Protein 8V3C (pdb70)

Sequence (1574 aa):
RLVLHEVRYVLMAMLYISRGMAKQIQNSTIDLYVYWFLTFIPIASLCVPQFTYLVVDTKSLIDFISVLVPITEILLTNGKMIICNVKRGKIINLINQVQVAWDECAKSEHLEIQTLITATAKKTKIFVIIYTTSFLLICVEYSSMPLFKLIYHSAVYGKQSNYTIALPYLSRFAYSTESTTSFAWTYFFILLGVYLLALTLSGFDSLFATLVMHVKMMFKVLKFEIEQLGLDLSAGKSHVELQAKLKQIILKHKTNLSLIEQLEDGFSFFLMAQFLTSSILVCVVLYELTMVFGWNEDTFKTVTYLPGAILQLFLFCWYAQQITEEARLVSDHIYNIPWYLADPKLQKDILTFMVKAQKPTGVTASKFYMVTLQTFQRISSTSYSYFTLLQTINQKHQGLVADLLPNIRVMQGVGHFMFNYYSEGKKFPHRIYCIVTLLLLLLQYGMMAVNLMMESDDVDDLTANTITMLFFLHPIVKMIYFPVRSKIFYKTLAIWNNPNSHPLFAESNARFHALAITKMRRLLFCVAGATIFSVISWTGITFIEDSVKRITIIPIPRLMIRTFYPFNAMSGAGHVFALIYQFYYLVISMAVSNSLDVLFCSWLLFACEQLQHLKAIMKPLMELSATGLTKKQEMLVRSAIKYWVERHKHVVRLVTAVGDAYGVALLLHMLTTTITLTLLAYQATKVNGVNVYAATVIGYLLYTLGQVFLFCIFGNRLIEESSSVMEAAYSCHWYDGSEEAKTFVQIVCQQCQKAMSISGAKFFTVSLDLFASVLGAVVTYFMVLVQLKHQGLVADLLPNIRVMQGVGHFMFNYYSEGKKFPHRIYCIVTLLLLLLQYGMMAVNLMMESDDVDDLTANTITMLFFLHPIVKMIYFPVRSKIFYKTLAIWNNPNSHPLFAESNARFHALAITKMRRLLFCVAGATIFSVISWTGITFIEDSVKRITIIPIPRLMIRTFYPFNAMSGAGHVFALIYQFYYLVISMAVSNSLDVLFCSWLLFACEQLQHLKAIMKPLMELSATGLTKKQEMLVRSAIKYWVERHKHVVRLVTAVGDAYGVALLLHMLTTTITLTLLAYQATKVNGVNVYAATVIGYLLYTLGQVFLFCIFGNRLIEESSSVMEAAYSCHWYDGSEEAKTFVQIVCQQCQKAMSISGAKFFTVSLDLFASVLGAVVTYFMVLVQLKHQGLVADLLPNIRVMQGVGHFMFNYYSEGKKFPHRIYCIVTLLLLLLQYGMMAVNLMMESDDVDDLTANTITMLFFLHPIVKMIYFPVRSKIFYKTLAIWNNPNSHPLFAESNARFHALAITKMRRLLFCVAGATIFSVISWTGITFIEDSVKRITIIPIPRLMIRTFYPFNAMSGAGHVFALIYQFYYLVISMAVSNSLDVLFCSWLLFACEQLQHLKAIMKPLMELSATGLTKKQEMLVRSAIKYWVERHKHVVRLVTAVGDAYGVALLLHMLTTTITLTLLAYQATKVNGVNVYAATVIGYLLYTLGQVFLFCIFGNRLIEESSSVMEAAYSCHWYDGSEEAKTFVQIVCQQCQKAMSISGAKFFTVSLDLFASVLGAVVTYFMVLVQL

Foldseek 3Di:
DLQLVLLLVLCCVLLCAVPSSDLQGDDDVVSLVVLVVLLVLLCQLPQPFLVVCLVPVDDDVLSNLLSVLVSLVLVLLSVLSVLCSVLVVLLSVLSNLLSVVLVVQVPDPDVVLVVLNVVLRVVLVVLLVVLLVVLVVVLCCLQCVQVVVVVVQCVPVNPPRPDDGDGSDRGHHPDDCPDPVNVVVSSVSNVSSSVSSSSSVSSVLSSLLSLLSSLLSLLVVLLVLLVVLLVVLVVDDDDVVSVVSVVVSVVSLVSSLVSQVSSQVSCQQVLQSLVVSLLVSLLSLLLSCLVVPDDDDSNVSSVVSNVVSLVSLVSVQASQQSNQVSLQCVLVSLVPRPCVSDDVVVVVVSVVVNVVSNPRGTHHNNPPGRRHVVVSVVSVVVSVVSNVVCNVVVD/DPFPLCVLCVVLVVLLLVLQLQCLDPDDCVCSPPSNVVNVVNLVLLVVQLVQLVVLLVVQPPDDLSNLVSLLVSLVLVLLNCLSVLCVVLVVLVVVLSCLRRDADDDVVLPVLVVVLVVVLSVVLVVLVVVLLVVLVVLLVVLLVLLPVDAAWDPPVIDGDARESGDGDDPDDCHPDPNVVVRNVSVSSNSSSSSSNNSSVLSSLLSLLSSLLSLLVSLLVVLQCLQVLQFPVDDPVSVVVNVVVLVSSVRSVVSSVVSLVSSLVSCLQSVVVLVVSLLSSLLSLLVQVLPDDDDDSSVVVSVSSVCVSLVSLVSQQVSQASQQVSLLCSLVSNVPHVLVRGDPVSVVSNVVSNVVSPGGRFHHNNVPGTRHVVVSVVSVVVSVVSSVVVNVD/DPFPLCVLCVVLVVLLLVLQLLPQDPDPCVCNVVSVVVNVVLLVLLVVQLVQLVVLLVVVPPDDLVNLVSLLVNLVLVLLNCLSVLCVVLVVLVVVLSCLPRDADDDPVLPVLVVVLVVVLSVVLVVLVVVLLVVLVVLLVVLLVLLPVDAQWDDPPIDGDASESGDGDDPDPCHPPVNVVVRNVSVSSNSSSSSSNNSSVLSSLLSLLSSLLSLLVSLLVVLQCLQVLQFDVDDPVSVVVSVVSLVSSVRSVVSSVVSLVSSLVSCLQVVVVLVVSLLVSLLSLLVQVLPDDDDDSSNVVSVSSVCVSLVSLVSQADSQASQQVSLLCSLVSLVPHVNVRGDDVSVVSSVVSNVVSVGGRFHHNVVPGTRHVVVSVVSVVVSVVSSVVSNVD/DPFPLCVLCVVLVVLLLVLQLQPLDPDDCVCSVVSPVVNVVNLVLLVVQLVQLVVLLVVVVVDDLVVLVSLLVSLLLVLLNCLSVLCVVLVVLVVVLSRLRRDADDDVVLNVLVVVLQVVLSVVLVVLVVVLVVVLVVLLVVLVVLLPPDAQWDPPVIDGDQRESGDGDDPDPCHDDPNVVVRNVSVSSNSSSSSSNSVSVLSSLLSLLSSLLSLLVSLLVPLAVLQVLQFDVDDPVSVVVSVVVLVSSVRSVVSSVVSLVSSLVSCLQSVVVLVVSLLSSLLSLLVQVLPDDPDDSSVVVSVSSVCVSLVSLCSQADSQASQQVSLLVSLVSLPPYPNVRGDPVSVVSSVVSNVVSVDGRFHHNNPPGTRHVVVSVVSVVVSVVSSVVSNVD

Radius of gyration: 36.77 Å; Cα contacts (8 Å, |Δi|>4): 1701; chains: 4; bounding box: 105×97×104 Å

InterPro domains:
  IPR004117 Olfactory receptor, insect [PF02949] (68-462)
  IPR004117 Olfactory receptor, insect [PTHR21137] (25-473)

Solvent-accessible surface area: 68376 Å² total; per-residue (Å²): 165,27,6,6,60,37,2,3,120,13,4,59,54,1,91,2,4,66,143,0,56,11,114,113,5,101,88,36,81,120,7,51,144,54,0,78,136,17,0,116,27,0,50,66,12,2,11,84,3,9,91,48,44,8,107,88,46,29,197,53,103,63,66,79,19,30,20,48,8,39,5,25,53,20,70,12,5,6,23,1,0,57,22,2,2,101,52,6,33,106,1,8,79,1,5,15,72,4,2,90,11,13,40,110,9,24,149,24,155,77,144,89,11,58,77,42,11,77,46,4,41,113,97,9,83,85,38,5,82,100,29,22,79,44,40,41,124,100,30,74,77,128,3,13,89,22,56,103,105,68,104,115,45,58,83,94,110,33,196,135,36,156,58,130,44,64,36,18,49,116,29,106,39,115,125,73,42,172,62,114,93,31,44,50,150,10,12,110,82,5,57,50,0,13,86,4,14,3,8,0,14,0,0,0,0,0,0,1,0,0,1,0,5,7,1,46,6,10,6,60,5,1,64,22,31,0,92,51,0,5,111,26,6,73,77,62,88,64,54,105,88,13,78,53,52,3,65,92,0,0,61,46,2,33,61,0,24,48,4,2,109,38,0,33,60,5,1,19,111,3,1,24,22,0,4,98,26,4,34,94,9,10,41,31,4,18,56,6,19,16,97,19,134,40,231,39,122,55,19,111,91,0,84,85,59,34,61,42,15,54,114,8,2,61,24,1,0,110,32,0,14,27,1,16,26,17,5,103,48,3,5,50,32,0,4,77,7,21,0,16,68,8,56,24,114,1,4,62,13,0,0,5,0,0,4,13,4,13,50,90,28,8,0,22,0,26,125,64,86,64,0,18,4,93,19,26,39,132,31,48,36,76,16,75,52,43,40,20,61,7,76,25,26,49,192,100,149,105,26,1,7,39,9,3,42,45,4,0,86,64,0,6,44,17,0,0,31,1,47,61,26,28,72,128,56,108,67,148,66,13,104,73,90,0,77,71,0,29,99,60,1,75,97,0,37,32,41,5,32,56,15,28,142,107,16,60,135,78,100,70,30,62,7,37,10,36,2,22,21,25,22,1,54,11,6,9,46,7,0,85,17,0,45,108,73,24,178,29,0,47,109,0,0,47,35,14,48,139,58,55,90,24,105,93,9,51,110,12,40,62,139,28,61,53,68,1,42,65,59,5,64,141,18,18,133,82,24,40,37,58,15,107,145,26,5,99,46,45,29,30,38,11,105,134,47,96,31,53,53,152,138,107,113,92,86,36,49,69,26,14,4,93,20,83,23,110,81,106,8,75,95,36,82,16,38,83,111,0,20,114,21,0,78,68,1,0,54,12,2,5,20,0,4,16,6,0,2,1,0,0,0,2,1,2,10,4,1,1,2,4,0,52,0,0,33,43,4,1,99,55,0,0,111,34,0,25,138,130,47,70,147,166,36,52,133,63,0,90,41,0,4,101,5,0,0,33,2,8,19,12,0,41,117,0,8,74,5,1,17,88,0,0,5,63,5,2,40,63,4,21,99,15,0,73,83,4,9,30,36,1,3,67,16,25,47,78,53,120,52,151,80,52,69,10,54,56,5,83,35,45,34,119,42,7,28,35,15,1,79,34,4,1,62,22,0,14,56,0,34,56,19,4,23,37,1,3,46,27,0,3,58,1,88,2,22,69,8,17,115,43,0,49,29,1,0,4,0,0,2,0,22,7,70,96,32,30,46,2,44,0,28,112,56,48,66,2,10,19,101,25,25,40,64,20,67,35,65,18,76,85,28,65,55,35,19,71,46,87,118,153,95,26,1,6,44,7,2,47,44,4,0,94,65,0,13,44,17,0,0,31,2,39,68,27,39,71,127,58,124,72,148,68,25,100,72,86,0,84,70,0,36,108,51,1,79,91,0,34,32,28,6,31,67,12,25,137,104,32,54,136,67,102,71,30,59,8,35,8,39,3,23,24,24,18,1,55,10,6,10,48,6,0,85,16,1,46,112,74,25,144,27,0,39,111,0,0,48,29,14,48,134,57,42,104,25,108,101,8,48,116,13,38,64,139,28,60,54,67,0,45,65,57,2,62,143,19,16,131,84,23,44,37,58,13,101,146,24,6,107,47,47,30,30,45,12,106,124,50,87,23,51,60,157,140,108,96,78,97,40,50,72,26,8,5,95,24,89,22,113,85,97,7,89,94,41,81,17,37,86,103,0,26,120,20,0,88,66,1,0,53,14,2,6,18,0,4,17,7,0,3,1,0,0,0,0,0,3,11,2,2,0,4,4,0,53,0,0,33,47,3,0,93,62,3,0,70,31,1,16,138,126,40,72,129,118,55,83,123,59,2,91,40,0,4,90,10,0,0,34,1,9,21,8,0,44,123,0,11,74,6,2,17,84,0,0,5,62,5,0,45,63,3,16,103,17,0,82,76,2,9,38,36,1,2,66,14,26,48,70,54,120,54,153,78,43,65,5,50,54,6,93,34,40,33,120,44,3,29,36,18,0,84,36,1,0,51,26,0,10,53,0,36,74,17,6,22,38,0,2,58,23,0,4,38,0,61,2,10,60,12,23,128,57,2,21,24,1,0,5,0,0,1,0,17,6,42,118,34,31,44,3,40,0,40,122,69,47,66,0,5,6,94,30,19,34,65,25,64,34,65,17,68,73,29,75,41,34,18,68,67,84,70,171,91,24,0,9,43,10,0,43,46,4,0,92,66,0,12,46,19,0,1,29,2,47,59,22,34,69,130,61,116,51,142,74,24,89,78,85,0,93,70,1,32,99,53,2,72,91,0,32,34,34,5,41,51,12,42,136,102,13,52,135,62,98,61,30,62,9,27,5,34,4,29,25,20,23,1,57,14,7,14,44,8,1,84,16,1,46,111,76,26,167,27,0,51,111,0,1,52,32,13,54,135,60,52,96,21,104,92,6,49,114,14,38,61,138,27,65,58,66,0,50,72,50,1,56,136,17,20,128,81,26,40,36,58,15,101,142,20,6,107,37,48,29,34,42,16,104,111,53,101,23,57,70,160,134,111,98,84,86,35,47,65,27,10,8,97,23,85,34,116,130,102,7,88,64,51,78,3,34,81,119,4,36,108,25,0,93,65,2,0,51,10,2,7,20,0,4,13,10,0,2,2,0,0,0,0,0,1,10,3,1,1,1,4,0,54,0,0,28,51,5,1,95,69,0,0,76,30,1,20,140,132,37,74,153,158,54,75,125,62,6,105,40,0,7,103,6,0,0,44,2,1,19,13,0,36,124,0,8,78,6,2,16,77,0,1,4,58,7,0,36,67,4,15,102,15,3,58,68,4,7,29,33,1,2,67,17,23,48,78,61,125,64,77,103,44,68,16,38,51,8,93,36,38,35,120,44,4,29,35,18,0,82,36,0,0,65,29,0,16,57,0,40,52,11,4,17,35,0,6,67,25,0,7,32,0,62,2,5,50,16,25,108,72,0,24,2,1,0,2,0,0,0,0,25,5,40,103,39,25,53,3,40,0,33,75,31,28,57,0,10,14,101,28,20,33,72,30,56,36,65,18,66,76,29,73,56,32,26,81,68,71

Nearest PDB structures (foldseek):
  8v00-assembly1_C  TM=1.000E+00  e=2.499E-50  Apocrypta bakeri
  6c70-assembly1_A  TM=9.921E-01  e=3.456E-45  Apocrypta bakeri
  8z9z-assembly1_B  TM=9.816E-01  e=4.067E-35  Acyrthosiphon pisum
  8z9z-assembly1_C  TM=9.712E-01  e=7.503E-34  Acyrthosiphon pisum
  8v3c-assembly1_D  TM=7.853E-01  e=4.875E-13  Anopheles gambiae

Organism: Apocrypta bakeri (NCBI:txid490712)

B-factor: mean 80.99, std 20.44, range [39.93, 171.59]

Secondary structure (DSSP, 8-state):
--STTTSTTHHHHHHHHHHT---TTSS-GGGHHHHHHHHHHHHHHHHHHHHHHHHHHHHT-SSSHHHHHHHHHHHHHHHHHHHHHHHHHTHHHHHHHHTTTSS----GGGHHHHHHHHHHHHHHHHHHHHHHHHHHHHHHHHHHHHHHHS---EE--EE-----SS----SS--SSSHHHHHHHHHHHHHHHHHHHHHHHHHHHHHHHHHHHHHHHHHHHHHHHHHHHHH-----HHHHHHHHHHHHHHHHHHHHHHHHHHHHHHHHHHHHHHHHHHHHHHHHHHHHHHTT--SSSHHHHHHHHHHHHHHHHHHHHHHHHHHHHHHHHHHHHHHHTS-GGGS-HHHHHHHHHHHHHTTSPP--BSTTS-B-SHHHHHHHHHHHHHHHHHHHH-/--STTTSSSHHHHHHHHHHT---TTSS-GGGHHHHHHHHHHHHHHHHHHHHHHHHHHHHTTTSSHHHHHHHHHHHHHHHHHHHHHHHHHTHHHHHHHHTTTSS----GGGHHHHHHHHHHHHHHHHHHHHHHHHHHHHHHHHHHHHHHHS--EEE--EEE----SS----SS--SSSHHHHHHHHHHHHHHHHHHHHHHHHHHHHHHHHHHHHHHHHHHHHHHHHHHHHH-----HHHHHHHHHHHHHHHHHHHHHHHHHHHHHHHHHHHHHHHHHHHHHHHHHHHHHHTT--SSSHHHHHHHHHHHHHHHHHHHHHHHHHHHHHHHHHHHHHHHTS-GGGS-HHHHHHHHHHHHHHTS----BSTTS-B-SHHHHHHHHHHHHHHHHHHHH-/--STTTSTTHHHHHHHHHHT---TTSS-GGGHHHHHHHHHHHHHHHHHHHHHHHHHHHHT-SSSHHHHHHHHHHHHHHHHHHHHHHHHHTHHHHHHHHTGGGS----TTTHHHHHHHHHHHHHHHHHHHHHHHHHHHHHHHHHHHHHHHS--EEE--EEE----SS----SS-SSSHHHHHHHHHHHHHHHHHHHHHHHHHHHHHHHHHHHHHHHHHHHHHHHHHHHHHH-----HHHHHHHHHHHHHHHHHHHHHHHHHHHHHHHHHHHHHHHHHHHHHHHHHHHHHHTT--S-HHHHHHHHHHHHHHHHHHHHHHHHHHHHHHHHHHHHHHHHSS-GGGS-HHHHHHHHHHHHHHTSPP--BSTTS-B-SHHHHHHHHHHHHHHHHHHHH-/--SSHHHHHHHHHTTS-S-TTSSS----HHHHHHHHHHHHHHIIIIIHHHHHHHHHT--SHHHHHHHHHHHHHHHHHHHHHHHHHHHHHHHHHHHHHHHHHHHHHHT---HHHHHHHHHHHHHHHHHHHHHHHHHHHHHHHHHHHHHHHHHHHHHHHGGG-------SS----SS---SHHHHHHHHHHHHHHHHHHHHHHHHHHHHHHHHHHHHHHHHHHHHHHHHHHHHHHHHT--HHHHHHHHHHHHHHHHHHHHHHHHHHHHHHHHHHHHHHHHHHHHHHHHHHHHHT-SSSHHHHHHHHHHHHHHHHHHHHHHHHHHHHHHHHHHHHHHHTS-GGGS-HHHHHHHHHHHHHHHS----BSTTS-B-SHHHHHHHHHHHHHHHHHHHHHH-

GO terms:
  GO:0042802 identical protein binding (F, IPI)

Structure (mmCIF, N/CA/C/O backbone):
data_8V3C
#
_entry.id   8V3C
#
_cell.length_a   1.00
_cell.length_b   1.00
_cell.length_c   1.00
_cell.angle_alpha   90.00
_cell.angle_beta   90.00
_cell.angle_gamma   90.00
#
_symmetry.space_group_name_H-M   'P 1'
#
loop_
_entity.id
_entity.type
_entity.pdbx_description
1 polymer OR28
2 polymer 'Odorant receptor Orco'
#
loop_
_atom_site.group_PDB
_atom_site.id
_atom_site.type_symbol
_atom_site.label_atom_id
_atom_site.label_alt_id
_atom_site.label_comp_id
_atom_site.label_asym_id
_atom_site.label_entity_id
_atom_site.label_seq_id
_atom_site.pdbx_PDB_ins_code
_atom_site.Cartn_x
_atom_site.Cartn_y
_atom_site.Cartn_z
_atom_site.occupancy
_atom_site.B_iso_or_equiv
_atom_site.auth_seq_id
_atom_site.auth_comp_id
_atom_site.auth_asym_id
_atom_site.auth_atom_id
_atom_site.pdbx_PDB_model_num
ATOM 1 N N . ARG A 1 3 ? 127.40629 91.74970 103.04689 1.000 100.62683 3 ARG D N 1
ATOM 2 C CA . ARG A 1 3 ? 127.02972 91.13641 104.31380 1.000 99.15323 3 ARG D CA 1
ATOM 3 C C . ARG A 1 3 ? 128.16614 91.26728 105.31739 1.000 96.04163 3 ARG D C 1
ATOM 4 O O . ARG A 1 3 ? 129.27036 91.67725 104.96402 1.000 95.63834 3 ARG D O 1
ATOM 25 N N . LEU A 1 4 ? 127.89516 90.90592 106.57141 1.000 91.30046 4 LEU D N 1
ATOM 26 C CA . LEU A 1 4 ? 128.90647 90.89331 107.62661 1.000 87.79636 4 LEU D CA 1
ATOM 27 C C . LEU A 1 4 ? 129.51711 92.28610 107.81411 1.000 84.89553 4 LEU D C 1
ATOM 28 O O . LEU A 1 4 ? 130.67431 92.55262 107.48736 1.000 85.51958 4 LEU D O 1
ATOM 44 N N . VAL A 1 5 ? 128.67326 93.18135 108.33003 1.000 77.80475 5 VAL D N 1
ATOM 45 C CA . VAL A 1 5 ? 129.12796 94.51555 108.69306 1.000 73.78497 5 VAL D CA 1
ATOM 46 C C . VAL A 1 5 ? 130.41056 94.41865 109.50071 1.000 71.63263 5 VAL D C 1
ATOM 47 O O . VAL A 1 5 ? 130.59268 93.49802 110.30279 1.000 77.21610 5 VAL D O 1
ATOM 60 N N . LEU A 1 6 ? 131.31025 95.37610 109.28828 1.000 68.37335 6 LEU D N 1
ATOM 61 C CA . LEU A 1 6 ? 132.57761 95.42919 110.01346 1.000 71.91228 6 LEU D CA 1
ATOM 62 C C . LEU A 1 6 ? 133.43514 94.20213 109.70391 1.000 78.25693 6 LEU D C 1
ATOM 63 O O . LEU A 1 6 ? 134.02219 93.58321 110.59272 1.000 83.28350 6 LEU D O 1
ATOM 79 N N . HIS A 1 7 ? 133.51309 93.85918 108.41719 1.000 79.64060 7 HIS D N 1
ATOM 80 C CA . HIS A 1 7 ? 134.22056 92.65017 108.00395 1.000 81.07059 7 HIS D CA 1
ATOM 81 C C . HIS A 1 7 ? 135.69393 92.70778 108.39550 1.000 79.72181 7 HIS D C 1
ATOM 82 O O . HIS A 1 7 ? 136.21608 91.79814 109.05491 1.000 78.71860 7 HIS D O 1
ATOM 96 N N . GLU A 1 8 ? 136.38080 93.78156 108.00871 1.000 80.60040 8 GLU D N 1
ATOM 97 C CA . GLU A 1 8 ? 137.79395 93.90184 108.34198 1.000 80.95235 8 GLU D CA 1
ATOM 98 C C . GLU A 1 8 ? 137.99255 94.04469 109.84218 1.000 81.80518 8 GLU D C 1
ATOM 99 O O . GLU A 1 8 ? 139.01320 93.59799 110.38206 1.000 82.49405 8 GLU D O 1
ATOM 111 N N . VAL A 1 9 ? 137.02813 94.65163 110.53296 1.000 78.41278 9 VAL D N 1
ATOM 112 C CA . VAL A 1 9 ? 137.10879 94.71922 111.98638 1.000 73.31951 9 VAL D CA 1
ATOM 113 C C . VAL A 1 9 ? 137.04037 93.31782 112.57108 1.000 77.49217 9 VAL D C 1
ATOM 114 O O . VAL A 1 9 ? 137.76505 92.98595 113.51556 1.000 83.64311 9 VAL D O 1
ATOM 127 N N . ARG A 1 10 ? 136.16653 92.47282 112.02204 1.000 70.83714 10 ARG D N 1
ATOM 128 C CA . ARG A 1 10 ? 136.10288 91.09099 112.47893 1.000 70.35786 10 ARG D CA 1
ATOM 129 C C . ARG A 1 10 ? 137.42712 90.37986 112.24466 1.000 73.98504 10 ARG D C 1
ATOM 130 O O . ARG A 1 10 ? 137.90568 89.64400 113.11462 1.000 77.01851 10 ARG D O 1
ATOM 151 N N . TYR A 1 11 ? 138.04150 90.59078 111.07886 1.000 78.52939 11 TYR D N 1
ATOM 152 C CA . TYR A 1 11 ? 139.34033 89.97222 110.82240 1.000 75.94184 11 TYR D CA 1
ATOM 153 C C . TYR A 1 11 ? 140.37459 90.41005 111.85147 1.000 73.86733 11 TYR D C 1
ATOM 154 O O . TYR A 1 11 ? 141.10345 89.58014 112.40734 1.000 76.40968 11 TYR D O 1
ATOM 172 N N . VAL A 1 12 ? 140.46240 91.71415 112.11539 1.000 71.75768 12 VAL D N 1
ATOM 173 C CA . VAL A 1 12 ? 141.50349 92.19633 113.02004 1.000 72.51306 12 VAL D CA 1
ATOM 174 C C . VAL A 1 12 ? 141.23828 91.72459 114.44457 1.000 73.13373 12 VAL D C 1
ATOM 175 O O . VAL A 1 12 ? 142.17426 91.42483 115.19431 1.000 75.52044 12 VAL D O 1
ATOM 188 N N . LEU A 1 13 ? 139.96847 91.66378 114.85150 1.000 72.05153 13 LEU D N 1
ATOM 189 C CA . LEU A 1 13 ? 139.65418 91.12685 116.17078 1.000 71.05598 13 LEU D CA 1
ATOM 190 C C . LEU A 1 13 ? 140.04831 89.66004 116.26987 1.000 76.14462 13 LEU D C 1
ATOM 191 O O . LEU A 1 13 ? 140.61677 89.22970 117.27897 1.000 81.47310 13 LEU D O 1
ATOM 207 N N . MET A 1 14 ? 139.76196 88.87606 115.22814 1.000 77.96646 14 MET D N 1
ATOM 208 C CA . MET A 1 14 ? 140.13671 87.46628 115.24252 1.000 72.16288 14 MET D CA 1
ATOM 209 C C . MET A 1 14 ? 141.64649 87.30160 115.32101 1.000 70.24839 14 MET D C 1
ATOM 210 O O . MET A 1 14 ? 142.14626 86.42052 116.02736 1.000 65.45476 14 MET D O 1
ATOM 224 N N . ALA A 1 15 ? 142.39174 88.14059 114.60214 1.000 74.14373 15 ALA D N 1
ATOM 225 C CA . ALA A 1 15 ? 143.84593 88.06312 114.65598 1.000 74.80781 15 ALA D CA 1
ATOM 226 C C . ALA A 1 15 ? 144.37577 88.26983 116.06605 1.000 78.40961 15 ALA D C 1
ATOM 227 O O . ALA A 1 15 ? 145.51049 87.87701 116.35567 1.000 80.09300 15 ALA D O 1
ATOM 234 N N . MET A 1 16 ? 143.58981 88.89079 116.93862 1.000 80.11286 16 MET D N 1
ATOM 235 C CA . MET A 1 16 ? 143.96710 89.13140 118.32310 1.000 74.51425 16 MET D CA 1
ATOM 236 C C . MET A 1 16 ? 143.46786 88.05654 119.27471 1.000 73.29370 16 MET D C 1
ATOM 237 O O . MET A 1 16 ? 143.74951 88.13731 120.47284 1.000 79.89860 16 MET D O 1
ATOM 251 N N . LEU A 1 17 ? 142.72933 87.06766 118.78188 1.000 73.77131 17 LEU D N 1
ATOM 252 C CA . LEU A 1 17 ? 142.07042 86.05522 119.59980 1.000 73.00671 17 LEU D CA 1
ATOM 253 C C . LEU A 1 17 ? 141.00371 86.65079 120.50797 1.000 72.87549 17 LEU D C 1
ATOM 254 O O . LEU A 1 17 ? 140.55047 85.98544 121.44476 1.000 74.84358 17 LEU D O 1
ATOM 270 N N . TYR A 1 18 ? 140.58542 87.89077 120.25108 1.000 72.93908 18 TYR D N 1
ATOM 271 C CA . TYR A 1 18 ? 139.50275 88.48096 121.02836 1.000 74.13904 18 TYR D CA 1
ATOM 272 C C . TYR A 1 18 ? 138.22256 87.67500 120.87065 1.000 79.29281 18 TYR D C 1
ATOM 273 O O . TYR A 1 18 ? 137.51797 87.41392 121.85080 1.000 85.73702 18 TYR D O 1
ATOM 291 N N . ILE A 1 19 ? 137.90854 87.26989 119.64461 1.000 81.90155 19 ILE D N 1
ATOM 292 C CA . ILE A 1 19 ? 136.73550 86.45675 119.35012 1.000 85.31178 19 ILE D CA 1
ATOM 293 C C . ILE A 1 19 ? 137.15687 85.40676 118.33140 1.000 90.33246 19 ILE D C 1
ATOM 294 O O . ILE A 1 19 ? 137.81543 85.73205 117.33870 1.000 91.51035 19 ILE D O 1
ATOM 310 N N . SER A 1 20 ? 136.79670 84.14786 118.58072 1.000 93.43443 20 SER D N 1
ATOM 311 C CA . SER A 1 20 ? 137.22269 83.04653 117.72684 1.000 93.32269 20 SER D CA 1
ATOM 312 C C . SER A 1 20 ? 136.29320 82.79410 116.54846 1.000 89.45686 20 SER D C 1
ATOM 313 O O . SER A 1 20 ? 136.71918 82.17342 115.56931 1.000 83.85304 20 SER D O 1
ATOM 321 N N . ARG A 1 21 ? 135.04353 83.24842 116.61549 1.000 93.43438 21 ARG D N 1
ATOM 322 C CA . ARG A 1 21 ? 134.08329 83.00269 115.54575 1.000 93.70928 21 ARG D CA 1
ATOM 323 C C . ARG A 1 21 ? 133.52161 84.31729 115.02091 1.000 93.82493 21 ARG D C 1
ATOM 324 O O . ARG A 1 21 ? 132.30709 84.45740 114.84832 1.000 95.26488 21 ARG D O 1
ATOM 345 N N . GLY A 1 22 ? 134.40070 85.28569 114.76197 1.000 91.01080 22 GLY D N 1
ATOM 346 C CA . GLY A 1 22 ? 133.94113 86.61102 114.38694 1.000 88.51803 22 GLY D CA 1
ATOM 347 C C . GLY A 1 22 ? 133.11735 86.63525 113.11509 1.000 89.81340 22 GLY D C 1
ATOM 348 O O . GLY A 1 22 ? 132.22422 87.47275 112.96796 1.000 89.21186 22 GLY D O 1
ATOM 352 N N . MET A 1 23 ? 133.39425 85.72636 112.18362 1.000 90.46243 23 MET D N 1
ATOM 353 C CA . MET A 1 23 ? 132.76030 85.75765 110.87259 1.000 84.18552 23 MET D CA 1
ATOM 354 C C . MET A 1 23 ? 131.36981 85.14975 110.86973 1.000 80.49398 23 MET D C 1
ATOM 355 O O . MET A 1 23 ? 130.84990 84.84066 109.79345 1.000 84.32036 23 MET D O 1
ATOM 369 N N . ALA A 1 24 ? 130.75610 84.96585 112.03058 1.000 83.76603 24 ALA D N 1
ATOM 370 C CA . ALA A 1 24 ? 129.39094 84.47564 112.10306 1.000 86.80977 24 ALA D CA 1
ATOM 371 C C . ALA A 1 24 ? 128.41352 85.63694 112.00298 1.000 87.57939 24 ALA D C 1
ATOM 372 O O . ALA A 1 24 ? 128.70054 86.75447 112.43719 1.000 90.03841 24 ALA D O 1
ATOM 379 N N . LYS A 1 25 ? 127.24466 85.36029 111.42429 1.000 84.00992 25 LYS D N 1
ATOM 380 C CA . LYS A 1 25 ? 126.22883 86.39864 111.29999 1.000 83.95083 25 LYS D CA 1
ATOM 381 C C . LYS A 1 25 ? 125.83692 86.94148 112.66680 1.000 84.04030 25 LYS D C 1
ATOM 382 O O . LYS A 1 25 ? 125.67970 88.15520 112.83964 1.000 85.11700 25 LYS D O 1
ATOM 401 N N . GLN A 1 26 ? 125.67664 86.05879 113.64945 1.000 85.09171 26 GLN D N 1
ATOM 402 C CA . GLN A 1 26 ? 125.37289 86.43658 115.02781 1.000 83.91758 26 GLN D CA 1
ATOM 403 C C . GLN A 1 26 ? 126.51845 85.94568 115.90617 1.000 85.49186 26 GLN D C 1
ATOM 404 O O . GLN A 1 26 ? 126.53544 84.78423 116.32284 1.000 84.36932 26 GLN D O 1
ATOM 418 N N . ILE A 1 27 ? 127.47422 86.83324 116.18872 1.000 83.56776 27 ILE D N 1
ATOM 419 C CA . ILE A 1 27 ? 128.61373 86.45212 117.00863 1.000 81.82890 27 ILE D CA 1
ATOM 420 C C . ILE A 1 27 ? 128.11938 85.94103 118.35661 1.000 83.64433 27 ILE D C 1
ATOM 421 O O . ILE A 1 27 ? 127.08776 86.38222 118.87730 1.000 84.52067 27 ILE D O 1
ATOM 437 N N . GLN A 1 28 ? 128.86353 84.99811 118.92587 1.000 83.27816 28 GLN D N 1
ATOM 438 C CA . GLN A 1 28 ? 128.54000 84.40275 120.21306 1.000 83.77299 28 GLN D CA 1
ATOM 439 C C . GLN A 1 28 ? 129.61562 84.76144 121.22549 1.000 82.97535 28 GLN D C 1
ATOM 440 O O . GLN A 1 28 ? 130.80193 84.82323 120.88978 1.000 85.93256 28 GLN D O 1
ATOM 454 N N . ASN A 1 29 ? 129.19491 85.00211 122.46313 1.000 79.95706 29 ASN D N 1
ATOM 455 C CA . ASN A 1 29 ? 130.10739 85.27071 123.56795 1.000 80.31169 29 ASN D CA 1
ATOM 456 C C . ASN A 1 29 ? 130.35906 83.95809 124.29848 1.000 82.79526 29 ASN D C 1
ATOM 457 O O . ASN A 1 29 ? 129.46971 83.44138 124.98205 1.000 87.17891 29 ASN D O 1
ATOM 468 N N . SER A 1 30 ? 131.56592 83.42013 124.15334 1.000 85.48061 30 SER D N 1
ATOM 469 C CA . SER A 1 30 ? 131.93483 82.14773 124.75341 1.000 89.60981 30 SER D CA 1
ATOM 470 C C . SER A 1 30 ? 133.05161 82.36382 125.76346 1.000 90.57263 30 SER D C 1
ATOM 471 O O . SER A 1 30 ? 134.01565 83.08663 125.49464 1.000 89.86513 30 SER D O 1
ATOM 479 N N . THR A 1 31 ? 132.91691 81.72224 126.92519 1.000 92.17088 31 THR D N 1
ATOM 480 C CA . THR A 1 31 ? 133.87490 81.91280 128.00671 1.000 91.89837 31 THR D CA 1
ATOM 481 C C . THR A 1 31 ? 135.28672 81.50059 127.61325 1.000 90.07175 31 THR D C 1
ATOM 482 O O . THR A 1 31 ? 136.25612 81.99099 128.20863 1.000 92.78540 31 THR D O 1
ATOM 493 N N . ILE A 1 32 ? 135.42868 80.61626 126.62601 1.000 83.20825 32 ILE D N 1
ATOM 494 C CA . ILE A 1 32 ? 136.76027 80.20799 126.19206 1.000 85.59090 32 ILE D CA 1
ATOM 495 C C . ILE A 1 32 ? 137.53118 81.41434 125.67674 1.000 87.30695 32 ILE D C 1
ATOM 496 O O . ILE A 1 32 ? 138.70073 81.62262 126.02386 1.000 85.21126 32 ILE D O 1
ATOM 512 N N . ASP A 1 33 ? 136.88122 82.23551 124.84755 1.000 90.36395 33 ASP D N 1
ATOM 513 C CA . ASP A 1 33 ? 137.53143 83.44838 124.36465 1.000 86.23061 33 ASP D CA 1
ATOM 514 C C . ASP A 1 33 ? 137.86481 84.37755 125.51973 1.000 83.94555 33 ASP D C 1
ATOM 515 O O . ASP A 1 33 ? 138.93141 84.99641 125.53662 1.000 86.01539 33 ASP D O 1
ATOM 524 N N . LEU A 1 34 ? 136.96309 84.48876 126.49503 1.000 80.53019 34 LEU D N 1
ATOM 525 C CA . LEU A 1 34 ? 137.20966 85.36021 127.63792 1.000 80.68234 34 LEU D CA 1
ATOM 526 C C . LEU A 1 34 ? 138.49471 84.97117 128.35756 1.000 79.37619 34 LEU D C 1
ATOM 527 O O . LEU A 1 34 ? 139.37807 85.80966 128.58163 1.000 81.78335 34 LEU D O 1
ATOM 543 N N . TYR A 1 35 ? 138.62557 83.69478 128.71741 1.000 81.57318 35 TYR D N 1
ATOM 544 C CA . TYR A 1 35 ? 139.79709 83.28024 129.48235 1.000 82.49833 35 TYR D CA 1
ATOM 545 C C . TYR A 1 35 ? 141.06058 83.31040 128.63045 1.000 83.22582 35 TYR D C 1
ATOM 546 O O . TYR A 1 35 ? 142.13337 83.69643 129.11634 1.000 84.41666 35 TYR D O 1
ATOM 564 N N . VAL A 1 36 ? 140.96048 82.92450 127.35612 1.000 79.01902 36 VAL D N 1
ATOM 565 C CA . VAL A 1 36 ? 142.12521 83.00037 126.48077 1.000 78.30053 36 VAL D CA 1
ATOM 566 C C . VAL A 1 36 ? 142.60244 84.44038 126.36871 1.000 80.07640 36 VAL D C 1
ATOM 567 O O . VAL A 1 36 ? 143.80880 84.71722 126.38849 1.000 79.10401 36 VAL D O 1
ATOM 580 N N . TYR A 1 37 ? 141.66532 85.38344 126.25834 1.000 81.41678 37 TYR D N 1
ATOM 581 C CA . TYR A 1 37 ? 142.04865 86.77832 126.12126 1.000 78.43579 37 TYR D CA 1
ATOM 582 C C . TYR A 1 37 ? 142.63311 87.32556 127.41171 1.000 77.94152 37 TYR D C 1
ATOM 583 O O . TYR A 1 37 ? 143.53274 88.16370 127.36581 1.000 83.22168 37 TYR D O 1
ATOM 601 N N . TRP A 1 38 ? 142.13056 86.88995 128.56745 1.000 79.81939 38 TRP D N 1
ATOM 602 C CA . TRP A 1 38 ? 142.75697 87.29270 129.82417 1.000 82.49701 38 TRP D CA 1
ATOM 603 C C . TRP A 1 38 ? 144.19775 86.79930 129.88731 1.000 82.98068 38 TRP D C 1
ATOM 604 O O . TRP A 1 38 ? 145.11743 87.54416 130.26382 1.000 89.21164 38 TRP D O 1
ATOM 625 N N . PHE A 1 39 ? 144.41627 85.54041 129.50419 1.000 81.48347 39 PHE D N 1
ATOM 626 C CA . PHE A 1 39 ? 145.77414 85.01117 129.50412 1.000 85.53773 39 PHE D CA 1
ATOM 627 C C . PHE A 1 39 ? 146.66630 85.81004 128.56505 1.000 86.75209 39 PHE D C 1
ATOM 628 O O . PHE A 1 39 ? 147.81527 86.11904 128.89996 1.000 84.38535 39 PHE D O 1
ATOM 645 N N . LEU A 1 40 ? 146.15505 86.15178 127.38094 1.000 84.96750 40 LEU D N 1
ATOM 646 C CA . LEU A 1 40 ? 146.92973 86.97474 126.45786 1.000 84.41718 40 LEU D CA 1
ATOM 647 C C . LEU A 1 40 ? 147.21732 88.34549 127.05514 1.000 84.82700 40 LEU D C 1
ATOM 648 O O . LEU A 1 40 ? 148.33762 88.85416 126.94986 1.000 84.55192 40 LEU D O 1
ATOM 664 N N . THR A 1 41 ? 146.21531 88.95489 127.69039 1.000 87.06125 41 THR D N 1
ATOM 665 C CA . THR A 1 41 ? 146.39721 90.26170 128.30860 1.000 82.54491 41 THR D CA 1
ATOM 666 C C . THR A 1 41 ? 147.54123 90.23561 129.30359 1.000 78.84574 41 THR D C 1
ATOM 667 O O . THR A 1 41 ? 148.28880 91.21084 129.43159 1.000 79.56390 41 THR D O 1
ATOM 678 N N . PHE A 1 42 ? 147.68774 89.13066 130.02724 1.000 81.70610 42 PHE D N 1
ATOM 679 C CA . PHE A 1 42 ? 148.76318 89.06843 131.00871 1.000 84.11759 42 PHE D CA 1
ATOM 680 C C . PHE A 1 42 ? 150.14773 88.99041 130.37487 1.000 83.59481 42 PHE D C 1
ATOM 681 O O . PHE A 1 42 ? 151.14172 89.11663 131.09653 1.000 85.13754 42 PHE D O 1
ATOM 698 N N . ILE A 1 43 ? 150.24459 88.79653 129.06310 1.000 79.93051 43 ILE D N 1
ATOM 699 C CA . ILE A 1 43 ? 151.53889 88.64488 128.39842 1.000 82.47578 43 ILE D CA 1
ATOM 700 C C . ILE A 1 43 ? 152.24633 89.99163 128.27347 1.000 86.03752 43 ILE D C 1
ATOM 701 O O . ILE A 1 43 ? 153.38817 90.12345 128.73841 1.000 83.49272 43 ILE D O 1
ATOM 717 N N . PRO A 1 44 ? 151.64314 91.00470 127.64196 1.000 85.69556 44 PRO D N 1
ATOM 718 C CA . PRO A 1 44 ? 152.33369 92.30080 127.54371 1.000 81.85953 44 PRO D CA 1
ATOM 719 C C . PRO A 1 44 ? 152.64977 92.91585 128.89296 1.000 82.05106 44 PRO D C 1
ATOM 720 O O . PRO A 1 44 ? 153.65200 93.62970 129.01708 1.000 82.05312 44 PRO D O 1
ATOM 731 N N . ILE A 1 45 ? 151.82480 92.66377 129.91070 1.000 82.16358 45 ILE D N 1
ATOM 732 C CA . ILE A 1 45 ? 152.10533 93.19257 131.24245 1.000 85.67639 45 ILE D CA 1
ATOM 733 C C . ILE A 1 45 ? 153.45141 92.68326 131.73568 1.000 84.55790 45 ILE D C 1
ATOM 734 O O . ILE A 1 45 ? 154.27298 93.44453 132.25768 1.000 88.26588 45 ILE D O 1
ATOM 750 N N . ALA A 1 46 ? 153.69232 91.38248 131.58604 1.000 83.78699 46 ALA D N 1
ATOM 751 C CA . ALA A 1 46 ? 154.93696 90.79645 132.06302 1.000 86.43029 46 ALA D CA 1
ATOM 752 C C . ALA A 1 46 ? 156.10673 91.09678 131.13833 1.000 85.98102 46 ALA D C 1
ATOM 753 O O . ALA A 1 46 ? 157.23894 91.24451 131.60931 1.000 86.90479 46 ALA D O 1
ATOM 760 N N . SER A 1 47 ? 155.86028 91.19029 129.83376 1.000 83.48635 47 SER D N 1
ATOM 761 C CA . SER A 1 47 ? 156.94004 91.33961 128.86741 1.000 86.80620 47 SER D CA 1
ATOM 762 C C . SER A 1 47 ? 157.32866 92.78929 128.62479 1.000 90.92359 47 SER D C 1
ATOM 763 O O . SER A 1 47 ? 158.50733 93.07045 128.38084 1.000 88.41862 47 SER D O 1
ATOM 771 N N . LEU A 1 48 ? 156.37217 93.71532 128.68405 1.000 92.03208 48 LEU D N 1
ATOM 772 C CA . LEU A 1 48 ? 156.63082 95.12380 128.41645 1.000 86.70579 48 LEU D CA 1
ATOM 773 C C . LEU A 1 48 ? 156.43877 95.99084 129.65333 1.000 86.78345 48 LEU D C 1
ATOM 774 O O . LEU A 1 48 ? 157.36049 96.70081 130.05977 1.000 90.15204 48 LEU D O 1
ATOM 790 N N . CYS A 1 49 ? 155.26145 95.94095 130.27654 1.000 88.70061 49 CYS D N 1
ATOM 791 C CA . CYS A 1 49 ? 154.94233 96.90414 131.32452 1.000 87.18850 49 CYS D CA 1
ATOM 792 C C . CYS A 1 49 ? 155.90709 96.79441 132.49870 1.000 85.87407 49 CYS D C 1
ATOM 793 O O . CYS A 1 49 ? 156.51414 97.78849 132.91074 1.000 88.27834 49 CYS D O 1
ATOM 801 N N . VAL A 1 50 ? 156.06322 95.59589 133.05013 1.000 86.91332 50 VAL D N 1
ATOM 802 C CA . VAL A 1 50 ? 156.79265 95.41963 134.30405 1.000 86.17431 50 VAL D CA 1
ATOM 803 C C . VAL A 1 50 ? 158.27103 95.75245 134.12700 1.000 87.72101 50 VAL D C 1
ATOM 804 O O . VAL A 1 50 ? 158.82810 96.49265 134.94907 1.000 93.74387 50 VAL D O 1
ATOM 817 N N . PRO A 1 51 ? 158.95740 95.22289 133.11018 1.000 85.80528 51 PRO D N 1
ATOM 818 C CA . PRO A 1 51 ? 160.38177 95.56664 132.95637 1.000 92.14157 51 PRO D CA 1
ATOM 819 C C . PRO A 1 51 ? 160.62117 97.05025 132.74043 1.000 97.78194 51 PRO D C 1
ATOM 820 O O . PRO A 1 51 ? 161.54818 97.62708 133.32768 1.000 102.51212 51 PRO D O 1
ATOM 831 N N . GLN A 1 52 ? 159.80079 97.68883 131.90556 1.000 96.89908 52 GLN D N 1
ATOM 832 C CA . GLN A 1 52 ? 159.96755 99.11486 131.65638 1.000 94.06252 52 GLN D CA 1
ATOM 833 C C . GLN A 1 52 ? 159.71198 99.92217 132.91958 1.000 95.61653 52 GLN D C 1
ATOM 834 O O . GLN A 1 52 ? 160.45032 100.86545 133.22379 1.000 98.31735 52 GLN D O 1
ATOM 848 N N . PHE A 1 53 ? 158.66737 99.56651 133.66807 1.000 93.53150 53 PHE D N 1
ATOM 849 C CA . PHE A 1 53 ? 158.38080 100.26203 134.91617 1.000 94.04050 53 PHE D CA 1
ATOM 850 C C . PHE A 1 53 ? 159.51974 100.09014 135.90906 1.000 94.29945 53 PHE D C 1
ATOM 851 O O . PHE A 1 53 ? 159.88383 101.03404 136.62003 1.000 97.62060 53 PHE D O 1
ATOM 868 N N . THR A 1 54 ? 160.09034 98.88672 135.97840 1.000 94.04428 54 THR D N 1
ATOM 869 C CA . THR A 1 54 ? 161.21820 98.65808 136.87204 1.000 95.24843 54 THR D CA 1
ATOM 870 C C . THR A 1 54 ? 162.40633 99.52430 136.48264 1.000 98.98454 54 THR D C 1
ATOM 871 O O . THR A 1 54 ? 163.04492 100.13939 137.34442 1.000 104.19928 54 THR D O 1
ATOM 882 N N . TYR A 1 55 ? 162.71733 99.59282 135.18726 1.000 97.61968 55 TYR D N 1
ATOM 883 C CA . TYR A 1 55 ? 163.81616 100.45074 134.75690 1.000 101.39213 55 TYR D CA 1
ATOM 884 C C . TYR A 1 55 ? 163.53251 101.90541 135.09895 1.000 107.92004 55 TYR D C 1
ATOM 885 O O . TYR A 1 55 ? 164.42627 102.63442 135.54472 1.000 112.95739 55 TYR D O 1
ATOM 903 N N . LEU A 1 56 ? 162.29105 102.34575 134.89353 1.000 105.84475 56 LEU D N 1
ATOM 904 C CA . LEU A 1 56 ? 161.93486 103.72476 135.20284 1.000 102.02256 56 LEU D CA 1
ATOM 905 C C . LEU A 1 56 ? 162.14966 104.01824 136.67957 1.000 99.03523 56 LEU D C 1
ATOM 906 O O . LEU A 1 56 ? 162.71720 105.05479 137.04119 1.000 102.64710 56 LEU D O 1
ATOM 922 N N . VAL A 1 57 ? 161.71784 103.10440 137.54716 1.000 101.65250 57 VAL D N 1
ATOM 923 C CA . VAL A 1 57 ? 161.82793 103.33421 138.98290 1.000 101.65366 57 VAL D CA 1
ATOM 924 C C . VAL A 1 57 ? 163.28556 103.31185 139.42512 1.000 102.69842 57 VAL D C 1
ATOM 925 O O . VAL A 1 57 ? 163.69932 104.10901 140.27456 1.000 100.50666 57 VAL D O 1
ATOM 938 N N . VAL A 1 58 ? 164.08716 102.40774 138.86498 1.000 105.58513 58 VAL D N 1
ATOM 939 C CA . VAL A 1 58 ? 165.41802 102.14704 139.40403 1.000 109.06097 58 VAL D CA 1
ATOM 940 C C . VAL A 1 58 ? 166.50122 102.88805 138.62945 1.000 110.98987 58 VAL D C 1
ATOM 941 O O . VAL A 1 58 ? 167.22106 103.71854 139.19410 1.000 118.39141 58 VAL D O 1
ATOM 954 N N . ASP A 1 59 ? 166.63112 102.59394 137.33628 1.000 109.32366 59 ASP D N 1
ATOM 955 C CA . ASP A 1 59 ? 167.81757 103.00379 136.59317 1.000 115.40398 59 ASP D CA 1
ATOM 956 C C . ASP A 1 59 ? 167.83709 104.48436 136.23780 1.000 121.65341 59 ASP D C 1
ATOM 957 O O . ASP A 1 59 ? 168.90325 105.00486 135.89246 1.000 117.51409 59 ASP D O 1
ATOM 966 N N . THR A 1 60 ? 166.70146 105.17212 136.30572 1.000 125.12907 60 THR D N 1
ATOM 967 C CA . THR A 1 60 ? 166.67041 106.58054 135.93641 1.000 124.09616 60 THR D CA 1
ATOM 968 C C . THR A 1 60 ? 167.56938 107.39351 136.85913 1.000 125.66139 60 THR D C 1
ATOM 969 O O . THR A 1 60 ? 167.61290 107.16558 138.07079 1.000 121.29415 60 THR D O 1
ATOM 980 N N . LYS A 1 61 ? 168.28935 108.35488 136.27522 1.000 125.88922 61 LYS D N 1
ATOM 981 C CA . LYS A 1 61 ? 169.22656 109.18408 137.01868 1.000 126.19557 61 LYS D CA 1
ATOM 982 C C . LYS A 1 61 ? 168.87677 110.66483 137.03395 1.000 123.55073 61 LYS D C 1
ATOM 983 O O . LYS A 1 61 ? 169.37700 111.38382 137.90560 1.000 118.84883 61 LYS D O 1
ATOM 1002 N N . SER A 1 62 ? 168.04581 111.14085 136.10874 1.000 124.59309 62 SER D N 1
ATOM 1003 C CA . SER A 1 62 ? 167.68531 112.54895 136.03844 1.000 119.25729 62 SER D CA 1
ATOM 1004 C C . SER A 1 62 ? 166.21575 112.67336 135.66577 1.000 116.40190 62 SER D C 1
ATOM 1005 O O . SER A 1 62 ? 165.58415 111.71537 135.21485 1.000 120.33290 62 SER D O 1
ATOM 1013 N N . LEU A 1 63 ? 165.67469 113.87721 135.86212 1.000 109.20632 63 LEU D N 1
ATOM 1014 C CA . LEU A 1 63 ? 164.26502 114.11102 135.56470 1.000 109.46104 63 LEU D CA 1
ATOM 1015 C C . LEU A 1 63 ? 163.98791 113.98870 134.07043 1.000 110.95399 63 LEU D C 1
ATOM 1016 O O . LEU A 1 63 ? 162.92945 113.49078 133.66748 1.000 111.58907 63 LEU D O 1
ATOM 1032 N N . ILE A 1 64 ? 164.92190 114.44051 133.23245 1.000 108.11295 64 ILE D N 1
ATOM 1033 C CA . ILE A 1 64 ? 164.73367 114.33340 131.78795 1.000 113.21338 64 ILE D CA 1
ATOM 1034 C C . ILE A 1 64 ? 164.55735 112.87408 131.38979 1.000 118.06798 64 ILE D C 1
ATOM 1035 O O . ILE A 1 64 ? 163.61500 112.51156 130.67054 1.000 116.46850 64 ILE D O 1
ATOM 1051 N N . ASP A 1 65 ? 165.46910 112.01539 131.85299 1.000 118.59707 65 ASP D N 1
ATOM 1052 C CA . ASP A 1 65 ? 165.35989 110.59165 131.56377 1.000 117.82414 65 ASP D CA 1
ATOM 1053 C C . ASP A 1 65 ? 164.06891 110.02614 132.13288 1.000 110.04522 65 ASP D C 1
ATOM 1054 O O . ASP A 1 65 ? 163.40594 109.20165 131.49339 1.000 109.81277 65 ASP D O 1
ATOM 1063 N N . PHE A 1 66 ? 163.69889 110.45715 133.33881 1.000 106.14965 66 PHE D N 1
ATOM 1064 C CA . PHE A 1 66 ? 162.45462 110.00026 133.94182 1.000 105.74924 66 PHE D CA 1
ATOM 1065 C C . PHE A 1 66 ? 161.27559 110.25459 133.01474 1.000 109.27476 66 PHE D C 1
ATOM 1066 O O . PHE A 1 66 ? 160.49424 109.34615 132.72281 1.000 113.28730 66 PHE D O 1
ATOM 1083 N N . ILE A 1 67 ? 161.14216 111.48604 132.52369 1.000 105.72254 67 ILE D N 1
ATOM 1084 C CA . ILE A 1 67 ? 159.97863 111.83143 131.71204 1.000 103.96989 67 ILE D CA 1
ATOM 1085 C C . ILE A 1 67 ? 160.02751 111.10817 130.36942 1.000 107.09716 67 ILE D C 1
ATOM 1086 O O . ILE A 1 67 ? 159.00193 110.61476 129.86762 1.000 106.17750 67 ILE D O 1
ATOM 1102 N N . SER A 1 68 ? 161.21628 111.03915 129.76147 1.000 109.81605 68 SER D N 1
ATOM 1103 C CA . SER A 1 68 ? 161.34100 110.38284 128.46473 1.000 109.12884 68 SER D CA 1
ATOM 1104 C C . SER A 1 68 ? 160.97496 108.90898 128.55983 1.000 105.21222 68 SER D C 1
ATOM 1105 O O . SER A 1 68 ? 160.33485 108.36166 127.65530 1.000 104.64813 68 SER D O 1
ATOM 1113 N N . VAL A 1 69 ? 161.38025 108.24410 129.64421 1.000 102.22010 69 VAL D N 1
ATOM 1114 C CA . VAL A 1 69 ? 160.99356 106.85544 129.84512 1.000 98.61826 69 VAL D CA 1
ATOM 1115 C C . VAL A 1 69 ? 159.53531 106.74394 130.25569 1.000 97.16044 69 VAL D C 1
ATOM 1116 O O . VAL A 1 69 ? 158.90668 105.70640 130.02539 1.000 98.78224 69 VAL D O 1
ATOM 1129 N N . LEU A 1 70 ? 158.97927 107.79065 130.86199 1.000 95.11234 70 LEU D N 1
ATOM 1130 C CA . LEU A 1 70 ? 157.62315 107.72397 131.38278 1.000 97.37968 70 LEU D CA 1
ATOM 1131 C C . LEU A 1 70 ? 156.58694 107.81128 130.27180 1.000 97.52101 70 LEU D C 1
ATOM 1132 O O . LEU A 1 70 ? 155.53388 107.17223 130.36341 1.000 102.28728 70 LEU D O 1
ATOM 1148 N N . VAL A 1 71 ? 156.86240 108.56892 129.21567 1.000 92.84765 71 VAL D N 1
ATOM 1149 C CA . VAL A 1 71 ? 155.84905 108.75557 128.17117 1.000 95.93643 71 VAL D CA 1
ATOM 1150 C C . VAL A 1 71 ? 155.49230 107.41015 127.53676 1.000 96.00393 71 VAL D C 1
ATOM 1151 O O . VAL A 1 71 ? 154.31808 106.99219 127.57832 1.000 94.51152 71 VAL D O 1
ATOM 1164 N N . PRO A 1 72 ? 156.45476 106.69550 126.94079 1.000 94.49742 72 PRO D N 1
ATOM 1165 C CA . PRO A 1 72 ? 156.09994 105.43201 126.27203 1.000 94.88932 72 PRO D CA 1
ATOM 1166 C C . PRO A 1 72 ? 155.48875 104.41636 127.21679 1.000 93.07385 72 PRO D C 1
ATOM 1167 O O . PRO A 1 72 ? 154.57691 103.67210 126.83130 1.000 91.78008 72 PRO D O 1
ATOM 1178 N N . ILE A 1 73 ? 155.98036 104.36386 128.45462 1.000 89.42270 73 ILE D N 1
ATOM 1179 C CA . ILE A 1 73 ? 155.40995 103.45825 129.44287 1.000 86.37265 73 ILE D CA 1
ATOM 1180 C C . ILE A 1 73 ? 153.95051 103.80373 129.68319 1.000 86.66890 73 ILE D C 1
ATOM 1181 O O . ILE A 1 73 ? 153.10314 102.91724 129.83192 1.000 89.63351 73 ILE D O 1
ATOM 1197 N N . THR A 1 74 ? 153.63389 105.09698 129.73300 1.000 83.87911 74 THR D N 1
ATOM 1198 C CA . THR A 1 74 ? 152.24609 105.50328 129.90678 1.000 84.09389 74 THR D CA 1
ATOM 1199 C C . THR A 1 74 ? 151.39243 105.03872 128.73698 1.000 85.30818 74 THR D C 1
ATOM 1200 O O . THR A 1 74 ? 150.26738 104.56168 128.93031 1.000 87.93965 74 THR D O 1
ATOM 1211 N N . GLU A 1 75 ? 151.90804 105.16426 127.51238 1.000 86.89450 75 GLU D N 1
ATOM 1212 C CA . GLU A 1 75 ? 151.13661 104.69886 126.36046 1.000 90.64586 75 GLU D CA 1
ATOM 1213 C C . GLU A 1 75 ? 150.89166 103.19325 126.42924 1.000 87.17554 75 GLU D C 1
ATOM 1214 O O . GLU A 1 75 ? 149.78148 102.71772 126.15033 1.000 81.85391 75 GLU D O 1
ATOM 1226 N N . ILE A 1 76 ? 151.91911 102.42731 126.80173 1.000 86.28650 76 ILE D N 1
ATOM 1227 C CA . ILE A 1 76 ? 151.77147 100.97617 126.90604 1.000 82.86103 76 ILE D CA 1
ATOM 1228 C C . ILE A 1 76 ? 150.75325 100.61727 127.98188 1.000 83.09627 76 ILE D C 1
ATOM 1229 O O . ILE A 1 76 ? 149.91728 99.72118 127.79802 1.000 83.58187 76 ILE D O 1
ATOM 1245 N N . LEU A 1 77 ? 150.82089 101.29240 129.12927 1.000 80.58318 77 LEU D N 1
ATOM 1246 C CA . LEU A 1 77 ? 149.86286 101.03168 130.19535 1.000 77.82117 77 LEU D CA 1
ATOM 1247 C C . LEU A 1 77 ? 148.44597 101.33953 129.73788 1.000 73.68304 77 LEU D C 1
ATOM 1248 O O . LEU A 1 77 ? 147.50833 100.60178 130.05724 1.000 81.90823 77 LEU D O 1
ATOM 1264 N N . LEU A 1 78 ? 148.26756 102.42934 128.99130 1.000 69.38417 78 LEU D N 1
ATOM 1265 C CA . LEU A 1 78 ? 146.94230 102.75100 128.47612 1.000 71.56362 78 LEU D CA 1
ATOM 1266 C C . LEU A 1 78 ? 146.44476 101.66701 127.53027 1.000 76.55614 78 LEU D C 1
ATOM 1267 O O . LEU A 1 78 ? 145.26313 101.30496 127.55387 1.000 76.71241 78 LEU D O 1
ATOM 1283 N N . THR A 1 79 ? 147.32695 101.14402 126.67755 1.000 80.30891 79 THR D N 1
ATOM 1284 C CA . THR A 1 79 ? 146.90707 100.08453 125.76292 1.000 76.04983 79 THR D CA 1
ATOM 1285 C C . THR A 1 79 ? 146.50018 98.82644 126.52518 1.000 78.59030 79 THR D C 1
ATOM 1286 O O . THR A 1 79 ? 145.50121 98.17635 126.18791 1.000 77.89929 79 THR D O 1
ATOM 1297 N N . ASN A 1 80 ? 147.26304 98.46519 127.55822 1.000 82.63539 80 ASN D N 1
ATOM 1298 C CA . ASN A 1 80 ? 146.88141 97.32134 128.38345 1.000 78.72289 80 ASN D CA 1
ATOM 1299 C C . ASN A 1 80 ? 145.53757 97.55926 129.06115 1.000 73.55235 80 ASN D C 1
ATOM 1300 O O . ASN A 1 80 ? 144.70388 96.64793 129.15777 1.000 76.80390 80 ASN D O 1
ATOM 1311 N N . GLY A 1 81 ? 145.31936 98.77322 129.55972 1.000 70.18053 81 GLY D N 1
ATOM 1312 C CA . GLY A 1 81 ? 144.02648 99.09863 130.12804 1.000 70.10940 81 GLY D CA 1
ATOM 1313 C C . GLY A 1 81 ? 142.90930 98.95101 129.11739 1.000 69.79010 81 GLY D C 1
ATOM 1314 O O . GLY A 1 81 ? 141.80820 98.51996 129.45636 1.000 73.78181 81 GLY D O 1
ATOM 1318 N N . LYS A 1 82 ? 143.17337 99.32099 127.86390 1.000 69.63756 82 LYS D N 1
ATOM 1319 C CA . LYS A 1 82 ? 142.18421 99.10769 126.81148 1.000 72.50028 82 LYS D CA 1
ATOM 1320 C C . LYS A 1 82 ? 141.88114 97.62484 126.64923 1.000 72.92623 82 LYS D C 1
ATOM 1321 O O . LYS A 1 82 ? 140.71508 97.22546 126.52345 1.000 70.73399 82 LYS D O 1
ATOM 1340 N N . MET A 1 83 ? 142.92872 96.79665 126.64368 1.000 75.07457 83 MET D N 1
ATOM 1341 C CA . MET A 1 83 ? 142.74291 95.34938 126.57661 1.000 73.17496 83 MET D CA 1
ATOM 1342 C C . MET A 1 83 ? 141.78892 94.88623 127.66821 1.000 73.97307 83 MET D C 1
ATOM 1343 O O . MET A 1 83 ? 140.79223 94.20328 127.40116 1.000 70.49347 83 MET D O 1
ATOM 1357 N N . ILE A 1 84 ? 142.07509 95.28028 128.91101 1.000 75.45759 84 ILE D N 1
ATOM 1358 C CA . ILE A 1 84 ? 141.27918 94.81645 130.04657 1.000 66.27769 84 ILE D CA 1
ATOM 1359 C C . ILE A 1 84 ? 139.84834 95.33258 129.95060 1.000 62.84138 84 ILE D C 1
ATOM 1360 O O . ILE A 1 84 ? 138.88720 94.59056 130.18849 1.000 69.41451 84 ILE D O 1
ATOM 1376 N N . ILE A 1 85 ? 139.68203 96.61210 129.61461 1.000 60.13806 85 ILE D N 1
ATOM 1377 C CA . ILE A 1 85 ? 138.35136 97.21153 129.59044 1.000 59.27191 85 ILE D CA 1
ATOM 1378 C C . ILE A 1 85 ? 137.48281 96.52288 128.54991 1.000 68.85029 85 ILE D C 1
ATOM 1379 O O . ILE A 1 85 ? 136.31424 96.19836 128.79952 1.000 71.12807 85 ILE D O 1
ATOM 1395 N N . CYS A 1 86 ? 138.03825 96.29155 127.36105 1.000 73.91718 86 CYS D N 1
ATOM 1396 C CA . CYS A 1 86 ? 137.24838 95.66272 126.31255 1.000 70.80980 86 CYS D CA 1
ATOM 1397 C C . CYS A 1 86 ? 136.99104 94.19416 126.61601 1.000 73.66623 86 CYS D C 1
ATOM 1398 O O . CYS A 1 86 ? 135.91724 93.67485 126.28873 1.000 76.65160 86 CYS D O 1
ATOM 1406 N N . ASN A 1 87 ? 137.93521 93.51635 127.27274 1.000 78.74857 87 ASN D N 1
ATOM 1407 C CA . ASN A 1 87 ? 137.66150 92.15896 127.72681 1.000 73.49813 87 ASN D CA 1
ATOM 1408 C C . ASN A 1 87 ? 136.49112 92.14036 128.69965 1.000 66.84097 87 ASN D C 1
ATOM 1409 O O . ASN A 1 87 ? 135.64312 91.24321 128.64862 1.000 63.01553 87 ASN D O 1
ATOM 1420 N N . VAL A 1 88 ? 136.42936 93.12492 129.59544 1.000 69.30957 88 VAL D N 1
ATOM 1421 C CA . VAL A 1 88 ? 135.33534 93.18104 130.55928 1.000 68.83900 88 VAL D CA 1
ATOM 1422 C C . VAL A 1 88 ? 134.01199 93.46941 129.85935 1.000 70.93227 88 VAL D C 1
ATOM 1423 O O . VAL A 1 88 ? 132.97084 92.91141 130.22277 1.000 73.98396 88 VAL D O 1
ATOM 1436 N N . LYS A 1 89 ? 134.02377 94.34648 128.85680 1.000 65.08414 89 LYS D N 1
ATOM 1437 C CA . LYS A 1 89 ? 132.80181 94.76697 128.17688 1.000 64.38068 89 LYS D CA 1
ATOM 1438 C C . LYS A 1 89 ? 132.43805 93.87905 126.98716 1.000 67.56865 89 LYS D C 1
ATOM 1439 O O . LYS A 1 89 ? 131.48260 94.19146 126.26272 1.000 71.84603 89 LYS D O 1
ATOM 1458 N N . ARG A 1 90 ? 133.16969 92.78354 126.78795 1.000 66.70432 90 ARG D N 1
ATOM 1459 C CA . ARG A 1 90 ? 132.89874 91.81044 125.73535 1.000 67.09796 90 ARG D CA 1
ATOM 1460 C C . ARG A 1 90 ? 131.42418 91.61522 125.41363 1.000 64.39201 90 ARG D C 1
ATOM 1461 O O . ARG A 1 90 ? 131.03118 91.69393 124.24700 1.000 71.72329 90 ARG D O 1
ATOM 1482 N N . GLY A 1 91 ? 130.60583 91.31923 126.42134 1.000 62.27032 91 GLY D N 1
ATOM 1483 C CA . GLY A 1 91 ? 129.21290 91.00494 126.14640 1.000 65.61311 91 GLY D CA 1
ATOM 1484 C C . GLY A 1 91 ? 128.47745 92.15944 125.49680 1.000 70.64767 91 GLY D C 1
ATOM 1485 O O . GLY A 1 91 ? 127.77248 91.98609 124.49783 1.000 74.15042 91 GLY D O 1
ATOM 1489 N N . LYS A 1 92 ? 128.64064 93.35949 126.05351 1.000 71.31690 92 LYS D N 1
ATOM 1490 C CA . LYS A 1 92 ? 127.96808 94.52893 125.50283 1.000 68.73283 92 LYS D CA 1
ATOM 1491 C C . LYS A 1 92 ? 128.47058 94.84407 124.10255 1.000 65.43219 92 LYS D C 1
ATOM 1492 O O . LYS A 1 92 ? 127.67786 95.16519 123.21013 1.000 64.73271 92 LYS D O 1
ATOM 1511 N N . ILE A 1 93 ? 129.78354 94.75478 123.88885 1.000 62.31523 93 ILE D N 1
ATOM 1512 C CA . ILE A 1 93 ? 130.33038 95.06004 122.56917 1.000 58.66679 93 ILE D CA 1
ATOM 1513 C C . ILE A 1 93 ? 129.79276 94.08155 121.53165 1.000 61.80939 93 ILE D C 1
ATOM 1514 O O . ILE A 1 93 ? 129.40164 94.47379 120.42232 1.000 62.59337 93 ILE D O 1
ATOM 1530 N N . ILE A 1 94 ? 129.75620 92.79438 121.87415 1.000 65.19869 94 ILE D N 1
ATOM 1531 C CA . ILE A 1 94 ? 129.28643 91.79266 120.92566 1.000 61.28460 94 ILE D CA 1
ATOM 1532 C C . ILE A 1 94 ? 127.80345 91.98026 120.63930 1.000 63.42327 94 ILE D C 1
ATOM 1533 O O . ILE A 1 94 ? 127.35863 91.84914 119.49201 1.000 67.60925 94 ILE D O 1
ATOM 1549 N N . ASN A 1 95 ? 127.00946 92.28117 121.66804 1.000 64.76594 95 ASN D N 1
ATOM 1550 C CA . ASN A 1 95 ? 125.59077 92.52314 121.43373 1.000 70.89719 95 ASN D CA 1
ATOM 1551 C C . ASN A 1 95 ? 125.38637 93.74234 120.54422 1.000 67.57317 95 ASN D C 1
ATOM 1552 O O . ASN A 1 95 ? 124.49231 93.75744 119.68922 1.000 68.57825 95 ASN D O 1
ATOM 1563 N N . LEU A 1 96 ? 126.20706 94.77655 120.73077 1.000 64.34179 96 LEU D N 1
ATOM 1564 C CA . LEU A 1 96 ? 126.12458 95.95140 119.87146 1.000 60.34505 96 LEU D CA 1
ATOM 1565 C C . LEU A 1 96 ? 126.40607 95.58560 118.42133 1.000 61.62132 96 LEU D C 1
ATOM 1566 O O . LEU A 1 96 ? 125.68844 96.01233 117.50835 1.000 64.11427 96 LEU D O 1
ATOM 1582 N N . ILE A 1 97 ? 127.45851 94.79955 118.18822 1.000 61.15542 97 ILE D N 1
ATOM 1583 C CA . ILE A 1 97 ? 127.77610 94.39694 116.82012 1.000 58.04429 97 ILE D CA 1
ATOM 1584 C C . ILE A 1 97 ? 126.62314 93.60174 116.22243 1.000 61.44446 97 ILE D C 1
ATOM 1585 O O . ILE A 1 97 ? 126.25937 93.78746 115.05521 1.000 67.63361 97 ILE D O 1
ATOM 1601 N N . ASN A 1 98 ? 126.03714 92.69531 117.00556 1.000 63.54367 98 ASN D N 1
ATOM 1602 C CA . ASN A 1 98 ? 124.93050 91.89331 116.49363 1.000 62.02495 98 ASN D CA 1
ATOM 1603 C C . ASN A 1 98 ? 123.73814 92.76659 116.12557 1.000 68.37181 98 ASN D C 1
ATOM 1604 O O . ASN A 1 98 ? 123.08848 92.54428 115.09695 1.000 75.92376 98 ASN D O 1
ATOM 1615 N N . GLN A 1 99 ? 123.42456 93.75928 116.95930 1.000 66.38973 99 GLN D N 1
ATOM 1616 C CA . GLN A 1 99 ? 122.30183 94.64161 116.65518 1.000 63.55222 99 GLN D CA 1
ATOM 1617 C C . GLN A 1 99 ? 122.57889 95.47851 115.41288 1.000 62.77471 99 GLN D C 1
ATO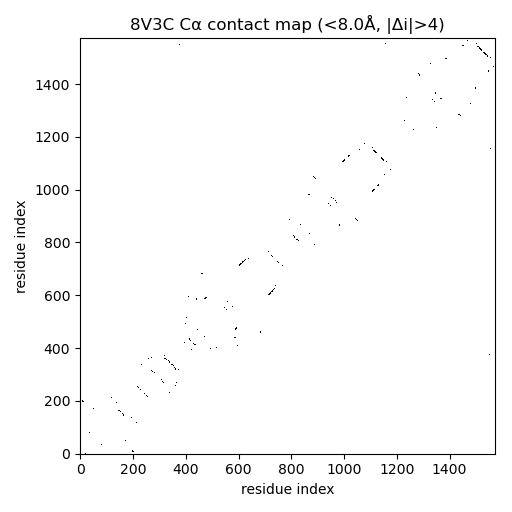M 1618 O O . GLN A 1 99 ? 121.67867 95.70571 114.59486 1.000 66.38344 99 GLN D O 1
ATOM 1632 N N . VAL A 1 100 ? 123.81737 95.94855 115.25518 1.000 61.68017 100 VAL D N 1
ATOM 1633 C CA . VAL A 1 100 ? 124.17650 96.68712 114.04857 1.000 59.60980 100 VAL D CA 1
ATOM 1634 C C . VAL A 1 100 ? 123.99296 95.80709 112.82146 1.000 59.83161 100 VAL D C 1
ATOM 1635 O O . VAL A 1 100 ? 123.48083 96.25360 111.78850 1.000 64.58543 100 VAL D O 1
ATOM 1648 N N . GLN A 1 101 ? 124.41674 94.54534 112.91158 1.000 68.23648 101 GLN D N 1
ATOM 1649 C CA . GLN A 1 101 ? 124.24219 93.62291 111.79421 1.000 66.50343 101 GLN D CA 1
ATOM 1650 C C . GLN A 1 101 ? 122.76630 93.41045 111.48315 1.000 68.47891 101 GLN D C 1
ATOM 1651 O O . GLN A 1 101 ? 122.37338 93.34705 110.31352 1.000 72.97863 101 GLN D O 1
ATOM 1665 N N . VAL A 1 102 ? 121.93355 93.29015 112.51620 1.000 65.85758 102 VAL D N 1
ATOM 1666 C CA . VAL A 1 102 ? 120.50180 93.11203 112.28805 1.000 67.08534 102 VAL D CA 1
ATOM 1667 C C . VAL A 1 102 ? 119.92313 94.32424 111.57088 1.000 75.38024 102 VAL D C 1
ATOM 1668 O O . VAL A 1 102 ? 119.13601 94.19124 110.62388 1.000 80.08302 102 VAL D O 1
ATOM 1681 N N . ALA A 1 103 ? 120.29491 95.52591 112.01582 1.000 73.30180 103 ALA D N 1
ATOM 1682 C CA . ALA A 1 103 ? 119.78870 96.73662 111.37688 1.000 68.71682 103 ALA D CA 1
ATOM 1683 C C . ALA A 1 103 ? 120.24317 96.82386 109.92574 1.000 68.96106 103 ALA D C 1
ATOM 1684 O O . ALA A 1 103 ? 119.46150 97.19170 109.04080 1.000 70.56292 103 ALA D O 1
ATOM 1691 N N . TRP A 1 104 ? 121.50818 96.49455 109.66440 1.000 67.85122 104 TRP D N 1
ATOM 1692 C CA . TRP A 1 104 ? 122.01798 96.51793 108.29804 1.000 71.57284 104 TRP D CA 1
ATOM 1693 C C . TRP A 1 104 ? 121.27868 95.52126 107.41754 1.000 77.82784 104 TRP D C 1
ATOM 1694 O O . TRP A 1 104 ? 120.95402 95.82233 106.26373 1.000 79.65520 104 TRP D O 1
ATOM 1715 N N . ASP A 1 105 ? 121.02356 94.31922 107.93423 1.000 74.56169 105 ASP D N 1
ATOM 1716 C CA . ASP A 1 105 ? 120.27838 93.33482 107.15969 1.000 76.90992 105 ASP D CA 1
ATOM 1717 C C . ASP A 1 105 ? 118.87027 93.82649 106.86991 1.000 79.32349 105 ASP D C 1
ATOM 1718 O O . ASP A 1 105 ? 118.34150 93.60879 105.77475 1.000 84.75008 105 ASP D O 1
ATOM 1727 N N . GLU A 1 106 ? 118.24013 94.48279 107.84322 1.000 84.09531 106 GLU D N 1
ATOM 1728 C CA . GLU A 1 106 ? 116.91074 95.03140 107.60369 1.000 92.68830 106 GLU D CA 1
ATOM 1729 C C . GLU A 1 106 ? 116.94500 96.10193 106.52089 1.000 89.02725 106 GLU D C 1
ATOM 1730 O O . GLU A 1 106 ? 116.06025 96.15399 105.65913 1.000 86.15041 106 GLU D O 1
ATOM 1742 N N . CYS A 1 107 ? 117.95843 96.96838 106.55142 1.000 87.66097 107 CYS D N 1
ATOM 1743 C CA . CYS A 1 107 ? 118.04938 98.03509 105.55817 1.000 81.45989 107 CYS D CA 1
ATOM 1744 C C . CYS A 1 107 ? 118.32148 97.48057 104.16552 1.000 83.72292 107 CYS D C 1
ATOM 1745 O O . CYS A 1 107 ? 117.77194 97.97764 103.17670 1.000 86.46528 107 CYS D O 1
ATOM 1753 N N . ALA A 1 108 ? 119.15682 96.44539 104.06580 1.000 85.11268 108 ALA D N 1
ATOM 1754 C CA . ALA A 1 108 ? 119.60531 95.96902 102.76251 1.000 83.95016 108 ALA D CA 1
ATOM 1755 C C . ALA A 1 108 ? 118.47608 95.40683 101.91190 1.000 86.41652 108 ALA D C 1
ATOM 1756 O O . ALA A 1 108 ? 118.67614 95.20384 100.71024 1.000 90.03638 108 ALA D O 1
ATOM 1763 N N . LYS A 1 109 ? 117.30945 95.14534 102.49077 1.000 88.44609 109 LYS D N 1
ATOM 1764 C CA . LYS A 1 109 ? 116.16071 94.67998 101.72558 1.000 89.94801 109 LYS D CA 1
ATOM 1765 C C . LYS A 1 109 ? 115.38522 95.81897 101.07724 1.000 94.00900 109 LYS D C 1
ATOM 1766 O O . LYS A 1 109 ? 114.29350 95.58308 100.55056 1.000 95.42793 109 LYS D O 1
ATOM 1785 N N . SER A 1 110 ? 115.91550 97.03760 101.10650 1.000 90.53491 110 SER D N 1
ATOM 1786 C CA . SER A 1 110 ? 115.18991 98.18623 100.58794 1.000 91.73229 110 SER D CA 1
ATOM 1787 C C . SER A 1 110 ? 115.13595 98.16090 99.06513 1.000 96.91656 110 SER D C 1
ATOM 1788 O O . SER A 1 110 ? 116.02207 97.62583 98.39441 1.000 90.92413 110 SER D O 1
ATOM 1796 N N . GLU A 1 111 ? 114.07600 98.75707 98.52330 1.000 101.51653 111 GLU D N 1
ATOM 1797 C CA . GLU A 1 111 ? 113.87293 98.86969 97.08655 1.000 93.72785 111 GLU D CA 1
ATOM 1798 C C . GLU A 1 111 ? 114.23905 100.24735 96.55096 1.000 88.28924 111 GLU D C 1
ATOM 1799 O O . GLU A 1 111 ? 113.94934 100.54433 95.38869 1.000 88.68297 111 GLU D O 1
ATOM 1811 N N . HIS A 1 112 ? 114.86252 101.09180 97.36627 1.000 87.49499 112 HIS D N 1
ATOM 1812 C CA . HIS A 1 112 ? 115.16923 102.46706 97.00143 1.000 86.72041 112 HIS D CA 1
ATOM 1813 C C . HIS A 1 112 ? 116.66179 102.60599 96.74316 1.000 81.56575 112 HIS D C 1
ATOM 1814 O O . HIS A 1 112 ? 117.47983 102.19463 97.57047 1.000 85.47779 112 HIS D O 1
ATOM 1828 N N . LEU A 1 113 ? 117.01011 103.19670 95.59934 1.000 78.33813 113 LEU D N 1
ATOM 1829 C CA . LEU A 1 113 ? 118.41178 103.27992 95.20435 1.000 84.77235 113 LEU D CA 1
ATOM 1830 C C . LEU A 1 113 ? 119.23259 104.11000 96.18312 1.000 84.25956 113 LEU D C 1
ATOM 1831 O O . LEU A 1 113 ? 120.43734 103.87694 96.33393 1.000 85.34135 113 LEU D O 1
ATOM 1847 N N . GLU A 1 114 ? 118.61133 105.08702 96.84484 1.000 84.71997 114 GLU D N 1
ATOM 1848 C CA . GLU A 1 114 ? 119.35493 105.93371 97.77264 1.000 85.78198 114 GLU D CA 1
ATOM 1849 C C . GLU A 1 114 ? 119.90739 105.11961 98.93487 1.000 84.98448 114 GLU D C 1
ATOM 1850 O O . GLU A 1 114 ? 121.06910 105.28664 99.33028 1.000 85.50043 114 GLU D O 1
ATOM 1862 N N . ILE A 1 115 ? 119.09165 104.22328 99.48801 1.000 83.71850 115 ILE D N 1
ATOM 1863 C CA . ILE A 1 115 ? 119.54861 103.39042 100.59249 1.000 80.75069 115 ILE D CA 1
ATOM 1864 C C . ILE A 1 115 ? 120.66433 102.46195 100.13315 1.000 78.03700 115 ILE D C 1
ATOM 1865 O O . ILE A 1 115 ? 121.63416 102.23111 100.86196 1.000 78.04554 115 ILE D O 1
ATOM 1881 N N . GLN A 1 116 ? 120.54864 101.91286 98.92250 1.000 75.02480 116 GLN D N 1
ATOM 1882 C CA . GLN A 1 116 ? 121.59886 101.03964 98.40863 1.000 75.43994 116 GLN D CA 1
ATOM 1883 C C . GLN A 1 116 ? 122.90972 101.79727 98.24251 1.000 74.15194 116 GLN D C 1
ATOM 1884 O O . GLN A 1 116 ? 123.98630 101.27432 98.56042 1.000 82.83131 116 GLN D O 1
ATOM 1898 N N . THR A 1 117 ? 122.84180 103.02769 97.73310 1.000 68.71841 117 THR D N 1
ATOM 1899 C CA . THR A 1 117 ? 124.04811 103.83684 97.61009 1.000 72.11826 117 THR D CA 1
ATOM 1900 C C . THR A 1 117 ? 124.65772 104.11071 98.97642 1.000 74.28672 117 THR D C 1
ATOM 1901 O O . THR A 1 117 ? 125.88173 104.04432 99.14514 1.000 77.26846 117 THR D O 1
ATOM 1912 N N . LEU A 1 118 ? 123.81705 104.42281 99.96510 1.000 75.95414 118 LEU D N 1
ATOM 1913 C CA . LEU A 1 118 ? 124.31470 104.62094 101.32256 1.000 74.44960 118 LEU D CA 1
ATOM 1914 C C . LEU A 1 118 ? 125.02796 103.37423 101.82538 1.000 76.64649 118 LEU D C 1
ATOM 1915 O O . LEU A 1 118 ? 126.10766 103.45777 102.42307 1.000 76.01886 118 LEU D O 1
ATOM 1931 N N . ILE A 1 119 ? 124.42857 102.20843 101.58953 1.000 74.45577 119 ILE D N 1
ATOM 1932 C CA . ILE A 1 119 ? 125.00651 100.94597 102.03766 1.000 71.96911 119 ILE D CA 1
ATOM 1933 C C . ILE A 1 119 ? 126.38508 100.74321 101.42198 1.000 68.03051 119 ILE D C 1
ATOM 1934 O O . ILE A 1 119 ? 127.36232 100.43256 102.11847 1.000 74.05670 119 ILE D O 1
ATOM 1950 N N . THR A 1 120 ? 126.48013 100.90153 100.10165 1.000 65.67054 120 THR D N 1
ATOM 1951 C CA . THR A 1 120 ? 127.75647 100.68139 99.42964 1.000 69.25621 120 THR D CA 1
ATOM 1952 C C . THR A 1 120 ? 128.81181 101.66518 99.91817 1.000 71.80769 120 THR D C 1
ATOM 1953 O O . THR A 1 120 ? 129.96431 101.28241 100.17076 1.000 78.62733 120 THR D O 1
ATOM 1964 N N . ALA A 1 121 ? 128.43750 102.93806 100.06389 1.000 67.81533 121 ALA D N 1
ATOM 1965 C CA . ALA A 1 121 ? 129.39242 103.93077 100.53914 1.000 68.18459 121 ALA D CA 1
ATOM 1966 C C . ALA A 1 121 ? 129.88660 103.58867 101.93605 1.000 74.53732 121 ALA D C 1
ATOM 1967 O O . ALA A 1 121 ? 131.08428 103.69937 102.22305 1.000 77.72002 121 ALA D O 1
ATOM 1974 N N . THR A 1 122 ? 128.97823 103.16893 102.81993 1.000 76.46541 122 THR D N 1
ATOM 1975 C CA . THR A 1 122 ? 129.37175 102.83501 104.18430 1.000 73.00956 122 THR D CA 1
ATOM 1976 C C . THR A 1 122 ? 130.33413 101.65659 104.20220 1.000 70.78725 122 THR D C 1
ATOM 1977 O O . THR A 1 122 ? 131.34860 101.67686 104.91035 1.000 70.11144 122 THR D O 1
ATOM 1988 N N . ALA A 1 123 ? 130.02663 100.61016 103.43412 1.000 71.86687 123 ALA D N 1
ATOM 1989 C CA . ALA A 1 123 ? 130.91026 99.44989 103.40181 1.000 69.41317 123 ALA D CA 1
ATOM 1990 C C . ALA A 1 123 ? 132.29852 99.84052 102.91468 1.000 71.60287 123 ALA D C 1
ATOM 1991 O O . ALA A 1 123 ? 133.31555 99.46399 103.51660 1.000 76.60768 123 ALA D O 1
ATOM 1998 N N . LYS A 1 124 ? 132.36003 100.61025 101.82585 1.000 76.60450 124 LYS D N 1
ATOM 1999 C CA . LYS A 1 124 ? 133.65469 101.01573 101.29180 1.000 80.60528 124 LYS D CA 1
ATOM 2000 C C . LYS A 1 124 ? 134.42725 101.84189 102.31207 1.000 78.66400 124 LYS D C 1
ATOM 2001 O O . LYS A 1 124 ? 135.63084 101.63040 102.52019 1.000 82.91332 124 LYS D O 1
ATOM 2020 N N . LYS A 1 125 ? 133.74263 102.78194 102.96649 1.000 76.42928 125 LYS D N 1
ATOM 2021 C CA . LYS A 1 125 ? 134.38730 103.63444 103.95790 1.000 78.52425 125 LYS D CA 1
ATOM 2022 C C . LYS A 1 125 ? 134.98570 102.80617 105.08388 1.000 81.39164 125 LYS D C 1
ATOM 2023 O O . LYS A 1 125 ? 136.15131 102.99035 105.45840 1.000 82.47701 125 LYS D O 1
ATOM 2042 N N . THR A 1 126 ? 134.19228 101.89188 105.64642 1.000 83.53689 126 THR D N 1
ATOM 2043 C CA . THR A 1 126 ? 134.66998 101.09557 106.77095 1.000 79.25353 126 THR D CA 1
ATOM 2044 C C . THR A 1 126 ? 135.87490 100.25901 106.36924 1.000 80.00663 126 THR D C 1
ATOM 2045 O O . THR A 1 126 ? 136.88607 100.21686 107.08459 1.000 77.47791 126 THR D O 1
ATOM 2056 N N . LYS A 1 127 ? 135.78878 99.58528 105.21975 1.000 85.77388 127 LYS D N 1
ATOM 2057 C CA . LYS A 1 127 ? 136.90408 98.75362 104.78421 1.000 84.03824 127 LYS D CA 1
ATOM 2058 C C . LYS A 1 127 ? 138.17315 99.58396 104.64310 1.000 81.10477 127 LYS D C 1
ATOM 2059 O O . LYS A 1 127 ? 139.23506 99.22080 105.17235 1.000 86.38046 127 LYS D O 1
ATOM 2078 N N . ILE A 1 128 ? 138.07806 100.71924 103.94807 1.000 76.29035 128 ILE D N 1
ATOM 2079 C CA . ILE A 1 128 ? 139.27158 101.51782 103.69298 1.000 78.65666 128 ILE D CA 1
ATOM 2080 C C . ILE A 1 128 ? 139.86762 102.01105 105.00418 1.000 82.93603 128 ILE D C 1
ATOM 2081 O O . ILE A 1 128 ? 141.08840 101.95187 105.21011 1.000 83.72711 128 ILE D O 1
ATOM 2097 N N . PHE A 1 129 ? 139.02124 102.51344 105.90888 1.000 85.98285 129 PHE D N 1
ATOM 2098 C CA . PHE A 1 129 ? 139.52892 103.07275 107.15754 1.000 82.95172 129 PHE D CA 1
ATOM 2099 C C . PHE A 1 129 ? 140.23282 102.00837 107.98517 1.000 80.57076 129 PHE D C 1
ATOM 2100 O O . PHE A 1 129 ? 141.34037 102.22897 108.49697 1.000 78.16128 129 PHE D O 1
ATOM 2117 N N . VAL A 1 130 ? 139.60009 100.84274 108.13419 1.000 84.72340 130 VAL D N 1
ATOM 2118 C CA . VAL A 1 130 ? 140.21938 99.77324 108.90720 1.000 83.10436 130 VAL D CA 1
ATOM 2119 C C . VAL A 1 130 ? 141.57741 99.43123 108.31899 1.000 83.51222 130 VAL D C 1
ATOM 2120 O O . VAL A 1 130 ? 142.58046 99.32747 109.03845 1.000 81.61083 130 VAL D O 1
ATOM 2133 N N . ILE A 1 131 ? 141.63371 99.25970 106.99546 1.000 88.84676 131 ILE D N 1
ATOM 2134 C CA . ILE A 1 131 ? 142.88526 98.84457 106.37166 1.000 85.04903 131 ILE D CA 1
ATOM 2135 C C . ILE A 1 131 ? 143.97661 99.87157 106.63904 1.000 86.66081 131 ILE D C 1
ATOM 2136 O O . ILE A 1 131 ? 145.06926 99.52915 107.10893 1.000 94.56677 131 ILE D O 1
ATOM 2152 N N . ILE A 1 132 ? 143.69688 101.14990 106.36691 1.000 82.52420 132 ILE D N 1
ATOM 2153 C CA . ILE A 1 132 ? 144.74089 102.16185 106.53054 1.000 87.18664 132 ILE D CA 1
ATOM 2154 C C . ILE A 1 132 ? 145.22219 102.19379 107.97239 1.000 92.71589 132 ILE D C 1
ATOM 2155 O O . ILE A 1 132 ? 146.42962 102.16588 108.24344 1.000 95.41950 132 ILE D O 1
ATOM 2171 N N . TYR A 1 133 ? 144.28591 102.26628 108.92135 1.000 93.56343 133 TYR D N 1
ATOM 2172 C CA . TYR A 1 133 ? 144.67448 102.46083 110.31332 1.000 89.28756 133 TYR D CA 1
ATOM 2173 C C . TYR A 1 133 ? 145.49235 101.28025 110.82095 1.000 87.05275 133 TYR D C 1
ATOM 2174 O O . TYR A 1 133 ? 146.57997 101.45526 111.39546 1.000 85.99913 133 TYR D O 1
ATOM 2192 N N . THR A 1 134 ? 144.98833 100.06181 110.60571 1.000 86.39689 134 THR D N 1
ATOM 2193 C CA . THR A 1 134 ? 145.69811 98.88659 111.08860 1.000 87.51682 134 THR D CA 1
ATOM 2194 C C . THR A 1 134 ? 147.06882 98.77139 110.43958 1.000 89.23288 134 THR D C 1
ATOM 2195 O O . THR A 1 134 ? 148.06367 98.50697 111.12399 1.000 92.80543 134 THR D O 1
ATOM 2206 N N . THR A 1 135 ? 147.14997 98.97222 109.12192 1.000 90.98941 135 THR D N 1
ATOM 2207 C CA . THR A 1 135 ? 148.43386 98.84254 108.44543 1.000 92.28409 135 THR D CA 1
ATOM 2208 C C . THR A 1 135 ? 149.43614 99.85491 108.97910 1.000 93.87599 135 THR D C 1
ATOM 2209 O O . THR A 1 135 ? 150.59370 99.51585 109.24885 1.000 98.25761 135 THR D O 1
ATOM 2220 N N . SER A 1 136 ? 149.00831 101.10727 109.14728 1.000 96.64592 136 SER D N 1
ATOM 2221 C CA . SER A 1 136 ? 149.93057 102.13649 109.61267 1.000 102.37677 136 SER D CA 1
ATOM 2222 C C . SER A 1 136 ? 150.45114 101.81427 111.00720 1.000 104.46610 136 SER D C 1
ATOM 2223 O O . SER A 1 136 ? 151.65790 101.91252 111.27149 1.000 105.70351 136 SER D O 1
ATOM 2231 N N . PHE A 1 137 ? 149.55737 101.41708 111.91904 1.000 102.48766 137 PHE D N 1
ATOM 2232 C CA . PHE A 1 137 ? 150.01267 101.16270 113.28362 1.000 98.63844 137 PHE D CA 1
ATOM 2233 C C . PHE A 1 137 ? 150.89701 99.92441 113.35550 1.000 98.71314 137 PHE D C 1
ATOM 2234 O O . PHE A 1 137 ? 151.90189 99.91323 114.08115 1.000 98.55163 137 PHE D O 1
ATOM 2251 N N . LEU A 1 138 ? 150.54884 98.87293 112.61097 1.000 99.31178 138 LEU D N 1
ATOM 2252 C CA . LEU A 1 138 ? 151.41046 97.69935 112.57100 1.000 97.15451 138 LEU D CA 1
ATOM 2253 C C . LEU A 1 138 ? 152.78539 98.05668 112.03162 1.000 103.80325 138 LEU D C 1
ATOM 2254 O O . LEU A 1 138 ? 153.80275 97.60443 112.56472 1.000 106.42874 138 LEU D O 1
ATOM 2270 N N . LEU A 1 139 ? 152.83994 98.87492 110.97951 1.000 109.86198 139 LEU D N 1
ATOM 2271 C CA . LEU A 1 139 ? 154.12877 99.28499 110.43599 1.000 111.49047 139 LEU D CA 1
ATOM 2272 C C . LEU A 1 139 ? 154.94510 100.02848 111.48269 1.000 108.63299 139 LEU D C 1
ATOM 2273 O O . LEU A 1 139 ? 156.13158 99.74081 111.68216 1.000 113.45830 139 LEU D O 1
ATOM 2289 N N . ILE A 1 140 ? 154.32113 100.98619 112.17093 1.000 100.83198 140 ILE D N 1
ATOM 2290 C CA . ILE A 1 140 ? 155.05391 101.77629 113.15838 1.000 109.06552 140 ILE D CA 1
ATOM 2291 C C . ILE A 1 140 ? 155.62075 100.86942 114.24378 1.000 114.27059 140 ILE D C 1
ATOM 2292 O O . ILE A 1 140 ? 156.81725 100.92062 114.56741 1.000 116.80527 140 ILE D O 1
ATOM 2308 N N . CYS A 1 141 ? 154.76624 100.01993 114.82037 1.000 114.51909 141 CYS D N 1
ATOM 2309 C CA . CYS A 1 141 ? 155.20288 99.18302 115.93242 1.000 108.35625 141 CYS D CA 1
ATOM 2310 C C . CYS A 1 141 ? 156.26313 98.18213 115.49099 1.000 106.39143 141 CYS D C 1
ATOM 2311 O O . CYS A 1 141 ? 157.24661 97.95749 116.20629 1.000 108.11913 141 CYS D O 1
ATOM 2319 N N . VAL A 1 142 ? 156.08541 97.57167 114.31719 1.000 113.82914 142 VAL D N 1
ATOM 2320 C CA . VAL A 1 142 ? 157.05426 96.59531 113.83396 1.000 117.48614 142 VAL D CA 1
ATOM 2321 C C . VAL A 1 142 ? 158.40200 97.25887 113.60424 1.000 117.31062 142 VAL D C 1
ATOM 2322 O O . VAL A 1 142 ? 159.44647 96.71728 113.98241 1.000 120.17947 142 VAL D O 1
ATOM 2335 N N . GLU A 1 143 ? 158.40813 98.43378 112.97214 1.000 115.53722 143 GLU D N 1
ATOM 2336 C CA . GLU A 1 143 ? 159.66340 99.14975 112.78320 1.000 119.89080 143 GLU D CA 1
ATOM 2337 C C . GLU A 1 143 ? 160.33773 99.40761 114.12194 1.000 122.47288 143 GLU D C 1
ATOM 2338 O O . GLU A 1 143 ? 161.51089 99.06320 114.32012 1.000 128.10244 143 GLU D O 1
ATOM 2350 N N . TYR A 1 144 ? 159.59929 99.99195 115.06800 1.000 117.76894 144 TYR D N 1
ATOM 2351 C CA . TYR A 1 144 ? 160.21429 100.35820 116.33828 1.000 121.19149 144 TYR D CA 1
ATOM 2352 C C . TYR A 1 144 ? 160.77765 99.13512 117.04870 1.000 123.33311 144 TYR D C 1
ATOM 2353 O O . TYR A 1 144 ? 161.88180 99.18421 117.60308 1.000 123.98983 144 TYR D O 1
ATOM 2371 N N . SER A 1 145 ? 160.03717 98.02574 117.04061 1.000 122.36558 145 SER D N 1
ATOM 2372 C CA . SER A 1 145 ? 160.48035 96.83815 117.76219 1.000 118.44266 145 SER D CA 1
ATOM 2373 C C . SER A 1 145 ? 161.67635 96.18529 117.08173 1.000 122.84353 145 SER D C 1
ATOM 2374 O O . SER A 1 145 ? 162.66487 95.84322 117.74023 1.000 126.89683 145 SER D O 1
ATOM 2382 N N . SER A 1 146 ? 161.61181 96.00769 115.76439 1.000 125.42599 146 SER D N 1
ATOM 2383 C CA . SER A 1 146 ? 162.57101 95.17892 115.05066 1.000 125.42140 146 SER D CA 1
ATOM 2384 C C . SER A 1 146 ? 163.74926 95.95649 114.47879 1.000 130.84972 146 SER D C 1
ATOM 2385 O O . SER A 1 146 ? 164.60365 95.34789 113.82736 1.000 131.60768 146 SER D O 1
ATOM 2393 N N . MET A 1 147 ? 163.83011 97.26948 114.69763 1.000 135.05741 147 MET D N 1
ATOM 2394 C CA . MET A 1 147 ? 164.98069 98.02135 114.19825 1.000 136.67835 147 MET D CA 1
ATOM 2395 C C . MET A 1 147 ? 166.31704 97.38070 114.55030 1.000 139.36659 147 MET D C 1
ATOM 2396 O O . MET A 1 147 ? 167.15174 97.21413 113.64606 1.000 140.20697 147 MET D O 1
ATOM 2410 N N . PRO A 1 148 ? 166.59190 97.00465 115.80242 1.000 140.23096 148 PRO D N 1
ATOM 2411 C CA . PRO A 1 148 ? 167.88998 96.37744 116.09424 1.000 141.01590 148 PRO D CA 1
ATOM 2412 C C . PRO A 1 148 ? 168.07955 95.02138 115.43442 1.000 138.02860 148 PRO D C 1
ATOM 2413 O O . PRO A 1 148 ? 169.21801 94.66619 115.11020 1.000 140.71193 148 PRO D O 1
ATOM 2424 N N . LEU A 1 149 ? 167.01281 94.24774 115.22168 1.000 133.27842 149 LEU D N 1
ATOM 2425 C CA . LEU A 1 149 ? 167.16020 92.98381 114.50393 1.000 135.43725 149 LEU D CA 1
ATOM 2426 C C . LEU A 1 149 ? 167.63487 93.22623 113.07631 1.000 139.63444 149 LEU D C 1
ATOM 2427 O O . LEU A 1 149 ? 168.54978 92.55213 112.58259 1.000 140.16905 149 LEU D O 1
ATOM 2443 N N . PHE A 1 150 ? 167.01833 94.19351 112.39624 1.000 142.59436 150 PHE D N 1
ATOM 2444 C CA . PHE A 1 150 ? 167.45553 94.54427 111.05161 1.000 140.92151 150 PHE D CA 1
ATOM 2445 C C . PHE A 1 150 ? 168.87830 95.08047 111.06980 1.000 143.41936 150 PHE D C 1
ATOM 2446 O O . PHE A 1 150 ? 169.66757 94.79840 110.16137 1.000 145.88515 150 PHE D O 1
ATOM 2463 N N . LYS A 1 151 ? 169.22220 95.86538 112.09252 1.000 145.44258 151 LYS D N 1
ATOM 2464 C CA . LYS A 1 151 ? 170.59194 96.35052 112.21637 1.000 147.25173 151 LYS D CA 1
ATOM 2465 C C . LYS A 1 151 ? 171.56923 95.18658 112.30397 1.000 150.14696 151 LYS D C 1
ATOM 2466 O O . LYS A 1 151 ? 172.61129 95.18224 111.63988 1.000 154.70179 151 LYS D O 1
ATOM 2485 N N . LEU A 1 152 ? 171.24443 94.18604 113.12385 1.000 146.49369 152 LEU D N 1
ATOM 2486 C CA . LEU A 1 152 ? 172.11499 93.02379 113.26057 1.000 147.00186 152 LEU D CA 1
ATOM 2487 C C . LEU A 1 152 ? 172.25240 92.28977 111.93472 1.000 148.96392 152 LEU D C 1
ATOM 2488 O O . LEU A 1 152 ? 173.35761 91.90638 111.53587 1.000 149.69303 152 LEU D O 1
ATOM 2504 N N . ILE A 1 153 ? 171.13359 92.07325 111.24091 1.000 149.94774 153 ILE D N 1
ATOM 2505 C CA . ILE A 1 153 ? 171.18411 91.33785 109.97848 1.000 152.03389 153 ILE D CA 1
ATOM 2506 C C . ILE A 1 153 ? 172.04698 92.08405 108.96824 1.000 152.54215 153 ILE D C 1
ATOM 2507 O O . ILE A 1 153 ? 172.90708 91.49616 108.30014 1.000 152.65391 153 ILE D O 1
ATOM 2523 N N . TYR A 1 154 ? 171.83056 93.39470 108.84592 1.000 154.40391 154 TYR D N 1
ATOM 2524 C CA . TYR A 1 154 ? 172.59154 94.19001 107.88919 1.000 154.56510 154 TYR D CA 1
ATOM 2525 C C . TYR A 1 154 ? 174.07487 94.20051 108.23677 1.000 156.59786 154 TYR D C 1
ATOM 2526 O O . TYR A 1 154 ? 174.92895 94.05403 107.35293 1.000 158.28487 154 TYR D O 1
ATOM 2544 N N . HIS A 1 155 ? 174.40316 94.36791 109.51995 1.000 156.17830 155 HIS D N 1
ATOM 2545 C CA . HIS A 1 155 ? 175.80366 94.38457 109.92481 1.000 156.90038 155 HIS D CA 1
ATOM 2546 C C . HIS A 1 155 ? 176.46885 93.04310 109.65314 1.000 159.67129 155 HIS D C 1
ATOM 2547 O O . HIS A 1 155 ? 177.60692 92.99285 109.17489 1.000 162.02259 155 HIS D O 1
ATOM 2561 N N . SER A 1 156 ? 175.77742 91.94218 109.95368 1.000 159.94364 156 SER D N 1
ATOM 2562 C CA . SER A 1 156 ? 176.34379 90.62584 109.68473 1.000 161.10248 156 SER D CA 1
ATOM 2563 C C . SER A 1 156 ? 176.56145 90.42101 108.19258 1.000 161.78237 156 SER D C 1
ATOM 2564 O O . SER A 1 156 ? 177.59592 89.88784 107.77492 1.000 159.49150 156 SER D O 1
ATOM 2572 N N . ALA A 1 157 ? 175.59816 90.84330 107.37076 1.000 162.51123 157 ALA D N 1
ATOM 2573 C CA . ALA A 1 157 ? 175.72685 90.65131 105.93137 1.000 159.11293 157 ALA D CA 1
ATOM 2574 C C . ALA A 1 157 ? 176.85378 91.49158 105.34514 1.000 159.69750 157 ALA D C 1
ATOM 2575 O O . ALA A 1 157 ? 177.55487 91.03204 104.43676 1.000 154.65417 1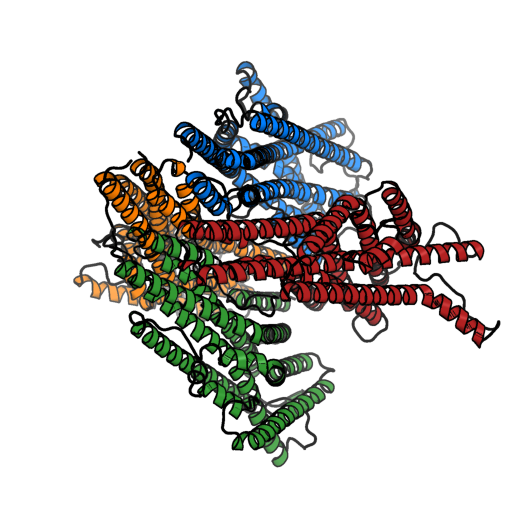57 ALA D O 1
ATOM 2582 N N . VAL A 1 158 ? 177.04727 92.71068 105.84107 1.000 162.86501 158 VAL D N 1
ATOM 2583 C CA . VAL A 1 158 ? 178.03596 93.61549 105.25745 1.000 161.78492 158 VAL D CA 1
ATOM 2584 C C . VAL A 1 158 ? 179.43191 93.34907 105.80560 1.000 160.32867 158 VAL D C 1
ATOM 2585 O O . VAL A 1 158 ? 180.37273 93.11034 105.04434 1.000 157.60868 158 VAL D O 1
ATOM 2598 N N . TYR A 1 159 ? 179.59596 93.38766 107.12484 1.000 163.47042 159 TYR D N 1
ATOM 2599 C CA . TYR A 1 159 ? 180.89760 93.20662 107.75232 1.000 164.60521 159 TYR D CA 1
ATOM 2600 C C . TYR A 1 159 ? 181.18415 91.75711 108.12120 1.000 166.64353 159 TYR D C 1
ATOM 2601 O O . TYR A 1 159 ? 182.23113 91.48238 108.71687 1.000 166.98805 159 TYR D O 1
ATOM 2619 N N . GLY A 1 160 ? 180.29044 90.83060 107.78734 1.000 164.72741 160 GLY D N 1
ATOM 2620 C CA . GLY A 1 160 ? 180.53175 89.43556 108.11743 1.000 161.23604 160 GLY D CA 1
ATOM 2621 C C . GLY A 1 160 ? 180.67953 89.24672 109.61327 1.000 164.02943 160 GLY D C 1
ATOM 2622 O O . GLY A 1 160 ? 179.85968 89.71902 110.40860 1.000 163.11825 160 GLY D O 1
ATOM 2626 N N . LYS A 1 161 ? 181.73925 88.54586 110.00805 1.000 165.34241 161 LYS D N 1
ATOM 2627 C CA . LYS A 1 161 ? 182.01227 88.26456 111.41050 1.000 166.35429 161 LYS D CA 1
ATOM 2628 C C . LYS A 1 161 ? 182.85211 89.34413 112.08054 1.000 167.96223 161 LYS D C 1
ATOM 2629 O O . LYS A 1 161 ? 183.15992 89.21759 113.27012 1.000 164.60602 161 LYS D O 1
ATOM 2648 N N . GLN A 1 162 ? 183.23092 90.39305 111.35432 1.000 171.58922 162 GLN D N 1
ATOM 2649 C CA . GLN A 1 162 ? 184.06164 91.45992 111.89578 1.000 168.58652 162 GLN D CA 1
ATOM 2650 C C . GLN A 1 162 ? 183.24964 92.62649 112.44209 1.000 167.59626 162 GLN D C 1
ATOM 2651 O O . GLN A 1 162 ? 183.83948 93.60942 112.90260 1.000 165.88677 162 GLN D O 1
ATOM 2665 N N . SER A 1 163 ? 181.92192 92.54709 112.40233 1.000 168.85592 163 SER D N 1
ATOM 2666 C CA . SER A 1 163 ? 181.09596 93.64876 112.87603 1.000 168.20604 163 SER D CA 1
ATOM 2667 C C . SER A 1 163 ? 181.31735 93.88127 114.36448 1.000 166.66560 163 SER D C 1
ATOM 2668 O O . SER A 1 163 ? 181.27475 92.94385 115.16649 1.000 164.99336 163 SER D O 1
ATOM 2676 N N . ASN A 1 164 ? 181.55597 95.13651 114.72983 1.000 165.62163 164 ASN D N 1
ATOM 2677 C CA . ASN A 1 164 ? 181.67253 95.53248 116.13304 1.000 167.31673 164 ASN D CA 1
ATOM 2678 C C . ASN A 1 164 ? 180.33420 96.06556 116.64182 1.000 163.63730 164 ASN D C 1
ATOM 2679 O O . ASN A 1 164 ? 180.21805 97.19177 117.12611 1.000 157.92997 164 ASN D O 1
ATOM 2690 N N . TYR A 1 165 ? 179.30949 95.22421 116.52061 1.000 162.36050 165 TYR D N 1
ATOM 2691 C CA . TYR A 1 165 ? 177.94865 95.57983 116.89780 1.000 159.71343 165 TYR D CA 1
ATOM 2692 C C . TYR A 1 165 ? 177.39129 94.52170 117.83590 1.000 155.92895 165 TYR D C 1
ATOM 2693 O O . TYR A 1 165 ? 177.42887 93.32751 117.52278 1.000 150.77635 165 TYR D O 1
ATOM 2711 N N . THR A 1 166 ? 176.87210 94.96328 118.97838 1.000 156.65024 166 THR D N 1
ATOM 2712 C CA . THR A 1 166 ? 176.25270 94.08767 119.96332 1.000 153.76605 166 THR D CA 1
ATOM 2713 C C . THR A 1 166 ? 174.77300 94.42786 120.06172 1.000 149.25804 166 THR D C 1
ATOM 2714 O O . THR A 1 166 ? 174.41204 95.58997 120.27461 1.000 145.70537 166 THR D O 1
ATOM 2725 N N . ILE A 1 167 ? 173.92528 93.41740 119.91160 1.000 143.81921 167 ILE D N 1
ATOM 2726 C CA . ILE A 1 167 ? 172.48346 93.62736 119.86874 1.000 140.26331 167 ILE D CA 1
ATOM 2727 C C . ILE A 1 167 ? 171.93061 93.73389 121.28372 1.000 135.95409 167 ILE D C 1
ATOM 2728 O O . ILE A 1 167 ? 172.43872 93.11656 122.22611 1.000 135.58984 167 ILE D O 1
ATOM 2744 N N . ALA A 1 168 ? 170.87242 94.52775 121.43197 1.000 130.53268 168 ALA D N 1
ATOM 2745 C CA . ALA A 1 168 ? 170.19708 94.72815 122.70480 1.000 126.20604 168 ALA D CA 1
ATOM 2746 C C . ALA A 1 168 ? 168.69100 94.70735 122.48173 1.000 124.13552 168 ALA D C 1
ATOM 2747 O O . ALA A 1 168 ? 168.20616 94.77935 121.35013 1.000 123.98508 168 ALA D O 1
ATOM 2754 N N . LEU A 1 169 ? 167.94641 94.61650 123.58033 1.000 119.64112 169 LEU D N 1
ATOM 2755 C CA . LEU A 1 169 ? 166.50205 94.50232 123.49197 1.000 117.50459 169 LEU D CA 1
ATOM 2756 C C . LEU A 1 169 ? 165.88945 95.79894 122.96588 1.000 114.94068 169 LEU D C 1
ATOM 2757 O O . LEU A 1 169 ? 166.48747 96.87118 123.07451 1.000 109.07527 169 LEU D O 1
ATOM 2773 N N . PRO A 1 170 ? 164.68779 95.72158 122.38458 1.000 117.78381 170 PRO D N 1
ATOM 2774 C CA . PRO A 1 170 ? 164.13205 96.89590 121.69126 1.000 113.52738 170 PRO D CA 1
ATOM 2775 C C . PRO A 1 170 ? 163.82207 98.07085 122.60081 1.000 110.29198 170 PRO D C 1
ATOM 2776 O O . PRO A 1 170 ? 163.71305 99.19660 122.10036 1.000 107.95696 170 PRO D O 1
ATOM 2787 N N . TYR A 1 171 ? 163.67128 97.85857 123.90536 1.000 111.08527 171 TYR D N 1
ATOM 2788 C CA . TYR A 1 171 ? 163.27100 98.91517 124.82195 1.000 109.35220 171 TYR D CA 1
ATOM 2789 C C . TYR A 1 171 ? 164.23918 98.98285 125.99357 1.000 109.19325 171 TYR D C 1
ATOM 2790 O O . TYR A 1 171 ? 164.92724 98.01218 126.31744 1.000 110.74690 171 TYR D O 1
ATOM 2808 N N . LEU A 1 172 ? 164.28569 100.15184 126.62794 1.000 107.00284 172 LEU D N 1
ATOM 2809 C CA . LEU A 1 172 ? 165.07991 100.33847 127.83677 1.000 107.11473 172 LEU D CA 1
ATOM 2810 C C . LEU A 1 172 ? 164.30964 99.74096 129.00505 1.000 109.56789 172 LEU D C 1
ATOM 2811 O O . LEU A 1 172 ? 163.33257 100.32995 129.47775 1.000 106.32271 172 LEU D O 1
ATOM 2827 N N . SER A 1 173 ? 164.74317 98.57360 129.47406 1.000 111.22389 173 SER D N 1
ATOM 2828 C CA . SER A 1 173 ? 164.00810 97.85988 130.50529 1.000 108.23109 173 SER D CA 1
ATOM 2829 C C . SER A 1 173 ? 164.96938 97.01262 131.32271 1.000 108.05516 173 SER D C 1
ATOM 2830 O O . SER A 1 173 ? 166.09422 96.73000 130.90328 1.000 109.27926 173 SER D O 1
ATOM 2838 N N . ARG A 1 174 ? 164.50511 96.61219 132.50460 1.000 110.13416 174 ARG D N 1
ATOM 2839 C CA . ARG A 1 174 ? 165.27658 95.78483 133.42375 1.000 114.33867 174 ARG D CA 1
ATOM 2840 C C . ARG A 1 174 ? 164.39087 94.64061 133.88983 1.000 113.49498 174 ARG D C 1
ATOM 2841 O O . ARG A 1 174 ? 163.27569 94.87187 134.36753 1.000 108.58136 174 ARG D O 1
ATOM 2862 N N . PHE A 1 175 ? 164.88420 93.41581 133.75186 1.000 115.64756 175 PHE D N 1
ATOM 2863 C CA . PHE A 1 175 ? 164.14622 92.22447 134.13916 1.000 114.59183 175 PHE D CA 1
ATOM 2864 C C . PHE A 1 175 ? 164.65458 91.69491 135.47507 1.000 115.15751 175 PHE D C 1
ATOM 2865 O O . PHE A 1 175 ? 165.67741 92.13438 136.00401 1.000 114.76948 175 PHE D O 1
ATOM 2882 N N . ALA A 1 176 ? 163.91502 90.72947 136.02112 1.000 118.06889 176 ALA D N 1
ATOM 2883 C CA . ALA A 1 176 ? 164.31577 90.10515 137.27523 1.000 119.89690 176 ALA D CA 1
ATOM 2884 C C . ALA A 1 176 ? 165.47756 89.13966 137.08649 1.000 121.36575 176 ALA D C 1
ATOM 2885 O O . ALA A 1 176 ? 166.27334 88.94721 138.01240 1.000 118.53141 176 ALA D O 1
ATOM 2892 N N . TYR A 1 177 ? 165.59493 88.53656 135.90906 1.000 120.59817 177 TYR D N 1
ATOM 2893 C CA . TYR A 1 177 ? 166.61427 87.54019 135.61824 1.000 117.54088 177 TYR D CA 1
ATOM 2894 C C . TYR A 1 177 ? 167.62999 88.09562 134.62863 1.000 122.14296 177 TYR D C 1
ATOM 2895 O O . TYR A 1 177 ? 167.46900 89.18506 134.07320 1.000 119.77924 177 TYR D O 1
ATOM 2913 N N . SER A 1 178 ? 168.69183 87.32479 134.41724 1.000 124.35988 178 SER D N 1
ATOM 2914 C CA . SER A 1 178 ? 169.74182 87.71864 133.49428 1.000 127.57041 178 SER D CA 1
ATOM 2915 C C . SER A 1 178 ? 169.32336 87.44441 132.05299 1.000 127.73233 178 SER D C 1
ATOM 2916 O O . SER A 1 178 ? 168.40772 86.66459 131.77781 1.000 122.36720 178 SER D O 1
ATOM 2924 N N . THR A 1 179 ? 170.01485 88.10856 131.12431 1.000 130.17538 179 THR D N 1
ATOM 2925 C CA . THR A 1 179 ? 169.78371 87.92075 129.69822 1.000 128.84343 179 THR D CA 1
ATOM 2926 C C . THR A 1 179 ? 171.07947 87.68733 128.93090 1.000 127.73456 179 THR D C 1
ATOM 2927 O O . THR A 1 179 ? 171.05243 87.64139 127.69584 1.000 127.08810 179 THR D O 1
ATOM 2938 N N . GLU A 1 180 ? 172.21113 87.53830 129.62436 1.000 128.14980 180 GLU D N 1
ATOM 2939 C CA . GLU A 1 180 ? 173.46940 87.28302 128.93177 1.000 130.58460 180 GLU D CA 1
ATOM 2940 C C . GLU A 1 180 ? 173.42773 85.96590 128.17013 1.000 132.49361 180 GLU D C 1
ATOM 2941 O O . GLU A 1 180 ? 174.09602 85.82276 127.14005 1.000 129.83422 180 GLU D O 1
ATOM 2953 N N . SER A 1 181 ? 172.65896 84.99679 128.65731 1.000 131.56364 181 SER D N 1
ATOM 2954 C CA . SER A 1 181 ? 172.51307 83.73418 127.95144 1.000 128.50804 181 SER D CA 1
ATOM 2955 C C . SER A 1 181 ? 171.73779 83.93576 126.65546 1.000 127.21299 181 SER D C 1
ATOM 2956 O O . SER A 1 181 ? 170.78415 84.71532 126.58793 1.000 127.05728 181 SER D O 1
ATOM 2964 N N . THR A 1 182 ? 172.16120 83.21720 125.61490 1.000 125.85306 182 THR D N 1
ATOM 2965 C CA . THR A 1 182 ? 171.51560 83.35446 124.31421 1.000 125.94229 182 THR D CA 1
ATOM 2966 C C . THR A 1 182 ? 170.07406 82.86315 124.35396 1.000 123.83348 182 THR D C 1
ATOM 2967 O O . THR A 1 182 ? 169.18755 83.48317 123.75816 1.000 124.98207 182 THR D O 1
ATOM 2978 N N . THR A 1 183 ? 169.81879 81.75006 125.04294 1.000 120.98761 183 THR D N 1
ATOM 2979 C CA . THR A 1 183 ? 168.46781 81.19822 125.07777 1.000 123.74979 183 THR D CA 1
ATOM 2980 C C . THR A 1 183 ? 167.50186 82.15710 125.76262 1.000 124.31235 183 THR D C 1
ATOM 2981 O O . THR A 1 183 ? 166.40778 82.43312 125.25086 1.000 123.78212 183 THR D O 1
ATOM 2992 N N . SER A 1 184 ? 167.88762 82.66640 126.93383 1.000 123.61360 184 SER D N 1
ATOM 2993 C CA . SER A 1 184 ? 167.03045 83.60565 127.64598 1.000 126.83765 184 SER D CA 1
ATOM 2994 C C . SER A 1 184 ? 166.81056 84.86622 126.82558 1.000 124.57779 184 SER D C 1
ATOM 2995 O O . SER A 1 184 ? 165.68850 85.37779 126.74337 1.000 120.26923 184 SER D O 1
ATOM 3003 N N . PHE A 1 185 ? 167.87418 85.38231 126.21202 1.000 124.61809 185 PHE D N 1
ATOM 3004 C CA . PHE A 1 185 ? 167.74409 86.57125 125.38066 1.000 121.87093 185 PHE D CA 1
ATOM 3005 C C . PHE A 1 185 ? 166.74693 86.33040 124.25500 1.000 118.54250 185 PHE D C 1
ATOM 3006 O O . PHE A 1 185 ? 165.85212 87.14880 124.01610 1.000 117.95988 185 PHE D O 1
ATOM 3023 N N . ALA A 1 186 ? 166.87616 85.19808 123.56263 1.000 118.86772 186 ALA D N 1
ATOM 3024 C CA . ALA A 1 186 ? 165.99435 84.91070 122.43775 1.000 115.11981 186 ALA D CA 1
ATOM 3025 C C . ALA A 1 186 ? 164.54600 84.78879 122.88988 1.000 114.65775 186 ALA D C 1
ATOM 3026 O O . ALA A 1 186 ? 163.63637 85.32762 122.24884 1.000 117.50227 186 ALA D O 1
ATOM 3033 N N . TRP A 1 187 ? 164.30575 84.07380 123.98996 1.000 111.82426 187 TRP D N 1
ATOM 3034 C CA . TRP A 1 187 ? 162.92663 83.87268 124.42372 1.000 112.80655 187 TRP D CA 1
ATOM 3035 C C . TRP A 1 187 ? 162.30489 85.17429 124.91699 1.000 110.75502 187 TRP D C 1
ATOM 3036 O O . TRP A 1 187 ? 161.13334 85.45717 124.63196 1.000 106.86424 187 TRP D O 1
ATOM 3057 N N . THR A 1 188 ? 163.07140 85.98808 125.64619 1.000 110.95272 188 THR D N 1
ATOM 3058 C CA . THR A 1 188 ? 162.56105 87.28801 126.06384 1.000 111.59847 188 THR D CA 1
ATOM 3059 C C . THR A 1 188 ? 162.25789 88.16303 124.85853 1.000 106.74122 188 THR D C 1
ATOM 3060 O O . THR A 1 188 ? 161.25507 88.88325 124.84131 1.000 101.56365 188 THR D O 1
ATOM 3071 N N . TYR A 1 189 ? 163.11883 88.12012 123.84189 1.000 110.11132 189 TYR D N 1
ATOM 3072 C CA . TYR A 1 189 ? 162.88067 88.90599 122.63845 1.000 104.95278 189 TYR D CA 1
ATOM 3073 C C . TYR A 1 189 ? 161.60391 88.45777 121.94085 1.000 99.44782 189 TYR D C 1
ATOM 3074 O O . TYR A 1 189 ? 160.79837 89.28725 121.49716 1.000 99.25624 189 TYR D O 1
ATOM 3092 N N . PHE A 1 190 ? 161.39955 87.14411 121.84030 1.000 99.37931 190 PHE D N 1
ATOM 3093 C CA . PHE A 1 190 ? 160.18400 86.63759 121.21615 1.000 96.50511 190 PHE D CA 1
ATOM 3094 C C . PHE A 1 190 ? 158.94974 87.07485 121.99066 1.000 101.77703 190 PHE D C 1
ATOM 3095 O O . PHE A 1 190 ? 157.93844 87.46470 121.39498 1.000 102.43039 190 PHE D O 1
ATOM 3112 N N . PHE A 1 191 ? 159.00846 87.01704 123.32174 1.000 100.90413 191 PHE D N 1
ATOM 3113 C CA . PHE A 1 191 ? 157.85560 87.44037 124.10917 1.000 98.75599 191 PHE D CA 1
ATOM 3114 C C . PHE A 1 191 ? 157.62451 88.94235 123.99906 1.000 95.57959 191 PHE D C 1
ATOM 3115 O O . PHE A 1 191 ? 156.47440 89.39383 124.01920 1.000 91.61485 191 PHE D O 1
ATOM 3132 N N . ILE A 1 192 ? 158.69403 89.72810 123.86699 1.000 95.66252 192 ILE D N 1
ATOM 3133 C CA . ILE A 1 192 ? 158.53789 91.16410 123.65831 1.000 95.56835 192 ILE D CA 1
ATOM 3134 C C . ILE A 1 192 ? 157.82413 91.43350 122.34060 1.000 92.76514 192 ILE D C 1
ATOM 3135 O O . ILE A 1 192 ? 156.91709 92.27164 122.27005 1.000 90.82981 192 ILE D O 1
ATOM 3151 N N . LEU A 1 193 ? 158.22694 90.74059 121.27205 1.000 92.50392 193 LEU D N 1
ATOM 3152 C CA . LEU A 1 193 ? 157.52661 90.90600 119.99948 1.000 90.64760 193 LEU D CA 1
ATOM 3153 C C . LEU A 1 193 ? 156.07453 90.46499 120.10004 1.000 85.18950 193 LEU D C 1
ATOM 3154 O O . LEU A 1 193 ? 155.18675 91.11038 119.53422 1.000 88.86622 193 LEU D O 1
ATOM 3170 N N . LEU A 1 194 ? 155.80795 89.36349 120.79994 1.000 79.84214 194 LEU D N 1
ATOM 3171 C CA . LEU A 1 194 ? 154.42483 88.92469 120.94907 1.000 80.52411 194 LEU D CA 1
ATOM 3172 C C . LEU A 1 194 ? 153.59829 89.98316 121.66968 1.000 85.10617 194 LEU D C 1
ATOM 3173 O O . LEU A 1 194 ? 152.47312 90.29695 121.25769 1.000 87.11858 194 LEU D O 1
ATOM 3189 N N . GLY A 1 195 ? 154.15082 90.56224 122.73587 1.000 85.55725 195 GLY D N 1
ATOM 3190 C CA . GLY A 1 195 ? 153.43635 91.60637 123.45001 1.000 83.35240 195 GLY D CA 1
ATOM 3191 C C . GLY A 1 195 ? 153.19947 92.83894 122.59995 1.000 83.05781 195 GLY D C 1
ATOM 3192 O O . GLY A 1 195 ? 152.11239 93.42113 122.62239 1.000 85.36789 195 GLY D O 1
ATOM 3196 N N . VAL A 1 196 ? 154.21486 93.25779 121.84311 1.000 84.93178 196 VAL D N 1
ATOM 3197 C CA . VAL A 1 196 ? 154.06430 94.42863 120.98466 1.000 82.31832 196 VAL D CA 1
ATOM 3198 C C . VAL A 1 196 ? 152.99473 94.17831 119.93248 1.000 79.93335 196 VAL D C 1
ATOM 3199 O O . VAL A 1 196 ? 152.17622 95.05618 119.63393 1.000 77.90937 196 VAL D O 1
ATOM 3212 N N . TYR A 1 197 ? 152.99905 92.98560 119.33784 1.000 77.30670 197 TYR D N 1
ATOM 3213 C CA . TYR A 1 197 ? 151.98636 92.64501 118.34816 1.000 76.08758 197 TYR D CA 1
ATOM 3214 C C . TYR A 1 197 ? 150.59413 92.69658 118.95952 1.000 77.19650 197 TYR D C 1
ATOM 3215 O O . TYR A 1 197 ? 149.66302 93.25747 118.36478 1.000 82.55969 197 TYR D O 1
ATOM 3233 N N . LEU A 1 198 ? 150.43737 92.13893 120.16151 1.000 75.90540 198 LEU D N 1
ATOM 3234 C CA . LEU A 1 198 ? 149.13367 92.16923 120.81458 1.000 78.28382 198 LEU D CA 1
ATOM 3235 C C . LEU A 1 198 ? 148.68623 93.59924 121.08632 1.000 78.63427 198 LEU D C 1
ATOM 3236 O O . LEU A 1 198 ? 147.52213 93.94552 120.86094 1.000 78.42216 198 LEU D O 1
ATOM 3252 N N . LEU A 1 199 ? 149.59507 94.44582 121.57344 1.000 78.99478 199 LEU D N 1
ATOM 3253 C CA . LEU A 1 199 ? 149.22111 95.82284 121.88234 1.000 75.84913 199 LEU D CA 1
ATOM 3254 C C . LEU A 1 199 ? 148.83506 96.58989 120.62405 1.000 78.22453 199 LEU D C 1
ATOM 3255 O O . LEU A 1 199 ? 147.85103 97.34203 120.62428 1.000 79.76072 199 LEU D O 1
ATOM 3271 N N . ALA A 1 200 ? 149.60639 96.42805 119.54679 1.000 77.04781 200 ALA D N 1
ATOM 3272 C CA . ALA A 1 200 ? 149.29104 97.12508 118.30587 1.000 72.22565 200 ALA D CA 1
ATOM 3273 C C . ALA A 1 200 ? 147.93858 96.68934 117.76521 1.000 72.35799 200 ALA D C 1
ATOM 3274 O O . ALA A 1 200 ? 147.12728 97.52674 117.34266 1.000 76.29081 200 ALA D O 1
ATOM 3281 N N . LEU A 1 201 ? 147.67312 95.38128 117.77115 1.000 73.07667 201 LEU D N 1
ATOM 3282 C CA . LEU A 1 201 ? 146.37265 94.90964 117.31595 1.000 71.36857 201 LEU D CA 1
ATOM 3283 C C . LEU A 1 201 ? 145.25941 95.44087 118.20520 1.000 74.99940 201 LEU D C 1
ATOM 3284 O O . LEU A 1 201 ? 144.19416 95.81201 117.71181 1.000 77.17009 201 LEU D O 1
ATOM 3300 N N . THR A 1 202 ? 145.48387 95.49198 119.51797 1.000 77.11035 202 THR D N 1
ATOM 3301 C CA . THR A 1 202 ? 144.48450 96.05687 120.41945 1.000 76.16555 202 THR D CA 1
ATOM 3302 C C . THR A 1 202 ? 144.14076 97.48398 120.02780 1.000 76.97281 202 THR D C 1
ATOM 3303 O O . THR A 1 202 ? 142.97155 97.82565 119.79728 1.000 76.53328 202 THR D O 1
ATOM 3314 N N . LEU A 1 203 ? 145.16350 98.33177 119.94396 1.000 77.90082 203 LEU D N 1
ATOM 3315 C CA . LEU A 1 203 ? 144.93782 99.73737 119.64142 1.000 77.09426 203 LEU D CA 1
ATOM 3316 C C . LEU A 1 203 ? 144.17406 99.88605 118.33388 1.000 79.18039 203 LEU D C 1
ATOM 3317 O O . LEU A 1 203 ? 143.08941 100.49000 118.28996 1.000 81.89289 203 LEU D O 1
ATOM 3333 N N . SER A 1 204 ? 144.70418 99.28956 117.26362 1.000 78.91202 204 SER D N 1
ATOM 3334 C CA . SER A 1 204 ? 144.09391 99.45295 115.95162 1.000 76.82954 204 SER D CA 1
ATOM 3335 C C . SER A 1 204 ? 142.67712 98.89852 115.93267 1.000 71.28155 204 SER D C 1
ATOM 3336 O O . SER A 1 204 ? 141.74187 99.57264 115.48908 1.000 74.02170 204 SER D O 1
ATOM 3344 N N . GLY A 1 205 ? 142.49522 97.67192 116.42007 1.000 67.78960 205 GLY D N 1
ATOM 3345 C CA . GLY A 1 205 ? 141.20069 97.03185 116.31852 1.000 68.62543 205 GLY D CA 1
ATOM 3346 C C . GLY A 1 205 ? 140.12117 97.76506 117.08230 1.000 68.97717 205 GLY D C 1
ATOM 3347 O O . GLY A 1 205 ? 139.01192 97.94131 116.58115 1.000 73.93134 205 GLY D O 1
ATOM 3351 N N . PHE A 1 206 ? 140.42432 98.21541 118.29991 1.000 67.50723 206 PHE D N 1
ATOM 3352 C CA . PHE A 1 206 ? 139.36825 98.84079 119.08772 1.000 68.47778 206 PHE D CA 1
ATOM 3353 C C . PHE A 1 206 ? 139.07376 100.26213 118.62215 1.000 69.68555 206 PHE D C 1
ATOM 3354 O O . PHE A 1 206 ? 137.90305 100.67036 118.58248 1.000 66.62136 206 PHE D O 1
ATOM 3371 N N . ASP A 1 207 ? 140.09885 101.02724 118.23096 1.000 75.35007 207 ASP D N 1
ATOM 3372 C CA . ASP A 1 207 ? 139.81641 102.33396 117.64778 1.000 71.43765 207 ASP D CA 1
ATOM 3373 C C . ASP A 1 207 ? 138.99340 102.19169 116.37159 1.000 65.43735 207 ASP D C 1
ATOM 3374 O O . ASP A 1 207 ? 138.02570 102.93679 116.15392 1.000 65.57810 207 ASP D O 1
ATOM 3383 N N . SER A 1 208 ? 139.35126 101.22427 115.52381 1.000 64.72826 208 SER D N 1
ATOM 3384 C CA . SER A 1 208 ? 138.59930 100.99248 114.29950 1.000 63.65070 208 SER D CA 1
ATOM 3385 C C . SER A 1 208 ? 137.17451 100.55450 114.60110 1.000 62.69725 208 SER D C 1
ATOM 3386 O O . SER A 1 208 ? 136.24066 100.94245 113.89559 1.000 68.24807 208 SER D O 1
ATOM 3394 N N . LEU A 1 209 ? 136.98577 99.73071 115.63234 1.000 57.13763 209 LEU D N 1
ATOM 3395 C CA . LEU A 1 209 ? 135.63916 99.30369 115.98859 1.000 55.75973 209 LEU D CA 1
ATOM 3396 C C . LEU A 1 209 ? 134.78501 100.49150 116.40141 1.000 58.40614 209 LEU D C 1
ATOM 3397 O O . LEU A 1 209 ? 133.63253 100.61836 115.96892 1.000 60.13210 209 LEU D O 1
ATOM 3413 N N . PHE A 1 210 ? 135.33549 101.38298 117.22721 1.000 60.65108 210 PHE D N 1
ATOM 3414 C CA . PHE A 1 210 ? 134.57415 102.56264 117.62772 1.000 60.91889 210 PHE D CA 1
ATOM 3415 C C . PHE A 1 210 ? 134.20170 103.40575 116.41371 1.000 61.42143 210 PHE D C 1
ATOM 3416 O O . PHE A 1 210 ? 133.02813 103.75638 116.21481 1.000 62.66504 210 PHE D O 1
ATOM 3433 N N . ALA A 1 211 ? 135.19080 103.72301 115.57400 1.000 62.44509 211 ALA D N 1
ATOM 3434 C CA . ALA A 1 211 ? 134.92142 104.56765 114.41545 1.000 54.79543 211 ALA D CA 1
ATOM 3435 C C . ALA A 1 211 ? 133.89601 103.92735 113.48878 1.000 54.87278 211 ALA D C 1
ATOM 3436 O O . ALA A 1 211 ? 132.98625 104.60182 112.99556 1.000 57.41635 211 ALA D O 1
ATOM 3443 N N . THR A 1 212 ? 134.01937 102.62335 113.24611 1.000 57.07349 212 THR D N 1
ATOM 3444 C CA . THR A 1 212 ? 133.13687 101.95044 112.30294 1.000 53.63949 212 THR D CA 1
ATOM 3445 C C . THR A 1 212 ? 131.71657 101.84699 112.84044 1.000 55.15658 212 THR D C 1
ATOM 3446 O O . THR A 1 212 ? 130.74696 101.96708 112.08025 1.000 65.57645 212 THR D O 1
ATOM 3457 N N . LEU A 1 213 ? 131.56436 101.60840 114.14237 1.000 49.76631 213 LEU D N 1
ATOM 3458 C CA . LEU A 1 213 ? 130.22862 101.62560 114.72083 1.000 50.74624 213 LEU D CA 1
ATOM 3459 C C . LEU A 1 213 ? 129.60896 103.00813 114.58806 1.000 56.73745 213 LEU D C 1
ATOM 3460 O O . LEU A 1 213 ? 128.40857 103.14074 114.31189 1.000 55.30395 213 LEU D O 1
ATOM 3476 N N . VAL A 1 214 ? 130.41913 104.05401 114.76478 1.000 60.80030 214 VAL D N 1
ATOM 3477 C CA . VAL A 1 214 ? 129.92050 105.40921 114.55053 1.000 56.38858 214 VAL D CA 1
ATOM 3478 C C . VAL A 1 214 ? 129.45486 105.58392 113.10851 1.000 56.87946 214 VAL D C 1
ATOM 3479 O O . VAL A 1 214 ? 128.39912 106.17387 112.84704 1.000 58.82280 214 VAL D O 1
ATOM 3492 N N . MET A 1 215 ? 130.23693 105.07978 112.15150 1.000 53.61965 215 MET D N 1
ATOM 3493 C CA . MET A 1 215 ? 129.85752 105.20001 110.74597 1.000 47.91080 215 MET D CA 1
ATOM 3494 C C . MET A 1 215 ? 128.52851 104.51006 110.47411 1.000 51.59584 215 MET D C 1
ATOM 3495 O O . MET A 1 215 ? 127.67914 105.03710 109.74520 1.000 60.16399 215 MET D O 1
ATOM 3509 N N . HIS A 1 216 ? 128.33325 103.32224 111.04121 1.000 53.59028 216 HIS D N 1
ATOM 3510 C CA . HIS A 1 216 ? 127.08787 102.60127 110.79955 1.000 53.81908 216 HIS D CA 1
ATOM 3511 C C . HIS A 1 216 ? 125.90051 103.30737 111.44431 1.000 57.37659 216 HIS D C 1
ATOM 3512 O O . HIS A 1 216 ? 124.80320 103.33808 110.87184 1.000 66.33229 216 HIS D O 1
ATOM 3527 N N . VAL A 1 217 ? 126.09363 103.89283 112.62800 1.000 56.11187 217 VAL D N 1
ATOM 3528 C CA . VAL A 1 217 ? 125.00621 104.65263 113.24144 1.000 59.80951 217 VAL D CA 1
ATOM 3529 C C . VAL A 1 217 ? 124.66948 105.87545 112.39245 1.000 64.08319 217 VAL D C 1
ATOM 3530 O O . VAL A 1 217 ? 123.49677 106.24198 112.23826 1.000 64.39602 217 VAL D O 1
ATOM 3543 N N . LYS A 1 218 ? 125.68957 106.52427 111.82713 1.000 62.71519 218 LYS D N 1
ATOM 3544 C CA . LYS A 1 218 ? 125.44918 107.64394 110.92157 1.000 58.37407 218 LYS D CA 1
ATOM 3545 C C . LYS A 1 218 ? 124.63723 107.20533 109.70953 1.000 55.85287 218 LYS D C 1
ATOM 3546 O O . LYS A 1 218 ? 123.70503 107.90039 109.28529 1.000 60.79845 218 LYS D O 1
ATOM 3565 N N . MET A 1 219 ? 124.98764 106.05831 109.13040 1.000 59.70825 219 MET D N 1
ATOM 3566 C CA . MET A 1 219 ? 124.22132 105.53669 108.00408 1.000 61.43495 219 MET D CA 1
ATOM 3567 C C . MET A 1 219 ? 122.76937 105.29368 108.39734 1.000 61.79418 219 MET D C 1
ATOM 3568 O O . MET A 1 219 ? 121.84614 105.56602 107.61732 1.000 67.56957 219 MET D O 1
ATOM 3582 N N . MET A 1 220 ? 122.54692 104.77592 109.60501 1.000 57.42024 220 MET D N 1
ATOM 3583 C CA . MET A 1 220 ? 121.17967 104.54875 110.06097 1.000 58.41821 220 MET D CA 1
ATOM 3584 C C . MET A 1 220 ? 120.42152 105.86457 110.19584 1.000 62.65483 220 MET D C 1
ATOM 3585 O O . MET A 1 220 ? 119.23173 105.94938 109.86086 1.000 63.31742 220 MET D O 1
ATOM 3599 N N . PHE A 1 221 ? 121.09466 106.90653 110.68251 1.000 63.56640 221 PHE D N 1
ATOM 3600 C CA . PHE A 1 221 ? 120.44200 108.20906 110.78313 1.000 60.32445 221 PHE D CA 1
ATOM 3601 C C . PHE A 1 221 ? 120.09268 108.75836 109.40595 1.000 59.47445 221 PHE D C 1
ATOM 3602 O O . PHE A 1 221 ? 119.04916 109.39644 109.23218 1.000 58.40396 221 PHE D O 1
ATOM 3619 N N . LYS A 1 222 ? 120.95437 108.53048 108.41549 1.000 62.36849 222 LYS D N 1
ATOM 3620 C CA . LYS A 1 222 ? 120.63497 108.97469 107.06055 1.000 53.97394 222 LYS D CA 1
ATOM 3621 C C . LYS A 1 222 ? 119.43964 108.21560 106.49447 1.000 51.49315 222 LYS D C 1
ATOM 3622 O O . LYS A 1 222 ? 118.60875 108.79079 105.78009 1.000 57.55957 222 LYS D O 1
ATOM 3641 N N . VAL A 1 223 ? 119.33296 106.92293 106.79663 1.000 55.75914 223 VAL D N 1
ATOM 3642 C CA . VAL A 1 223 ? 118.14129 106.17998 106.39096 1.000 56.19627 223 VAL D CA 1
ATOM 3643 C C . VAL A 1 223 ? 116.90004 106.77726 107.04467 1.000 57.62597 223 VAL D C 1
ATOM 3644 O O . VAL A 1 223 ? 115.83475 106.88877 106.41952 1.000 62.12537 223 VAL D O 1
ATOM 3657 N N . LEU A 1 224 ? 117.01354 107.16234 108.31734 1.000 55.66629 224 LEU D N 1
ATOM 3658 C CA . LEU A 1 224 ? 115.89028 107.81038 108.99071 1.000 55.70886 224 LEU D CA 1
ATOM 3659 C C . LEU A 1 224 ? 115.52647 109.12513 108.31034 1.000 59.56878 224 LEU D C 1
ATOM 3660 O O . LEU A 1 224 ? 114.34310 109.45628 108.17123 1.000 62.27237 224 LEU D O 1
ATOM 3676 N N . LYS A 1 225 ? 116.53435 109.89769 107.90103 1.000 58.22894 225 LYS D N 1
ATOM 3677 C CA . LYS A 1 225 ? 116.27486 111.13178 107.16495 1.000 52.66130 225 LYS D CA 1
ATOM 3678 C C . LYS A 1 225 ? 115.50182 110.84940 105.88619 1.000 52.60007 225 LYS D C 1
ATOM 3679 O O . LYS A 1 225 ? 114.55217 111.56777 105.54882 1.000 56.96305 225 LYS D O 1
ATOM 3698 N N . PHE A 1 226 ? 115.90602 109.81384 105.15255 1.000 59.82268 226 PHE D N 1
ATOM 3699 C CA . PHE A 1 226 ? 115.18520 109.45494 103.93720 1.000 59.36463 226 PHE D CA 1
ATOM 3700 C C . PHE A 1 226 ? 113.73160 109.12103 104.24292 1.000 60.39975 226 PHE D C 1
ATOM 3701 O O . PHE A 1 226 ? 112.82145 109.53181 103.51175 1.000 67.74179 226 PHE D O 1
ATOM 3718 N N . GLU A 1 227 ? 113.49136 108.36762 105.31589 1.000 57.90226 227 GLU D N 1
ATOM 3719 C CA . GLU A 1 227 ? 112.11530 108.01313 105.65412 1.000 58.99962 227 GLU D CA 1
ATOM 3720 C C . GLU A 1 227 ? 111.29997 109.24731 106.02572 1.000 62.92342 227 GLU D C 1
ATOM 3721 O O . GLU A 1 227 ? 110.11799 109.35265 105.67275 1.000 64.08725 227 GLU D O 1
ATOM 3733 N N . ILE A 1 228 ? 111.91071 110.19141 106.74359 1.000 63.61920 228 ILE D N 1
ATOM 3734 C CA . ILE A 1 228 ? 111.20515 111.42274 107.09308 1.000 58.16204 228 ILE D CA 1
ATOM 3735 C C . ILE A 1 228 ? 110.83874 112.19722 105.83312 1.000 59.05657 228 ILE D C 1
ATOM 3736 O O . ILE A 1 228 ? 109.72561 112.72445 105.70814 1.000 61.48437 228 ILE D O 1
ATOM 3752 N N . GLU A 1 229 ? 111.77044 112.28505 104.88195 1.000 58.87768 229 GLU D N 1
ATOM 3753 C CA . GLU A 1 229 ? 111.47573 112.97100 103.62781 1.000 56.94394 229 GLU D CA 1
ATOM 3754 C C . GLU A 1 229 ? 110.33690 112.28808 102.88183 1.000 55.84698 229 GLU D C 1
ATOM 3755 O O . GLU A 1 229 ? 109.49171 112.95498 102.27232 1.000 60.51499 229 GLU D O 1
ATOM 3767 N N . GLN A 1 230 ? 110.30552 110.95592 102.90095 1.000 60.93271 230 GLN D N 1
ATOM 3768 C CA . GLN A 1 230 ? 109.20425 110.24733 102.25579 1.000 63.68749 230 GLN D CA 1
ATOM 3769 C C . GLN A 1 230 ? 107.87988 110.55565 102.94119 1.000 63.52724 230 GLN D C 1
ATOM 3770 O O . GLN A 1 230 ? 106.84198 110.68522 102.27956 1.000 66.40436 230 GLN D O 1
ATOM 3784 N N . LEU A 1 231 ? 107.89242 110.67331 104.27037 1.000 59.00847 231 LEU D N 1
ATOM 3785 C CA . LEU A 1 231 ? 106.68212 111.09234 104.97283 1.000 59.95197 231 LEU D CA 1
ATOM 3786 C C . LEU A 1 231 ? 106.25297 112.48209 104.52843 1.000 65.44161 231 LEU D C 1
ATOM 3787 O O . LEU A 1 231 ? 105.05940 112.74958 104.36305 1.000 66.98139 231 LEU D O 1
ATOM 3803 N N . GLY A 1 232 ? 107.21325 113.38637 104.35093 1.000 65.54991 232 GLY D N 1
ATOM 3804 C CA . GLY A 1 232 ? 106.87512 114.71624 103.86877 1.000 56.22168 232 GLY D CA 1
ATOM 3805 C C . GLY A 1 232 ? 106.23344 114.68911 102.49409 1.000 57.18821 232 GLY D C 1
ATOM 3806 O O . GLY A 1 232 ? 105.25497 115.39722 102.23550 1.000 59.87589 232 GLY D O 1
ATOM 3810 N N . LEU A 1 233 ? 106.78176 113.87815 101.58955 1.000 65.05112 233 LEU D N 1
ATOM 3811 C CA . LEU A 1 233 ? 106.17953 113.74486 100.26602 1.000 63.12446 233 LEU D CA 1
ATOM 3812 C C . LEU A 1 233 ? 104.76339 113.19519 100.36525 1.000 65.63422 233 LEU D C 1
ATOM 3813 O O . LEU A 1 233 ? 103.85961 113.64908 99.65373 1.000 66.82247 233 LEU D O 1
ATOM 3829 N N . ASP A 1 234 ? 104.55156 112.20985 101.23886 1.000 71.28136 234 ASP D N 1
ATOM 3830 C CA . ASP A 1 234 ? 103.20715 111.67609 101.42906 1.000 71.55946 234 ASP D CA 1
ATOM 3831 C C . ASP A 1 234 ? 102.26767 112.72650 102.00435 1.000 69.87168 234 ASP D C 1
ATOM 3832 O O . ASP A 1 234 ? 101.06926 112.71975 101.70347 1.000 71.90139 234 ASP D O 1
ATOM 3841 N N . LEU A 1 235 ? 102.78569 113.61899 102.84960 1.000 66.91087 235 LEU D N 1
ATOM 3842 C CA . LEU A 1 235 ? 101.97491 114.72062 103.35999 1.000 62.14736 235 LEU D CA 1
ATOM 3843 C C . LEU A 1 235 ? 101.55131 115.64342 102.22905 1.000 65.15699 235 LEU D C 1
ATOM 3844 O O . LEU A 1 235 ? 100.38073 116.02580 102.12347 1.000 60.75663 235 LEU D O 1
ATOM 3860 N N . SER A 1 236 ? 102.50057 116.00579 101.36561 1.000 68.41196 236 SER D N 1
ATOM 3861 C CA . SER A 1 236 ? 102.17833 116.87581 100.23904 1.000 63.05296 236 SER D CA 1
ATOM 3862 C C . SER A 1 236 ? 101.14670 116.22975 99.32455 1.000 63.27063 236 SER D C 1
ATOM 3863 O O . SER A 1 236 ? 100.20202 116.88906 98.87796 1.000 59.67985 236 SER D O 1
ATOM 3871 N N . ALA A 1 237 ? 101.30604 114.93636 99.03908 1.000 73.19805 237 ALA D N 1
ATOM 3872 C CA . ALA A 1 237 ? 100.37516 114.25010 98.15180 1.000 70.68400 237 ALA D CA 1
ATOM 3873 C C . ALA A 1 237 ? 98.97245 114.15971 98.73469 1.000 69.40193 237 ALA D C 1
ATOM 3874 O O . ALA A 1 237 ? 98.02949 113.85772 97.99728 1.000 64.69366 237 ALA D O 1
ATOM 3881 N N . GLY A 1 238 ? 98.81165 114.40333 100.03158 1.000 68.82195 238 GLY D N 1
ATOM 3882 C CA . GLY A 1 238 ? 97.49653 114.40266 100.64072 1.000 72.83335 238 GLY D CA 1
ATOM 3883 C C . GLY A 1 238 ? 96.86387 113.03183 100.76439 1.000 80.44282 238 GLY D C 1
ATOM 3884 O O . GLY A 1 238 ? 95.86343 112.74257 100.10222 1.000 80.30674 238 GLY D O 1
ATOM 3888 N N . LYS A 1 239 ? 97.43695 112.18008 101.60772 1.000 84.46058 239 LYS D N 1
ATOM 3889 C CA . LYS A 1 239 ? 96.88792 110.86519 101.90110 1.000 82.38632 239 LYS D CA 1
ATOM 3890 C C . LYS A 1 239 ? 96.10247 110.90653 103.20642 1.000 82.41050 239 LYS D C 1
ATOM 3891 O O . LYS A 1 239 ? 96.31789 111.76877 104.06045 1.000 84.00378 239 LYS D O 1
ATOM 3910 N N . SER A 1 240 ? 95.18639 109.95284 103.35497 1.000 82.36384 240 SER D N 1
ATOM 3911 C CA . SER A 1 240 ? 94.27591 109.96414 104.48880 1.000 85.31095 240 SER D CA 1
ATOM 3912 C C . SER A 1 240 ? 95.05044 109.91777 105.80664 1.000 84.85394 240 SER D C 1
ATOM 3913 O O . SER A 1 240 ? 96.26193 109.69754 105.84831 1.000 84.33337 240 SER D O 1
ATOM 3921 N N . HIS A 1 241 ? 94.31894 110.14304 106.89965 1.000 82.49497 241 HIS D N 1
ATOM 3922 C CA . HIS A 1 241 ? 94.95577 110.31218 108.20196 1.000 82.53612 241 HIS D CA 1
ATOM 3923 C C . HIS A 1 241 ? 95.61344 109.02400 108.68486 1.000 85.83658 241 HIS D C 1
ATOM 3924 O O . HIS A 1 241 ? 96.70832 109.05930 109.25842 1.000 82.79966 241 HIS D O 1
ATOM 3938 N N . VAL A 1 242 ? 94.96046 107.87935 108.47351 1.000 87.52855 242 VAL D N 1
ATOM 3939 C CA . VAL A 1 242 ? 95.45936 106.62488 109.03291 1.000 82.18447 242 VAL D CA 1
ATOM 3940 C C . VAL A 1 242 ? 96.79992 106.25172 108.41186 1.000 79.65836 242 VAL D C 1
ATOM 3941 O O . VAL A 1 242 ? 97.70587 105.76361 109.09987 1.000 81.83071 242 VAL D O 1
ATOM 3954 N N . GLU A 1 243 ? 96.94846 106.46381 107.10390 1.000 72.92839 243 GLU D N 1
ATOM 3955 C CA . GLU A 1 243 ? 98.21101 106.13121 106.45218 1.000 73.82130 243 GLU D CA 1
ATOM 3956 C C . GLU A 1 243 ? 99.34079 106.99834 106.98579 1.000 73.61901 243 GLU D C 1
ATOM 3957 O O . GLU A 1 243 ? 100.45959 106.51584 107.20297 1.000 81.54023 243 GLU D O 1
ATOM 3969 N N . LEU A 1 244 ? 99.07018 108.28484 107.19601 1.000 65.54726 244 LEU D N 1
ATOM 3970 C CA . LEU A 1 244 ? 100.08611 109.16443 107.75751 1.000 68.57767 244 LEU D CA 1
ATOM 3971 C C . LEU A 1 244 ? 100.43607 108.75277 109.18057 1.000 72.45404 244 LEU D C 1
ATOM 3972 O O . LEU A 1 244 ? 101.60717 108.79693 109.57558 1.000 69.97537 244 LEU D O 1
ATOM 3988 N N . GLN A 1 245 ? 99.43476 108.34341 109.96324 1.000 72.94685 245 GLN D N 1
ATOM 3989 C CA . GLN A 1 245 ? 99.70536 107.82930 111.30225 1.000 71.14480 245 GLN D CA 1
ATOM 3990 C C . GLN A 1 245 ? 100.63688 106.62848 111.24570 1.000 71.36790 245 GLN D C 1
ATOM 3991 O O . GLN A 1 245 ? 101.60781 106.54305 112.00504 1.000 72.09440 245 GLN D O 1
ATOM 4005 N N . ALA A 1 246 ? 100.34779 105.68191 110.35231 1.000 68.25682 246 ALA D N 1
ATOM 4006 C CA . ALA A 1 246 ? 101.18011 104.48903 110.25013 1.000 65.08174 246 ALA D CA 1
ATOM 4007 C C . ALA A 1 246 ? 102.60432 104.84416 109.84563 1.000 66.41520 246 ALA D C 1
ATOM 4008 O O . ALA A 1 246 ? 103.57225 104.32332 110.41707 1.000 72.52292 246 ALA D O 1
ATOM 4015 N N . LYS A 1 247 ? 102.75517 105.72913 108.86035 1.000 61.44609 247 LYS D N 1
ATOM 4016 C CA . LYS A 1 247 ? 104.09259 106.10177 108.41619 1.000 61.07040 247 LYS D CA 1
ATOM 4017 C C . LYS A 1 247 ? 104.86786 106.79380 109.53012 1.000 61.50902 247 LYS D C 1
ATOM 4018 O O . LYS A 1 247 ? 106.06039 106.52486 109.73221 1.000 70.33970 247 LYS D O 1
ATOM 4037 N N . LEU A 1 248 ? 104.20840 107.68489 110.27205 1.000 57.76795 248 LEU D N 1
ATOM 4038 C CA . LEU A 1 248 ? 104.88252 108.34870 111.38095 1.000 62.10406 248 LEU D CA 1
ATOM 4039 C C . LEU A 1 248 ? 105.25965 107.35002 112.46621 1.000 64.09128 248 LEU D C 1
ATOM 4040 O O . LEU A 1 248 ? 106.31936 107.47251 113.09038 1.000 60.99372 248 LEU D O 1
ATOM 4056 N N . LYS A 1 249 ? 104.40345 106.35667 112.70901 1.000 66.06208 249 LYS D N 1
ATOM 4057 C CA . LYS A 1 249 ? 104.73185 105.32322 113.68275 1.000 58.71347 249 LYS D CA 1
ATOM 4058 C C . LYS A 1 249 ? 105.98855 104.56954 113.27475 1.000 60.58365 249 LYS D C 1
ATOM 4059 O O . LYS A 1 249 ? 106.86820 104.31420 114.10607 1.000 62.17537 249 LYS D O 1
ATOM 4078 N N . GLN A 1 250 ? 106.09095 104.20448 111.99548 1.000 61.25902 250 GLN D N 1
ATOM 4079 C CA . GLN A 1 250 ? 107.29056 103.51471 111.52845 1.000 58.26057 250 GLN D CA 1
ATOM 4080 C C . GLN A 1 250 ? 108.52410 104.39576 111.68089 1.000 59.66820 250 GLN D C 1
ATOM 4081 O O . GLN A 1 250 ? 109.59706 103.91919 112.07806 1.000 68.67818 250 GLN D O 1
ATOM 4095 N N . ILE A 1 251 ? 108.39334 105.68648 111.37365 1.000 55.55173 251 ILE D N 1
ATOM 4096 C CA . ILE A 1 251 ? 109.53233 106.59006 111.51949 1.000 54.34335 251 ILE D CA 1
ATOM 4097 C C . ILE A 1 251 ? 109.96839 106.66376 112.97784 1.000 58.46331 251 ILE D C 1
ATOM 4098 O O . ILE A 1 251 ? 111.16721 106.65929 113.28757 1.000 59.29931 251 ILE D O 1
ATOM 4114 N N . ILE A 1 252 ? 109.00428 106.74206 113.89623 1.000 65.55623 252 ILE D N 1
ATOM 4115 C CA . ILE A 1 252 ? 109.33431 106.82921 115.31568 1.000 55.14318 252 ILE D CA 1
ATOM 4116 C C . ILE A 1 252 ? 110.00722 105.54776 115.78881 1.000 56.77926 252 ILE D C 1
ATOM 4117 O O . ILE A 1 252 ? 110.93592 105.58435 116.60309 1.000 57.38981 252 ILE D O 1
ATOM 4133 N N . LEU A 1 253 ? 109.53932 104.39426 115.30774 1.000 60.88163 253 LEU D N 1
ATOM 4134 C CA . LEU A 1 253 ? 110.18371 103.13453 115.66752 1.000 53.00868 253 LEU D CA 1
ATOM 4135 C C . LEU A 1 253 ? 111.62966 103.10157 115.18879 1.000 53.46070 253 LEU D C 1
ATOM 4136 O O . LEU A 1 253 ? 112.52647 102.65588 115.91689 1.000 61.47296 253 LEU D O 1
ATOM 4152 N N . LYS A 1 254 ? 111.87994 103.57243 113.96687 1.000 53.99618 254 LYS D N 1
ATOM 4153 C CA . LYS A 1 254 ? 113.25538 103.63006 113.48079 1.000 53.84592 254 LYS D CA 1
ATOM 4154 C C . LYS A 1 254 ? 114.10240 104.56655 114.33579 1.000 58.35205 254 LYS D C 1
ATOM 4155 O O . LYS A 1 254 ? 115.27347 104.27759 114.62522 1.000 65.87811 254 LYS D O 1
ATOM 4174 N N . HIS A 1 255 ? 113.53032 105.70085 114.74295 1.000 53.45876 255 HIS D N 1
ATOM 4175 C CA . HIS A 1 255 ? 114.25906 106.61558 115.61601 1.000 52.22928 255 HIS D CA 1
ATOM 4176 C C . HIS A 1 255 ? 114.60616 105.94536 116.93752 1.000 58.54178 255 HIS D C 1
ATOM 4177 O O . HIS A 1 255 ? 115.72098 106.10006 117.45045 1.000 61.01045 255 HIS D O 1
ATOM 4191 N N . LYS A 1 256 ? 113.65799 105.19849 117.50486 1.000 59.22370 256 LYS D N 1
ATOM 4192 C CA . LYS A 1 256 ? 113.92038 104.48236 118.74772 1.000 53.38852 256 LYS D CA 1
ATOM 4193 C C . LYS A 1 256 ? 115.04635 103.47562 118.56909 1.000 57.45548 256 LYS D C 1
ATOM 4194 O O . LYS A 1 256 ? 115.89876 103.32215 119.44988 1.000 58.05338 256 LYS D O 1
ATOM 4213 N N . THR A 1 257 ? 115.06084 102.77216 117.43715 1.000 59.45747 257 THR D N 1
ATOM 4214 C CA . THR A 1 257 ? 116.13210 101.81402 117.17915 1.000 55.19416 257 THR D CA 1
ATOM 4215 C C . THR A 1 257 ? 117.49139 102.50536 117.13887 1.000 58.19292 257 THR D C 1
ATOM 4216 O O . THR A 1 257 ? 118.46870 102.02466 117.72951 1.000 66.07798 257 THR D O 1
ATOM 4227 N N . ASN A 1 258 ? 117.57487 103.64067 116.44354 1.000 56.13119 258 ASN D N 1
ATOM 4228 C CA . ASN A 1 258 ? 118.85088 104.35039 116.36985 1.000 55.87128 258 ASN D CA 1
ATOM 4229 C C . ASN A 1 258 ? 119.28046 104.85334 117.74420 1.000 58.25002 258 ASN D C 1
ATOM 4230 O O . ASN A 1 258 ? 120.46996 104.81346 118.09242 1.000 57.21716 258 ASN D O 1
ATOM 4241 N N . LEU A 1 259 ? 118.32483 105.33647 118.53959 1.000 62.13056 259 LEU D N 1
ATOM 4242 C CA . LEU A 1 259 ? 118.64851 105.78011 119.89136 1.000 57.77043 259 LEU D CA 1
ATOM 4243 C C . LEU A 1 259 ? 119.15621 104.62224 120.73834 1.000 61.08525 259 LEU D C 1
ATOM 4244 O O . LEU A 1 259 ? 120.08535 104.78591 121.53571 1.000 64.20100 259 LEU D O 1
ATOM 4260 N N . SER A 1 260 ? 118.55162 103.44368 120.58157 1.000 60.42199 260 SER D N 1
ATOM 4261 C CA . SER A 1 260 ? 119.02691 102.26151 121.29059 1.000 58.95130 260 SER D CA 1
ATOM 4262 C C . SER A 1 260 ? 120.46110 101.93199 120.90499 1.000 55.94953 260 SER D C 1
ATOM 4263 O O . SER A 1 260 ? 121.28146 101.58676 121.76325 1.000 60.37397 260 SER D O 1
ATOM 4271 N N . LEU A 1 261 ? 120.78002 102.02166 119.61399 1.000 56.88357 261 LEU D N 1
ATOM 4272 C CA . LEU A 1 261 ? 122.15045 101.75804 119.18499 1.000 53.62396 261 LEU D CA 1
ATOM 4273 C C . LEU A 1 261 ? 123.12393 102.75095 119.80932 1.000 55.12370 261 LEU D C 1
ATOM 4274 O O . LEU A 1 261 ? 124.21758 102.37015 120.24833 1.000 61.49843 261 LEU D O 1
ATOM 4290 N N . ILE A 1 262 ? 122.75081 104.03165 119.85299 1.000 56.30198 262 ILE D N 1
ATOM 4291 C CA . ILE A 1 262 ? 123.62698 105.02196 120.47914 1.000 58.98043 262 ILE D CA 1
ATOM 4292 C C . ILE A 1 262 ? 123.80539 104.70897 121.95879 1.000 63.60532 262 ILE D C 1
ATOM 4293 O O . ILE A 1 262 ? 124.90591 104.83939 122.51172 1.000 63.28011 262 ILE D O 1
ATOM 4309 N N . GLU A 1 263 ? 122.72031 104.31275 122.62670 1.000 66.55571 263 GLU D N 1
ATOM 4310 C CA . GLU A 1 263 ? 122.79763 103.95606 124.03906 1.000 62.53631 263 GLU D CA 1
ATOM 4311 C C . GLU A 1 263 ? 123.78072 102.81777 124.25685 1.000 60.58669 263 GLU D C 1
ATOM 4312 O O . GLU A 1 263 ? 124.61536 102.86595 125.16638 1.000 59.07815 263 GLU D O 1
ATOM 4324 N N . GLN A 1 264 ? 123.68490 101.77418 123.43241 1.000 60.89719 264 GLN D N 1
ATOM 4325 C CA . GLN A 1 264 ? 124.58166 100.63371 123.57913 1.000 52.08175 264 GLN D CA 1
ATOM 4326 C C . GLN A 1 264 ? 126.02913 101.03610 123.33763 1.000 53.75656 264 GLN D C 1
ATOM 4327 O O . GLN A 1 264 ? 126.93049 100.59926 124.06120 1.000 57.67686 264 GLN D O 1
ATOM 4341 N N . LEU A 1 265 ? 126.27572 101.86438 122.32234 1.000 57.14075 265 LEU D N 1
ATOM 4342 C CA . LEU A 1 265 ? 127.64238 102.29930 122.04891 1.000 58.11428 265 LEU D CA 1
ATOM 4343 C C . LEU A 1 265 ? 128.21449 103.07374 123.23006 1.000 61.32368 265 LEU D C 1
ATOM 4344 O O . LEU A 1 265 ? 129.35865 102.84638 123.64933 1.000 63.16730 265 LEU D O 1
ATOM 4360 N N . GLU A 1 266 ? 127.42915 104.00135 123.77852 1.000 64.64718 266 GLU D N 1
ATOM 4361 C CA . GLU A 1 266 ? 127.88711 104.77100 124.93017 1.000 67.05642 266 GLU D CA 1
ATOM 4362 C C . GLU A 1 266 ? 128.16193 103.85435 126.11351 1.000 69.55795 266 GLU D C 1
ATOM 4363 O O . GLU A 1 266 ? 129.20032 103.96225 126.77789 1.000 68.46198 266 GLU D O 1
ATOM 4375 N N . ASP A 1 267 ? 127.24344 102.92435 126.37401 1.000 70.35161 267 ASP D N 1
ATOM 4376 C CA . ASP A 1 267 ? 127.41030 101.99179 127.47997 1.000 66.98947 267 ASP D CA 1
ATOM 4377 C C . ASP A 1 267 ? 128.69563 101.19325 127.32000 1.000 64.90795 267 ASP D C 1
ATOM 4378 O O . ASP A 1 267 ? 129.41868 100.96033 128.29435 1.000 62.21700 267 ASP D O 1
ATOM 4387 N N . GLY A 1 268 ? 129.00591 100.77928 126.09183 1.000 67.16644 268 GLY D N 1
ATOM 4388 C CA . GLY A 1 268 ? 130.18373 99.96424 125.87058 1.000 61.09001 268 GLY D CA 1
ATOM 4389 C C . GLY A 1 268 ? 131.49419 100.71956 125.91204 1.000 64.07426 268 GLY D C 1
ATOM 4390 O O . GLY A 1 268 ? 132.52452 100.13670 126.25934 1.000 71.43187 268 GLY D O 1
ATOM 4394 N N . PHE A 1 269 ? 131.49392 102.00935 125.56054 1.000 66.34545 269 PHE D N 1
ATOM 4395 C CA . PHE A 1 269 ? 132.75430 102.72805 125.37835 1.000 67.51496 269 PHE D CA 1
ATOM 4396 C C . PHE A 1 269 ? 132.95800 103.91470 126.32040 1.000 68.70866 269 PHE D C 1
ATOM 4397 O O . PHE A 1 269 ? 133.94483 104.64767 126.16131 1.000 69.21191 269 PHE D O 1
ATOM 4414 N N . SER A 1 270 ? 132.08093 104.11972 127.30677 1.000 64.08583 270 SER D N 1
ATOM 4415 C CA . SER A 1 270 ? 132.22915 105.27325 128.19250 1.000 61.26679 270 SER D CA 1
ATOM 4416 C C . SER A 1 270 ? 133.56915 105.26423 128.92493 1.000 61.64424 270 SER D C 1
ATOM 4417 O O . SER A 1 270 ? 134.32762 106.24154 128.86999 1.000 62.76783 270 SER D O 1
ATOM 4425 N N . PHE A 1 271 ? 133.87788 104.17141 129.62497 1.000 60.56066 271 PHE D N 1
ATOM 4426 C CA . PHE A 1 271 ? 135.10828 104.13180 130.40896 1.000 57.39556 271 PHE D CA 1
ATOM 4427 C C . PHE A 1 271 ? 136.33236 104.11564 129.50537 1.000 64.98242 271 PHE D C 1
ATOM 4428 O O . PHE A 1 271 ? 137.37230 104.69702 129.84232 1.000 67.83924 271 PHE D O 1
ATOM 4445 N N . PHE A 1 272 ? 136.22911 103.44521 128.35834 1.000 66.29187 272 PHE D N 1
ATOM 4446 C CA . PHE A 1 272 ? 137.30163 103.48102 127.37344 1.000 65.53857 272 PHE D CA 1
ATOM 4447 C C . PHE A 1 272 ? 137.66108 104.91881 127.02793 1.000 67.56640 272 PHE D C 1
ATOM 4448 O O . PHE A 1 272 ? 138.82874 105.32108 127.10729 1.000 66.49202 272 PHE D O 1
ATOM 4465 N N . LEU A 1 273 ? 136.65474 105.71580 126.66071 1.000 62.13920 273 LEU D N 1
ATOM 4466 C CA . LEU A 1 273 ? 136.91208 107.09791 126.27381 1.000 59.22817 273 LEU D CA 1
ATOM 4467 C C . LEU A 1 273 ? 137.44777 107.91102 127.44321 1.000 60.92090 273 LEU D C 1
ATOM 4468 O O . LEU A 1 273 ? 138.35316 108.73521 127.27076 1.000 64.61001 273 LEU D O 1
ATOM 4484 N N . MET A 1 274 ? 136.89384 107.70859 128.63976 1.000 60.76072 274 MET D N 1
ATOM 4485 C CA . MET A 1 274 ? 137.36503 108.46662 129.79566 1.000 63.73085 274 MET D CA 1
ATOM 4486 C C . MET A 1 274 ? 138.84995 108.22322 130.03756 1.000 62.41924 274 MET D C 1
ATOM 4487 O O . MET A 1 274 ? 139.63536 109.17154 130.17588 1.000 67.29573 274 MET D O 1
ATOM 4501 N N . ALA A 1 275 ? 139.25411 106.95240 130.09171 1.000 61.95686 275 ALA D N 1
ATOM 4502 C CA . ALA A 1 275 ? 140.65874 106.63903 130.32855 1.000 60.38925 275 ALA D CA 1
ATOM 4503 C C . ALA A 1 275 ? 141.53543 107.16340 129.20079 1.000 62.90026 275 ALA D C 1
ATOM 4504 O O . ALA A 1 275 ? 142.61773 107.71429 129.44747 1.000 65.59386 275 ALA D O 1
ATOM 4511 N N . GLN A 1 276 ? 141.08258 107.00801 127.95384 1.000 68.60834 276 GLN D N 1
ATOM 4512 C CA . GLN A 1 276 ? 141.85742 107.49299 126.81836 1.000 67.28662 276 GLN D CA 1
ATOM 4513 C C . GLN A 1 276 ? 142.12598 108.98596 126.94213 1.000 66.12717 276 GLN D C 1
ATOM 4514 O O . GLN A 1 276 ? 143.27334 109.43274 126.83671 1.000 64.63362 276 GLN D O 1
ATOM 4528 N N . PHE A 1 277 ? 141.07343 109.77564 127.16718 1.000 66.11993 277 PHE D N 1
ATOM 4529 C CA . PHE A 1 277 ? 141.23806 111.22365 127.22035 1.000 63.92335 277 PHE D CA 1
ATOM 4530 C C . PHE A 1 277 ? 142.09969 111.64068 128.40160 1.000 64.42845 277 PHE D C 1
ATOM 4531 O O . PHE A 1 277 ? 142.98113 112.49685 128.25845 1.000 70.24466 277 PHE D O 1
ATOM 4548 N N . LEU A 1 278 ? 141.87040 111.05175 129.57626 1.000 65.67183 278 LEU D N 1
ATOM 4549 C CA . LEU A 1 278 ? 142.68001 111.41597 130.73240 1.000 65.14590 278 LEU D CA 1
ATOM 4550 C C . LEU A 1 278 ? 144.15653 111.16275 130.46065 1.000 66.17441 278 LEU D C 1
ATOM 4551 O O . LEU A 1 278 ? 145.00007 112.05557 130.63550 1.000 73.64463 278 LEU D O 1
ATOM 4567 N N . THR A 1 279 ? 144.48794 109.94931 130.01372 1.000 66.69555 279 THR D N 1
ATOM 4568 C CA . THR A 1 279 ? 145.88774 109.61304 129.79152 1.000 72.44909 279 THR D CA 1
ATOM 4569 C C . THR A 1 279 ? 146.49836 110.47903 128.69953 1.000 76.42784 279 THR D C 1
ATOM 4570 O O . THR A 1 279 ? 147.63466 110.94526 128.83437 1.000 76.28750 279 THR D O 1
ATOM 4581 N N . SER A 1 280 ? 145.76565 110.70348 127.60601 1.000 76.21493 280 SER D N 1
ATOM 4582 C CA . SER A 1 280 ? 146.30937 111.49013 126.50535 1.000 70.20581 280 SER D CA 1
ATOM 4583 C C . SER A 1 280 ? 146.59620 112.91934 126.94253 1.000 75.35198 280 SER D C 1
ATOM 4584 O O . SER A 1 280 ? 147.65710 113.47205 126.63425 1.000 79.58554 280 SER D O 1
ATOM 4592 N N . SER A 1 281 ? 145.65933 113.53954 127.66327 1.000 75.33464 281 SER D N 1
ATOM 4593 C CA . SER A 1 281 ? 145.87463 114.91081 128.10937 1.000 68.84893 281 SER D CA 1
ATOM 4594 C C . SER A 1 281 ? 147.05841 115.00109 129.06379 1.000 74.54109 281 SER D C 1
ATOM 4595 O O . SER A 1 281 ? 147.90021 115.90425 128.94283 1.000 79.86919 281 SER D O 1
ATOM 4603 N N . ILE A 1 282 ? 147.14692 114.07460 130.02068 1.000 74.70973 282 ILE D N 1
ATOM 4604 C CA . ILE A 1 282 ? 148.26485 114.11595 130.95823 1.000 74.95757 282 ILE D CA 1
ATOM 4605 C C . ILE A 1 282 ? 149.58223 113.92841 130.21784 1.000 77.96845 282 ILE D C 1
ATOM 4606 O O . ILE A 1 282 ? 150.58247 114.59431 130.51667 1.000 84.79901 282 ILE D O 1
ATOM 4622 N N . LEU A 1 283 ? 149.60741 113.01991 129.24173 1.000 75.10230 283 LEU D N 1
ATOM 4623 C CA . LEU A 1 283 ? 150.82397 112.80357 128.46915 1.000 80.96968 283 LEU D CA 1
ATOM 4624 C C . LEU A 1 283 ? 151.20298 114.04761 127.68145 1.000 83.76271 283 LEU D C 1
ATOM 4625 O O . LEU A 1 283 ? 152.38729 114.37874 127.56361 1.000 82.69717 283 LEU D O 1
ATOM 4641 N N . VAL A 1 284 ? 150.21205 114.73822 127.11566 1.000 84.32543 284 VAL D N 1
ATOM 4642 C CA . VAL A 1 284 ? 150.49354 115.96269 126.37253 1.000 81.85334 284 VAL D CA 1
ATOM 4643 C C . VAL A 1 284 ? 151.13704 116.99054 127.29011 1.000 79.99468 284 VAL D C 1
ATOM 4644 O O . VAL A 1 284 ? 152.13085 117.63461 126.93515 1.000 86.62737 284 VAL D O 1
ATOM 4657 N N . CYS A 1 285 ? 150.58308 117.15476 128.49056 1.000 77.46444 285 CYS D N 1
ATOM 4658 C CA . CYS A 1 285 ? 151.16676 118.10901 129.42782 1.000 81.38597 285 CYS D CA 1
ATOM 4659 C C . CYS A 1 285 ? 152.59725 117.72251 129.78505 1.000 79.06232 285 CYS D C 1
ATOM 4660 O O . CYS A 1 285 ? 153.49837 118.57316 129.80280 1.000 85.49507 285 CYS D O 1
ATOM 4668 N N . VAL A 1 286 ? 152.82864 116.43845 130.05878 1.000 78.97188 286 VAL D N 1
ATOM 4669 C CA . VAL A 1 286 ? 154.16133 115.99590 130.45865 1.000 81.38224 286 VAL D CA 1
ATOM 4670 C C . VAL A 1 286 ? 155.16282 116.22586 129.33378 1.000 81.26103 286 VAL D C 1
ATOM 4671 O O . VAL A 1 286 ? 156.28430 116.69773 129.56430 1.000 83.22852 286 VAL D O 1
ATOM 4684 N N . VAL A 1 287 ? 154.78486 115.88214 128.10229 1.000 80.47141 287 VAL D N 1
ATOM 4685 C CA . VAL A 1 287 ? 155.71025 116.02492 126.98487 1.000 82.83821 287 VAL D CA 1
ATOM 4686 C C . VAL A 1 287 ? 155.97084 117.49650 126.69405 1.000 88.37255 287 VAL D C 1
ATOM 4687 O O . VAL A 1 287 ? 157.08178 117.87429 126.30889 1.000 93.33728 287 VAL D O 1
ATOM 4700 N N . LEU A 1 288 ? 154.95898 118.35283 126.86505 1.000 89.16304 288 LEU D N 1
ATOM 4701 C CA . LEU A 1 288 ? 155.18999 119.78575 126.71674 1.000 82.96482 288 LEU D CA 1
ATOM 4702 C C . LEU A 1 288 ? 156.20118 120.27953 127.74066 1.000 85.26780 288 LEU D C 1
ATOM 4703 O O . LEU A 1 288 ? 157.10877 121.05120 127.40772 1.000 90.28872 288 LEU D O 1
ATOM 4719 N N . TYR A 1 289 ? 156.06488 119.84101 128.99337 1.000 87.71363 289 TYR D N 1
ATOM 4720 C CA . TYR A 1 289 ? 157.04346 120.21412 130.01082 1.000 86.39470 289 TYR D CA 1
ATOM 4721 C C . TYR A 1 289 ? 158.44185 119.75928 129.61002 1.000 91.36668 289 TYR D C 1
ATOM 4722 O O . TYR A 1 289 ? 159.41190 120.52523 129.69406 1.000 97.05426 289 TYR D O 1
ATOM 4740 N N . GLU A 1 290 ? 158.56308 118.50708 129.16863 1.000 94.40229 290 GLU D N 1
ATOM 4741 C CA . GLU A 1 290 ? 159.87233 117.98827 128.78650 1.000 98.95623 290 GLU D CA 1
ATOM 4742 C C . GLU A 1 290 ? 160.46951 118.79564 127.64484 1.000 102.54436 290 GLU D C 1
ATOM 4743 O O . GLU A 1 290 ? 161.65442 119.14550 127.67442 1.000 104.95898 290 GLU D O 1
ATOM 4755 N N . LEU A 1 291 ? 159.66159 119.10496 126.63048 1.000 104.26804 291 LEU D N 1
ATOM 4756 C CA . LEU A 1 291 ? 160.15181 119.89803 125.51060 1.000 102.40802 291 LEU D CA 1
ATOM 4757 C C . LEU A 1 291 ? 160.62010 121.26519 125.98390 1.000 104.26738 291 LEU D C 1
ATOM 4758 O O . LEU A 1 291 ? 161.66795 121.75651 125.54910 1.000 107.44170 291 LEU D O 1
ATOM 4774 N N . THR A 1 292 ? 159.86192 121.89142 126.88533 1.000 103.69277 292 THR D N 1
ATOM 4775 C CA . THR A 1 292 ? 160.27920 123.18243 127.41785 1.000 96.67007 292 THR D CA 1
ATOM 4776 C C . THR A 1 292 ? 161.63283 123.07710 128.10231 1.000 100.87127 292 THR D C 1
ATOM 4777 O O . THR A 1 292 ? 162.48925 123.95313 127.93946 1.000 101.39208 292 THR D O 1
ATOM 4788 N N . MET A 1 293 ? 161.84514 122.01455 128.87920 1.000 108.41243 293 MET D N 1
ATOM 4789 C CA . MET A 1 293 ? 163.10780 121.89332 129.60015 1.000 109.62265 293 MET D CA 1
ATOM 4790 C C . MET A 1 293 ? 164.28315 121.64324 128.66135 1.000 110.35210 293 MET D C 1
ATOM 4791 O O . MET A 1 293 ? 165.41672 122.01056 128.98961 1.000 105.46209 293 MET D O 1
ATOM 4805 N N . VAL A 1 294 ? 164.04492 121.02906 127.50123 1.000 114.40730 294 VAL D N 1
ATOM 4806 C CA . VAL A 1 294 ? 165.12367 120.69220 126.57414 1.000 116.46119 294 VAL D CA 1
ATOM 4807 C C . VAL A 1 294 ? 164.91729 121.38305 125.23171 1.000 118.99485 294 VAL D C 1
ATOM 4808 O O . VAL A 1 294 ? 165.30002 120.84808 124.18525 1.000 122.65141 294 VAL D O 1
ATOM 4821 N N . PHE A 1 295 ? 164.31610 122.57022 125.24668 1.000 122.10693 295 PHE D N 1
ATOM 4822 C CA . PHE A 1 295 ? 164.10343 123.30789 124.01165 1.000 125.52712 295 PHE D CA 1
ATOM 4823 C C . PHE A 1 295 ? 165.43572 123.56106 123.30472 1.000 132.11347 295 PHE D C 1
ATOM 4824 O O . PHE A 1 295 ? 166.51877 123.37729 123.86494 1.000 132.88009 295 PHE D O 1
ATOM 4841 N N . GLY A 1 296 ? 165.34018 123.98846 122.04966 1.000 134.41834 296 GLY D N 1
ATOM 4842 C CA . GLY A 1 296 ? 166.50699 124.26464 121.23320 1.000 136.54598 296 GLY D CA 1
ATOM 4843 C C . GLY A 1 296 ? 166.83391 123.11589 120.29874 1.000 142.93967 296 GLY D C 1
ATOM 4844 O O . GLY A 1 296 ? 166.20183 122.05516 120.30406 1.000 140.26641 296 GLY D O 1
ATOM 4848 N N . TRP A 1 297 ? 167.85673 123.34651 119.47850 1.000 148.66037 297 TRP D N 1
ATOM 4849 C CA . TRP A 1 297 ? 168.30036 122.35231 118.50881 1.000 150.85606 297 TRP D CA 1
ATOM 4850 C C . TRP A 1 297 ? 169.13865 121.29476 119.21665 1.000 150.17004 297 TRP D C 1
ATOM 4851 O O . TRP A 1 297 ? 170.21006 121.59852 119.75290 1.000 147.57058 297 TRP D O 1
ATOM 4872 N N . ASN A 1 298 ? 168.65214 120.05699 119.21768 1.000 147.74234 298 ASN D N 1
ATOM 4873 C CA . ASN A 1 298 ? 169.32550 118.95193 119.88821 1.000 145.29529 298 ASN D CA 1
ATOM 4874 C C . ASN A 1 298 ? 168.54848 117.67752 119.58178 1.000 145.75459 298 ASN D C 1
ATOM 4875 O O . ASN A 1 298 ? 167.47966 117.71064 118.96467 1.000 144.50590 298 ASN D O 1
ATOM 4886 N N . GLU A 1 299 ? 169.10413 116.54751 120.02425 1.000 146.10816 299 GLU D N 1
ATOM 4887 C CA . GLU A 1 299 ? 168.47716 115.25825 119.75391 1.000 142.80371 299 GLU D CA 1
ATOM 4888 C C . GLU A 1 299 ? 167.23669 115.04027 120.61065 1.000 139.15369 299 GLU D C 1
ATOM 4889 O O . GLU A 1 299 ? 166.29473 114.36894 120.17468 1.000 134.40575 299 GLU D O 1
ATOM 4901 N N . ASP A 1 300 ? 167.21400 115.59793 121.82264 1.000 139.77748 300 ASP D N 1
ATOM 4902 C CA . ASP A 1 300 ? 166.11147 115.32853 122.73997 1.000 139.09951 300 ASP D CA 1
ATOM 4903 C C . ASP A 1 300 ? 164.78501 115.82379 122.17757 1.000 135.47800 300 ASP D C 1
ATOM 4904 O O . ASP A 1 300 ? 163.75674 115.14977 122.30984 1.000 130.14285 300 ASP D O 1
ATOM 4913 N N . THR A 1 301 ? 164.78608 117.00175 121.54945 1.000 134.87680 301 THR D N 1
ATOM 4914 C CA . THR A 1 301 ? 163.54416 117.56331 121.02728 1.000 133.56923 301 THR D CA 1
ATOM 4915 C C . THR A 1 301 ? 162.87186 116.61744 120.03943 1.000 133.83810 301 THR D C 1
ATOM 4916 O O . THR A 1 301 ? 161.63640 116.59234 119.94229 1.000 130.49256 301 THR D O 1
ATOM 4927 N N . PHE A 1 302 ? 163.66654 115.84067 119.29924 1.000 135.02052 302 PHE D N 1
ATOM 4928 C CA . PHE A 1 302 ? 163.11275 114.94003 118.29356 1.000 134.59755 302 PHE D CA 1
ATOM 4929 C C . PHE A 1 302 ? 162.13223 113.95719 118.91934 1.000 130.61778 302 PHE D C 1
ATOM 4930 O O . PHE A 1 302 ? 161.03205 113.74042 118.39889 1.000 126.51200 302 PHE D O 1
ATOM 4947 N N . LYS A 1 303 ? 162.52209 113.34222 120.03655 1.000 131.79432 303 LYS D N 1
ATOM 4948 C CA . LYS A 1 303 ? 161.68928 112.30511 120.63346 1.000 131.26072 303 LYS D CA 1
ATOM 4949 C C . LYS A 1 303 ? 160.34360 112.86407 121.07566 1.000 130.13213 303 LYS D C 1
ATOM 4950 O O . LYS A 1 303 ? 159.29978 112.24964 120.83220 1.000 128.91747 303 LYS D O 1
ATOM 4969 N N . THR A 1 304 ? 160.34443 114.03268 121.71916 1.000 127.29572 304 THR D N 1
ATOM 4970 C CA . THR A 1 304 ? 159.08411 114.64718 122.12692 1.000 125.50264 304 THR D CA 1
ATOM 4971 C C . THR A 1 304 ? 158.23817 115.01118 120.91377 1.000 122.95005 304 THR D C 1
ATOM 4972 O O . THR A 1 304 ? 157.01007 114.82204 120.91361 1.000 117.06562 304 THR D O 1
ATOM 4983 N N . VAL A 1 305 ? 158.87838 115.54808 119.87155 1.000 123.94131 305 VAL D N 1
ATOM 4984 C CA . VAL A 1 305 ? 158.14595 115.90169 118.66323 1.000 124.24801 305 VAL D CA 1
ATOM 4985 C C . VAL A 1 305 ? 157.50402 114.66643 118.05647 1.000 124.69930 305 VAL D C 1
ATOM 4986 O O . VAL A 1 305 ? 156.45155 114.75584 117.41606 1.000 124.73017 305 VAL D O 1
ATOM 4999 N N . THR A 1 306 ? 158.13329 113.50250 118.22134 1.000 121.26049 306 THR D N 1
ATOM 5000 C CA . THR A 1 306 ? 157.52121 112.26435 117.74887 1.000 119.29512 306 THR D CA 1
ATOM 5001 C C . THR A 1 306 ? 156.38721 111.81236 118.66214 1.000 116.46539 306 THR D C 1
ATOM 5002 O O . THR A 1 306 ? 155.35521 111.33356 118.18057 1.000 112.66520 306 THR D O 1
ATOM 5013 N N . TYR A 1 307 ? 156.55990 111.94674 119.97880 1.000 116.28670 307 TYR D N 1
ATOM 5014 C CA . TYR A 1 307 ? 155.53527 111.46253 120.89961 1.000 114.90249 307 TYR D CA 1
ATOM 5015 C C . TYR A 1 307 ? 154.24035 112.25147 120.76938 1.000 108.43860 307 TYR D C 1
ATOM 5016 O O . TYR A 1 307 ? 153.15586 111.69167 120.96392 1.000 104.30884 307 TYR D O 1
ATOM 5034 N N . LEU A 1 308 ? 154.32613 113.54307 120.44826 1.000 105.28624 308 LEU D N 1
ATOM 5035 C CA . LEU A 1 308 ? 153.11435 114.36211 120.38624 1.000 102.97979 308 LEU D CA 1
ATOM 5036 C C . LEU A 1 308 ? 152.12518 113.88306 119.32696 1.000 102.34016 308 LEU D C 1
ATOM 5037 O O . LEU A 1 308 ? 150.98453 113.51827 119.67810 1.000 100.23749 308 LEU D O 1
ATOM 5053 N N . PRO A 1 309 ? 152.48015 113.84684 118.03756 1.000 103.48522 309 PRO D N 1
ATOM 5054 C CA . PRO A 1 309 ? 151.45099 113.65995 117.00012 1.000 101.17172 309 PRO D CA 1
ATOM 5055 C C . PRO A 1 309 ? 150.59789 112.42571 117.20083 1.000 97.95241 309 PRO D C 1
ATOM 5056 O O . PRO A 1 309 ? 149.39339 112.46494 116.92408 1.000 95.58547 309 PRO D O 1
ATOM 5067 N N . GLY A 1 310 ? 151.17564 111.32563 117.67744 1.000 95.42223 310 GLY D N 1
ATOM 5068 C CA . GLY A 1 310 ? 150.35260 110.16657 117.96734 1.000 92.57714 310 GLY D CA 1
ATOM 5069 C C . GLY A 1 310 ? 149.23424 110.50851 118.92986 1.000 93.47418 310 GLY D C 1
ATOM 5070 O O . GLY A 1 310 ? 148.06889 110.17365 118.69839 1.000 93.84072 310 GLY D O 1
ATOM 5074 N N . ALA A 1 311 ? 149.56985 111.22526 120.00306 1.000 95.16191 311 ALA D N 1
ATOM 5075 C CA . ALA A 1 311 ? 148.56535 111.58562 120.99501 1.000 94.87429 311 ALA D CA 1
ATOM 5076 C C . ALA A 1 311 ? 147.50159 112.49523 120.39332 1.000 91.32067 311 ALA D C 1
ATOM 5077 O O . ALA A 1 311 ? 146.29719 112.27010 120.58323 1.000 84.70720 311 ALA D O 1
ATOM 5084 N N . ILE A 1 312 ? 147.92036 113.52879 119.65383 1.000 91.82572 312 ILE D N 1
ATOM 5085 C CA . ILE A 1 312 ? 146.92596 114.46227 119.11771 1.000 89.54625 312 ILE D CA 1
ATOM 5086 C C . ILE A 1 312 ? 145.98779 113.75768 118.14134 1.000 87.13957 312 ILE D C 1
ATOM 5087 O O . ILE A 1 312 ? 144.76590 113.93644 118.20116 1.000 90.15541 312 ILE D O 1
ATOM 5103 N N . LEU A 1 313 ? 146.53268 112.96121 117.21834 1.000 81.96047 313 LEU D N 1
ATOM 5104 C CA . LEU A 1 313 ? 145.66526 112.27975 116.25865 1.000 82.70935 313 LEU D CA 1
ATOM 5105 C C . LEU A 1 313 ? 144.75128 111.26934 116.94287 1.000 79.98887 313 LEU D C 1
ATOM 5106 O O . LEU A 1 313 ? 143.57850 111.12975 116.56449 1.000 81.38791 313 LEU D O 1
ATOM 5122 N N . GLN A 1 314 ? 145.25901 110.54753 117.94423 1.000 80.64185 314 GLN D N 1
ATOM 5123 C CA . GLN A 1 314 ? 144.40807 109.59125 118.64029 1.000 78.72165 314 GLN D CA 1
ATOM 5124 C C . GLN A 1 314 ? 143.24843 110.29622 119.32785 1.000 78.59310 314 GLN D C 1
ATOM 5125 O O . GLN A 1 314 ? 142.11527 109.80441 119.30764 1.000 74.48048 314 GLN D O 1
ATOM 5139 N N . LEU A 1 315 ? 143.51007 111.44995 119.94639 1.000 77.41209 315 LEU D N 1
ATOM 5140 C CA . LEU A 1 315 ? 142.41979 112.22395 120.53387 1.000 68.76620 315 LEU D CA 1
ATOM 5141 C C . LEU A 1 315 ? 141.43956 112.69277 119.46431 1.000 71.41374 315 LEU D C 1
ATOM 5142 O O . LEU A 1 315 ? 140.21341 112.59268 119.63700 1.000 69.04840 315 LEU D O 1
ATOM 5158 N N . PHE A 1 316 ? 141.96752 113.19978 118.34723 1.000 76.35470 316 PHE D N 1
ATOM 5159 C CA . PHE A 1 316 ? 141.11926 113.79452 117.32342 1.000 69.34155 316 PHE D CA 1
ATOM 5160 C C . PHE A 1 316 ? 140.17209 112.76710 116.72488 1.000 65.24739 316 PHE D C 1
ATOM 5161 O O . PHE A 1 316 ? 139.03004 113.09174 116.39131 1.000 69.98299 316 PHE D O 1
ATOM 5178 N N . LEU A 1 317 ? 140.63188 111.52851 116.55750 1.000 64.70104 317 LEU D N 1
ATOM 5179 C CA . LEU A 1 317 ? 139.76749 110.50005 115.98352 1.000 67.08439 317 LEU D CA 1
ATOM 5180 C C . LEU A 1 317 ? 138.48639 110.34181 116.79930 1.000 68.86878 317 LEU D C 1
ATOM 5181 O O . LEU A 1 317 ? 137.36462 110.44180 116.26891 1.000 69.75150 317 LEU D O 1
ATOM 5197 N N . PHE A 1 318 ? 138.64010 110.10880 118.10415 1.000 67.95134 318 PHE D N 1
ATOM 5198 C CA . PHE A 1 318 ? 137.48334 109.90722 118.96481 1.000 59.87004 318 PHE D CA 1
ATOM 5199 C C . PHE A 1 318 ? 136.61776 111.15188 119.00526 1.000 65.18503 318 PHE D C 1
ATOM 5200 O O . PHE A 1 318 ? 135.38297 111.06330 118.95118 1.000 64.90078 318 PHE D O 1
ATOM 5217 N N . CYS A 1 319 ? 137.24568 112.32579 119.11064 1.000 65.84909 319 CYS D N 1
ATOM 5218 C CA . CYS A 1 319 ? 136.46557 113.55499 119.17815 1.000 57.68999 319 CYS D CA 1
ATOM 5219 C C . CYS A 1 319 ? 135.62690 113.73114 117.91976 1.000 57.88009 319 CYS D C 1
ATOM 5220 O O . CYS A 1 319 ? 134.43223 114.03854 117.99203 1.000 59.61783 319 CYS D O 1
ATOM 5228 N N . TRP A 1 320 ? 136.23098 113.50363 116.75391 1.000 60.28845 320 TRP D N 1
ATOM 5229 C CA . TRP A 1 320 ? 135.52073 113.68067 115.49532 1.000 56.74081 320 TRP D CA 1
ATOM 5230 C C . TRP A 1 320 ? 134.32159 112.75163 115.40669 1.000 58.73685 320 TRP D C 1
ATOM 5231 O O . TRP A 1 320 ? 133.22240 113.17065 115.02290 1.000 69.00677 320 TRP D O 1
ATOM 5252 N N . TYR A 1 321 ? 134.50337 111.48013 115.75925 1.000 58.24301 321 TYR D N 1
ATOM 5253 C CA . TYR A 1 321 ? 133.38962 110.55804 115.55382 1.000 54.24604 321 TYR D CA 1
ATOM 5254 C C . TYR A 1 321 ? 132.28562 110.73423 116.59513 1.000 58.45750 321 TYR D C 1
ATOM 5255 O O . TYR A 1 321 ? 131.09420 110.62116 116.25950 1.000 60.19047 321 TYR D O 1
ATOM 5273 N N . ALA A 1 322 ? 132.63700 111.05535 117.84198 1.000 58.24610 322 ALA D N 1
ATOM 5274 C CA . ALA A 1 322 ? 131.60410 111.41873 118.80534 1.000 54.85520 322 ALA D CA 1
ATOM 5275 C C . ALA A 1 322 ? 130.84352 112.65435 118.33908 1.000 61.68575 322 ALA D C 1
ATOM 5276 O O . ALA A 1 322 ? 129.61526 112.74398 118.49729 1.000 64.67927 322 ALA D O 1
ATOM 5283 N N . GLN A 1 323 ? 131.55957 113.61699 117.75280 1.000 60.96684 323 GLN D N 1
ATOM 5284 C CA . GLN A 1 323 ? 130.90815 114.80071 117.21157 1.000 59.78094 323 GLN D CA 1
ATOM 5285 C C . GLN A 1 323 ? 129.91871 114.42668 116.12108 1.000 56.32598 323 GLN D C 1
ATOM 5286 O O . GLN A 1 323 ? 128.82284 114.98862 116.05177 1.000 60.74256 323 GLN D O 1
ATOM 5300 N N . GLN A 1 324 ? 130.29178 113.49114 115.24904 1.000 60.69047 324 GLN D N 1
ATOM 5301 C CA . GLN A 1 324 ? 129.36182 113.06535 114.20669 1.000 60.56121 324 GLN D CA 1
ATOM 5302 C C . GLN A 1 324 ? 128.09991 112.46588 114.81152 1.000 57.51918 324 GLN D C 1
ATOM 5303 O O . GLN A 1 324 ? 126.98175 112.75257 114.35746 1.000 63.79050 324 GLN D O 1
ATOM 5317 N N . ILE A 1 325 ? 128.25784 111.62302 115.83414 1.000 57.54287 325 ILE D N 1
ATOM 5318 C CA . ILE A 1 325 ? 127.08559 111.02384 116.47327 1.000 57.12587 325 ILE D CA 1
ATOM 5319 C C . ILE A 1 325 ? 126.15541 112.11299 116.99313 1.000 62.69475 325 ILE D C 1
ATOM 5320 O O . ILE A 1 325 ? 124.94580 112.12125 116.71028 1.000 65.02615 325 ILE D O 1
ATOM 5336 N N . THR A 1 326 ? 126.71467 113.05773 117.75456 1.000 65.66835 326 THR D N 1
ATOM 5337 C CA . THR A 1 326 ? 125.89414 114.11719 118.33482 1.000 60.67636 326 THR D CA 1
ATOM 5338 C C . THR A 1 326 ? 125.22018 114.94771 117.25116 1.000 60.50081 326 THR D C 1
ATOM 5339 O O . THR A 1 326 ? 124.03469 115.28663 117.35786 1.000 59.05304 326 THR D O 1
ATOM 5350 N N . GLU A 1 327 ? 125.96672 115.28289 116.19925 1.000 68.60768 327 GLU D N 1
ATOM 5351 C CA . GLU A 1 327 ? 125.45550 116.15422 115.15114 1.000 63.36003 327 GLU D CA 1
ATOM 5352 C C . GLU A 1 327 ? 124.26990 115.51059 114.44389 1.000 63.36703 327 GLU D C 1
ATOM 5353 O O . GLU A 1 327 ? 123.24945 116.16638 114.21147 1.000 67.67114 327 GLU D O 1
ATOM 5365 N N . GLU A 1 328 ? 124.37448 114.22372 114.10327 1.000 64.06981 328 GLU D N 1
ATOM 5366 C CA . GLU A 1 328 ? 123.25141 113.55636 113.44615 1.000 59.56099 328 GLU D CA 1
ATOM 5367 C C . GLU A 1 328 ? 122.04477 113.46431 114.37358 1.000 61.76135 328 GLU D C 1
ATOM 5368 O O . GLU A 1 328 ? 120.89798 113.73176 113.96419 1.000 66.57263 328 GLU D O 1
ATOM 5380 N N . ALA A 1 329 ? 122.28057 113.07144 115.62982 1.000 57.92558 329 ALA D N 1
ATOM 5381 C CA . ALA A 1 329 ? 121.17293 112.96909 116.57038 1.000 58.08132 329 ALA D CA 1
ATOM 5382 C C . ALA A 1 329 ? 120.43858 114.29577 116.67877 1.000 64.00745 329 ALA D C 1
ATOM 5383 O O . ALA A 1 329 ? 119.20531 114.32924 116.75036 1.000 62.14317 329 ALA D O 1
ATOM 5390 N N . ARG A 1 330 ? 121.18240 115.40271 116.67526 1.000 66.10306 330 ARG D N 1
ATOM 5391 C CA . ARG A 1 330 ? 120.55681 116.71998 116.70935 1.000 58.53822 330 ARG D CA 1
ATOM 5392 C C . ARG A 1 330 ? 119.78878 117.00501 115.42380 1.000 64.84173 330 ARG D C 1
ATOM 5393 O O . ARG A 1 330 ? 118.63875 117.45558 115.46386 1.000 62.21899 330 ARG D O 1
ATOM 5414 N N . LEU A 1 331 ? 120.40739 116.74351 114.26921 1.000 68.83113 331 LEU D N 1
ATOM 5415 C CA . LEU A 1 331 ? 119.79110 117.10097 112.99662 1.000 55.70555 331 LEU D CA 1
ATOM 5416 C C . LEU A 1 331 ? 118.48991 116.36437 112.75294 1.000 55.47056 331 LEU D C 1
ATOM 5417 O O . LEU A 1 331 ? 117.74109 116.74004 111.84221 1.000 59.65479 331 LEU D O 1
ATOM 5433 N N . VAL A 1 332 ? 118.23039 115.28800 113.49341 1.000 59.00695 332 VAL D N 1
ATOM 5434 C CA . VAL A 1 332 ? 116.92123 114.64634 113.35860 1.000 55.48560 332 VAL D CA 1
ATOM 5435 C C . VAL A 1 332 ? 115.80366 115.67367 113.52701 1.000 59.02024 332 VAL D C 1
ATOM 5436 O O . VAL A 1 332 ? 114.77242 115.61680 112.84096 1.000 61.04685 332 VAL D O 1
ATOM 5449 N N . SER A 1 333 ? 115.98992 116.63015 114.44197 1.000 65.87444 333 SER D N 1
ATOM 5450 C CA . SER A 1 333 ? 114.95539 117.63083 114.69845 1.000 64.24903 333 SER D CA 1
ATOM 5451 C C . SER A 1 333 ? 114.71926 118.51484 113.48005 1.000 63.40317 333 SER D C 1
ATOM 5452 O O . SER A 1 333 ? 113.56991 118.80900 113.12861 1.000 61.23842 333 SER D O 1
ATOM 5460 N N . ASP A 1 334 ? 115.79592 118.95757 112.82666 1.000 64.13640 334 ASP D N 1
ATOM 5461 C CA . ASP A 1 334 ? 115.64217 119.73393 111.60242 1.000 57.94746 334 ASP D CA 1
ATOM 5462 C C . ASP A 1 334 ? 114.94085 118.91872 110.52861 1.000 52.64743 334 ASP D C 1
ATOM 5463 O O . ASP A 1 334 ? 114.04475 119.42090 109.84341 1.000 55.91105 334 ASP D O 1
ATOM 5472 N N . HIS A 1 335 ? 115.32846 117.65309 110.37147 1.000 57.06474 335 HIS D N 1
ATOM 5473 C CA . HIS A 1 335 ? 114.70002 116.82656 109.34625 1.000 55.46280 335 HIS D CA 1
ATOM 5474 C C . HIS A 1 335 ? 113.20338 116.71003 109.58389 1.000 52.32532 335 HIS D C 1
ATOM 5475 O O . HIS A 1 335 ? 112.41562 116.71483 108.63302 1.000 53.86912 335 HIS D O 1
ATOM 5489 N N . ILE A 1 336 ? 112.78933 116.59027 110.84571 1.000 48.29326 336 ILE D N 1
ATOM 5490 C CA . ILE A 1 336 ? 111.36097 116.46118 111.12148 1.000 52.60782 336 ILE D CA 1
ATOM 5491 C C . ILE A 1 336 ? 110.63890 117.80065 111.04454 1.000 56.99591 336 ILE D C 1
ATOM 5492 O O . ILE A 1 336 ? 109.42414 117.82515 110.81244 1.000 55.45905 336 ILE D O 1
ATOM 5508 N N . TYR A 1 337 ? 111.34734 118.91800 111.22575 1.000 62.56543 337 TYR D N 1
ATOM 5509 C CA . TYR A 1 337 ? 110.69721 120.22185 111.13012 1.000 53.68685 337 TYR D CA 1
ATOM 5510 C C . TYR A 1 337 ? 110.40718 120.61408 109.68625 1.000 53.26963 337 TYR D C 1
ATOM 5511 O O . TYR A 1 337 ? 109.46632 121.37313 109.43217 1.000 57.60157 337 TYR D O 1
ATOM 5529 N N . ASN A 1 338 ? 111.18568 120.10629 108.73370 1.000 51.75392 338 ASN D N 1
ATOM 5530 C CA . ASN A 1 338 ? 111.15966 120.58794 107.35932 1.000 51.76241 338 ASN D CA 1
ATOM 5531 C C . ASN A 1 338 ? 110.07624 119.94952 106.50128 1.000 57.41738 338 ASN D C 1
ATOM 5532 O O . ASN A 1 338 ? 109.94361 120.32349 105.33367 1.000 63.41545 338 ASN D O 1
ATOM 5543 N N . ILE A 1 339 ? 109.30895 119.00067 107.02350 1.000 50.89116 339 ILE D N 1
ATOM 5544 C CA . ILE A 1 339 ? 108.22135 118.41420 106.24508 1.000 47.19584 339 ILE D CA 1
ATOM 5545 C C . ILE A 1 339 ? 107.03059 119.36307 106.30844 1.000 58.62693 339 ILE D C 1
ATOM 5546 O O . ILE A 1 339 ? 106.97353 120.21820 107.20188 1.000 66.28580 339 ILE D O 1
ATOM 5562 N N . PRO A 1 340 ? 106.07594 119.27414 105.38912 1.000 54.12538 340 PRO D N 1
ATOM 5563 C CA . PRO A 1 340 ? 104.89882 120.15907 105.43943 1.000 53.56201 340 PRO D CA 1
ATOM 5564 C C . PRO A 1 340 ? 103.89998 119.75113 106.51757 1.000 56.46214 340 PRO D C 1
ATOM 5565 O O . PRO A 1 340 ? 102.75836 119.37956 106.23955 1.000 55.41859 340 PRO D O 1
ATOM 5576 N N . TRP A 1 341 ? 104.32813 119.83488 107.77896 1.000 58.01800 341 TRP D N 1
ATOM 5577 C CA . TRP A 1 341 ? 103.46853 119.37904 108.86641 1.000 50.41958 341 TRP D CA 1
ATOM 5578 C C . TRP A 1 341 ? 102.20994 120.22611 108.98405 1.000 52.50464 341 TRP D C 1
ATOM 5579 O O . TRP A 1 341 ? 101.18110 119.73876 109.46184 1.000 57.23911 341 TRP D O 1
ATOM 5600 N N . TYR A 1 342 ? 102.26145 121.48447 108.54512 1.000 54.79989 342 TYR D N 1
ATOM 5601 C CA . TYR A 1 342 ? 101.08971 122.34925 108.64180 1.000 54.34493 342 TYR D CA 1
ATOM 5602 C C . TYR A 1 342 ? 99.92519 121.83795 107.80770 1.000 53.80715 342 TYR D C 1
ATOM 5603 O O . TYR A 1 342 ? 98.79027 122.27343 108.02156 1.000 57.62137 342 TYR D O 1
ATOM 5621 N N . LEU A 1 343 ? 100.17394 120.93403 106.86134 1.000 52.26284 343 LEU D N 1
ATOM 5622 C CA . LEU A 1 343 ? 99.09896 120.35081 106.07046 1.000 56.47288 343 LEU D CA 1
ATOM 5623 C C . LEU A 1 343 ? 98.37757 119.22461 106.79456 1.000 60.50181 343 LEU D C 1
ATOM 5624 O O . LEU A 1 343 ? 97.29107 118.82961 106.36045 1.000 60.27049 343 LEU D O 1
ATOM 5640 N N . ALA A 1 344 ? 98.94915 118.70234 107.87315 1.000 60.89625 344 ALA D N 1
ATOM 5641 C CA . ALA A 1 344 ? 98.34736 117.61929 108.63206 1.000 59.98004 344 ALA D CA 1
ATOM 5642 C C . ALA A 1 344 ? 97.39788 118.16917 109.68752 1.000 64.54886 344 ALA D C 1
ATOM 5643 O O . ALA A 1 344 ? 97.56167 119.28424 110.18646 1.000 66.80107 344 ALA D O 1
ATOM 5650 N N . ASP A 1 345 ? 96.39739 117.36472 110.03238 1.000 62.64652 345 ASP D N 1
ATOM 5651 C CA . ASP A 1 345 ? 95.45138 117.77103 111.05160 1.000 69.22891 345 ASP D CA 1
ATOM 5652 C C . ASP A 1 345 ? 96.13516 117.76737 112.41669 1.000 70.58609 345 ASP D C 1
ATOM 5653 O O . ASP A 1 345 ? 97.18379 117.14552 112.59413 1.000 72.97752 345 ASP D O 1
ATOM 5662 N N . PRO A 1 346 ? 95.55480 118.45620 113.40110 1.000 65.61695 346 PRO D N 1
ATOM 5663 C CA . PRO A 1 346 ? 96.31668 118.76726 114.62302 1.000 67.91426 346 PRO D CA 1
ATOM 5664 C C . PRO A 1 346 ? 96.88351 117.55482 115.34342 1.000 70.59283 346 PRO D C 1
ATOM 5665 O O . PRO A 1 346 ? 97.93372 117.67451 115.98355 1.000 67.85162 346 PRO D O 1
ATOM 5676 N N . LYS A 1 347 ? 96.22279 116.39769 115.27901 1.000 70.21458 347 LYS D N 1
ATOM 5677 C CA . LYS A 1 347 ? 96.68499 115.23770 116.03782 1.000 70.26455 347 LYS D CA 1
ATOM 5678 C C . LYS A 1 347 ? 98.06071 114.77703 115.56672 1.000 69.12349 347 LYS D C 1
ATOM 5679 O O . LYS A 1 347 ? 98.96753 114.53633 116.37862 1.000 75.85792 347 LYS D O 1
ATOM 5698 N N . LEU A 1 348 ? 98.23615 114.64449 114.25203 1.000 63.24790 348 LEU D N 1
ATOM 5699 C CA . LEU A 1 348 ? 99.54590 114.28133 113.73277 1.000 64.59902 348 LEU D CA 1
ATOM 5700 C C . LEU A 1 348 ? 100.57558 115.34849 114.06146 1.000 69.92814 348 LEU D C 1
ATOM 5701 O O . LEU A 1 348 ? 101.74566 115.03125 114.29838 1.000 72.62761 348 LEU D O 1
ATOM 5717 N N . GLN A 1 349 ? 100.16144 116.61539 114.09304 1.000 64.78435 349 GLN D N 1
ATOM 5718 C CA . GLN A 1 349 ? 101.08975 117.67890 114.45654 1.000 59.12253 349 GLN D CA 1
ATOM 5719 C C . GLN A 1 349 ? 101.54074 117.54079 115.90454 1.000 64.38528 349 GLN D C 1
ATOM 5720 O O . GLN A 1 349 ? 102.70243 117.79930 116.22220 1.000 68.90213 349 GLN D O 1
ATOM 5734 N N . LYS A 1 350 ? 100.64060 117.12721 116.79740 1.000 69.05447 350 LYS D N 1
ATOM 5735 C CA . LYS A 1 350 ? 101.02421 116.91089 118.19084 1.000 70.42485 350 LYS D CA 1
ATOM 5736 C C . LYS A 1 350 ? 101.97318 115.72518 118.32701 1.000 68.57734 350 LYS D C 1
ATOM 5737 O O . LYS A 1 350 ? 102.92508 115.76408 119.12080 1.000 66.16065 350 LYS D O 1
ATOM 5756 N N . ASP A 1 351 ? 101.72464 114.65490 117.57046 1.000 66.76150 351 ASP D N 1
ATOM 5757 C CA . ASP A 1 351 ? 102.66842 113.53976 117.56879 1.000 64.55953 351 ASP D CA 1
ATOM 5758 C C . ASP A 1 351 ? 104.03960 113.99147 117.07992 1.000 63.42439 351 ASP D C 1
ATOM 5759 O O . ASP A 1 351 ? 105.07244 113.62908 117.66096 1.000 71.44213 351 ASP D O 1
ATOM 5768 N N . ILE A 1 352 ? 104.06650 114.79587 116.01605 1.000 57.76145 352 ILE D N 1
ATOM 5769 C CA . ILE A 1 352 ? 105.32249 115.34548 115.51852 1.000 57.61758 352 ILE D CA 1
ATOM 5770 C C . ILE A 1 352 ? 105.96347 116.23931 116.56704 1.000 59.03708 352 ILE D C 1
ATOM 5771 O O . ILE A 1 352 ? 107.19143 116.32365 116.65843 1.000 62.13067 352 ILE D O 1
ATOM 5787 N N . LEU A 1 353 ? 105.14956 116.93150 117.36144 1.000 57.58986 353 LEU D N 1
ATOM 5788 C CA . LEU A 1 353 ? 105.68508 117.78151 118.41717 1.000 59.28243 353 LEU D CA 1
ATOM 5789 C C . LEU A 1 353 ? 106.39280 116.95772 119.48226 1.000 59.19579 353 LEU D C 1
ATOM 5790 O O . LEU A 1 353 ? 107.47237 117.33360 119.94578 1.000 59.02856 353 LEU D O 1
ATOM 5806 N N . THR A 1 354 ? 105.79655 115.83723 119.89140 1.000 58.82818 354 THR D N 1
ATOM 5807 C CA . THR A 1 354 ? 106.47496 114.95991 120.84573 1.000 56.45797 354 THR D CA 1
ATOM 5808 C C . THR A 1 354 ? 107.76656 114.40657 120.25250 1.000 52.50059 354 THR D C 1
ATOM 5809 O O . THR A 1 354 ? 108.80780 114.35646 120.92622 1.000 53.87163 354 THR D O 1
ATOM 5820 N N . PHE A 1 355 ? 107.71167 113.98369 118.98815 1.000 55.45188 355 PHE D N 1
ATOM 5821 C CA . PHE A 1 355 ? 108.91093 113.54191 118.28382 1.000 54.76563 355 PHE D CA 1
ATOM 5822 C C . PHE A 1 355 ? 110.00654 114.60241 118.35693 1.000 55.60972 355 PHE D C 1
ATOM 5823 O O . PHE A 1 355 ? 111.15300 114.30997 118.71204 1.000 61.64146 355 PHE D O 1
ATOM 5840 N N . MET A 1 356 ? 109.66084 115.84843 118.03064 1.000 55.34299 356 MET D N 1
ATOM 5841 C CA . MET A 1 356 ? 110.64081 116.92977 118.03172 1.000 53.82109 356 MET D CA 1
ATOM 5842 C C . MET A 1 356 ? 111.16417 117.20795 119.43253 1.000 59.22807 356 MET D C 1
ATOM 5843 O O . MET A 1 356 ? 112.35063 117.50347 119.61198 1.000 63.40564 356 MET D O 1
ATOM 5857 N N . VAL A 1 357 ? 110.29064 117.14073 120.43714 1.000 61.69139 357 VAL D N 1
ATOM 5858 C CA . VAL A 1 357 ? 110.72530 117.36570 121.81184 1.000 55.52077 357 VAL D CA 1
ATOM 5859 C C . VAL A 1 357 ? 111.79951 116.35929 122.18489 1.000 58.53943 357 VAL D C 1
ATOM 5860 O O . VAL A 1 357 ? 112.82436 116.70719 122.78134 1.000 56.82202 357 VAL D O 1
ATOM 5873 N N . LYS A 1 358 ? 111.57608 115.08957 121.84466 1.000 62.44553 358 LYS D N 1
ATOM 5874 C CA . LYS A 1 358 ? 112.58130 114.07625 122.14950 1.000 60.08442 358 LYS D CA 1
ATOM 5875 C C . LYS A 1 358 ? 113.85463 114.29043 121.33915 1.000 59.44553 358 LYS D C 1
ATOM 5876 O O . LYS A 1 358 ? 114.96199 114.19470 121.87763 1.000 61.64871 358 LYS D O 1
ATOM 5895 N N . ALA A 1 359 ? 113.71935 114.58784 120.04632 1.000 62.14874 359 ALA D N 1
ATOM 5896 C CA . ALA A 1 359 ? 114.87625 114.62942 119.15964 1.000 57.68122 359 ALA D CA 1
ATOM 5897 C C . ALA A 1 359 ? 115.83623 115.76516 119.48364 1.000 55.46371 359 ALA D C 1
ATOM 5898 O O . ALA A 1 359 ? 117.00442 115.69687 119.09158 1.000 56.39207 359 ALA D O 1
ATOM 5905 N N . GLN A 1 360 ? 115.37763 116.80623 120.17720 1.000 56.72481 360 GLN D N 1
ATOM 5906 C CA . GLN A 1 360 ? 116.22563 117.95748 120.45905 1.000 64.67058 360 GLN D CA 1
ATOM 5907 C C . GLN A 1 360 ? 117.20106 117.72016 121.60110 1.000 62.94361 360 GLN D C 1
ATOM 5908 O O . GLN A 1 360 ? 118.20678 118.43057 121.69112 1.000 65.26585 360 GLN D O 1
ATOM 5922 N N . LYS A 1 361 ? 116.93209 116.75762 122.47143 1.000 64.38868 361 LYS D N 1
ATOM 5923 C CA . LYS A 1 361 ? 117.78195 116.55827 123.63420 1.000 64.49750 361 LYS D CA 1
ATOM 5924 C C . LYS A 1 361 ? 119.18660 116.16556 123.18762 1.000 65.12926 361 LYS D C 1
ATOM 5925 O O . LYS A 1 361 ? 119.33423 115.26596 122.35112 1.000 63.86195 361 LYS D O 1
ATOM 5944 N N . PRO A 1 362 ? 120.23461 116.79846 123.71189 1.000 67.63974 362 PRO D N 1
ATOM 5945 C CA . PRO A 1 362 ? 121.59062 116.41082 123.30371 1.000 70.43528 362 PRO D CA 1
ATOM 5946 C C . PRO A 1 362 ? 121.88489 114.95190 123.60682 1.000 68.40157 362 PRO D C 1
ATOM 5947 O O . PRO A 1 362 ? 121.94737 114.55055 124.77193 1.000 65.49197 362 PRO D O 1
ATOM 5958 N N . THR A 1 363 ? 122.07191 114.15410 122.55955 1.000 66.86796 363 THR D N 1
ATOM 5959 C CA . THR A 1 363 ? 122.34904 112.73028 122.67932 1.000 67.14152 363 THR D CA 1
ATOM 5960 C C . THR A 1 363 ? 123.68131 112.43094 122.01488 1.000 62.34504 363 THR D C 1
ATOM 5961 O O . THR A 1 363 ? 123.87156 112.74202 120.83641 1.000 68.06120 363 THR D O 1
ATOM 5972 N N . GLY A 1 364 ? 124.58506 111.82516 122.75646 1.000 57.98296 364 GLY D N 1
ATOM 5973 C CA . GLY A 1 364 ? 125.89950 111.50337 122.23909 1.000 58.87499 364 GLY D CA 1
ATOM 5974 C C . GLY A 1 364 ? 126.58605 110.47969 123.09998 1.000 61.61669 364 GLY D C 1
ATOM 5975 O O . GLY A 1 364 ? 125.94105 109.63399 123.72315 1.000 71.48659 364 GLY D O 1
ATOM 5979 N N . VAL A 1 365 ? 127.91144 110.55837 123.13855 1.000 62.39672 365 VAL D N 1
ATOM 5980 C CA . VAL A 1 365 ? 128.74550 109.62466 123.88274 1.000 60.45838 365 VAL D CA 1
ATOM 5981 C C . VAL A 1 365 ? 129.51832 110.41802 124.92360 1.000 62.10962 365 VAL D C 1
ATOM 5982 O O . VAL A 1 365 ? 130.25380 111.34976 124.57798 1.000 69.93313 365 VAL D O 1
ATOM 5995 N N . THR A 1 366 ? 129.36598 110.04424 126.18773 1.000 60.56591 366 THR D N 1
ATOM 5996 C CA . THR A 1 366 ? 130.01245 110.73141 127.29477 1.000 60.86952 366 THR D CA 1
ATOM 5997 C C . THR A 1 366 ? 131.28893 110.00900 127.70605 1.000 60.49662 366 THR D C 1
ATOM 5998 O O . THR A 1 366 ? 131.53229 108.86223 127.32899 1.000 64.84080 366 THR D O 1
ATOM 6009 N N . ALA A 1 367 ? 132.11137 110.70550 128.48446 1.000 57.65045 367 ALA D N 1
ATOM 6010 C CA . ALA A 1 367 ? 133.34672 110.15581 129.03540 1.000 58.25609 367 ALA D CA 1
ATOM 6011 C C . ALA A 1 367 ? 133.11987 109.89737 130.52190 1.000 64.62176 367 ALA D C 1
ATOM 6012 O O . ALA A 1 367 ? 133.45243 110.71837 131.37505 1.000 69.06913 367 ALA D O 1
ATOM 6019 N N . SER A 1 368 ? 132.55684 108.72903 130.82876 1.000 67.31155 368 SER D N 1
ATOM 6020 C CA . SER A 1 368 ? 132.20637 108.35801 132.19895 1.000 65.82652 368 SER D CA 1
ATOM 6021 C C . SER A 1 368 ? 131.21191 109.34090 132.80604 1.000 69.57525 368 SER D C 1
ATOM 6022 O O . SER A 1 368 ? 131.22832 109.59206 134.01197 1.000 74.38067 368 SER D O 1
ATOM 6030 N N . LYS A 1 369 ? 130.34423 109.91096 131.97363 1.000 68.76568 369 LYS D N 1
ATOM 6031 C CA . LYS A 1 369 ? 129.31714 110.87523 132.35134 1.000 72.59295 369 LYS D CA 1
ATOM 6032 C C . LYS A 1 369 ? 129.89502 112.20722 132.80658 1.000 71.66091 369 LYS D C 1
ATOM 6033 O O . LYS A 1 369 ? 129.12511 113.11314 133.13900 1.000 72.93879 369 LYS D O 1
ATOM 6052 N N . PHE A 1 370 ? 131.21902 112.36447 132.83384 1.000 70.17783 370 PHE D N 1
ATOM 6053 C CA . PHE A 1 370 ? 131.79392 113.65094 133.20653 1.000 65.39628 370 PHE D CA 1
ATOM 6054 C C . PHE A 1 370 ? 131.43537 114.72579 132.19017 1.000 64.75720 370 PHE D C 1
ATOM 6055 O O . PHE A 1 370 ? 131.08339 115.85022 132.56309 1.000 69.52061 370 PHE D O 1
ATOM 6072 N N . TYR A 1 371 ? 131.51778 114.40128 130.90282 1.000 62.91932 371 TYR D N 1
ATOM 6073 C CA . TYR A 1 371 ? 131.15985 115.34352 129.85367 1.000 58.70551 371 TYR D CA 1
ATOM 6074 C C . TYR A 1 371 ? 130.81893 114.56847 128.59295 1.000 62.97372 371 TYR D C 1
ATOM 6075 O O . TYR A 1 371 ? 131.19055 113.40334 128.43948 1.000 68.05977 371 TYR D O 1
ATOM 6093 N N . MET A 1 372 ? 130.10485 115.23376 127.69114 1.000 62.19893 372 MET D N 1
ATOM 6094 C CA . MET A 1 372 ? 129.79603 114.67397 126.38431 1.000 58.82734 372 MET D CA 1
ATOM 6095 C C . MET A 1 372 ? 130.95272 114.96152 125.43881 1.000 60.85173 372 MET D C 1
ATOM 6096 O O . MET A 1 372 ? 131.42425 116.09852 125.35604 1.000 65.83837 372 MET D O 1
ATOM 6110 N N . VAL A 1 373 ? 131.41156 113.93316 124.73713 1.000 54.75682 373 VAL D N 1
ATOM 6111 C CA . VAL A 1 373 ? 132.58193 114.06208 123.87847 1.000 54.42237 373 VAL D CA 1
ATOM 6112 C C . VAL A 1 373 ? 132.15849 114.63853 122.53547 1.000 59.92155 373 VAL D C 1
ATOM 6113 O O . VAL A 1 373 ? 131.23909 114.12830 121.88602 1.000 59.37170 373 VAL D O 1
ATOM 6126 N N . THR A 1 374 ? 132.82539 115.71271 122.12535 1.000 59.97865 374 THR D N 1
ATOM 6127 C CA . THR A 1 374 ? 132.58779 116.36435 120.84561 1.000 57.72136 374 THR D CA 1
ATOM 6128 C C . THR A 1 374 ? 133.89897 117.00857 120.41001 1.000 62.52126 374 THR D C 1
ATOM 6129 O O . THR A 1 374 ? 134.95549 116.75031 120.99245 1.000 67.55730 374 THR D O 1
ATOM 6140 N N . LEU A 1 375 ? 133.83864 117.85145 119.37650 1.000 63.95117 375 LEU D N 1
ATOM 6141 C CA . LEU A 1 375 ? 135.04609 118.54048 118.92983 1.000 63.96219 375 LEU D CA 1
ATOM 6142 C C . LEU A 1 375 ? 135.44100 119.65279 119.89156 1.000 63.99987 375 LEU D C 1
ATOM 6143 O O . LEU A 1 375 ? 136.62583 119.99920 119.99187 1.000 65.94805 375 LEU D O 1
ATOM 6159 N N . GLN A 1 376 ? 134.46999 120.22082 120.60710 1.000 60.25809 376 GLN D N 1
ATOM 6160 C CA . GLN A 1 376 ? 134.79851 121.22419 121.60946 1.000 62.10678 376 GLN D CA 1
ATOM 6161 C C . GLN A 1 376 ? 135.69138 120.64649 122.69491 1.000 64.30395 376 GLN D C 1
ATOM 6162 O O . GLN A 1 376 ? 136.46491 121.38008 123.31259 1.000 69.42248 376 GLN D O 1
ATOM 6176 N N . THR A 1 377 ? 135.60513 119.33932 122.94252 1.000 62.45441 377 THR D N 1
ATOM 6177 C CA . THR A 1 377 ? 136.52244 118.71375 123.88752 1.000 61.83477 377 THR D CA 1
ATOM 6178 C C . THR A 1 377 ? 137.95925 118.80888 123.39485 1.000 60.63161 377 THR D C 1
ATOM 6179 O O . THR A 1 377 ? 138.87284 119.11828 124.16943 1.000 65.48102 377 THR D O 1
ATOM 6190 N N . PHE A 1 378 ? 138.18058 118.54613 122.10657 1.000 59.63193 378 PHE D N 1
ATOM 6191 C CA . PHE A 1 378 ? 139.51918 118.69594 121.55023 1.000 61.89867 378 PHE D CA 1
ATOM 6192 C C . PHE A 1 378 ? 139.96284 120.14862 121.59852 1.000 69.16109 378 PHE D C 1
ATOM 6193 O O . PHE A 1 378 ? 141.12744 120.44359 121.89211 1.000 72.27492 378 PHE D O 1
ATOM 6210 N N . GLN A 1 379 ? 139.04353 121.07334 121.31992 1.000 72.02352 379 GLN D N 1
ATOM 6211 C CA . GLN A 1 379 ? 139.38429 122.48804 121.40990 1.000 64.20428 379 GLN D CA 1
ATOM 6212 C C . GLN A 1 379 ? 139.81035 122.86104 122.82507 1.000 66.58951 379 GLN D C 1
ATOM 6213 O O . GLN A 1 379 ? 140.78545 123.59521 123.01328 1.000 65.36682 379 GLN D O 1
ATOM 6227 N N . ARG A 1 380 ? 139.08886 122.36572 123.83340 1.000 66.47200 380 ARG D N 1
ATOM 6228 C CA . ARG A 1 380 ? 139.42482 122.67957 125.21835 1.000 63.78626 380 ARG D CA 1
ATOM 6229 C C . ARG A 1 380 ? 140.76414 122.07534 125.61260 1.000 60.29614 380 ARG D C 1
ATOM 6230 O O . ARG A 1 380 ? 141.56507 122.72217 126.29781 1.000 65.79988 380 ARG D O 1
ATOM 6251 N N . ILE A 1 381 ? 141.02633 120.83575 125.19805 1.000 59.78465 381 ILE D N 1
ATOM 6252 C CA . ILE A 1 381 ? 142.31766 120.22645 125.50025 1.000 61.27309 381 ILE D CA 1
ATOM 6253 C C . ILE A 1 381 ? 143.43943 121.03136 124.85960 1.000 66.50092 381 ILE D C 1
ATOM 6254 O O . ILE A 1 381 ? 144.48299 121.27422 125.47812 1.000 68.64062 381 ILE D O 1
ATOM 6270 N N . SER A 1 382 ? 143.24201 121.46307 123.61135 1.000 63.64769 382 SER D N 1
ATOM 6271 C CA . SER A 1 382 ? 144.26353 122.25031 122.92886 1.000 60.13751 382 SER D CA 1
ATOM 6272 C C . SER A 1 382 ? 144.48576 123.58770 123.62218 1.000 63.16088 382 SER D C 1
ATOM 6273 O O . SER A 1 382 ? 145.62908 124.03268 123.78279 1.000 61.33638 382 SER D O 1
ATOM 6281 N N . SER A 1 383 ? 143.40162 124.25171 124.02509 1.000 65.73937 383 SER D N 1
ATOM 6282 C CA . SER A 1 383 ? 143.52733 125.53433 124.70530 1.000 58.97627 383 SER D CA 1
ATOM 6283 C C . SER A 1 383 ? 144.28895 125.38024 126.01122 1.000 59.01348 383 SER D C 1
ATOM 6284 O O . SER A 1 383 ? 145.18033 126.17805 126.32367 1.000 68.26696 383 SER D O 1
ATOM 6292 N N . THR A 1 384 ? 143.94711 124.35585 126.79279 1.000 58.91511 384 THR D N 1
ATOM 6293 C CA . THR A 1 384 ? 144.64610 124.13504 128.05142 1.000 61.11040 384 THR D CA 1
ATOM 6294 C C . THR A 1 384 ? 146.11475 123.82116 127.81013 1.000 61.29321 384 THR D C 1
ATOM 6295 O O . THR A 1 384 ? 146.98448 124.28428 128.55381 1.000 66.13546 384 THR D O 1
ATOM 6306 N N . SER A 1 385 ? 146.41348 123.03756 126.77356 1.000 58.35557 385 SER D N 1
ATOM 6307 C CA . SER A 1 385 ? 147.80337 122.71810 126.46883 1.000 59.78892 385 SER D CA 1
ATOM 6308 C C . SER A 1 385 ? 148.58771 123.97443 126.11315 1.000 65.76437 385 SER D C 1
ATOM 6309 O O . SER A 1 385 ? 149.70867 124.18032 126.59316 1.000 65.61057 385 SER D O 1
ATOM 6317 N N . TYR A 1 386 ? 148.00876 124.83180 125.26948 1.000 68.58168 386 TYR D N 1
ATOM 6318 C CA . TYR A 1 386 ? 148.69321 126.06166 124.88263 1.000 63.37589 386 TYR D CA 1
ATOM 6319 C C . TYR A 1 386 ? 148.90560 126.97579 126.08241 1.000 64.97056 386 TYR D C 1
ATOM 6320 O O . TYR A 1 386 ? 149.98775 127.55479 126.25263 1.000 63.68680 386 TYR D O 1
ATOM 6338 N N . SER A 1 387 ? 147.87753 127.12885 126.91868 1.000 64.44537 387 SER D N 1
ATOM 6339 C CA . SER A 1 387 ? 148.00373 127.97510 128.09774 1.000 60.23541 387 SER D CA 1
ATOM 6340 C C . SER A 1 387 ? 149.08274 127.44608 129.02987 1.000 60.33994 387 SER D C 1
ATOM 6341 O O . SER A 1 387 ? 149.91176 128.20980 129.53746 1.000 66.96398 387 SER D O 1
ATOM 6349 N N . TYR A 1 388 ? 149.08732 126.13359 129.26692 1.000 62.18633 388 TYR D N 1
ATOM 6350 C CA . TYR A 1 388 ? 150.11648 125.53820 130.10660 1.000 64.10616 388 TYR D CA 1
ATOM 6351 C C . TYR A 1 388 ? 151.49855 125.80108 129.53160 1.000 66.80698 388 TYR D C 1
ATOM 6352 O O . TYR A 1 388 ? 152.42415 126.16360 130.26319 1.000 71.45628 388 TYR D O 1
ATOM 6370 N N . PHE A 1 389 ? 151.64962 125.64569 128.21658 1.000 68.24186 389 PHE D N 1
ATOM 6371 C CA . PHE A 1 389 ? 152.94359 125.86225 127.57923 1.000 68.18832 389 PHE D CA 1
ATOM 6372 C C . PHE A 1 389 ? 153.43066 127.29167 127.79309 1.000 75.12835 389 PHE D C 1
ATOM 6373 O O . PHE A 1 389 ? 154.56628 127.52018 128.23460 1.000 78.72718 389 PHE D O 1
ATOM 6390 N N . THR A 1 390 ? 152.57541 128.27164 127.49128 1.000 73.97762 390 THR D N 1
ATOM 6391 C CA . THR A 1 390 ? 152.98386 129.66995 127.60622 1.000 67.58315 390 THR D CA 1
ATOM 6392 C C . THR A 1 390 ? 153.29474 130.03530 129.05260 1.000 71.00020 390 THR D C 1
ATOM 6393 O O . THR A 1 390 ? 154.30727 130.68989 129.34016 1.000 76.73286 390 THR D O 1
ATOM 6404 N N . LEU A 1 391 ? 152.42948 129.62343 129.98171 1.000 67.83973 391 LEU D N 1
ATOM 6405 C CA . LEU A 1 391 ? 152.66002 129.94206 131.38368 1.000 67.40735 391 LEU D CA 1
ATOM 6406 C C . LEU A 1 391 ? 153.94766 129.30562 131.87696 1.000 71.92603 391 LEU D C 1
ATOM 6407 O O . LEU A 1 391 ? 154.68466 129.90889 132.66148 1.000 83.01859 391 LEU D O 1
ATOM 6423 N N . LEU A 1 392 ? 154.23015 128.07976 131.43944 1.000 74.22953 392 LEU D N 1
ATOM 6424 C CA . LEU A 1 392 ? 155.46907 127.42131 131.82704 1.000 80.72770 392 LEU D CA 1
ATOM 6425 C C . LEU A 1 392 ? 156.67616 128.20302 131.32903 1.000 80.39845 392 LEU D C 1
ATOM 6426 O O . LEU A 1 392 ? 157.63497 128.43196 132.07689 1.000 89.00071 392 LEU D O 1
ATOM 6442 N N . GLN A 1 393 ? 156.63834 128.64490 130.07010 1.000 76.88933 393 GLN D N 1
ATOM 6443 C CA . GLN A 1 393 ? 157.75398 129.43243 129.54915 1.000 84.63303 393 GLN D CA 1
ATOM 6444 C C . GLN A 1 393 ? 157.96536 130.70047 130.36367 1.000 89.11148 393 GLN D C 1
ATOM 6445 O O . GLN A 1 393 ? 159.09962 131.03800 130.72126 1.000 89.47115 393 GLN D O 1
ATOM 6459 N N . THR A 1 394 ? 156.88809 131.42964 130.65672 1.000 88.15606 394 THR D N 1
ATOM 6460 C CA . THR A 1 394 ? 157.05805 132.68356 131.38717 1.000 82.75755 394 THR D CA 1
ATOM 6461 C C . THR A 1 394 ? 157.55230 132.43326 132.80656 1.000 86.00342 394 THR D C 1
ATOM 6462 O O . THR A 1 394 ? 158.54373 133.02936 133.24191 1.000 88.61299 394 THR D O 1
ATOM 6473 N N . ILE A 1 395 ? 156.88595 131.53879 133.54022 1.000 94.24159 395 ILE D N 1
ATOM 6474 C CA . ILE A 1 395 ? 157.23266 131.30692 134.93616 1.000 92.84670 395 ILE D CA 1
ATOM 6475 C C . ILE A 1 395 ? 158.61447 130.68609 135.07937 1.000 96.24501 395 ILE D C 1
ATOM 6476 O O . ILE A 1 395 ? 159.21833 130.78067 136.15400 1.000 90.00462 395 ILE D O 1
ATOM 6492 N N . ASN A 1 396 ? 159.13963 130.05464 134.02587 1.000 103.86653 396 ASN D N 1
ATOM 6493 C CA . ASN A 1 396 ? 160.47139 129.46421 134.11362 1.000 105.78056 396 ASN D CA 1
ATOM 6494 C C . ASN A 1 396 ? 161.48591 130.47759 134.63013 1.000 111.02324 396 ASN D C 1
ATOM 6495 O O . ASN A 1 396 ? 162.30388 130.16760 135.50324 1.000 111.10246 396 ASN D O 1
ATOM 6506 N N . GLN A 1 397 ? 161.44297 131.69693 134.10499 1.000 114.89567 397 GLN D N 1
ATOM 6507 C CA . GLN A 1 397 ? 162.33124 132.75939 134.56248 1.000 115.58186 397 GLN D CA 1
ATOM 6508 C C . GLN A 1 397 ? 161.72618 134.12770 134.27102 1.000 111.01152 397 GLN D C 1
ATOM 6509 O O . GLN A 1 397 ? 161.11196 134.74306 135.14170 1.000 106.16238 397 GLN D O 1
ATOM 6523 N N . LYS B 2 4 ? 109.78681 106.16193 165.13039 1.000 104.23384 4 LYS A N 1
ATOM 6524 C CA . LYS B 2 4 ? 110.52100 105.03419 164.49091 1.000 104.41356 4 LYS A CA 1
ATOM 6525 C C . LYS B 2 4 ? 109.56210 104.08179 163.78875 1.000 104.99693 4 LYS A C 1
ATOM 6526 O O . LYS B 2 4 ? 109.86834 102.90496 163.60869 1.000 105.57574 4 LYS A O 1
ATOM 6545 N N . HIS B 2 5 ? 108.40087 104.59705 163.39331 1.000 104.06844 5 HIS A N 1
ATOM 6546 C CA . HIS B 2 5 ? 107.35414 103.78517 162.78703 1.000 108.24252 5 HIS A CA 1
ATOM 6547 C C . HIS B 2 5 ? 107.03648 104.20343 161.36187 1.000 105.49800 5 HIS A C 1
ATOM 6548 O O . HIS B 2 5 ? 107.05736 103.36436 160.45461 1.000 105.37907 5 HIS A O 1
ATOM 6562 N N . GLN B 2 6 ? 106.74560 105.47983 161.13708 1.000 99.54744 6 GLN A N 1
ATOM 6563 C CA . GLN B 2 6 ? 106.25290 105.91931 159.84340 1.000 95.92785 6 GLN A CA 1
ATOM 6564 C C . GLN B 2 6 ? 107.35591 105.85847 158.79078 1.000 95.89028 6 GLN A C 1
ATOM 6565 O O . GLN B 2 6 ? 108.55009 105.82243 159.09756 1.000 95.56131 6 GLN A O 1
ATOM 6579 N N . GLY B 2 7 ? 106.93274 105.85514 157.52929 1.000 95.26008 7 GLY A N 1
ATOM 6580 C CA . GLY B 2 7 ? 107.87485 105.67095 156.44306 1.000 84.56891 7 GLY A CA 1
ATOM 6581 C C . GLY B 2 7 ? 108.93916 106.74982 156.41894 1.000 82.08667 7 GLY A C 1
ATOM 6582 O O . GLY B 2 7 ? 108.72657 107.88173 156.85289 1.000 84.35517 7 GLY A O 1
ATOM 6586 N N . LEU B 2 8 ? 110.10675 106.37798 155.90509 1.000 78.79985 8 LEU A N 1
ATOM 6587 C CA . LEU B 2 8 ? 111.29513 107.20089 155.73181 1.000 83.64305 8 LEU A CA 1
ATOM 6588 C C . LEU B 2 8 ? 112.02240 107.43398 157.04820 1.000 85.78760 8 LEU A C 1
ATOM 6589 O O . LEU B 2 8 ? 113.11947 107.98865 157.03322 1.000 85.46592 8 LEU A O 1
ATOM 6605 N N . VAL B 2 9 ? 111.45829 107.03609 158.18392 1.000 90.18159 9 VAL A N 1
ATOM 6606 C CA . VAL B 2 9 ? 112.18360 106.97448 159.44049 1.000 88.02049 9 VAL A CA 1
ATOM 6607 C C . VAL B 2 9 ? 112.45971 105.53311 159.84175 1.000 89.42032 9 VAL A C 1
ATOM 6608 O O . VAL B 2 9 ? 113.51826 105.22966 160.39518 1.000 91.33623 9 VAL A O 1
ATOM 6621 N N . ALA B 2 10 ? 111.51567 104.63204 159.56496 1.000 90.55854 10 ALA A N 1
ATOM 6622 C CA . ALA B 2 10 ? 111.78920 103.20952 159.71368 1.000 93.96666 10 ALA A CA 1
ATOM 6623 C C . ALA B 2 10 ? 112.88967 102.76809 158.75866 1.000 92.16043 10 ALA A C 1
ATOM 6624 O O . ALA B 2 10 ? 113.77031 101.98420 159.13065 1.000 89.76723 10 ALA A O 1
ATOM 6631 N N . ASP B 2 11 ? 112.85756 103.26745 157.52170 1.000 88.74687 11 ASP A N 1
ATOM 6632 C CA . ASP B 2 11 ? 113.87123 102.89345 156.54197 1.000 85.47489 11 ASP A CA 1
ATOM 6633 C C . ASP B 2 11 ? 115.25597 103.35254 156.97307 1.000 83.33502 11 ASP A C 1
ATOM 6634 O O . ASP B 2 11 ? 116.23482 102.61112 156.83460 1.000 82.99928 11 ASP A O 1
ATOM 6643 N N . LEU B 2 12 ? 115.36029 104.57135 157.49061 1.000 82.54955 12 LEU A N 1
ATOM 6644 C CA . LEU B 2 12 ? 116.63706 105.14982 157.87955 1.000 84.28322 12 LEU A CA 1
ATOM 6645 C C . LEU B 2 12 ? 116.96341 104.92404 159.34810 1.000 84.00155 12 LEU A C 1
ATOM 6646 O O . LEU B 2 12 ? 117.96068 105.46309 159.83759 1.000 83.74908 12 LEU A O 1
ATOM 6662 N N . LEU B 2 13 ? 116.15790 104.13547 160.05327 1.000 83.64149 13 LEU A N 1
ATOM 6663 C CA . LEU B 2 13 ? 116.33476 103.98399 161.49364 1.000 83.85518 13 LEU A CA 1
ATOM 6664 C C . LEU B 2 13 ? 117.75048 103.58639 161.88934 1.000 83.64489 13 LEU A C 1
ATOM 6665 O O . LEU B 2 13 ? 118.25808 104.13643 162.88039 1.000 85.97866 13 LEU A O 1
ATOM 6681 N N . PRO B 2 14 ? 118.42525 102.65424 161.21141 1.000 80.01929 14 PRO A N 1
ATOM 6682 C CA . PRO B 2 14 ? 119.80422 102.33589 161.61877 1.000 78.19798 14 PRO A CA 1
ATOM 6683 C C . PRO B 2 14 ? 120.72984 103.54142 161.60170 1.000 85.15041 14 PRO A C 1
ATOM 6684 O O . PRO B 2 14 ? 121.53602 103.71897 162.52564 1.000 88.37889 14 PRO A O 1
ATOM 6695 N N . ASN B 2 15 ? 120.62455 104.39138 160.57804 1.000 83.74353 15 ASN A N 1
ATOM 6696 C CA . ASN B 2 15 ? 121.47543 105.57443 160.51082 1.000 81.05438 15 ASN A CA 1
ATOM 6697 C C . ASN B 2 15 ? 121.12813 106.54981 161.62714 1.000 81.57200 15 ASN A C 1
ATOM 6698 O O . ASN B 2 15 ? 122.01892 107.16573 162.22544 1.000 80.71554 15 ASN A O 1
ATOM 6709 N N . ILE B 2 16 ? 119.83497 106.71049 161.91120 1.000 82.25999 16 ILE A N 1
ATOM 6710 C CA . ILE B 2 16 ? 119.41584 107.56550 163.01506 1.000 81.22588 16 ILE A CA 1
ATOM 6711 C C . ILE B 2 16 ? 120.01132 107.06728 164.32168 1.000 81.83692 16 ILE A C 1
ATOM 6712 O O . ILE B 2 16 ? 120.45670 107.85850 165.15991 1.000 88.38814 16 ILE A O 1
ATOM 6728 N N . ARG B 2 17 ? 120.02074 105.74945 164.52190 1.000 82.59450 17 ARG A N 1
ATOM 6729 C CA . ARG B 2 17 ? 120.58995 105.20034 165.74640 1.000 83.03694 17 ARG A CA 1
ATOM 6730 C C . ARG B 2 17 ? 122.09067 105.43561 165.81173 1.000 80.43963 17 ARG A C 1
ATOM 6731 O O . ARG B 2 17 ? 122.62107 105.75441 166.87903 1.000 84.50734 17 ARG A O 1
ATOM 6752 N N . VAL B 2 18 ? 122.79741 105.28917 164.69050 1.000 78.56726 18 VAL A N 1
ATOM 6753 C CA . VAL B 2 18 ? 124.22849 105.59578 164.70282 1.000 78.94477 18 VAL A CA 1
ATOM 6754 C C . VAL B 2 18 ? 124.44720 107.04736 165.10380 1.000 85.34785 18 VAL A C 1
ATOM 6755 O O . VAL B 2 18 ? 125.27926 107.35436 165.96707 1.000 89.87133 18 VAL A O 1
ATOM 6768 N N . MET B 2 19 ? 123.68936 107.96122 164.49269 1.000 87.53835 19 MET A N 1
ATOM 6769 C CA . MET B 2 19 ? 123.87449 109.38094 164.77710 1.000 85.74788 19 MET A CA 1
ATOM 6770 C C . MET B 2 19 ? 123.57001 109.69508 166.23546 1.000 89.07877 19 MET A C 1
ATOM 6771 O O . MET B 2 19 ? 124.30540 110.44916 166.88144 1.000 91.02112 19 MET A O 1
ATOM 6785 N N . GLN B 2 20 ? 122.49549 109.12153 166.77712 1.000 88.83271 20 GLN A N 1
ATOM 6786 C CA . GLN B 2 20 ? 122.19037 109.32976 168.18753 1.000 85.53039 20 GLN A CA 1
ATOM 6787 C C . GLN B 2 20 ? 123.29733 108.77533 169.07298 1.000 87.86667 20 GLN A C 1
ATOM 6788 O O . GLN B 2 20 ? 123.67614 109.39851 170.07060 1.000 90.05669 20 GLN A O 1
ATOM 6802 N N . GLY B 2 21 ? 123.83167 107.60572 168.72360 1.000 83.87562 21 GLY A N 1
ATOM 6803 C CA . GLY B 2 21 ? 124.88088 107.01542 169.53371 1.000 81.75249 21 GLY A CA 1
ATOM 6804 C C . GLY B 2 21 ? 126.13912 107.85828 169.56690 1.000 88.37789 21 GLY A C 1
ATOM 6805 O O . GLY B 2 21 ? 126.77040 108.00419 170.61566 1.000 95.12067 21 GLY A O 1
ATOM 6809 N N . VAL B 2 22 ? 126.52991 108.41813 168.41997 1.000 87.46398 22 VAL A N 1
ATOM 6810 C CA . VAL B 2 22 ? 127.76206 109.20179 168.40228 1.000 90.62704 22 VAL A CA 1
ATOM 6811 C C . VAL B 2 22 ? 127.56707 110.51655 169.14381 1.000 94.77536 22 VAL A C 1
ATOM 6812 O O . VAL B 2 22 ? 128.51804 111.05798 169.72069 1.000 96.96766 22 VAL A O 1
ATOM 6825 N N . GLY B 2 23 ? 126.34904 111.05404 169.13981 1.000 92.30591 23 GLY A N 1
ATOM 6826 C CA . GLY B 2 23 ? 126.06396 112.28971 169.84125 1.000 91.98508 23 GLY A CA 1
ATOM 6827 C C . GLY B 2 23 ? 125.46238 113.37568 168.97386 1.000 92.58120 23 GLY A C 1
ATOM 6828 O O . GLY B 2 23 ? 125.60181 114.56141 169.28205 1.000 91.84050 23 GLY A O 1
ATOM 6832 N N . HIS B 2 24 ? 124.78800 112.99599 167.89320 1.000 96.51485 24 HIS A N 1
ATOM 6833 C CA . HIS B 2 24 ? 124.13062 113.97036 167.02169 1.000 94.27926 24 HIS A CA 1
ATOM 6834 C C . HIS B 2 24 ? 122.74611 114.33793 167.54479 1.000 96.82634 24 HIS A C 1
ATOM 6835 O O . HIS B 2 24 ? 121.75826 114.32337 166.81303 1.000 96.58874 24 HIS A O 1
ATOM 6849 N N . PHE B 2 25 ? 122.67887 114.69386 168.82636 1.000 97.56272 25 PHE A N 1
ATOM 6850 C CA . PHE B 2 25 ? 121.43853 115.13860 169.44979 1.000 98.78855 25 PHE A CA 1
ATOM 6851 C C . PHE B 2 25 ? 120.25642 114.30250 168.96777 1.000 102.70268 25 PHE A C 1
ATOM 6852 O O . PHE B 2 25 ? 120.21263 113.09641 169.22171 1.000 108.90796 25 PHE A O 1
ATOM 6869 N N . MET B 2 26 ? 119.30241 114.90872 168.26482 1.000 94.45450 26 MET A N 1
ATOM 6870 C CA . MET B 2 26 ? 118.13259 114.19107 167.76078 1.000 96.30153 26 MET A CA 1
ATOM 6871 C C . MET B 2 26 ? 117.34935 113.53434 168.89683 1.000 101.98054 26 MET A C 1
ATOM 6872 O O . MET B 2 26 ? 117.24762 112.31067 168.99400 1.000 104.24924 26 MET A O 1
ATOM 6886 N N . PHE B 2 27 ? 116.79049 114.37209 169.76173 1.000 97.71226 27 PHE A N 1
ATOM 6887 C CA . PHE B 2 27 ? 115.93958 113.88705 170.84541 1.000 99.64144 27 PHE A CA 1
ATOM 6888 C C . PHE B 2 27 ? 114.49728 113.74523 170.35811 1.000 102.70696 27 PHE A C 1
ATOM 6889 O O . PHE B 2 27 ? 113.57429 114.37876 170.86620 1.000 110.77813 27 PHE A O 1
ATOM 6906 N N . ASN B 2 28 ? 114.31122 112.89503 169.34579 1.000 98.88814 28 ASN A N 1
ATOM 6907 C CA . ASN B 2 28 ? 113.00476 112.79653 168.69844 1.000 103.45503 28 ASN A CA 1
ATOM 6908 C C . ASN B 2 28 ? 112.51037 111.38279 168.43275 1.000 101.39849 28 ASN A C 1
ATOM 6909 O O . ASN B 2 28 ? 111.29292 111.20326 168.32152 1.000 106.12917 28 ASN A O 1
ATOM 6920 N N . TYR B 2 29 ? 113.37015 110.37020 168.33914 1.000 93.31177 29 TYR A N 1
ATOM 6921 C CA . TYR B 2 29 ? 112.92711 109.08100 167.81872 1.000 97.41400 29 TYR A CA 1
ATOM 6922 C C . TYR B 2 29 ? 113.19112 107.94544 168.79787 1.000 104.36914 29 TYR A C 1
ATOM 6923 O O . TYR B 2 29 ? 113.74161 106.90455 168.42540 1.000 101.61331 29 TYR A O 1
ATOM 6941 N N . TYR B 2 30 ? 112.80236 108.14348 170.05366 1.000 110.68535 30 TYR A N 1
ATOM 6942 C CA . TYR B 2 30 ? 112.79160 107.07910 171.04443 1.000 108.88334 30 TYR A CA 1
ATOM 6943 C C . TYR B 2 30 ? 111.73596 107.41588 172.08886 1.000 114.54670 30 TYR A C 1
ATOM 6944 O O . TYR B 2 30 ? 111.08156 108.46010 172.02454 1.000 112.05728 30 TYR A O 1
ATOM 6962 N N . SER B 2 31 ? 111.56661 106.51874 173.05408 1.000 121.98130 31 SER A N 1
ATOM 6963 C CA . SER B 2 31 ? 110.64427 106.77883 174.14738 1.000 121.38414 31 SER A CA 1
ATOM 6964 C C . SER B 2 31 ? 111.17329 107.90717 175.02448 1.000 120.28945 31 SER A C 1
ATOM 6965 O O . SER B 2 31 ? 112.38237 108.06851 175.20872 1.000 118.92986 31 SER A O 1
ATOM 6973 N N . GLU B 2 32 ? 110.24551 108.69470 175.57110 1.000 123.87219 32 GLU A N 1
ATOM 6974 C CA . GLU B 2 32 ? 110.62903 109.85099 176.37269 1.000 124.05597 32 GLU A CA 1
ATOM 6975 C C . GLU B 2 32 ? 111.47531 109.46561 177.57851 1.000 123.82657 32 GLU A C 1
ATOM 6976 O O . GLU B 2 32 ? 112.20850 110.31177 178.10106 1.000 117.17329 32 GLU A O 1
ATOM 6988 N N . GLY B 2 33 ? 111.39742 108.21314 178.02944 1.000 121.96937 33 GLY A N 1
ATOM 6989 C CA . GLY B 2 33 ? 112.20987 107.79865 179.16056 1.000 116.44627 33 GLY A CA 1
ATOM 6990 C C . GLY B 2 33 ? 113.69210 108.00485 178.91724 1.000 117.59847 33 GLY A C 1
ATOM 6991 O O . GLY B 2 33 ? 114.42199 108.44549 179.80814 1.000 115.67339 33 GLY A O 1
ATOM 6995 N N . LYS B 2 34 ? 114.15735 107.69117 177.70833 1.000 118.17586 34 LYS A N 1
ATOM 6996 C CA . LYS B 2 34 ? 115.55461 107.89739 177.35228 1.000 117.10807 34 LYS A CA 1
ATOM 6997 C C . LYS B 2 34 ? 115.85227 109.33647 176.95306 1.000 115.50915 34 LYS A C 1
ATOM 6998 O O . LYS B 2 34 ? 117.02155 109.67427 176.74135 1.000 110.97153 34 LYS A O 1
ATOM 7017 N N . LYS B 2 35 ? 114.83279 110.19315 176.86181 1.000 115.73650 35 LYS A N 1
ATOM 7018 C CA . LYS B 2 35 ? 115.05942 111.55876 176.40158 1.000 114.11478 35 LYS A CA 1
ATOM 7019 C C . LYS B 2 35 ? 116.01328 112.30290 177.32440 1.000 113.39659 35 LYS A C 1
ATOM 7020 O O . LYS B 2 35 ? 116.90732 113.01747 176.85792 1.000 112.78100 35 LYS A O 1
ATOM 7039 N N . PHE B 2 36 ? 115.84065 112.15160 178.64312 1.000 114.68973 36 PHE A N 1
ATOM 7040 C CA . PHE B 2 36 ? 116.72105 112.86432 179.56922 1.000 115.00029 36 PHE A CA 1
ATOM 7041 C C . PHE B 2 36 ? 118.15015 112.35443 179.47560 1.000 113.72934 36 PHE A C 1
ATOM 7042 O O . PHE B 2 36 ? 119.02802 113.10660 179.01941 1.000 115.00227 36 PHE A O 1
ATOM 7059 N N . PRO B 2 37 ? 118.45558 111.10542 179.84393 1.000 111.73462 37 PRO A N 1
ATOM 7060 C CA . PRO B 2 37 ? 119.87076 110.69830 179.93090 1.000 111.62357 37 PRO A CA 1
ATOM 7061 C C . PRO B 2 37 ? 120.67400 111.00836 178.68027 1.000 112.34289 37 PRO A C 1
ATOM 7062 O O . PRO B 2 37 ? 121.72855 111.65592 178.76018 1.000 111.91569 37 PRO A O 1
ATOM 7073 N N . HIS B 2 38 ? 120.17195 110.59758 177.51397 1.000 110.66317 38 HIS A N 1
ATOM 7074 C CA . HIS B 2 38 ? 120.91708 110.77674 176.27396 1.000 109.98702 38 HIS A CA 1
ATOM 7075 C C . HIS B 2 38 ? 121.41896 112.20593 176.14017 1.000 106.72515 38 HIS A C 1
ATOM 7076 O O . HIS B 2 38 ? 122.58178 112.43522 175.78636 1.000 104.12507 38 HIS A O 1
ATOM 7090 N N . ARG B 2 39 ? 120.56984 113.18077 176.46668 1.000 107.72824 39 ARG A N 1
ATOM 7091 C CA . ARG B 2 39 ? 120.95265 114.57744 176.30485 1.000 106.42197 39 ARG A CA 1
ATOM 7092 C C . ARG B 2 39 ? 122.27555 114.86758 177.00152 1.000 106.37246 39 ARG A C 1
ATOM 7093 O O . ARG B 2 39 ? 123.21125 115.38618 176.38117 1.000 106.43441 39 ARG A O 1
ATOM 7114 N N . ILE B 2 40 ? 122.39745 114.49462 178.27875 1.000 108.76031 40 ILE A N 1
ATOM 7115 C CA . ILE B 2 40 ? 123.64405 114.78120 178.98349 1.000 109.53747 40 ILE A CA 1
ATOM 7116 C C . ILE B 2 40 ? 124.80867 114.15427 178.23731 1.000 110.51870 40 ILE A C 1
ATOM 7117 O O . ILE B 2 40 ? 125.82936 114.80633 177.98308 1.000 110.91203 40 ILE A O 1
ATOM 7133 N N . TYR B 2 41 ? 124.65263 112.89524 177.82612 1.000 108.07564 41 TYR A N 1
ATOM 7134 C CA . TYR B 2 41 ? 125.71637 112.24491 177.07587 1.000 106.20929 41 TYR A CA 1
ATOM 7135 C C . TYR B 2 41 ? 126.14610 113.12633 175.91448 1.000 105.10017 41 TYR A C 1
ATOM 7136 O O . TYR B 2 41 ? 127.32682 113.47461 175.78545 1.000 99.88859 41 TYR A O 1
ATOM 7154 N N . CYS B 2 42 ? 125.17789 113.58372 175.11682 1.000 105.88377 42 CYS A N 1
ATOM 7155 C CA . CYS B 2 42 ? 125.51175 114.43723 173.98526 1.000 105.56060 42 CYS A CA 1
ATOM 7156 C C . CYS B 2 42 ? 126.35870 115.61034 174.44764 1.000 104.90071 42 CYS A C 1
ATOM 7157 O O . CYS B 2 42 ? 127.47973 115.81449 173.96356 1.000 104.45894 42 CYS A O 1
ATOM 7165 N N . ILE B 2 43 ? 125.87715 116.33608 175.45889 1.000 105.45154 43 ILE A N 1
ATOM 7166 C CA . ILE B 2 43 ? 126.60541 117.51090 175.92267 1.000 103.90362 43 ILE A CA 1
ATOM 7167 C C . ILE B 2 43 ? 128.02959 117.11740 176.26786 1.000 102.87466 43 ILE A C 1
ATOM 7168 O O . ILE B 2 43 ? 128.99642 117.72111 175.78536 1.000 106.38226 43 ILE A O 1
ATOM 7184 N N . VAL B 2 44 ? 128.18149 116.04174 177.04169 1.000 97.76630 44 VAL A N 1
ATOM 7185 C CA . VAL B 2 44 ? 129.51801 115.64221 177.46056 1.000 99.13307 44 VAL A CA 1
ATOM 7186 C C . VAL B 2 44 ? 130.39871 115.45257 176.23761 1.000 100.15639 44 VAL A C 1
ATOM 7187 O O . VAL B 2 44 ? 131.47130 116.06067 176.12228 1.000 99.74590 44 VAL A O 1
ATOM 7200 N N . THR B 2 45 ? 129.91355 114.68085 175.26141 1.000 100.19587 45 THR A N 1
ATOM 7201 C CA . THR B 2 45 ? 130.70804 114.45599 174.06261 1.000 101.49884 45 THR A CA 1
ATOM 7202 C C . THR B 2 45 ? 131.13831 115.78784 173.47590 1.000 100.02286 45 THR A C 1
ATOM 7203 O O . THR B 2 45 ? 132.33525 116.04669 173.29708 1.000 97.31437 45 THR A O 1
ATOM 7214 N N . LEU B 2 46 ? 130.17411 116.68448 173.25809 1.000 100.55612 46 LEU A N 1
ATOM 7215 C CA . LEU B 2 46 ? 130.50606 117.97715 172.68000 1.000 95.75134 46 LEU A CA 1
ATOM 7216 C C . LEU B 2 46 ? 131.61263 118.63539 173.48396 1.000 95.94596 46 LEU A C 1
ATOM 7217 O O . LEU B 2 46 ? 132.67324 118.97442 172.94429 1.000 97.22419 46 LEU A O 1
ATOM 7233 N N . LEU B 2 47 ? 131.41919 118.73669 174.80030 1.000 96.94915 47 LEU A N 1
ATOM 7234 C CA . LEU B 2 47 ? 132.42948 119.37432 175.63080 1.000 98.72830 47 LEU A CA 1
ATOM 7235 C C . LEU B 2 47 ? 133.78318 118.73653 175.37925 1.000 97.07234 47 LEU A C 1
ATOM 7236 O O . LEU B 2 47 ? 134.75260 119.42093 175.02743 1.000 98.87235 47 LEU A O 1
ATOM 7252 N N . LEU B 2 48 ? 133.84412 117.40658 175.46959 1.000 93.84564 48 LEU A N 1
ATOM 7253 C CA . LEU B 2 48 ? 135.11334 116.72457 175.26717 1.000 96.10752 48 LEU A CA 1
ATOM 7254 C C . LEU B 2 48 ? 135.72874 117.15308 173.94696 1.000 97.82493 48 LEU A C 1
ATOM 7255 O O . LEU B 2 48 ? 136.86900 117.63211 173.90418 1.000 99.25858 48 LEU A O 1
ATOM 7271 N N . LEU B 2 49 ? 134.95344 117.05559 172.86498 1.000 95.99558 49 LEU A N 1
ATOM 7272 C CA . LEU B 2 49 ? 135.44093 117.50806 171.57089 1.000 93.58879 49 LEU A CA 1
ATOM 7273 C C . LEU B 2 49 ? 136.07087 118.88382 171.70842 1.000 94.80122 49 LEU A C 1
ATOM 7274 O O . LEU B 2 49 ? 137.28247 119.05438 171.52104 1.000 94.71199 49 LEU A O 1
ATOM 7290 N N . LEU B 2 50 ? 135.26769 119.86392 172.12644 1.000 97.26704 50 LEU A N 1
ATOM 7291 C CA . LEU B 2 50 ? 135.76838 121.22687 172.22311 1.000 93.74775 50 LEU A CA 1
ATOM 7292 C C . LEU B 2 50 ? 137.04351 121.26042 173.04413 1.000 90.74988 50 LEU A C 1
ATOM 7293 O O . LEU B 2 50 ? 138.05130 121.84115 172.62483 1.000 94.73881 50 LEU A O 1
ATOM 7309 N N . LEU B 2 51 ? 137.03493 120.59030 174.19735 1.000 88.36558 51 LEU A N 1
ATOM 7310 C CA . LEU B 2 51 ? 138.22423 120.57089 175.03506 1.000 92.34480 51 LEU A CA 1
ATOM 7311 C C . LEU B 2 51 ? 139.44171 120.21775 174.19502 1.000 96.13951 51 LEU A C 1
ATOM 7312 O O . LEU B 2 51 ? 140.36022 121.02972 174.03176 1.000 99.35875 51 LEU A O 1
ATOM 7328 N N . GLN B 2 52 ? 139.42809 119.02889 173.58912 1.000 97.20498 52 GLN A N 1
ATOM 7329 C CA . GLN B 2 52 ? 140.56618 118.61820 172.77812 1.000 97.19020 52 GLN A CA 1
ATOM 7330 C C . GLN B 2 52 ? 140.84659 119.65679 171.70522 1.000 100.01789 52 GLN A C 1
ATOM 7331 O O . GLN B 2 52 ? 141.98646 120.10908 171.54215 1.000 100.33638 52 GLN A O 1
ATOM 7345 N N . TYR B 2 53 ? 139.79977 120.09359 171.00273 1.000 98.41801 53 TYR A N 1
ATOM 7346 C CA . TYR B 2 53 ? 139.98222 121.10027 169.96761 1.000 93.56931 53 TYR A CA 1
ATOM 7347 C C . TYR B 2 53 ? 140.69121 122.31807 170.53616 1.000 93.72710 53 TYR A C 1
ATOM 7348 O O . TYR B 2 53 ? 141.69264 122.78578 169.98297 1.000 94.82095 53 TYR A O 1
ATOM 7366 N N . GLY B 2 54 ? 140.21037 122.81988 171.67390 1.000 93.89940 54 GLY A N 1
ATOM 7367 C CA . GLY B 2 54 ? 140.87972 123.94816 172.29302 1.000 90.28338 54 GLY A CA 1
ATOM 7368 C C . GLY B 2 54 ? 142.32632 123.63181 172.60349 1.000 91.97377 54 GLY A C 1
ATOM 7369 O O . GLY B 2 54 ? 143.23232 124.39817 172.26723 1.000 95.93682 54 GLY A O 1
ATOM 7373 N N . MET B 2 55 ? 142.56640 122.46704 173.20628 1.000 95.36619 55 MET A N 1
ATOM 7374 C CA . MET B 2 55 ? 143.93256 122.09135 173.53681 1.000 99.91852 55 MET A CA 1
ATOM 7375 C C . MET B 2 55 ? 144.76930 121.93357 172.27801 1.000 101.59322 55 MET A C 1
ATOM 7376 O O . MET B 2 55 ? 145.99633 122.07452 172.32510 1.000 102.31159 55 MET A O 1
ATOM 7390 N N . MET B 2 56 ? 144.12845 121.63244 171.14653 1.000 100.57851 56 MET A N 1
ATOM 7391 C CA . MET B 2 56 ? 144.84282 121.64494 169.87609 1.000 98.97859 56 MET A CA 1
ATOM 7392 C C . MET B 2 56 ? 145.17907 123.07182 169.46613 1.000 98.22144 56 MET A C 1
ATOM 7393 O O . MET B 2 56 ? 146.33198 123.38270 169.14294 1.000 94.06780 56 MET A O 1
ATOM 7407 N N . ALA B 2 57 ? 144.18948 123.96731 169.52254 1.000 97.88121 57 ALA A N 1
ATOM 7408 C CA . ALA B 2 57 ? 144.41233 125.33655 169.07405 1.000 94.30007 57 ALA A CA 1
ATOM 7409 C C . ALA B 2 57 ? 145.53329 125.98791 169.86553 1.000 93.10290 57 ALA A C 1
ATOM 7410 O O . ALA B 2 57 ? 146.40544 126.65263 169.29430 1.000 93.69175 57 ALA A O 1
ATOM 7417 N N . VAL B 2 58 ? 145.54467 125.77898 171.18157 1.000 95.01716 58 VAL A N 1
ATOM 7418 C CA . VAL B 2 58 ? 146.60286 126.34184 172.01083 1.000 96.59164 58 VAL A CA 1
ATOM 7419 C C . VAL B 2 58 ? 147.96108 125.91508 171.47962 1.000 99.68257 58 VAL A C 1
ATOM 7420 O O . VAL B 2 58 ? 148.88274 126.73059 171.35882 1.000 101.84849 58 VAL A O 1
ATOM 7433 N N . ASN B 2 59 ? 148.10378 124.63577 171.13091 1.000 100.11235 59 ASN A N 1
ATOM 7434 C CA . ASN B 2 59 ? 149.37146 124.17352 170.57860 1.000 100.43400 59 ASN A CA 1
ATOM 7435 C C . ASN B 2 59 ? 149.73632 124.97884 169.34063 1.000 98.78467 59 ASN A C 1
ATOM 7436 O O . ASN B 2 59 ? 150.85876 125.48586 169.21927 1.000 100.83638 59 ASN A O 1
ATOM 7447 N N . LEU B 2 60 ? 148.77308 125.15685 168.43423 1.000 98.10175 60 LEU A N 1
ATOM 7448 C CA . LEU B 2 60 ? 149.04159 125.89887 167.20982 1.000 96.42436 60 LEU A CA 1
ATOM 7449 C C . LEU B 2 60 ? 149.53932 127.30484 167.51045 1.000 97.80437 60 LEU A C 1
ATOM 7450 O O . LEU B 2 60 ? 150.25475 127.89564 166.69493 1.000 97.02017 60 LEU A O 1
ATOM 7466 N N . MET B 2 61 ? 149.17950 127.85785 168.67105 1.000 101.06729 61 MET A N 1
ATOM 7467 C CA . MET B 2 61 ? 149.63453 129.20234 169.00378 1.000 98.24362 61 MET A CA 1
ATOM 7468 C C . MET B 2 61 ? 151.14129 129.23774 169.22170 1.000 96.62352 61 MET A C 1
ATOM 7469 O O . MET B 2 61 ? 151.80901 130.17991 168.78178 1.000 99.86671 61 MET A O 1
ATOM 7483 N N . MET B 2 62 ? 151.70181 128.23030 169.89086 1.000 95.22794 62 MET A N 1
ATOM 7484 C CA . MET B 2 62 ? 153.14700 128.19094 170.08502 1.000 99.20707 62 MET A CA 1
ATOM 7485 C C . MET B 2 62 ? 153.86481 127.43038 168.98103 1.000 105.77425 62 MET A C 1
ATOM 7486 O O . MET B 2 62 ? 155.09112 127.29546 169.03859 1.000 104.42905 62 MET A O 1
ATOM 7500 N N . GLU B 2 63 ? 153.13709 126.93479 167.98366 1.000 106.01414 63 GLU A N 1
ATOM 7501 C CA . GLU B 2 63 ? 153.72816 126.28981 166.82160 1.000 104.20365 63 GLU A CA 1
ATOM 7502 C C . GLU B 2 63 ? 153.77863 127.21598 165.61428 1.000 107.21443 63 GLU A C 1
ATOM 7503 O O . GLU B 2 63 ? 154.02110 126.75029 164.49719 1.000 109.16253 63 GLU A O 1
ATOM 7515 N N . SER B 2 64 ? 153.55216 128.51178 165.81291 1.000 105.26190 64 SER A N 1
ATOM 7516 C CA . SER B 2 64 ? 153.51560 129.47806 164.72546 1.000 105.61050 64 SER A CA 1
ATOM 7517 C C . SER B 2 64 ? 154.88108 130.07394 164.41218 1.000 109.91109 64 SER A C 1
ATOM 7518 O O . SER B 2 64 ? 154.97951 130.92222 163.52021 1.000 103.64434 64 SER A O 1
ATOM 7526 N N . ASP B 2 65 ? 155.93274 129.65924 165.12011 1.000 113.20679 65 ASP A N 1
ATOM 7527 C CA . ASP B 2 65 ? 157.26904 130.15041 164.80274 1.000 117.34192 65 ASP A CA 1
ATOM 7528 C C . ASP B 2 65 ? 157.68865 129.73256 163.39892 1.000 118.87568 65 ASP A C 1
ATOM 7529 O O . ASP B 2 65 ? 158.26421 130.53151 162.65146 1.000 113.38152 65 ASP A O 1
ATOM 7538 N N . ASP B 2 66 ? 157.41237 128.48749 163.02502 1.000 114.19336 66 ASP A N 1
ATOM 7539 C CA . ASP B 2 66 ? 157.75197 127.95990 161.71237 1.000 111.03356 66 ASP A CA 1
ATOM 7540 C C . ASP B 2 66 ? 156.51864 127.93368 160.81528 1.000 106.16045 66 ASP A C 1
ATOM 7541 O O . ASP B 2 66 ? 155.38338 128.09889 161.26565 1.000 109.14364 66 ASP A O 1
ATOM 7550 N N . VAL B 2 67 ? 156.75770 127.72010 159.52466 1.000 99.40060 67 VAL A N 1
ATOM 7551 C CA . VAL B 2 67 ? 155.67432 127.70010 158.54660 1.000 100.14303 67 VAL A CA 1
ATOM 7552 C C . VAL B 2 67 ? 155.16636 126.28454 158.30876 1.000 104.39178 67 VAL A C 1
ATOM 7553 O O . VAL B 2 67 ? 153.95666 126.05794 158.23437 1.000 102.35539 67 VAL A O 1
ATOM 7566 N N . ASP B 2 68 ? 156.07566 125.31827 158.17532 1.000 110.52559 68 ASP A N 1
ATOM 7567 C CA . ASP B 2 68 ? 155.66329 123.94705 157.88929 1.000 107.90277 68 ASP A CA 1
ATOM 7568 C C . ASP B 2 68 ? 154.81878 123.37875 159.02315 1.000 102.44738 68 ASP A C 1
ATOM 7569 O O . ASP B 2 68 ? 153.74235 122.81394 158.79068 1.000 98.43721 68 ASP A O 1
ATOM 7578 N N . ASP B 2 69 ? 155.29029 123.51983 160.26336 1.000 103.93404 69 ASP A N 1
ATOM 7579 C CA . ASP B 2 69 ? 154.49997 123.05724 161.39819 1.000 104.83275 69 ASP A CA 1
ATOM 7580 C C . ASP B 2 69 ? 153.19703 123.83517 161.50007 1.000 101.08381 69 ASP A C 1
ATOM 7581 O O . ASP B 2 69 ? 152.15180 123.27099 161.84066 1.000 101.92954 69 ASP A O 1
ATOM 7590 N N . LEU B 2 70 ? 153.24023 125.13436 161.20571 1.000 94.06666 70 LEU A N 1
ATOM 7591 C CA . LEU B 2 70 ? 152.01609 125.92359 161.17939 1.000 91.17055 70 LEU A CA 1
ATOM 7592 C C . LEU B 2 70 ? 151.04211 125.38239 160.14077 1.000 91.14041 70 LEU A C 1
ATOM 7593 O O . LEU B 2 70 ? 149.83920 125.27786 160.40321 1.000 94.07137 70 LEU A O 1
ATOM 7609 N N . THR B 2 71 ? 151.54344 125.02270 158.95724 1.000 89.95377 71 THR A N 1
ATOM 7610 C CA . THR B 2 71 ? 150.67421 124.47432 157.91991 1.000 88.29460 71 THR A CA 1
ATOM 7611 C C . THR B 2 71 ? 150.05382 123.15535 158.36201 1.000 91.82792 71 THR A C 1
ATOM 7612 O O . THR B 2 71 ? 148.85332 122.92206 158.17147 1.000 90.00460 71 THR A O 1
ATOM 7623 N N . ALA B 2 72 ? 150.86467 122.26963 158.94405 1.000 92.03891 72 ALA A N 1
ATOM 7624 C CA . ALA B 2 72 ? 150.34168 120.98359 159.39079 1.000 87.20130 72 ALA A CA 1
ATOM 7625 C C . ALA B 2 72 ? 149.28374 121.17009 160.46910 1.000 87.01205 72 ALA A C 1
ATOM 7626 O O . ALA B 2 72 ? 148.21971 120.53421 160.43113 1.000 88.00445 72 ALA A O 1
ATOM 7633 N N . ASN B 2 73 ? 149.55508 122.04744 161.43670 1.000 84.40273 73 ASN A N 1
ATOM 7634 C CA . ASN B 2 73 ? 148.58548 122.30058 162.49158 1.000 82.08922 73 ASN A CA 1
ATOM 7635 C C . ASN B 2 73 ? 147.30089 122.88107 161.92199 1.000 82.20930 73 ASN A C 1
ATOM 7636 O O . ASN B 2 73 ? 146.20598 122.49663 162.33788 1.000 87.16499 73 ASN A O 1
ATOM 7647 N N . THR B 2 74 ? 147.40848 123.80309 160.96514 1.000 81.14931 74 THR A N 1
ATOM 7648 C CA . THR B 2 74 ? 146.20779 124.38137 160.37226 1.000 82.81424 74 THR A CA 1
ATOM 7649 C C . THR B 2 74 ? 145.38976 123.32382 159.64325 1.000 82.13182 74 THR A C 1
ATOM 7650 O O . THR B 2 74 ? 144.15330 123.32148 159.71641 1.000 81.57681 74 THR A O 1
ATOM 7661 N N . ILE B 2 75 ? 146.06008 122.42294 158.92232 1.000 79.92001 75 ILE A N 1
ATOM 7662 C CA . ILE B 2 75 ? 145.33976 121.36280 158.22294 1.000 80.43796 75 ILE A CA 1
ATOM 7663 C C . ILE B 2 75 ? 144.60383 120.48205 159.22185 1.000 83.42553 75 ILE A C 1
ATOM 7664 O O . ILE B 2 75 ? 143.43171 120.13143 159.02382 1.000 81.88315 75 ILE A O 1
ATOM 7680 N N . THR B 2 76 ? 145.27895 120.11247 160.31258 1.000 87.54582 76 THR A N 1
ATOM 7681 C CA . THR B 2 76 ? 144.62552 119.31220 161.34313 1.000 83.58950 76 THR A CA 1
ATOM 7682 C C . THR B 2 76 ? 143.41716 120.04180 161.91653 1.000 81.61042 76 THR A C 1
ATOM 7683 O O . THR B 2 76 ? 142.34745 119.44571 162.10609 1.000 85.48416 76 THR A O 1
ATOM 7694 N N . MET B 2 77 ? 143.57099 121.33708 162.19564 1.000 80.23089 77 MET A N 1
ATOM 7695 C CA . MET B 2 77 ? 142.48452 122.10534 162.78947 1.000 81.03786 77 MET A CA 1
ATOM 7696 C C . MET B 2 77 ? 141.28065 122.17533 161.86283 1.000 79.54623 77 MET A C 1
ATOM 7697 O O . MET B 2 77 ? 140.14287 122.05845 162.31684 1.000 85.00839 77 MET A O 1
ATOM 7711 N N . LEU B 2 78 ? 141.50101 122.36849 160.56253 1.000 73.59404 78 LEU A N 1
ATOM 7712 C CA . LEU B 2 78 ? 140.36787 122.40472 159.63711 1.000 77.34725 78 LEU A CA 1
ATOM 7713 C C . LEU B 2 78 ? 139.69752 121.03772 159.52771 1.000 82.11812 78 LEU A C 1
ATOM 7714 O O . LEU B 2 78 ? 138.45470 120.92733 159.55293 1.000 85.62754 78 LEU A O 1
ATOM 7730 N N . PHE B 2 79 ? 140.50881 119.98404 159.40112 1.000 82.93745 79 PHE A N 1
ATOM 7731 C CA . PHE B 2 79 ? 139.96063 118.63879 159.30835 1.000 82.42117 79 PHE A CA 1
ATOM 7732 C C . PHE B 2 79 ? 139.07021 118.33408 160.50193 1.000 83.48467 79 PHE A C 1
ATOM 7733 O O . PHE B 2 79 ? 137.98131 117.77101 160.34553 1.000 81.23796 79 PHE A O 1
ATOM 7750 N N . PHE B 2 80 ? 139.50845 118.70840 161.70218 1.000 83.87683 80 PHE A N 1
ATOM 7751 C CA . PHE B 2 80 ? 138.71776 118.46572 162.90009 1.000 82.45239 80 PHE A CA 1
ATOM 7752 C C . PHE B 2 80 ? 137.69392 119.55877 163.16911 1.000 81.82375 80 PHE A C 1
ATOM 7753 O O . PHE B 2 80 ? 136.87647 119.40907 164.08181 1.000 83.98996 80 PHE A O 1
ATOM 7770 N N . LEU B 2 81 ? 137.72077 120.64699 162.40368 1.000 83.03607 81 LEU A N 1
ATOM 7771 C CA . LEU B 2 81 ? 136.65299 121.63288 162.45371 1.000 80.68213 81 LEU A CA 1
ATOM 7772 C C . LEU B 2 81 ? 135.41486 121.13841 161.73354 1.000 75.61359 81 LEU A C 1
ATOM 7773 O O . LEU B 2 81 ? 134.29520 121.46845 162.13554 1.000 76.28409 81 LEU A O 1
ATOM 7789 N N . HIS B 2 82 ? 135.59948 120.37548 160.66543 1.000 78.29497 82 HIS A N 1
ATOM 7790 C CA . HIS B 2 82 ? 134.44305 119.81092 159.96473 1.000 80.85065 82 HIS A CA 1
ATOM 7791 C C . HIS B 2 82 ? 133.41733 119.21395 160.93423 1.000 79.54117 82 HIS A C 1
ATOM 7792 O O . HIS B 2 82 ? 132.24877 119.63749 160.94439 1.000 78.71734 82 HIS A O 1
ATOM 7806 N N . PRO B 2 83 ? 133.80146 118.22261 161.75015 1.000 79.24047 83 PRO A N 1
ATOM 7807 C CA . PRO B 2 83 ? 132.81037 117.58655 162.63701 1.000 76.37382 83 PRO A CA 1
ATOM 7808 C C . PRO B 2 83 ? 132.14617 118.53833 163.61200 1.000 77.61417 83 PRO A C 1
ATOM 7809 O O . PRO B 2 83 ? 130.94736 118.40078 163.87529 1.000 79.48768 83 PRO A O 1
ATOM 7820 N N . ILE B 2 84 ? 132.89459 119.48492 164.18129 1.000 81.76751 84 ILE A N 1
ATOM 7821 C CA . ILE B 2 84 ? 132.30136 120.42172 165.13114 1.000 79.25793 84 ILE A CA 1
ATOM 7822 C C . ILE B 2 84 ? 131.24951 121.27278 164.43905 1.000 74.48714 84 ILE A C 1
ATOM 7823 O O . ILE B 2 84 ? 130.15561 121.50246 164.97421 1.000 75.45966 84 ILE A O 1
ATOM 7839 N N . VAL B 2 85 ? 131.56661 121.75945 163.23995 1.000 72.20238 85 VAL A N 1
ATOM 7840 C CA . VAL B 2 85 ? 130.60508 122.55079 162.48438 1.000 69.85535 85 VAL A CA 1
ATOM 7841 C C . VAL B 2 85 ? 129.34670 121.73755 162.23039 1.000 69.74798 85 VAL A C 1
ATOM 7842 O O . VAL B 2 85 ? 128.23025 122.22928 162.40403 1.000 69.14196 85 VAL A O 1
ATOM 7855 N N . LYS B 2 86 ? 129.50451 120.47683 161.82026 1.000 74.58981 86 LYS A N 1
ATOM 7856 C CA . LYS B 2 86 ? 128.32717 119.65247 161.54932 1.000 74.99620 86 LYS A CA 1
ATOM 7857 C C . LYS B 2 86 ? 127.49861 119.43112 162.81136 1.000 77.18429 86 LYS A C 1
ATOM 7858 O O . LYS B 2 86 ? 126.25912 119.50353 162.78237 1.000 77.61214 86 LYS A O 1
ATOM 7877 N N . MET B 2 87 ? 128.17209 119.14549 163.92708 1.000 77.56920 87 MET A N 1
ATOM 7878 C CA . MET B 2 87 ? 127.47874 118.83718 165.17095 1.000 75.75573 87 MET A CA 1
ATOM 7879 C C . MET B 2 87 ? 126.69313 120.03756 165.67224 1.000 78.76544 87 MET A C 1
ATOM 7880 O O . MET B 2 87 ? 125.57152 119.88991 166.16948 1.000 76.58328 87 MET A O 1
ATOM 7894 N N . ILE B 2 88 ? 127.27298 121.23504 165.57060 1.000 80.27712 88 ILE A N 1
ATOM 7895 C CA . ILE B 2 88 ? 126.53521 122.43194 165.95989 1.000 72.87807 88 ILE A CA 1
ATOM 7896 C C . ILE B 2 88 ? 125.45335 122.75371 164.93770 1.000 70.63790 88 ILE A C 1
ATOM 7897 O O . ILE B 2 88 ? 124.39112 123.27521 165.29266 1.000 70.24580 88 ILE A O 1
ATOM 7913 N N . TYR B 2 89 ? 125.69521 122.44864 163.66187 1.000 71.55086 89 TYR A N 1
ATOM 7914 C CA . TYR B 2 89 ? 124.75089 122.80236 162.61065 1.000 69.45015 89 TYR A CA 1
ATOM 7915 C C . TYR B 2 89 ? 123.45365 122.02181 162.73902 1.000 69.32014 89 TYR A C 1
ATOM 7916 O O . TYR B 2 89 ? 122.37389 122.56641 162.49084 1.000 72.71514 89 TYR A O 1
ATOM 7934 N N . PHE B 2 90 ? 123.52925 120.74211 163.09162 1.000 70.10066 90 PHE A N 1
ATOM 7935 C CA . PHE B 2 90 ? 122.29955 119.95079 163.09743 1.000 71.23686 90 PHE A CA 1
ATOM 7936 C C . PHE B 2 90 ? 121.24817 120.49294 164.05732 1.000 74.96063 90 PHE A C 1
ATOM 7937 O O . PHE B 2 90 ? 120.10130 120.70458 163.62452 1.000 77.41109 90 PHE A O 1
ATOM 7954 N N . PRO B 2 91 ? 121.54076 120.72748 165.34027 1.000 79.94509 91 PRO A N 1
ATOM 7955 C CA . PRO B 2 91 ? 120.46357 121.11064 166.26888 1.000 76.05209 91 PRO A CA 1
ATOM 7956 C C . PRO B 2 91 ? 119.75283 122.39897 165.89596 1.000 75.70801 91 PRO A C 1
ATOM 7957 O O . PRO B 2 91 ? 118.54636 122.51554 166.14120 1.000 74.56195 91 PRO A O 1
ATOM 7968 N N . VAL B 2 92 ? 120.45268 123.37316 165.31264 1.000 70.46122 92 VAL A N 1
ATOM 7969 C CA . VAL B 2 92 ? 119.80277 124.63790 164.98384 1.000 69.84969 92 VAL A CA 1
ATOM 7970 C C . VAL B 2 92 ? 118.76290 124.43237 163.88821 1.000 72.91028 92 VAL A C 1
ATOM 7971 O O . VAL B 2 92 ? 117.70883 125.07883 163.88578 1.000 78.56995 92 VAL A O 1
ATOM 7984 N N . ARG B 2 93 ? 119.03599 123.52957 162.94577 1.000 68.25925 93 ARG A N 1
ATOM 7985 C CA . ARG B 2 93 ? 118.13433 123.23601 161.84040 1.000 69.39140 93 ARG A CA 1
ATOM 7986 C C . ARG B 2 93 ? 117.33994 121.95531 162.06854 1.000 72.17911 93 ARG A C 1
ATOM 7987 O O . ARG B 2 93 ? 116.76793 121.40317 161.11828 1.000 76.85371 93 ARG A O 1
ATOM 8008 N N . SER B 2 94 ? 117.29846 121.47376 163.31149 1.000 72.01869 94 SER A N 1
ATOM 8009 C CA . SER B 2 94 ? 116.55772 120.25690 163.61049 1.000 78.29655 94 SER A CA 1
ATOM 8010 C C . SER B 2 94 ? 115.11051 120.34878 163.15337 1.000 77.97198 94 SER A C 1
ATOM 8011 O O . SER B 2 94 ? 114.50752 119.33064 162.80583 1.000 79.52996 94 SER A O 1
ATOM 8019 N N . LYS B 2 95 ? 114.53428 121.55015 163.13760 1.000 78.10167 95 LYS A N 1
ATOM 8020 C CA . LYS B 2 95 ? 113.15499 121.69137 162.68234 1.000 82.16386 95 LYS A CA 1
ATOM 8021 C C . LYS B 2 95 ? 113.00687 121.22560 161.23905 1.000 83.43629 95 LYS A C 1
ATOM 8022 O O . LYS B 2 95 ? 112.16062 120.37808 160.92689 1.000 84.10868 95 LYS A O 1
ATOM 8041 N N . ILE B 2 96 ? 113.83698 121.76114 160.34240 1.000 81.00875 96 ILE A N 1
ATOM 8042 C CA . ILE B 2 96 ? 113.75443 121.36617 158.94161 1.000 74.40385 96 ILE A CA 1
ATOM 8043 C C . ILE B 2 96 ? 114.18006 119.91579 158.76871 1.000 79.40527 96 ILE A C 1
ATOM 8044 O O . ILE B 2 96 ? 113.64249 119.20506 157.91205 1.000 81.91262 96 ILE A O 1
ATOM 8060 N N . PHE B 2 97 ? 115.14854 119.44864 159.55989 1.000 78.88144 97 PHE A N 1
ATOM 8061 C CA . PHE B 2 97 ? 115.56846 118.05390 159.44543 1.000 74.15501 97 PHE A CA 1
ATOM 8062 C C . PHE B 2 97 ? 114.41908 117.10687 159.77309 1.000 72.70641 97 PHE A C 1
ATOM 8063 O O . PHE B 2 97 ? 114.17935 116.12786 159.05656 1.000 72.59571 97 PHE A O 1
ATOM 8080 N N . TYR B 2 98 ? 113.68812 117.38786 160.85255 1.000 74.55463 98 TYR A N 1
ATOM 8081 C CA . TYR B 2 98 ? 112.54938 116.55140 161.20929 1.000 75.36515 98 TYR A CA 1
ATOM 8082 C C . TYR B 2 98 ? 111.40870 116.71187 160.21789 1.000 77.35485 98 TYR A C 1
ATOM 8083 O O . TYR B 2 98 ? 110.64213 115.76778 160.00231 1.000 82.23811 98 TYR A O 1
ATOM 8101 N N . LYS B 2 99 ? 111.26064 117.89851 159.62623 1.000 76.75458 99 LYS A N 1
ATOM 8102 C CA . LYS B 2 99 ? 110.26771 118.06198 158.57136 1.000 77.30041 99 LYS A CA 1
ATOM 8103 C C . LYS B 2 99 ? 110.59770 117.16870 157.38414 1.000 78.86973 99 LYS A C 1
ATOM 8104 O O . LYS B 2 99 ? 109.70788 116.54487 156.79537 1.000 78.60224 99 LYS A O 1
ATOM 8123 N N . THR B 2 100 ? 111.87905 117.09572 157.02240 1.000 79.82121 100 THR A N 1
ATOM 8124 C CA . THR B 2 100 ? 112.30049 116.23517 155.92292 1.000 74.98009 100 THR A CA 1
ATOM 8125 C C . THR B 2 100 ? 112.07195 114.76759 156.25696 1.000 75.23096 100 THR A C 1
ATOM 8126 O O . THR B 2 100 ? 111.52757 114.01175 155.44518 1.000 77.07007 100 THR A O 1
ATOM 8137 N N . LEU B 2 101 ? 112.47283 114.34586 157.45834 1.000 77.22456 101 LEU A N 1
ATOM 8138 C CA . LEU B 2 101 ? 112.36223 112.93601 157.81551 1.000 75.56201 101 LEU A CA 1
ATOM 8139 C C . LEU B 2 101 ? 110.91685 112.46605 157.88907 1.000 75.43514 101 LEU A C 1
ATOM 8140 O O . LEU B 2 101 ? 110.67418 111.25604 157.90706 1.000 79.17349 101 LEU A O 1
ATOM 8156 N N . ALA B 2 102 ? 109.95342 113.38526 157.93530 1.000 77.57742 102 ALA A N 1
ATOM 8157 C CA . ALA B 2 102 ? 108.53936 113.03602 157.96831 1.000 76.40937 102 ALA A CA 1
ATOM 8158 C C . ALA B 2 102 ? 107.83274 113.37562 156.66233 1.000 77.80579 102 ALA A C 1
ATOM 8159 O O . ALA B 2 102 ? 106.60229 113.46655 156.63278 1.000 80.26551 102 ALA A O 1
ATOM 8166 N N . ILE B 2 103 ? 108.58824 113.57021 155.58099 1.000 77.85676 103 ILE A N 1
ATOM 8167 C CA . ILE B 2 103 ? 107.98270 113.96937 154.31500 1.000 76.56757 103 ILE A CA 1
ATOM 8168 C C . ILE B 2 103 ? 107.19775 112.81550 153.70151 1.000 76.79660 103 ILE A C 1
ATOM 8169 O O . ILE B 2 103 ? 106.12128 113.01859 153.12900 1.000 75.23434 103 ILE A O 1
ATOM 8185 N N . TRP B 2 104 ? 107.71608 111.59066 153.80608 1.000 77.88289 104 TRP A N 1
ATOM 8186 C CA . TRP B 2 104 ? 107.13946 110.43461 153.12888 1.000 77.63062 104 TRP A CA 1
ATOM 8187 C C . TRP B 2 104 ? 106.24778 109.60136 154.04191 1.000 76.89715 104 TRP A C 1
ATOM 8188 O O . TRP B 2 104 ? 106.16241 108.38100 153.87796 1.000 76.37147 104 TRP A O 1
ATOM 8209 N N . ASN B 2 105 ? 105.56720 110.23577 154.99512 1.000 77.99758 105 ASN A N 1
ATOM 8210 C CA . ASN B 2 105 ? 104.75086 109.47607 155.93376 1.000 79.22127 105 ASN A CA 1
ATOM 8211 C C . ASN B 2 105 ? 103.46286 108.97688 155.29450 1.000 77.28070 105 ASN A C 1
ATOM 8212 O O . ASN B 2 105 ? 102.95493 107.91943 155.68136 1.000 75.49416 105 ASN A O 1
ATOM 8223 N N . ASN B 2 106 ? 102.91551 109.71389 154.33161 1.000 83.91395 106 ASN A N 1
ATOM 8224 C CA . ASN B 2 106 ? 101.62758 109.38917 153.71826 1.000 90.12742 106 ASN A CA 1
ATOM 8225 C C . ASN B 2 106 ? 101.72982 109.51334 152.20236 1.000 85.10846 106 ASN A C 1
ATOM 8226 O O . ASN B 2 106 ? 101.19277 110.45270 151.60394 1.000 80.23690 106 ASN A O 1
ATOM 8237 N N . PRO B 2 107 ? 102.40559 108.57718 151.54841 1.000 83.03400 107 PRO A N 1
ATOM 8238 C CA . PRO B 2 107 ? 102.54104 108.62616 150.09079 1.000 77.61532 107 PRO A CA 1
ATOM 8239 C C . PRO B 2 107 ? 101.27711 108.11848 149.40420 1.000 77.04873 107 PRO A C 1
ATOM 8240 O O . PRO B 2 107 ? 100.31529 107.70014 150.04216 1.000 80.18138 107 PRO A O 1
ATOM 8251 N N . ASN B 2 108 ? 101.29929 108.16576 148.07542 1.000 71.01284 108 ASN A N 1
ATOM 8252 C CA . ASN B 2 108 ? 100.16445 107.75441 147.26664 1.000 64.87451 108 ASN A CA 1
ATOM 8253 C C . ASN B 2 108 ? 100.16251 106.23886 147.07210 1.000 69.40446 108 ASN A C 1
ATOM 8254 O O . ASN B 2 108 ? 101.09767 105.53264 147.45585 1.000 70.99551 108 ASN A O 1
ATOM 8265 N N . SER B 2 109 ? 99.09127 105.73645 146.46029 1.000 72.09699 109 SER A N 1
ATOM 8266 C CA . SER B 2 109 ? 98.96322 104.30589 146.22420 1.000 77.11193 109 SER A CA 1
ATOM 8267 C C . SER B 2 109 ? 97.96844 104.05748 145.09993 1.000 75.03615 109 SER A C 1
ATOM 8268 O O . SER B 2 109 ? 96.93208 104.72058 145.02514 1.000 71.77930 109 SER A O 1
ATOM 8276 N N . HIS B 2 110 ? 98.29281 103.09545 144.23291 1.000 72.45739 110 HIS A N 1
ATOM 8277 C CA . HIS B 2 110 ? 97.39369 102.62571 143.18888 1.000 71.56235 110 HIS A CA 1
ATOM 8278 C C . HIS B 2 110 ? 97.47397 101.10573 143.14064 1.000 77.20462 110 HIS A C 1
ATOM 8279 O O . HIS B 2 110 ? 98.57169 100.54413 143.26122 1.000 81.86479 110 HIS A O 1
ATOM 8293 N N . PRO B 2 111 ? 96.34433 100.41218 142.96651 1.000 79.15838 111 PRO A N 1
ATOM 8294 C CA . PRO B 2 111 ? 96.40331 98.94088 142.93951 1.000 79.02875 111 PRO A CA 1
ATOM 8295 C C . PRO B 2 111 ? 97.33553 98.37635 141.88115 1.000 83.80104 111 PRO A C 1
ATOM 8296 O O . PRO B 2 111 ? 98.03000 97.38690 142.14188 1.000 81.72066 111 PRO A O 1
ATOM 8307 N N . LEU B 2 112 ? 97.37714 98.97572 140.69080 1.000 85.97688 112 LEU A N 1
ATOM 8308 C CA . LEU B 2 112 ? 98.13835 98.38939 139.59470 1.000 78.74729 112 LEU A CA 1
ATOM 8309 C C . LEU B 2 112 ? 99.63936 98.57940 139.74914 1.000 76.64951 112 LEU A C 1
ATOM 8310 O O . LEU B 2 112 ? 100.40536 97.90926 139.05033 1.000 78.10722 112 LEU A O 1
ATOM 8326 N N . PHE B 2 113 ? 100.08120 99.46949 140.63664 1.000 75.77541 113 PHE A N 1
ATOM 8327 C CA . PHE B 2 113 ? 101.49889 99.78008 140.77640 1.000 75.36731 113 PHE A CA 1
ATOM 8328 C C . PHE B 2 113 ? 102.02393 99.48034 142.17524 1.000 80.91367 113 PHE A C 1
ATOM 8329 O O . PHE B 2 113 ? 103.11661 99.93017 142.53120 1.000 81.05675 113 PHE A O 1
ATOM 8346 N N . ALA B 2 114 ? 101.27323 98.72024 142.97423 1.000 85.94617 114 ALA A N 1
ATOM 8347 C CA . ALA B 2 114 ? 101.71910 98.40809 144.32790 1.000 80.84276 114 ALA A CA 1
ATOM 8348 C C . ALA B 2 114 ? 102.94762 97.50611 144.31839 1.000 85.36485 114 ALA A C 1
ATOM 8349 O O . ALA B 2 114 ? 103.85702 97.67802 145.13917 1.000 82.98148 114 ALA A O 1
ATOM 8356 N N . GLU B 2 115 ? 102.99622 96.54210 143.39718 1.000 89.20213 115 GLU A N 1
ATOM 8357 C CA . GLU B 2 115 ? 104.08147 95.56648 143.40713 1.000 88.88338 115 GLU A CA 1
ATOM 8358 C C . GLU B 2 115 ? 105.41254 96.22939 143.08253 1.000 84.04267 115 GLU A C 1
ATOM 8359 O O . GLU B 2 115 ? 106.41305 96.01440 143.77883 1.000 86.76101 115 GLU A O 1
ATOM 8371 N N . SER B 2 116 ? 105.44681 97.03411 142.01994 1.000 71.12243 116 SER A N 1
ATOM 8372 C CA . SER B 2 116 ? 106.67707 97.73341 141.67277 1.000 72.03035 116 SER A CA 1
ATOM 8373 C C . SER B 2 116 ? 107.07755 98.69756 142.77707 1.000 77.10710 116 SER A C 1
ATOM 8374 O O . SER B 2 116 ? 108.26676 98.85164 143.08183 1.000 77.63071 116 SER A O 1
ATOM 8382 N N . ASN B 2 117 ? 106.09404 99.36241 143.38302 1.000 80.17773 117 ASN A N 1
ATOM 8383 C CA . ASN B 2 117 ? 106.38152 100.27884 144.47827 1.000 74.71638 117 ASN A CA 1
ATOM 8384 C C . ASN B 2 117 ? 107.08260 99.55560 145.61839 1.000 75.95384 117 ASN A C 1
ATOM 8385 O O . ASN B 2 117 ? 108.11133 100.01744 146.12365 1.000 74.54415 117 ASN A O 1
ATOM 8396 N N . ALA B 2 118 ? 106.53945 98.40888 146.03246 1.000 79.51776 118 ALA A N 1
ATOM 8397 C CA . ALA B 2 118 ? 107.15370 97.64862 147.11454 1.000 72.89877 118 ALA A CA 1
ATOM 8398 C C . ALA B 2 118 ? 108.54446 97.16417 146.72894 1.000 71.38309 118 ALA A C 1
ATOM 8399 O O . ALA B 2 118 ? 109.48153 97.23205 147.53594 1.000 74.94416 118 ALA A O 1
ATOM 8406 N N . ARG B 2 119 ? 108.69953 96.66739 145.50019 1.000 69.89225 119 ARG A N 1
ATOM 8407 C CA . ARG B 2 119 ? 109.99998 96.16808 145.06832 1.000 71.08433 119 ARG A CA 1
ATOM 8408 C C . ARG B 2 119 ? 111.05082 97.26786 145.13150 1.000 72.28247 119 ARG A C 1
ATOM 8409 O O . ARG B 2 119 ? 112.15949 97.06168 145.64248 1.000 75.08226 119 ARG A O 1
ATOM 8430 N N . PHE B 2 120 ? 110.71221 98.45690 144.63426 1.000 70.05393 120 PHE A N 1
ATOM 8431 C CA . PHE B 2 120 ? 111.69312 99.53379 144.60385 1.000 71.60395 120 PHE A CA 1
ATOM 8432 C C . PHE B 2 120 ? 111.92653 100.12093 145.98824 1.000 74.02817 120 PHE A C 1
ATOM 8433 O O . PHE B 2 120 ? 113.03631 100.57184 146.28648 1.000 74.03515 120 PHE A O 1
ATOM 8450 N N . HIS B 2 121 ? 110.91273 100.10320 146.85343 1.000 74.43397 121 HIS A N 1
ATOM 8451 C CA . HIS B 2 121 ? 111.11773 100.50485 148.23990 1.000 70.86484 121 HIS A CA 1
ATOM 8452 C C . HIS B 2 121 ? 112.12693 99.59005 148.92383 1.000 71.90511 121 HIS A C 1
ATOM 8453 O O . HIS B 2 121 ? 113.05621 100.05392 149.60060 1.000 73.58199 121 HIS A O 1
ATOM 8467 N N . ALA B 2 122 ? 111.96264 98.27740 148.74688 1.000 73.83067 122 ALA A N 1
ATOM 8468 C CA . ALA B 2 122 ? 112.90429 97.33192 149.33504 1.000 72.18116 122 ALA A CA 1
ATOM 8469 C C . ALA B 2 122 ? 114.30240 97.52203 148.76214 1.000 74.07348 122 ALA A C 1
ATOM 8470 O O . ALA B 2 122 ? 115.29910 97.47521 149.49729 1.000 78.42240 122 ALA A O 1
ATOM 8477 N N . LEU B 2 123 ? 114.39742 97.72915 147.44774 1.000 72.27893 123 LEU A N 1
ATOM 8478 C CA . LEU B 2 123 ? 115.70055 97.96205 146.83630 1.000 74.34605 123 LEU A CA 1
ATOM 8479 C C . LEU B 2 123 ? 116.36098 99.20597 147.41698 1.000 75.92313 123 LEU A C 1
ATOM 8480 O O . LEU B 2 123 ? 117.56812 99.20991 147.69456 1.000 79.93519 123 LEU A O 1
ATOM 8496 N N . ALA B 2 124 ? 115.58265 100.27200 147.61272 1.000 75.62011 124 ALA A N 1
ATOM 8497 C CA . ALA B 2 124 ? 116.12619 101.48473 148.21052 1.000 74.97337 124 ALA A CA 1
ATOM 8498 C C . ALA B 2 124 ? 116.65277 101.21448 149.60875 1.000 76.09815 124 ALA A C 1
ATOM 8499 O O . ALA B 2 124 ? 117.74129 101.67435 149.96813 1.000 76.49203 124 ALA A O 1
ATOM 8506 N N . ILE B 2 125 ? 115.89188 100.47388 150.41505 1.000 77.60856 125 ILE A N 1
ATOM 8507 C CA . ILE B 2 125 ? 116.33463 100.19007 151.77794 1.000 75.44365 125 ILE A CA 1
ATOM 8508 C C . ILE B 2 125 ? 117.64929 99.41936 151.75985 1.000 74.57670 125 ILE A C 1
ATOM 8509 O O . ILE B 2 125 ? 118.58023 99.72237 152.52274 1.000 77.52422 125 ILE A O 1
ATOM 8525 N N . THR B 2 126 ? 117.74845 98.40927 150.89294 1.000 75.43697 126 THR A N 1
ATOM 8526 C CA . THR B 2 126 ? 118.98508 97.63632 150.81931 1.000 76.96414 126 THR A CA 1
ATOM 8527 C C . THR B 2 126 ? 120.15885 98.51958 150.41678 1.000 79.41304 126 THR A C 1
ATOM 8528 O O . THR B 2 126 ? 121.25459 98.41057 150.98404 1.000 84.93215 126 THR A O 1
ATOM 8539 N N . LYS B 2 127 ? 119.95215 99.39974 149.43490 1.000 73.87842 127 LYS A N 1
ATOM 8540 C CA . LYS B 2 127 ? 121.03381 100.28009 149.00470 1.000 74.33685 127 LYS A CA 1
ATOM 8541 C C . LYS B 2 127 ? 121.46139 101.21664 150.12806 1.000 76.77338 127 LYS A C 1
ATOM 8542 O O . LYS B 2 127 ? 122.65775 101.47539 150.31070 1.000 78.10019 127 LYS A O 1
ATOM 8561 N N . MET B 2 128 ? 120.49641 101.74215 150.88674 1.000 78.16847 128 MET A N 1
ATOM 8562 C CA . MET B 2 128 ? 120.82759 102.61599 152.00847 1.000 72.99426 128 MET A CA 1
ATOM 8563 C C . MET B 2 128 ? 121.68499 101.88386 153.03025 1.000 75.59797 128 MET A C 1
ATOM 8564 O O . MET B 2 128 ? 122.69205 102.41699 153.51634 1.000 74.30305 128 MET A O 1
ATOM 8578 N N . ARG B 2 129 ? 121.29086 100.65719 153.37911 1.000 78.83958 129 ARG A N 1
ATOM 8579 C CA . ARG B 2 129 ? 122.06558 99.89837 154.35567 1.000 74.92873 129 ARG A CA 1
ATOM 8580 C C . ARG B 2 129 ? 123.47301 99.62778 153.84225 1.000 72.62626 129 ARG A C 1
ATOM 8581 O O . ARG B 2 129 ? 124.45098 99.73413 154.59461 1.000 77.05661 129 ARG A O 1
ATOM 8602 N N . ARG B 2 130 ? 123.59602 99.27549 152.56107 1.000 72.81493 130 ARG A N 1
ATOM 8603 C CA . ARG B 2 130 ? 124.91633 99.02349 151.99463 1.000 76.21485 130 ARG A CA 1
ATOM 8604 C C . ARG B 2 130 ? 125.78874 100.26896 152.06080 1.000 78.31826 130 ARG A C 1
ATOM 8605 O O . ARG B 2 130 ? 126.97344 100.18970 152.40794 1.000 80.49772 130 ARG A O 1
ATOM 8626 N N . LEU B 2 131 ? 125.22198 101.42920 151.72378 1.000 79.54197 131 LEU A N 1
ATOM 8627 C CA . LEU B 2 131 ? 125.98699 102.67056 151.78747 1.000 75.71101 131 LEU A CA 1
ATOM 8628 C C . LEU B 2 131 ? 126.44686 102.95669 153.21019 1.000 74.82600 131 LEU A C 1
ATOM 8629 O O . LEU B 2 131 ? 127.60646 103.33227 153.43798 1.000 73.83207 131 LEU A O 1
ATOM 8645 N N . LEU B 2 132 ? 125.54859 102.78770 154.18208 1.000 75.96560 132 LEU A N 1
ATOM 8646 C CA . LEU B 2 132 ? 125.91466 103.03665 155.57158 1.000 76.97955 132 LEU A CA 1
ATOM 8647 C C . LEU B 2 132 ? 127.06430 102.13488 155.99922 1.000 77.57013 132 LEU A C 1
ATOM 8648 O O . LEU B 2 132 ? 128.04028 102.59543 156.60438 1.000 73.55108 132 LEU A O 1
ATOM 8664 N N . PHE B 2 133 ? 126.96789 100.84062 155.68608 1.000 81.54826 133 PHE A N 1
ATOM 8665 C CA . PHE B 2 133 ? 128.01419 99.90858 156.09415 1.000 75.43304 133 PHE A CA 1
ATOM 8666 C C . PHE B 2 133 ? 129.33871 100.23108 155.41561 1.000 74.71343 133 PHE A C 1
ATOM 8667 O O . PHE B 2 133 ? 130.39964 100.15667 156.04591 1.000 76.26679 133 PHE A O 1
ATOM 8684 N N . CYS B 2 134 ? 129.30340 100.58925 154.13041 1.000 76.97344 134 CYS A N 1
ATOM 8685 C CA . CYS B 2 134 ? 130.54127 100.92083 153.43241 1.000 76.58019 134 CYS A CA 1
ATOM 8686 C C . CYS B 2 134 ? 131.21283 102.14182 154.04807 1.000 78.16837 134 CYS A C 1
ATOM 8687 O O . CYS B 2 134 ? 132.43309 102.15026 154.26134 1.000 75.82517 134 CYS A O 1
ATOM 8695 N N . VAL B 2 135 ? 130.43509 103.18453 154.34772 1.000 80.91286 135 VAL A N 1
ATOM 8696 C CA . VAL B 2 135 ? 131.03141 104.38621 154.92435 1.000 76.27825 135 VAL A CA 1
ATOM 8697 C C . VAL B 2 135 ? 131.55925 104.10171 156.32517 1.000 77.86027 135 VAL A C 1
ATOM 8698 O O . VAL B 2 135 ? 132.61154 104.61759 156.72280 1.000 77.81766 135 VAL A O 1
ATOM 8711 N N . ALA B 2 136 ? 130.84076 103.28464 157.09956 1.000 81.40656 136 ALA A N 1
ATOM 8712 C CA . ALA B 2 136 ? 131.33040 102.91699 158.42368 1.000 77.27587 136 ALA A CA 1
ATOM 8713 C C . ALA B 2 136 ? 132.65136 102.16660 158.32730 1.000 80.55571 136 ALA A C 1
ATOM 8714 O O . ALA B 2 136 ? 133.57950 102.41766 159.10734 1.000 81.74794 136 ALA A O 1
ATOM 8721 N N . GLY B 2 137 ? 132.75235 101.23591 157.37836 1.000 79.68514 137 GLY A N 1
ATOM 8722 C CA . GLY B 2 137 ? 134.00454 100.52765 157.18738 1.000 79.52300 137 GLY A CA 1
ATOM 8723 C C . GLY B 2 137 ? 135.13763 101.45669 156.80394 1.000 80.31190 137 GLY A C 1
ATOM 8724 O O . GLY B 2 137 ? 136.26158 101.31467 157.29037 1.000 86.28338 137 GLY A O 1
ATOM 8728 N N . ALA B 2 138 ? 134.85960 102.42057 155.92443 1.000 75.06716 138 ALA A N 1
ATOM 8729 C CA . ALA B 2 138 ? 135.89235 103.37972 155.54357 1.000 78.46518 138 ALA A CA 1
ATOM 8730 C C . ALA B 2 138 ? 136.34930 104.20172 156.74333 1.000 84.17467 138 ALA A C 1
ATOM 8731 O O . ALA B 2 138 ? 137.54987 104.44061 156.92442 1.000 84.90643 138 ALA A O 1
ATOM 8738 N N . THR B 2 139 ? 135.40400 104.64454 157.57429 1.000 84.72005 139 THR A N 1
ATOM 8739 C CA . THR B 2 139 ? 135.75896 105.41269 158.76416 1.000 82.65126 139 THR A CA 1
ATOM 8740 C C . THR B 2 139 ? 136.63012 104.59053 159.70556 1.000 86.14326 139 THR A C 1
ATOM 8741 O O . THR B 2 139 ? 137.63856 105.08047 160.23107 1.000 86.84838 139 THR A O 1
ATOM 8752 N N . ILE B 2 140 ? 136.25045 103.33259 159.93521 1.000 87.99175 140 ILE A N 1
ATOM 8753 C CA . ILE B 2 140 ? 137.03022 102.47922 160.82658 1.000 87.69939 140 ILE A CA 1
ATOM 8754 C C . ILE B 2 140 ? 138.42907 102.26632 160.26511 1.000 86.60974 140 ILE A C 1
ATOM 8755 O O . ILE B 2 140 ? 139.42434 102.30272 161.00150 1.000 88.77805 140 ILE A O 1
ATOM 8771 N N . PHE B 2 141 ? 138.52979 102.03291 158.95556 1.000 87.28433 141 PHE A N 1
ATOM 8772 C CA . PHE B 2 141 ? 139.84148 101.85587 158.34725 1.000 89.90198 141 PHE A CA 1
ATOM 8773 C C . PHE B 2 141 ? 140.69591 103.10060 158.52387 1.000 94.35189 141 PHE A C 1
ATOM 8774 O O . PHE B 2 141 ? 141.89310 103.00119 158.80697 1.000 97.94627 141 PHE A O 1
ATOM 8791 N N . SER B 2 142 ? 140.10254 104.28346 158.34923 1.000 93.75255 142 SER A N 1
ATOM 8792 C CA . SER B 2 142 ? 140.86124 105.51808 158.52902 1.000 90.26560 142 SER A CA 1
ATOM 8793 C C . SER B 2 142 ? 141.35221 105.65595 159.96413 1.000 90.06717 142 SER A C 1
ATOM 8794 O O . SER B 2 142 ? 142.50247 106.04820 160.20415 1.000 90.06978 142 SER A O 1
ATOM 8802 N N . VAL B 2 143 ? 140.49302 105.33581 160.93333 1.000 90.81418 143 VAL A N 1
ATOM 8803 C CA . VAL B 2 143 ? 140.89155 105.43224 162.33612 1.000 92.72990 143 VAL A CA 1
ATOM 8804 C C . VAL B 2 143 ? 142.06322 104.49912 162.61650 1.000 94.78576 143 VAL A C 1
ATOM 8805 O O . VAL B 2 143 ? 143.04893 104.88159 163.26131 1.000 94.80073 143 VAL A O 1
ATOM 8818 N N . ILE B 2 144 ? 141.97027 103.25666 162.13718 1.000 95.87274 144 ILE A N 1
ATOM 8819 C CA . ILE B 2 144 ? 143.03846 102.28921 162.37748 1.000 93.91051 144 ILE A CA 1
ATOM 8820 C C . ILE B 2 144 ? 144.32396 102.73141 161.69134 1.000 92.83424 144 ILE A C 1
ATOM 8821 O O . ILE B 2 144 ? 145.42064 102.59296 162.24664 1.000 92.92420 144 ILE A O 1
ATOM 8837 N N . SER B 2 145 ? 144.21607 103.25663 160.47018 1.000 93.80923 145 SER A N 1
ATOM 8838 C CA . SER B 2 145 ? 145.40460 103.71578 159.76304 1.000 94.28996 145 SER A CA 1
ATOM 8839 C C . SER B 2 145 ? 146.09124 104.83613 160.52693 1.000 99.80534 145 SER A C 1
ATOM 8840 O O . SER B 2 145 ? 147.32065 104.85672 160.63686 1.000 103.57502 145 SER A O 1
ATOM 8848 N N . TRP B 2 146 ? 145.31375 105.78322 161.05477 1.000 99.25732 146 TRP A N 1
ATOM 8849 C CA . TRP B 2 146 ? 145.89491 106.85157 161.86280 1.000 95.42749 146 TRP A CA 1
ATOM 8850 C C . TRP B 2 146 ? 146.58783 106.28326 163.09560 1.000 100.14126 146 TRP A C 1
ATOM 8851 O O . TRP B 2 146 ? 147.74571 106.61830 163.39347 1.000 98.75077 146 TRP A O 1
ATOM 8872 N N . THR B 2 147 ? 145.88877 105.40517 163.82025 1.000 103.29735 147 THR A N 1
ATOM 8873 C CA . THR B 2 147 ? 146.42473 104.85385 165.05738 1.000 100.70462 147 THR A CA 1
ATOM 8874 C C . THR B 2 147 ? 147.66161 104.00122 164.81897 1.000 97.11143 147 THR A C 1
ATOM 8875 O O . THR B 2 147 ? 148.46012 103.81835 165.74241 1.000 98.22352 147 THR A O 1
ATOM 8886 N N . GLY B 2 148 ? 147.83299 103.46815 163.61331 1.000 93.64122 148 GLY A N 1
ATOM 8887 C CA . GLY B 2 148 ? 149.01745 102.69314 163.30115 1.000 97.34550 148 GLY A CA 1
ATOM 8888 C C . GLY B 2 148 ? 150.16952 103.54815 162.81732 1.000 99.72856 148 GLY A C 1
ATOM 8889 O O . GLY B 2 148 ? 151.31452 103.37467 163.25530 1.000 105.75530 148 GLY A O 1
ATOM 8893 N N . ILE B 2 149 ? 149.87605 104.48256 161.91000 1.000 99.17657 149 ILE A N 1
ATOM 8894 C CA . ILE B 2 149 ? 150.91900 105.35399 161.38530 1.000 99.93823 149 ILE A CA 1
ATOM 8895 C C . ILE B 2 149 ? 151.54191 106.15913 162.51056 1.000 102.72629 149 ILE A C 1
ATOM 8896 O O . ILE B 2 149 ? 152.73790 106.47208 162.46915 1.000 101.58287 149 ILE A O 1
ATOM 8912 N N . THR B 2 150 ? 150.75780 106.50780 163.53620 1.000 105.00606 150 THR A N 1
ATOM 8913 C CA . THR B 2 150 ? 151.34626 107.23257 164.65696 1.000 104.44889 150 THR A CA 1
ATOM 8914 C C . THR B 2 150 ? 152.40697 106.41367 165.38020 1.000 104.16123 150 THR A C 1
ATOM 8915 O O . THR B 2 150 ? 153.21679 106.98584 166.11713 1.000 102.15895 150 THR A O 1
ATOM 8926 N N . PHE B 2 151 ? 152.42257 105.09480 165.19072 1.000 106.90823 151 PHE A N 1
ATOM 8927 C CA . PHE B 2 151 ? 153.35589 104.21582 165.88530 1.000 106.21349 151 PHE A CA 1
ATOM 8928 C C . PHE B 2 151 ? 154.49511 103.73104 165.00277 1.000 104.89763 151 PHE A C 1
ATOM 8929 O O . PHE B 2 151 ? 155.61968 103.58075 165.48819 1.000 105.72783 151 PHE A O 1
ATOM 8946 N N . ILE B 2 152 ? 154.24122 103.47763 163.71699 1.000 108.08708 152 ILE A N 1
ATOM 8947 C CA . ILE B 2 152 ? 155.32906 102.99998 162.86559 1.000 107.26754 152 ILE A CA 1
ATOM 8948 C C . ILE B 2 152 ? 156.40240 104.07094 162.71948 1.000 107.18906 152 ILE A C 1
ATOM 8949 O O . ILE B 2 152 ? 157.59271 103.75502 162.61065 1.000 105.98080 152 ILE A O 1
ATOM 8965 N N . GLU B 2 153 ? 156.01282 105.33996 162.71793 1.000 112.86838 153 GLU A N 1
ATOM 8966 C CA . GLU B 2 153 ? 156.95139 106.43625 162.51826 1.000 116.22629 153 GLU A CA 1
ATOM 8967 C C . GLU B 2 153 ? 157.78031 106.64252 163.78579 1.000 118.41981 153 GLU A C 1
ATOM 8968 O O . GLU B 2 153 ? 157.73380 105.85337 164.73321 1.000 114.85379 153 GLU A O 1
ATOM 8980 N N . ASP B 2 154 ? 158.56372 107.71902 163.80460 1.000 125.70536 154 ASP A N 1
ATOM 8981 C CA . ASP B 2 154 ? 159.37027 108.09822 164.95701 1.000 127.26010 154 ASP A CA 1
ATOM 8982 C C . ASP B 2 154 ? 158.99609 109.50967 165.38363 1.000 129.22507 154 ASP A C 1
ATOM 8983 O O . ASP B 2 154 ? 158.92308 110.41642 164.54797 1.000 129.03626 154 ASP A O 1
ATOM 8992 N N . SER B 2 155 ? 158.76552 109.69242 166.68123 1.000 126.12221 155 SER A N 1
ATOM 8993 C CA . SER B 2 155 ? 158.38883 110.98917 167.23417 1.000 127.26718 155 SER A CA 1
ATOM 8994 C C . SER B 2 155 ? 159.66096 111.77232 167.52982 1.000 130.37682 155 SER A C 1
ATOM 8995 O O . SER B 2 155 ? 160.44885 111.38686 168.39922 1.000 129.64974 155 SER A O 1
ATOM 9003 N N . VAL B 2 156 ? 159.86328 112.87094 166.80562 1.000 132.28303 156 VAL A N 1
ATOM 9004 C CA . VAL B 2 156 ? 161.09168 113.64588 166.91275 1.000 132.44932 156 VAL A CA 1
ATOM 9005 C C . VAL B 2 156 ? 160.82516 115.05759 166.41274 1.000 132.81923 156 VAL A C 1
ATOM 9006 O O . VAL B 2 156 ? 160.03440 115.27083 165.49017 1.000 129.44700 156 VAL A O 1
ATOM 9019 N N . LYS B 2 157 ? 161.49223 116.02666 167.03429 1.000 135.76627 157 LYS A N 1
ATOM 9020 C CA . LYS B 2 157 ? 161.38153 117.43116 166.66617 1.000 133.92477 157 LYS A CA 1
ATOM 9021 C C . LYS B 2 157 ? 162.74850 117.94318 166.23892 1.000 136.96528 157 LYS A C 1
ATOM 9022 O O . LYS B 2 157 ? 163.74668 117.71601 166.93218 1.000 138.64682 157 LYS A O 1
ATOM 9041 N N . ARG B 2 158 ? 162.78797 118.62928 165.10047 1.000 139.33311 158 ARG A N 1
ATOM 9042 C CA . ARG B 2 158 ? 164.01602 119.19214 164.55610 1.000 140.95609 158 ARG A CA 1
ATOM 9043 C C . ARG B 2 158 ? 164.07722 120.67776 164.88266 1.000 139.43172 158 ARG A C 1
ATOM 9044 O O . ARG B 2 158 ? 163.09706 121.40220 164.68077 1.000 137.34278 158 ARG A O 1
ATOM 9065 N N . ILE B 2 159 ? 165.22416 121.12599 165.38328 1.000 139.22859 159 ILE A N 1
ATOM 9066 C CA . ILE B 2 159 ? 165.39682 122.52066 165.76538 1.000 139.58310 159 ILE A CA 1
ATOM 9067 C C . ILE B 2 159 ? 166.59299 123.11296 165.02994 1.000 136.43788 159 ILE A C 1
ATOM 9068 O O . ILE B 2 159 ? 167.72453 123.04849 165.50897 1.000 136.21590 159 ILE A O 1
ATOM 9084 N N . THR B 2 168 ? 169.24787 120.60523 165.81082 1.000 136.46039 168 THR A N 1
ATOM 9085 C CA . THR B 2 168 ? 169.32903 119.66485 166.92129 1.000 140.93603 168 THR A CA 1
ATOM 9086 C C . THR B 2 168 ? 168.07593 118.80660 166.99596 1.000 140.18553 168 THR A C 1
ATOM 9087 O O . THR B 2 168 ? 167.06124 119.11515 166.37062 1.000 138.67565 168 THR A O 1
ATOM 9098 N N . ILE B 2 169 ? 168.15134 117.73518 167.77979 1.000 140.23984 169 ILE A N 1
ATOM 9099 C CA . ILE B 2 169 ? 167.07072 116.76801 167.91668 1.000 140.00171 169 ILE A CA 1
ATOM 9100 C C . ILE B 2 169 ? 166.47949 116.91268 169.31086 1.000 137.07016 169 ILE A C 1
ATOM 9101 O O . ILE B 2 169 ? 167.21708 116.94319 170.30366 1.000 136.00428 169 ILE A O 1
ATOM 9117 N N . ILE B 2 170 ? 165.15073 117.00723 169.38563 1.000 136.98204 170 ILE A N 1
ATOM 9118 C CA . ILE B 2 170 ? 164.43875 117.10743 170.65035 1.000 139.33526 170 ILE A CA 1
ATOM 9119 C C . ILE B 2 170 ? 163.29013 116.10708 170.62819 1.000 139.50152 170 ILE A C 1
ATOM 9120 O O . ILE B 2 170 ? 162.40989 116.19926 169.76893 1.000 136.91775 170 ILE A O 1
ATOM 9136 N N . PRO B 2 171 ? 163.23980 115.13938 171.54544 1.000 140.99628 171 PRO A N 1
ATOM 9137 C CA . PRO B 2 171 ? 162.10861 114.20412 171.55291 1.000 136.34080 171 PRO A CA 1
ATOM 9138 C C . PRO B 2 171 ? 160.79247 114.92368 171.80881 1.000 133.79074 171 PRO A C 1
ATOM 9139 O O . PRO B 2 171 ? 160.73062 115.90386 172.55334 1.000 127.23028 171 PRO A O 1
ATOM 9150 N N . ILE B 2 172 ? 159.73603 114.42349 171.17708 1.000 130.39277 172 ILE A N 1
ATOM 9151 C CA . ILE B 2 172 ? 158.39415 114.98622 171.30443 1.000 126.15261 172 ILE A CA 1
ATOM 9152 C C . ILE B 2 172 ? 157.46295 113.85467 171.72555 1.000 127.02121 172 ILE A C 1
ATOM 9153 O O . ILE B 2 172 ? 157.62269 112.72545 171.24126 1.000 127.84137 172 ILE A O 1
ATOM 9169 N N . PRO B 2 173 ? 156.49705 114.08573 172.61565 1.000 122.72584 173 PRO A N 1
ATOM 9170 C CA . PRO B 2 173 ? 155.60618 112.99325 173.01737 1.000 117.26485 173 PRO A CA 1
ATOM 9171 C C . PRO B 2 173 ? 154.94089 112.33866 171.81662 1.000 116.95475 173 PRO A C 1
ATOM 9172 O O . PRO B 2 173 ? 154.48732 113.01029 170.88841 1.000 119.53965 173 PRO A O 1
ATOM 9183 N N . ARG B 2 174 ? 154.88533 111.01009 171.84477 1.000 109.16996 174 ARG A N 1
ATOM 9184 C CA . ARG B 2 174 ? 154.30745 110.23111 170.75363 1.000 107.30419 174 ARG A CA 1
ATOM 9185 C C . ARG B 2 174 ? 152.79631 110.21983 170.92360 1.000 104.19656 174 ARG A C 1
ATOM 9186 O O . ARG B 2 174 ? 152.25733 109.48789 171.75534 1.000 107.21794 174 ARG A O 1
ATOM 9207 N N . LEU B 2 175 ? 152.10615 111.03339 170.13024 1.000 102.57542 175 LEU A N 1
ATOM 9208 C CA . LEU B 2 175 ? 150.65864 111.13683 170.19873 1.000 102.65455 175 LEU A CA 1
ATOM 9209 C C . LEU B 2 175 ? 150.09266 111.12316 168.78866 1.000 99.29257 175 LEU A C 1
ATOM 9210 O O . LEU B 2 175 ? 150.76044 111.51940 167.83120 1.000 99.71990 175 LEU A O 1
ATOM 9226 N N . MET B 2 176 ? 148.84876 110.65935 168.67063 1.000 99.66265 176 MET A N 1
ATOM 9227 C CA . MET B 2 176 ? 148.21439 110.58966 167.35977 1.000 99.31720 176 MET A CA 1
ATOM 9228 C C . MET B 2 176 ? 147.92887 111.98129 166.81005 1.000 99.54420 176 MET A C 1
ATOM 9229 O O . MET B 2 176 ? 148.02375 112.20590 165.59848 1.000 100.86811 176 MET A O 1
ATOM 9243 N N . ILE B 2 177 ? 147.57482 112.92434 167.67956 1.000 100.28255 177 ILE A N 1
ATOM 9244 C CA . ILE B 2 177 ? 147.34386 114.31370 167.30227 1.000 99.05887 177 ILE A CA 1
ATOM 9245 C C . ILE B 2 177 ? 148.26213 115.19295 168.13439 1.000 101.71132 177 ILE A C 1
ATOM 9246 O O . ILE B 2 177 ? 148.32709 115.04448 169.35957 1.000 104.02006 177 ILE A O 1
ATOM 9262 N N . ARG B 2 178 ? 148.96795 116.10452 167.47228 1.000 101.30231 178 ARG A N 1
ATOM 9263 C CA . ARG B 2 178 ? 149.77147 117.08287 168.18985 1.000 99.71554 178 ARG A CA 1
ATOM 9264 C C . ARG B 2 178 ? 148.87269 117.92491 169.08299 1.000 104.33103 178 ARG A C 1
ATOM 9265 O O . ARG B 2 178 ? 147.82742 118.41437 168.64660 1.000 106.26854 178 ARG A O 1
ATOM 9286 N N . THR B 2 179 ? 149.27758 118.09381 170.33774 1.000 110.43683 179 THR A N 1
ATOM 9287 C CA . THR B 2 179 ? 148.44304 118.80491 171.29291 1.000 108.08102 179 THR A CA 1
ATOM 9288 C C . THR B 2 179 ? 149.28080 119.18301 172.50278 1.000 110.39277 179 THR A C 1
ATOM 9289 O O . THR B 2 179 ? 150.24546 118.49615 172.84727 1.000 111.22764 179 THR A O 1
ATOM 9300 N N . PHE B 2 180 ? 148.89892 120.28594 173.13747 1.000 108.84950 180 PHE A N 1
ATOM 9301 C CA . PHE B 2 180 ? 149.50629 120.73398 174.38140 1.000 113.05778 180 PHE A CA 1
ATOM 9302 C C . PHE B 2 180 ? 148.62049 120.29268 175.53610 1.000 112.18280 180 PHE A C 1
ATOM 9303 O O . PHE B 2 180 ? 147.40164 120.48441 175.49439 1.000 111.84832 180 PHE A O 1
ATOM 9320 N N . TYR B 2 181 ? 149.23102 119.69608 176.55716 1.000 115.45853 181 TYR A N 1
ATOM 9321 C CA . TYR B 2 181 ? 148.49145 119.20489 177.70544 1.000 117.20324 181 TYR A CA 1
ATOM 9322 C C . TYR B 2 181 ? 149.06458 119.80156 178.98355 1.000 118.36908 181 TYR A C 1
ATOM 9323 O O . TYR B 2 181 ? 150.28635 119.95297 179.10318 1.000 118.12292 181 TYR A O 1
ATOM 9341 N N . PRO B 2 182 ? 148.21636 120.15090 179.95580 1.000 120.62259 182 PRO A N 1
ATOM 9342 C CA . PRO B 2 182 ? 148.75478 120.70356 181.20981 1.000 121.44894 182 PRO A CA 1
ATOM 9343 C C . PRO B 2 182 ? 149.71280 119.76036 181.91133 1.000 117.51200 182 PRO A C 1
ATOM 9344 O O . PRO B 2 182 ? 150.65098 120.21375 182.57817 1.000 113.52251 182 PRO A O 1
ATOM 9355 N N . PHE B 2 183 ? 149.50293 118.45700 181.77431 1.000 116.43719 183 PHE A N 1
ATOM 9356 C CA . PHE B 2 183 ? 150.31113 117.46254 182.46028 1.000 117.20787 183 PHE A CA 1
ATOM 9357 C C . PHE B 2 183 ? 151.42856 116.96041 181.54968 1.000 122.98130 183 PHE A C 1
ATOM 9358 O O . PHE B 2 183 ? 151.51948 117.31460 180.37277 1.000 123.69825 183 PHE A O 1
ATOM 9375 N N . ASN B 2 184 ? 152.29394 116.12383 182.11742 1.000 125.73495 184 ASN A N 1
ATOM 9376 C CA . ASN B 2 184 ? 153.39642 115.51946 181.37234 1.000 129.23407 184 ASN A CA 1
ATOM 9377 C C . ASN B 2 184 ? 152.85195 114.31293 180.62149 1.000 129.67724 184 ASN A C 1
ATOM 9378 O O . ASN B 2 184 ? 152.82431 113.19285 181.13235 1.000 130.96655 184 ASN A O 1
ATOM 9389 N N . ALA B 2 185 ? 152.40550 114.54703 179.39191 1.000 123.33237 185 ALA A N 1
ATOM 9390 C CA . ALA B 2 185 ? 151.86254 113.48522 178.54626 1.000 122.41760 185 ALA A CA 1
ATOM 9391 C C . ALA B 2 185 ? 152.94716 112.85992 177.67639 1.000 122.48313 185 ALA A C 1
ATOM 9392 O O . ALA B 2 185 ? 152.81557 112.77114 176.45795 1.000 119.75349 185 ALA A O 1
ATOM 9399 N N . MET B 2 186 ? 154.03287 112.41171 178.30640 1.000 125.40993 186 MET A N 1
ATOM 9400 C CA . MET B 2 186 ? 155.17246 111.85094 177.59311 1.000 124.82708 186 MET A CA 1
ATOM 9401 C C . MET B 2 186 ? 155.36180 110.36870 177.88937 1.000 126.05549 186 MET A C 1
ATOM 9402 O O . MET B 2 186 ? 155.40800 109.55933 176.96020 1.000 120.02803 186 MET A O 1
ATOM 9416 N N . SER B 2 187 ? 155.48720 109.98733 179.16122 1.000 131.93088 187 SER A N 1
ATOM 9417 C CA . SER B 2 187 ? 155.79953 108.60332 179.50119 1.000 133.03907 187 SER A CA 1
ATOM 9418 C C . SER B 2 187 ? 154.88116 108.04103 180.58000 1.000 131.38570 187 SER A C 1
ATOM 9419 O O . SER B 2 187 ? 154.65859 106.82755 180.63645 1.000 122.63527 187 SER A O 1
ATOM 9427 N N . GLY B 2 188 ? 154.34070 108.90272 181.43494 1.000 132.00874 188 GLY A N 1
ATOM 9428 C CA . GLY B 2 188 ? 153.54795 108.45933 182.56048 1.000 127.40330 188 GLY A CA 1
ATOM 9429 C C . GLY B 2 188 ? 152.15603 108.02060 182.14932 1.000 126.84226 188 GLY A C 1
ATOM 9430 O O . GLY B 2 188 ? 151.84251 107.83288 180.97312 1.000 126.28408 188 GLY A O 1
ATOM 9434 N N . ALA B 2 189 ? 151.30301 107.84746 183.16136 1.000 124.67097 189 ALA A N 1
ATOM 9435 C CA . ALA B 2 189 ? 149.90760 107.51959 182.89960 1.000 123.65068 189 ALA A CA 1
ATOM 9436 C C . ALA B 2 189 ? 149.22754 108.59410 182.06602 1.000 122.92683 189 ALA A C 1
ATOM 9437 O O . ALA B 2 189 ? 148.22433 108.31263 181.39860 1.000 119.68604 189 ALA A O 1
ATOM 9444 N N . GLY B 2 190 ? 149.75371 109.81810 182.08575 1.000 121.44415 190 GLY A N 1
ATOM 9445 C CA . GLY B 2 190 ? 149.24548 110.83778 181.19145 1.000 118.73254 190 GLY A CA 1
ATOM 9446 C C . GLY B 2 190 ? 149.37135 110.43973 179.73640 1.000 117.75203 190 GLY A C 1
ATOM 9447 O O . GLY B 2 190 ? 148.50341 110.76145 178.92613 1.000 114.82785 190 GLY A O 1
ATOM 9451 N N . HIS B 2 191 ? 150.44320 109.72639 179.38747 1.000 118.93654 191 HIS A N 1
ATOM 9452 C CA . HIS B 2 191 ? 150.62071 109.26444 178.01410 1.000 116.64152 191 HIS A CA 1
ATOM 9453 C C . HIS B 2 191 ? 149.47978 108.34363 177.59038 1.000 114.93677 191 HIS A C 1
ATOM 9454 O O . HIS B 2 191 ? 148.84645 108.55926 176.54928 1.000 114.06683 191 HIS A O 1
ATOM 9468 N N . VAL B 2 192 ? 149.19404 107.31290 178.38809 1.000 115.65904 192 VAL A N 1
ATOM 9469 C CA . VAL B 2 192 ? 148.14568 106.37030 178.00679 1.000 116.40512 192 VAL A CA 1
ATOM 9470 C C . VAL B 2 192 ? 146.78429 107.05356 178.03506 1.000 113.81384 192 VAL A C 1
ATOM 9471 O O . VAL B 2 192 ? 145.92257 106.78913 177.18491 1.000 113.82752 192 VAL A O 1
ATOM 9484 N N . PHE B 2 193 ? 146.56837 107.95194 178.99865 1.000 109.81518 193 PHE A N 1
ATOM 9485 C CA . PHE B 2 193 ? 145.31738 108.70046 179.01669 1.000 111.32213 193 PHE A CA 1
ATOM 9486 C C . PHE B 2 193 ? 145.16126 109.52553 177.74686 1.000 111.70654 193 PHE A C 1
ATOM 9487 O O . PHE B 2 193 ? 144.07146 109.58799 177.16597 1.000 109.12149 193 PHE A O 1
ATOM 9504 N N . ALA B 2 194 ? 146.24190 110.17056 177.30438 1.000 110.42542 194 ALA A N 1
ATOM 9505 C CA . ALA B 2 194 ? 146.18580 110.97431 176.09161 1.000 107.54818 194 ALA A CA 1
ATOM 9506 C C . ALA B 2 194 ? 145.88674 110.11282 174.87498 1.000 106.18900 194 ALA A C 1
ATOM 9507 O O . ALA B 2 194 ? 145.10425 110.50922 174.00676 1.000 104.63712 194 ALA A O 1
ATOM 9514 N N . LEU B 2 195 ? 146.50572 108.93439 174.78484 1.000 108.06295 195 LEU A N 1
ATOM 9515 C CA . LEU B 2 195 ? 146.20321 108.04325 173.66583 1.000 106.04080 195 LEU A CA 1
ATOM 9516 C C . LEU B 2 195 ? 144.73867 107.62640 173.66673 1.000 102.37486 195 LEU A C 1
ATOM 9517 O O . LEU B 2 195 ? 144.07975 107.63954 172.62009 1.000 104.53459 195 LEU A O 1
ATOM 9533 N N . ILE B 2 196 ? 144.20456 107.25706 174.83084 1.000 100.07106 196 ILE A N 1
ATOM 9534 C CA . ILE B 2 196 ? 142.80150 106.85353 174.88126 1.000 100.71436 196 ILE A CA 1
ATOM 9535 C C . ILE B 2 196 ? 141.90430 108.01506 174.47076 1.000 100.19667 196 ILE A C 1
ATOM 9536 O O . ILE B 2 196 ? 140.96659 107.85119 173.67466 1.000 100.42051 196 ILE A O 1
ATOM 9552 N N . TYR B 2 197 ? 142.18172 109.20874 174.99966 1.000 99.19461 197 TYR A N 1
ATOM 9553 C CA . TYR B 2 197 ? 141.34820 110.36399 174.69185 1.000 99.69022 197 TYR A CA 1
ATOM 9554 C C . TYR B 2 197 ? 141.40862 110.70708 173.20945 1.000 98.58637 197 TYR A C 1
ATOM 9555 O O . TYR B 2 197 ? 140.38231 111.01549 172.59512 1.000 98.25467 197 TYR A O 1
ATOM 9573 N N . GLN B 2 198 ? 142.60204 110.66048 172.61557 1.000 93.95892 198 GLN A N 1
ATOM 9574 C CA . GLN B 2 198 ? 142.73481 110.99084 171.20251 1.000 89.90135 198 GLN A CA 1
ATOM 9575 C C . GLN B 2 198 ? 142.05170 109.95094 170.32524 1.000 91.86164 198 GLN A C 1
ATOM 9576 O O . GLN B 2 198 ? 141.45034 110.29623 169.30204 1.000 94.64897 198 GLN A O 1
ATOM 9590 N N . PHE B 2 199 ? 142.13208 108.67298 170.70034 1.000 90.68854 199 PHE A N 1
ATOM 9591 C CA . PHE B 2 199 ? 141.41249 107.64714 169.95300 1.000 89.93214 199 PHE A CA 1
ATOM 9592 C C . PHE B 2 199 ? 139.91217 107.90669 169.99076 1.000 88.28482 199 PHE A C 1
ATOM 9593 O O . PHE B 2 199 ? 139.22537 107.83811 168.96079 1.000 90.59692 199 PHE A O 1
ATOM 9610 N N . TYR B 2 200 ? 139.38695 108.22012 171.17656 1.000 85.52634 200 TYR A N 1
ATOM 9611 C CA . TYR B 2 200 ? 137.96476 108.52520 171.29030 1.000 87.21108 200 TYR A CA 1
ATOM 9612 C C . TYR B 2 200 ? 137.60023 109.73932 170.44477 1.000 94.56737 200 TYR A C 1
ATOM 9613 O O . TYR B 2 200 ? 136.56836 109.74848 169.75990 1.000 94.62416 200 TYR A O 1
ATOM 9631 N N . TYR B 2 201 ? 138.44347 110.77150 170.47843 1.000 94.57239 201 TYR A N 1
ATOM 9632 C CA . TYR B 2 201 ? 138.20167 111.97029 169.68502 1.000 87.51435 201 TYR A CA 1
ATOM 9633 C C . TYR B 2 201 ? 138.11988 111.63809 168.20265 1.000 88.62570 201 TYR A C 1
ATOM 9634 O O . TYR B 2 201 ? 137.17985 112.04761 167.51156 1.000 89.02612 201 TYR A O 1
ATOM 9652 N N . LEU B 2 202 ? 139.11493 110.91135 167.69215 1.000 89.32648 202 LEU A N 1
ATOM 9653 C CA . LEU B 2 202 ? 139.11497 110.53478 166.28313 1.000 88.80217 202 LEU A CA 1
ATOM 9654 C C . LEU B 2 202 ? 137.83646 109.79682 165.92290 1.000 88.90953 202 LEU A C 1
ATOM 9655 O O . LEU B 2 202 ? 137.13351 110.16122 164.96653 1.000 90.77075 202 LEU A O 1
ATOM 9671 N N . VAL B 2 203 ? 137.51440 108.75408 166.68974 1.000 85.31349 203 VAL A N 1
ATOM 9672 C CA . VAL B 2 203 ? 136.36408 107.92560 166.35243 1.000 84.97175 203 VAL A CA 1
ATOM 9673 C C . VAL B 2 203 ? 135.10253 108.77449 166.31389 1.000 87.78090 203 VAL A C 1
ATOM 9674 O O . VAL B 2 203 ? 134.33753 108.73499 165.34385 1.000 87.21186 203 VAL A O 1
ATOM 9687 N N . ILE B 2 204 ? 134.88595 109.58676 167.34952 1.000 87.28976 204 ILE A N 1
ATOM 9688 C CA . ILE B 2 204 ? 133.63436 110.32938 167.45211 1.000 86.73036 204 ILE A CA 1
ATOM 9689 C C . ILE B 2 204 ? 133.53827 111.38245 166.35530 1.000 84.82264 204 ILE A C 1
ATOM 9690 O O . ILE B 2 204 ? 132.49507 111.53113 165.71034 1.000 84.92791 204 ILE A O 1
ATOM 9706 N N . SER B 2 205 ? 134.61092 112.14084 166.13077 1.000 84.14926 205 SER A N 1
ATOM 9707 C CA . SER B 2 205 ? 134.55437 113.18465 165.11440 1.000 87.06890 205 SER A CA 1
ATOM 9708 C C . SER B 2 205 ? 134.24270 112.59163 163.74674 1.000 82.87460 205 SER A C 1
ATOM 9709 O O . SER B 2 205 ? 133.30336 113.02848 163.05606 1.000 80.14058 205 SER A O 1
ATOM 9717 N N . MET B 2 206 ? 135.01446 111.57863 163.34235 1.000 82.29106 206 MET A N 1
ATOM 9718 C CA . MET B 2 206 ? 134.76372 110.95789 162.04984 1.000 83.36692 206 MET A CA 1
ATOM 9719 C C . MET B 2 206 ? 133.34771 110.40622 161.98345 1.000 83.71668 206 MET A C 1
ATOM 9720 O O . MET B 2 206 ? 132.67418 110.52408 160.95239 1.000 84.55285 206 MET A O 1
ATOM 9734 N N . ALA B 2 207 ? 132.86507 109.82628 163.08305 1.000 80.09653 207 ALA A N 1
ATOM 9735 C CA . ALA B 2 207 ? 131.55386 109.19671 163.06263 1.000 77.40874 207 ALA A CA 1
ATOM 9736 C C . ALA B 2 207 ? 130.45035 110.22137 162.83974 1.000 80.69397 207 ALA A C 1
ATOM 9737 O O . ALA B 2 207 ? 129.58125 110.02917 161.98520 1.000 85.46895 207 ALA A O 1
ATOM 9744 N N . VAL B 2 208 ? 130.46795 111.32516 163.59079 1.000 80.51293 208 VAL A N 1
ATOM 9745 C CA . VAL B 2 208 ? 129.41038 112.32690 163.42994 1.000 83.47569 208 VAL A CA 1
ATOM 9746 C C . VAL B 2 208 ? 129.43834 112.90999 162.02085 1.000 83.44447 208 VAL A C 1
ATOM 9747 O O . VAL B 2 208 ? 128.39828 113.00455 161.34468 1.000 84.47596 208 VAL A O 1
ATOM 9760 N N . SER B 2 209 ? 130.62940 113.28140 161.53898 1.000 78.88386 209 SER A N 1
ATOM 9761 C CA . SER B 2 209 ? 130.70344 113.89251 160.21540 1.000 78.15317 209 SER A CA 1
ATOM 9762 C C . SER B 2 209 ? 130.17254 112.94149 159.14575 1.000 84.73709 209 SER A C 1
ATOM 9763 O O . SER B 2 209 ? 129.25293 113.28184 158.37854 1.000 87.84880 209 SER A O 1
ATOM 9771 N N . ASN B 2 210 ? 130.71265 111.72123 159.10827 1.000 79.76559 210 ASN A N 1
ATOM 9772 C CA . ASN B 2 210 ? 130.32901 110.78647 158.06393 1.000 75.06836 210 ASN A CA 1
ATOM 9773 C C . ASN B 2 210 ? 128.87711 110.35845 158.19903 1.000 75.37449 210 ASN A C 1
ATOM 9774 O O . ASN B 2 210 ? 128.23294 110.06205 157.19232 1.000 79.28125 210 ASN A O 1
ATOM 9785 N N . SER B 2 211 ? 128.32938 110.34340 159.41448 1.000 69.97856 211 SER A N 1
ATOM 9786 C CA . SER B 2 211 ? 126.94791 109.91070 159.57596 1.000 70.09451 211 SER A CA 1
ATOM 9787 C C . SER B 2 211 ? 125.97788 110.95983 159.05261 1.000 79.29157 211 SER A C 1
ATOM 9788 O O . SER B 2 211 ? 124.97106 110.61988 158.41576 1.000 83.01356 211 SER A O 1
ATOM 9796 N N . LEU B 2 212 ? 126.26226 112.24285 159.29048 1.000 79.61853 212 LEU A N 1
ATOM 9797 C CA . LEU B 2 212 ? 125.41957 113.27012 158.68078 1.000 77.05163 212 LEU A CA 1
ATOM 9798 C C . LEU B 2 212 ? 125.50934 113.20980 157.15750 1.000 76.03027 212 LEU A C 1
ATOM 9799 O O . LEU B 2 212 ? 124.48514 113.29078 156.45234 1.000 75.54257 212 LEU A O 1
ATOM 9815 N N . ASP B 2 213 ? 126.72658 113.03861 156.62916 1.000 76.00443 213 ASP A N 1
ATOM 9816 C CA . ASP B 2 213 ? 126.86883 112.90646 155.18125 1.000 78.81119 213 ASP A CA 1
ATOM 9817 C C . ASP B 2 213 ? 126.06098 111.72465 154.65426 1.000 73.10662 213 ASP A C 1
ATOM 9818 O O . ASP B 2 213 ? 125.39670 111.82447 153.61323 1.000 73.49069 213 ASP A O 1
ATOM 9827 N N . VAL B 2 214 ? 126.10648 110.59628 155.36144 1.000 72.91719 214 VAL A N 1
ATOM 9828 C CA . VAL B 2 214 ? 125.40581 109.40239 154.91004 1.000 70.04038 214 VAL A CA 1
ATOM 9829 C C . VAL B 2 214 ? 123.90227 109.62272 154.93916 1.000 69.66189 214 VAL A C 1
ATOM 9830 O O . VAL B 2 214 ? 123.17767 109.10825 154.08535 1.000 75.45788 214 VAL A O 1
ATOM 9843 N N . LEU B 2 215 ? 123.39964 110.36451 155.92748 1.000 69.56653 215 LEU A N 1
ATOM 9844 C CA . LEU B 2 215 ? 121.96793 110.65874 155.94237 1.000 70.16548 215 LEU A CA 1
ATOM 9845 C C . LEU B 2 215 ? 121.56258 111.45923 154.70957 1.000 69.18363 215 LEU A C 1
ATOM 9846 O O . LEU B 2 215 ? 120.53753 111.16959 154.07045 1.000 68.18736 215 LEU A O 1
ATOM 9862 N N . PHE B 2 216 ? 122.35606 112.47385 154.35991 1.000 70.50418 216 PHE A N 1
ATOM 9863 C CA . PHE B 2 216 ? 122.07177 113.23657 153.14340 1.000 67.98661 216 PHE A CA 1
ATOM 9864 C C . PHE B 2 216 ? 122.04413 112.32217 151.91902 1.000 71.32368 216 PHE A C 1
ATOM 9865 O O . PHE B 2 216 ? 121.08517 112.32666 151.12419 1.000 70.64692 216 PHE A O 1
ATOM 9882 N N . CYS B 2 217 ? 123.09058 111.50881 151.76660 1.000 75.97097 217 CYS A N 1
ATOM 9883 C CA . CYS B 2 217 ? 123.17996 110.62643 150.61000 1.000 68.20442 217 CYS A CA 1
ATOM 9884 C C . CYS B 2 217 ? 122.03964 109.61729 150.58113 1.000 62.08945 217 CYS A C 1
ATOM 9885 O O . CYS B 2 217 ? 121.58108 109.23206 149.50263 1.000 64.89255 217 CYS A O 1
ATOM 9893 N N . SER B 2 218 ? 121.56415 109.18364 151.74677 1.000 59.93499 218 SER A N 1
ATOM 9894 C CA . SER B 2 218 ? 120.47046 108.22217 151.79176 1.000 60.86136 218 SER A CA 1
ATOM 9895 C C . SER B 2 218 ? 119.15801 108.85742 151.35772 1.000 62.72162 218 SER A C 1
ATOM 9896 O O . SER B 2 218 ? 118.34638 108.21779 150.67564 1.000 72.33357 218 SER A O 1
ATOM 9904 N N . TRP B 2 219 ? 118.92034 110.10940 151.75340 1.000 63.67526 219 TRP A N 1
ATOM 9905 C CA . TRP B 2 219 ? 117.78112 110.83675 151.19754 1.000 66.11154 219 TRP A CA 1
ATOM 9906 C C . TRP B 2 219 ? 117.84109 110.82917 149.67610 1.000 64.68759 219 TRP A C 1
ATOM 9907 O O . TRP B 2 219 ? 116.85092 110.52653 148.98847 1.000 61.54432 219 TRP A O 1
ATOM 9928 N N . LEU B 2 220 ? 119.01509 111.16204 149.13437 1.000 68.41804 220 LEU A N 1
ATOM 9929 C CA . LEU B 2 220 ? 119.15904 111.19737 147.68092 1.000 65.49809 220 LEU A CA 1
ATOM 9930 C C . LEU B 2 220 ? 118.88504 109.82900 147.06153 1.000 63.39942 220 LEU A C 1
ATOM 9931 O O . LEU B 2 220 ? 118.22629 109.72963 146.01827 1.000 65.04715 220 LEU A O 1
ATOM 9947 N N . LEU B 2 221 ? 119.39046 108.76445 147.68723 1.000 64.93041 221 LEU A N 1
ATOM 9948 C CA . LEU B 2 221 ? 119.17189 107.41541 147.17215 1.000 63.11159 221 LEU A CA 1
ATOM 9949 C C . LEU B 2 221 ? 117.69082 107.07068 147.13559 1.000 59.41447 221 LEU A C 1
ATOM 9950 O O . LEU B 2 221 ? 117.20570 106.47351 146.16575 1.000 69.26637 221 LEU A O 1
ATOM 9966 N N . PHE B 2 222 ? 116.95921 107.41688 148.19406 1.000 58.31906 222 PHE A N 1
ATOM 9967 C CA . PHE B 2 222 ? 115.52352 107.16101 148.20070 1.000 60.10055 222 PHE A CA 1
ATOM 9968 C C . PHE B 2 222 ? 114.83898 107.88470 147.04970 1.000 66.86271 222 PHE A C 1
ATOM 9969 O O . PHE B 2 222 ? 113.97701 107.31382 146.36386 1.000 70.25903 222 PHE A O 1
ATOM 9986 N N . ALA B 2 223 ? 115.21684 109.14322 146.81516 1.000 65.39449 223 ALA A N 1
ATOM 9987 C CA . ALA B 2 223 ? 114.62136 109.88500 145.70595 1.000 61.19471 223 ALA A CA 1
ATOM 9988 C C . ALA B 2 223 ? 114.89808 109.19325 144.37502 1.000 61.04520 223 ALA A C 1
ATOM 9989 O O . ALA B 2 223 ? 114.00027 109.03978 143.53300 1.000 64.26714 223 ALA A O 1
ATOM 9996 N N . CYS B 2 224 ? 116.14416 108.76318 144.17170 1.000 65.00210 224 CYS A N 1
ATOM 9997 C CA . CYS B 2 224 ? 116.50691 108.11589 142.91522 1.000 63.29623 224 CYS A CA 1
ATOM 9998 C C . CYS B 2 224 ? 115.70941 106.83630 142.70111 1.000 61.30572 224 CYS A C 1
ATOM 9999 O O . CYS B 2 224 ? 115.24612 106.56033 141.58779 1.000 62.14151 224 CYS A O 1
ATOM 10007 N N . GLU B 2 225 ? 115.54523 106.03398 143.75137 1.000 58.85346 225 GLU A N 1
ATOM 10008 C CA . GLU B 2 225 ? 114.78468 104.79863 143.59741 1.000 55.57720 225 GLU A CA 1
ATOM 10009 C C . GLU B 2 225 ? 113.31591 105.07574 143.31308 1.000 53.55346 225 GLU A C 1
ATOM 10010 O O . GLU B 2 225 ? 112.67644 104.32403 142.56674 1.000 59.40004 225 GLU A O 1
ATOM 10022 N N . GLN B 2 226 ? 112.75812 106.14075 143.89003 1.000 55.54362 226 GLN A N 1
ATOM 10023 C CA . GLN B 2 226 ? 111.38201 106.49295 143.55304 1.000 57.55769 226 GLN A CA 1
ATOM 10024 C C . GLN B 2 226 ? 111.26290 106.88868 142.08484 1.000 59.10372 226 GLN A C 1
ATOM 10025 O O . GLN B 2 226 ? 110.28313 106.53916 141.41405 1.000 57.76567 226 GLN A O 1
ATOM 10039 N N . LEU B 2 227 ? 112.25803 107.60727 141.56172 1.000 63.31126 227 LEU A N 1
ATOM 10040 C CA . LEU B 2 227 ? 112.25461 107.92195 140.13305 1.000 58.55372 227 LEU A CA 1
ATOM 10041 C C . LEU B 2 227 ? 112.32885 106.65267 139.28719 1.000 60.57832 227 LEU A C 1
ATOM 10042 O O . LEU B 2 227 ? 111.64574 106.53266 138.25743 1.000 61.60467 227 LEU A O 1
ATOM 10058 N N . GLN B 2 228 ? 113.16463 105.69854 139.70272 1.000 61.60151 228 GLN A N 1
ATOM 10059 C CA . GLN B 2 228 ? 113.24879 104.42640 138.99103 1.000 58.87084 228 GLN A CA 1
ATOM 10060 C C . GLN B 2 228 ? 111.89667 103.73024 138.95462 1.000 53.65170 228 GLN A C 1
ATOM 10061 O O . GLN B 2 228 ? 111.48867 103.19896 137.91458 1.000 62.58806 228 GLN A O 1
ATOM 10075 N N . HIS B 2 229 ? 111.19449 103.70746 140.08590 1.000 53.69999 229 HIS A N 1
ATOM 10076 C CA . HIS B 2 229 ? 109.86775 103.10189 140.10748 1.000 54.16222 229 HIS A CA 1
ATOM 10077 C C . HIS B 2 229 ? 108.92175 103.84085 139.17444 1.000 54.37246 229 HIS A C 1
ATOM 10078 O O . HIS B 2 229 ? 108.08727 103.22272 138.49942 1.000 60.92685 229 HIS A O 1
ATOM 10092 N N . LEU B 2 230 ? 109.03303 105.16955 139.12845 1.000 57.55473 230 LEU A N 1
ATOM 10093 C CA . LEU B 2 230 ? 108.16448 105.94692 138.25209 1.000 59.36226 230 LEU A CA 1
ATOM 10094 C C . LEU B 2 230 ? 108.36439 105.55753 136.79572 1.000 57.15460 230 LEU A C 1
ATOM 10095 O O . LEU B 2 230 ? 107.39516 105.40934 136.05034 1.000 57.61367 230 LEU A O 1
ATOM 10111 N N . LYS B 2 231 ? 109.61384 105.38000 136.37032 1.000 57.82492 231 LYS A N 1
ATOM 10112 C CA . LYS B 2 231 ? 109.85709 104.95238 134.99007 1.000 55.85964 231 LYS A CA 1
ATOM 10113 C C . LYS B 2 231 ? 109.36120 103.52507 134.74721 1.000 54.90756 231 LYS A C 1
ATOM 10114 O O . LYS B 2 231 ? 108.71680 103.23292 133.71873 1.000 56.15007 231 LYS A O 1
ATOM 10133 N N . ALA B 2 232 ? 109.65725 102.62165 135.68372 1.000 61.60087 232 ALA A N 1
ATOM 10134 C CA . ALA B 2 232 ? 109.23226 101.23757 135.53365 1.000 57.31268 232 ALA A CA 1
ATOM 10135 C C . ALA B 2 232 ? 107.72824 101.14681 135.33410 1.000 60.70108 232 ALA A C 1
ATOM 10136 O O . ALA B 2 232 ? 107.25351 100.35639 134.51275 1.000 67.36756 232 ALA A O 1
ATOM 10143 N N . ILE B 2 233 ? 106.95738 101.94488 136.07488 1.000 60.43311 233 ILE A N 1
ATOM 10144 C CA . ILE B 2 233 ? 105.51104 101.92517 135.87782 1.000 59.25113 233 ILE A CA 1
ATOM 10145 C C . ILE B 2 233 ? 105.07642 102.81479 134.72163 1.000 64.36210 233 ILE A C 1
ATOM 10146 O O . ILE B 2 233 ? 103.95540 102.66178 134.22253 1.000 67.54012 233 ILE A O 1
ATOM 10162 N N . MET B 2 234 ? 105.92803 103.74117 134.27901 1.000 71.89715 234 MET A N 1
ATOM 10163 C CA . MET B 2 234 ? 105.64952 104.46357 133.04488 1.000 69.79801 234 MET A CA 1
ATOM 10164 C C . MET B 2 234 ? 105.48424 103.49420 131.89380 1.000 63.56343 234 MET A C 1
ATOM 10165 O O . MET B 2 234 ? 104.61584 103.67497 131.03346 1.000 60.33010 234 MET A O 1
ATOM 10179 N N . LYS B 2 235 ? 106.31066 102.45492 131.86668 1.000 72.57825 235 LYS A N 1
ATOM 10180 C CA . LYS B 2 235 ? 106.23110 101.51035 130.75070 1.000 73.38497 235 LYS A CA 1
ATOM 10181 C C . LYS B 2 235 ? 104.83986 100.89947 130.57518 1.000 69.71885 235 LYS A C 1
ATOM 10182 O O . LYS B 2 235 ? 104.31442 100.93812 129.44978 1.000 65.84854 235 LYS A O 1
ATOM 10201 N N . PRO B 2 236 ? 104.19647 100.32289 131.59918 1.000 74.43459 236 PRO A N 1
ATOM 10202 C CA . PRO B 2 236 ? 102.86004 99.73381 131.39698 1.000 66.95954 236 PRO A CA 1
ATOM 10203 C C . PRO B 2 236 ? 101.70073 100.71819 131.45129 1.000 71.21042 236 PRO A C 1
ATOM 10204 O O . PRO B 2 236 ? 100.57287 100.33546 131.10316 1.000 71.51063 236 PRO A O 1
ATOM 10215 N N . LEU B 2 237 ? 101.92657 101.95995 131.88169 1.000 74.66478 237 LEU A N 1
ATOM 10216 C CA . LEU B 2 237 ? 100.83574 102.92745 131.94732 1.000 76.30849 237 LEU A CA 1
ATOM 10217 C C . LEU B 2 237 ? 100.24617 103.17573 130.56449 1.000 79.76468 237 LEU A C 1
ATOM 10218 O O . LEU B 2 237 ? 99.02148 103.18826 130.38547 1.000 79.80259 237 LEU A O 1
ATOM 10234 N N . MET B 2 238 ? 101.10892 103.36989 129.56678 1.000 77.32765 238 MET A N 1
ATOM 10235 C CA . MET B 2 238 ? 100.62561 103.59243 128.21017 1.000 73.99154 238 MET A CA 1
ATOM 10236 C C . MET B 2 238 ? 99.87712 102.37208 127.69273 1.000 74.05628 238 MET A C 1
ATOM 10237 O O . MET B 2 238 ? 98.79116 102.49458 127.11642 1.000 78.79278 238 MET A O 1
ATOM 10251 N N . GLU B 2 239 ? 100.44159 101.17943 127.89615 1.000 75.46424 239 GLU A N 1
ATOM 10252 C CA . GLU B 2 239 ? 99.74103 99.96063 127.50873 1.000 76.30868 239 GLU A CA 1
ATOM 10253 C C . GLU B 2 239 ? 98.33951 99.94289 128.09221 1.000 75.79607 239 GLU A C 1
ATOM 10254 O O . GLU B 2 239 ? 97.38037 99.54557 127.42275 1.000 77.24355 239 GLU A O 1
ATOM 10266 N N . LEU B 2 240 ? 98.20191 100.37349 129.34502 1.000 81.47032 240 LEU A N 1
ATOM 10267 C CA . LEU B 2 240 ? 96.87193 100.50231 129.92712 1.000 86.09422 240 LEU A CA 1
ATOM 10268 C C . LEU B 2 240 ? 96.03484 101.50365 129.14327 1.000 87.26836 240 LEU A C 1
ATOM 10269 O O . LEU B 2 240 ? 94.85014 101.26607 128.88164 1.000 91.10436 240 LEU A O 1
ATOM 10285 N N . SER B 2 241 ? 96.63566 102.63174 128.75823 1.000 87.41009 241 SER A N 1
ATOM 10286 C CA . SER B 2 241 ? 95.89635 103.63848 127.99996 1.000 86.66861 241 SER A CA 1
ATOM 10287 C C . SER B 2 241 ? 95.52470 103.13310 126.61117 1.000 89.92940 241 SER A C 1
ATOM 10288 O O . SER B 2 241 ? 94.40042 103.35121 126.14581 1.000 88.33300 241 SER A O 1
ATOM 10296 N N . ALA B 2 242 ? 96.45252 102.45969 125.93598 1.000 97.75582 242 ALA A N 1
ATOM 10297 C CA . ALA B 2 242 ? 96.21807 102.01637 124.56855 1.000 94.49034 242 ALA A CA 1
ATOM 10298 C C . ALA B 2 242 ? 95.15647 100.92616 124.53242 1.000 102.53040 242 ALA A C 1
ATOM 10299 O O . ALA B 2 242 ? 95.22088 99.95504 125.29099 1.000 107.42397 242 ALA A O 1
ATOM 10306 N N . THR B 2 243 ? 94.18339 101.08488 123.64298 1.000 108.39568 243 THR A N 1
ATOM 10307 C CA . THR B 2 243 ? 93.12304 100.09818 123.47412 1.000 115.40264 243 THR A CA 1
ATOM 10308 C C . THR B 2 243 ? 92.11608 100.57361 122.43210 1.000 110.90385 243 THR A C 1
ATOM 10309 O O . THR B 2 243 ? 92.48381 100.91020 121.30653 1.000 103.08260 243 THR A O 1
ATOM 10320 N N . GLY B 2 313 ? 85.95856 104.70690 121.15674 1.000 119.10192 313 GLY A N 1
ATOM 10321 C CA . GLY B 2 313 ? 86.65023 103.44064 121.31012 1.000 126.76898 313 GLY A CA 1
ATOM 10322 C C . GLY B 2 313 ? 86.63481 102.93644 122.73923 1.000 132.56633 313 GLY A C 1
ATOM 10323 O O . GLY B 2 313 ? 85.93433 101.97758 123.06224 1.000 133.86199 313 GLY A O 1
ATOM 10327 N N . LEU B 2 314 ? 87.41423 103.58612 123.59852 1.000 132.54774 314 LEU A N 1
ATOM 10328 C CA . LEU B 2 314 ? 87.47342 103.19443 124.99795 1.000 128.76017 314 LEU A CA 1
ATOM 10329 C C . LEU B 2 314 ? 86.13389 103.43876 125.68170 1.000 128.36490 314 LEU A C 1
ATOM 10330 O O . LEU B 2 314 ? 85.40236 104.37655 125.35352 1.000 125.16935 314 LEU A O 1
ATOM 10346 N N . THR B 2 315 ? 85.81557 102.57537 126.64078 1.000 126.00489 315 THR A N 1
ATOM 10347 C CA . THR B 2 315 ? 84.63149 102.75785 127.46074 1.000 125.82649 315 THR A CA 1
ATOM 10348 C C . THR B 2 315 ? 84.92472 103.73875 128.59360 1.000 122.93311 315 THR A C 1
ATOM 10349 O O . THR B 2 315 ? 86.07461 104.09199 128.86802 1.000 116.21072 315 THR A O 1
ATOM 10360 N N . LYS B 2 316 ? 83.85829 104.18036 129.26242 1.000 123.26041 316 LYS A N 1
ATOM 10361 C CA . LYS B 2 316 ? 84.02102 105.14951 130.34049 1.000 119.89097 316 LYS A CA 1
ATOM 10362 C C . LYS B 2 316 ? 84.92324 104.60311 131.43860 1.000 115.98606 316 LYS A C 1
ATOM 10363 O O . LYS B 2 316 ? 85.77348 105.32617 131.96949 1.000 112.06446 316 LYS A O 1
ATOM 10382 N N . LYS B 2 317 ? 84.75823 103.32568 131.78732 1.000 115.43451 317 LYS A N 1
ATOM 10383 C CA . LYS B 2 317 ? 85.55582 102.74375 132.86241 1.000 114.63380 317 LYS A CA 1
ATOM 10384 C C . LYS B 2 317 ? 87.03897 102.76200 132.51734 1.000 113.22295 317 LYS A C 1
ATOM 10385 O O . LYS B 2 317 ? 87.88170 103.05955 133.37295 1.000 106.39021 317 LYS A O 1
ATOM 10404 N N . GLN B 2 318 ? 87.37924 102.44318 131.26769 1.000 113.85391 318 GLN A N 1
ATOM 10405 C CA . GLN B 2 318 ? 88.77824 102.47671 130.85825 1.000 108.50035 318 GLN A CA 1
ATOM 10406 C C . GLN B 2 318 ? 89.33102 103.89411 130.93079 1.000 105.57258 318 GLN A C 1
ATOM 10407 O O . GLN B 2 318 ? 90.47796 104.10146 131.34329 1.000 101.76406 318 GLN A O 1
ATOM 10421 N N . GLU B 2 319 ? 88.52829 104.88468 130.53535 1.000 105.32052 319 GLU A N 1
ATOM 10422 C CA . GLU B 2 319 ? 88.96957 106.27278 130.62686 1.000 102.14246 319 GLU A CA 1
ATOM 10423 C C . GLU B 2 319 ? 89.21124 106.67932 132.07484 1.000 99.66331 319 GLU A C 1
ATOM 10424 O O . GLU B 2 319 ? 90.19446 107.36507 132.37933 1.000 94.86172 319 GLU A O 1
ATOM 10436 N N . MET B 2 320 ? 88.32358 106.26827 132.98383 1.000 99.53683 320 MET A N 1
ATOM 10437 C CA . MET B 2 320 ? 88.53438 106.56368 134.39734 1.000 93.25216 320 MET A CA 1
ATOM 10438 C C . MET B 2 320 ? 89.80160 105.89555 134.90719 1.000 87.29009 320 MET A C 1
ATOM 10439 O O . MET B 2 320 ? 90.54835 106.48266 135.69770 1.000 85.14813 320 MET A O 1
ATOM 10453 N N . LEU B 2 321 ? 90.05335 104.65971 134.47688 1.000 86.64713 321 LEU A N 1
ATOM 10454 C CA . LEU B 2 321 ? 91.26922 103.97089 134.89324 1.000 86.10228 321 LEU A CA 1
ATOM 10455 C C . LEU B 2 321 ? 92.50964 104.70960 134.40608 1.000 80.22009 321 LEU A C 1
ATOM 10456 O O . LEU B 2 321 ? 93.48639 104.86341 135.15088 1.000 81.26805 321 LEU A O 1
ATOM 10472 N N . VAL B 2 322 ? 92.48855 105.17812 133.15739 1.000 78.38882 322 VAL A N 1
ATOM 10473 C CA . VAL B 2 322 ? 93.62735 105.92782 132.63240 1.000 78.31786 322 VAL A CA 1
ATOM 10474 C C . VAL B 2 322 ? 93.81832 107.21494 133.42053 1.000 77.76582 322 VAL A C 1
ATOM 10475 O O . VAL B 2 322 ? 94.94830 107.60385 133.74259 1.000 75.93157 322 VAL A O 1
ATOM 10488 N N . ARG B 2 323 ? 92.71940 107.90961 133.72182 1.000 79.30667 323 ARG A N 1
ATOM 10489 C CA . ARG B 2 323 ? 92.81799 109.14511 134.48967 1.000 72.22415 323 ARG A CA 1
ATOM 10490 C C . ARG B 2 323 ? 93.42599 108.88501 135.85975 1.000 72.72190 323 ARG A C 1
ATOM 10491 O O . ARG B 2 323 ? 94.29693 109.63479 136.31299 1.000 70.53495 323 ARG A O 1
ATOM 10512 N N . SER B 2 324 ? 92.97975 107.82356 136.53283 1.000 69.79759 324 SER A N 1
ATOM 10513 C CA . SER B 2 324 ? 93.51376 107.50385 137.85129 1.000 62.25093 324 SER A CA 1
ATOM 10514 C C . SER B 2 324 ? 94.99599 107.16439 137.77831 1.000 64.26442 324 SER A C 1
ATOM 10515 O O . SER B 2 324 ? 95.77750 107.57781 138.64178 1.000 69.42084 324 SER A O 1
ATOM 10523 N N . ALA B 2 325 ? 95.40536 106.41063 136.75663 1.000 64.30536 325 ALA A N 1
ATOM 10524 C CA . ALA B 2 325 ? 96.81829 106.07057 136.62151 1.000 62.09845 325 ALA A CA 1
ATOM 10525 C C . ALA B 2 325 ? 97.66757 107.31112 136.37173 1.000 59.41735 325 ALA A C 1
ATOM 10526 O O . ALA B 2 325 ? 98.75256 107.46033 136.94993 1.000 58.82477 325 ALA A O 1
ATOM 10533 N N . ILE B 2 326 ? 97.19546 108.21192 135.50740 1.000 63.68356 326 ILE A N 1
ATOM 10534 C CA . ILE B 2 326 ? 97.94266 109.43726 135.23150 1.000 60.81647 326 ILE A CA 1
ATOM 10535 C C . ILE B 2 326 ? 98.02715 110.29530 136.48428 1.000 60.82429 326 ILE A C 1
ATOM 10536 O O . ILE B 2 326 ? 99.06575 110.90312 136.77446 1.000 57.85414 326 ILE A O 1
ATOM 10552 N N . LYS B 2 327 ? 96.92856 110.37382 137.23540 1.000 61.78843 327 LYS A N 1
ATOM 10553 C CA . LYS B 2 327 ? 96.93360 111.11521 138.48841 1.000 56.60380 327 LYS A CA 1
ATOM 10554 C C . LYS B 2 327 ? 97.96250 110.54005 139.44904 1.000 55.35286 327 LYS A C 1
ATOM 10555 O O . LYS B 2 327 ? 98.73281 111.28000 140.06823 1.000 57.25626 327 LYS A O 1
ATOM 10574 N N . TYR B 2 328 ? 97.99527 109.21362 139.57831 1.000 58.57854 328 TYR A N 1
ATOM 10575 C CA . TYR B 2 328 ? 98.97765 108.57986 140.44833 1.000 55.68444 328 TYR A CA 1
ATOM 10576 C C . TYR B 2 328 ? 100.39332 108.93798 140.02012 1.000 53.20143 328 TYR A C 1
ATOM 10577 O O . TYR B 2 328 ? 101.23410 109.30301 140.85044 1.000 59.45713 328 TYR A O 1
ATOM 10595 N N . TRP B 2 329 ? 100.67584 108.83755 138.72092 1.000 48.28458 329 TRP A N 1
ATOM 10596 C CA . TRP B 2 329 ? 102.02451 109.11589 138.23741 1.000 49.64878 329 TRP A CA 1
ATOM 10597 C C . TRP B 2 329 ? 102.42777 110.55375 138.54000 1.000 53.89842 329 TRP A C 1
ATOM 10598 O O . TRP B 2 329 ? 103.51583 110.81396 139.07448 1.000 51.99470 329 TRP A O 1
ATOM 10619 N N . VAL B 2 330 ? 101.55034 111.50466 138.21380 1.000 58.40661 330 VAL A N 1
ATOM 10620 C CA . VAL B 2 330 ? 101.87961 112.91481 138.39517 1.000 53.60561 330 VAL A CA 1
ATOM 10621 C C . VAL B 2 330 ? 102.06394 113.23495 139.87149 1.000 58.23821 330 VAL A C 1
ATOM 10622 O O . VAL B 2 330 ? 103.00452 113.94102 140.25535 1.000 57.80159 330 VAL A O 1
ATOM 10635 N N . GLU B 2 331 ? 101.17185 112.72558 140.72401 1.000 58.42706 331 GLU A N 1
ATOM 10636 C CA . GLU B 2 331 ? 101.26828 113.01630 142.14873 1.000 53.92863 331 GLU A CA 1
ATOM 10637 C C . GLU B 2 331 ? 102.53064 112.41977 142.75531 1.000 53.36825 331 GLU A C 1
ATOM 10638 O O . GLU B 2 331 ? 103.17914 113.05707 143.59081 1.000 58.26094 331 GLU A O 1
ATOM 10650 N N . ARG B 2 332 ? 102.90046 111.20003 142.35839 1.000 53.06818 332 ARG A N 1
ATOM 10651 C CA . ARG B 2 332 ? 104.13091 110.61715 142.88143 1.000 52.04110 332 ARG A CA 1
ATOM 10652 C C . ARG B 2 332 ? 105.34892 111.41237 142.42783 1.000 57.79287 332 ARG A C 1
ATOM 10653 O O . ARG B 2 332 ? 106.29565 111.61338 143.20186 1.000 63.43283 332 ARG A O 1
ATOM 10674 N N . HIS B 2 333 ? 105.34833 111.87730 141.17634 1.000 48.14732 333 HIS A N 1
ATOM 10675 C CA . HIS B 2 333 ? 106.45658 112.70888 140.71796 1.000 48.81419 333 HIS A CA 1
ATOM 10676 C C . HIS B 2 333 ? 106.54296 113.99804 141.52707 1.000 59.30019 333 HIS A C 1
ATOM 10677 O O . HIS B 2 333 ? 107.63478 114.42082 141.93310 1.000 62.15147 333 HIS A O 1
ATOM 10691 N N . LYS B 2 334 ? 105.39698 114.63299 141.77910 1.000 58.87685 334 LYS A N 1
ATOM 10692 C CA . LYS B 2 334 ? 105.38816 115.85125 142.58090 1.000 53.67567 334 LYS A CA 1
ATOM 10693 C C . LYS B 2 334 ? 105.89966 115.58139 143.98972 1.000 55.61481 334 LYS A C 1
ATOM 10694 O O . LYS B 2 334 ? 106.60699 116.40959 144.57237 1.000 55.82908 334 LYS A O 1
ATOM 10713 N N . HIS B 2 335 ? 105.54038 114.42838 144.55559 1.000 60.44199 335 HIS A N 1
ATOM 10714 C CA . HIS B 2 335 ? 106.04078 114.04776 145.87225 1.000 56.82437 335 HIS A CA 1
ATOM 10715 C C . HIS B 2 335 ? 107.55892 113.93126 145.87055 1.000 56.17916 335 HIS A C 1
ATOM 10716 O O . HIS B 2 335 ? 108.22949 114.39268 146.80323 1.000 62.97222 335 HIS A O 1
ATOM 10730 N N . VAL B 2 336 ? 108.12071 113.31335 144.83155 1.000 53.81470 336 VAL A N 1
ATOM 10731 C CA . VAL B 2 336 ? 109.57604 113.20342 144.74603 1.000 54.09916 336 VAL A CA 1
ATOM 10732 C C . VAL B 2 336 ? 110.20627 114.58797 144.66031 1.000 59.50996 336 VAL A C 1
ATOM 10733 O O . VAL B 2 336 ? 111.25474 114.85361 145.26573 1.000 62.08829 336 VAL A O 1
ATOM 10746 N N . VAL B 2 337 ? 109.58220 115.48992 143.90074 1.000 61.79521 337 VAL A N 1
ATOM 10747 C CA . VAL B 2 337 ? 110.10547 116.85151 143.78890 1.000 58.65394 337 VAL A CA 1
ATOM 10748 C C . VAL B 2 337 ? 110.08434 117.54388 145.14719 1.000 59.75517 337 VAL A C 1
ATOM 10749 O O . VAL B 2 337 ? 111.03658 118.23999 145.52488 1.000 63.05679 337 VAL A O 1
ATOM 10762 N N . ARG B 2 338 ? 108.98967 117.37758 145.89235 1.000 58.61815 338 ARG A N 1
ATOM 10763 C CA . ARG B 2 338 ? 108.90070 117.94352 147.23458 1.000 57.10594 338 ARG A CA 1
ATOM 10764 C C . ARG B 2 338 ? 110.02558 117.42487 148.11617 1.000 56.42917 338 ARG A C 1
ATOM 10765 O O . ARG B 2 338 ? 110.66589 118.18961 148.84750 1.000 61.24010 338 ARG A O 1
ATOM 10786 N N . LEU B 2 339 ? 110.26917 116.11569 148.06929 1.000 59.00261 339 LEU A N 1
ATOM 10787 C CA . LEU B 2 339 ? 111.33216 115.53923 148.88336 1.000 60.59912 339 LEU A CA 1
ATOM 10788 C C . LEU B 2 339 ? 112.68450 116.13413 148.51770 1.000 60.09031 339 LEU A C 1
ATOM 10789 O O . LEU B 2 339 ? 113.49072 116.45383 149.39936 1.000 69.85365 339 LEU A O 1
ATOM 10805 N N . VAL B 2 340 ? 112.95542 116.28788 147.22145 1.000 54.73566 340 VAL A N 1
ATOM 10806 C CA . VAL B 2 340 ? 114.24757 116.82976 146.80640 1.000 59.47229 340 VAL A CA 1
ATOM 10807 C C . VAL B 2 340 ? 114.39961 118.27030 147.28099 1.000 63.90198 340 VAL A C 1
ATOM 10808 O O . VAL B 2 340 ? 115.47368 118.67954 147.74537 1.000 64.99240 340 VAL A O 1
ATOM 10821 N N . THR B 2 341 ? 113.33325 119.06649 147.16553 1.000 67.17588 341 THR A N 1
ATOM 10822 C CA . THR B 2 341 ? 113.40420 120.44903 147.63029 1.000 64.05508 341 THR A CA 1
ATOM 10823 C C . THR B 2 341 ? 113.65298 120.50790 149.13064 1.000 62.90284 341 THR A C 1
ATOM 10824 O O . THR B 2 341 ? 114.43781 121.33639 149.60526 1.000 65.53426 341 THR A O 1
ATOM 10835 N N . ALA B 2 342 ? 112.98833 119.63969 149.89560 1.000 64.42830 342 ALA A N 1
ATOM 10836 C CA . ALA B 2 342 ? 113.20553 119.61458 151.33789 1.000 63.97723 342 ALA A CA 1
ATOM 10837 C C . ALA B 2 342 ? 114.64202 119.23750 151.67251 1.000 64.82876 342 ALA A C 1
ATOM 10838 O O . ALA B 2 342 ? 115.24991 119.82025 152.57676 1.000 71.23033 342 ALA A O 1
ATOM 10845 N N . VAL B 2 343 ? 115.20190 118.26108 150.95706 1.000 66.81713 343 VAL A N 1
ATOM 10846 C CA . VAL B 2 343 ? 116.58572 117.86323 151.20530 1.000 67.42019 343 VAL A CA 1
ATOM 10847 C C . VAL B 2 343 ? 117.52726 119.02634 150.92755 1.000 65.44087 343 VAL A C 1
ATOM 10848 O O . VAL B 2 343 ? 118.47075 119.28528 151.69099 1.000 71.82567 343 VAL A O 1
ATOM 10861 N N . GLY B 2 344 ? 117.29661 119.73688 149.82312 1.000 66.16067 344 GLY A N 1
ATOM 10862 C CA . GLY B 2 344 ? 118.11513 120.90185 149.53089 1.000 71.15172 344 GLY A CA 1
ATOM 10863 C C . GLY B 2 344 ? 118.01371 121.95472 150.61595 1.000 70.10129 344 GLY A C 1
ATOM 10864 O O . GLY B 2 344 ? 119.02357 122.48643 151.08291 1.000 69.18709 344 GLY A O 1
ATOM 10868 N N . ASP B 2 345 ? 116.78710 122.25877 151.04306 1.000 70.70246 345 ASP A N 1
ATOM 10869 C CA . ASP B 2 345 ? 116.59245 123.20165 152.13856 1.000 70.70427 345 ASP A CA 1
ATOM 10870 C C . ASP B 2 345 ? 117.40210 122.78687 153.35661 1.000 67.46253 345 ASP A C 1
ATOM 10871 O O . ASP B 2 345 ? 118.08402 123.60700 153.97962 1.000 67.28420 345 ASP A O 1
ATOM 10880 N N . ALA B 2 346 ? 117.33869 121.50300 153.70450 1.000 72.93720 346 ALA A N 1
ATOM 10881 C CA . ALA B 2 346 ? 117.98008 121.02936 154.92358 1.000 67.03744 346 ALA A CA 1
ATOM 10882 C C . ALA B 2 346 ? 119.49775 121.12671 154.84355 1.000 64.95912 346 ALA A C 1
ATOM 10883 O O . ALA B 2 346 ? 120.14651 121.48124 155.83323 1.000 69.80325 346 ALA A O 1
ATOM 10890 N N . TYR B 2 347 ? 120.09054 120.81644 153.68666 1.000 64.31086 347 TYR A N 1
ATOM 10891 C CA . TYR B 2 347 ? 121.53463 120.60455 153.63692 1.000 68.64313 347 TYR A CA 1
ATOM 10892 C C . TYR B 2 347 ? 122.33040 121.59050 152.78333 1.000 72.39561 347 TYR A C 1
ATOM 10893 O O . TYR B 2 347 ? 123.55252 121.42075 152.66330 1.000 74.75492 347 TYR A O 1
ATOM 10911 N N . GLY B 2 348 ? 121.70555 122.61705 152.20245 1.000 71.27857 348 GLY A N 1
ATOM 10912 C CA . GLY B 2 348 ? 122.46078 123.52999 151.35573 1.000 68.06323 348 GLY A CA 1
ATOM 10913 C C . GLY B 2 348 ? 123.56722 124.25721 152.09757 1.000 69.51511 348 GLY A C 1
ATOM 10914 O O . GLY B 2 348 ? 124.71146 124.31612 151.63634 1.000 71.43420 348 GLY A O 1
ATOM 10918 N N . VAL B 2 349 ? 123.24235 124.82946 153.25655 1.000 71.99364 349 VAL A N 1
ATOM 10919 C CA . VAL B 2 349 ? 124.23827 125.59640 153.99806 1.000 73.85377 349 VAL A CA 1
ATOM 10920 C C . VAL B 2 349 ? 125.33516 124.67948 154.52102 1.000 74.28827 349 VAL A C 1
ATOM 10921 O O . VAL B 2 349 ? 126.50710 125.06881 154.59524 1.000 77.64960 349 VAL A O 1
ATOM 10934 N N . ALA B 2 350 ? 124.97476 123.45417 154.90637 1.000 70.88988 350 ALA A N 1
ATOM 10935 C CA . ALA B 2 350 ? 125.98445 122.49389 155.33456 1.000 70.02037 350 ALA A CA 1
ATOM 10936 C C . ALA B 2 350 ? 126.95694 122.19134 154.20570 1.000 70.68324 350 ALA A C 1
ATOM 10937 O O . ALA B 2 350 ? 128.17335 122.12992 154.42176 1.000 70.09467 350 ALA A O 1
ATOM 10944 N N . LEU B 2 351 ? 126.43963 122.00803 152.98900 1.000 70.81422 351 LEU A N 1
ATOM 10945 C CA . LEU B 2 351 ? 127.31971 121.78701 151.84609 1.000 71.43707 351 LEU A CA 1
ATOM 10946 C C . LEU B 2 351 ? 128.21830 122.99147 151.60718 1.000 73.19804 351 LEU A C 1
ATOM 10947 O O . LEU B 2 351 ? 129.41261 122.84203 151.31574 1.000 75.15419 351 LEU A O 1
ATOM 10963 N N . LEU B 2 352 ? 127.65735 124.19572 151.71490 1.000 75.46715 352 LEU A N 1
ATOM 10964 C CA . LEU B 2 352 ? 128.45271 125.39969 151.49903 1.000 72.58173 352 LEU A CA 1
ATOM 10965 C C . LEU B 2 352 ? 129.59798 125.48315 152.50003 1.000 70.72259 352 LEU A C 1
ATOM 10966 O O . LEU B 2 352 ? 130.74194 125.77186 152.13167 1.000 76.54592 352 LEU A O 1
ATOM 10982 N N . LEU B 2 353 ? 129.30809 125.22494 153.77581 1.000 70.43224 353 LEU A N 1
ATOM 10983 C CA . LEU B 2 353 ? 130.35158 125.26941 154.79563 1.000 70.86875 353 LEU A CA 1
ATOM 10984 C C . LEU B 2 353 ? 131.39734 124.18620 154.56254 1.000 78.78477 353 LEU A C 1
ATOM 10985 O O . LEU B 2 353 ? 132.60232 124.42601 154.73057 1.000 82.00550 353 LEU A O 1
ATOM 11001 N N . HIS B 2 354 ? 130.95502 122.98536 154.18073 1.000 80.85220 354 HIS A N 1
ATOM 11002 C CA . HIS B 2 354 ? 131.89278 121.90668 153.89604 1.000 73.09643 354 HIS A CA 1
ATOM 11003 C C . HIS B 2 354 ? 132.85860 122.30886 152.79361 1.000 74.47561 354 HIS A C 1
ATOM 11004 O O . HIS B 2 354 ? 134.07333 122.11977 152.91570 1.000 74.85121 354 HIS A O 1
ATOM 11018 N N . MET B 2 355 ? 132.33424 122.87302 151.70533 1.000 77.05959 355 MET A N 1
ATOM 11019 C CA . MET B 2 355 ? 133.19846 123.24079 150.58930 1.000 76.82293 355 MET A CA 1
ATOM 11020 C C . MET B 2 355 ? 134.10450 124.40929 150.95247 1.000 73.75549 355 MET A C 1
ATOM 11021 O O . MET B 2 355 ? 135.25592 124.47223 150.50295 1.000 77.61982 355 MET A O 1
ATOM 11035 N N . LEU B 2 356 ? 133.60916 125.34462 151.76391 1.000 76.33043 356 LEU A N 1
ATOM 11036 C CA . LEU B 2 356 ? 134.45249 126.45048 152.20163 1.000 77.66802 356 LEU A CA 1
ATOM 11037 C C . LEU B 2 356 ? 135.64403 125.94074 152.99913 1.000 75.55550 356 LEU A C 1
ATOM 11038 O O . LEU B 2 356 ? 136.78078 126.36935 152.77887 1.000 79.74832 356 LEU A O 1
ATOM 11054 N N . THR B 2 357 ? 135.40559 125.01832 153.93281 1.000 73.70307 357 THR A N 1
ATOM 11055 C CA . THR B 2 357 ? 136.51971 124.44496 154.68406 1.000 73.36809 357 THR A CA 1
ATOM 11056 C C . THR B 2 357 ? 137.44796 123.65666 153.76622 1.000 75.87125 357 THR A C 1
ATOM 11057 O O . THR B 2 357 ? 138.68312 123.75454 153.87004 1.000 72.91327 357 THR A O 1
ATOM 11068 N N . THR B 2 358 ? 136.86669 122.87541 152.85251 1.000 80.43928 358 THR A N 1
ATOM 11069 C CA . THR B 2 358 ? 137.66978 122.07275 151.94199 1.000 76.66866 358 THR A CA 1
ATOM 11070 C C . THR B 2 358 ? 138.65191 122.94591 151.17886 1.000 73.05068 358 THR A C 1
ATOM 11071 O O . THR B 2 358 ? 139.86038 122.73948 151.26267 1.000 73.44822 358 THR A O 1
ATOM 11082 N N . THR B 2 359 ? 138.15844 123.99428 150.51901 1.000 75.65174 359 THR A N 1
ATOM 11083 C CA . THR B 2 359 ? 139.02564 124.85841 149.71955 1.000 70.88050 359 THR A CA 1
ATOM 11084 C C . THR B 2 359 ? 140.35005 125.17094 150.41856 1.000 69.11218 359 THR A C 1
ATOM 11085 O O . THR B 2 359 ? 141.43290 124.93836 149.86496 1.000 73.85662 359 THR A O 1
ATOM 11096 N N . ILE B 2 360 ? 140.28235 125.69710 151.64270 1.000 68.25646 360 ILE A N 1
ATOM 11097 C CA . ILE B 2 360 ? 141.50364 126.03310 152.36867 1.000 69.78249 360 ILE A CA 1
ATOM 11098 C C . ILE B 2 360 ? 142.29828 124.77477 152.69104 1.000 72.95719 360 ILE A C 1
ATOM 11099 O O . ILE B 2 360 ? 143.53805 124.76924 152.61945 1.000 73.91062 360 ILE A O 1
ATOM 11115 N N . THR B 2 361 ? 141.60981 123.69225 153.06666 1.000 73.59234 361 THR A N 1
ATOM 11116 C CA . THR B 2 361 ? 142.32760 122.45984 153.37745 1.000 72.20384 361 THR A CA 1
ATOM 11117 C C . THR B 2 361 ? 143.14126 121.99385 152.17643 1.000 71.16391 361 THR A C 1
ATOM 11118 O O . THR B 2 361 ? 144.31336 121.63276 152.30600 1.000 74.19100 361 THR A O 1
ATOM 11129 N N . LEU B 2 362 ? 142.52789 122.01536 150.99410 1.000 71.34434 362 LEU A N 1
ATOM 11130 C CA . LEU B 2 362 ? 143.18770 121.57047 149.77268 1.000 66.82141 362 LEU A CA 1
ATOM 11131 C C . LEU B 2 362 ? 144.33145 122.49777 149.38974 1.000 66.60154 362 LEU A C 1
ATOM 11132 O O . LEU B 2 362 ? 145.36376 122.03879 148.89461 1.000 69.76348 362 LEU A O 1
ATOM 11148 N N . THR B 2 363 ? 144.16795 123.80549 149.59151 1.000 71.44876 363 THR A N 1
ATOM 11149 C CA . THR B 2 363 ? 145.27396 124.72367 149.32763 1.000 70.15643 363 THR A CA 1
ATOM 11150 C C . THR B 2 363 ? 146.48584 124.36845 150.18189 1.000 72.04930 363 THR A C 1
ATOM 11151 O O . THR B 2 363 ? 147.60807 124.19475 149.67422 1.000 77.96756 363 THR A O 1
ATOM 11162 N N . LEU B 2 364 ? 146.27216 124.24292 151.49104 1.000 70.64025 364 LEU A N 1
ATOM 11163 C CA . LEU B 2 364 ? 147.37957 123.90671 152.37629 1.000 70.64064 364 LEU A CA 1
ATOM 11164 C C . LEU B 2 364 ? 147.95192 122.53701 152.03500 1.000 76.43765 364 LEU A C 1
ATOM 11165 O O . LEU B 2 364 ? 149.16683 122.32319 152.11738 1.000 78.50270 364 LEU A O 1
ATOM 11181 N N . LEU B 2 365 ? 147.09070 121.59670 151.64154 1.000 77.17407 365 LEU A N 1
ATOM 11182 C CA . LEU B 2 365 ? 147.55455 120.25670 151.30549 1.000 73.59563 365 LEU A CA 1
ATOM 11183 C C . LEU B 2 365 ? 148.40916 120.26429 150.04802 1.000 75.85697 365 LEU A C 1
ATOM 11184 O O . LEU B 2 365 ? 149.37434 119.50463 149.94899 1.000 80.45294 365 LEU A O 1
ATOM 11200 N N . ALA B 2 366 ? 148.05747 121.09166 149.06451 1.000 77.70897 366 ALA A N 1
ATOM 11201 C CA . ALA B 2 366 ? 148.90538 121.22709 147.88628 1.000 74.55472 366 ALA A CA 1
ATOM 11202 C C . ALA B 2 366 ? 150.27011 121.77765 148.26770 1.000 74.74563 366 ALA A C 1
ATOM 11203 O O . ALA B 2 366 ? 151.30847 121.26770 147.81847 1.000 81.50321 366 ALA A O 1
ATOM 11210 N N . TYR B 2 367 ? 150.29667 122.80332 149.12050 1.000 77.11584 367 TYR A N 1
ATOM 11211 C CA . TYR B 2 367 ? 151.59642 123.29761 149.56355 1.000 77.99976 367 TYR A CA 1
ATOM 11212 C C . TYR B 2 367 ? 152.38682 122.19850 150.26107 1.000 80.26925 367 TYR A C 1
ATOM 11213 O O . TYR B 2 367 ? 153.60035 122.07622 150.06574 1.000 82.39307 367 TYR A O 1
ATOM 11231 N N . GLN B 2 368 ? 151.71965 121.40018 151.09572 1.000 81.37994 368 GLN A N 1
ATOM 11232 C CA . GLN B 2 368 ? 152.41510 120.32874 151.80343 1.000 84.00509 368 GLN A CA 1
ATOM 11233 C C . GLN B 2 368 ? 152.95330 119.28502 150.83274 1.000 84.82003 368 GLN A C 1
ATOM 11234 O O . GLN B 2 368 ? 154.10130 118.84316 150.95503 1.000 84.70477 368 GLN A O 1
ATOM 11248 N N . ALA B 2 369 ? 152.13550 118.88291 149.85851 1.000 83.41344 369 ALA A N 1
ATOM 11249 C CA . ALA B 2 369 ? 152.56512 117.90358 148.86922 1.000 78.12066 369 ALA A CA 1
ATOM 11250 C C . ALA B 2 369 ? 153.75170 118.40997 148.07086 1.000 78.62604 369 ALA A C 1
ATOM 11251 O O . ALA B 2 369 ? 154.54081 117.61132 147.55736 1.000 81.99279 369 ALA A O 1
ATOM 11258 N N . THR B 2 370 ? 153.89742 119.72897 147.95397 1.000 83.78861 370 THR A N 1
ATOM 11259 C CA . THR B 2 370 ? 155.05957 120.26502 147.25457 1.000 81.64092 370 THR A CA 1
ATOM 11260 C C . THR B 2 370 ? 156.37371 119.82467 147.89328 1.000 84.09935 370 THR A C 1
ATOM 11261 O O . THR B 2 370 ? 157.41312 119.86253 147.22779 1.000 84.66050 370 THR A O 1
ATOM 11272 N N . LYS B 2 371 ? 156.35810 119.40808 149.15893 1.000 86.06457 371 LYS A N 1
ATOM 11273 C CA . LYS B 2 371 ? 157.57178 119.03656 149.87766 1.000 87.24708 371 LYS A CA 1
ATOM 11274 C C . LYS B 2 371 ? 157.82225 117.53344 149.92079 1.000 86.98649 371 LYS A C 1
ATOM 11275 O O . LYS B 2 371 ? 158.77088 117.10117 150.58140 1.000 87.58974 371 LYS A O 1
ATOM 11294 N N . VAL B 2 372 ? 157.00611 116.72781 149.24237 1.000 86.95547 372 VAL A N 1
ATOM 11295 C CA . VAL B 2 372 ? 157.14196 115.27767 149.32803 1.000 87.09461 372 VAL A CA 1
ATOM 11296 C C . VAL B 2 372 ? 158.35610 114.82854 148.52750 1.000 90.55668 372 VAL A C 1
ATOM 11297 O O . VAL B 2 372 ? 158.53640 115.22327 147.36888 1.000 92.63462 372 VAL A O 1
ATOM 11310 N N . ASN B 2 373 ? 159.20048 113.99714 149.14450 1.000 95.26966 373 ASN A N 1
ATOM 11311 C CA . ASN B 2 373 ? 160.36799 113.41556 148.47252 1.000 93.88250 373 ASN A CA 1
ATOM 11312 C C . ASN B 2 373 ? 160.55620 111.99007 148.99209 1.000 97.16425 373 ASN A C 1
ATOM 11313 O O . ASN B 2 373 ? 161.23914 111.76610 149.99444 1.000 99.23318 373 ASN A O 1
ATOM 11324 N N . GLY B 2 374 ? 159.95541 111.02476 148.29444 1.000 98.41327 374 GLY A N 1
ATOM 11325 C CA . GLY B 2 374 ? 160.09536 109.62391 148.63194 1.000 101.28648 374 GLY A CA 1
ATOM 11326 C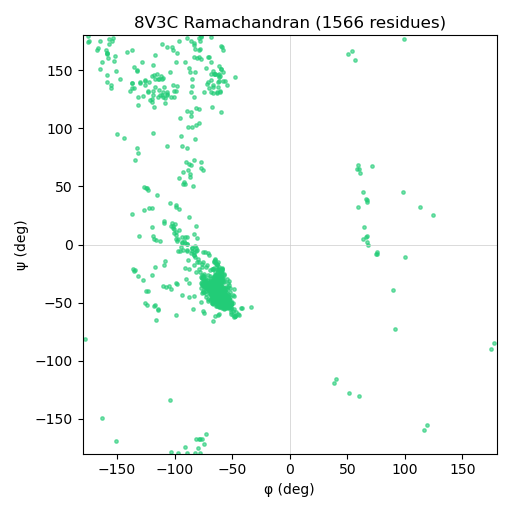 C . GLY B 2 374 ? 158.75831 108.99172 148.98047 1.000 100.13368 374 GLY A C 1
ATOM 11327 O O . GLY B 2 374 ? 157.69816 109.45566 148.53980 1.000 97.43322 374 GLY A O 1
ATOM 11331 N N . VAL B 2 375 ? 158.82339 107.92115 149.77049 1.000 99.84589 375 VAL A N 1
ATOM 11332 C CA . VAL B 2 375 ? 157.63997 107.17165 150.17801 1.000 99.62597 375 VAL A CA 1
ATOM 11333 C C . VAL B 2 375 ? 157.61890 107.04945 151.69549 1.000 102.62352 375 VAL A C 1
ATOM 11334 O O . VAL B 2 375 ? 157.09749 106.07227 152.24367 1.000 102.22437 375 VAL A O 1
ATOM 11347 N N . ASN B 2 376 ? 158.18159 108.03865 152.38191 1.000 102.59212 376 ASN A N 1
ATOM 11348 C CA . ASN B 2 376 ? 158.31655 107.99118 153.83224 1.000 98.00510 376 ASN A CA 1
ATOM 11349 C C . ASN B 2 376 ? 156.97645 108.34044 154.48386 1.000 95.49588 376 ASN A C 1
ATOM 11350 O O . ASN B 2 376 ? 155.92776 108.36281 153.83487 1.000 95.93297 376 ASN A O 1
ATOM 11361 N N . VAL B 2 377 ? 156.99838 108.60014 155.79369 1.000 93.49295 377 VAL A N 1
ATOM 11362 C CA . VAL B 2 377 ? 155.76272 108.84045 156.53731 1.000 93.77502 377 VAL A CA 1
ATOM 11363 C C . VAL B 2 377 ? 155.06051 110.09297 156.02626 1.000 93.69556 377 VAL A C 1
ATOM 11364 O O . VAL B 2 377 ? 153.82893 110.12813 155.90842 1.000 90.99744 377 VAL A O 1
ATOM 11377 N N . TYR B 2 378 ? 155.82901 111.14702 155.74306 1.000 88.84377 378 TYR A N 1
ATOM 11378 C CA . TYR B 2 378 ? 155.24728 112.41265 155.30676 1.000 86.79143 378 TYR A CA 1
ATOM 11379 C C . TYR B 2 378 ? 154.33526 112.20291 154.10430 1.000 87.17481 378 TYR A C 1
ATOM 11380 O O . TYR B 2 378 ? 153.21607 112.73266 154.05104 1.000 88.46270 378 TYR A O 1
ATOM 11398 N N . ALA B 2 379 ? 154.80536 111.43346 153.12214 1.000 82.84624 379 ALA A N 1
ATOM 11399 C CA . ALA B 2 379 ? 153.99061 111.16773 151.94478 1.000 84.06410 379 ALA A CA 1
ATOM 11400 C C . ALA B 2 379 ? 152.70565 110.44965 152.32451 1.000 81.47564 379 ALA A C 1
ATOM 11401 O O . ALA B 2 379 ? 151.63083 110.76651 151.80301 1.000 83.89772 379 ALA A O 1
ATOM 11408 N N . ALA B 2 380 ? 152.79479 109.47810 153.23254 1.000 80.90681 380 ALA A N 1
ATOM 11409 C CA . ALA B 2 380 ? 151.60362 108.74650 153.64424 1.000 83.70542 380 ALA A CA 1
ATOM 11410 C C . ALA B 2 380 ? 150.58319 109.68294 154.27414 1.000 85.58250 380 ALA A C 1
ATOM 11411 O O . ALA B 2 380 ? 149.38864 109.61760 153.96531 1.000 85.36875 380 ALA A O 1
ATOM 11418 N N . THR B 2 381 ? 151.04048 110.57231 155.15677 1.000 84.86571 381 THR A N 1
ATOM 11419 C CA . THR B 2 381 ? 150.12346 111.49300 155.82180 1.000 81.05700 381 THR A CA 1
ATOM 11420 C C . THR B 2 381 ? 149.46106 112.42808 154.81692 1.000 77.81086 381 THR A C 1
ATOM 11421 O O . THR B 2 381 ? 148.24219 112.65247 154.86217 1.000 75.04878 381 THR A O 1
ATOM 11432 N N . VAL B 2 382 ? 150.25150 112.98571 153.89671 1.000 80.48839 382 VAL A N 1
ATOM 11433 C CA . VAL B 2 382 ? 149.68975 113.91475 152.91986 1.000 77.57749 382 VAL A CA 1
ATOM 11434 C C . VAL B 2 382 ? 148.66887 113.20667 152.03993 1.000 77.87732 382 VAL A C 1
ATOM 11435 O O . VAL B 2 382 ? 147.57972 113.73572 151.77186 1.000 78.53368 382 VAL A O 1
ATOM 11448 N N . ILE B 2 383 ? 149.00221 112.00226 151.57217 1.000 77.28272 383 ILE A N 1
ATOM 11449 C CA . ILE B 2 383 ? 148.08202 111.26811 150.71254 1.000 75.22363 383 ILE A CA 1
ATOM 11450 C C . ILE B 2 383 ? 146.81455 110.91774 151.47659 1.000 76.12354 383 ILE A C 1
ATOM 11451 O O . ILE B 2 383 ? 145.71453 110.94622 150.91896 1.000 78.77427 383 ILE A O 1
ATOM 11467 N N . GLY B 2 384 ? 146.94074 110.58459 152.76133 1.000 68.59847 384 GLY A N 1
ATOM 11468 C CA . GLY B 2 384 ? 145.75469 110.28672 153.54680 1.000 68.56844 384 GLY A CA 1
ATOM 11469 C C . GLY B 2 384 ? 144.83112 111.48198 153.67054 1.000 74.76553 384 GLY A C 1
ATOM 11470 O O . GLY B 2 384 ? 143.61255 111.36502 153.50489 1.000 76.28529 384 GLY A O 1
ATOM 11474 N N . TYR B 2 385 ? 145.40021 112.65332 153.96479 1.000 77.50443 385 TYR A N 1
ATOM 11475 C CA . TYR B 2 385 ? 144.57956 113.85705 154.07100 1.000 69.69365 385 TYR A CA 1
ATOM 11476 C C . TYR B 2 385 ? 143.87632 114.15132 152.75205 1.000 70.24814 385 TYR A C 1
ATOM 11477 O O . TYR B 2 385 ? 142.65893 114.39521 152.71542 1.000 67.96898 385 TYR A O 1
ATOM 11495 N N . LEU B 2 386 ? 144.63451 114.12905 151.65190 1.000 74.46464 386 LEU A N 1
ATOM 11496 C CA . LEU B 2 386 ? 144.04452 114.40203 150.34709 1.000 73.09973 386 LEU A CA 1
ATOM 11497 C C . LEU B 2 386 ? 142.94256 113.40484 150.03082 1.000 69.26983 386 LEU A C 1
ATOM 11498 O O . LEU B 2 386 ? 141.87083 113.78287 149.54181 1.000 71.93310 386 LEU A O 1
ATOM 11514 N N . LEU B 2 387 ? 143.18809 112.12357 150.30564 1.000 68.03196 387 LEU A N 1
ATOM 11515 C CA . LEU B 2 387 ? 142.21124 111.09591 149.98384 1.000 72.11329 387 LEU A CA 1
ATOM 11516 C C . LEU B 2 387 ? 140.93462 111.28184 150.78423 1.000 72.71878 387 LEU A C 1
ATOM 11517 O O . LEU B 2 387 ? 139.83878 111.18695 150.23152 1.000 77.39657 387 LEU A O 1
ATOM 11533 N N . TYR B 2 388 ? 141.04729 111.55726 152.08429 1.000 65.44047 388 TYR A N 1
ATOM 11534 C CA . TYR B 2 388 ? 139.84352 111.73714 152.89111 1.000 65.45680 388 TYR A CA 1
ATOM 11535 C C . TYR B 2 388 ? 139.03226 112.93403 152.40437 1.000 73.26540 388 TYR A C 1
ATOM 11536 O O . TYR B 2 388 ? 137.80577 112.84625 152.22613 1.000 72.63699 388 TYR A O 1
ATOM 11554 N N . THR B 2 389 ? 139.70407 114.06527 152.17196 1.000 73.81477 389 THR A N 1
ATOM 11555 C CA . THR B 2 389 ? 138.98910 115.26347 151.74297 1.000 70.44434 389 THR A CA 1
ATOM 11556 C C . THR B 2 389 ? 138.28330 115.03090 150.41122 1.000 69.34978 389 THR A C 1
ATOM 11557 O O . THR B 2 389 ? 137.06478 115.25130 150.27679 1.000 70.64786 389 THR A O 1
ATOM 11568 N N . LEU B 2 390 ? 139.03648 114.56343 149.41433 1.000 68.93495 390 LEU A N 1
ATOM 11569 C CA . LEU B 2 390 ? 138.45377 114.34052 148.10310 1.000 65.83620 390 LEU A CA 1
ATOM 11570 C C . LEU B 2 390 ? 137.40712 113.24122 148.14365 1.000 63.63115 390 LEU A C 1
ATOM 11571 O O . LEU B 2 390 ? 136.47418 113.25799 147.34363 1.000 70.20127 390 LEU A O 1
ATOM 11587 N N . GLY B 2 391 ? 137.51925 112.29662 149.07772 1.000 58.27130 391 GLY A N 1
ATOM 11588 C CA . GLY B 2 391 ? 136.50532 111.26477 149.19336 1.000 58.18021 391 GLY A CA 1
ATOM 11589 C C . GLY B 2 391 ? 135.18065 111.80451 149.68823 1.000 65.56210 391 GLY A C 1
ATOM 11590 O O . GLY B 2 391 ? 134.11871 111.40839 149.20143 1.000 69.78432 391 GLY A O 1
ATOM 11594 N N . GLN B 2 392 ? 135.21927 112.70864 150.66749 1.000 69.63337 392 GLN A N 1
ATOM 11595 C CA . GLN B 2 392 ? 133.98165 113.35836 151.09561 1.000 68.93563 392 GLN A CA 1
ATOM 11596 C C . GLN B 2 392 ? 133.3450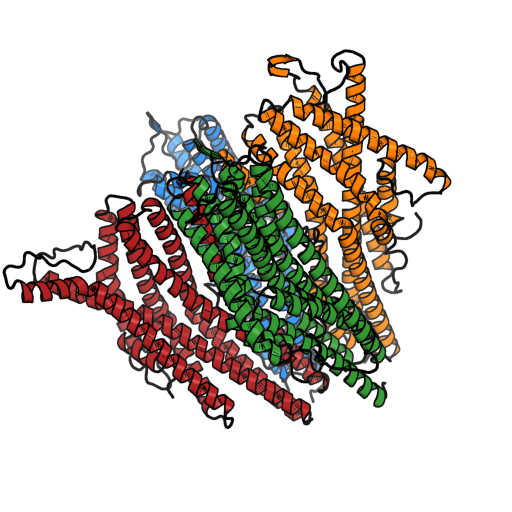8 114.11943 149.93589 1.000 69.87216 392 GLN A C 1
ATOM 11597 O O . GLN B 2 392 ? 132.14827 113.94778 149.62530 1.000 70.36433 392 GLN A O 1
ATOM 11611 N N . VAL B 2 393 ? 134.14672 114.95016 149.26238 1.000 67.74635 393 VAL A N 1
ATOM 11612 C CA . VAL B 2 393 ? 133.61719 115.70137 148.12599 1.000 61.39756 393 VAL A CA 1
ATOM 11613 C C . VAL B 2 393 ? 133.04694 114.74574 147.08532 1.000 63.87100 393 VAL A C 1
ATOM 11614 O O . VAL B 2 393 ? 131.99260 115.00164 146.48855 1.000 65.30351 393 VAL A O 1
ATOM 11627 N N . PHE B 2 394 ? 133.72775 113.62114 146.86818 1.000 68.30047 394 PHE A N 1
ATOM 11628 C CA . PHE B 2 394 ? 133.37367 112.70643 145.79427 1.000 66.20167 394 PHE A CA 1
ATOM 11629 C C . PHE B 2 394 ? 132.09436 111.94739 146.11163 1.000 65.02643 394 PHE A C 1
ATOM 11630 O O . PHE B 2 394 ? 131.29833 111.67197 145.21317 1.000 68.78096 394 PHE A O 1
ATOM 11647 N N . LEU B 2 395 ? 131.86900 111.61155 147.38038 1.000 66.39388 395 LEU A N 1
ATOM 11648 C CA . LEU B 2 395 ? 130.59149 111.02056 147.76560 1.000 65.62285 395 LEU A CA 1
ATOM 11649 C C . LEU B 2 395 ? 129.44626 111.98472 147.47914 1.000 65.98607 395 LEU A C 1
ATOM 11650 O O . LEU B 2 395 ? 128.43575 111.61811 146.84580 1.000 73.59991 395 LEU A O 1
ATOM 11666 N N . PHE B 2 396 ? 129.59356 113.23627 147.92678 1.000 66.68590 396 PHE A N 1
ATOM 11667 C CA . PHE B 2 396 ? 128.53415 114.21201 147.67780 1.000 69.55614 396 PHE A CA 1
ATOM 11668 C C . PHE B 2 396 ? 128.25408 114.33451 146.18499 1.000 67.61399 396 PHE A C 1
ATOM 11669 O O . PHE B 2 396 ? 127.09349 114.30519 145.74480 1.000 65.60017 396 PHE A O 1
ATOM 11686 N N . CYS B 2 397 ? 129.31749 114.46533 145.38979 1.000 64.46226 397 CYS A N 1
ATOM 11687 C CA . CYS B 2 397 ? 129.15596 114.64327 143.95337 1.000 64.25540 397 CYS A CA 1
ATOM 11688 C C . CYS B 2 397 ? 128.53860 113.41290 143.30082 1.000 64.21721 397 CYS A C 1
ATOM 11689 O O . CYS B 2 397 ? 127.68410 113.54154 142.41920 1.000 69.72955 397 CYS A O 1
ATOM 11697 N N . ILE B 2 398 ? 128.94979 112.21296 143.71478 1.000 66.80947 398 ILE A N 1
ATOM 11698 C CA . ILE B 2 398 ? 128.37886 110.99973 143.14089 1.000 65.64340 398 ILE A CA 1
ATOM 11699 C C . ILE B 2 398 ? 126.87056 111.01927 143.28664 1.000 65.59595 398 ILE A C 1
ATOM 11700 O O . ILE B 2 398 ? 126.12956 110.77189 142.32700 1.000 71.03451 398 ILE A O 1
ATOM 11716 N N . PHE B 2 399 ? 126.38759 111.30334 144.49448 1.000 65.40325 399 PHE A N 1
ATOM 11717 C CA . PHE B 2 399 ? 124.94939 111.15408 144.68842 1.000 64.33205 399 PHE A CA 1
ATOM 11718 C C . PHE B 2 399 ? 124.16099 112.30091 144.06487 1.000 68.92935 399 PHE A C 1
ATOM 11719 O O . PHE B 2 399 ? 123.07273 112.07057 143.50948 1.000 69.22371 399 PHE A O 1
ATOM 11736 N N . GLY B 2 400 ? 124.69848 113.52288 144.08706 1.000 69.98821 400 GLY A N 1
ATOM 11737 C CA . GLY B 2 400 ? 124.06225 114.58812 143.32768 1.000 68.90065 400 GLY A CA 1
ATOM 11738 C C . GLY B 2 400 ? 123.95465 114.25123 141.85144 1.000 68.95341 400 GLY A C 1
ATOM 11739 O O . GLY B 2 400 ? 122.89884 114.43241 141.22959 1.000 70.30163 400 GLY A O 1
ATOM 11743 N N . ASN B 2 401 ? 125.04034 113.73335 141.27455 1.000 65.85790 401 ASN A N 1
ATOM 11744 C CA . ASN B 2 401 ? 125.03804 113.39097 139.86031 1.000 61.30973 401 ASN A CA 1
ATOM 11745 C C . ASN B 2 401 ? 124.03156 112.29294 139.56134 1.000 58.65548 401 ASN A C 1
ATOM 11746 O O . ASN B 2 401 ? 123.34089 112.34116 138.54020 1.000 63.92706 401 ASN A O 1
ATOM 11757 N N . ARG B 2 402 ? 123.94477 111.28405 140.42780 1.000 63.85384 402 ARG A N 1
ATOM 11758 C CA . ARG B 2 402 ? 122.97993 110.21492 140.19835 1.000 64.12523 402 ARG A CA 1
ATOM 11759 C C . ARG B 2 402 ? 121.55751 110.75676 140.19468 1.000 59.83844 402 ARG A C 1
ATOM 11760 O O . ARG B 2 402 ? 120.73044 110.35756 139.36085 1.000 63.57220 402 ARG A O 1
ATOM 11781 N N . LEU B 2 403 ? 121.24917 111.66601 141.12208 1.000 58.03949 403 LEU A N 1
ATOM 11782 C CA . LEU B 2 403 ? 119.92843 112.28905 141.11082 1.000 64.54046 403 LEU A CA 1
ATOM 11783 C C . LEU B 2 403 ? 119.67989 112.99925 139.78580 1.000 65.12358 403 LEU A C 1
ATOM 11784 O O . LEU B 2 403 ? 118.60347 112.87034 139.18251 1.000 64.55643 403 LEU A O 1
ATOM 11800 N N . ILE B 2 404 ? 120.67469 113.75441 139.31628 1.000 63.59508 404 ILE A N 1
ATOM 11801 C CA . ILE B 2 404 ? 120.52971 114.46809 138.04888 1.000 59.99929 404 ILE A CA 1
ATOM 11802 C C . ILE B 2 404 ? 120.22452 113.48918 136.92114 1.000 63.67625 404 ILE A C 1
ATOM 11803 O O . ILE B 2 404 ? 119.32167 113.71233 136.10274 1.000 64.47674 404 ILE A O 1
ATOM 11819 N N . GLU B 2 405 ? 120.98497 112.39427 136.85573 1.000 66.86650 405 GLU A N 1
ATOM 11820 C CA . GLU B 2 405 ? 120.83242 111.45101 135.75266 1.000 58.63606 405 GLU A CA 1
ATOM 11821 C C . GLU B 2 405 ? 119.45228 110.81092 135.75690 1.000 61.18015 405 GLU A C 1
ATOM 11822 O O . GLU B 2 405 ? 118.82145 110.67668 134.70459 1.000 66.90488 405 GLU A O 1
ATOM 11834 N N . GLU B 2 406 ? 118.97004 110.38489 136.92491 1.000 61.49163 406 GLU A N 1
ATOM 11835 C CA . GLU B 2 406 ? 117.64270 109.77413 136.96308 1.000 60.07003 406 GLU A CA 1
ATOM 11836 C C . GLU B 2 406 ? 116.56601 110.77161 136.55253 1.000 65.73798 406 GLU A C 1
ATOM 11837 O O . GLU B 2 406 ? 115.66585 110.44943 135.75410 1.000 74.14918 406 GLU A O 1
ATOM 11849 N N . SER B 2 407 ? 116.64964 111.99761 137.07580 1.000 60.98780 407 SER A N 1
ATOM 11850 C CA . SER B 2 407 ? 115.64558 112.99873 136.74310 1.000 62.36880 407 SER A CA 1
ATOM 11851 C C . SER B 2 407 ? 115.62120 113.26974 135.24560 1.000 65.79211 407 SER A C 1
ATOM 11852 O O . SER B 2 407 ? 114.54650 113.40919 134.65135 1.000 66.70606 407 SER A O 1
ATOM 11860 N N . SER B 2 408 ? 116.79501 113.34200 134.61429 1.000 68.88291 408 SER A N 1
ATOM 11861 C CA . SER B 2 408 ? 116.83794 113.54663 133.16954 1.000 64.75881 408 SER A CA 1
ATOM 11862 C C . SER B 2 408 ? 116.27714 112.34141 132.42152 1.000 65.23239 408 SER A C 1
ATOM 11863 O O . SER B 2 408 ? 115.43016 112.48858 131.53409 1.000 68.65870 408 SER A O 1
ATOM 11871 N N . SER B 2 409 ? 116.72175 111.13593 132.78123 1.000 64.13136 409 SER A N 1
ATOM 11872 C CA . SER B 2 409 ? 116.34629 109.92476 132.06353 1.000 61.14040 409 SER A CA 1
ATOM 11873 C C . SER B 2 409 ? 114.86433 109.61344 132.16489 1.000 58.85277 409 SER A C 1
ATOM 11874 O O . SER B 2 409 ? 114.38844 108.70798 131.46563 1.000 61.89257 409 SER A O 1
ATOM 11882 N N . VAL B 2 410 ? 114.13901 110.28708 133.05679 1.000 62.92419 410 VAL A N 1
ATOM 11883 C CA . VAL B 2 410 ? 112.68231 110.15347 133.02694 1.000 63.08355 410 VAL A CA 1
ATOM 11884 C C . VAL B 2 410 ? 112.15390 110.34392 131.60669 1.000 61.46037 410 VAL A C 1
ATOM 11885 O O . VAL B 2 410 ? 111.22079 109.65396 131.17767 1.000 65.92243 410 VAL A O 1
ATOM 11898 N N . MET B 2 411 ? 112.73696 111.28067 130.85175 1.000 64.19417 411 MET A N 1
ATOM 11899 C CA . MET B 2 411 ? 112.24835 111.54620 129.49835 1.000 65.49590 411 MET A CA 1
ATOM 11900 C C . MET B 2 411 ? 112.47908 110.35210 128.58181 1.000 64.58543 411 MET A C 1
ATOM 11901 O O . MET B 2 411 ? 111.59347 109.97230 127.80811 1.000 62.60339 411 MET A O 1
ATOM 11915 N N . GLU B 2 412 ? 113.67434 109.76082 128.63738 1.000 70.15908 412 GLU A N 1
ATOM 11916 C CA . GLU B 2 412 ? 113.95042 108.58416 127.82197 1.000 61.80658 412 GLU A CA 1
ATOM 11917 C C . GLU B 2 412 ? 112.99279 107.45582 128.16293 1.000 58.83527 412 GLU A C 1
ATOM 11918 O O . GLU B 2 412 ? 112.50271 106.75488 127.27188 1.000 54.08038 412 GLU A O 1
ATOM 11930 N N . ALA B 2 413 ? 112.71551 107.26202 129.45159 1.000 62.12924 413 ALA A N 1
ATOM 11931 C CA . ALA B 2 413 ? 111.76004 106.22951 129.83752 1.000 55.55882 413 ALA A CA 1
ATOM 11932 C C . ALA B 2 413 ? 110.37434 106.53228 129.28470 1.000 57.20797 413 ALA A C 1
ATOM 11933 O O . ALA B 2 413 ? 109.63845 105.61933 128.89560 1.000 58.40331 413 ALA A O 1
ATOM 11940 N N . ALA B 2 414 ? 109.99607 107.81105 129.25397 1.000 56.95185 414 ALA A N 1
ATOM 11941 C CA . ALA B 2 414 ? 108.67694 108.18027 128.75149 1.000 54.45401 414 ALA A CA 1
ATOM 11942 C C . ALA B 2 414 ? 108.57754 108.02672 127.24012 1.000 59.02926 414 ALA A C 1
ATOM 11943 O O . ALA B 2 414 ? 107.49156 107.75710 126.71772 1.000 60.08262 414 ALA A O 1
ATOM 11950 N N . TYR B 2 415 ? 109.68508 108.21293 126.52294 1.000 61.97205 415 TYR A N 1
ATOM 11951 C CA . TYR B 2 415 ? 109.65861 108.13755 125.06630 1.000 57.86465 415 TYR A CA 1
ATOM 11952 C C . TYR B 2 415 ? 109.60102 106.70484 124.55409 1.000 58.90900 415 TYR A C 1
ATOM 11953 O O . TYR B 2 415 ? 109.06265 106.46443 123.46935 1.000 59.56963 415 TYR A O 1
ATOM 11971 N N . SER B 2 416 ? 110.13582 105.74900 125.30938 1.000 62.69312 416 SER A N 1
ATOM 11972 C CA . SER B 2 416 ? 110.34327 104.39396 124.81620 1.000 61.81574 416 SER A CA 1
ATOM 11973 C C . SER B 2 416 ? 109.10180 103.51730 124.89637 1.000 65.82370 416 SER A C 1
ATOM 11974 O O . SER B 2 416 ? 109.16680 102.35399 124.48988 1.000 66.04641 416 SER A O 1
ATOM 11982 N N . CYS B 2 417 ? 107.98729 104.02360 125.40883 1.000 64.93753 417 CYS A N 1
ATOM 11983 C CA . CYS B 2 417 ? 106.74892 103.26585 125.41424 1.000 65.02847 417 CYS A CA 1
ATOM 11984 C C . CYS B 2 417 ? 105.97609 103.53955 124.12681 1.000 68.04603 417 CYS A C 1
ATOM 11985 O O . CYS B 2 417 ? 106.41662 104.28857 123.25404 1.000 70.43213 417 CYS A O 1
ATOM 11993 N N . HIS B 2 418 ? 104.80839 102.91711 123.99882 1.000 69.68290 418 HIS A N 1
ATOM 11994 C CA . HIS B 2 418 ? 103.96125 103.10144 122.82202 1.000 68.55361 418 HIS A CA 1
ATOM 11995 C C . HIS B 2 418 ? 103.02714 104.29468 123.02181 1.000 66.23994 418 HIS A C 1
ATOM 11996 O O . HIS B 2 418 ? 101.80602 104.16813 123.06905 1.000 67.92867 418 HIS A O 1
ATOM 12010 N N . TRP B 2 419 ? 103.63037 105.47918 123.13266 1.000 59.83413 419 TRP A N 1
ATOM 12011 C CA . TRP B 2 419 ? 102.83848 106.67583 123.38637 1.000 60.12670 419 TRP A CA 1
ATOM 12012 C C . TRP B 2 419 ? 102.01362 107.08912 122.17800 1.000 63.21988 419 TRP A C 1
ATOM 12013 O O . TRP B 2 419 ? 100.96426 107.71668 122.34535 1.000 68.91038 419 TRP A O 1
ATOM 12034 N N . TYR B 2 420 ? 102.45460 106.74365 120.97227 1.000 65.56222 420 TYR A N 1
ATOM 12035 C CA . TYR B 2 420 ? 101.70203 107.07987 119.76974 1.000 65.70261 420 TYR A CA 1
ATOM 12036 C C . TYR B 2 420 ? 100.43096 106.25769 119.62738 1.000 65.20469 420 TYR A C 1
ATOM 12037 O O . TYR B 2 420 ? 99.54784 106.64009 118.85409 1.000 70.87447 420 TYR A O 1
ATOM 12055 N N . ASP B 2 421 ? 100.31918 105.14223 120.34396 1.000 61.13546 421 ASP A N 1
ATOM 12056 C CA . 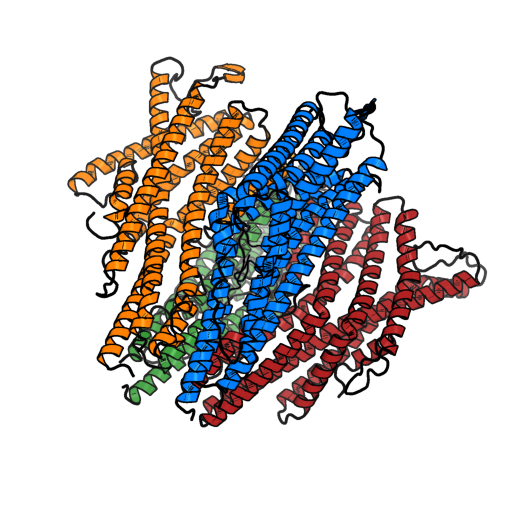ASP B 2 421 ? 99.13096 104.30422 120.29430 1.000 66.60148 421 ASP A CA 1
ATOM 12057 C C . ASP B 2 421 ? 98.13586 104.61176 121.40312 1.000 75.02385 421 ASP A C 1
ATOM 12058 O O . ASP B 2 421 ? 97.04330 104.03622 121.40665 1.000 75.59712 421 ASP A O 1
ATOM 12067 N N . GLY B 2 422 ? 98.47908 105.49973 122.33370 1.000 76.49879 422 GLY A N 1
ATOM 12068 C CA . GLY B 2 422 ? 97.60917 105.81071 123.44456 1.000 71.07587 422 GLY A CA 1
ATOM 12069 C C . GLY B 2 422 ? 96.47805 106.73518 123.05038 1.000 68.53313 422 GLY A C 1
ATOM 12070 O O . GLY B 2 422 ? 96.32566 107.13775 121.89848 1.000 73.18827 422 GLY A O 1
ATOM 12074 N N . SER B 2 423 ? 95.65719 107.06864 124.04061 1.000 70.51081 423 SER A N 1
ATOM 12075 C CA . SER B 2 423 ? 94.55801 107.99331 123.82791 1.000 69.18771 423 SER A CA 1
ATOM 12076 C C . SER B 2 423 ? 95.07006 109.42821 123.91721 1.000 72.29829 423 SER A C 1
ATOM 12077 O O . SER B 2 423 ? 96.25842 109.68249 124.12958 1.000 71.61321 423 SER A O 1
ATOM 12085 N N . GLU B 2 424 ? 94.15804 110.38681 123.75798 1.000 75.04694 424 GLU A N 1
ATOM 12086 C CA . GLU B 2 424 ? 94.56756 111.78559 123.77033 1.000 74.15354 424 GLU A CA 1
ATOM 12087 C C . GLU B 2 424 ? 95.09453 112.18326 125.14174 1.000 68.75645 424 GLU A C 1
ATOM 12088 O O . GLU B 2 424 ? 96.10613 112.88702 125.24552 1.000 68.82318 424 GLU A O 1
ATOM 12100 N N . GLU B 2 425 ? 94.43017 111.73036 126.20560 1.000 66.98450 425 GLU A N 1
ATOM 12101 C CA . GLU B 2 425 ? 94.88120 112.05704 127.55311 1.000 66.04692 425 GLU A CA 1
ATOM 12102 C C . GLU B 2 425 ? 96.29394 111.54659 127.79220 1.000 66.82996 425 GLU A C 1
ATOM 12103 O O . GLU B 2 425 ? 97.14447 112.26471 128.32839 1.000 68.70978 425 GLU A O 1
ATOM 12115 N N . ALA B 2 426 ? 96.56340 110.30206 127.39891 1.000 65.98877 426 ALA A N 1
ATOM 12116 C CA . ALA B 2 426 ? 97.87635 109.72284 127.64965 1.000 62.88631 426 ALA A CA 1
ATOM 12117 C C . ALA B 2 426 ? 98.95686 110.43775 126.85157 1.000 65.81040 426 ALA A C 1
ATOM 12118 O O . ALA B 2 426 ? 100.06117 110.66814 127.35705 1.000 65.43298 426 ALA A O 1
ATOM 12125 N N . LYS B 2 427 ? 98.65918 110.80185 125.60415 1.000 65.30226 427 LYS A N 1
ATOM 12126 C CA . LYS B 2 427 ? 99.64992 111.49311 124.78664 1.000 60.98508 427 LYS A CA 1
ATOM 12127 C C . LYS B 2 427 ? 99.92828 112.89448 125.31781 1.000 65.22755 427 LYS A C 1
ATOM 12128 O O . LYS B 2 427 ? 101.08250 113.33670 125.33478 1.000 65.13531 427 LYS A O 1
ATOM 12147 N N . THR B 2 428 ? 98.89120 113.60715 125.76855 1.000 67.05645 428 THR A N 1
ATOM 12148 C CA . THR B 2 428 ? 99.11687 114.91716 126.37506 1.000 64.30601 428 THR A CA 1
ATOM 12149 C C . THR B 2 428 ? 99.91762 114.79104 127.66426 1.000 61.69877 428 THR A C 1
ATOM 12150 O O . THR B 2 428 ? 100.77681 115.63141 127.95895 1.000 66.45428 428 THR A O 1
ATOM 12161 N N . PHE B 2 429 ? 99.63727 113.75473 128.45535 1.000 59.34858 429 PHE A N 1
ATOM 12162 C CA . PHE B 2 429 ? 100.39417 113.53191 129.68033 1.000 58.77914 429 PHE A CA 1
ATOM 12163 C C . PHE B 2 429 ? 101.86294 113.27589 129.37141 1.000 55.68383 429 PHE A C 1
ATOM 12164 O O . PHE B 2 429 ? 102.75139 113.82091 130.03736 1.000 60.62475 429 PHE A O 1
ATOM 12181 N N . VAL B 2 430 ? 102.13757 112.46613 128.34728 1.000 55.65850 430 VAL A N 1
ATOM 12182 C CA . VAL B 2 430 ? 103.51901 112.22309 127.94059 1.000 58.71277 430 VAL A CA 1
ATOM 12183 C C . VAL B 2 430 ? 104.17194 113.51779 127.47885 1.000 62.17342 430 VAL A C 1
ATOM 12184 O O . VAL B 2 430 ? 105.34021 113.78326 127.78217 1.000 61.29016 430 VAL A O 1
ATOM 12197 N N . GLN B 2 431 ? 103.43628 114.33557 126.72392 1.000 62.67859 431 GLN A N 1
ATOM 12198 C CA . GLN B 2 431 ? 103.98164 115.60615 126.25583 1.000 60.31554 431 GLN A CA 1
ATOM 12199 C C . GLN B 2 431 ? 104.38716 116.49439 127.42407 1.000 63.93733 431 GLN A C 1
ATOM 12200 O O . GLN B 2 431 ? 105.50480 117.02369 127.46190 1.000 64.19383 431 GLN A O 1
ATOM 12214 N N . ILE B 2 432 ? 103.48245 116.67379 128.38800 1.000 61.65725 432 ILE A N 1
ATOM 12215 C CA . ILE B 2 432 ? 103.76553 117.56128 129.51207 1.000 54.42742 432 ILE A CA 1
ATOM 12216 C C . ILE B 2 432 ? 104.91460 117.01471 130.34663 1.000 53.02349 432 ILE A C 1
ATOM 12217 O O . ILE B 2 432 ? 105.76779 117.77213 130.82176 1.000 59.46732 432 ILE A O 1
ATOM 12233 N N . VAL B 2 433 ? 104.95869 115.69630 130.54499 1.000 53.83376 433 VAL A N 1
ATOM 12234 C CA . VAL B 2 433 ? 106.05443 115.11010 131.31087 1.000 56.16267 433 VAL A CA 1
ATOM 12235 C C . VAL B 2 433 ? 107.38117 115.33208 130.59732 1.000 60.72296 433 VAL A C 1
ATOM 12236 O O . VAL B 2 433 ? 108.39706 115.64594 131.22896 1.000 63.81526 433 VAL A O 1
ATOM 12249 N N . CYS B 2 434 ? 107.40192 115.15455 129.27468 1.000 59.91498 434 CYS A N 1
ATOM 12250 C CA . CYS B 2 434 ? 108.63242 115.36910 128.52226 1.000 57.83544 434 CYS A CA 1
ATOM 12251 C C . CYS B 2 434 ? 109.08018 116.82029 128.61049 1.000 57.68685 434 CYS A C 1
ATOM 12252 O O . CYS B 2 434 ? 110.27772 117.10274 128.72412 1.000 59.11799 434 CYS A O 1
ATOM 12260 N N . GLN B 2 435 ? 108.13151 117.75681 128.55259 1.000 62.17835 435 GLN A N 1
ATOM 12261 C CA . GLN B 2 435 ? 108.48033 119.16426 128.72398 1.000 60.65508 435 GLN A CA 1
ATOM 12262 C C . GLN B 2 435 ? 109.06287 119.41873 130.10772 1.000 58.64188 435 GLN A C 1
ATOM 12263 O O . GLN B 2 435 ? 110.05547 120.14014 130.25113 1.000 63.54442 435 GLN A O 1
ATOM 12277 N N . GLN B 2 436 ? 108.45691 118.83151 131.13923 1.000 63.02629 436 GLN A N 1
ATOM 12278 C CA . GLN B 2 436 ? 108.93744 119.03538 132.50149 1.000 60.97152 436 GLN A CA 1
ATOM 12279 C C . GLN B 2 436 ? 110.34397 118.48344 132.68675 1.000 61.59328 436 GLN A C 1
ATOM 12280 O O . GLN B 2 436 ? 111.17672 119.09842 133.36086 1.000 63.46506 436 GLN A O 1
ATOM 12294 N N . CYS B 2 437 ? 110.62556 117.32113 132.10107 1.000 66.94280 437 CYS A N 1
ATOM 12295 C CA . CYS B 2 437 ? 111.87747 116.62087 132.36145 1.000 66.35300 437 CYS A CA 1
ATOM 12296 C C . CYS B 2 437 ? 113.09429 117.30142 131.74900 1.000 72.65716 437 CYS A C 1
ATOM 12297 O O . CYS B 2 437 ? 114.21710 116.86316 132.01519 1.000 77.80580 437 CYS A O 1
ATOM 12305 N N . GLN B 2 438 ? 112.91106 118.34463 130.93732 1.000 76.39553 438 GLN A N 1
ATOM 12306 C CA . GLN B 2 438 ? 114.05822 118.99268 130.30860 1.000 72.38723 438 GLN A CA 1
ATOM 12307 C C . GLN B 2 438 ? 115.04641 119.51868 131.33883 1.000 69.50333 438 GLN A C 1
ATOM 12308 O O . GLN B 2 438 ? 116.24710 119.59607 131.05926 1.000 75.24811 438 GLN A O 1
ATOM 12322 N N . LYS B 2 439 ? 114.57048 119.89291 132.52115 1.000 68.38451 439 LYS A N 1
ATOM 12323 C CA . LYS B 2 439 ? 115.42758 120.38826 133.58911 1.000 77.70806 439 LYS A CA 1
ATOM 12324 C C . LYS B 2 439 ? 115.62023 119.29296 134.62857 1.000 81.65295 439 LYS A C 1
ATOM 12325 O O . LYS B 2 439 ? 114.64385 118.73318 135.13763 1.000 78.23505 439 LYS A O 1
ATOM 12344 N N . ALA B 2 440 ? 116.87660 118.99233 134.93865 1.000 77.24319 440 ALA A N 1
ATOM 12345 C CA . ALA B 2 440 ? 117.21090 117.90409 135.84290 1.000 69.61951 440 ALA A CA 1
ATOM 12346 C C . ALA B 2 440 ? 117.16200 118.37046 137.28999 1.000 69.64302 440 ALA A C 1
ATOM 12347 O O . ALA B 2 440 ? 117.64626 119.45531 137.62262 1.000 71.22194 440 ALA A O 1
ATOM 12354 N N . MET B 2 441 ? 116.57559 117.53931 138.14851 1.000 66.27534 441 MET A N 1
ATOM 12355 C CA . MET B 2 441 ? 116.60451 117.80398 139.57880 1.000 63.36369 441 MET A CA 1
ATOM 12356 C C . MET B 2 441 ? 118.04414 117.83280 140.06765 1.000 66.77198 441 MET A C 1
ATOM 12357 O O . MET B 2 441 ? 118.89863 117.09591 139.57247 1.000 79.33970 441 MET A O 1
ATOM 12371 N N . SER B 2 442 ? 118.31948 118.70147 141.03436 1.000 61.68351 442 SER A N 1
ATOM 12372 C CA . SER B 2 442 ? 119.66992 118.81440 141.56115 1.000 65.91656 442 SER A CA 1
ATOM 12373 C C . SER B 2 442 ? 119.61524 119.45121 142.93878 1.000 68.68765 442 SER A C 1
ATOM 12374 O O . SER B 2 442 ? 118.60400 120.03356 143.33549 1.000 72.82205 442 SER A O 1
ATOM 12382 N N . ILE B 2 443 ? 120.72108 119.31989 143.66505 1.000 71.37665 443 ILE A N 1
ATOM 12383 C CA . ILE B 2 443 ? 120.90237 119.93906 144.97128 1.000 70.37514 443 ILE A CA 1
ATOM 12384 C C . ILE B 2 443 ? 121.95863 121.02269 144.82627 1.000 70.54130 443 ILE A C 1
ATOM 12385 O O . ILE B 2 443 ? 123.04648 120.77032 144.29600 1.000 71.55058 443 ILE A O 1
ATOM 12401 N N . SER B 2 444 ? 121.63841 122.22541 145.28957 1.000 73.64451 444 SER A N 1
ATOM 12402 C CA . SER B 2 444 ? 122.52847 123.37039 145.18460 1.000 74.34356 444 SER A CA 1
ATOM 12403 C C . SER B 2 444 ? 123.07575 123.72955 146.55729 1.000 74.06478 444 SER A C 1
ATOM 12404 O O . SER B 2 444 ? 122.33216 123.77258 147.54148 1.000 75.11119 444 SER A O 1
ATOM 12412 N N . GLY B 2 445 ? 124.37787 123.98487 146.61632 1.000 72.32875 445 GLY A N 1
ATOM 12413 C CA . GLY B 2 445 ? 125.01371 124.36600 147.85942 1.000 74.81598 445 GLY A CA 1
ATOM 12414 C C . GLY B 2 445 ? 124.74460 125.81165 148.21465 1.000 78.72402 445 GLY A C 1
ATOM 12415 O O . GLY B 2 445 ? 125.64357 126.65322 148.14480 1.000 79.90717 445 GLY A O 1
ATOM 12419 N N . ALA B 2 446 ? 123.50164 126.10925 148.59448 1.000 81.84088 446 ALA A N 1
ATOM 12420 C CA . ALA B 2 446 ? 123.07560 127.47103 148.91274 1.000 78.79815 446 ALA A CA 1
ATOM 12421 C C . ALA B 2 446 ? 123.09003 128.35352 147.66706 1.000 77.95225 446 ALA A C 1
ATOM 12422 O O . ALA B 2 446 ? 123.43477 129.53321 147.72828 1.000 81.64202 446 ALA A O 1
ATOM 12429 N N . LYS B 2 447 ? 122.72160 127.77270 146.52813 1.000 78.38010 447 LYS A N 1
ATOM 12430 C CA . LYS B 2 447 ? 122.61702 128.45411 145.24316 1.000 77.77738 447 LYS A CA 1
ATOM 12431 C C . LYS B 2 447 ? 123.96078 128.92457 144.70590 1.000 73.04049 447 LYS A C 1
ATOM 12432 O O . LYS B 2 447 ? 123.99762 129.61551 143.68287 1.000 75.58615 447 LYS A O 1
ATOM 12451 N N . PHE B 2 448 ? 125.06742 128.56981 145.35542 1.000 72.15837 448 PHE A N 1
ATOM 12452 C CA . PHE B 2 448 ? 126.38498 128.94066 144.86028 1.000 73.08356 448 PHE A CA 1
ATOM 12453 C C . PHE B 2 448 ? 126.98816 127.89348 143.93706 1.000 76.08016 448 PHE A C 1
ATOM 12454 O O . PHE B 2 448 ? 127.90442 128.21633 143.17360 1.000 80.30846 448 PHE A O 1
ATOM 12471 N N . PHE B 2 449 ? 126.50654 126.65626 143.99230 1.000 77.39911 449 PHE A N 1
ATOM 12472 C CA . PHE B 2 449 ? 126.95157 125.60183 143.09075 1.000 71.58532 449 PHE A CA 1
ATOM 12473 C C . PHE B 2 449 ? 125.98726 124.43513 143.23483 1.000 71.24846 449 PHE A C 1
ATOM 12474 O O . PHE B 2 449 ? 125.17863 124.38872 144.16403 1.000 78.19044 449 PHE A O 1
ATOM 12491 N N . THR B 2 450 ? 126.08120 123.49272 142.30164 1.000 70.21895 450 THR A N 1
ATOM 12492 C CA . THR B 2 450 ? 125.32300 122.25161 142.35587 1.000 73.79817 450 THR A CA 1
ATOM 12493 C C . THR B 2 450 ? 126.27787 121.08566 142.55995 1.000 75.24632 450 THR A C 1
ATOM 12494 O O . THR B 2 450 ? 127.38528 121.07616 142.01542 1.000 74.83963 450 THR A O 1
ATOM 12505 N N . VAL B 2 451 ? 125.84786 120.10862 143.35082 1.000 76.02492 451 VAL A N 1
ATOM 12506 C CA . VAL B 2 451 ? 126.66676 118.93139 143.61778 1.000 72.65958 451 VAL A CA 1
ATOM 12507 C C . VAL B 2 451 ? 126.52259 117.96694 142.44875 1.000 71.32131 451 VAL A C 1
ATOM 12508 O O . VAL B 2 451 ? 125.42577 117.47767 142.16216 1.000 67.19661 451 VAL A O 1
ATOM 12521 N N . SER B 2 452 ? 127.63046 117.70726 141.76473 1.000 69.38598 452 SER A N 1
ATOM 12522 C CA . SER B 2 452 ? 127.67450 116.78947 140.63545 1.000 65.79351 452 SER A CA 1
ATOM 12523 C C . SER B 2 452 ? 129.13911 116.50472 140.34916 1.000 66.61021 452 SER A C 1
ATOM 12524 O O . SER B 2 452 ? 130.03120 117.16104 140.88995 1.000 72.57081 452 SER A O 1
ATOM 12532 N N . LEU B 2 453 ? 129.38217 115.51406 139.49167 1.000 65.26437 453 LEU A N 1
ATOM 12533 C CA . LEU B 2 453 ? 130.75954 115.16284 139.17381 1.000 70.49178 453 LEU A CA 1
ATOM 12534 C C . LEU B 2 453 ? 131.49266 116.31235 138.50323 1.000 70.97653 453 LEU A C 1
ATOM 12535 O O . LEU B 2 453 ? 132.72693 116.35381 138.53993 1.000 72.37083 453 LEU A O 1
ATOM 12551 N N . ASP B 2 454 ? 130.76194 117.25166 137.90225 1.000 73.56786 454 ASP A N 1
ATOM 12552 C CA . ASP B 2 454 ? 131.39927 118.44735 137.36493 1.000 76.87371 454 ASP A CA 1
ATOM 12553 C C . ASP B 2 454 ? 132.04264 119.26706 138.47446 1.000 72.21075 454 ASP A C 1
ATOM 12554 O O . ASP B 2 454 ? 133.14240 119.80374 138.30310 1.000 70.09037 454 ASP A O 1
ATOM 12563 N N . LEU B 2 455 ? 131.36846 119.38080 139.61986 1.000 68.95319 455 LEU A N 1
ATOM 12564 C CA . LEU B 2 455 ? 131.95066 120.09793 140.74780 1.000 66.41889 455 LEU A CA 1
ATOM 12565 C C . LEU B 2 455 ? 133.22438 119.41788 141.23023 1.000 69.77366 455 LEU A C 1
ATOM 12566 O O . LEU B 2 455 ? 134.22218 120.08673 141.52392 1.000 73.10176 455 LEU A O 1
ATOM 12582 N N . PHE B 2 456 ? 133.21052 118.08759 141.32391 1.000 67.66452 456 PHE A N 1
ATOM 12583 C CA . PHE B 2 456 ? 134.40958 117.37118 141.74271 1.000 66.41875 456 PHE A CA 1
ATOM 12584 C C . PHE B 2 456 ? 135.54033 117.57562 140.74526 1.000 72.15825 456 PHE A C 1
ATOM 12585 O O . PHE B 2 456 ? 136.69818 117.77017 141.13522 1.000 74.13930 456 PHE A O 1
ATOM 12602 N N . ALA B 2 457 ? 135.22331 117.53318 139.44989 1.000 70.56696 457 ALA A N 1
ATOM 12603 C CA . ALA B 2 457 ? 136.24506 117.75198 138.43436 1.000 62.52473 457 ALA A CA 1
ATOM 12604 C C . ALA B 2 457 ? 136.83022 119.15111 138.54222 1.000 66.48291 457 ALA A C 1
ATOM 12605 O O . ALA B 2 457 ? 138.04466 119.33551 138.41471 1.000 66.17330 457 ALA A O 1
ATOM 12612 N N . SER B 2 458 ? 135.97988 120.15189 138.77399 1.000 69.35756 458 SER A N 1
ATOM 12613 C CA . SER B 2 458 ? 136.46955 121.51762 138.91615 1.000 64.51169 458 SER A CA 1
ATOM 12614 C C . SER B 2 458 ? 137.36449 121.65625 140.13947 1.000 64.08019 458 SER A C 1
ATOM 12615 O O . SER B 2 458 ? 138.41545 122.30357 140.07836 1.000 69.69386 458 SER A O 1
ATOM 12623 N N . VAL B 2 459 ? 136.96921 121.05055 141.25970 1.000 63.57574 459 VAL A N 1
ATOM 12624 C CA . VAL B 2 459 ? 137.79249 121.11124 142.46553 1.000 65.31963 459 VAL A CA 1
ATOM 12625 C C . VAL B 2 459 ? 139.15129 120.47410 142.20679 1.000 64.57274 459 VAL A C 1
ATOM 12626 O O . VAL B 2 459 ? 140.20172 121.02460 142.56769 1.000 67.56756 459 VAL A O 1
ATOM 12639 N N . LEU B 2 460 ? 139.14753 119.29586 141.58061 1.000 65.89717 460 LEU A N 1
ATOM 12640 C CA . LEU B 2 460 ? 140.39566 118.58890 141.32456 1.000 65.54757 460 LEU A CA 1
ATOM 12641 C C . LEU B 2 460 ? 141.28914 119.38061 140.38002 1.000 68.80495 460 LEU A C 1
ATOM 12642 O O . LEU B 2 460 ? 142.50294 119.48286 140.59692 1.000 70.59763 460 LEU A O 1
ATOM 12658 N N . GLY B 2 461 ? 140.70638 119.95595 139.32874 1.000 69.03962 461 GLY A N 1
ATOM 12659 C CA . GLY B 2 461 ? 141.49279 120.76519 138.41679 1.000 65.10202 461 GLY A CA 1
ATOM 12660 C C . GLY B 2 461 ? 142.08401 121.98493 139.09179 1.000 63.12621 461 GLY A C 1
ATOM 12661 O O . GLY B 2 461 ? 143.24072 122.33601 138.85541 1.000 64.90265 461 GLY A O 1
ATOM 12665 N N . ALA B 2 462 ? 141.29954 122.64795 139.94257 1.000 66.56705 462 ALA A N 1
ATOM 12666 C CA . ALA B 2 462 ? 141.80271 123.82043 140.64638 1.000 61.05802 462 ALA A CA 1
ATOM 12667 C C . ALA B 2 462 ? 142.97860 123.45639 141.54051 1.000 62.98329 462 ALA A C 1
ATOM 12668 O O . ALA B 2 462 ? 144.00579 124.14674 141.54914 1.000 66.06367 462 ALA A O 1
ATOM 12675 N N . VAL B 2 463 ? 142.85352 122.36570 142.29841 1.000 64.71050 463 VAL A N 1
ATOM 12676 C CA . VAL B 2 463 ? 143.94079 121.99633 143.20032 1.000 64.35875 463 VAL A CA 1
ATOM 12677 C C . VAL B 2 463 ? 145.17727 121.59077 142.40614 1.000 64.91406 463 VAL A C 1
ATOM 12678 O O . VAL B 2 463 ? 146.30674 121.93204 142.77772 1.000 67.00836 463 VAL A O 1
ATOM 12691 N N . VAL B 2 464 ? 144.99160 120.87336 141.29507 1.000 65.62022 464 VAL A N 1
ATOM 12692 C CA . VAL B 2 464 ? 146.13633 120.46491 140.48377 1.000 68.17327 464 VAL A CA 1
ATOM 12693 C C . VAL B 2 464 ? 146.83570 121.68249 139.89264 1.000 71.86053 464 VAL A C 1
ATOM 12694 O O . VAL B 2 464 ? 148.07032 121.76157 139.87631 1.000 73.03870 464 VAL A O 1
ATOM 12707 N N . THR B 2 465 ? 146.06157 122.64419 139.38551 1.000 68.76335 465 THR A N 1
ATOM 12708 C CA . THR B 2 465 ? 146.65435 123.85067 138.82089 1.000 65.50847 465 THR A CA 1
ATOM 12709 C C . THR B 2 465 ? 147.42255 124.62840 139.87715 1.000 65.28767 465 THR A C 1
ATOM 12710 O O . THR B 2 465 ? 148.52962 125.11777 139.61965 1.000 68.91786 465 THR A O 1
ATOM 12721 N N . TYR B 2 466 ? 146.84815 124.76278 141.07306 1.000 69.26192 466 TYR A N 1
ATOM 12722 C CA . TYR B 2 466 ? 147.55076 125.47206 142.13298 1.000 71.01756 466 TYR A CA 1
ATOM 12723 C C . TYR B 2 466 ? 148.84178 124.75556 142.50161 1.000 72.23027 466 TYR A C 1
ATOM 12724 O O . TYR B 2 466 ? 149.87499 125.39714 142.72362 1.000 78.38389 466 TYR A O 1
ATOM 12742 N N . PHE B 2 467 ? 148.80711 123.42328 142.56872 1.000 69.77678 467 PHE A N 1
ATOM 12743 C CA . PHE B 2 467 ? 150.02017 122.67915 142.88743 1.000 73.16256 467 PHE A CA 1
ATOM 12744 C C . PHE B 2 467 ? 151.08634 122.88316 141.81980 1.000 75.99903 467 PHE A C 1
ATOM 12745 O O . PHE B 2 467 ? 152.27142 123.04226 142.13693 1.000 80.63414 467 PHE A O 1
ATOM 12762 N N . MET B 2 468 ? 150.68866 122.86124 140.54543 1.000 76.68861 468 MET A N 1
ATOM 12763 C CA . MET B 2 468 ? 151.65476 123.07933 139.47342 1.000 74.95234 468 MET A CA 1
ATOM 12764 C C . MET B 2 468 ? 152.27026 124.46826 139.57215 1.000 78.07366 468 MET A C 1
ATOM 12765 O O . MET B 2 468 ? 153.49173 124.62866 139.45309 1.000 81.65926 468 MET A O 1
ATOM 12779 N N . VAL B 2 469 ? 151.44004 125.48512 139.80667 1.000 78.99190 469 VAL A N 1
ATOM 12780 C CA . VAL B 2 469 ? 151.95800 126.84138 139.95170 1.000 74.44178 469 VAL A CA 1
ATOM 12781 C C . VAL B 2 469 ? 152.94219 126.90794 141.10960 1.000 78.59381 469 VAL A C 1
ATOM 12782 O O . VAL B 2 469 ? 153.99736 127.54397 141.01182 1.000 85.08561 469 VAL A O 1
ATOM 12795 N N . LEU B 2 470 ? 152.61205 126.25793 142.22607 1.000 81.48508 470 LEU A N 1
ATOM 12796 C CA . LEU B 2 470 ? 153.50829 126.25898 143.37728 1.000 80.48505 470 LEU A CA 1
ATOM 12797 C C . LEU B 2 470 ? 154.84787 125.62476 143.03370 1.000 80.09069 470 LEU A C 1
ATOM 12798 O O . LEU B 2 470 ? 155.90844 126.19676 143.30619 1.000 77.96434 470 LEU A O 1
ATOM 12814 N N . VAL B 2 471 ? 154.81893 124.43344 142.43724 1.000 84.84514 471 VAL A N 1
ATOM 12815 C CA . VAL B 2 471 ? 156.05986 123.70053 142.20790 1.000 89.03814 471 VAL A CA 1
ATOM 12816 C C . VAL B 2 471 ? 156.93051 124.42283 141.18716 1.000 87.69739 471 VAL A C 1
ATOM 12817 O O . VAL B 2 471 ? 158.16248 124.41511 141.29167 1.000 88.00309 471 VAL A O 1
ATOM 12830 N N . GLN B 2 472 ? 156.31625 125.05496 140.18330 1.000 88.96092 472 GLN A N 1
ATOM 12831 C CA . GLN B 2 472 ? 157.11025 125.79539 139.20656 1.000 88.73824 472 GLN A CA 1
ATOM 12832 C C . GLN B 2 472 ? 157.85769 126.94924 139.86384 1.000 93.98610 472 GLN A C 1
ATOM 12833 O O . GLN B 2 472 ? 159.03236 127.18861 139.56262 1.000 91.32735 472 GLN A O 1
ATOM 12847 N N . LEU B 2 473 ? 157.19867 127.67305 140.76168 1.000 100.67074 473 LEU A N 1
ATOM 12848 C CA . LEU B 2 473 ? 157.82683 128.79182 141.45611 1.000 93.11066 473 LEU A CA 1
ATOM 12849 C C . LEU B 2 473 ? 158.84461 128.29912 142.47767 1.000 87.36825 473 LEU A C 1
ATOM 12850 O O . LEU B 2 473 ? 160.02900 128.16536 142.17368 1.000 90.10463 473 LEU A O 1
ATOM 12866 N N . LYS C 2 4 ? 103.52970 160.98369 140.83425 1.000 94.68985 4 LYS B N 1
ATOM 12867 C CA . LYS C 2 4 ? 103.49251 160.47010 142.23335 1.000 100.47321 4 LYS B CA 1
ATOM 12868 C C . LYS C 2 4 ? 102.10652 159.93870 142.57975 1.000 103.07120 4 LYS B C 1
ATOM 12869 O O . LYS C 2 4 ? 101.73085 159.87860 143.74846 1.000 95.98728 4 LYS B O 1
ATOM 12888 N N . HIS C 2 5 ? 101.35427 159.54131 141.55484 1.000 106.02327 5 HIS B N 1
ATOM 12889 C CA . HIS C 2 5 ? 99.98395 159.08349 141.74507 1.000 107.98383 5 HIS B CA 1
ATOM 12890 C C . HIS C 2 5 ? 99.75853 157.71807 141.10988 1.000 99.41776 5 HIS B C 1
ATOM 12891 O O . HIS C 2 5 ? 98.93418 156.93381 141.58973 1.000 98.98185 5 HIS B O 1
ATOM 12905 N N . GLN C 2 6 ? 100.47950 157.42508 140.03494 1.000 94.03266 6 GLN B N 1
ATOM 12906 C CA . GLN C 2 6 ? 100.24467 156.21356 139.26762 1.000 93.74832 6 GLN B CA 1
ATOM 12907 C C . GLN C 2 6 ? 101.10320 155.06541 139.78632 1.000 90.92961 6 GLN B C 1
ATOM 12908 O O . GLN C 2 6 ? 102.14668 155.26545 140.41116 1.000 89.44347 6 GLN B O 1
ATOM 12922 N N . GLY C 2 7 ? 100.64826 153.84733 139.50322 1.000 90.86057 7 GLY B N 1
ATOM 12923 C CA . GLY C 2 7 ? 101.30456 152.67671 140.05127 1.000 81.71235 7 GLY B CA 1
ATOM 12924 C C . GLY C 2 7 ? 102.75648 152.58339 139.62634 1.000 79.69291 7 GLY B C 1
ATOM 12925 O O . GLY C 2 7 ? 103.15414 153.05882 138.56311 1.000 82.64853 7 GLY B O 1
ATOM 12929 N N . LEU C 2 8 ? 103.55534 151.95727 140.48331 1.000 75.01576 8 LEU B N 1
ATOM 12930 C CA . LEU C 2 8 ? 104.99001 151.74531 140.35720 1.000 78.11486 8 LEU B CA 1
ATOM 12931 C C . LEU C 2 8 ? 105.77129 153.02412 140.63305 1.000 82.40040 8 LEU B C 1
ATOM 12932 O O . LEU C 2 8 ? 106.99737 152.96864 140.71663 1.000 83.17570 8 LEU B O 1
ATOM 12948 N N . VAL C 2 9 ? 105.11214 154.16945 140.78504 1.000 83.68082 9 VAL B N 1
ATOM 12949 C CA . VAL C 2 9 ? 105.74261 155.38212 141.27749 1.000 82.79693 9 VAL B CA 1
ATOM 12950 C C . VAL C 2 9 ? 105.23643 155.73623 142.66812 1.000 85.70892 9 VAL B C 1
ATOM 12951 O O . VAL C 2 9 ? 105.99312 156.24090 143.49974 1.000 87.35799 9 VAL B O 1
ATOM 12964 N N . ALA C 2 10 ? 103.95594 155.47765 142.93517 1.000 86.06872 10 ALA B N 1
ATOM 12965 C CA . ALA C 2 10 ? 103.46465 155.54470 144.30311 1.000 86.93816 10 ALA B CA 1
ATOM 12966 C C . ALA C 2 10 ? 104.15253 154.51024 145.18159 1.000 87.21000 10 ALA B C 1
ATOM 12967 O O . ALA C 2 10 ? 104.32606 154.73214 146.38463 1.000 88.28907 10 ALA B O 1
ATOM 12974 N N . ASP C 2 11 ? 104.54667 153.37542 144.60138 1.000 86.84516 11 ASP B N 1
ATOM 12975 C CA . ASP C 2 11 ? 105.23378 152.33970 145.36335 1.000 86.88327 11 ASP B CA 1
ATOM 12976 C C . ASP C 2 11 ? 106.67981 152.71766 145.65509 1.000 81.09255 11 ASP B C 1
ATOM 12977 O O . ASP C 2 11 ? 107.17194 152.48349 146.76330 1.000 84.02958 11 ASP B O 1
ATOM 12986 N N . LEU C 2 12 ? 107.37228 153.29781 144.68047 1.000 76.46230 12 LEU B N 1
ATOM 12987 C CA . LEU C 2 12 ? 108.77779 153.65065 144.81560 1.000 76.27582 12 LEU B CA 1
ATOM 12988 C C . LEU C 2 12 ? 108.98192 155.06554 145.33794 1.000 78.69481 12 LEU B C 1
ATOM 12989 O O . LEU C 2 12 ? 110.12227 155.53574 145.38218 1.000 78.92516 12 LEU B O 1
ATOM 13005 N N . LEU C 2 13 ? 107.91220 155.74934 145.73366 1.000 82.10527 13 LEU B N 1
ATOM 13006 C CA . LEU C 2 13 ? 108.00880 157.17313 146.04096 1.000 80.31368 13 LEU B CA 1
ATOM 13007 C C . LEU C 2 13 ? 109.07866 157.50480 147.07291 1.000 77.43184 13 LEU B C 1
ATOM 13008 O O . LEU C 2 13 ? 109.80320 158.49195 146.86644 1.000 77.66392 13 LEU B O 1
ATOM 13024 N N . PRO C 2 14 ? 109.22696 156.77679 148.18339 1.000 78.33468 14 PRO B N 1
ATOM 13025 C CA . PRO C 2 14 ? 110.35686 157.07367 149.07926 1.000 76.57519 14 PRO B CA 1
ATOM 13026 C C . PRO C 2 14 ? 111.70023 157.00071 148.37965 1.000 77.93381 14 PRO B C 1
ATOM 13027 O O . PRO C 2 14 ? 112.57593 157.84017 148.62569 1.000 79.25793 14 PRO B O 1
ATOM 13038 N N . ASN C 2 15 ? 111.88160 156.01759 147.49647 1.000 78.16136 15 ASN B N 1
ATOM 13039 C CA . ASN C 2 15 ? 113.13193 155.91069 146.75347 1.000 78.59425 15 ASN B CA 1
ATOM 13040 C C . ASN C 2 15 ? 113.34809 157.12939 145.87047 1.000 79.02578 15 ASN B C 1
ATOM 13041 O O . ASN C 2 15 ? 114.45312 157.68226 145.81620 1.000 75.11288 15 ASN B O 1
ATOM 13052 N N . ILE C 2 16 ? 112.29922 157.56220 145.17105 1.000 80.28785 16 ILE B N 1
ATOM 13053 C CA . ILE C 2 16 ? 112.41300 158.72259 144.29623 1.000 77.28853 16 ILE B CA 1
ATOM 13054 C C . ILE C 2 16 ? 112.75660 159.96289 145.10644 1.000 78.61776 16 ILE B C 1
ATOM 13055 O O . ILE C 2 16 ? 113.59819 160.77307 144.70239 1.000 83.15893 16 ILE B O 1
ATOM 13071 N N . ARG C 2 17 ? 112.10443 160.13883 146.25621 1.000 78.24367 17 ARG B N 1
ATOM 13072 C CA . ARG C 2 17 ? 112.36949 161.31482 147.07561 1.000 73.22919 17 ARG B CA 1
ATOM 13073 C C . ARG C 2 17 ? 113.79434 161.30824 147.60604 1.000 73.08688 17 ARG B C 1
ATOM 13074 O O . ARG C 2 17 ? 114.45660 162.34929 147.62435 1.000 78.03685 17 ARG B O 1
ATOM 13095 N N . VAL C 2 18 ? 114.28756 160.15006 148.04641 1.000 74.68047 18 VAL B N 1
ATOM 13096 C CA . VAL C 2 18 ? 115.66844 160.08102 148.51721 1.000 73.72633 18 VAL B CA 1
ATOM 13097 C C . VAL C 2 18 ? 116.62945 160.39677 147.37917 1.000 80.32542 18 VAL B C 1
ATOM 13098 O O . VAL C 2 18 ? 117.61037 161.13146 147.55783 1.000 83.63833 18 VAL B O 1
ATOM 13111 N N . MET C 2 19 ? 116.36422 159.84900 146.19095 1.000 81.33585 19 MET B N 1
ATOM 13112 C CA . MET C 2 19 ? 117.21788 160.12097 145.03931 1.000 81.17212 19 MET B CA 1
ATOM 13113 C C . MET C 2 19 ? 117.24822 161.60957 144.72171 1.000 77.98995 19 MET B C 1
ATOM 13114 O O . MET C 2 19 ? 118.31508 162.18563 144.48559 1.000 78.74700 19 MET B O 1
ATOM 13128 N N . GLN C 2 20 ? 116.08244 162.25386 144.71860 1.000 78.55664 20 GLN B N 1
ATOM 13129 C CA . GLN C 2 20 ? 116.03991 163.68703 144.45346 1.000 82.93292 20 GLN B CA 1
ATOM 13130 C C . GLN C 2 20 ? 116.78176 164.46794 145.52988 1.000 80.58472 20 GLN B C 1
ATOM 13131 O O . GLN C 2 20 ? 117.54098 165.39393 145.22425 1.000 82.66439 20 GLN B O 1
ATOM 13145 N N . GLY C 2 21 ? 116.58248 164.10461 146.79620 1.000 78.77640 21 GLY B N 1
ATOM 13146 C CA . GLY C 2 21 ? 117.22410 164.83652 147.87290 1.000 71.93357 21 GLY B CA 1
ATOM 13147 C C . GLY C 2 21 ? 118.73514 164.75065 147.81792 1.000 77.94501 21 GLY B C 1
ATOM 13148 O O . GLY C 2 21 ? 119.43046 165.74339 148.04201 1.000 80.02447 21 GLY B O 1
ATOM 13152 N N . VAL C 2 22 ? 119.26779 163.56235 147.52551 1.000 80.39446 22 VAL B N 1
ATOM 13153 C CA . VAL C 2 22 ? 120.71580 163.42388 147.43900 1.000 81.81632 22 VAL B CA 1
ATOM 13154 C C . VAL C 2 22 ? 121.27308 164.15532 146.22554 1.000 88.46584 22 VAL B C 1
ATOM 13155 O O . VAL C 2 22 ? 122.46369 164.48689 146.20118 1.000 90.60939 22 VAL B O 1
ATOM 13168 N N . GLY C 2 23 ? 120.44501 164.41491 145.21520 1.000 87.09996 23 GLY B N 1
ATOM 13169 C CA . GLY C 2 23 ? 120.87342 165.17311 144.05653 1.000 84.58082 23 GLY B CA 1
ATOM 13170 C C . GLY C 2 23 ? 120.93075 164.37331 142.77129 1.000 84.81192 23 GLY B C 1
ATOM 13171 O O . GLY C 2 23 ? 121.77329 164.64249 141.91215 1.000 86.17844 23 GLY B O 1
ATOM 13175 N N . HIS C 2 24 ? 120.04668 163.39250 142.61914 1.000 85.28731 24 HIS B N 1
ATOM 13176 C CA . HIS C 2 24 ? 119.99455 162.58763 141.39824 1.000 85.68145 24 HIS B CA 1
ATOM 13177 C C . HIS C 2 24 ? 119.03666 163.18937 140.37554 1.000 91.99048 24 HIS B C 1
ATOM 13178 O O . HIS C 2 24 ? 118.15880 162.51291 139.84331 1.000 90.58478 24 HIS B O 1
ATOM 13192 N N . PHE C 2 25 ? 119.22194 164.47725 140.08635 1.000 95.58208 25 PHE B N 1
ATOM 13193 C CA . PHE C 2 25 ? 118.43214 165.17780 139.07966 1.000 96.63670 25 PHE B CA 1
ATOM 13194 C C . PHE C 2 25 ? 116.97719 164.72144 139.12287 1.000 98.63277 25 PHE B C 1
ATOM 13195 O O . PHE C 2 25 ? 116.31515 164.86990 140.15415 1.000 99.93385 25 PHE B O 1
ATOM 13212 N N . MET C 2 26 ? 116.46683 164.15807 138.02980 1.000 89.80218 26 MET B N 1
ATOM 13213 C CA . MET C 2 26 ? 115.13285 163.56549 138.01550 1.000 92.16415 26 MET B CA 1
ATOM 13214 C C . MET C 2 26 ? 114.06577 164.60469 138.36541 1.000 97.17748 26 MET B C 1
ATOM 13215 O O . MET C 2 26 ? 113.39324 164.53126 139.39430 1.000 100.91495 26 MET B O 1
ATOM 13229 N N . PHE C 2 27 ? 113.92944 165.59141 137.48181 1.000 96.19840 27 PHE B N 1
ATOM 13230 C CA . PHE C 2 27 ? 112.94173 166.65582 137.65367 1.000 96.94441 27 PHE B CA 1
ATOM 13231 C C . PHE C 2 27 ? 111.62760 166.24445 136.98716 1.000 98.06969 27 PHE B C 1
ATOM 13232 O O . PHE C 2 27 ? 111.22600 166.77150 135.94972 1.000 103.21274 27 PHE B O 1
ATOM 13249 N N . ASN C 2 28 ? 110.95000 165.27359 137.60214 1.000 91.96910 28 ASN B N 1
ATOM 13250 C CA . ASN C 2 28 ? 109.73202 164.74139 136.99531 1.000 95.86046 28 ASN B CA 1
ATOM 13251 C C . ASN C 2 28 ? 108.55929 164.52340 137.93886 1.000 99.12345 28 ASN B C 1
ATOM 13252 O O . ASN C 2 28 ? 107.42442 164.48015 137.45244 1.000 104.71565 28 ASN B O 1
ATOM 13263 N N . TYR C 2 29 ? 108.74978 164.39355 139.24663 1.000 91.56376 29 TYR B N 1
ATOM 13264 C CA . TYR C 2 29 ? 107.69535 163.87734 140.11533 1.000 89.39116 29 TYR B CA 1
ATOM 13265 C C . TYR C 2 29 ? 107.39296 164.85009 141.24305 1.000 93.31196 29 TYR B C 1
ATOM 13266 O O . TYR C 2 29 ? 107.32186 164.48647 142.41836 1.000 93.67433 29 TYR B O 1
ATOM 13284 N N . TYR C 2 30 ? 107.20433 166.11575 140.88619 1.000 101.52603 30 TYR B N 1
ATOM 13285 C CA . TYR C 2 30 ? 106.73119 167.11705 141.82993 1.000 100.50491 30 TYR B CA 1
ATOM 13286 C C . TYR C 2 30 ? 106.09313 168.25019 141.04183 1.000 106.12099 30 TYR B C 1
ATOM 13287 O O . TYR C 2 30 ? 106.15722 168.29047 139.81134 1.000 111.44922 30 TYR B O 1
ATOM 13305 N N . SER C 2 31 ? 105.46829 169.17107 141.76936 1.000 112.06293 31 SER B N 1
ATOM 13306 C CA . SER C 2 31 ? 104.88371 170.34096 141.13200 1.000 117.99888 31 SER B CA 1
ATOM 13307 C C . SER C 2 31 ? 105.96821 171.14779 140.43126 1.000 119.93722 31 SER B C 1
ATOM 13308 O O . SER C 2 31 ? 107.08161 171.29700 140.94112 1.000 119.79553 31 SER B O 1
ATOM 13316 N N . GLU C 2 32 ? 105.63621 171.67384 139.25069 1.000 121.10867 32 GLU B N 1
ATOM 13317 C CA . GLU C 2 32 ? 106.62994 172.38175 138.45194 1.000 122.32066 32 GLU B CA 1
ATOM 13318 C C . GLU C 2 32 ? 107.20864 173.58528 139.18265 1.000 123.27903 32 GLU B C 1
ATOM 13319 O O . GLU C 2 32 ? 108.31279 174.02704 138.84756 1.000 117.52096 32 GLU B O 1
ATOM 13331 N N . GLY C 2 33 ? 106.49875 174.11877 140.17721 1.000 122.81640 33 GLY B N 1
ATOM 13332 C CA . GLY C 2 33 ? 107.01611 175.26066 140.90813 1.000 116.77331 33 GLY B CA 1
ATOM 13333 C C . GLY C 2 33 ? 108.34487 174.98005 141.57774 1.000 116.62477 33 GLY B C 1
ATOM 13334 O O . GLY C 2 33 ? 109.15774 175.89030 141.75724 1.000 114.24593 33 GLY B O 1
ATOM 13338 N N . LYS C 2 34 ? 108.58533 173.72808 141.95742 1.000 114.52876 34 LYS B N 1
ATOM 13339 C CA . LYS C 2 34 ? 109.84063 173.32891 142.57741 1.000 108.61775 34 LYS B CA 1
ATOM 13340 C C . LYS C 2 34 ? 110.89444 172.90800 141.56396 1.000 103.72631 34 LYS B C 1
ATOM 13341 O O . LYS C 2 34 ? 112.03689 172.64838 141.95405 1.000 98.40348 34 LYS B O 1
ATOM 13360 N N . LYS C 2 35 ? 110.54571 172.83653 140.27819 1.000 106.98555 35 LYS B N 1
ATOM 13361 C CA . LYS C 2 35 ? 111.49208 172.32946 139.29115 1.000 110.03549 35 LYS B CA 1
ATOM 13362 C C . LYS C 2 35 ? 112.72226 173.22144 139.19566 1.000 107.88663 35 LYS B C 1
ATOM 13363 O O . LYS C 2 35 ? 113.84987 172.72594 139.09248 1.000 108.45635 35 LYS B O 1
ATOM 13382 N N . PHE C 2 36 ? 112.52869 174.54569 139.22539 1.000 109.45366 36 PHE B N 1
ATOM 13383 C CA . PHE C 2 36 ? 113.67899 175.44433 139.12175 1.000 108.62074 36 PHE B CA 1
ATOM 13384 C C . PHE C 2 36 ? 114.61210 175.29755 140.31406 1.000 108.10260 36 PHE B C 1
ATOM 13385 O O . PHE C 2 36 ? 115.77753 174.91098 140.12099 1.000 107.23912 36 PHE B O 1
ATOM 13402 N N . PRO C 2 37 ? 114.18439 175.56498 141.55817 1.000 107.58043 37 PRO B N 1
ATOM 13403 C CA . PRO C 2 37 ? 115.12749 175.52166 142.68685 1.000 104.17135 37 PRO B CA 1
ATOM 13404 C C . PRO C 2 37 ? 115.90927 174.22017 142.75555 1.000 103.24819 37 PRO B C 1
ATOM 13405 O O . PRO C 2 37 ? 117.14661 174.22032 142.73554 1.000 99.43217 37 PRO B O 1
ATOM 13416 N N . HIS C 2 38 ? 115.18676 173.09894 142.80128 1.000 102.32967 38 HIS B N 1
ATOM 13417 C CA . HIS C 2 38 ? 115.84538 171.80168 142.88568 1.000 100.09097 38 HIS B CA 1
ATOM 13418 C C . HIS C 2 38 ? 116.95617 171.69218 141.85453 1.000 99.52965 38 HIS B C 1
ATOM 13419 O O . HIS C 2 38 ? 118.07045 171.25998 142.17195 1.000 99.05020 38 HIS B O 1
ATOM 13433 N N . ARG C 2 39 ? 116.68791 172.13106 140.62479 1.000 102.16128 39 ARG B N 1
ATOM 13434 C CA . ARG C 2 39 ? 117.68265 172.00760 139.56872 1.000 101.07472 39 ARG B CA 1
ATOM 13435 C C . ARG C 2 39 ? 119.01000 172.61423 139.99738 1.000 98.70808 39 ARG B C 1
ATOM 13436 O O . ARG C 2 39 ? 120.04199 171.93274 139.98930 1.000 100.23859 39 ARG B O 1
ATOM 13457 N N . ILE C 2 40 ? 119.00024 173.87605 140.44007 1.000 97.94528 40 ILE B N 1
ATOM 13458 C CA . ILE C 2 40 ? 120.26812 174.48527 140.83258 1.000 97.41880 40 ILE B CA 1
ATOM 13459 C C . ILE C 2 40 ? 120.94390 173.63277 141.89174 1.000 97.67429 40 ILE B C 1
ATOM 13460 O O . ILE C 2 40 ? 122.13802 173.32101 141.78642 1.000 96.70537 40 ILE B O 1
ATOM 13476 N N . TYR C 2 41 ? 120.18184 173.18445 142.89184 1.000 97.95977 41 TYR B N 1
ATOM 13477 C CA . TYR C 2 41 ? 120.77582 172.36227 143.93691 1.000 97.30114 41 TYR B CA 1
ATOM 13478 C C . TYR C 2 41 ? 121.55459 171.21374 143.31753 1.000 94.57902 41 TYR B C 1
ATOM 13479 O O . TYR C 2 41 ? 122.74873 171.03727 143.59073 1.000 89.99423 41 TYR B O 1
ATOM 13497 N N . CYS C 2 42 ? 120.91654 170.47715 142.40507 1.000 92.31235 42 CYS B N 1
ATOM 13498 C CA . CYS C 2 42 ? 121.59265 169.34793 141.78309 1.000 93.49986 42 CYS B CA 1
ATOM 13499 C C . CYS C 2 42 ? 122.92378 169.78874 141.19695 1.000 94.09771 42 CYS B C 1
ATOM 13500 O O . CYS C 2 42 ? 123.98184 169.25551 141.55513 1.000 99.04568 42 CYS B O 1
ATOM 13508 N N . ILE C 2 43 ? 122.90111 170.83159 140.36358 1.000 94.65569 43 ILE B N 1
ATOM 13509 C CA . ILE C 2 43 ? 124.13692 171.27693 139.72912 1.000 92.60496 43 ILE B CA 1
ATOM 13510 C C . ILE C 2 43 ? 125.18111 171.55093 140.79554 1.000 89.88016 43 ILE B C 1
ATOM 13511 O O . ILE C 2 43 ? 126.30867 171.04291 140.73548 1.000 92.52145 43 ILE B O 1
ATOM 13527 N N . VAL C 2 44 ? 124.79030 172.28809 141.83659 1.000 85.84411 44 VAL B N 1
ATOM 13528 C CA . VAL C 2 44 ? 125.75709 172.65657 142.86287 1.000 89.44948 44 VAL B CA 1
ATOM 13529 C C . VAL C 2 44 ? 126.42620 171.40296 143.39934 1.000 92.07965 44 VAL B C 1
ATOM 13530 O O . VAL C 2 44 ? 127.65958 171.28738 143.40387 1.000 90.51707 44 VAL B O 1
ATOM 13543 N N . THR C 2 45 ? 125.61917 170.40310 143.76728 1.000 94.46453 45 THR B N 1
ATOM 13544 C CA . THR C 2 45 ? 126.19637 169.18574 144.32023 1.000 93.46776 45 THR B CA 1
ATOM 13545 C C . THR C 2 45 ? 127.24994 168.64068 143.37483 1.000 89.46756 45 THR B C 1
ATOM 13546 O O . THR C 2 45 ? 128.41529 168.46792 143.75400 1.000 88.18616 45 THR B O 1
ATOM 13557 N N . LEU C 2 46 ? 126.87608 168.45461 142.10749 1.000 87.18772 46 LEU B N 1
ATOM 13558 C CA . LEU C 2 46 ? 127.81727 167.89358 141.15157 1.000 84.90060 46 LEU B CA 1
ATOM 13559 C C . LEU C 2 46 ? 129.11746 168.67521 141.18872 1.000 85.27198 46 LEU B C 1
ATOM 13560 O O . LEU C 2 46 ? 130.19441 168.10480 141.40211 1.000 87.51355 46 LEU B O 1
ATOM 13576 N N . LEU C 2 47 ? 129.02290 170.00122 141.07572 1.000 85.25429 47 LEU B N 1
ATOM 13577 C CA . LEU C 2 47 ? 130.22437 170.82101 141.09439 1.000 86.96594 47 LEU B CA 1
ATOM 13578 C C . LEU C 2 47 ? 131.07668 170.45915 142.29798 1.000 89.23404 47 LEU B C 1
ATOM 13579 O O . LEU C 2 47 ? 132.21636 169.99727 142.15764 1.000 92.10757 47 LEU B O 1
ATOM 13595 N N . LEU C 2 48 ? 130.49599 170.57689 143.49390 1.000 86.32845 48 LEU B N 1
ATOM 13596 C CA . LEU C 2 48 ? 131.25175 170.27692 144.70068 1.000 85.85332 48 LEU B CA 1
ATOM 13597 C C . LEU C 2 48 ? 131.89585 168.90766 144.58252 1.000 85.64323 48 LEU B C 1
ATOM 13598 O O . LEU C 2 48 ? 133.11755 168.76760 144.71962 1.000 85.68777 48 LEU B O 1
ATOM 13614 N N . LEU C 2 49 ? 131.09512 167.89586 144.24138 1.000 84.15316 49 LEU B N 1
ATOM 13615 C CA . LEU C 2 49 ? 131.64282 166.55984 144.06515 1.000 82.86384 49 LEU B CA 1
ATOM 13616 C C . LEU C 2 49 ? 132.87478 166.62281 143.17948 1.000 83.12384 49 LEU B C 1
ATOM 13617 O O . LEU C 2 49 ? 134.00104 166.37948 143.63229 1.000 86.38242 49 LEU B O 1
ATOM 13633 N N . LEU C 2 50 ? 132.68541 167.05294 141.93105 1.000 79.89187 50 LEU B N 1
ATOM 13634 C CA . LEU C 2 50 ? 133.80019 167.08252 140.99673 1.000 79.85677 50 LEU B CA 1
ATOM 13635 C C . LEU C 2 50 ? 134.95397 167.86871 141.58809 1.000 79.20848 50 LEU B C 1
ATOM 13636 O O . LEU C 2 50 ? 136.10429 167.41679 141.57006 1.000 85.48026 50 LEU B O 1
ATOM 13652 N N . LEU C 2 51 ? 134.65325 169.02834 142.17355 1.000 79.49638 51 LEU B N 1
ATOM 13653 C CA . LEU C 2 51 ? 135.70705 169.83427 142.76891 1.000 84.83353 51 LEU B CA 1
ATOM 13654 C C . LEU C 2 51 ? 136.53587 168.97473 143.70993 1.000 87.70346 51 LEU B C 1
ATOM 13655 O O . LEU C 2 51 ? 137.73187 168.75431 143.48583 1.000 88.80881 51 LEU B O 1
ATOM 13671 N N . GLN C 2 52 ? 135.88774 168.41353 144.73341 1.000 88.66824 52 GLN B N 1
ATOM 13672 C CA . GLN C 2 52 ? 136.60174 167.54178 145.65665 1.000 86.25000 52 GLN B CA 1
ATOM 13673 C C . GLN C 2 52 ? 137.29851 166.43407 144.88757 1.000 86.55700 52 GLN B C 1
ATOM 13674 O O . GLN C 2 52 ? 138.50311 166.20499 145.05027 1.000 87.57750 52 GLN B O 1
ATOM 13688 N N . TYR C 2 53 ? 136.56004 165.77723 143.99220 1.000 85.71096 53 TYR B N 1
ATOM 13689 C CA . TYR C 2 53 ? 137.14234 164.70761 143.19649 1.000 80.80699 53 TYR B CA 1
ATOM 13690 C C . TYR C 2 53 ? 138.42490 165.17947 142.53094 1.000 81.66013 53 TYR B C 1
ATOM 13691 O O . TYR C 2 53 ? 139.47223 164.53157 142.63866 1.000 83.22081 53 TYR B O 1
ATOM 13709 N N . GLY C 2 54 ? 138.37526 166.34458 141.88549 1.000 86.64602 54 GLY B N 1
ATOM 13710 C CA . GLY C 2 54 ? 139.56472 166.84496 141.22218 1.000 81.33017 54 GLY B CA 1
ATOM 13711 C C . GLY C 2 54 ? 140.72791 166.98498 142.18106 1.000 87.02213 54 GLY B C 1
ATOM 13712 O O . GLY C 2 54 ? 141.83871 166.52753 141.90266 1.000 87.94542 54 GLY B O 1
ATOM 13716 N N . MET C 2 55 ? 140.47762 167.58253 143.34741 1.000 88.65304 55 MET B N 1
ATOM 13717 C CA . MET C 2 55 ? 141.55908 167.78348 144.29995 1.000 89.73902 55 MET B CA 1
ATOM 13718 C C . MET C 2 55 ? 142.13143 166.46492 144.79011 1.000 91.68350 55 MET B C 1
ATOM 13719 O O . MET C 2 55 ? 143.28923 166.42717 145.22020 1.000 92.93656 55 MET B O 1
ATOM 13733 N N . MET C 2 56 ? 141.35061 165.38425 144.74750 1.000 90.68154 56 MET B N 1
ATOM 13734 C CA . MET C 2 56 ? 141.91962 164.07680 145.04458 1.000 88.08992 56 MET B CA 1
ATOM 13735 C C . MET C 2 56 ? 142.87303 163.64798 143.93797 1.000 87.83127 56 MET B C 1
ATOM 13736 O O . MET C 2 56 ? 144.01638 163.25867 144.20507 1.000 86.36886 56 MET B O 1
ATOM 13750 N N . ALA C 2 57 ? 142.43646 163.76450 142.68057 1.000 90.49669 57 ALA B N 1
ATOM 13751 C CA . ALA C 2 57 ? 143.28771 163.36204 141.56672 1.000 85.83046 57 ALA B CA 1
ATOM 13752 C C . ALA C 2 57 ? 144.58879 164.14792 141.56609 1.000 87.50733 57 ALA B C 1
ATOM 13753 O O . ALA C 2 57 ? 145.66495 163.58298 141.34176 1.000 92.26564 57 ALA B O 1
ATOM 13760 N N . VAL C 2 58 ? 144.51294 165.45142 141.82891 1.000 84.09723 58 VAL B N 1
ATOM 13761 C CA . VAL C 2 58 ? 145.72526 166.25693 141.91627 1.000 85.89315 58 VAL B CA 1
ATOM 13762 C C . VAL C 2 58 ? 146.67083 165.66112 142.94979 1.000 89.14816 58 VAL B C 1
ATOM 13763 O O . VAL C 2 58 ? 147.87332 165.50697 142.70431 1.000 90.84400 58 VAL B O 1
ATOM 13776 N N . ASN C 2 59 ? 146.13464 165.28947 144.11475 1.000 92.01267 59 ASN B N 1
ATOM 13777 C CA . ASN C 2 59 ? 146.97817 164.70727 145.15195 1.000 95.37531 59 ASN B CA 1
ATOM 13778 C C . ASN C 2 59 ? 147.63376 163.42158 144.67408 1.000 95.76858 59 ASN B C 1
ATOM 13779 O O . ASN C 2 59 ? 148.74656 163.09504 145.10054 1.000 96.36274 59 ASN B O 1
ATOM 13790 N N . LEU C 2 60 ? 146.96473 162.68348 143.78804 1.000 94.59080 60 LEU B N 1
ATOM 13791 C CA . LEU C 2 60 ? 147.56168 161.47445 143.23607 1.000 88.26529 60 LEU B CA 1
ATOM 13792 C C . LEU C 2 60 ? 148.82378 161.79984 142.45017 1.000 92.05808 60 LEU B C 1
ATOM 13793 O O . LEU C 2 60 ? 149.80845 161.05551 142.50619 1.000 95.85302 60 LEU B O 1
ATOM 13809 N N . MET C 2 61 ? 148.81635 162.91293 141.71363 1.000 95.84804 61 MET B N 1
ATOM 13810 C CA . MET C 2 61 ? 149.93868 163.21676 140.83279 1.000 95.28016 61 MET B CA 1
ATOM 13811 C C . MET C 2 61 ? 151.22597 163.42015 141.62010 1.000 95.41759 61 MET B C 1
ATOM 13812 O O . MET C 2 61 ? 152.28557 162.92281 141.22373 1.000 98.52520 61 MET B O 1
ATOM 13826 N N . MET C 2 62 ? 151.16130 164.14470 142.73646 1.000 91.05824 62 MET B N 1
ATOM 13827 C CA . MET C 2 62 ? 152.36715 164.40619 143.51407 1.000 94.83463 62 MET B CA 1
ATOM 13828 C C . MET C 2 62 ? 152.70083 163.28726 144.49028 1.000 99.62778 62 MET B C 1
ATOM 13829 O O . MET C 2 62 ? 153.75345 163.34728 145.13423 1.000 100.80877 62 MET B O 1
ATOM 13843 N N . GLU C 2 63 ? 151.84403 162.27679 144.61609 1.000 101.94696 63 GLU B N 1
ATOM 13844 C CA . GLU C 2 63 ? 152.10529 161.12722 145.46958 1.000 99.62536 63 GLU B CA 1
ATOM 13845 C C . GLU C 2 63 ? 152.63384 159.93108 144.68975 1.000 98.36465 63 GLU B C 1
ATOM 13846 O O . GLU C 2 63 ? 152.76447 158.84364 145.25843 1.000 101.07029 63 GLU B O 1
ATOM 13858 N N . SER C 2 64 ? 152.94317 160.10463 143.40670 1.000 97.39597 64 SER B N 1
ATOM 13859 C CA . SER C 2 64 ? 153.34063 158.99228 142.55433 1.000 94.43321 64 SER B CA 1
ATOM 13860 C C . SER C 2 64 ? 154.79829 158.59208 142.73258 1.000 98.30441 64 SER B C 1
ATOM 13861 O O . SER C 2 64 ? 155.28320 157.74032 141.98139 1.000 89.96231 64 SER B O 1
ATOM 13869 N N . ASP C 2 65 ? 155.50902 159.18083 143.69512 1.000 105.03107 65 ASP B N 1
ATOM 13870 C CA . ASP C 2 65 ? 156.88455 158.76684 143.94785 1.000 109.83098 65 ASP B CA 1
ATOM 13871 C C . ASP C 2 65 ? 156.94549 157.31370 144.40297 1.000 109.18016 65 ASP B C 1
ATOM 13872 O O . ASP C 2 65 ? 157.81798 156.55508 143.96482 1.000 103.82289 65 ASP B O 1
ATOM 13881 N N . ASP C 2 66 ? 156.03140 156.90860 145.27957 1.000 105.89917 66 ASP B N 1
ATOM 13882 C CA . ASP C 2 66 ? 155.99158 155.55981 145.82516 1.000 104.90286 66 ASP B CA 1
ATOM 13883 C C . ASP C 2 66 ? 154.83039 154.78002 145.22199 1.000 101.23230 66 ASP B C 1
ATOM 13884 O O . ASP C 2 66 ? 153.96413 155.33053 144.53858 1.000 101.76393 66 ASP B O 1
ATOM 13893 N N . VAL C 2 67 ? 154.82247 153.47519 145.48966 1.000 98.00130 67 VAL B N 1
ATOM 13894 C CA . VAL C 2 67 ? 153.84505 152.56924 144.89669 1.000 95.83713 67 VAL B CA 1
ATOM 13895 C C . VAL C 2 67 ? 152.71347 152.29855 145.87875 1.000 96.44996 67 VAL B C 1
ATOM 13896 O O . VAL C 2 67 ? 151.56145 152.10503 145.47518 1.000 94.89696 67 VAL B O 1
ATOM 13909 N N . ASP C 2 68 ? 153.03218 152.27067 147.17348 1.000 99.28587 68 ASP B N 1
ATOM 13910 C CA . ASP C 2 68 ? 152.00669 151.99902 148.17664 1.000 100.88526 68 ASP B CA 1
ATOM 13911 C C . ASP C 2 68 ? 150.98750 153.12935 148.22904 1.000 99.15845 68 ASP B C 1
ATOM 13912 O O . ASP C 2 68 ? 149.77233 152.89658 148.15268 1.000 93.68271 68 ASP B O 1
ATOM 13921 N N . ASP C 2 69 ? 151.46913 154.36773 148.34572 1.000 101.34051 69 ASP B N 1
ATOM 13922 C CA . ASP C 2 69 ? 150.56685 155.51074 148.32384 1.000 96.90440 69 ASP B CA 1
ATOM 13923 C C . ASP C 2 69 ? 149.84694 155.60237 146.98833 1.000 95.80679 69 ASP B C 1
ATOM 13924 O O . ASP C 2 69 ? 148.66829 155.96260 146.93624 1.000 98.00694 69 ASP B O 1
ATOM 13933 N N . LEU C 2 70 ? 150.53933 155.27827 145.89546 1.000 91.28532 70 LEU B N 1
ATOM 13934 C CA . LEU C 2 70 ? 149.89249 155.28402 144.58867 1.000 88.06118 70 LEU B CA 1
ATOM 13935 C C . LEU C 2 70 ? 148.74860 154.28043 144.54025 1.000 87.07435 70 LEU B C 1
ATOM 13936 O O . LEU C 2 70 ? 147.66937 154.58183 144.01825 1.000 90.22572 70 LEU B O 1
ATOM 13952 N N . THR C 2 71 ? 148.96185 153.08286 145.08844 1.000 83.58055 71 THR B N 1
ATOM 13953 C CA . THR C 2 71 ? 147.90436 152.07738 145.09968 1.000 82.63765 71 THR B CA 1
ATOM 13954 C C . THR C 2 71 ? 146.72154 152.52898 145.94627 1.000 82.99610 71 THR B C 1
ATOM 13955 O O . THR C 2 71 ? 145.56195 152.38743 145.53592 1.000 84.47835 71 THR B O 1
ATOM 13966 N N . ALA C 2 72 ? 146.99235 153.07035 147.13589 1.000 80.21528 72 ALA B N 1
ATOM 13967 C CA . ALA C 2 72 ? 145.90270 153.54155 147.98432 1.000 80.45394 72 ALA B CA 1
ATOM 13968 C C . ALA C 2 72 ? 145.12380 154.65989 147.30415 1.000 84.83308 72 ALA B C 1
ATOM 13969 O O . ALA C 2 72 ? 143.88404 154.67804 147.33174 1.000 81.47170 72 ALA B O 1
ATOM 13976 N N . ASN C 2 73 ? 145.83715 155.60050 146.68196 1.000 86.05017 73 ASN B N 1
ATOM 13977 C CA . ASN C 2 73 ? 145.17959 156.70092 145.99387 1.000 77.52594 73 ASN B CA 1
ATOM 13978 C C . ASN C 2 73 ? 144.32574 156.19430 144.84454 1.000 75.36251 73 ASN B C 1
ATOM 13979 O O . ASN C 2 73 ? 143.20897 156.67376 144.64055 1.000 81.05183 73 ASN B O 1
ATOM 13990 N N . THR C 2 74 ? 144.83192 155.22935 144.07702 1.000 72.49513 74 THR B N 1
ATOM 13991 C CA . THR C 2 74 ? 144.04861 154.69571 142.96885 1.000 75.86489 74 THR B CA 1
ATOM 13992 C C . THR C 2 74 ? 142.79677 153.98628 143.46986 1.000 76.26398 74 THR B C 1
ATOM 13993 O O . THR C 2 74 ? 141.72317 154.09740 142.86200 1.000 79.11640 74 THR B O 1
ATOM 14004 N N . ILE C 2 75 ? 142.91251 153.24357 144.57227 1.000 74.03440 75 ILE B N 1
ATOM 14005 C CA . ILE C 2 75 ? 141.74049 152.57020 145.12615 1.000 74.52028 75 ILE B CA 1
ATOM 14006 C C . ILE C 2 75 ? 140.69211 153.59574 145.53331 1.000 75.89745 75 ILE B C 1
ATOM 14007 O O . ILE C 2 75 ? 139.49948 153.45027 145.23198 1.000 76.16628 75 ILE B O 1
ATOM 14023 N N . THR C 2 76 ? 141.12370 154.65308 146.22412 1.000 78.54975 76 THR B N 1
ATOM 14024 C CA . THR C 2 76 ? 140.18773 155.70418 146.61091 1.000 73.97990 76 THR B CA 1
ATOM 14025 C C . THR C 2 76 ? 139.56483 156.35574 145.38344 1.000 74.78522 76 THR B C 1
ATOM 14026 O O . THR C 2 76 ? 138.35885 156.63688 145.35705 1.000 76.28621 76 THR B O 1
ATOM 14037 N N . MET C 2 77 ? 140.37686 156.59556 144.35305 1.000 73.75253 77 MET B N 1
ATOM 14038 C CA . MET C 2 77 ? 139.89472 157.26735 143.15543 1.000 67.87971 77 MET B CA 1
ATOM 14039 C C . MET C 2 77 ? 138.81634 156.44793 142.46494 1.000 66.54768 77 MET B C 1
ATOM 14040 O O . MET C 2 77 ? 137.80704 156.99571 142.02347 1.000 74.95571 77 MET B O 1
ATOM 14054 N N . LEU C 2 78 ? 139.00336 155.13195 142.36459 1.000 64.61544 78 LEU B N 1
ATOM 14055 C CA . LEU C 2 78 ? 137.97072 154.29795 141.74895 1.000 68.10148 78 LEU B CA 1
ATOM 14056 C C . LEU C 2 78 ? 136.72237 154.21802 142.62506 1.000 68.86074 78 LEU B C 1
ATOM 14057 O O . LEU C 2 78 ? 135.58313 154.31517 142.12619 1.000 74.87489 78 LEU B O 1
ATOM 14073 N N . PHE C 2 79 ? 136.91702 154.03218 143.93455 1.000 68.27550 79 PHE B N 1
ATOM 14074 C CA . PHE C 2 79 ? 135.78467 153.97867 144.84832 1.000 73.41052 79 PHE B CA 1
ATOM 14075 C C . PHE C 2 79 ? 134.90868 155.21100 144.69326 1.000 74.52465 79 PHE B C 1
ATOM 14076 O O . PHE C 2 79 ? 133.67696 155.11027 144.67922 1.000 69.64070 79 PHE B O 1
ATOM 14093 N N . PHE C 2 80 ? 135.52631 156.38344 144.56579 1.000 77.26017 80 PHE B N 1
ATOM 14094 C CA . PHE C 2 80 ? 134.78431 157.62675 144.41076 1.000 73.55112 80 PHE B CA 1
ATOM 14095 C C . PHE C 2 80 ? 134.48943 157.96363 142.95526 1.000 72.35194 80 PHE B C 1
ATOM 14096 O O . PHE C 2 80 ? 133.80289 158.95381 142.69011 1.000 75.58925 80 PHE B O 1
ATOM 14113 N N . LEU C 2 81 ? 135.00696 157.17799 142.01209 1.000 72.20473 81 LEU B N 1
ATOM 14114 C CA . LEU C 2 81 ? 134.56904 157.28426 140.62775 1.000 68.31523 81 LEU B CA 1
ATOM 14115 C C . LEU C 2 81 ? 133.18796 156.68182 140.45771 1.000 66.17890 81 LEU B C 1
ATOM 14116 O O . LEU C 2 81 ? 132.37816 157.17889 139.66890 1.000 69.03622 81 LEU B O 1
ATOM 14132 N N . HIS C 2 82 ? 132.91549 155.60111 141.17335 1.000 72.10721 82 HIS B N 1
ATOM 14133 C CA . HIS C 2 82 ? 131.60231 154.95823 141.08293 1.000 73.87234 82 HIS B CA 1
ATOM 14134 C C . HIS C 2 82 ? 130.45057 155.96717 141.11375 1.000 74.94596 82 HIS B C 1
ATOM 14135 O O . HIS C 2 82 ? 129.65771 156.04499 140.15780 1.000 76.43433 82 HIS B O 1
ATOM 14149 N N . PRO C 2 83 ? 130.31286 156.74748 142.19296 1.000 77.61916 83 PRO B N 1
ATOM 14150 C CA . PRO C 2 83 ? 129.14252 157.63563 142.29932 1.000 73.84798 83 PRO B CA 1
ATOM 14151 C C . PRO C 2 83 ? 129.08609 158.69999 141.22165 1.000 72.03576 83 PRO B C 1
ATOM 14152 O O . PRO C 2 83 ? 127.99237 159.06171 140.77549 1.000 73.50840 83 PRO B O 1
ATOM 14163 N N . ILE C 2 84 ? 130.23670 159.22740 140.80057 1.000 74.36607 84 ILE B N 1
ATOM 14164 C CA . ILE C 2 84 ? 130.24957 160.23333 139.74200 1.000 71.09544 84 ILE B CA 1
ATOM 14165 C C . ILE C 2 84 ? 129.67789 159.64630 138.46139 1.000 67.84122 84 ILE B C 1
ATOM 14166 O O . ILE C 2 84 ? 128.84922 160.26501 137.77940 1.000 68.91464 84 ILE B O 1
ATOM 14182 N N . VAL C 2 85 ? 130.12034 158.43807 138.11629 1.000 67.98130 85 VAL B N 1
ATOM 14183 C CA . VAL C 2 85 ? 129.63132 157.78512 136.91088 1.000 62.11660 85 VAL B CA 1
ATOM 14184 C C . VAL C 2 85 ? 128.13248 157.55998 137.00536 1.000 65.28667 85 VAL B C 1
ATOM 14185 O O . VAL C 2 85 ? 127.40186 157.79938 136.04337 1.000 65.79881 85 VAL B O 1
ATOM 14198 N N . LYS C 2 86 ? 127.64499 157.09803 138.15975 1.000 70.32366 86 LYS B N 1
ATOM 14199 C CA . LYS C 2 86 ? 126.20440 156.87399 138.29197 1.000 71.89375 86 LYS B CA 1
ATOM 14200 C C . LYS C 2 86 ? 125.41962 158.17814 138.15526 1.000 70.81585 86 LYS B C 1
ATOM 14201 O O . LYS C 2 86 ? 124.37544 158.22712 137.48250 1.000 72.35609 86 LYS B O 1
ATOM 14220 N N . MET C 2 87 ? 125.90756 159.24419 138.79531 1.000 73.09784 87 MET B N 1
ATOM 14221 C CA . MET C 2 87 ? 125.21386 160.52661 138.76752 1.000 75.36641 87 MET B CA 1
ATOM 14222 C C . MET C 2 87 ? 125.13861 161.08355 137.35530 1.000 75.16286 87 MET B C 1
ATOM 14223 O O . MET C 2 87 ? 124.10279 161.61861 136.94804 1.000 72.32944 87 MET B O 1
ATOM 14237 N N . ILE C 2 88 ? 126.23332 160.99028 136.59925 1.000 75.08081 88 ILE B N 1
ATOM 14238 C CA . ILE C 2 88 ? 126.19909 161.43355 135.20911 1.000 68.48474 88 ILE B CA 1
ATOM 14239 C C . ILE C 2 88 ? 125.33226 160.50072 134.37321 1.000 65.07867 88 ILE B C 1
ATOM 14240 O O . ILE C 2 88 ? 124.62389 160.94047 133.46186 1.000 64.31764 88 ILE B O 1
ATOM 14256 N N . TYR C 2 89 ? 125.37098 159.20138 134.66964 1.000 67.28615 89 TYR B N 1
ATOM 14257 C CA . TYR C 2 89 ? 124.67859 158.21993 133.84613 1.000 68.90443 89 TYR B CA 1
ATOM 14258 C C . TYR C 2 89 ? 123.17562 158.42534 133.88560 1.000 66.92717 89 TYR B C 1
ATOM 14259 O O . TYR C 2 89 ? 122.49990 158.28563 132.86193 1.000 69.54993 89 TYR B O 1
ATOM 14277 N N . PHE C 2 90 ? 122.62398 158.73243 135.05582 1.000 67.26071 90 PHE B N 1
ATOM 14278 C CA . PHE C 2 90 ? 121.16627 158.82560 135.13048 1.000 70.08898 90 PHE B CA 1
ATOM 14279 C C . PHE C 2 90 ? 120.58676 159.86913 134.18322 1.000 75.04669 90 PHE B C 1
ATOM 14280 O O . PHE C 2 90 ? 119.68417 159.52442 133.40124 1.000 76.31013 90 PHE B O 1
ATOM 14297 N N . PRO C 2 91 ? 121.02711 161.13279 134.19283 1.000 78.06361 91 PRO B N 1
ATOM 14298 C CA . PRO C 2 91 ? 120.35826 162.13683 133.34550 1.000 72.00229 91 PRO B CA 1
ATOM 14299 C C . PRO C 2 91 ? 120.40556 161.83111 131.85846 1.000 69.49800 91 PRO B C 1
ATOM 14300 O O . PRO C 2 91 ? 119.42954 162.10585 131.15073 1.000 70.46651 91 PRO B O 1
ATOM 14311 N N . VAL C 2 92 ? 121.50843 161.27203 131.35550 1.000 66.18842 92 VAL B N 1
ATOM 14312 C CA . VAL C 2 92 ? 121.59984 161.02811 129.91931 1.000 68.49292 92 VAL B CA 1
ATOM 14313 C C . VAL C 2 92 ? 120.59123 159.97070 129.49409 1.000 72.70354 92 VAL B C 1
ATOM 14314 O O . VAL C 2 92 ? 120.03981 160.03891 128.38990 1.000 75.05596 92 VAL B O 1
ATOM 14327 N N . ARG C 2 93 ? 120.32998 158.98341 130.35002 1.000 73.28082 93 ARG B N 1
ATOM 14328 C CA . ARG C 2 93 ? 119.38874 157.91171 130.06050 1.000 70.72821 93 ARG B CA 1
ATOM 14329 C C . ARG C 2 93 ? 118.05254 158.10952 130.76279 1.000 72.64183 93 ARG B C 1
ATOM 14330 O O . ARG C 2 93 ? 117.28548 157.15339 130.90258 1.000 75.45986 93 ARG B O 1
ATOM 14351 N N . SER C 2 94 ? 117.75487 159.33321 131.19989 1.000 68.42178 94 SER B N 1
ATOM 14352 C CA . SER C 2 94 ? 116.57866 159.55624 132.03246 1.000 73.25105 94 SER B CA 1
ATOM 14353 C C . SER C 2 94 ? 115.29380 159.12904 131.33717 1.000 73.33804 94 SER B C 1
ATOM 14354 O O . SER C 2 94 ? 114.32658 158.74825 132.00575 1.000 81.12121 94 SER B O 1
ATOM 14362 N N . LYS C 2 95 ? 115.25613 159.18481 130.00648 1.000 75.30519 95 LYS B N 1
ATOM 14363 C CA . LYS C 2 95 ? 114.01916 158.88049 129.29538 1.000 84.09629 95 LYS B CA 1
ATOM 14364 C C . LYS C 2 95 ? 113.61792 157.42649 129.51572 1.000 83.17526 95 LYS B C 1
ATOM 14365 O O . LYS C 2 95 ? 112.45685 157.13067 129.82057 1.000 83.53004 95 LYS B O 1
ATOM 14384 N N . ILE C 2 96 ? 114.57330 156.50245 129.39858 1.000 77.16654 96 ILE B N 1
ATOM 14385 C CA . ILE C 2 96 ? 114.24215 155.09717 129.60607 1.000 76.38409 96 ILE B CA 1
ATOM 14386 C C . ILE C 2 96 ? 113.86028 154.84386 131.06046 1.000 78.97260 96 ILE B C 1
ATOM 14387 O O . ILE C 2 96 ? 112.99030 154.01189 131.34117 1.000 80.28773 96 ILE B O 1
ATOM 14403 N N . PHE C 2 97 ? 114.48898 155.54557 132.00704 1.000 74.95961 97 PHE B N 1
ATOM 14404 C CA . PHE C 2 97 ? 114.09873 155.40581 133.40701 1.000 71.95464 97 PHE B CA 1
ATOM 14405 C C . PHE C 2 97 ? 112.64683 155.81790 133.61055 1.000 73.48275 97 PHE B C 1
ATOM 14406 O O . PHE C 2 97 ? 111.87106 155.10882 134.26236 1.000 78.75426 97 PHE B O 1
ATOM 14423 N N . TYR C 2 98 ? 112.25829 156.96609 133.05386 1.000 71.24849 98 TYR B N 1
ATOM 14424 C CA . TYR C 2 98 ? 110.88110 157.42162 133.20537 1.000 71.82422 98 TYR B CA 1
ATOM 14425 C C . TYR C 2 98 ? 109.91535 156.47672 132.50761 1.000 78.32726 98 TYR B C 1
ATOM 14426 O O . TYR C 2 98 ? 108.79278 156.26476 132.97779 1.000 83.54098 98 TYR B O 1
ATOM 14444 N N . LYS C 2 99 ? 110.32697 155.91312 131.37153 1.000 80.08348 99 LYS B N 1
ATOM 14445 C CA . LYS C 2 99 ? 109.49040 154.92920 130.69275 1.000 80.15430 99 LYS B CA 1
ATOM 14446 C C . LYS C 2 99 ? 109.28312 153.69922 131.56433 1.000 76.82385 99 LYS B C 1
ATOM 14447 O O . LYS C 2 99 ? 108.17162 153.16500 131.64804 1.000 76.52322 99 LYS B O 1
ATOM 14466 N N . THR C 2 100 ? 110.34807 153.23308 132.21644 1.000 74.38831 100 THR B N 1
ATOM 14467 C CA . THR C 2 100 ? 110.23523 152.08045 133.10193 1.000 72.09600 100 THR B CA 1
ATOM 14468 C C . THR C 2 100 ? 109.30708 152.37797 134.27039 1.000 73.75570 100 THR B C 1
ATOM 14469 O O . THR C 2 100 ? 108.44653 151.56344 134.61921 1.000 77.53818 100 THR B O 1
ATOM 14480 N N . LEU C 2 101 ? 109.46509 153.54835 134.88859 1.000 74.81236 101 LEU B N 1
ATOM 14481 C CA . LEU C 2 101 ? 108.69249 153.85215 136.08594 1.000 73.21505 101 LEU B CA 1
ATOM 14482 C C . LEU C 2 101 ? 107.20426 153.98577 135.79855 1.000 75.19833 101 LEU B C 1
ATOM 14483 O O . LEU C 2 101 ? 106.39366 153.84441 136.71887 1.000 75.55765 101 LEU B O 1
ATOM 14499 N N . ALA C 2 102 ? 106.82364 154.25004 134.55231 1.000 74.63904 102 ALA B N 1
ATOM 14500 C CA . ALA C 2 102 ? 105.42374 154.35756 134.16938 1.000 75.51392 102 ALA B CA 1
ATOM 14501 C C . ALA C 2 102 ? 104.91429 153.10219 133.47924 1.000 75.07254 102 ALA B C 1
ATOM 14502 O O . ALA C 2 102 ? 103.84899 153.13681 132.85705 1.000 69.53276 102 ALA B O 1
ATOM 14509 N N . ILE C 2 103 ? 105.65387 151.99718 133.56962 1.000 76.54356 103 ILE B N 1
ATOM 14510 C CA . ILE C 2 103 ? 105.29248 150.79823 132.82265 1.000 71.87083 103 ILE B CA 1
ATOM 14511 C C . ILE C 2 103 ? 104.05541 150.13789 133.41886 1.000 72.91347 103 ILE B C 1
ATOM 14512 O O . ILE C 2 103 ? 103.22655 149.58083 132.69098 1.000 70.08827 103 ILE B O 1
ATOM 14528 N N . TRP C 2 104 ? 103.90181 150.19046 134.74290 1.000 74.09592 104 TRP B N 1
ATOM 14529 C CA . TRP C 2 104 ? 102.81471 149.50328 135.43041 1.000 69.65628 104 TRP B CA 1
ATOM 14530 C C . TRP C 2 104 ? 101.64965 150.43026 135.75639 1.000 66.89274 104 TRP B C 1
ATOM 14531 O O . TRP C 2 104 ? 100.98993 150.25840 136.78522 1.000 64.01244 104 TRP B O 1
ATOM 14552 N N . ASN C 2 105 ? 101.37229 151.40495 134.89312 1.000 71.66296 105 ASN B N 1
ATOM 14553 C CA . ASN C 2 105 ? 100.28979 152.34060 135.16564 1.000 77.24062 105 ASN B CA 1
ATOM 14554 C C . ASN C 2 105 ? 98.92005 151.72987 134.90984 1.000 75.14518 105 ASN B C 1
ATOM 14555 O O . ASN C 2 105 ? 97.95375 152.09209 135.58830 1.000 72.60282 105 ASN B O 1
ATOM 14566 N N . ASN C 2 106 ? 98.80766 150.81964 133.94497 1.000 74.55805 106 ASN B N 1
ATOM 14567 C CA . ASN C 2 106 ? 97.53025 150.21122 133.57303 1.000 77.74365 106 ASN B CA 1
ATOM 14568 C C . ASN C 2 106 ? 97.69077 148.70033 133.47996 1.000 75.21417 106 ASN B C 1
ATOM 14569 O O . ASN C 2 106 ? 97.80943 148.14256 132.38081 1.000 74.97058 106 ASN B O 1
ATOM 14580 N N . PRO C 2 107 ? 97.70090 148.00656 134.60979 1.000 72.78731 107 PRO B N 1
ATOM 14581 C CA . PRO C 2 107 ? 97.72307 146.54444 134.59384 1.000 63.72643 107 PRO B CA 1
ATOM 14582 C C . PRO C 2 107 ? 96.31052 145.99821 134.41579 1.000 64.15573 107 PRO B C 1
ATOM 14583 O O . PRO C 2 107 ? 95.32542 146.72976 134.45439 1.000 64.81568 107 PRO B O 1
ATOM 14594 N N . ASN C 2 108 ? 96.22737 144.68637 134.22086 1.000 63.66072 108 ASN B N 1
ATOM 14595 C CA . ASN C 2 108 ? 94.94443 144.04144 133.98205 1.000 60.50847 108 ASN B CA 1
ATOM 14596 C C . ASN C 2 108 ? 94.27044 143.71088 135.31109 1.000 64.87837 108 ASN B C 1
ATOM 14597 O O . ASN C 2 108 ? 94.83277 143.90318 136.39181 1.000 68.40664 108 ASN B O 1
ATOM 14608 N N . SER C 2 109 ? 93.04340 143.20277 135.23276 1.000 66.63016 109 SER B N 1
ATOM 14609 C CA . SER C 2 109 ? 92.26720 142.92822 136.43317 1.000 72.88513 109 SER B CA 1
ATOM 14610 C C . SER C 2 109 ? 91.24380 141.84578 136.13502 1.000 74.18188 109 SER B C 1
ATOM 14611 O O . SER C 2 109 ? 90.56751 141.89876 135.10439 1.000 73.50576 109 SER B O 1
ATOM 14619 N 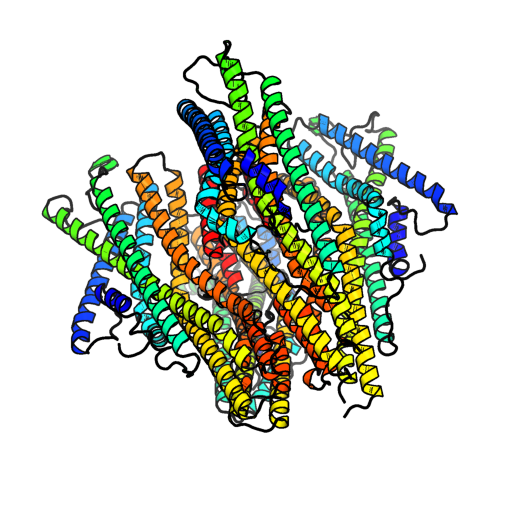N . HIS C 2 110 ? 91.13446 140.87216 137.03709 1.000 69.91339 110 HIS B N 1
ATOM 14620 C CA . HIS C 2 110 ? 90.09762 139.85825 136.97766 1.000 71.85135 110 HIS B CA 1
ATOM 14621 C C . HIS C 2 110 ? 89.42646 139.75759 138.34067 1.000 79.92206 110 HIS B C 1
ATOM 14622 O O . HIS C 2 110 ? 90.10834 139.82754 139.36878 1.000 81.12819 110 HIS B O 1
ATOM 14636 N N . PRO C 2 111 ? 88.09992 139.60151 138.39080 1.000 83.08435 111 PRO B N 1
ATOM 14637 C CA . PRO C 2 111 ? 87.43691 139.53497 139.70388 1.000 78.66196 111 PRO B CA 1
ATOM 14638 C C . PRO C 2 111 ? 87.96959 138.43655 140.60617 1.000 81.06100 111 PRO B C 1
ATOM 14639 O O . PRO C 2 111 ? 88.07535 138.63873 141.82161 1.000 86.62384 111 PRO B O 1
ATOM 14650 N N . LEU C 2 112 ? 88.31075 137.27538 140.04870 1.000 78.30780 112 LEU B N 1
ATOM 14651 C CA . LEU C 2 112 ? 88.68249 136.13543 140.87737 1.000 78.06595 112 LEU B CA 1
ATOM 14652 C C . LEU C 2 112 ? 90.08384 136.26499 141.45591 1.000 75.71479 112 LEU B C 1
ATOM 14653 O O . LEU C 2 112 ? 90.36493 135.68488 142.50890 1.000 80.26821 112 LEU B O 1
ATOM 14669 N N . PHE C 2 113 ? 90.97122 137.00759 140.79732 1.000 74.88996 113 PHE B N 1
ATOM 14670 C CA . PHE C 2 113 ? 92.36506 137.10594 141.21040 1.000 77.28113 113 PHE B CA 1
ATOM 14671 C C . PHE C 2 113 ? 92.70837 138.47323 141.79015 1.000 80.14492 113 PHE B C 1
ATOM 14672 O O . PHE C 2 113 ? 93.88504 138.84106 141.84353 1.000 78.10265 113 PHE B O 1
ATOM 14689 N N . ALA C 2 114 ? 91.70422 139.23388 142.22878 1.000 81.37176 114 ALA B N 1
ATOM 14690 C CA . ALA C 2 114 ? 91.96654 140.56495 142.76550 1.000 79.45087 114 ALA B CA 1
ATOM 14691 C C . ALA C 2 114 ? 92.61983 140.49612 144.14064 1.000 82.03971 114 ALA B C 1
ATOM 14692 O O . ALA C 2 114 ? 93.55795 141.25072 144.42631 1.000 82.22386 114 ALA B O 1
ATOM 14699 N N . GLU C 2 115 ? 92.13715 139.60324 145.00815 1.000 82.21570 115 GLU B N 1
ATOM 14700 C CA . GLU C 2 115 ? 92.67574 139.52790 146.36236 1.000 84.83877 115 GLU B CA 1
ATOM 14701 C C . GLU C 2 115 ? 94.14160 139.12121 146.34964 1.000 80.43208 115 GLU B C 1
ATOM 14702 O O . GLU C 2 115 ? 94.95992 139.69500 147.07866 1.000 85.62825 115 GLU B O 1
ATOM 14714 N N . SER C 2 116 ? 94.49302 138.12842 145.53213 1.000 69.84175 116 SER B N 1
ATOM 14715 C CA . SER C 2 116 ? 95.88544 137.70752 145.45258 1.000 70.16113 116 SER B CA 1
ATOM 14716 C C . SER C 2 116 ? 96.76232 138.83720 144.93556 1.000 71.30662 116 SER B C 1
ATOM 14717 O O . SER C 2 116 ? 97.86982 139.06196 145.44138 1.000 73.72973 116 SER B O 1
ATOM 14725 N N . ASN C 2 117 ? 96.27944 139.56173 143.92670 1.000 71.86264 117 ASN B N 1
ATOM 14726 C CA . ASN C 2 117 ? 97.04703 140.67026 143.37607 1.000 73.20451 117 ASN B CA 1
ATOM 14727 C C . ASN C 2 117 ? 97.29163 141.73608 144.43253 1.000 74.46805 117 ASN B C 1
ATOM 14728 O O . ASN C 2 117 ? 98.41257 142.23287 144.58218 1.000 71.80333 117 ASN B O 1
ATOM 14739 N N . ALA C 2 118 ? 96.24937 142.09497 145.18427 1.000 75.99017 118 ALA B N 1
ATOM 14740 C CA . ALA C 2 118 ? 96.40780 143.10319 146.22536 1.000 75.10773 118 ALA B CA 1
ATOM 14741 C C . ALA C 2 118 ? 97.38354 142.63852 147.29642 1.000 73.81402 118 ALA B C 1
ATOM 14742 O O . ALA C 2 118 ? 98.25797 143.40272 147.72707 1.000 79.89600 118 ALA B O 1
ATOM 14749 N N . ARG C 2 119 ? 97.25351 141.38624 147.73755 1.000 70.45680 119 ARG B N 1
ATOM 14750 C CA . ARG C 2 119 ? 98.13320 140.88005 148.78399 1.000 69.76944 119 ARG B CA 1
ATOM 14751 C C . ARG C 2 119 ? 99.58614 140.91460 148.33498 1.000 71.08791 119 ARG B C 1
ATOM 14752 O O . ARG C 2 119 ? 100.47202 141.34760 149.08224 1.000 72.93558 119 ARG B O 1
ATOM 14773 N N . PHE C 2 120 ? 99.85252 140.47410 147.10575 1.000 71.46859 120 PHE B N 1
ATOM 14774 C CA . PHE C 2 120 ? 101.23579 140.41663 146.65313 1.000 72.67253 120 PHE B CA 1
ATOM 14775 C C . PHE C 2 120 ? 101.78302 141.80254 146.34164 1.000 73.67023 120 PHE B C 1
ATOM 14776 O O . PHE C 2 120 ? 102.98074 142.04457 146.51740 1.000 73.40035 120 PHE B O 1
ATOM 14793 N N . HIS C 2 121 ? 100.92832 142.73314 145.91503 1.000 75.96203 121 HIS B N 1
ATOM 14794 C CA . HIS C 2 121 ? 101.36506 144.11495 145.75053 1.000 75.04576 121 HIS B CA 1
ATOM 14795 C C . HIS C 2 121 ? 101.78009 144.71479 147.08888 1.000 77.87440 121 HIS B C 1
ATOM 14796 O O . HIS C 2 121 ? 102.82509 145.37114 147.19793 1.000 79.77003 121 HIS B O 1
ATOM 14810 N N . ALA C 2 122 ? 100.96922 144.49176 148.12636 1.000 72.95484 122 ALA B N 1
ATOM 14811 C CA . ALA C 2 122 ? 101.31944 144.98568 149.45350 1.000 67.77623 122 ALA B CA 1
ATOM 14812 C C . ALA C 2 122 ? 102.61867 144.36170 149.94443 1.000 70.11413 122 ALA B C 1
ATOM 14813 O O . ALA C 2 122 ? 103.47721 145.05055 150.51486 1.000 75.87146 122 ALA B O 1
ATOM 14820 N N . LEU C 2 123 ? 102.77841 143.05458 149.73597 1.000 70.62998 123 LEU B N 1
ATOM 14821 C CA . LEU C 2 123 ? 104.01393 142.39396 150.13650 1.000 73.94407 123 LEU B CA 1
ATOM 14822 C C . LEU C 2 123 ? 105.20985 142.99734 149.41266 1.000 73.02014 123 LEU B C 1
ATOM 14823 O O . LEU C 2 123 ? 106.26350 143.23424 150.01888 1.000 78.99546 123 LEU B O 1
ATOM 14839 N N . ALA C 2 124 ? 105.06116 143.26364 148.11473 1.000 69.33237 124 ALA B N 1
ATOM 14840 C CA . ALA C 2 124 ? 106.13804 143.88831 147.35885 1.000 73.14810 124 ALA B CA 1
ATOM 14841 C C . ALA C 2 124 ? 106.50413 145.23652 147.95470 1.000 74.73163 124 ALA B C 1
ATOM 14842 O O . ALA C 2 124 ? 107.68554 145.54850 148.13003 1.000 74.93968 124 ALA B O 1
ATOM 14849 N N . ILE C 2 125 ? 105.49865 146.05194 148.27307 1.000 76.24588 125 ILE B N 1
ATOM 14850 C CA . ILE C 2 125 ? 105.77333 147.38327 148.80971 1.000 75.61516 125 ILE B CA 1
ATOM 14851 C C . ILE C 2 125 ? 106.54653 147.27463 150.11788 1.000 75.87442 125 ILE B C 1
ATOM 14852 O O . ILE C 2 125 ? 107.53443 147.98988 150.34330 1.000 81.10056 125 ILE B O 1
ATOM 14868 N N . THR C 2 126 ? 106.11034 146.37339 151.00084 1.000 76.97820 126 THR B N 1
ATOM 14869 C CA . THR C 2 126 ? 106.80834 146.21299 152.27316 1.000 77.02626 126 THR B CA 1
ATOM 14870 C C . THR C 2 126 ? 108.25193 145.77806 152.05500 1.000 78.28947 126 THR B C 1
ATOM 14871 O O . THR C 2 126 ? 109.16340 146.25759 152.74104 1.000 81.75318 126 THR B O 1
ATOM 14882 N N . LYS C 2 127 ? 108.48268 144.86560 151.10845 1.000 76.50893 127 LYS B N 1
ATOM 14883 C CA . LYS C 2 127 ? 109.84773 144.41335 150.85425 1.000 73.73111 127 LYS B CA 1
ATOM 14884 C C . LYS C 2 127 ? 110.71890 145.54074 150.30933 1.000 76.21205 127 LYS B C 1
ATOM 14885 O O . LYS C 2 127 ? 111.89012 145.66332 150.68949 1.000 78.22861 127 LYS B O 1
ATOM 14904 N N . MET C 2 128 ? 110.17628 146.36826 149.41140 1.000 76.85523 128 MET B N 1
ATOM 14905 C CA . MET C 2 128 ? 110.94120 147.51363 148.91904 1.000 73.55092 128 MET B CA 1
ATOM 14906 C C . MET C 2 128 ? 111.32070 148.44094 150.06312 1.000 79.06462 128 MET B C 1
ATOM 14907 O O . MET C 2 128 ? 112.46083 148.91658 150.14431 1.000 79.71006 128 MET B O 1
ATOM 14921 N N . ARG C 2 129 ? 110.36505 148.72712 150.95051 1.000 81.36169 129 ARG B N 1
ATOM 14922 C CA . ARG C 2 129 ? 110.65779 149.61385 152.07218 1.000 76.45967 129 ARG B CA 1
ATOM 14923 C C . ARG C 2 129 ? 111.74377 149.02425 152.96154 1.000 73.79202 129 ARG B C 1
ATOM 14924 O O . ARG C 2 129 ? 112.66210 149.73308 153.39627 1.000 77.56089 129 ARG B O 1
ATOM 14945 N N . ARG C 2 130 ? 111.65622 147.72333 153.23788 1.000 73.70866 130 ARG B N 1
ATOM 14946 C CA . ARG C 2 130 ? 112.66641 147.07117 154.06159 1.000 76.18995 130 ARG B CA 1
ATOM 14947 C C . ARG C 2 130 ? 114.04355 147.16892 153.42091 1.000 76.02648 130 ARG B C 1
ATOM 14948 O O . ARG C 2 130 ? 115.03476 147.46890 154.09888 1.000 79.93699 130 ARG B O 1
ATOM 14969 N N . LEU C 2 131 ? 114.12540 146.91509 152.11331 1.000 75.71368 131 LEU B N 1
ATOM 14970 C CA . LEU C 2 131 ? 115.41068 146.98715 151.42593 1.000 74.24851 131 LEU B CA 1
ATOM 14971 C C . LEU C 2 131 ? 115.98248 148.39655 151.48039 1.000 72.51011 131 LEU B C 1
ATOM 14972 O O . LEU C 2 131 ? 117.18277 148.58364 151.72349 1.000 71.19156 131 LEU B O 1
ATOM 14988 N N . LEU C 2 132 ? 115.13675 149.40248 151.25529 1.000 75.18058 132 LEU B N 1
ATOM 14989 C CA . LEU C 2 132 ? 115.60561 150.78248 151.29539 1.000 76.44525 132 LEU B CA 1
ATOM 14990 C C . LEU C 2 132 ? 116.15569 151.12672 152.67202 1.000 77.80797 132 LEU B C 1
ATOM 14991 O O . LEU C 2 132 ? 117.23332 151.72289 152.79398 1.000 77.01007 132 LEU B O 1
ATOM 15007 N N . PHE C 2 133 ? 115.43043 150.74659 153.72685 1.000 79.49790 133 PHE B N 1
ATOM 15008 C CA . PHE C 2 133 ? 115.89048 151.05687 155.07644 1.000 75.12604 133 PHE B CA 1
ATOM 15009 C C . PHE C 2 133 ? 117.20154 150.34915 155.38883 1.000 72.71325 133 PHE B C 1
ATOM 15010 O O . PHE C 2 133 ? 118.10960 150.94402 155.98115 1.000 77.27150 133 PHE B O 1
ATOM 15027 N N . CYS C 2 134 ? 117.32326 149.07803 155.00125 1.000 76.25725 134 CYS B N 1
ATOM 15028 C CA . CYS C 2 134 ? 118.55681 148.34932 155.27817 1.000 76.62524 134 CYS B CA 1
ATOM 15029 C C . CYS C 2 134 ? 119.74231 148.98278 154.56225 1.000 76.03394 134 CYS B C 1
ATOM 15030 O O . CYS C 2 134 ? 120.82637 149.12863 155.14307 1.000 74.94341 134 CYS B O 1
ATOM 15038 N N . VAL C 2 135 ? 119.55762 149.37202 153.29979 1.000 76.67806 135 VAL B N 1
ATOM 15039 C CA . VAL C 2 135 ? 120.66334 149.96064 152.55124 1.000 75.05118 135 VAL B CA 1
ATOM 15040 C C . VAL C 2 135 ? 121.04065 151.31766 153.13399 1.000 73.04315 135 VAL B C 1
ATOM 15041 O O . VAL C 2 135 ? 122.22671 151.66218 153.22304 1.000 71.28096 135 VAL B O 1
ATOM 15054 N N . ALA C 2 136 ? 120.04571 152.11040 153.54179 1.000 75.77132 136 ALA B N 1
ATOM 15055 C CA . ALA C 2 136 ? 120.34575 153.38921 154.17683 1.000 72.39254 136 ALA B CA 1
ATOM 15056 C C . ALA C 2 136 ? 121.12947 153.18873 155.46672 1.000 72.64207 136 ALA B C 1
ATOM 15057 O O . ALA C 2 136 ? 122.09127 153.91917 155.74239 1.000 74.47451 136 ALA B O 1
ATOM 15064 N N . GLY C 2 137 ? 120.72913 152.20567 156.27392 1.000 73.53792 137 GLY B N 1
ATOM 15065 C CA . GLY C 2 137 ? 121.46650 151.92182 157.49226 1.000 72.79012 137 GLY B CA 1
ATOM 15066 C C . GLY C 2 137 ? 122.89995 151.51486 157.21761 1.000 74.66637 137 GLY B C 1
ATOM 15067 O O . GLY C 2 137 ? 123.82307 151.95131 157.90873 1.000 76.83042 137 GLY B O 1
ATOM 15071 N N . ALA C 2 138 ? 123.10661 150.67015 156.20600 1.000 74.05296 138 ALA B N 1
ATOM 15072 C CA . ALA C 2 138 ? 124.46504 150.26548 155.85882 1.000 72.52618 138 ALA B CA 1
ATOM 15073 C C . ALA C 2 138 ? 125.29870 151.46215 155.41691 1.000 81.87227 138 ALA B C 1
ATOM 15074 O O . ALA C 2 138 ? 126.47574 151.58110 155.78180 1.000 85.86887 138 ALA B O 1
ATOM 15081 N N . THR C 2 139 ? 124.70620 152.35932 154.62656 1.000 82.56246 139 THR B N 1
ATOM 15082 C CA . THR C 2 139 ? 125.42495 153.55343 154.19066 1.000 77.65867 139 THR B CA 1
ATOM 15083 C C . THR C 2 139 ? 125.83188 154.41318 155.38135 1.000 80.81659 139 THR B C 1
ATOM 15084 O O . THR C 2 139 ? 126.97429 154.88680 155.46719 1.000 79.74072 139 THR B O 1
ATOM 15095 N N . ILE C 2 140 ? 124.90010 154.63111 156.31105 1.000 79.76952 140 ILE B N 1
ATOM 15096 C CA . ILE C 2 140 ? 125.20381 155.44775 157.48200 1.000 79.04042 140 ILE B CA 1
ATOM 15097 C C . ILE C 2 140 ? 126.30427 154.79696 158.30688 1.000 79.31312 140 ILE B C 1
ATOM 15098 O O . ILE C 2 140 ? 127.20802 155.47496 158.81428 1.000 82.87849 140 ILE B O 1
ATOM 15114 N N . PHE C 2 141 ? 126.24142 153.47342 158.46350 1.000 80.71702 141 PHE B N 1
ATOM 15115 C CA . PHE C 2 141 ? 127.27716 152.77328 159.21204 1.000 82.66113 141 PHE B CA 1
ATOM 15116 C C . PHE C 2 141 ? 128.63778 152.94675 158.55536 1.000 81.25653 141 PHE B C 1
ATOM 15117 O O . PHE C 2 141 ? 129.64155 153.16218 159.24154 1.000 85.25005 141 PHE B O 1
ATOM 15134 N N . SER C 2 142 ? 128.69427 152.84744 157.22620 1.000 80.96396 142 SER B N 1
ATOM 15135 C CA . SER C 2 142 ? 129.96597 153.02669 156.53185 1.000 80.72573 142 SER B CA 1
ATOM 15136 C C . SER C 2 142 ? 130.51422 154.43209 156.74525 1.000 82.83993 142 SER B C 1
ATOM 15137 O O . SER C 2 142 ? 131.71420 154.61262 156.99949 1.000 79.32931 142 SER B O 1
ATOM 15145 N N . VAL C 2 143 ? 129.64737 155.44194 156.64770 1.000 84.15259 143 VAL B N 1
ATOM 15146 C CA . VAL C 2 143 ? 130.09376 156.82093 156.83716 1.000 80.86475 143 VAL B CA 1
ATOM 15147 C C . VAL C 2 143 ? 130.65221 157.00584 158.24294 1.000 85.22472 143 VAL B C 1
ATOM 15148 O O . VAL C 2 143 ? 131.72567 157.59344 158.43636 1.000 85.05738 143 VAL B O 1
ATOM 15161 N N . ILE C 2 144 ? 129.92952 156.50306 159.24670 1.000 87.40365 144 ILE B N 1
ATOM 15162 C CA . ILE C 2 144 ? 130.37549 156.64992 160.62938 1.000 84.95381 144 ILE B CA 1
ATOM 15163 C C . ILE C 2 144 ? 131.69323 155.91932 160.84468 1.000 83.32156 144 ILE B C 1
ATOM 15164 O O . ILE C 2 144 ? 132.58798 156.41421 161.54052 1.000 84.85140 144 ILE B O 1
ATOM 15180 N N . SER C 2 145 ? 131.83059 154.72444 160.26718 1.000 84.68192 145 SER B N 1
ATOM 15181 C CA . SER C 2 145 ? 133.06425 153.96716 160.43507 1.000 85.23876 145 SER B CA 1
ATOM 15182 C C . SER C 2 145 ? 134.24858 154.71766 159.84850 1.000 87.35120 145 SER B C 1
ATOM 15183 O O . SER C 2 145 ? 135.31884 154.77512 160.46217 1.000 91.26126 145 SER B O 1
ATOM 15191 N N . TRP C 2 146 ? 134.07912 155.29791 158.65918 1.000 85.44276 146 TRP B N 1
ATOM 15192 C CA . TRP C 2 146 ? 135.15375 156.09383 158.07173 1.000 83.24040 146 TRP B CA 1
ATOM 15193 C C . TRP C 2 146 ? 135.50399 157.27751 158.96728 1.000 86.25999 146 TRP B C 1
ATOM 15194 O O . TRP C 2 146 ? 136.68285 157.53081 159.26424 1.000 86.07728 146 TRP B O 1
ATOM 15215 N N . THR C 2 147 ? 134.48025 158.00754 159.42148 1.000 87.98058 147 THR B N 1
ATOM 15216 C CA . THR C 2 147 ? 134.71896 159.20853 160.21371 1.000 88.38065 147 THR B CA 1
ATOM 15217 C C . THR C 2 147 ? 135.36799 158.88535 161.55258 1.000 88.85999 147 THR B C 1
ATOM 15218 O O . THR C 2 147 ? 136.05982 159.73448 162.12260 1.000 92.48068 147 THR B O 1
ATOM 15229 N N . GLY C 2 148 ? 135.14705 157.68517 162.07810 1.000 88.06083 148 GLY B N 1
ATOM 15230 C CA . GLY C 2 148 ? 135.77390 157.29550 163.32541 1.000 87.81889 148 GLY B CA 1
ATOM 15231 C C . GLY C 2 148 ? 137.18743 156.78802 163.13648 1.000 88.11768 148 GLY B C 1
ATOM 15232 O O . GLY C 2 148 ? 138.09949 157.15626 163.88809 1.000 91.21798 148 GLY B O 1
ATOM 15236 N N . ILE C 2 149 ? 137.38378 155.93949 162.12498 1.000 89.35805 149 ILE B N 1
ATOM 15237 C CA . ILE C 2 149 ? 138.70128 155.36071 161.89970 1.000 91.32470 149 ILE B CA 1
ATOM 15238 C C . ILE C 2 149 ? 139.69518 156.45763 161.55853 1.000 94.78458 149 ILE B C 1
ATOM 15239 O O . ILE C 2 149 ? 140.87271 156.37096 161.92556 1.000 94.76487 149 ILE B O 1
ATOM 15255 N N . THR C 2 150 ? 139.25245 157.50866 160.85965 1.000 95.39459 150 THR B N 1
ATOM 15256 C CA . THR C 2 150 ? 140.17680 158.60210 160.57431 1.000 95.85736 150 THR B CA 1
ATOM 15257 C C . THR C 2 150 ? 140.72705 159.23772 161.84485 1.000 97.81637 150 THR B C 1
ATOM 15258 O O . THR C 2 150 ? 141.80414 159.84202 161.80500 1.000 96.58556 150 THR B O 1
ATOM 15269 N N . PHE C 2 151 ? 140.01643 159.11809 162.96568 1.000 99.60745 151 PHE B N 1
ATOM 15270 C CA . PHE C 2 151 ? 140.43942 159.72385 164.22134 1.000 98.28718 151 PHE B CA 1
ATOM 15271 C C . PHE C 2 151 ? 141.14904 158.75345 165.14921 1.000 98.75552 151 PHE B C 1
ATOM 15272 O O . PHE C 2 151 ? 142.05712 159.16711 165.87650 1.000 100.35858 151 PHE B O 1
ATOM 15289 N N . ILE C 2 152 ? 140.76213 157.47615 165.15220 1.000 100.04631 152 ILE B N 1
ATOM 15290 C CA . ILE C 2 152 ? 141.44909 156.53109 166.02878 1.000 98.60311 152 ILE B CA 1
ATOM 15291 C C . ILE C 2 152 ? 142.90084 156.36152 165.59818 1.000 98.79043 152 ILE B C 1
ATOM 15292 O O . ILE C 2 152 ? 143.78707 156.17849 166.44045 1.000 92.62919 152 ILE B O 1
ATOM 15308 N N . GLU C 2 153 ? 143.17280 156.42012 164.29795 1.000 104.25926 153 GLU B N 1
ATOM 15309 C CA . GLU C 2 153 ? 144.51671 156.21072 163.78437 1.000 105.28386 153 GLU B CA 1
ATOM 15310 C C . GLU C 2 153 ? 145.37184 157.45800 163.99988 1.000 110.17781 153 GLU B C 1
ATOM 15311 O O . GLU C 2 153 ? 144.91943 158.47249 164.53710 1.000 108.68938 153 GLU B O 1
ATOM 15323 N N . ASP C 2 154 ? 146.63090 157.37990 163.57673 1.000 116.42960 154 ASP B N 1
ATOM 15324 C CA . ASP C 2 154 ? 147.57262 158.48647 163.68129 1.000 117.51895 154 ASP B CA 1
ATOM 15325 C C . ASP C 2 154 ? 147.93615 158.97273 162.28589 1.000 121.03005 154 ASP B C 1
ATOM 15326 O O . ASP C 2 154 ? 148.23694 158.16593 161.40011 1.000 122.32427 154 ASP B O 1
ATOM 15335 N N . SER C 2 155 ? 147.90028 160.28855 162.09305 1.000 117.98522 155 SER B N 1
ATOM 15336 C CA . SER C 2 155 ? 148.20435 160.89835 160.80085 1.000 119.30602 155 SER B CA 1
ATOM 15337 C C . SER C 2 155 ? 149.70441 161.14903 160.73163 1.000 121.33297 155 SER B C 1
ATOM 15338 O O . SER C 2 155 ? 150.21416 162.11467 161.30415 1.000 119.24672 155 SER B O 1
ATOM 15346 N N . VAL C 2 156 ? 150.41318 160.27552 160.02427 1.000 120.54125 156 VAL B N 1
ATOM 15347 C CA . VAL C 2 156 ? 151.86023 160.37664 159.88532 1.000 122.83097 156 VAL B CA 1
ATOM 15348 C C . VAL C 2 156 ? 152.24403 159.84617 158.51351 1.000 120.44062 156 VAL B C 1
ATOM 15349 O O . VAL C 2 156 ? 151.66012 158.87666 158.02164 1.000 117.34488 156 VAL B O 1
ATOM 15362 N N . LYS C 2 157 ? 153.22993 160.49097 157.89904 1.000 124.40376 157 LYS B N 1
ATOM 15363 C CA . LYS C 2 157 ? 153.75422 160.09621 156.60268 1.000 126.58982 157 LYS B CA 1
ATOM 15364 C C . LYS C 2 157 ? 155.22243 159.72324 156.74932 1.000 129.60556 157 LYS B C 1
ATOM 15365 O O . LYS C 2 157 ? 155.94915 160.30558 157.55938 1.000 130.79374 157 LYS B O 1
ATOM 15384 N N . ARG C 2 158 ? 155.65232 158.74162 155.96386 1.000 131.14576 158 ARG B N 1
ATOM 15385 C CA . ARG C 2 158 ? 156.98541 158.17060 156.07942 1.000 132.92902 158 ARG B CA 1
ATOM 15386 C C . ARG C 2 158 ? 157.82778 158.54122 154.86694 1.000 135.35591 158 ARG B C 1
ATOM 15387 O O . ARG C 2 158 ? 157.32777 158.58455 153.73843 1.000 132.97415 158 ARG B O 1
ATOM 15408 N N . ILE C 2 159 ? 159.10660 158.80816 155.11166 1.000 137.70667 159 ILE B N 1
ATOM 15409 C CA . ILE C 2 159 ? 160.05017 159.13673 154.05293 1.000 138.70743 159 ILE B CA 1
ATOM 15410 C C . ILE C 2 159 ? 161.11670 158.05072 153.98733 1.000 133.12691 159 ILE B C 1
ATOM 15411 O O . ILE C 2 159 ? 161.79948 157.77961 154.97582 1.000 127.29630 159 ILE B O 1
ATOM 15427 N N . THR C 2 168 ? 162.13070 159.24700 157.46210 1.000 134.54686 168 THR B N 1
ATOM 15428 C CA . THR C 2 168 ? 161.78581 160.31686 158.39093 1.000 138.35356 168 THR B CA 1
ATOM 15429 C C . THR C 2 168 ? 160.27441 160.37918 158.57944 1.000 136.56520 168 THR B C 1
ATOM 15430 O O . THR C 2 168 ? 159.52356 159.81850 157.78463 1.000 133.86775 168 THR B O 1
ATOM 15441 N N . ILE C 2 169 ? 159.83389 161.06281 159.63177 1.000 136.08268 169 ILE B N 1
ATOM 15442 C CA . ILE C 2 169 ? 158.42180 161.16037 159.98397 1.000 134.76199 169 ILE B CA 1
ATOM 15443 C C . ILE C 2 169 ? 157.95723 162.57882 159.68715 1.000 130.88294 169 ILE B C 1
ATOM 15444 O O . ILE C 2 169 ? 158.49799 163.54499 160.23973 1.000 125.57558 169 ILE B O 1
ATOM 15460 N N . ILE C 2 170 ? 156.95352 162.70403 158.82569 1.000 130.77926 170 ILE B N 1
ATOM 15461 C CA . ILE C 2 170 ? 156.40288 163.98765 158.41564 1.000 131.54193 170 ILE B CA 1
ATOM 15462 C C . ILE C 2 170 ? 154.94218 164.02123 158.85302 1.000 128.39223 170 ILE B C 1
ATOM 15463 O O . ILE C 2 170 ? 154.14924 163.18601 158.41044 1.000 125.86707 170 ILE B O 1
ATOM 15479 N N . PRO C 2 171 ? 154.53211 164.94935 159.71803 1.000 124.06428 171 PRO B N 1
ATOM 15480 C CA . PRO C 2 171 ? 153.10598 165.06063 160.04218 1.000 119.64554 171 PRO B CA 1
ATOM 15481 C C . PRO C 2 171 ? 152.28446 165.38575 158.80431 1.000 120.24052 171 PRO B C 1
ATOM 15482 O O . PRO C 2 171 ? 152.73699 166.08499 157.89611 1.000 118.39622 171 PRO B O 1
ATOM 15493 N N . ILE C 2 172 ? 151.06255 164.86478 158.77614 1.000 118.59426 172 ILE B N 1
ATOM 15494 C CA . ILE C 2 172 ? 150.16390 165.04623 157.63899 1.000 115.36196 172 ILE B CA 1
ATOM 15495 C C . ILE C 2 172 ? 148.79991 165.46776 158.17473 1.000 116.42401 172 ILE B C 1
ATOM 15496 O O . ILE C 2 172 ? 148.44343 165.09169 159.30019 1.000 118.49854 172 ILE B O 1
ATOM 15512 N N . PRO C 2 173 ? 148.01006 166.24341 157.43156 1.000 115.30216 173 PRO B N 1
ATOM 15513 C CA . PRO C 2 173 ? 146.69183 166.63556 157.94197 1.000 111.01902 173 PRO B CA 1
ATOM 15514 C C . PRO C 2 173 ? 145.83460 165.42426 158.27238 1.000 109.49759 173 PRO B C 1
ATOM 15515 O O . PRO C 2 173 ? 145.84268 164.41918 157.55989 1.000 111.80816 173 PRO B O 1
ATOM 15526 N N . ARG C 2 174 ? 145.08707 165.53112 159.37118 1.000 104.92734 174 ARG B N 1
ATOM 15527 C CA . ARG C 2 174 ? 144.20434 164.45549 159.81940 1.000 102.18157 174 ARG B CA 1
ATOM 15528 C C . ARG C 2 174 ? 142.84458 164.64930 159.15909 1.000 103.44047 174 ARG B C 1
ATOM 15529 O O . ARG C 2 174 ? 141.90895 165.21150 159.73043 1.000 104.97073 174 ARG B O 1
ATOM 15550 N N . LEU C 2 175 ? 142.74147 164.16615 157.92542 1.000 101.49342 175 LEU B N 1
ATOM 15551 C CA . LEU C 2 175 ? 141.53046 164.29224 157.13212 1.000 99.56608 175 LEU B CA 1
ATOM 15552 C C . LEU C 2 175 ? 140.99086 162.91124 156.79342 1.000 94.26120 175 LEU B C 1
ATOM 15553 O O . LEU C 2 175 ? 141.73603 161.92943 156.74118 1.000 94.79441 175 LEU B O 1
ATOM 15569 N N . MET C 2 176 ? 139.67930 162.84878 156.56383 1.000 92.35730 176 MET B N 1
ATOM 15570 C CA . MET C 2 176 ? 139.02667 161.57783 156.28118 1.000 89.62402 176 MET B CA 1
ATOM 15571 C C . MET C 2 176 ? 139.35399 161.05691 154.88945 1.000 89.18639 176 MET B C 1
ATOM 15572 O O . MET C 2 176 ? 139.17778 159.86159 154.63373 1.000 85.65572 176 MET B O 1
ATOM 15586 N N . ILE C 2 177 ? 139.81748 161.92049 153.98903 1.000 92.77153 177 ILE B N 1
ATOM 15587 C CA . ILE C 2 177 ? 140.24343 161.52326 152.65137 1.000 89.75250 177 ILE B CA 1
ATOM 15588 C C . ILE C 2 177 ? 141.53336 162.25955 152.32753 1.000 93.09955 177 ILE B C 1
ATOM 15589 O O . ILE C 2 177 ? 141.64098 163.46583 152.56881 1.000 95.47460 177 ILE B O 1
ATOM 15605 N N . ARG C 2 178 ? 142.50995 161.54004 151.78314 1.000 93.70686 178 ARG B N 1
ATOM 15606 C CA . ARG C 2 178 ? 143.71849 162.18824 151.29650 1.000 98.21245 178 ARG B CA 1
ATOM 15607 C C . ARG C 2 178 ? 143.35772 163.16983 150.19186 1.000 100.61529 178 ARG B C 1
ATOM 15608 O O . ARG C 2 178 ? 142.62287 162.83074 149.26046 1.000 101.53276 178 ARG B O 1
ATOM 15629 N N . THR C 2 179 ? 143.87132 164.39130 150.29592 1.000 102.78604 179 THR B N 1
ATOM 15630 C CA . THR C 2 179 ? 143.51479 165.43139 149.34339 1.000 103.63931 179 THR B CA 1
ATOM 15631 C C . THR C 2 179 ? 144.53218 166.55696 149.43566 1.000 106.70969 179 THR B C 1
ATOM 15632 O O . THR C 2 179 ? 145.20496 166.72947 150.45472 1.000 106.41747 179 THR B O 1
ATOM 15643 N N . PHE C 2 180 ? 144.63685 167.31679 148.34983 1.000 104.30425 180 PHE B N 1
ATOM 15644 C CA . PHE C 2 180 ? 145.48633 168.49679 148.28111 1.000 104.34251 180 PHE B CA 1
ATOM 15645 C C . PHE C 2 180 ? 144.60155 169.73323 148.30286 1.000 105.55133 180 PHE B C 1
ATOM 15646 O O . PHE C 2 180 ? 143.65504 169.83501 147.51588 1.000 107.35108 180 PHE B O 1
ATOM 15663 N N . TYR C 2 181 ? 144.90872 170.66707 149.20117 1.000 105.86329 181 TYR B N 1
ATOM 15664 C CA . TYR C 2 181 ? 144.11086 171.86832 149.34759 1.000 106.98124 181 TYR B CA 1
ATOM 15665 C C . TYR C 2 181 ? 144.98678 173.10959 149.21914 1.000 112.19718 181 TYR B C 1
ATOM 15666 O O . TYR C 2 181 ? 146.08974 173.14460 149.77463 1.000 111.51127 181 TYR B O 1
ATOM 15684 N N . PRO C 2 182 ? 144.53218 174.14045 148.50015 1.000 116.26981 182 PRO B N 1
ATOM 15685 C CA . PRO C 2 182 ? 145.35835 175.35230 148.37544 1.000 115.20804 182 PRO B CA 1
ATOM 15686 C C . PRO C 2 182 ? 145.67704 176.00367 149.70708 1.000 110.69163 182 PRO B C 1
ATOM 15687 O O . PRO C 2 182 ? 146.70382 176.68349 149.82602 1.000 104.86323 182 PRO B O 1
ATOM 15698 N N . PHE C 2 183 ? 144.82694 175.82013 150.71041 1.000 109.95316 183 PHE B N 1
ATOM 15699 C CA . PHE C 2 183 ? 144.99848 176.43916 152.01335 1.000 111.46157 183 PHE B CA 1
ATOM 15700 C C . PHE C 2 183 ? 145.66385 175.45430 152.97066 1.000 116.33007 183 PHE B C 1
ATOM 15701 O O . PHE C 2 183 ? 146.00334 174.32535 152.61004 1.000 115.76212 183 PHE B O 1
ATOM 15718 N N . ASN C 2 184 ? 145.85847 175.89628 154.21166 1.000 120.35509 184 ASN B N 1
ATOM 15719 C CA . ASN C 2 184 ? 146.46806 175.06608 155.24934 1.000 120.93086 184 ASN B CA 1
ATOM 15720 C C . ASN C 2 184 ? 145.34745 174.39298 156.02927 1.000 124.13588 184 ASN B C 1
ATOM 15721 O O . ASN C 2 184 ? 144.80733 174.94477 156.98861 1.000 120.86603 184 ASN B O 1
ATOM 15732 N N . ALA C 2 185 ? 144.99216 173.18332 155.60775 1.000 121.01468 185 ALA B N 1
ATOM 15733 C CA . ALA C 2 185 ? 143.92723 172.41229 156.24793 1.000 118.89123 185 ALA B CA 1
ATOM 15734 C C . ALA C 2 185 ? 144.48057 171.47823 157.31806 1.000 118.47941 185 ALA B C 1
ATOM 15735 O O . ALA C 2 185 ? 144.21130 170.27912 157.32104 1.000 117.31685 185 ALA B O 1
ATOM 15742 N N . MET C 2 186 ? 145.26395 172.02916 158.24198 1.000 122.32916 186 MET B N 1
ATOM 15743 C CA . MET C 2 186 ? 145.87399 171.24792 159.31000 1.000 121.27376 186 MET B CA 1
ATOM 15744 C C . MET C 2 186 ? 145.39055 171.66349 160.68930 1.000 119.78860 186 MET B C 1
ATOM 15745 O O . MET C 2 186 ? 144.94146 170.81007 161.46329 1.000 114.42027 186 MET B O 1
ATOM 15759 N N . SER C 2 187 ? 145.45955 172.94748 161.01955 1.000 123.29159 187 SER B N 1
ATOM 15760 C CA . SER C 2 187 ? 145.14393 173.40624 162.36880 1.000 125.27263 187 SER B CA 1
ATOM 15761 C C . SER C 2 187 ? 144.07125 174.48357 162.41128 1.000 123.21168 187 SER B C 1
ATOM 15762 O O . SER C 2 187 ? 143.21940 174.45474 163.30236 1.000 122.48047 187 SER B O 1
ATOM 15770 N N . GLY C 2 188 ? 144.08538 175.42714 161.47705 1.000 122.96705 188 GLY B N 1
ATOM 15771 C CA . GLY C 2 188 ? 143.16549 176.54448 161.50749 1.000 119.88627 188 GLY B CA 1
ATOM 15772 C C . GLY C 2 188 ? 141.75137 176.13589 161.15152 1.000 117.65924 188 GLY B C 1
ATOM 15773 O O . GLY C 2 188 ? 141.38493 174.95871 161.17657 1.000 118.67684 188 GLY B O 1
ATOM 15777 N N . ALA C 2 189 ? 140.93967 177.14141 160.81650 1.000 113.54725 189 ALA B N 1
ATOM 15778 C CA . ALA C 2 189 ? 139.57478 176.87343 160.38122 1.000 115.58218 189 ALA B CA 1
ATOM 15779 C C . ALA C 2 189 ? 139.54147 176.03126 159.11569 1.000 116.75912 189 ALA B C 1
ATOM 15780 O O . ALA C 2 189 ? 138.51817 175.39930 158.82552 1.000 114.97228 189 ALA B O 1
ATOM 15787 N N . GLY C 2 190 ? 140.63576 176.00997 158.35576 1.000 116.78337 190 GLY B N 1
ATOM 15788 C CA . GLY C 2 190 ? 140.69023 175.14726 157.19080 1.000 114.05725 190 GLY B CA 1
ATOM 15789 C C . GLY C 2 190 ? 140.50149 173.68778 157.55046 1.000 111.93146 190 GLY B C 1
ATOM 15790 O O . GLY C 2 190 ? 139.87323 172.93339 156.80810 1.000 109.10018 190 GLY B O 1
ATOM 15794 N N . HIS C 2 191 ? 141.04084 173.27060 158.69651 1.000 111.98071 191 HIS B N 1
ATOM 15795 C CA . HIS C 2 191 ? 140.90333 171.88011 159.11535 1.000 113.13479 191 HIS B CA 1
ATOM 15796 C C . HIS C 2 191 ? 139.43882 171.50998 159.31518 1.000 108.83592 191 HIS B C 1
ATOM 15797 O O . HIS C 2 191 ? 138.96745 170.48648 158.80420 1.000 106.83934 191 HIS B O 1
ATOM 15811 N N . VAL C 2 192 ? 138.69731 172.33906 160.05122 1.000 106.22639 192 VAL B N 1
ATOM 15812 C CA . VAL C 2 192 ? 137.29455 172.03288 160.31091 1.000 106.59057 192 VAL B CA 1
ATOM 15813 C C . VAL C 2 192 ? 136.47973 172.13888 159.02862 1.000 105.81514 192 VAL B C 1
ATOM 15814 O O . VAL C 2 192 ? 135.55899 171.34384 158.79299 1.000 106.74998 192 VAL B O 1
ATOM 15827 N N . PHE C 2 193 ? 136.80028 173.11553 158.17710 1.000 102.75643 193 PHE B N 1
ATOM 15828 C CA . PHE C 2 193 ? 136.09069 173.22601 156.90857 1.000 103.32275 193 PHE B CA 1
ATOM 15829 C C . PHE C 2 193 ? 136.30358 171.97689 156.06479 1.000 103.35938 193 PHE B C 1
ATOM 15830 O O . PHE C 2 193 ? 135.35804 171.45381 155.46649 1.000 99.45792 193 PHE B O 1
ATOM 15847 N N . ALA C 2 194 ? 137.54253 171.48492 156.00541 1.000 104.33935 194 ALA B N 1
ATOM 15848 C CA . ALA C 2 194 ? 137.82677 170.27358 155.24738 1.000 101.09134 194 ALA B CA 1
ATOM 15849 C C . ALA C 2 194 ? 137.09833 169.07659 155.83660 1.000 100.77397 194 ALA B C 1
ATOM 15850 O O . ALA C 2 194 ? 136.56312 168.24415 155.09842 1.000 100.07457 194 ALA B O 1
ATOM 15857 N N . LEU C 2 195 ? 137.07138 168.96649 157.16530 1.000 99.17731 195 LEU B N 1
ATOM 15858 C CA . LEU C 2 195 ? 136.35479 167.85958 157.78863 1.000 95.81973 195 LEU B CA 1
ATOM 15859 C C . LEU C 2 195 ? 134.88322 167.87925 157.39649 1.000 92.14818 195 LEU B C 1
ATOM 15860 O O . LEU C 2 195 ? 134.32020 166.85392 156.99329 1.000 95.13911 195 LEU B O 1
ATOM 15876 N N . ILE C 2 196 ? 134.24547 169.04750 157.49308 1.000 88.48868 196 ILE B N 1
ATOM 15877 C CA . ILE C 2 196 ? 132.82396 169.14130 157.16670 1.000 88.52103 196 ILE B CA 1
ATOM 15878 C C . ILE C 2 196 ? 132.59464 168.83879 155.69144 1.000 91.93813 196 ILE B C 1
ATOM 15879 O O . ILE C 2 196 ? 131.66603 168.10287 155.32514 1.000 93.81911 196 ILE B O 1
ATOM 15895 N N . TYR C 2 197 ? 133.43133 169.40658 154.82078 1.000 92.03313 197 TYR B N 1
ATOM 15896 C CA . TYR C 2 197 ? 133.26716 169.19499 153.38901 1.000 88.42274 197 TYR B CA 1
ATOM 15897 C C . TYR C 2 197 ? 133.41807 167.72383 153.03350 1.000 87.69218 197 TYR B C 1
ATOM 15898 O O . TYR C 2 197 ? 132.64248 167.18927 152.23546 1.000 88.00812 197 TYR B O 1
ATOM 15916 N N . GLN C 2 198 ? 134.40501 167.04796 153.62478 1.000 85.28288 198 GLN B N 1
ATOM 15917 C CA . GLN C 2 198 ? 134.63018 165.64279 153.31126 1.000 85.14471 198 GLN B CA 1
ATOM 15918 C C . GLN C 2 198 ? 133.51948 164.76523 153.87166 1.000 87.01067 198 GLN B C 1
ATOM 15919 O O . GLN C 2 198 ? 133.13701 163.76942 153.24720 1.000 89.01117 198 GLN B O 1
ATOM 15933 N N . PHE C 2 199 ? 132.98448 165.11269 155.04367 1.000 82.82258 199 PHE B N 1
ATOM 15934 C CA . PHE C 2 199 ? 131.83316 164.38140 155.56219 1.000 80.39757 199 PHE B CA 1
ATOM 15935 C C . PHE C 2 199 ? 130.65289 164.49114 154.60564 1.000 82.60878 199 PHE B C 1
ATOM 15936 O O . PHE C 2 199 ? 130.00587 163.48807 154.26746 1.000 85.99140 199 PHE B O 1
ATOM 15953 N N . TYR C 2 200 ? 130.37134 165.71040 154.14335 1.000 79.97299 200 TYR B N 1
ATOM 15954 C CA . TYR C 2 200 ? 129.28754 165.90538 153.18745 1.000 78.79478 200 TYR B CA 1
ATOM 15955 C C . TYR C 2 200 ? 129.55164 165.13250 151.90139 1.000 82.30832 200 TYR B C 1
ATOM 15956 O O . TYR C 2 200 ? 128.63959 164.51800 151.33482 1.000 83.55337 200 TYR B O 1
ATOM 15974 N N . TYR C 2 201 ? 130.80008 165.14524 151.43345 1.000 81.64199 201 TYR B N 1
ATOM 15975 C CA . TYR C 2 201 ? 131.15553 164.43268 150.21206 1.000 78.75256 201 TYR B CA 1
ATOM 15976 C C . TYR C 2 201 ? 130.88933 162.94049 150.34959 1.000 79.38113 201 TYR B C 1
ATOM 15977 O O . TYR C 2 201 ? 130.26514 162.32397 149.47690 1.000 82.48195 201 TYR B O 1
ATOM 15995 N N . LEU C 2 202 ? 131.37065 162.33903 151.43861 1.000 79.31897 202 LEU B N 1
ATOM 15996 C CA . LEU C 2 202 ? 131.15373 160.91329 151.65352 1.000 80.63185 202 LEU B CA 1
ATOM 15997 C C . LEU C 2 202 ? 129.66843 160.59402 151.67749 1.000 82.35139 202 LEU B C 1
ATOM 15998 O O . LEU C 2 202 ? 129.19997 159.67730 150.98400 1.000 85.98490 202 LEU B O 1
ATOM 16014 N N . VAL C 2 203 ? 128.90717 161.34829 152.47261 1.000 79.02835 203 VAL B N 1
ATOM 16015 C CA . VAL C 2 203 ? 127.48091 161.07253 152.59237 1.000 78.31971 203 VAL B CA 1
ATOM 16016 C C . VAL C 2 203 ? 126.81900 161.13225 151.22356 1.000 82.83851 203 VAL B C 1
ATOM 16017 O O . VAL C 2 203 ? 126.09370 160.21392 150.82555 1.000 87.02163 203 VAL B O 1
ATOM 16030 N N . ILE C 2 204 ? 127.08496 162.19930 150.46795 1.000 79.72676 204 ILE B N 1
ATOM 16031 C CA . ILE C 2 204 ? 126.38263 162.40357 149.20559 1.000 80.58285 204 ILE B CA 1
ATOM 16032 C C . ILE C 2 204 ? 126.75527 161.32331 148.19844 1.000 78.13078 204 ILE B C 1
ATOM 16033 O O . ILE C 2 204 ? 125.88592 160.77862 147.50615 1.000 80.20940 204 ILE B O 1
ATOM 16049 N N . SER C 2 205 ? 128.04682 161.00511 148.08318 1.000 76.28848 205 SER B N 1
ATOM 16050 C CA . SER C 2 205 ? 128.47425 160.01746 147.09700 1.000 78.30233 205 SER B CA 1
ATOM 16051 C C . SER C 2 205 ? 127.87441 158.64832 147.39452 1.000 78.48612 205 SER B C 1
ATOM 16052 O O . SER C 2 205 ? 127.27286 158.00504 146.51377 1.000 79.69528 205 SER B O 1
ATOM 16060 N N . MET C 2 206 ? 128.02713 158.18002 148.63634 1.000 75.89509 206 MET B N 1
ATOM 16061 C CA . MET C 2 206 ? 127.45357 156.88725 148.98085 1.000 72.58290 206 MET B CA 1
ATOM 16062 C C . MET C 2 206 ? 125.94692 156.89512 148.77286 1.000 75.11505 206 MET B C 1
ATOM 16063 O O . MET C 2 206 ? 125.37674 155.91679 148.27327 1.000 78.78333 206 MET B O 1
ATOM 16077 N N . ALA C 2 207 ? 125.28523 157.99905 149.12669 1.000 68.32018 207 ALA B N 1
ATOM 16078 C CA . ALA C 2 207 ? 123.83682 158.05937 149.00389 1.000 67.93503 207 ALA B CA 1
ATOM 16079 C C . ALA C 2 207 ? 123.40162 157.93135 147.55170 1.000 72.20500 207 ALA B C 1
ATOM 16080 O O . ALA C 2 207 ? 122.49355 157.15787 147.23533 1.000 79.49392 207 ALA B O 1
ATOM 16087 N N . VAL C 2 208 ? 124.04385 158.67238 146.64623 1.000 74.35011 208 VAL B N 1
ATOM 16088 C CA . VAL C 2 208 ? 123.62244 158.63152 145.24580 1.000 77.45948 208 VAL B CA 1
ATOM 16089 C C . VAL C 2 208 ? 123.82266 157.23172 144.67540 1.000 73.54642 208 VAL B C 1
ATOM 16090 O O . VAL C 2 208 ? 122.91114 156.64882 144.05969 1.000 72.46826 208 VAL B O 1
ATOM 16103 N N . SER C 2 209 ? 125.00888 156.65506 144.89531 1.000 73.54457 209 SER B N 1
ATOM 16104 C CA . SER C 2 209 ? 125.27701 155.33501 144.33296 1.000 73.38651 209 SER B CA 1
ATOM 16105 C C . SER C 2 209 ? 124.27911 154.30610 144.85738 1.000 77.29845 209 SER B C 1
ATOM 16106 O O . SER C 2 209 ? 123.60136 153.61005 144.07907 1.000 77.75431 209 SER B O 1
ATOM 16114 N N . ASN C 2 210 ? 124.14943 154.21942 146.18290 1.000 72.40369 210 ASN B N 1
ATOM 16115 C CA . ASN C 2 210 ? 123.29921 153.19370 146.76183 1.000 67.15471 210 ASN B CA 1
ATOM 16116 C C . ASN C 2 210 ? 121.83579 153.42439 146.42849 1.000 68.29004 210 ASN B C 1
ATOM 16117 O O . ASN C 2 210 ? 121.08062 152.45967 146.30317 1.000 75.11876 210 ASN B O 1
ATOM 16128 N N . SER C 2 211 ? 121.41276 154.67781 146.26461 1.000 63.08288 211 SER B N 1
ATOM 16129 C CA . SER C 2 211 ? 120.01820 154.93869 145.93408 1.000 65.21294 211 SER B CA 1
ATOM 16130 C C . SER C 2 211 ? 119.68366 154.46511 144.52566 1.000 72.73365 211 SER B C 1
ATOM 16131 O O . SER C 2 211 ? 118.62539 153.85871 144.30246 1.000 77.61952 211 SER B O 1
ATOM 16139 N N . LEU C 2 212 ? 120.57197 154.71465 143.55969 1.000 72.97817 212 LEU B N 1
ATOM 16140 C CA . LEU C 2 212 ? 120.32802 154.18010 142.22033 1.000 73.90668 212 LEU B CA 1
ATOM 16141 C C . LEU C 2 212 ? 120.25744 152.65449 142.25381 1.000 74.93783 212 LEU B C 1
ATOM 16142 O O . LEU C 2 212 ? 119.34344 152.03614 141.67481 1.000 71.27959 212 LEU B O 1
ATOM 16158 N N . ASP C 2 213 ? 121.20617 152.02780 142.95782 1.000 77.88513 213 ASP B N 1
ATOM 16159 C CA . ASP C 2 213 ? 121.19879 150.56946 143.03839 1.000 74.77587 213 ASP B CA 1
ATOM 16160 C C . ASP C 2 213 ? 119.91304 150.05625 143.68010 1.000 68.10451 213 ASP B C 1
ATOM 16161 O O . ASP C 2 213 ? 119.35088 149.04255 143.24570 1.000 71.88700 213 ASP B O 1
ATOM 16170 N N . VAL C 2 214 ? 119.43409 150.74195 144.71717 1.000 64.79211 214 VAL B N 1
ATOM 16171 C CA . VAL C 2 214 ? 118.22723 150.30695 145.40678 1.000 65.27937 214 VAL B CA 1
ATOM 16172 C C . VAL C 2 214 ? 117.01268 150.43831 144.50141 1.000 69.64884 214 VAL B C 1
ATOM 16173 O O . VAL C 2 214 ? 116.08806 149.62547 144.57243 1.000 75.79876 214 VAL B O 1
ATOM 16186 N N . LEU C 2 215 ? 116.97380 151.46712 143.65341 1.000 68.76144 215 LEU B N 1
ATOM 16187 C CA . LEU C 2 215 ? 115.87402 151.55531 142.69338 1.000 69.00743 215 LEU B CA 1
ATOM 16188 C C . LEU C 2 215 ? 115.87471 150.35289 141.75579 1.000 67.61436 215 LEU B C 1
ATOM 16189 O O . LEU C 2 215 ? 114.82144 149.75138 141.48724 1.000 69.74516 215 LEU B O 1
ATOM 16205 N N . PHE C 2 216 ? 117.05340 149.98539 141.25057 1.000 70.52294 216 PHE B N 1
ATOM 16206 C CA . PHE C 2 216 ? 117.14903 148.79244 140.40832 1.000 67.52383 216 PHE B CA 1
ATOM 16207 C C . PHE C 2 216 ? 116.61755 147.55972 141.14056 1.000 70.48986 216 PHE B C 1
ATOM 16208 O O . PHE C 2 216 ? 115.77207 146.80817 140.62123 1.000 68.65984 216 PHE B O 1
ATOM 16225 N N . CYS C 2 217 ? 117.09723 147.34843 142.36616 1.000 71.77117 217 CYS B N 1
ATOM 16226 C CA . CYS C 2 217 ? 116.68930 146.17716 143.13097 1.000 64.25619 217 CYS B CA 1
ATOM 16227 C C . CYS C 2 217 ? 115.19637 146.19147 143.43396 1.000 62.58460 217 CYS B C 1
ATOM 16228 O O . CYS C 2 217 ? 114.56792 145.13056 143.49449 1.000 66.10685 217 CYS B O 1
ATOM 16236 N N . SER C 2 218 ? 114.61261 147.37314 143.63700 1.000 60.29925 218 SER B N 1
ATOM 16237 C CA . SER C 2 218 ? 113.17863 147.45885 143.88917 1.000 60.74969 218 SER B CA 1
ATOM 16238 C C . SER C 2 218 ? 112.38012 147.05920 142.65810 1.000 62.29868 218 SER B C 1
ATOM 16239 O O . SER C 2 218 ? 111.34435 146.38973 142.77041 1.000 72.84864 218 SER B O 1
ATOM 16247 N N . TRP C 2 219 ? 112.83704 147.46617 141.47317 1.000 61.80075 219 TRP B N 1
ATOM 16248 C CA . TRP C 2 219 ? 112.21196 146.96444 140.25121 1.000 63.94105 219 TRP B CA 1
ATOM 16249 C C . TRP C 2 219 ? 112.22699 145.44095 140.23015 1.000 65.03213 219 TRP B C 1
ATOM 16250 O O . TRP C 2 219 ? 111.20799 144.78866 139.94687 1.000 61.25877 219 TRP B O 1
ATOM 16271 N N . LEU C 2 220 ? 113.38746 144.85626 140.53343 1.000 67.15656 220 LEU B N 1
ATOM 16272 C CA . LEU C 2 220 ? 113.49408 143.39874 140.50732 1.000 65.31863 220 LEU B CA 1
ATOM 16273 C C . LEU C 2 220 ? 112.54302 142.74985 141.51176 1.000 63.65774 220 LEU B C 1
ATOM 16274 O O . LEU C 2 220 ? 111.89019 141.74392 141.20228 1.000 64.78173 220 LEU B O 1
ATOM 16290 N N . LEU C 2 221 ? 112.45487 143.30721 142.72150 1.000 62.38033 221 LEU B N 1
ATOM 16291 C CA . LEU C 2 221 ? 111.54320 142.76270 143.72457 1.000 60.90598 221 LEU B CA 1
ATOM 16292 C C . LEU C 2 221 ? 110.09874 142.81956 143.25191 1.000 59.21131 221 LEU B C 1
ATOM 16293 O O . LEU C 2 221 ? 109.33130 141.87258 143.46505 1.000 69.77164 221 LEU B O 1
ATOM 16309 N N . PHE C 2 222 ? 109.69665 143.93042 142.63418 1.000 50.82444 222 PHE B N 1
ATOM 16310 C CA . PHE C 2 222 ? 108.33374 144.01096 142.12171 1.000 53.25549 222 PHE B CA 1
ATOM 16311 C C . PHE C 2 222 ? 108.07327 142.90829 141.10559 1.000 63.82602 222 PHE B C 1
ATOM 16312 O O . PHE C 2 222 ? 107.02477 142.24593 141.14167 1.000 67.32815 222 PHE B O 1
ATOM 16329 N N . ALA C 2 223 ? 109.02190 142.69105 140.19248 1.000 66.12239 223 ALA B N 1
ATOM 16330 C CA . ALA C 2 223 ? 108.84826 141.63120 139.20261 1.000 59.62121 223 ALA B CA 1
ATOM 16331 C C . ALA C 2 223 ? 108.68451 140.27457 139.87957 1.000 59.82022 223 ALA B C 1
ATOM 16332 O O . ALA C 2 223 ? 107.79850 139.48384 139.52274 1.000 61.00913 223 ALA B O 1
ATOM 16339 N N . CYS C 2 224 ? 109.53406 139.99141 140.86862 1.000 64.27216 224 CYS B N 1
ATOM 16340 C CA . CYS C 2 224 ? 109.47589 138.69916 141.54471 1.000 65.92180 224 CYS B CA 1
ATOM 16341 C C . CYS C 2 224 ? 108.13326 138.49359 142.23493 1.000 62.25061 224 CYS B C 1
ATOM 16342 O O . CYS C 2 224 ? 107.55235 137.40218 142.17438 1.000 63.90220 224 CYS B O 1
ATOM 16350 N N . GLU C 2 225 ? 107.62563 139.52731 142.90445 1.000 59.95790 225 GLU B N 1
ATOM 16351 C CA . GLU C 2 225 ? 106.34648 139.38642 143.59168 1.000 58.83060 225 GLU B CA 1
ATOM 16352 C C . GLU C 2 225 ? 105.20805 139.18584 142.60187 1.000 58.84290 225 GLU B C 1
ATOM 16353 O O . GLU C 2 225 ? 104.25580 138.44609 142.88123 1.000 67.17553 225 GLU B O 1
ATOM 16365 N N . GLN C 2 226 ? 105.28073 139.83395 141.43880 1.000 55.80434 226 GLN B N 1
ATOM 16366 C CA . GLN C 2 226 ? 104.26307 139.58937 140.42094 1.000 56.58825 226 GLN B CA 1
ATOM 16367 C C . GLN C 2 226 ? 104.30464 138.14132 139.94325 1.000 59.66301 226 GLN B C 1
ATOM 16368 O O . GLN C 2 226 ? 103.25810 137.51805 139.72468 1.000 59.88959 226 GLN B O 1
ATOM 16382 N N . LEU C 2 227 ? 105.50688 137.58443 139.78383 1.000 58.98315 227 LEU B N 1
ATOM 16383 C CA . LEU C 2 227 ? 105.61554 136.17343 139.41354 1.000 54.89274 227 LEU B CA 1
ATOM 16384 C C . LEU C 2 227 ? 105.00471 135.27173 140.48381 1.000 58.50055 227 LEU B C 1
ATOM 16385 O O . LEU C 2 227 ? 104.31512 134.28803 140.17011 1.000 62.02638 227 LEU B O 1
ATOM 16401 N N . GLN C 2 228 ? 105.26318 135.58396 141.75531 1.000 55.87366 228 GLN B N 1
ATOM 16402 C CA . GLN C 2 228 ? 104.66565 134.81464 142.84347 1.000 53.16136 228 GLN B CA 1
ATOM 16403 C C . GLN C 2 228 ? 103.14726 134.85364 142.76777 1.000 49.87657 228 GLN B C 1
ATOM 16404 O O . GLN C 2 228 ? 102.47686 133.83088 142.96193 1.000 59.75149 228 GLN B O 1
ATOM 16418 N N . HIS C 2 229 ? 102.58672 136.03193 142.49768 1.000 46.34436 229 HIS B N 1
ATOM 16419 C CA . HIS C 2 229 ? 101.14177 136.13370 142.33034 1.000 47.59965 229 HIS B CA 1
ATOM 16420 C C . HIS C 2 229 ? 100.66838 135.26035 141.18057 1.000 55.32856 229 HIS B C 1
ATOM 16421 O O . HIS C 2 229 ? 99.62579 134.59976 141.27683 1.000 62.44129 229 HIS B O 1
ATOM 16435 N N . LEU C 2 230 ? 101.42498 135.24423 140.08222 1.000 58.24429 230 LEU B N 1
ATOM 16436 C CA . LEU C 2 230 ? 101.03206 134.44216 138.92844 1.000 60.07593 230 LEU B CA 1
ATOM 16437 C C . LEU C 2 230 ? 100.94036 132.96666 139.29360 1.000 57.50489 230 LEU B C 1
ATOM 16438 O O . LEU C 2 230 ? 99.97416 132.28791 138.93633 1.000 57.15065 230 LEU B O 1
ATOM 16454 N N . LYS C 2 231 ? 101.93696 132.45105 140.01265 1.000 54.85430 231 LYS B N 1
ATOM 16455 C CA . LYS C 2 231 ? 101.89764 131.04035 140.40529 1.000 58.68295 231 LYS B CA 1
ATOM 16456 C C . LYS C 2 231 ? 100.73775 130.76224 141.36212 1.000 59.91373 231 LYS B C 1
ATOM 16457 O O . LYS C 2 231 ? 99.98556 129.77822 141.20167 1.000 61.58156 231 LYS B O 1
ATOM 16476 N N . ALA C 2 232 ? 100.58010 131.62469 142.36908 1.000 57.63175 232 ALA B N 1
ATOM 16477 C CA . ALA C 2 232 ? 99.52063 131.42845 143.34707 1.000 56.99673 232 ALA B CA 1
ATOM 16478 C C . ALA C 2 232 ? 98.15899 131.37077 142.67448 1.000 63.20146 232 ALA B C 1
ATOM 16479 O O . ALA C 2 232 ? 97.29629 130.58349 143.07701 1.000 70.89406 232 ALA B O 1
ATOM 16486 N N . ILE C 2 233 ? 97.94075 132.19604 141.64859 1.000 59.06109 233 ILE B N 1
ATOM 16487 C CA . ILE C 2 233 ? 96.65954 132.14643 140.95152 1.000 56.02501 233 ILE B CA 1
ATOM 16488 C C . ILE C 2 233 ? 96.59985 131.01809 139.93291 1.000 63.85751 233 ILE B C 1
ATOM 16489 O O . ILE C 2 233 ? 95.50087 130.56575 139.59042 1.000 66.40999 233 ILE B O 1
ATOM 16505 N N . MET C 2 234 ? 97.74489 130.54829 139.43320 1.000 71.68403 234 MET B N 1
ATOM 16506 C CA . MET C 2 234 ? 97.72597 129.39370 138.54407 1.000 66.32089 234 MET B CA 1
ATOM 16507 C C . MET C 2 234 ? 97.15173 128.18759 139.25525 1.000 60.41663 234 MET B C 1
ATOM 16508 O O . MET C 2 234 ? 96.47064 127.35837 138.64264 1.000 60.32609 234 MET B O 1
ATOM 16522 N N . LYS C 2 235 ? 97.42251 128.06621 140.54929 1.000 73.09951 235 LYS B N 1
ATOM 16523 C CA . LYS C 2 235 ? 96.86465 126.92615 141.27978 1.000 74.66372 235 LYS B CA 1
ATOM 16524 C C . LYS C 2 235 ? 95.34361 126.81698 141.16069 1.000 69.51555 235 LYS B C 1
ATOM 16525 O O . LYS C 2 235 ? 94.85718 125.73910 140.78683 1.000 62.52739 235 LYS B O 1
ATOM 16544 N N . PRO C 2 236 ? 94.54503 127.85427 141.44269 1.000 72.30751 236 PRO B N 1
ATOM 16545 C CA . PRO C 2 236 ? 93.08268 127.72149 141.31064 1.000 68.25564 236 PRO B CA 1
ATOM 16546 C C . PRO C 2 236 ? 92.54319 127.84943 139.89285 1.000 73.29794 236 PRO B C 1
ATOM 16547 O O . PRO C 2 236 ? 91.36744 127.52677 139.66833 1.000 76.45121 236 PRO B O 1
ATOM 16558 N N . LEU C 2 237 ? 93.34680 128.31531 138.93632 1.000 72.36256 237 LEU B N 1
ATOM 16559 C CA . LEU C 2 237 ? 92.86163 128.48204 137.56915 1.000 72.99901 237 LEU B CA 1
ATOM 16560 C C . LEU C 2 237 ? 92.45114 127.14266 136.96257 1.000 79.05315 237 LEU B C 1
ATOM 16561 O O . LEU C 2 237 ? 91.38775 127.02268 136.33957 1.000 77.72790 237 LEU B O 1
ATOM 16577 N N . MET C 2 238 ? 93.27889 126.11433 137.14608 1.000 75.40773 238 MET B N 1
ATOM 16578 C CA . MET C 2 238 ? 92.94396 124.80284 136.60565 1.000 70.55143 238 MET B CA 1
ATOM 16579 C C . MET C 2 238 ? 91.66354 124.26687 137.23025 1.000 70.63791 238 MET B C 1
ATOM 16580 O O . MET C 2 238 ? 90.77741 123.77015 136.52752 1.000 75.20550 238 MET B O 1
ATOM 16594 N N . GLU C 2 239 ? 91.54307 124.36766 138.55528 1.000 70.93305 239 GLU B N 1
ATOM 16595 C CA . GLU C 2 239 ? 90.31560 123.92087 139.20721 1.000 78.01540 239 GLU B CA 1
ATOM 16596 C C . GLU C 2 239 ? 89.11520 124.68628 138.68105 1.000 70.55627 239 GLU B C 1
ATOM 16597 O O . GLU C 2 239 ? 88.00756 124.14276 138.61933 1.000 74.49357 239 GLU B O 1
ATOM 16609 N N . LEU C 2 240 ? 89.31301 125.94804 138.30406 1.000 77.12777 240 LEU B N 1
ATOM 16610 C CA . LEU C 2 240 ? 88.25230 126.68457 137.62899 1.000 85.13131 240 LEU B CA 1
ATOM 16611 C C . LEU C 2 240 ? 87.91291 126.03484 136.29498 1.000 78.89041 240 LEU B C 1
ATOM 16612 O O . LEU C 2 240 ? 86.73990 125.95872 135.91187 1.000 76.08021 240 LEU B O 1
ATOM 16628 N N . SER C 2 241 ? 88.92901 125.55986 135.57198 1.000 80.56300 241 SER B N 1
ATOM 16629 C CA . SER C 2 241 ? 88.67515 124.87186 134.30810 1.000 82.54885 241 SER B CA 1
ATOM 16630 C C . SER C 2 241 ? 88.12882 123.46524 134.52339 1.000 83.55307 241 SER B C 1
ATOM 16631 O O . SER C 2 241 ? 87.22171 123.03323 133.80432 1.000 74.45050 241 SER B O 1
ATOM 16639 N N . ALA C 2 242 ? 88.67130 122.73883 135.49731 1.000 94.87150 242 ALA B N 1
ATOM 16640 C CA . ALA C 2 242 ? 88.27495 121.35518 135.72262 1.000 91.00106 242 ALA B CA 1
ATOM 16641 C C . ALA C 2 242 ? 86.83188 121.27673 136.20006 1.000 96.78356 242 ALA B C 1
ATOM 16642 O O . ALA C 2 242 ? 86.41429 122.03526 137.07913 1.000 97.87087 242 ALA B O 1
ATOM 16649 N N . THR C 2 243 ? 86.07421 120.34943 135.62671 1.000 101.11323 243 THR B N 1
ATOM 16650 C CA . THR C 2 243 ? 84.69751 120.10835 136.04229 1.000 105.75577 243 THR B CA 1
ATOM 16651 C C . THR C 2 243 ? 84.04342 119.08559 135.12132 1.000 95.44995 243 THR B C 1
ATOM 16652 O O . THR C 2 243 ? 84.68807 118.13583 134.67781 1.000 90.04423 243 THR B O 1
ATOM 16663 N N . GLY C 2 313 ? 80.31935 118.30056 129.14650 1.000 113.51483 313 GLY B N 1
ATOM 16664 C CA . GLY C 2 313 ? 81.38829 118.92351 129.90408 1.000 118.63657 313 GLY B CA 1
ATOM 16665 C C . GLY C 2 313 ? 81.04404 120.33051 130.34955 1.000 124.14316 313 GLY B C 1
ATOM 16666 O O . GLY C 2 313 ? 79.95381 120.57968 130.86220 1.000 122.81543 313 GLY B O 1
ATOM 16670 N N . LEU C 2 314 ? 81.97984 121.25435 130.15232 1.000 122.09275 314 LEU B N 1
ATOM 16671 C CA . LEU C 2 314 ? 81.75797 122.63871 130.54240 1.000 117.07776 314 LEU B CA 1
ATOM 16672 C C . LEU C 2 314 ? 80.66550 123.27200 129.69174 1.000 120.03416 314 LEU B C 1
ATOM 16673 O O . LEU C 2 314 ? 80.61801 123.08849 128.47260 1.000 118.39328 314 LEU B O 1
ATOM 16689 N N . THR C 2 315 ? 79.78357 124.02224 130.34448 1.000 119.78127 315 THR B N 1
ATOM 16690 C CA . THR C 2 315 ? 78.81537 124.83520 129.62998 1.000 119.57596 315 THR B CA 1
ATOM 16691 C C . THR C 2 315 ? 79.49552 126.09057 129.08964 1.000 118.14157 315 THR B C 1
ATOM 16692 O O . THR C 2 315 ? 80.55454 126.50678 129.56608 1.000 115.90353 315 THR B O 1
ATOM 16703 N N . LYS C 2 316 ? 78.86759 126.69724 128.07914 1.000 118.54058 316 LYS B N 1
ATOM 16704 C CA . LYS C 2 316 ? 79.50954 127.80049 127.36824 1.000 118.68876 316 LYS B CA 1
ATOM 16705 C C . LYS C 2 316 ? 79.95459 128.90185 128.32463 1.000 113.03074 316 LYS B C 1
ATOM 16706 O O . LYS C 2 316 ? 81.02916 129.48638 128.14668 1.000 104.75368 316 LYS B O 1
ATOM 16725 N N . LYS C 2 317 ? 79.15536 129.19030 129.35411 1.000 114.94691 317 LYS B N 1
ATOM 16726 C CA . LYS C 2 317 ? 79.57181 130.17928 130.34402 1.000 113.53615 317 LYS B CA 1
ATOM 16727 C C . LYS C 2 317 ? 80.88335 129.77192 131.00155 1.000 108.81015 317 LYS B C 1
ATOM 16728 O O . LYS C 2 317 ? 81.77648 130.60602 131.20123 1.000 104.97798 317 LYS B O 1
ATOM 16747 N N . GLN C 2 318 ? 81.01885 128.48993 131.34340 1.000 104.59896 318 GLN B N 1
ATOM 16748 C CA . GLN C 2 318 ? 82.25648 128.01845 131.95150 1.000 101.09248 318 GLN B CA 1
ATOM 16749 C C . GLN C 2 318 ? 83.43353 128.18795 131.00183 1.000 100.58362 318 GLN B C 1
ATOM 16750 O O . GLN C 2 318 ? 84.52653 128.57844 131.42466 1.000 94.46780 318 GLN B O 1
ATOM 16764 N N . GLU C 2 319 ? 83.23475 127.89309 129.71453 1.000 104.25498 319 GLU B N 1
ATOM 16765 C CA . GLU C 2 319 ? 84.32821 128.04608 128.75748 1.000 98.88769 319 GLU B CA 1
ATOM 16766 C C . GLU C 2 319 ? 84.72903 129.50697 128.61347 1.000 96.22575 319 GLU B C 1
ATOM 16767 O O . GLU C 2 319 ? 85.92099 129.81985 128.52382 1.000 90.35605 319 GLU B O 1
ATOM 16779 N N . MET C 2 320 ? 83.75318 130.41755 128.58686 1.000 98.60666 320 MET B N 1
ATOM 16780 C CA . MET C 2 320 ? 84.09078 131.83670 128.55584 1.000 91.81594 320 MET B CA 1
ATOM 16781 C C . MET C 2 320 ? 84.87750 132.23547 129.79564 1.000 81.87224 320 MET B C 1
ATOM 16782 O O . MET C 2 320 ? 85.84063 133.00538 129.70845 1.000 77.99196 320 MET B O 1
ATOM 16796 N N . LEU C 2 321 ? 84.48101 131.72530 130.96176 1.000 81.60998 321 LEU B N 1
ATOM 16797 C CA . LEU C 2 321 ? 85.18923 132.07466 132.18814 1.000 81.85611 321 LEU B CA 1
ATOM 16798 C C . LEU C 2 321 ? 86.62579 131.56164 132.15625 1.000 79.51247 321 LEU B C 1
ATOM 16799 O O . LEU C 2 321 ? 87.55884 132.26867 132.56131 1.000 82.68686 321 LEU B O 1
ATOM 16815 N N . VAL C 2 322 ? 86.82586 130.33535 131.66937 1.000 76.46803 322 VAL B N 1
ATOM 16816 C CA . VAL C 2 322 ? 88.17839 129.78989 131.58246 1.000 73.89780 322 VAL B CA 1
ATOM 16817 C C . VAL C 2 322 ? 89.00762 130.58793 130.58699 1.000 76.28565 322 VAL B C 1
ATOM 16818 O O . VAL C 2 322 ? 90.19606 130.84539 130.81278 1.000 75.41107 322 VAL B O 1
ATOM 16831 N N . ARG C 2 323 ? 88.40558 130.97062 129.45930 1.000 76.07900 323 ARG B N 1
ATOM 16832 C CA . ARG C 2 323 ? 89.12393 131.77480 128.47932 1.000 70.56779 323 ARG B CA 1
ATOM 16833 C C . ARG C 2 323 ? 89.54101 133.10906 129.07684 1.000 71.56971 323 ARG B C 1
ATOM 16834 O O . ARG C 2 323 ? 90.66518 133.57080 128.85942 1.000 68.70071 323 ARG B O 1
ATOM 16855 N N . SER C 2 324 ? 88.64528 133.74409 129.83292 1.000 70.29372 324 SER B N 1
ATOM 16856 C CA . SER C 2 324 ? 88.98179 135.01177 130.46890 1.000 62.53277 324 SER B CA 1
ATOM 16857 C C . SER C 2 324 ? 90.12050 134.84280 131.46441 1.000 63.87295 324 SER B C 1
ATOM 16858 O O . SER C 2 324 ? 91.03384 135.67436 131.52177 1.000 68.36267 324 SER B O 1
ATOM 16866 N N . ALA C 2 325 ? 90.08512 133.77397 132.26101 1.000 61.81902 325 ALA B N 1
ATOM 16867 C CA . ALA C 2 325 ? 91.15550 133.55182 133.22762 1.000 58.84049 325 ALA B CA 1
ATOM 16868 C C . ALA C 2 325 ? 92.49107 133.30807 132.53281 1.000 58.31471 325 ALA B C 1
ATOM 16869 O O . ALA C 2 325 ? 93.53046 133.82213 132.96566 1.000 58.51309 325 ALA B O 1
ATOM 16876 N N . ILE C 2 326 ? 92.48602 132.52298 131.45388 1.000 64.77623 326 ILE B N 1
ATOM 16877 C CA . ILE C 2 326 ? 93.72150 132.26033 130.72093 1.000 62.95948 326 ILE B CA 1
ATOM 16878 C C . ILE C 2 326 ? 94.24781 133.54229 130.09165 1.000 60.54682 326 ILE B C 1
ATOM 16879 O O . ILE C 2 326 ? 95.45830 133.80021 130.08646 1.000 55.58956 326 ILE B O 1
ATOM 16895 N N . LYS C 2 327 ? 93.34993 134.35250 129.53043 1.000 59.30329 327 LYS B N 1
ATOM 16896 C CA . LYS C 2 327 ? 93.74397 135.63667 128.96859 1.000 56.32986 327 LYS B CA 1
ATOM 16897 C C . LYS C 2 327 ? 94.40235 136.50636 130.02769 1.000 58.36762 327 LYS B C 1
ATOM 16898 O O . LYS C 2 327 ? 95.46657 137.09060 129.79584 1.000 59.00289 327 LYS B O 1
ATOM 16917 N N . TYR C 2 328 ? 93.78291 136.59253 131.20673 1.000 61.63566 328 TYR B N 1
ATOM 16918 C CA . TYR C 2 328 ? 94.36334 137.36232 132.30059 1.000 55.83807 328 TYR B CA 1
ATOM 16919 C C . TYR C 2 328 ? 95.76137 136.86357 132.63751 1.000 53.81900 328 TYR B C 1
ATOM 16920 O O . TYR C 2 328 ? 96.70418 137.65428 132.75888 1.000 59.63778 328 TYR B O 1
ATOM 16938 N N . TRP C 2 329 ? 95.91321 135.54898 132.79951 1.000 48.99714 329 TRP B N 1
ATOM 16939 C CA . TRP C 2 329 ? 97.20552 135.00177 133.19863 1.000 48.82312 329 TRP B CA 1
ATOM 16940 C C . TRP C 2 329 ? 98.27754 135.31862 132.16362 1.000 54.74190 329 TRP B C 1
ATOM 16941 O O . TRP C 2 329 ? 99.36914 135.79748 132.50244 1.000 54.24567 329 TRP B O 1
ATOM 16962 N N . VAL C 2 330 ? 97.97767 135.06584 130.88800 1.000 57.62975 330 VAL B N 1
ATOM 16963 C CA . VAL C 2 330 ? 98.97101 135.26748 129.83641 1.000 53.73869 330 VAL B CA 1
ATOM 16964 C C . VAL C 2 330 ? 99.33415 136.74056 129.72123 1.000 59.81368 330 VAL B C 1
ATOM 16965 O O . VAL C 2 330 ? 100.50956 137.09500 129.56800 1.000 57.79321 330 VAL B O 1
ATOM 16978 N N . GLU C 2 331 ? 98.33439 137.62326 129.78370 1.000 61.18817 331 GLU B N 1
ATOM 16979 C CA . GLU C 2 331 ? 98.60735 139.04972 129.67050 1.000 55.99015 331 GLU B CA 1
ATOM 16980 C C . GLU C 2 331 ? 99.45293 139.54647 130.83467 1.000 54.02196 331 GLU B C 1
ATOM 16981 O O . GLU C 2 331 ? 100.36850 140.35355 130.64259 1.000 59.69817 331 GLU B O 1
ATOM 16993 N N . ARG C 2 332 ? 99.16771 139.08186 132.05260 1.000 51.53155 332 ARG B N 1
ATOM 16994 C CA . ARG C 2 332 ? 99.97893 139.50323 133.18875 1.000 53.16371 332 ARG B CA 1
ATOM 16995 C C . ARG C 2 332 ? 101.41181 139.00562 133.05484 1.000 59.21137 332 ARG B C 1
ATOM 16996 O O . ARG C 2 332 ? 102.36400 139.73185 133.37110 1.000 65.44750 332 ARG B O 1
ATOM 17017 N N . HIS C 2 333 ? 101.58996 137.76453 132.60047 1.000 52.65711 333 HIS B N 1
ATOM 17018 C CA . HIS C 2 333 ? 102.94303 137.25899 132.40115 1.000 51.98261 333 HIS B CA 1
ATOM 17019 C C . HIS C 2 333 ? 103.68628 138.09041 131.36250 1.000 60.20471 333 HIS B C 1
ATOM 17020 O O . HIS C 2 333 ? 104.86548 138.42543 131.54358 1.000 61.41474 333 HIS B O 1
ATOM 17034 N N . LYS C 2 334 ? 103.00699 138.44446 130.26980 1.000 59.99722 334 LYS B N 1
ATOM 17035 C CA . LYS C 2 334 ? 103.63079 139.28235 129.25174 1.000 55.38249 334 LYS B CA 1
ATOM 17036 C C . LYS C 2 334 ? 103.99468 140.65041 129.81495 1.000 59.81787 334 LYS B C 1
ATOM 17037 O O . LYS C 2 334 ? 105.03557 141.21876 129.46630 1.000 58.70180 334 LYS B O 1
ATOM 17056 N N . HIS C 2 335 ? 103.14066 141.19907 130.68121 1.000 60.97622 335 HIS B N 1
ATOM 17057 C CA . HIS C 2 335 ? 103.44074 142.47689 131.31922 1.000 55.60353 335 HIS B CA 1
ATOM 17058 C C . HIS C 2 335 ? 104.70091 142.38707 132.16895 1.000 55.81691 335 HIS B C 1
ATOM 17059 O O . HIS C 2 335 ? 105.54369 143.29350 132.14717 1.000 65.09800 335 HIS B O 1
ATOM 17073 N N . VAL C 2 336 ? 104.84406 141.30610 132.93483 1.000 53.24824 336 VAL B N 1
ATOM 17074 C CA . VAL C 2 336 ? 106.05610 141.13893 133.73342 1.000 54.63361 336 VAL B CA 1
ATOM 17075 C C . VAL C 2 336 ? 107.27392 141.03387 132.82486 1.000 61.48066 336 VAL B C 1
ATOM 17076 O O . VAL C 2 336 ? 108.34949 141.56553 133.13314 1.000 65.61330 336 VAL B O 1
ATOM 17089 N N . VAL C 2 337 ? 107.12974 140.33755 131.69560 1.000 62.49784 337 VAL B N 1
ATOM 17090 C CA . VAL C 2 337 ? 108.24235 140.22687 130.75284 1.000 60.84458 337 VAL B CA 1
ATOM 17091 C C . VAL C 2 337 ? 108.63537 141.60609 130.23695 1.000 62.32051 337 VAL B C 1
ATOM 17092 O O . VAL C 2 337 ? 109.82529 141.93646 130.13005 1.000 62.15250 337 VAL B O 1
ATOM 17105 N N . ARG C 2 338 ? 107.63845 142.42535 129.89592 1.000 58.48671 338 ARG B N 1
ATOM 17106 C CA . ARG C 2 338 ? 107.90722 143.78542 129.44194 1.000 57.05943 338 ARG B CA 1
ATOM 17107 C C . ARG C 2 338 ? 108.65868 144.57660 130.50006 1.000 57.22473 338 ARG B C 1
ATOM 17108 O O . ARG C 2 338 ? 109.61557 145.29546 130.18884 1.000 62.08163 338 ARG B O 1
ATOM 17129 N N . LEU C 2 339 ? 108.22614 144.47212 131.75586 1.000 60.95948 339 LEU B N 1
ATOM 17130 C CA . LEU C 2 339 ? 108.89876 145.20371 132.82363 1.000 61.65353 339 LEU B CA 1
ATOM 17131 C C . LEU C 2 339 ? 110.35084 144.76459 132.95524 1.000 60.33493 339 LEU B C 1
ATOM 17132 O O . LEU C 2 339 ? 111.24719 145.59712 133.14277 1.000 64.26175 339 LEU B O 1
ATOM 17148 N N . VAL C 2 340 ? 110.60458 143.45884 132.86321 1.000 57.68202 340 VAL B N 1
ATOM 17149 C CA . VAL C 2 340 ? 111.97436 142.96822 132.99518 1.000 59.84162 340 VAL B CA 1
ATOM 17150 C C . VAL C 2 340 ? 112.83891 143.48690 131.85357 1.000 61.57299 340 VAL B C 1
ATOM 17151 O O . VAL C 2 340 ? 113.98823 143.90130 132.06082 1.000 63.77818 340 VAL B O 1
ATOM 17164 N N . THR C 2 341 ? 112.30715 143.46954 130.62910 1.000 62.13490 341 THR B N 1
ATOM 17165 C CA . THR C 2 341 ? 113.07042 143.99767 129.50141 1.000 60.84648 341 THR B CA 1
ATOM 17166 C C . THR C 2 341 ? 113.36140 145.48061 129.68540 1.000 63.59469 341 THR B C 1
ATOM 17167 O O . THR C 2 341 ? 114.46797 145.94501 129.39064 1.000 66.49398 341 THR B O 1
ATOM 17178 N N . ALA C 2 342 ? 112.37836 146.24293 130.16713 1.000 64.90385 342 ALA B N 1
ATOM 17179 C CA . ALA C 2 342 ? 112.59895 147.66766 130.38601 1.000 59.81167 342 ALA B CA 1
ATOM 17180 C C . ALA C 2 342 ? 113.69692 147.90102 131.41431 1.000 60.08422 342 ALA B C 1
ATOM 17181 O O . ALA C 2 342 ? 114.56259 148.76348 131.22568 1.000 65.61725 342 ALA B O 1
ATOM 17188 N N . VAL C 2 343 ? 113.68320 147.13758 132.50728 1.000 63.38543 343 VAL B N 1
ATOM 17189 C CA . VAL C 2 343 ? 114.72669 147.28077 133.51972 1.000 63.51729 343 VAL B CA 1
ATOM 17190 C C . VAL C 2 343 ? 116.09061 146.95801 132.92463 1.000 65.24345 343 VAL B C 1
ATOM 17191 O O . VAL C 2 343 ? 117.08765 147.64297 133.19891 1.000 71.49638 343 VAL B O 1
ATOM 17204 N N . GLY C 2 344 ? 116.16414 145.89562 132.12233 1.000 66.92987 344 GLY B N 1
ATOM 17205 C CA . GLY C 2 344 ? 117.43203 145.54665 131.50293 1.000 65.41205 344 GLY B CA 1
ATOM 17206 C C . GLY C 2 344 ? 117.95817 146.65465 130.61249 1.000 68.64574 344 GLY B C 1
ATOM 17207 O O . GLY C 2 344 ? 119.12594 147.04333 130.70342 1.000 68.23311 344 GLY B O 1
ATOM 17211 N N . ASP C 2 345 ? 117.09365 147.19518 129.75015 1.000 70.17171 345 ASP B N 1
ATOM 17212 C CA . ASP C 2 345 ? 117.50142 148.32162 128.91510 1.000 66.65019 345 ASP B CA 1
ATOM 17213 C C . ASP C 2 345 ? 117.98337 149.48759 129.76207 1.000 66.92917 345 ASP B C 1
ATOM 17214 O O . ASP C 2 345 ? 118.99520 150.12033 129.44198 1.000 68.61017 345 ASP B O 1
ATOM 17223 N N . ALA C 2 346 ? 117.27496 149.78531 130.85005 1.000 71.95708 346 ALA B N 1
ATOM 17224 C CA . ALA C 2 346 ? 117.63622 150.93753 131.66473 1.000 63.68999 346 ALA B CA 1
ATOM 17225 C C . ALA C 2 346 ? 119.01078 150.77250 132.29967 1.000 62.26131 346 ALA B C 1
ATOM 17226 O O . ALA C 2 346 ? 119.80020 151.72254 132.32731 1.000 68.61055 346 ALA B O 1
ATOM 17233 N N . TYR C 2 347 ? 119.32399 149.58115 132.81640 1.000 61.66759 347 TYR B N 1
ATOM 17234 C CA . TYR C 2 347 ? 120.45559 149.45376 133.72984 1.000 63.63916 347 TYR B CA 1
ATOM 17235 C C . TYR C 2 347 ? 121.59354 148.55135 133.25220 1.000 65.84898 347 TYR B C 1
ATOM 17236 O O . TYR C 2 347 ? 122.55579 148.35348 134.00916 1.000 69.78866 347 TYR B O 1
ATOM 17254 N N . GLY C 2 348 ? 121.54582 148.02271 132.02606 1.000 64.65245 348 GLY B N 1
ATOM 17255 C CA . GLY C 2 348 ? 122.61140 147.13220 131.58550 1.000 68.80118 348 GLY B CA 1
ATOM 17256 C C . GLY C 2 348 ? 123.96935 147.80741 131.51554 1.000 70.36182 348 GLY B C 1
ATOM 17257 O O . GLY C 2 348 ? 124.97198 147.27348 132.00077 1.000 77.73151 348 GLY B O 1
ATOM 17261 N N . VAL C 2 349 ? 124.02683 148.98711 130.89690 1.000 66.04177 349 VAL B N 1
ATOM 17262 C CA . VAL C 2 349 ? 125.30859 149.67039 130.75939 1.000 66.46494 349 VAL B CA 1
ATOM 17263 C C . VAL C 2 349 ? 125.82415 150.10878 132.12130 1.000 69.02838 349 VAL B C 1
ATOM 17264 O O . VAL C 2 349 ? 127.03857 150.11366 132.36442 1.000 72.07373 349 VAL B O 1
ATOM 17277 N N . ALA C 2 350 ? 124.92247 150.49355 133.02602 1.000 66.85989 350 ALA B N 1
ATOM 17278 C CA . ALA C 2 350 ? 125.33956 150.82846 134.38104 1.000 62.71467 350 ALA B CA 1
ATOM 17279 C C . ALA C 2 350 ? 125.98862 149.63271 135.06015 1.000 66.92607 350 ALA B C 1
ATOM 17280 O O . ALA C 2 350 ? 127.03113 149.77007 135.71115 1.000 63.81135 350 ALA B O 1
ATOM 17287 N N . LEU C 2 351 ? 125.38890 148.44754 134.91810 1.000 67.58022 351 LEU B N 1
ATOM 17288 C CA . LEU C 2 351 ? 126.00204 147.25001 135.48578 1.000 62.52855 351 LEU B CA 1
ATOM 17289 C C . LEU C 2 351 ? 127.37407 146.99731 134.87779 1.000 66.38898 351 LEU B C 1
ATOM 17290 O O . LEU C 2 351 ? 128.33167 146.66418 135.59003 1.000 68.36434 351 LEU B O 1
ATOM 17306 N N . LEU C 2 352 ? 127.48480 147.14105 133.55778 1.000 73.43215 352 LEU B N 1
ATOM 17307 C CA . LEU C 2 352 ? 128.76321 146.90542 132.89672 1.000 70.98755 352 LEU B CA 1
ATOM 17308 C C . LEU C 2 352 ? 129.83896 147.83441 133.44611 1.000 70.40636 352 LEU B C 1
ATOM 17309 O O . LEU C 2 352 ? 130.94805 147.39683 133.77247 1.000 76.52308 352 LEU B O 1
ATOM 17325 N N . LEU C 2 353 ? 129.52371 149.12533 133.56546 1.000 69.63893 353 LEU B N 1
ATOM 17326 C CA . LEU C 2 353 ? 130.50295 150.07931 134.07999 1.000 69.33075 353 LEU B CA 1
ATOM 17327 C C . LEU C 2 353 ? 130.85414 149.78221 135.53273 1.000 72.31911 353 LEU B C 1
ATOM 17328 O O . LEU C 2 353 ? 132.02355 149.87847 135.93397 1.000 71.48420 353 LEU B O 1
ATOM 17344 N N . HIS C 2 354 ? 129.84988 149.43561 136.34182 1.000 72.72654 354 HIS B N 1
ATOM 17345 C CA . HIS C 2 354 ? 130.09940 149.12231 137.74308 1.000 69.48971 354 HIS B CA 1
ATOM 17346 C C . HIS C 2 354 ? 131.09423 147.98009 137.87271 1.000 70.04535 354 HIS B C 1
ATOM 17347 O O . HIS C 2 354 ? 132.08008 148.07929 138.61186 1.000 68.81013 354 HIS B O 1
ATOM 17361 N N . MET C 2 355 ? 130.85485 146.88341 137.15137 1.000 73.11427 355 MET B N 1
ATOM 17362 C CA . MET C 2 355 ? 131.76063 145.74349 137.24893 1.000 68.92516 355 MET B CA 1
ATOM 17363 C C . MET C 2 355 ? 133.12290 146.05395 136.64579 1.000 65.41074 355 MET B C 1
ATOM 17364 O O . MET C 2 355 ? 134.14325 145.54460 137.12728 1.000 67.90915 355 MET B O 1
ATOM 17378 N N . LEU C 2 356 ? 133.16840 146.88816 135.60713 1.000 70.38209 356 LEU B N 1
ATOM 17379 C CA . LEU C 2 356 ? 134.45350 147.28201 135.04404 1.000 74.37493 356 LEU B CA 1
ATOM 17380 C C . LEU C 2 356 ? 135.30279 148.00235 136.08080 1.000 73.48729 356 LEU B C 1
ATOM 17381 O O . LEU C 2 356 ? 136.49671 147.72291 136.22339 1.000 79.01968 356 LEU B O 1
ATOM 17397 N N . THR C 2 357 ? 134.70355 148.93912 136.81669 1.000 71.65810 357 THR B N 1
ATOM 17398 C CA . THR C 2 357 ? 135.45347 149.62091 137.86971 1.000 69.90304 357 THR B CA 1
ATOM 17399 C C . THR C 2 357 ? 135.81533 148.65982 138.99744 1.000 76.55405 357 THR B C 1
ATOM 17400 O O . THR C 2 357 ? 136.94227 148.69082 139.52297 1.000 75.92987 357 THR B O 1
ATOM 17411 N N . THR C 2 358 ? 134.87113 147.79561 139.37781 1.000 77.80845 358 THR B N 1
ATOM 17412 C CA . THR C 2 358 ? 135.12590 146.85027 140.45507 1.000 69.41058 358 THR B CA 1
ATOM 17413 C C . THR C 2 358 ? 136.36831 146.02355 140.16272 1.000 69.96673 358 THR B C 1
ATOM 17414 O O . THR C 2 358 ? 137.31485 146.02659 140.94696 1.000 68.67108 358 THR B O 1
ATOM 17425 N N . THR C 2 359 ? 136.42678 145.39150 138.98981 1.000 69.87654 359 THR B N 1
ATOM 17426 C CA . THR C 2 359 ? 137.56733 144.54006 138.65388 1.000 66.32768 359 THR B CA 1
ATOM 17427 C C . THR C 2 359 ? 138.90572 145.15104 139.07454 1.000 62.84524 359 THR B C 1
ATOM 17428 O O . THR C 2 359 ? 139.68577 144.52877 139.80787 1.000 68.06095 359 THR B O 1
ATOM 17439 N N . ILE C 2 360 ? 139.18656 146.37634 138.62712 1.000 61.49295 360 ILE B N 1
ATOM 17440 C CA . ILE C 2 360 ? 140.45334 147.01259 138.97856 1.000 67.65628 360 ILE B CA 1
ATOM 17441 C C . ILE C 2 360 ? 140.50923 147.30713 140.47174 1.000 73.82987 360 ILE B C 1
ATOM 17442 O O . ILE C 2 360 ? 141.56729 147.17109 141.10716 1.000 75.46259 360 ILE B O 1
ATOM 17458 N N . THR C 2 361 ? 139.38492 147.73190 141.05819 1.000 74.01559 361 THR B N 1
ATOM 17459 C CA . THR C 2 361 ? 139.38107 147.99364 142.49496 1.000 67.68171 361 THR B CA 1
ATOM 17460 C C . THR C 2 361 ? 139.81036 146.75262 143.26986 1.000 68.84014 361 THR B C 1
ATOM 17461 O O . THR C 2 361 ? 140.67805 146.81870 144.14557 1.000 70.13656 361 THR B O 1
ATOM 17472 N N . LEU C 2 362 ? 139.21452 145.60727 142.93951 1.000 67.07203 362 LEU B N 1
ATOM 17473 C CA . LEU C 2 362 ? 139.51579 144.35254 143.61855 1.000 64.00670 362 LEU B CA 1
ATOM 17474 C C . LEU C 2 362 ? 140.95050 143.91088 143.36871 1.000 65.33349 362 LEU B C 1
ATOM 17475 O O . LEU C 2 362 ? 141.59456 143.36222 144.26603 1.000 71.60182 362 LEU B O 1
ATOM 17491 N N . THR C 2 363 ? 141.46714 144.11273 142.15635 1.000 65.26574 363 THR B N 1
ATOM 17492 C CA . THR C 2 363 ? 142.86441 143.76774 141.90217 1.000 63.47108 363 THR B CA 1
ATOM 17493 C C . THR C 2 363 ? 143.79404 144.55121 142.82431 1.000 67.84397 363 THR B C 1
ATOM 17494 O O . THR C 2 363 ? 144.66338 143.97828 143.50508 1.000 74.39502 363 THR B O 1
ATOM 17505 N N . LEU C 2 364 ? 143.61500 145.87178 142.86938 1.000 65.95087 364 LEU B N 1
ATOM 17506 C CA . LEU C 2 364 ? 144.46258 146.68801 143.73046 1.000 70.10047 364 LEU B CA 1
ATOM 17507 C C . LEU C 2 364 ? 144.25709 146.32955 145.19702 1.000 71.31034 364 LEU B C 1
ATOM 17508 O O . LEU C 2 364 ? 145.20524 146.35302 145.99084 1.000 73.84334 364 LEU B O 1
ATOM 17524 N N . LEU C 2 365 ? 143.02566 145.97994 145.57426 1.000 69.51595 365 LEU B N 1
ATOM 17525 C CA . LEU C 2 365 ? 142.75169 145.62862 146.96249 1.000 70.74157 365 LEU B CA 1
ATOM 17526 C C . LEU C 2 365 ? 143.41801 144.31636 147.34408 1.000 71.54744 365 LEU B C 1
ATOM 17527 O O . LEU C 2 365 ? 143.86495 144.15474 148.48116 1.000 78.19095 365 LEU B O 1
ATOM 17543 N N . ALA C 2 366 ? 143.47158 143.35721 146.42059 1.000 73.34208 366 ALA B N 1
ATOM 17544 C CA . ALA C 2 366 ? 144.20780 142.12715 146.68683 1.000 69.01568 366 ALA B CA 1
ATOM 17545 C C . ALA C 2 366 ? 145.68586 142.41964 146.89273 1.000 69.98656 366 ALA B C 1
ATOM 17546 O O . ALA C 2 366 ? 146.30874 141.91001 147.83753 1.000 75.06539 366 ALA B O 1
ATOM 17553 N N . TYR C 2 367 ? 146.26479 143.26265 146.03595 1.000 75.38138 367 TYR B N 1
ATOM 17554 C CA . TYR C 2 367 ? 147.66217 143.62092 146.25645 1.000 75.95676 367 TYR B CA 1
ATOM 17555 C C . TYR C 2 367 ? 147.84842 144.27816 147.61748 1.000 77.91218 367 TYR B C 1
ATOM 17556 O O . TYR C 2 367 ? 148.85337 144.04264 148.29655 1.000 80.10722 367 TYR B O 1
ATOM 17574 N N . GLN C 2 368 ? 146.90380 145.12869 148.02198 1.000 76.07625 368 GLN B N 1
ATOM 17575 C CA . GLN C 2 368 ? 147.02231 145.79287 149.31705 1.000 80.53577 368 GLN B CA 1
ATOM 17576 C C . GLN C 2 368 ? 146.91462 144.79559 150.46381 1.000 79.51699 368 GLN B C 1
ATOM 17577 O O . GLN C 2 368 ? 147.69696 144.85167 151.41898 1.000 81.59033 368 GLN B O 1
ATOM 17591 N N . ALA C 2 369 ? 145.95134 143.87636 150.38577 1.000 79.82672 369 ALA B N 1
ATOM 17592 C CA . ALA C 2 369 ? 145.79153 142.87018 151.42752 1.000 77.87927 369 ALA B CA 1
ATOM 17593 C C . ALA C 2 369 ? 147.03322 142.00690 151.55207 1.000 79.21644 369 ALA B C 1
ATOM 17594 O O . ALA C 2 369 ? 147.30984 141.46690 152.62784 1.000 79.79160 369 ALA B O 1
ATOM 17601 N N . THR C 2 370 ? 147.79423 141.86422 150.46748 1.000 83.56747 370 THR B N 1
ATOM 17602 C CA . THR C 2 370 ? 149.04114 141.11304 150.55838 1.000 79.01270 370 THR B CA 1
ATOM 17603 C C . THR C 2 370 ? 150.00448 141.71265 151.57982 1.000 80.16110 370 THR B C 1
ATOM 17604 O O . THR C 2 370 ? 150.89024 141.00298 152.06671 1.000 77.85610 370 THR B O 1
ATOM 17615 N N . LYS C 2 371 ? 149.85185 142.99036 151.92602 1.000 85.23016 371 LYS B N 1
ATOM 17616 C CA . LYS C 2 371 ? 150.77509 143.67135 152.82686 1.000 88.32215 371 LYS B CA 1
ATOM 17617 C C . LYS C 2 371 ? 150.28554 143.73940 154.26863 1.000 91.42381 371 LYS B C 1
ATOM 17618 O O . LYS C 2 371 ? 150.96145 144.34565 155.10428 1.000 92.51844 371 LYS B O 1
ATOM 17637 N N . VAL C 2 372 ? 149.13769 143.13950 154.58498 1.000 88.94268 372 VAL B N 1
ATOM 17638 C CA . VAL C 2 372 ? 148.59734 143.22118 155.93678 1.000 87.91063 372 VAL B CA 1
ATOM 17639 C C . VAL C 2 372 ? 149.45238 142.39435 156.88696 1.000 92.54954 372 VAL B C 1
ATOM 17640 O O . VAL C 2 372 ? 149.90707 141.29421 156.54707 1.000 95.43040 372 VAL B O 1
ATOM 17653 N N . ASN C 2 373 ? 149.68477 142.92693 158.08944 1.000 94.06234 373 ASN B N 1
ATOM 17654 C CA . ASN C 2 373 ? 150.39979 142.18538 159.13230 1.000 93.83971 373 ASN B CA 1
ATOM 17655 C C . ASN C 2 373 ? 149.88146 142.67126 160.48859 1.000 98.17224 373 ASN B C 1
ATOM 17656 O O . ASN C 2 373 ? 150.36259 143.66743 161.03145 1.000 99.57226 373 ASN B O 1
ATOM 17667 N N . GLY C 2 374 ? 148.90146 141.94995 161.02695 1.000 98.47900 374 GLY B N 1
ATOM 17668 C CA . GLY C 2 374 ? 148.35201 142.27040 162.33001 1.000 100.28563 374 GLY B CA 1
ATOM 17669 C C . GLY C 2 374 ? 146.89043 142.66189 162.28337 1.000 100.17383 374 GLY B C 1
ATOM 17670 O O . GLY C 2 374 ? 146.18508 142.33813 161.32416 1.000 104.52122 374 GLY B O 1
ATOM 17674 N N . VAL C 2 375 ? 146.42462 143.35725 163.32006 1.000 100.90838 375 VAL B N 1
ATOM 17675 C CA . VAL C 2 375 ? 145.03890 143.80784 163.40101 1.000 101.48184 375 VAL B CA 1
ATOM 17676 C C . VAL C 2 375 ? 145.01884 145.32262 163.55521 1.000 102.01349 375 VAL B C 1
ATOM 17677 O O . VAL C 2 375 ? 144.11824 145.88355 164.18925 1.000 97.56939 375 VAL B O 1
ATOM 17690 N N . ASN C 2 376 ? 146.00704 145.99193 162.97048 1.000 98.96452 376 ASN B N 1
ATOM 17691 C CA . ASN C 2 376 ? 146.15496 147.43407 163.11239 1.000 91.06498 376 ASN B CA 1
ATOM 17692 C C . ASN C 2 376 ? 145.15682 148.14308 162.19476 1.000 90.61282 376 ASN B C 1
ATOM 17693 O O . ASN C 2 376 ? 144.22505 147.53633 161.66093 1.000 90.56215 376 ASN B O 1
ATOM 17704 N N . VAL C 2 377 ? 145.33749 149.45366 162.01366 1.000 88.73300 377 VAL B N 1
ATOM 17705 C CA . VAL C 2 377 ? 144.37910 150.24804 161.24618 1.000 86.18929 377 VAL B CA 1
ATOM 17706 C C . VAL C 2 377 ? 144.34965 149.79550 159.79102 1.000 88.36980 377 VAL B C 1
ATOM 17707 O O . VAL C 2 377 ? 143.27785 149.67144 159.18237 1.000 86.44469 377 VAL B O 1
ATOM 17720 N N . TYR C 2 378 ? 145.52697 149.54892 159.21320 1.000 85.65255 378 TYR B N 1
ATOM 17721 C CA . TYR C 2 378 ? 145.62914 149.19036 157.80232 1.000 80.19029 378 TYR B CA 1
ATOM 17722 C C . TYR C 2 378 ? 144.71274 148.01665 157.47089 1.000 78.81740 378 TYR B C 1
ATOM 17723 O O . TYR C 2 378 ? 143.97802 148.04013 156.47300 1.000 83.89592 378 TYR B O 1
ATOM 17741 N N . ALA C 2 379 ? 144.74743 146.97560 158.30236 1.000 74.81216 379 ALA B N 1
ATOM 17742 C CA . ALA C 2 379 ? 143.90451 145.81321 158.05938 1.000 79.08769 379 ALA B CA 1
ATOM 17743 C C . ALA C 2 379 ? 142.43299 146.19565 158.07483 1.000 78.48119 379 ALA B C 1
ATOM 17744 O O . ALA C 2 379 ? 141.65121 145.72011 157.24309 1.000 80.59303 379 ALA B O 1
ATOM 17751 N N . ALA C 2 380 ? 142.03520 147.05370 159.01519 1.000 75.96263 380 ALA B N 1
ATOM 17752 C CA . ALA C 2 380 ? 140.64196 147.47700 159.08111 1.000 75.07794 380 ALA B CA 1
ATOM 17753 C C . ALA C 2 380 ? 140.22774 148.19917 157.80763 1.000 76.82547 380 ALA B C 1
ATOM 17754 O O . ALA C 2 380 ? 139.15408 147.93384 157.25464 1.000 70.55689 380 ALA B O 1
ATOM 17761 N N . THR C 2 381 ? 141.07214 149.10996 157.32049 1.000 80.38664 381 THR B N 1
ATOM 17762 C CA . THR C 2 381 ? 140.73380 149.85389 156.11062 1.000 71.96372 381 THR B CA 1
ATOM 17763 C C . THR C 2 381 ? 140.59148 148.91752 154.91752 1.000 71.59027 381 THR B C 1
ATOM 17764 O O . THR C 2 381 ? 139.63517 149.02108 154.13589 1.000 71.83289 381 THR B O 1
ATOM 17775 N N . VAL C 2 382 ? 141.53802 147.98954 154.76282 1.000 75.92443 382 VAL B N 1
ATOM 17776 C CA . VAL C 2 382 ? 141.48822 147.07524 153.62509 1.000 74.14210 382 VAL B CA 1
ATOM 17777 C C . VAL C 2 382 ? 140.23984 146.20628 153.69443 1.000 75.15372 382 VAL B C 1
ATOM 17778 O O . VAL C 2 382 ? 139.54175 146.00530 152.68787 1.000 76.40300 382 VAL B O 1
ATOM 17791 N N . ILE C 2 383 ? 139.94328 145.66853 154.87842 1.000 73.92495 383 ILE B N 1
ATOM 17792 C CA . ILE C 2 383 ? 138.78208 144.80106 155.02413 1.000 71.14926 383 ILE B CA 1
ATOM 17793 C C . ILE C 2 383 ? 137.50670 145.57781 154.73948 1.000 73.25253 383 ILE B C 1
ATOM 17794 O O . ILE C 2 383 ? 136.56851 145.05258 154.13181 1.000 74.83268 383 ILE B O 1
ATOM 17810 N N . GLY C 2 384 ? 137.45065 146.84154 155.16239 1.000 65.25283 384 GLY B N 1
ATOM 17811 C CA . GLY C 2 384 ? 136.27715 147.64785 154.87269 1.000 65.01486 384 GLY B CA 1
ATOM 17812 C C . GLY C 2 384 ? 136.09011 147.88951 153.38782 1.000 70.39160 384 GLY B C 1
ATOM 17813 O O . GLY C 2 384 ? 134.97303 147.80359 152.86943 1.000 72.18729 384 GLY B O 1
ATOM 17817 N N . TYR C 2 385 ? 137.17949 148.20108 152.68241 1.000 73.32803 385 TYR B N 1
ATOM 17818 C CA . TYR C 2 385 ? 137.08379 148.39492 151.23815 1.000 67.17266 385 TYR B CA 1
ATOM 17819 C C . TYR C 2 385 ? 136.56010 147.13782 150.55569 1.000 65.63322 385 TYR B C 1
ATOM 17820 O O . TYR C 2 385 ? 135.62393 147.19438 149.74152 1.000 65.59946 385 TYR B O 1
ATOM 17838 N N . LEU C 2 386 ? 137.16120 145.98751 150.87381 1.000 66.32680 386 LEU B N 1
ATOM 17839 C CA . LEU C 2 386 ? 136.71832 144.74098 150.25881 1.000 65.76530 386 LEU B CA 1
ATOM 17840 C C . LEU C 2 386 ? 135.26145 144.45890 150.58992 1.000 66.11919 386 LEU B C 1
ATOM 17841 O O . LEU C 2 386 ? 134.48769 144.04300 149.71908 1.000 70.15598 386 LEU B O 1
ATOM 17857 N N . LEU C 2 387 ? 134.86731 144.68201 151.84434 1.000 64.96032 387 LEU B N 1
ATOM 17858 C CA . LEU C 2 387 ? 133.49234 144.42336 152.24411 1.000 65.68869 387 LEU B CA 1
ATOM 17859 C C . LEU C 2 387 ? 132.51869 145.28907 151.46171 1.000 68.24371 387 LEU B C 1
ATOM 17860 O O . LEU C 2 387 ? 131.50154 144.79385 150.97459 1.000 72.47592 387 LEU B O 1
ATOM 17876 N N . TYR C 2 388 ? 132.81649 146.58079 151.31269 1.000 65.50168 388 TYR B N 1
ATOM 17877 C CA . TYR C 2 388 ? 131.89791 147.46428 150.59788 1.000 67.23865 388 TYR B CA 1
ATOM 17878 C C . TYR C 2 388 ? 131.77528 147.06257 149.13095 1.000 68.70756 388 TYR B C 1
ATOM 17879 O O . TYR C 2 388 ? 130.66423 146.96709 148.58522 1.000 67.76834 388 TYR B O 1
ATOM 17897 N N . THR C 2 389 ? 132.91119 146.82175 148.47140 1.000 66.54249 389 THR B N 1
ATOM 17898 C CA . THR C 2 389 ? 132.86642 146.46385 147.0562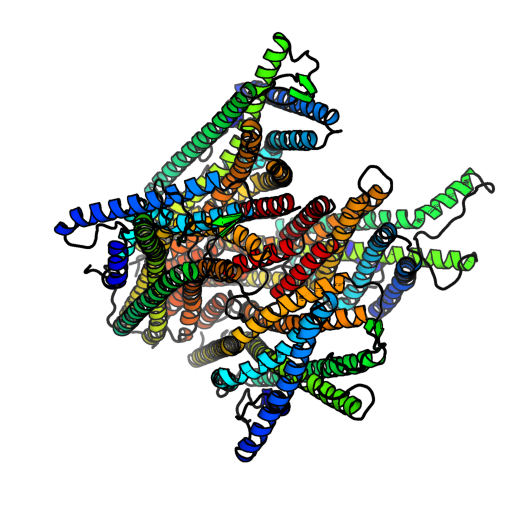7 1.000 69.33043 389 THR B CA 1
ATOM 17899 C C . THR C 2 389 ? 132.09100 145.16737 146.84643 1.000 67.98241 389 THR B C 1
ATOM 17900 O O . THR C 2 389 ? 131.14838 145.10224 146.03611 1.000 72.64041 389 THR B O 1
ATOM 17911 N N . LEU C 2 390 ? 132.46844 144.12168 147.58248 1.000 63.55360 390 LEU B N 1
ATOM 17912 C CA . LEU C 2 390 ? 131.78713 142.84784 147.43745 1.000 63.28139 390 LEU B CA 1
ATOM 17913 C C . LEU C 2 390 ? 130.33278 142.94576 147.86551 1.000 64.35409 390 LEU B C 1
ATOM 17914 O O . LEU C 2 390 ? 129.49990 142.19263 147.36700 1.000 69.15965 390 LEU B O 1
ATOM 17930 N N . GLY C 2 391 ? 129.99661 143.87502 148.76110 1.000 59.56693 391 GLY B N 1
ATOM 17931 C CA . GLY C 2 391 ? 128.60433 144.05465 149.13286 1.000 58.38401 391 GLY B CA 1
ATOM 17932 C C . GLY C 2 391 ? 127.76940 144.62561 148.00613 1.000 65.54556 391 GLY B C 1
ATOM 17933 O O . GLY C 2 391 ? 126.64063 144.18644 147.77469 1.000 67.84619 391 GLY B O 1
ATOM 17937 N N . GLN C 2 392 ? 128.30600 145.61621 147.29299 1.000 72.56072 392 GLN B N 1
ATOM 17938 C CA . GLN C 2 392 ? 127.60185 146.12484 146.11670 1.000 65.75753 392 GLN B CA 1
ATOM 17939 C C . GLN C 2 392 ? 127.37645 145.00876 145.10243 1.000 67.23233 392 GLN B C 1
ATOM 17940 O O . GLN C 2 392 ? 126.24553 144.78100 144.62668 1.000 67.46471 392 GLN B O 1
ATOM 17954 N N . VAL C 2 393 ? 128.45236 144.28902 144.76983 1.000 67.32284 393 VAL B N 1
ATOM 17955 C CA . VAL C 2 393 ? 128.32894 143.20889 143.79469 1.000 62.39687 393 VAL B CA 1
ATOM 17956 C C . VAL C 2 393 ? 127.32604 142.17142 144.28217 1.000 62.79206 393 VAL B C 1
ATOM 17957 O O . VAL C 2 393 ? 126.50714 141.66248 143.50644 1.000 62.41581 393 VAL B O 1
ATOM 17970 N N . PHE C 2 394 ? 127.36974 141.84703 145.57525 1.000 66.38579 394 PHE B N 1
ATOM 17971 C CA . PHE C 2 394 ? 126.50417 140.81473 146.12319 1.000 64.46136 394 PHE B CA 1
ATOM 17972 C C . PHE C 2 394 ? 125.04684 141.23420 146.07871 1.000 64.18921 394 PHE B C 1
ATOM 17973 O O . PHE C 2 394 ? 124.17535 140.40424 145.82643 1.000 69.66457 394 PHE B O 1
ATOM 17990 N N . LEU C 2 395 ? 124.75661 142.50617 146.34825 1.000 63.83240 395 LEU B N 1
ATOM 17991 C CA . LEU C 2 395 ? 123.38285 142.98632 146.24102 1.000 62.38950 395 LEU B CA 1
ATOM 17992 C C . LEU C 2 395 ? 122.85532 142.78747 144.82604 1.000 64.44860 395 LEU B C 1
ATOM 17993 O O . LEU C 2 395 ? 121.78005 142.19216 144.61280 1.000 72.05301 395 LEU B O 1
ATOM 18009 N N . PHE C 2 396 ? 123.61679 143.26363 143.83675 1.000 69.28637 396 PHE B N 1
ATOM 18010 C CA . PHE C 2 396 ? 123.18538 143.08154 142.45336 1.000 67.45745 396 PHE B CA 1
ATOM 18011 C C . PHE C 2 396 ? 122.93404 141.60843 142.16046 1.000 68.75245 396 PHE B C 1
ATOM 18012 O O . PHE C 2 396 ? 121.88259 141.22968 141.62102 1.000 63.25145 396 PHE B O 1
ATOM 18029 N N . CYS C 2 397 ? 123.89735 140.76138 142.52858 1.000 67.33509 397 CYS B N 1
ATOM 18030 C CA . CYS C 2 397 ? 123.82578 139.34898 142.18572 1.000 65.18044 397 CYS B CA 1
ATOM 18031 C C . CYS C 2 397 ? 122.65619 138.66094 142.87482 1.000 62.94299 397 CYS B C 1
ATOM 18032 O O . CYS C 2 397 ? 121.97043 137.84196 142.25840 1.000 70.14877 397 CYS B O 1
ATOM 18040 N N . ILE C 2 398 ? 122.41386 138.96364 144.15122 1.000 59.29822 398 ILE B N 1
ATOM 18041 C CA . ILE C 2 398 ? 121.34472 138.27961 144.87118 1.000 63.40132 398 ILE B CA 1
ATOM 18042 C C . ILE C 2 398 ? 120.00401 138.61142 144.24264 1.000 63.01025 398 ILE B C 1
ATOM 18043 O O . ILE C 2 398 ? 119.15008 137.73252 144.06943 1.000 71.23896 398 ILE B O 1
ATOM 18059 N N . PHE C 2 399 ? 119.78853 139.87789 143.87938 1.000 62.37657 399 PHE B N 1
ATOM 18060 C CA . PHE C 2 399 ? 118.47795 140.20533 143.32186 1.000 62.96501 399 PHE B CA 1
ATOM 18061 C C . PHE C 2 399 ? 118.30986 139.64497 141.91002 1.000 66.14569 399 PHE B C 1
ATOM 18062 O O . PHE C 2 399 ? 117.22625 139.15031 141.55454 1.000 69.42869 399 PHE B O 1
ATOM 18079 N N . GLY C 2 400 ? 119.37194 139.66502 141.10121 1.000 63.21775 400 GLY B N 1
ATOM 18080 C CA . GLY C 2 400 ? 119.29128 138.99730 139.81100 1.000 62.91353 400 GLY B CA 1
ATOM 18081 C C . GLY C 2 400 ? 118.98827 137.51610 139.94822 1.000 68.04969 400 GLY B C 1
ATOM 18082 O O . GLY C 2 400 ? 118.15902 136.96355 139.21362 1.000 68.20753 400 GLY B O 1
ATOM 18086 N N . ASN C 2 401 ? 119.64902 136.85557 140.90081 1.000 70.12979 401 ASN B N 1
ATOM 18087 C CA . ASN C 2 401 ? 119.42817 135.43331 141.12000 1.000 64.36241 401 ASN B CA 1
ATOM 18088 C C . ASN C 2 401 ? 117.99544 135.16050 141.54588 1.000 62.17088 401 ASN B C 1
ATOM 18089 O O . ASN C 2 401 ? 117.39009 134.17569 141.11353 1.000 64.69963 401 ASN B O 1
ATOM 18100 N N . ARG C 2 402 ? 117.44089 136.00921 142.41033 1.000 64.21028 402 ARG B N 1
ATOM 18101 C CA . ARG C 2 402 ? 116.04914 135.83318 142.80619 1.000 64.15693 402 ARG B CA 1
ATOM 18102 C C . ARG C 2 402 ? 115.12953 135.92753 141.59680 1.000 62.44937 402 ARG B C 1
ATOM 18103 O O . ARG C 2 402 ? 114.18661 135.13555 141.45872 1.000 67.21791 402 ARG B O 1
ATOM 18124 N N . LEU C 2 403 ? 115.37788 136.89510 140.71113 1.000 61.07144 403 LEU B N 1
ATOM 18125 C CA . LEU C 2 403 ? 114.55761 136.98902 139.50492 1.000 64.61040 403 LEU B CA 1
ATOM 18126 C C . LEU C 2 403 ? 114.63397 135.69814 138.69949 1.000 63.98723 403 LEU B C 1
ATOM 18127 O O . LEU C 2 403 ? 113.60764 135.15437 138.26250 1.000 63.43971 403 LEU B O 1
ATOM 18143 N N . ILE C 2 404 ? 115.85159 135.18988 138.50028 1.000 66.60285 404 ILE B N 1
ATOM 18144 C CA . ILE C 2 404 ? 116.02692 133.96164 137.72726 1.000 66.88375 404 ILE B CA 1
ATOM 18145 C C . ILE C 2 404 ? 115.24977 132.81845 138.36666 1.000 68.14441 404 ILE B C 1
ATOM 18146 O O . ILE C 2 404 ? 114.55514 132.05237 137.68632 1.000 66.92304 404 ILE B O 1
ATOM 18162 N N . GLU C 2 405 ? 115.36931 132.68142 139.68721 1.000 72.20133 405 GLU B N 1
ATOM 18163 C CA . GLU C 2 405 ? 114.74678 131.56224 140.38408 1.000 63.84823 405 GLU B CA 1
ATOM 18164 C C . GLU C 2 405 ? 113.23027 131.60859 140.27077 1.000 64.64872 405 GLU B C 1
ATOM 18165 O O . GLU C 2 405 ? 112.58952 130.58490 140.01890 1.000 64.55468 405 GLU B O 1
ATOM 18177 N N . GLU C 2 406 ? 112.62970 132.78263 140.47181 1.000 64.67534 406 GLU B N 1
ATOM 18178 C CA . GLU C 2 406 ? 111.17281 132.86214 140.36818 1.000 62.64021 406 GLU B CA 1
ATOM 18179 C C . GLU C 2 406 ? 110.70466 132.57731 138.94696 1.000 67.52195 406 GLU B C 1
ATOM 18180 O O . GLU C 2 406 ? 109.73245 131.82947 138.73520 1.000 72.52654 406 GLU B O 1
ATOM 18192 N N . SER C 2 407 ? 111.39468 133.14721 137.95640 1.000 64.37820 407 SER B N 1
ATOM 18193 C CA . SER C 2 407 ? 111.01222 132.89641 136.57424 1.000 62.65061 407 SER B CA 1
ATOM 18194 C C . SER C 2 407 ? 111.06967 131.40813 136.25678 1.000 72.10297 407 SER B C 1
ATOM 18195 O O . SER C 2 407 ? 110.16122 130.86716 135.61679 1.000 70.60343 407 SER B O 1
ATOM 18203 N N . SER C 2 408 ? 112.12528 130.72475 136.70500 1.000 71.34075 408 SER B N 1
ATOM 18204 C CA . SER C 2 408 ? 112.22494 129.28826 136.46865 1.000 64.96080 408 SER B CA 1
ATOM 18205 C C . SER C 2 408 ? 111.11458 128.53243 137.18930 1.000 68.02800 408 SER B C 1
ATOM 18206 O O . SER C 2 408 ? 110.45180 127.67058 136.60241 1.000 68.61565 408 SER B O 1
ATOM 18214 N N . SER C 2 409 ? 110.88547 128.85499 138.46409 1.000 69.85379 409 SER B N 1
ATOM 18215 C CA . SER C 2 409 ? 109.91658 128.11714 139.26413 1.000 68.52166 409 SER B CA 1
ATOM 18216 C C . SER C 2 409 ? 108.49631 128.29007 138.75710 1.000 65.47436 409 SER B C 1
ATOM 18217 O O . SER C 2 409 ? 107.59933 127.55419 139.19129 1.000 70.41675 409 SER B O 1
ATOM 18225 N N . VAL C 2 410 ? 108.25768 129.26699 137.88238 1.000 67.02727 410 VAL B N 1
ATOM 18226 C CA . VAL C 2 410 ? 106.93847 129.34136 137.25487 1.000 67.34740 410 VAL B CA 1
ATOM 18227 C C . VAL C 2 410 ? 106.58264 128.00670 136.60605 1.000 67.41941 410 VAL B C 1
ATOM 18228 O O . VAL C 2 410 ? 105.42009 127.58304 136.61638 1.000 65.91089 410 VAL B O 1
ATOM 18241 N N . MET C 2 411 ? 107.57561 127.31954 136.03271 1.000 71.15184 411 MET B N 1
ATOM 18242 C CA . MET C 2 411 ? 107.31185 126.03729 135.38119 1.000 71.00108 411 MET B CA 1
ATOM 18243 C C . MET C 2 411 ? 106.86215 124.98684 136.38828 1.000 72.77069 411 MET B C 1
ATOM 18244 O O . MET C 2 411 ? 105.90720 124.24117 136.14011 1.000 68.50446 411 MET B O 1
ATOM 18258 N N . GLU C 2 412 ? 107.54724 124.90645 137.53019 1.000 80.13665 412 GLU B N 1
ATOM 18259 C CA . GLU C 2 412 ? 107.13177 123.97796 138.57465 1.000 73.82390 412 GLU B CA 1
ATOM 18260 C C . GLU C 2 412 ? 105.71612 124.28057 139.03492 1.000 63.72858 412 GLU B C 1
ATOM 18261 O O . GLU C 2 412 ? 104.91171 123.36656 139.24255 1.000 61.00474 412 GLU B O 1
ATOM 18273 N N . ALA C 2 413 ? 105.39411 125.56208 139.20420 1.000 66.60633 413 ALA B N 1
ATOM 18274 C CA . ALA C 2 413 ? 104.04347 125.92144 139.61834 1.000 60.75835 413 ALA B CA 1
ATOM 18275 C C . ALA C 2 413 ? 103.01758 125.53386 138.56564 1.000 56.19320 413 ALA B C 1
ATOM 18276 O O . ALA C 2 413 ? 101.87789 125.19890 138.90398 1.000 56.29705 413 ALA B O 1
ATOM 18283 N N . ALA C 2 414 ? 103.39503 125.59298 137.28715 1.000 57.22763 414 ALA B N 1
ATOM 18284 C CA . ALA C 2 414 ? 102.47748 125.19847 136.22257 1.000 60.78887 414 ALA B CA 1
ATOM 18285 C C . ALA C 2 414 ? 102.28946 123.69031 136.16874 1.000 65.38361 414 ALA B C 1
ATOM 18286 O O . ALA C 2 414 ? 101.21031 123.21471 135.80452 1.000 60.25382 414 ALA B O 1
ATOM 18293 N N . TYR C 2 415 ? 103.32795 122.92625 136.50724 1.000 65.62272 415 TYR B N 1
ATOM 18294 C CA . TYR C 2 415 ? 103.21410 121.47244 136.49810 1.000 56.66161 415 TYR B CA 1
ATOM 18295 C C . TYR C 2 415 ? 102.39084 120.95938 137.67093 1.000 59.89388 415 TYR B C 1
ATOM 18296 O O . TYR C 2 415 ? 101.73718 119.91721 137.55778 1.000 61.78079 415 TYR B O 1
ATOM 18314 N N . SER C 2 416 ? 102.39680 121.67821 138.78991 1.000 61.01227 416 SER B N 1
ATOM 18315 C CA . SER C 2 416 ? 101.87215 121.17937 140.05240 1.000 59.40173 416 SER B CA 1
ATOM 18316 C C . SER C 2 416 ? 100.37288 121.37637 140.21823 1.000 61.61843 416 SER B C 1
ATOM 18317 O O . SER C 2 416 ? 99.82432 120.95315 141.23865 1.000 67.72110 416 SER B O 1
ATOM 18325 N N . CYS C 2 417 ? 99.69465 122.01028 139.27011 1.000 56.75124 417 CYS B N 1
ATOM 18326 C CA . CYS C 2 417 ? 98.24768 122.10051 139.35554 1.000 57.44640 417 CYS B CA 1
ATOM 18327 C C . CYS C 2 417 ? 97.63028 120.77033 138.93418 1.000 69.10689 417 CYS B C 1
ATOM 18328 O O . CYS C 2 417 ? 98.32573 119.81629 138.57718 1.000 72.41083 417 CYS B O 1
ATOM 18336 N N . HIS C 2 418 ? 96.30424 120.69596 138.98418 1.000 66.81628 418 HIS B N 1
ATOM 18337 C CA . HIS C 2 418 ? 95.58851 119.49226 138.56677 1.000 63.21353 418 HIS B CA 1
ATOM 18338 C C . HIS C 2 418 ? 95.18776 119.60006 137.09676 1.000 63.31367 418 HIS B C 1
ATOM 18339 O O . HIS C 2 418 ? 94.01382 119.59341 136.73491 1.000 63.46471 418 HIS B O 1
ATOM 18353 N N . TRP C 2 419 ? 96.20606 119.69798 136.24034 1.000 63.11299 419 TRP B N 1
ATOM 18354 C CA . TRP C 2 419 ? 95.94262 119.83380 134.81302 1.000 59.80228 419 TRP B CA 1
ATOM 18355 C C . TRP C 2 419 ? 95.36472 118.55697 134.22166 1.000 62.51607 419 TRP B C 1
ATOM 18356 O O . TRP C 2 419 ? 94.55044 118.62255 133.29589 1.000 67.56888 419 TRP B O 1
ATOM 18377 N N . TYR C 2 420 ? 95.75383 117.39355 134.74424 1.000 62.76808 420 TYR B N 1
ATOM 18378 C CA . TYR C 2 420 ? 95.24110 116.14014 134.20373 1.000 61.88884 420 TYR B CA 1
ATOM 18379 C C . TYR C 2 420 ? 93.72694 116.05506 134.29898 1.000 60.35345 420 TYR B C 1
ATOM 18380 O O . TYR C 2 420 ? 93.11410 115.28343 133.55527 1.000 66.79798 420 TYR B O 1
ATOM 18398 N N . ASP C 2 421 ? 93.11041 116.82411 135.19072 1.000 55.03270 421 ASP B N 1
ATOM 18399 C CA . ASP C 2 421 ? 91.66273 116.84725 135.31904 1.000 65.45209 421 ASP B CA 1
ATOM 18400 C C . ASP C 2 421 ? 91.02902 118.00446 134.55366 1.000 73.57702 421 ASP B C 1
ATOM 18401 O O . ASP C 2 421 ? 89.79997 118.07250 134.46681 1.000 71.46122 421 ASP B O 1
ATOM 18410 N N . GLY C 2 422 ? 91.83224 118.89687 133.97501 1.000 74.02981 422 GLY B N 1
ATOM 18411 C CA . GLY C 2 422 ? 91.31162 120.05711 133.28642 1.000 66.70786 422 GLY B CA 1
ATOM 18412 C C . GLY C 2 422 ? 90.81734 119.73981 131.89019 1.000 67.26231 422 GLY B C 1
ATOM 18413 O O . GLY C 2 422 ? 90.77839 118.59246 131.44966 1.000 75.70943 422 GLY B O 1
ATOM 18417 N N . SER C 2 423 ? 90.42485 120.79544 131.18167 1.000 67.47377 423 SER B N 1
ATOM 18418 C CA . SER C 2 423 ? 89.92015 120.67147 129.82347 1.000 68.70995 423 SER B CA 1
ATOM 18419 C C . SER C 2 423 ? 91.07819 120.80568 128.83633 1.000 73.04759 423 SER B C 1
ATOM 18420 O O . SER C 2 423 ? 92.24707 120.88902 129.22103 1.000 72.83699 423 SER B O 1
ATOM 18428 N N . GLU C 2 424 ? 90.75880 120.83496 127.54190 1.000 76.28021 424 GLU B N 1
ATOM 18429 C CA . GLU C 2 424 ? 91.79842 120.82710 126.51943 1.000 74.41734 424 GLU B CA 1
ATOM 18430 C C . GLU C 2 424 ? 92.47084 122.18769 126.39384 1.000 72.11593 424 GLU B C 1
ATOM 18431 O O . GLU C 2 424 ? 93.69729 122.26519 126.25870 1.000 70.04194 424 GLU B O 1
ATOM 18443 N N . GLU C 2 425 ? 91.69184 123.26940 126.44101 1.000 68.29355 425 GLU B N 1
ATOM 18444 C CA . GLU C 2 425 ? 92.29112 124.59707 126.36208 1.000 69.95895 425 GLU B CA 1
ATOM 18445 C C . GLU C 2 425 ? 93.21783 124.84135 127.54254 1.000 68.29302 425 GLU B C 1
ATOM 18446 O O . GLU C 2 425 ? 94.31220 125.39218 127.37971 1.000 73.98302 425 GLU B O 1
ATOM 18458 N N . ALA C 2 426 ? 92.80045 124.42922 128.74009 1.000 59.80106 426 ALA B N 1
ATOM 18459 C CA . ALA C 2 426 ? 93.64919 124.59488 129.91265 1.000 56.32063 426 ALA B CA 1
ATOM 18460 C C . ALA C 2 426 ? 94.93565 123.79382 129.77671 1.000 63.07371 426 ALA B C 1
ATOM 18461 O O . ALA C 2 426 ? 96.01439 124.26683 130.15103 1.000 67.80387 426 ALA B O 1
ATOM 18468 N N . LYS C 2 427 ? 94.84309 122.57360 129.24751 1.000 63.09425 427 LYS B N 1
ATOM 18469 C CA . LYS C 2 427 ? 96.03540 121.74870 129.08609 1.000 57.19683 427 LYS B CA 1
ATOM 18470 C C . LYS C 2 427 ? 96.99294 122.34713 128.06168 1.000 64.10981 427 LYS B C 1
ATOM 18471 O O . LYS C 2 427 ? 98.21149 122.34804 128.27177 1.000 67.03191 427 LYS B O 1
ATOM 18490 N N . THR C 2 428 ? 96.46619 122.86380 126.94793 1.000 65.17449 428 THR B N 1
ATOM 18491 C CA . THR C 2 428 ? 97.32782 123.51820 125.96617 1.000 62.30938 428 THR B CA 1
ATOM 18492 C C . THR C 2 428 ? 97.97052 124.76643 126.55409 1.000 61.05392 428 THR B C 1
ATOM 18493 O O . THR C 2 428 ? 99.14041 125.06401 126.28191 1.000 61.34743 428 THR B O 1
ATOM 18504 N N . PHE C 2 429 ? 97.21431 125.51345 127.35875 1.000 60.13490 429 PHE B N 1
ATOM 18505 C CA . PHE C 2 429 ? 97.76928 126.67632 128.03852 1.000 57.21615 429 PHE B CA 1
ATOM 18506 C C . PHE C 2 429 ? 98.91468 126.27082 128.95585 1.000 56.01503 429 PHE B C 1
ATOM 18507 O O . PHE C 2 429 ? 99.96197 126.92697 128.98361 1.000 62.31286 429 PHE B O 1
ATOM 18524 N N . VAL C 2 430 ? 98.74368 125.17382 129.69361 1.000 59.33334 430 VAL B N 1
ATOM 18525 C CA . VAL C 2 430 ? 99.80756 124.68937 130.56902 1.000 60.31618 430 VAL B CA 1
ATOM 18526 C C . VAL C 2 430 ? 101.03337 124.30024 129.75375 1.000 60.64780 430 VAL B C 1
ATOM 18527 O O . VAL C 2 430 ? 102.17188 124.60553 130.13009 1.000 62.01852 430 VAL B O 1
ATOM 18540 N N . GLN C 2 431 ? 100.82308 123.60728 128.63334 1.000 61.78413 431 GLN B N 1
ATOM 18541 C CA . GLN C 2 431 ? 101.94578 123.18222 127.80112 1.000 59.21152 431 GLN B CA 1
ATOM 18542 C C . GLN C 2 431 ? 102.72598 124.38113 127.27779 1.000 64.07984 431 GLN B C 1
ATOM 18543 O O . GLN C 2 431 ? 103.96332 124.40661 127.32357 1.000 65.05659 431 GLN B O 1
ATOM 18557 N N . ILE C 2 432 ? 102.01322 125.38933 126.77350 1.000 63.48132 432 ILE B N 1
ATOM 18558 C CA . ILE C 2 432 ? 102.68106 126.56251 126.22221 1.000 52.15778 432 ILE B CA 1
ATOM 18559 C C . ILE C 2 432 ? 103.40795 127.32739 127.31891 1.000 54.41408 432 ILE B C 1
ATOM 18560 O O . ILE C 2 432 ? 104.51472 127.83831 127.10904 1.000 62.29595 432 ILE B O 1
ATOM 18576 N N . VAL C 2 433 ? 102.80458 127.42290 128.50468 1.000 58.69401 433 VAL B N 1
ATOM 18577 C CA . VAL C 2 433 ? 103.45649 128.12673 129.60300 1.000 55.69130 433 VAL B CA 1
ATOM 18578 C C . VAL C 2 433 ? 104.73058 127.40452 130.01613 1.000 59.82908 433 VAL B C 1
ATOM 18579 O O . VAL C 2 433 ? 105.74482 128.03897 130.32148 1.000 67.76079 433 VAL B O 1
ATOM 18592 N N . CYS C 2 434 ? 104.69925 126.07116 130.05778 1.000 59.63089 434 CYS B N 1
ATOM 18593 C CA . CYS C 2 434 ? 105.91584 125.32969 130.37647 1.000 57.48763 434 CYS B CA 1
ATOM 18594 C C . CYS C 2 434 ? 106.98997 125.56668 129.32245 1.000 59.45801 434 CYS B C 1
ATOM 18595 O O . CYS C 2 434 ? 108.15835 125.81417 129.65419 1.000 64.39604 434 CYS B O 1
ATOM 18603 N N . GLN C 2 435 ? 106.60953 125.50632 128.04387 1.000 58.55421 435 GLN B N 1
ATOM 18604 C CA . GLN C 2 435 ? 107.55115 125.81972 126.97384 1.000 54.75394 435 GLN B CA 1
ATOM 18605 C C . GLN C 2 435 ? 108.20449 127.17237 127.21055 1.000 59.73256 435 GLN B C 1
ATOM 18606 O O . GLN C 2 435 ? 109.42620 127.31952 127.10320 1.000 60.75115 435 GLN B O 1
ATOM 18620 N N . GLN C 2 436 ? 107.39279 128.17801 127.53302 1.000 65.68328 436 GLN B N 1
ATOM 18621 C CA . GLN C 2 436 ? 107.92656 129.51618 127.75694 1.000 58.71146 436 GLN B CA 1
ATOM 18622 C C . GLN C 2 436 ? 108.86511 129.54988 128.95263 1.000 63.08759 436 GLN B C 1
ATOM 18623 O O . GLN C 2 436 ? 109.93166 130.17153 128.89809 1.000 65.29613 436 GLN B O 1
ATOM 18637 N N . CYS C 2 437 ? 108.48306 128.89119 130.04378 1.000 68.40329 437 CYS B N 1
ATOM 18638 C CA . CYS C 2 437 ? 109.27756 128.90519 131.26237 1.000 63.22620 437 CYS B CA 1
ATOM 18639 C C . CYS C 2 437 ? 110.53284 128.05649 131.15413 1.000 63.48241 437 CYS B C 1
ATOM 18640 O O . CYS C 2 437 ? 111.35000 128.07623 132.07895 1.000 67.44479 437 CYS B O 1
ATOM 18648 N N . GLN C 2 438 ? 110.70611 127.31324 130.05928 1.000 68.01029 438 GLN B N 1
ATOM 18649 C CA . GLN C 2 438 ? 111.94921 126.57096 129.87459 1.000 68.76004 438 GLN B CA 1
ATOM 18650 C C . GLN C 2 438 ? 113.16895 127.47000 130.02041 1.000 67.74472 438 GLN B C 1
ATOM 18651 O O . GLN C 2 438 ? 114.22519 127.01269 130.46790 1.000 71.75729 438 GLN B O 1
ATOM 18665 N N . LYS C 2 439 ? 113.05064 128.74107 129.64865 1.000 67.69469 439 LYS B N 1
ATOM 18666 C CA . LYS C 2 439 ? 114.12395 129.71291 129.80290 1.000 71.19985 439 LYS B CA 1
ATOM 18667 C C . LYS C 2 439 ? 113.75768 130.71546 130.88905 1.000 75.58522 439 LYS B C 1
ATOM 18668 O O . LYS C 2 439 ? 112.59358 131.10460 131.02364 1.000 74.55738 439 LYS B O 1
ATOM 18687 N N . ALA C 2 440 ? 114.75704 131.13415 131.65717 1.000 75.58328 440 ALA B N 1
ATOM 18688 C CA . ALA C 2 440 ? 114.54770 131.95862 132.83692 1.000 72.80915 440 ALA B CA 1
ATOM 18689 C C . ALA C 2 440 ? 114.85700 133.41856 132.54041 1.000 70.28167 440 ALA B C 1
ATOM 18690 O O . ALA C 2 440 ? 115.85263 133.73275 131.88244 1.000 73.40319 440 ALA B O 1
ATOM 18697 N N . MET C 2 441 ? 113.99805 134.30745 133.03523 1.000 67.04026 441 MET B N 1
ATOM 18698 C CA . MET C 2 441 ? 114.26301 135.73491 132.93737 1.000 64.57889 441 MET B CA 1
ATOM 18699 C C . MET C 2 441 ? 115.54270 136.07823 133.68421 1.000 65.41057 441 MET B C 1
ATOM 18700 O O . MET C 2 441 ? 115.85270 135.49064 134.72214 1.000 72.24881 441 MET B O 1
ATOM 18714 N N . SER C 2 442 ? 116.29152 137.03460 133.15022 1.000 63.24121 442 SER B N 1
ATOM 18715 C CA . SER C 2 442 ? 117.52723 137.46276 133.78586 1.000 63.88171 442 SER B CA 1
ATOM 18716 C C . SER C 2 442 ? 117.87302 138.85433 133.28355 1.000 66.72257 442 SER B C 1
ATOM 18717 O O . SER C 2 442 ? 117.32746 139.33123 132.28687 1.000 69.83055 442 SER B O 1
ATOM 18725 N N . ILE C 2 443 ? 118.78746 139.50274 133.99743 1.000 69.48039 443 ILE B N 1
ATOM 18726 C CA . ILE C 2 443 ? 119.31213 140.81035 133.62810 1.000 66.71491 443 ILE B CA 1
ATOM 18727 C C . ILE C 2 443 ? 120.77281 140.63109 133.25109 1.000 66.30330 443 ILE B C 1
ATOM 18728 O O . ILE C 2 443 ? 121.54527 140.03131 134.00667 1.000 69.79950 443 ILE B O 1
ATOM 18744 N N . SER C 2 444 ? 121.14783 141.14148 132.08518 1.000 69.90793 444 SER B N 1
ATOM 18745 C CA . SER C 2 444 ? 122.50491 141.02856 131.57985 1.000 72.22588 444 SER B CA 1
ATOM 18746 C C . SER C 2 444 ? 123.17457 142.39435 131.56338 1.000 74.19736 444 SER B C 1
ATOM 18747 O O . SER C 2 444 ? 122.53069 143.41838 131.32265 1.000 73.44357 444 SER B O 1
ATOM 18755 N N . GLY C 2 445 ? 124.47528 142.39922 131.83120 1.000 73.45799 445 GLY B N 1
ATOM 18756 C CA . GLY C 2 445 ? 125.24488 143.62422 131.79198 1.000 73.31766 445 GLY B CA 1
ATOM 18757 C C . GLY C 2 445 ? 125.68846 143.97114 130.38850 1.000 82.25909 445 GLY B C 1
ATOM 18758 O O . GLY C 2 445 ? 126.86703 143.83418 130.05217 1.000 81.81578 445 GLY B O 1
ATOM 18762 N N . ALA C 2 446 ? 124.74600 144.42162 129.55980 1.000 82.68427 446 ALA B N 1
ATOM 18763 C CA . ALA C 2 446 ? 125.01167 144.73983 128.15815 1.000 74.45706 446 ALA B CA 1
ATOM 18764 C C . ALA C 2 446 ? 125.36931 143.48146 127.37054 1.000 80.14496 446 ALA B C 1
ATOM 18765 O O . ALA C 2 446 ? 126.25252 143.49805 126.51354 1.000 79.70144 446 ALA B O 1
ATOM 18772 N N . LYS C 2 447 ? 124.68769 142.38074 127.67531 1.000 84.04677 447 LYS B N 1
ATOM 18773 C CA . LYS C 2 447 ? 124.88557 141.08341 127.03688 1.000 85.57474 447 LYS B CA 1
ATOM 18774 C C . LYS C 2 447 ? 126.27335 140.50702 127.28316 1.000 83.92160 447 LYS B C 1
ATOM 18775 O O . LYS C 2 447 ? 126.60342 139.45024 126.73515 1.000 81.62815 447 LYS B O 1
ATOM 18794 N N . PHE C 2 448 ? 127.09624 141.16586 128.09438 1.000 83.74004 448 PHE B N 1
ATOM 18795 C CA . PHE C 2 448 ? 128.43990 140.68874 128.37926 1.000 83.13553 448 PHE B CA 1
ATOM 18796 C C . PHE C 2 448 ? 128.49041 139.72834 129.55822 1.000 83.62960 448 PHE B C 1
ATOM 18797 O O . PHE C 2 448 ? 129.51541 139.06793 129.75453 1.000 82.42823 448 PHE B O 1
ATOM 18814 N N . PHE C 2 449 ? 127.42247 139.63979 130.34114 1.000 84.21711 449 PHE B N 1
ATOM 18815 C CA . PHE C 2 449 ? 127.32038 138.69824 131.45078 1.000 72.64464 449 PHE B CA 1
ATOM 18816 C C . PHE C 2 449 ? 125.90650 138.80562 132.00271 1.000 72.00609 449 PHE B C 1
ATOM 18817 O O . PHE C 2 449 ? 125.11373 139.64364 131.56411 1.000 77.43642 449 PHE B O 1
ATOM 18834 N N . THR C 2 450 ? 125.59286 137.94597 132.96644 1.000 71.30164 450 THR B N 1
ATOM 18835 C CA . THR C 2 450 ? 124.32904 137.99711 133.68554 1.000 74.91816 450 THR B CA 1
ATOM 18836 C C . THR C 2 450 ? 124.60886 138.22401 135.16152 1.000 73.79647 450 THR B C 1
ATOM 18837 O O . THR C 2 450 ? 125.60914 137.73537 135.69430 1.000 76.29232 450 THR B O 1
ATOM 18848 N N . VAL C 2 451 ? 123.73011 138.97417 135.81690 1.000 73.71203 451 VAL B N 1
ATOM 18849 C CA . VAL C 2 451 ? 123.85364 139.23350 137.24613 1.000 76.37981 451 VAL B CA 1
ATOM 18850 C C . VAL C 2 451 ? 123.17717 138.08373 137.98090 1.000 74.63452 451 VAL B C 1
ATOM 18851 O O . VAL C 2 451 ? 121.95464 137.92992 137.93125 1.000 66.47123 451 VAL B O 1
ATOM 18864 N N . SER C 2 452 ? 123.98262 137.26594 138.64924 1.000 74.45708 452 SER B N 1
ATOM 18865 C CA . SER C 2 452 ? 123.48854 136.15068 139.44076 1.000 72.33247 452 SER B CA 1
ATOM 18866 C C . SER C 2 452 ? 124.57630 135.77501 140.43105 1.000 74.71725 452 SER B C 1
ATOM 18867 O O . SER C 2 452 ? 125.72094 136.21718 140.31987 1.000 79.23954 452 SER B O 1
ATOM 18875 N N . LEU C 2 453 ? 124.20683 134.94554 141.40602 1.000 73.86028 453 LEU B N 1
ATOM 18876 C CA . LEU C 2 453 ? 125.17503 134.53539 142.41352 1.000 75.79798 453 LEU B CA 1
ATOM 18877 C C . LEU C 2 453 ? 126.36552 133.81878 141.79535 1.000 77.95370 453 LEU B C 1
ATOM 18878 O O . LEU C 2 453 ? 127.43674 133.77422 142.40898 1.000 80.77822 453 LEU B O 1
ATOM 18894 N N . ASP C 2 454 ? 126.20721 133.26909 140.59012 1.000 81.48360 454 ASP B N 1
ATOM 18895 C CA . ASP C 2 454 ? 127.34757 132.69036 139.88907 1.000 84.38462 454 ASP B CA 1
ATOM 18896 C C . ASP C 2 454 ? 128.38468 133.75585 139.56299 1.000 78.79504 454 ASP B C 1
ATOM 18897 O O . ASP C 2 454 ? 129.59121 133.51726 139.68485 1.000 80.04863 454 ASP B O 1
ATOM 18906 N N . LEU C 2 455 ? 127.93458 134.93843 139.14050 1.000 72.60648 455 LEU B N 1
ATOM 18907 C CA . LEU C 2 455 ? 128.86709 136.02549 138.86557 1.000 70.31334 455 LEU B CA 1
ATOM 18908 C C . LEU C 2 455 ? 129.61269 136.43893 140.12781 1.000 73.75321 455 LEU B C 1
ATOM 18909 O O . LEU C 2 455 ? 130.82705 136.67407 140.09359 1.000 75.06932 455 LEU B O 1
ATOM 18925 N N . PHE C 2 456 ? 128.90193 136.53636 141.25350 1.000 71.43127 456 PHE B N 1
ATOM 18926 C CA . PHE C 2 456 ? 129.55868 136.88206 142.50863 1.000 70.20424 456 PHE B CA 1
ATOM 18927 C C . PHE C 2 456 ? 130.57827 135.82320 142.89842 1.000 75.61471 456 PHE B C 1
ATOM 18928 O O . PHE C 2 456 ? 131.68834 136.14794 143.33722 1.000 76.16581 456 PHE B O 1
ATOM 18945 N N . ALA C 2 457 ? 130.21844 134.54822 142.74540 1.000 76.56449 457 ALA B N 1
ATOM 18946 C CA . ALA C 2 457 ? 131.14890 133.47718 143.07511 1.000 70.21097 457 ALA B CA 1
ATOM 18947 C C . ALA C 2 457 ? 132.38727 133.53935 142.19374 1.000 71.32537 457 ALA B C 1
ATOM 18948 O O . ALA C 2 457 ? 133.50763 133.34023 142.67248 1.000 76.27461 457 ALA B O 1
ATOM 18955 N N . SER C 2 458 ? 132.20638 133.81093 140.90047 1.000 70.06609 458 SER B N 1
ATOM 18956 C CA . SER C 2 458 ? 133.35090 133.91215 140.00178 1.000 72.64148 458 SER B CA 1
ATOM 18957 C C . SER C 2 458 ? 134.25008 135.08071 140.38167 1.000 75.98333 458 SER B C 1
ATOM 18958 O O . SER C 2 458 ? 135.47886 134.95420 140.37390 1.000 79.94267 458 SER B O 1
ATOM 18966 N N . VAL C 2 459 ? 133.65831 136.22850 140.71561 1.000 72.74115 459 VAL B N 1
ATOM 18967 C CA . VAL C 2 459 ? 134.45571 137.38357 141.12561 1.000 70.70452 459 VAL B CA 1
ATOM 18968 C C . VAL C 2 459 ? 135.25397 137.05315 142.38048 1.000 73.54977 459 VAL B C 1
ATOM 18969 O O . VAL C 2 459 ? 136.45298 137.35318 142.48214 1.000 75.99120 459 VAL B O 1
ATOM 18982 N N . LEU C 2 460 ? 134.59192 136.43630 143.36091 1.000 72.63039 460 LEU B N 1
ATOM 18983 C CA . LEU C 2 460 ? 135.26020 136.09553 144.61029 1.000 72.00166 460 LEU B CA 1
ATOM 18984 C C . LEU C 2 460 ? 136.39231 135.10561 144.37196 1.000 77.20161 460 LEU B C 1
ATOM 18985 O O . LEU C 2 460 ? 137.48914 135.25389 144.92600 1.000 77.73879 460 LEU B O 1
ATOM 19001 N N . GLY C 2 461 ? 136.14722 134.09139 143.54306 1.000 78.95932 461 GLY B N 1
ATOM 19002 C CA . GLY C 2 461 ? 137.19325 133.13554 143.23488 1.000 71.87088 461 GLY B CA 1
ATOM 19003 C C . GLY C 2 461 ? 138.36851 133.77873 142.53017 1.000 72.30026 461 GLY B C 1
ATOM 19004 O O . GLY C 2 461 ? 139.52374 133.45958 142.81399 1.000 77.61361 461 GLY B O 1
ATOM 19008 N N . ALA C 2 462 ? 138.09174 134.69473 141.60176 1.000 71.76585 462 ALA B N 1
ATOM 19009 C CA . ALA C 2 462 ? 139.16947 135.37277 140.89317 1.000 70.89031 462 ALA B CA 1
ATOM 19010 C C . ALA C 2 462 ? 140.03040 136.17875 141.85407 1.000 71.42739 462 ALA B C 1
ATOM 19011 O O . ALA C 2 462 ? 141.26452 136.12721 141.79377 1.000 72.32094 462 ALA B O 1
ATOM 19018 N N . VAL C 2 463 ? 139.39765 136.92777 142.75845 1.000 72.94268 463 VAL B N 1
ATOM 19019 C CA . VAL C 2 463 ? 140.18139 137.74059 143.68564 1.000 74.46187 463 VAL B CA 1
ATOM 19020 C C . VAL C 2 463 ? 140.98492 136.85035 144.62844 1.000 74.93145 463 VAL B C 1
ATOM 19021 O O . VAL C 2 463 ? 142.15200 137.13512 144.92640 1.000 74.77320 463 VAL B O 1
ATOM 19034 N N . VAL C 2 464 ? 140.38730 135.75356 145.10298 1.000 76.89257 464 VAL B N 1
ATOM 19035 C CA . VAL C 2 464 ? 141.10491 134.85750 146.00777 1.000 72.42961 464 VAL B CA 1
ATOM 19036 C C . VAL C 2 464 ? 142.29705 134.22255 145.30069 1.000 73.89861 464 VAL B C 1
ATOM 19037 O O . VAL C 2 464 ? 143.39268 134.11831 145.86765 1.000 75.79362 464 VAL B O 1
ATOM 19050 N N . THR C 2 465 ? 142.10220 133.77678 144.05750 1.000 74.56394 465 THR B N 1
ATOM 19051 C CA . THR C 2 465 ? 143.19693 133.17803 143.30314 1.000 72.24053 465 THR B CA 1
ATOM 19052 C C . THR C 2 465 ? 144.31206 134.18388 143.06259 1.000 70.32669 465 THR B C 1
ATOM 19053 O O . THR C 2 465 ? 145.49789 133.85121 143.18513 1.000 77.97327 465 THR B O 1
ATOM 19064 N N . TYR C 2 466 ? 143.95435 135.41798 142.70432 1.000 71.16650 466 TYR B N 1
ATOM 19065 C CA . TYR C 2 466 ? 144.97323 136.43830 142.49888 1.000 71.13339 466 TYR B CA 1
ATOM 19066 C C . TYR C 2 466 ? 145.74929 136.69086 143.78251 1.000 74.75724 466 TYR B C 1
ATOM 19067 O O . TYR C 2 466 ? 146.97537 136.84188 143.75585 1.000 78.34520 466 TYR B O 1
ATOM 19085 N N . PHE C 2 467 ? 145.05373 136.72962 144.92068 1.000 72.65753 467 PHE B N 1
ATOM 19086 C CA . PHE C 2 467 ? 145.74116 136.92142 146.19277 1.000 71.11523 467 PHE B CA 1
ATOM 19087 C C . PHE C 2 467 ? 146.70078 135.77378 146.48163 1.000 78.46715 467 PHE B C 1
ATOM 19088 O O . PHE C 2 467 ? 147.82616 135.99603 146.94678 1.000 76.68022 467 PHE B O 1
ATOM 19105 N N . MET C 2 468 ? 146.26705 134.53651 146.23026 1.000 82.59609 468 MET B N 1
ATOM 19106 C CA . MET C 2 468 ? 147.13008 133.38582 146.48242 1.000 76.96458 468 MET B CA 1
ATOM 19107 C C . MET C 2 468 ? 148.37994 133.44533 145.61391 1.000 76.21213 468 MET B C 1
ATOM 19108 O O . MET C 2 468 ? 149.50121 133.22791 146.09218 1.000 81.67779 468 MET B O 1
ATOM 19122 N N . VAL C 2 469 ? 148.20606 133.75543 144.32969 1.000 79.46270 469 VAL B N 1
ATOM 19123 C CA . VAL C 2 469 ? 149.35663 133.87212 143.43996 1.000 81.10243 469 VAL B CA 1
ATOM 19124 C C . VAL C 2 469 ? 150.28709 134.97425 143.92541 1.000 83.18340 469 VAL B C 1
ATOM 19125 O O . VAL C 2 469 ? 151.51405 134.81705 143.92770 1.000 87.26558 469 VAL B O 1
ATOM 19138 N N . LEU C 2 470 ? 149.72016 136.10746 144.34283 1.000 84.20153 470 LEU B N 1
ATOM 19139 C CA . LEU C 2 470 ? 150.53983 137.22728 144.79094 1.000 82.18944 470 LEU B CA 1
ATOM 19140 C C . LEU C 2 470 ? 151.36652 136.85085 146.01210 1.000 82.58659 470 LEU B C 1
ATOM 19141 O O . LEU C 2 470 ? 152.56206 137.15604 146.08474 1.000 80.37163 470 LEU B O 1
ATOM 19157 N N . VAL C 2 471 ? 150.74495 136.18932 146.99001 1.000 81.65226 471 VAL B N 1
ATOM 19158 C CA . VAL C 2 471 ? 151.48743 135.80658 148.18828 1.000 82.92473 471 VAL B CA 1
ATOM 19159 C C . VAL C 2 471 ? 152.56633 134.79321 147.83574 1.000 86.78767 471 VAL B C 1
ATOM 19160 O O . VAL C 2 471 ? 153.66528 134.81338 148.40278 1.000 86.88270 471 VAL B O 1
ATOM 19173 N N . GLN C 2 472 ? 152.27605 133.89085 146.89415 1.000 92.17130 472 GLN B N 1
ATOM 19174 C CA . GLN C 2 472 ? 153.28979 132.92500 146.48198 1.000 87.97833 472 GLN B CA 1
ATOM 19175 C C . GLN C 2 472 ? 154.48067 133.61640 145.83154 1.000 87.45411 472 GLN B C 1
ATOM 19176 O O . GLN C 2 472 ? 155.63339 133.26567 146.10650 1.000 84.53049 472 GLN B O 1
ATOM 19190 N N . LEU C 2 473 ? 154.22704 134.59769 144.97289 1.000 96.21505 473 LEU B N 1
ATOM 19191 C CA . LEU C 2 473 ? 155.30437 135.32649 144.30994 1.000 94.99212 473 LEU B CA 1
ATOM 19192 C C . LEU C 2 473 ? 156.05337 136.20598 145.30441 1.000 92.22892 473 LEU B C 1
ATOM 19193 O O . LEU C 2 473 ? 157.12508 136.72869 145.00160 1.000 92.33543 473 LEU B O 1
ATOM 19209 N N . LYS D 2 4 ? 123.35878 140.25686 88.87390 1.000 95.77497 4 LYS C N 1
ATOM 19210 C CA . LYS D 2 4 ? 123.04599 141.47310 89.67751 1.000 96.13265 4 LYS C CA 1
ATOM 19211 C C . LYS D 2 4 ? 121.55003 141.58230 89.91747 1.000 98.73806 4 LYS C C 1
ATOM 19212 O O . LYS D 2 4 ? 121.11320 142.16424 90.90467 1.000 100.79432 4 LYS C O 1
ATOM 19231 N N . HIS D 2 5 ? 120.76558 141.01446 89.00420 1.000 103.23080 5 HIS C N 1
ATOM 19232 C CA . HIS D 2 5 ? 119.32082 141.18284 88.99497 1.000 107.56841 5 HIS C CA 1
ATOM 19233 C C . HIS D 2 5 ? 118.60019 140.15843 89.86270 1.000 102.14769 5 HIS C C 1
ATOM 19234 O O . HIS D 2 5 ? 117.41566 139.88977 89.63187 1.000 101.82816 5 HIS C O 1
ATOM 19248 N N . GLN D 2 6 ? 119.28101 139.58278 90.84949 1.000 95.45088 6 GLN C N 1
ATOM 19249 C CA . GLN D 2 6 ? 118.67816 138.60745 91.74276 1.000 96.29799 6 GLN C CA 1
ATOM 19250 C C . GLN D 2 6 ? 119.01844 138.95628 93.18297 1.000 92.05883 6 GLN C C 1
ATOM 19251 O O . GLN D 2 6 ? 120.07916 139.51529 93.47104 1.000 93.13309 6 GLN C O 1
ATOM 19265 N N . GLY D 2 7 ? 118.10644 138.60909 94.08635 1.000 87.92269 7 GLY C N 1
ATOM 19266 C CA . GLY D 2 7 ? 118.25298 139.02529 95.46688 1.000 85.70445 7 GLY C CA 1
ATOM 19267 C C . GLY D 2 7 ? 119.51136 138.46999 96.10412 1.000 83.66833 7 GLY C C 1
ATOM 19268 O O . GLY D 2 7 ? 120.02942 137.42335 95.71546 1.000 82.40940 7 GLY C O 1
ATOM 19272 N N . LEU D 2 8 ? 120.00507 139.19669 97.10082 1.000 78.72536 8 LEU C N 1
ATOM 19273 C CA . LEU D 2 8 ? 121.14929 138.87888 97.94241 1.000 81.10569 8 LEU C CA 1
ATOM 19274 C C . LEU D 2 8 ? 122.47058 139.10249 97.22123 1.000 82.01875 8 LEU C C 1
ATOM 19275 O O . LEU D 2 8 ? 123.51899 138.99137 97.85305 1.000 82.31679 8 LEU C O 1
ATOM 19291 N N . VAL D 2 9 ? 122.46657 139.41631 95.92894 1.000 85.66213 9 VAL C N 1
ATOM 19292 C CA . VAL D 2 9 ? 123.68106 139.82359 95.23191 1.000 85.31944 9 VAL C CA 1
ATOM 19293 C C . VAL D 2 9 ? 123.45644 141.23316 94.70731 1.000 83.97457 9 VAL C C 1
ATOM 19294 O O . VAL D 2 9 ? 124.40791 141.99637 94.51291 1.000 85.39597 9 VAL C O 1
ATOM 19307 N N . ALA D 2 10 ? 122.19232 141.58435 94.46812 1.000 80.85434 10 ALA C N 1
ATOM 19308 C CA . ALA D 2 10 ? 121.85016 142.98301 94.24937 1.000 85.51862 10 ALA C CA 1
ATOM 19309 C C . ALA D 2 10 ? 122.06244 143.79580 95.51852 1.000 87.99278 10 ALA C C 1
ATOM 19310 O O . ALA D 2 10 ? 122.57373 144.91972 95.46794 1.000 83.80151 10 ALA C O 1
ATOM 19317 N N . ASP D 2 11 ? 121.68257 143.23506 96.66764 1.000 88.40001 11 ASP C N 1
ATOM 19318 C CA . ASP D 2 11 ? 121.77498 143.96613 97.92548 1.000 80.40266 11 ASP C CA 1
ATOM 19319 C C . ASP D 2 11 ? 123.22146 144.14414 98.36172 1.000 79.70655 11 ASP C C 1
ATOM 19320 O O . ASP D 2 11 ? 123.58048 145.18299 98.92562 1.000 81.81339 11 ASP C O 1
ATOM 19329 N N . LEU D 2 12 ? 124.06367 143.14490 98.11492 1.000 81.28321 12 LEU C N 1
ATOM 19330 C CA . LEU D 2 12 ? 125.45257 143.16235 98.54879 1.000 80.67839 12 LEU C CA 1
ATOM 19331 C C . LEU D 2 12 ? 126.39889 143.63715 97.45674 1.000 80.41643 12 LEU C C 1
ATOM 19332 O O . LEU D 2 12 ? 127.61601 143.49261 97.60024 1.000 81.12800 12 LEU C O 1
ATOM 19348 N N . LEU D 2 13 ? 125.87016 144.20447 96.37544 1.000 76.32418 13 LEU C N 1
ATOM 19349 C CA . LEU D 2 13 ? 126.71161 144.52835 95.22843 1.000 74.67529 13 LEU C CA 1
ATOM 19350 C C . LEU D 2 13 ? 127.87523 145.44833 95.57224 1.000 72.57056 13 LEU C C 1
ATOM 19351 O O . LEU D 2 13 ? 128.97674 145.21829 95.04607 1.000 76.25085 13 LEU C O 1
ATOM 19367 N N . PRO D 2 14 ? 127.71699 146.49856 96.38234 1.000 74.27036 14 PRO C N 1
ATOM 19368 C CA . PRO D 2 14 ? 128.89314 147.31533 96.72522 1.000 75.47371 14 PRO C CA 1
ATOM 19369 C C . PRO D 2 14 ? 130.01837 146.51792 97.36193 1.000 78.08624 14 PRO C C 1
ATOM 19370 O O . PRO D 2 14 ? 131.19221 146.75269 97.04846 1.000 80.48887 14 PRO C O 1
ATOM 19381 N N . ASN D 2 15 ? 129.69552 145.56811 98.24290 1.000 74.60275 15 ASN C N 1
ATOM 19382 C CA . ASN D 2 15 ? 130.73844 144.74768 98.85064 1.000 70.68167 15 ASN C CA 1
ATOM 19383 C C . ASN D 2 15 ? 131.44104 143.89650 97.80470 1.000 77.99470 15 ASN C C 1
ATOM 19384 O O . ASN D 2 15 ? 132.67073 143.77337 97.81478 1.000 78.50545 15 ASN C O 1
ATOM 19395 N N . ILE D 2 16 ? 130.67258 143.29429 96.89679 1.000 78.97908 16 ILE C N 1
ATOM 19396 C CA . ILE D 2 16 ? 131.26419 142.47208 95.84820 1.000 73.29767 16 ILE C CA 1
ATOM 19397 C C . ILE D 2 16 ? 132.18444 143.31208 94.97683 1.000 72.70046 16 ILE C C 1
ATOM 19398 O O . ILE D 2 16 ? 133.28936 142.88623 94.62123 1.000 79.00487 16 ILE C O 1
ATOM 19414 N N . ARG D 2 17 ? 131.73848 144.51223 94.60575 1.000 73.78130 17 ARG C N 1
ATOM 19415 C CA . ARG D 2 17 ? 132.55795 145.37229 93.76261 1.000 72.44656 17 ARG C CA 1
ATOM 19416 C C . ARG D 2 17 ? 133.83055 145.79287 94.47885 1.000 70.48334 17 ARG C C 1
ATOM 19417 O O . ARG D 2 17 ? 134.90269 145.82736 93.87165 1.000 74.11909 17 ARG C O 1
ATOM 19438 N N . VAL D 2 18 ? 133.74061 146.11515 95.76919 1.000 72.62476 18 VAL C N 1
ATOM 19439 C CA . VAL D 2 18 ? 134.94424 146.47055 96.51701 1.000 76.50883 18 VAL C CA 1
ATOM 19440 C C . VAL D 2 18 ? 135.90638 145.29013 96.55040 1.000 79.66079 18 VAL C C 1
ATOM 19441 O O . VAL D 2 18 ? 137.11195 145.43604 96.30510 1.000 82.56214 18 VAL C O 1
ATOM 19454 N N . MET D 2 19 ? 135.38011 144.09707 96.83872 1.000 82.09502 19 MET C N 1
ATOM 19455 C CA . MET D 2 19 ? 136.21248 142.89978 96.88368 1.000 78.83736 19 MET C CA 1
ATOM 19456 C C . MET D 2 19 ? 136.93351 142.69335 95.56103 1.000 75.35755 19 MET C C 1
ATOM 19457 O O . MET D 2 19 ? 138.15662 142.52604 95.52305 1.000 72.78530 19 MET C O 1
ATOM 19471 N N . GLN D 2 20 ? 136.18866 142.72346 94.45759 1.000 73.92175 20 GLN C N 1
ATOM 19472 C CA . GLN D 2 20 ? 136.80846 142.54965 93.15085 1.000 71.69162 20 GLN C CA 1
ATOM 19473 C C . GLN D 2 20 ? 137.83583 143.64082 92.88589 1.000 71.02366 20 GLN C C 1
ATOM 19474 O O . GLN D 2 20 ? 138.91349 143.37177 92.34455 1.000 75.68190 20 GLN C O 1
ATOM 19488 N N . GLY D 2 21 ? 137.52698 144.87728 93.27292 1.000 69.19284 21 GLY C N 1
ATOM 19489 C CA . GLY D 2 21 ? 138.44632 145.97001 93.02374 1.000 69.69285 21 GLY C CA 1
ATOM 19490 C C . GLY D 2 21 ? 139.77920 145.78303 93.71630 1.000 71.37800 21 GLY C C 1
ATOM 19491 O O . GLY D 2 21 ? 140.82978 146.08882 93.14827 1.000 75.67596 21 GLY C O 1
ATOM 19495 N N . VAL D 2 22 ? 139.76150 145.28539 94.95781 1.000 74.14319 22 VAL C N 1
ATOM 19496 C CA . VAL D 2 22 ? 141.02151 145.11860 95.68361 1.000 79.85136 22 VAL C CA 1
ATOM 19497 C C . VAL D 2 22 ? 141.76629 143.85838 95.28118 1.000 81.68254 22 VAL C C 1
ATOM 19498 O O . VAL D 2 22 ? 142.89092 143.64212 95.75059 1.000 79.82943 22 VAL C O 1
ATOM 19511 N N . GLY D 2 23 ? 141.18310 143.02395 94.42419 1.000 81.88460 23 GLY C N 1
ATOM 19512 C CA . GLY D 2 23 ? 141.85367 141.82879 93.95376 1.000 81.56250 23 GLY C CA 1
ATOM 19513 C C . GLY D 2 23 ? 141.44298 140.58133 94.70361 1.000 78.46599 23 GLY C C 1
ATOM 19514 O O . GLY D 2 23 ? 142.29269 139.77254 95.07835 1.000 79.34819 23 GLY C O 1
ATOM 19518 N N . HIS D 2 24 ? 140.14403 140.40393 94.91872 1.000 78.07489 24 HIS C N 1
ATOM 19519 C CA . HIS D 2 24 ? 139.61534 139.27638 95.67661 1.000 83.28974 24 HIS C CA 1
ATOM 19520 C C . HIS D 2 24 ? 139.00959 138.22364 94.75492 1.000 84.48085 24 HIS C C 1
ATOM 19521 O O . HIS D 2 24 ? 138.01001 137.58571 95.08734 1.000 84.24225 24 HIS C O 1
ATOM 19535 N N . PHE D 2 25 ? 139.61696 138.02944 93.58657 1.000 81.93485 25 PHE C N 1
ATOM 19536 C CA . PHE D 2 25 ? 139.18352 137.01941 92.61535 1.000 82.49487 25 PHE C CA 1
ATOM 19537 C C . PHE D 2 25 ? 137.68493 137.21685 92.38495 1.000 83.96947 25 PHE C C 1
ATOM 19538 O O . PHE D 2 25 ? 137.26214 138.34325 92.09282 1.000 87.35453 25 PHE C O 1
ATOM 19555 N N . MET D 2 26 ? 136.85826 136.18197 92.50598 1.000 77.23646 26 MET C N 1
ATOM 19556 C CA . MET D 2 26 ? 135.41463 136.31207 92.33372 1.000 81.56093 26 MET C CA 1
ATOM 19557 C C . MET D 2 26 ? 135.07499 136.78770 90.92022 1.000 85.87201 26 MET C C 1
ATOM 19558 O O . MET D 2 26 ? 134.48368 137.84727 90.71256 1.000 88.33466 26 MET C O 1
ATOM 19572 N N . PHE D 2 27 ? 135.46441 135.97380 89.94060 1.000 87.48844 27 PHE C N 1
ATOM 19573 C CA . PHE D 2 27 ? 135.15012 136.25029 88.53967 1.000 90.92678 27 PHE C CA 1
ATOM 19574 C C . PHE D 2 27 ? 133.77923 135.66254 88.20881 1.000 93.39564 27 PHE C C 1
ATOM 19575 O O . PHE D 2 27 ? 133.64171 134.68689 87.47024 1.000 97.56807 27 PHE C O 1
ATOM 19592 N N . ASN D 2 28 ? 132.74690 136.27673 88.78193 1.000 87.86898 28 ASN C N 1
ATOM 19593 C CA . ASN D 2 28 ? 131.39223 135.76603 88.62643 1.000 91.12428 28 ASN C CA 1
ATOM 19594 C C . ASN D 2 28 ? 130.34770 136.82077 88.29802 1.000 93.49060 28 ASN C C 1
ATOM 19595 O O . ASN D 2 28 ? 129.31247 136.46380 87.72419 1.000 99.90970 28 ASN C O 1
ATOM 19606 N N . TYR D 2 29 ? 130.58021 138.09593 88.59840 1.000 83.85830 29 TYR C N 1
ATOM 19607 C CA . TYR D 2 29 ? 129.48401 139.05591 88.58920 1.000 85.07270 29 TYR C CA 1
ATOM 19608 C C . TYR D 2 29 ? 129.77142 140.26722 87.71157 1.000 92.54565 29 TYR C C 1
ATOM 19609 O O . TYR D 2 29 ? 129.59381 141.41030 88.14308 1.000 93.79943 29 TYR C O 1
ATOM 19627 N N . TYR D 2 30 ? 130.20625 140.02785 86.47919 1.000 94.09151 30 TYR C N 1
ATOM 19628 C CA . TYR D 2 30 ? 130.33783 141.08509 85.48627 1.000 88.70783 30 TYR C CA 1
ATOM 19629 C C . TYR D 2 30 ? 130.28715 140.44395 84.10553 1.000 99.67613 30 TYR C C 1
ATOM 19630 O O . TYR D 2 30 ? 130.20559 139.22062 83.97050 1.000 106.73758 30 TYR C O 1
ATOM 19648 N N . SER D 2 31 ? 130.33247 141.28335 83.07573 1.000 106.55741 31 SER C N 1
ATOM 19649 C CA . SER D 2 31 ? 130.34845 140.78673 81.70865 1.000 107.76900 31 SER C CA 1
ATOM 19650 C C . SER D 2 31 ? 131.64341 140.03160 81.43325 1.000 109.46552 31 SER C C 1
ATOM 19651 O O . SER D 2 31 ? 132.69811 140.33114 81.99841 1.000 107.03930 31 SER C O 1
ATOM 19659 N N . GLU D 2 32 ? 131.55450 139.04116 80.54403 1.000 113.34400 32 GLU C N 1
ATOM 19660 C CA . GLU D 2 32 ? 132.69967 138.18131 80.27029 1.000 110.48091 32 GLU C CA 1
ATOM 19661 C C . GLU D 2 32 ? 133.89270 138.95816 79.73275 1.000 106.21940 32 GLU C C 1
ATOM 19662 O O . GLU D 2 32 ? 135.03173 138.50314 79.88257 1.000 100.69386 32 GLU C O 1
ATOM 19674 N N . GLY D 2 33 ? 133.66252 140.11943 79.11995 1.000 107.92365 33 GLY C N 1
ATOM 19675 C CA . GLY D 2 33 ? 134.77094 140.88358 78.57362 1.000 104.43493 33 GLY C CA 1
ATOM 19676 C C . GLY D 2 33 ? 135.81226 141.22660 79.62026 1.000 105.72317 33 GLY C C 1
ATOM 19677 O O . GLY D 2 33 ? 137.01464 141.19182 79.34876 1.000 102.40024 33 GLY C O 1
ATOM 19681 N N . LYS D 2 34 ? 135.36761 141.55817 80.83014 1.000 105.47055 34 LYS C N 1
ATOM 19682 C CA . LYS D 2 34 ? 136.27395 141.91129 81.91444 1.000 100.02859 34 LYS C CA 1
ATOM 19683 C C . LYS D 2 34 ? 136.85509 140.69460 82.61894 1.000 97.58374 34 LYS C C 1
ATOM 19684 O O . LYS D 2 34 ? 137.67846 140.86064 83.52405 1.000 95.86276 34 LYS C O 1
ATOM 19703 N N . LYS D 2 35 ? 136.45501 139.48334 82.22913 1.000 97.66332 35 LYS C N 1
ATOM 19704 C CA . LYS D 2 35 ? 136.92064 138.29435 82.93309 1.000 93.57718 35 LYS C CA 1
ATOM 19705 C C . LYS D 2 35 ? 138.43138 138.13530 82.82082 1.000 92.14564 35 LYS C C 1
ATOM 19706 O O . LYS D 2 35 ? 139.10218 137.81796 83.80915 1.000 89.76532 35 LYS C O 1
ATOM 19725 N N . PHE D 2 36 ? 138.98821 138.35196 81.63170 1.000 95.47094 36 PHE C N 1
ATOM 19726 C CA . PHE D 2 36 ? 140.40819 138.09231 81.42905 1.000 95.07300 36 PHE C CA 1
ATOM 19727 C C . PHE D 2 36 ? 141.26573 139.20081 82.02928 1.000 91.01682 36 PHE C C 1
ATOM 19728 O O . PHE D 2 36 ? 142.22364 138.90456 82.75351 1.000 93.48866 36 PHE C O 1
ATOM 19745 N N . PRO D 2 37 ? 140.98010 140.47787 81.75881 1.000 90.88905 37 PRO C N 1
ATOM 19746 C CA . PRO D 2 37 ? 141.78306 141.53066 82.40680 1.000 91.75125 37 PRO C CA 1
ATOM 19747 C C . PRO D 2 37 ? 141.77959 141.41189 83.91937 1.000 91.40947 37 PRO C C 1
ATOM 19748 O O . PRO D 2 37 ? 142.84806 141.32339 84.54244 1.000 88.73258 37 PRO C O 1
ATOM 19759 N N . HIS D 2 38 ? 140.59035 141.35906 84.52331 1.000 91.33737 38 HIS C N 1
ATOM 19760 C CA . HIS D 2 38 ? 140.48656 141.30865 85.97654 1.000 86.25725 38 HIS C CA 1
ATOM 19761 C C . HIS D 2 38 ? 141.36780 140.20862 86.54938 1.000 85.48768 38 HIS C C 1
ATOM 19762 O O . HIS D 2 38 ? 142.17826 140.45146 87.45146 1.000 84.86041 38 HIS C O 1
ATOM 19776 N N . ARG D 2 39 ? 141.25527 138.99707 86.00181 1.000 86.73978 39 ARG C N 1
ATOM 19777 C CA . ARG D 2 39 ? 142.05391 137.88578 86.50307 1.000 84.78657 39 ARG C CA 1
ATOM 19778 C C . ARG D 2 39 ? 143.52294 138.26760 86.57944 1.000 82.46858 39 ARG C C 1
ATOM 19779 O O . ARG D 2 39 ? 144.15844 138.12800 87.63061 1.000 84.47547 39 ARG C O 1
ATOM 19800 N N . ILE D 2 40 ? 144.06875 138.80738 85.48782 1.000 84.86313 40 ILE C N 1
ATOM 19801 C CA . ILE D 2 40 ? 145.48496 139.15835 85.48789 1.000 82.91392 40 ILE C CA 1
ATOM 19802 C C . ILE D 2 40 ? 145.77457 140.07796 86.66076 1.000 83.87665 40 ILE C C 1
ATOM 19803 O O . ILE D 2 40 ? 146.66818 139.81763 87.47686 1.000 86.85830 40 ILE C O 1
ATOM 19819 N N . TYR D 2 41 ? 144.96402 141.12722 86.80636 1.000 85.54736 41 TYR C N 1
ATOM 19820 C CA . TYR D 2 41 ? 145.16322 142.05791 87.90766 1.000 85.54628 41 TYR C CA 1
ATOM 19821 C C . TYR D 2 41 ? 145.24055 141.30295 89.22385 1.000 84.41414 41 TYR C C 1
ATOM 19822 O O . TYR D 2 41 ? 146.21757 141.43133 89.97247 1.000 80.18094 41 TYR C O 1
ATOM 19840 N N . CYS D 2 42 ? 144.25358 140.44095 89.48115 1.000 81.79272 42 CYS C N 1
ATOM 19841 C CA . CYS D 2 42 ? 144.24473 139.70104 90.73459 1.000 82.35570 42 CYS C CA 1
ATOM 19842 C C . CYS D 2 42 ? 145.58514 139.02114 90.95122 1.000 81.88346 42 CYS C C 1
ATOM 19843 O O . CYS D 2 42 ? 146.24552 139.23370 91.97595 1.000 85.47960 42 CYS C O 1
ATOM 19851 N N . ILE D 2 43 ? 146.05186 138.27661 89.94797 1.000 81.07695 43 ILE C N 1
ATOM 19852 C CA . ILE D 2 43 ? 147.29510 137.53667 90.11828 1.000 81.38801 43 ILE C CA 1
ATOM 19853 C C . ILE D 2 43 ? 148.39950 138.48858 90.53994 1.000 80.92168 43 ILE C C 1
ATOM 19854 O O . ILE D 2 43 ? 149.06272 138.28491 91.56556 1.000 86.17125 43 ILE C O 1
ATOM 19870 N N . VAL D 2 44 ? 148.54597 139.59586 89.81233 1.000 76.23507 44 VAL C N 1
ATOM 19871 C CA . VAL D 2 44 ? 149.63068 140.51886 90.11733 1.000 77.34673 44 VAL C CA 1
ATOM 19872 C C . VAL D 2 44 ? 149.54426 140.94405 91.57311 1.000 80.10562 44 VAL C C 1
ATOM 19873 O O . VAL D 2 44 ? 150.51987 140.83722 92.32752 1.000 81.29250 44 VAL C O 1
ATOM 19886 N N . THR D 2 45 ? 148.35132 141.35469 92.01299 1.000 81.28365 45 THR C N 1
ATOM 19887 C CA . THR D 2 45 ? 148.21468 141.79600 93.39387 1.000 83.93369 45 THR C CA 1
ATOM 19888 C C . THR D 2 45 ? 148.73504 140.72185 94.33102 1.000 81.19146 45 THR C C 1
ATOM 19889 O O . THR D 2 45 ? 149.63979 140.96863 95.13837 1.000 79.88264 45 THR C O 1
ATOM 19900 N N . LEU D 2 46 ? 148.23596 139.49369 94.17319 1.000 79.08109 46 LEU C N 1
ATOM 19901 C CA . LEU D 2 46 ? 148.69561 138.41452 95.03378 1.000 75.72317 46 LEU C CA 1
ATOM 19902 C C . LEU D 2 46 ? 150.20911 138.32909 94.98548 1.000 73.58277 46 LEU C C 1
ATOM 19903 O O . LEU D 2 46 ? 150.88302 138.41075 96.01959 1.000 75.72431 46 LEU C O 1
ATOM 19919 N N . LEU D 2 47 ? 150.76391 138.24903 93.77530 1.000 75.12798 47 LEU C N 1
ATOM 19920 C CA . LEU D 2 47 ? 152.21082 138.22053 93.63134 1.000 77.13191 47 LEU C CA 1
ATOM 19921 C C . LEU D 2 47 ? 152.83466 139.30703 94.49022 1.000 78.55329 47 LEU C C 1
ATOM 19922 O O . LEU D 2 47 ? 153.59507 139.02448 95.42451 1.000 80.12441 47 LEU C O 1
ATOM 19938 N N . LEU D 2 48 ? 152.44288 140.55834 94.24248 1.000 76.78233 48 LEU C N 1
ATOM 19939 C CA . LEU D 2 48 ? 153.03246 141.66691 94.97864 1.000 77.81514 48 LEU C CA 1
ATOM 19940 C C . LEU D 2 48 ? 152.93662 141.41401 96.47267 1.000 78.53744 48 LEU C C 1
ATOM 19941 O O . LEU D 2 48 ? 153.95025 141.42109 97.18314 1.000 78.97229 48 LEU C O 1
ATOM 19957 N N . LEU D 2 49 ? 151.72849 141.11315 96.95430 1.000 75.62490 49 LEU C N 1
ATOM 19958 C CA . LEU D 2 49 ? 151.55670 140.81259 98.36786 1.000 73.93924 49 LEU C CA 1
ATOM 19959 C C . LEU D 2 49 ? 152.62150 139.82773 98.82084 1.000 74.96286 49 LEU C C 1
ATOM 19960 O O . LEU D 2 49 ? 153.48830 140.15516 99.64102 1.000 77.83248 49 LEU C O 1
ATOM 19976 N N . LEU D 2 50 ? 152.62099 138.63580 98.22118 1.000 76.46967 50 LEU C N 1
ATOM 19977 C CA . LEU D 2 50 ? 153.54445 137.60090 98.66150 1.000 71.59026 50 LEU C CA 1
ATOM 19978 C C . LEU D 2 50 ? 154.96859 138.12233 98.66033 1.000 67.86503 50 LEU C C 1
ATOM 19979 O O . LEU D 2 50 ? 155.70532 137.94025 99.63634 1.000 69.55514 50 LEU C O 1
ATOM 19995 N N . LEU D 2 51 ? 155.35870 138.82574 97.59661 1.000 65.62445 51 LEU C N 1
ATOM 19996 C CA . LEU D 2 51 ? 156.72964 139.30669 97.51989 1.000 68.10931 51 LEU C CA 1
ATOM 19997 C C . LEU D 2 51 ? 157.06706 140.11848 98.75862 1.000 77.49077 51 LEU C C 1
ATOM 19998 O O . LEU D 2 51 ? 158.01737 139.80206 99.48527 1.000 81.60697 51 LEU C O 1
ATOM 20014 N N . GLN D 2 52 ? 156.24122 141.12154 99.06481 1.000 82.11976 52 GLN C N 1
ATOM 20015 C CA . GLN D 2 52 ? 156.49537 141.92940 100.24982 1.000 77.79017 52 GLN C CA 1
ATOM 20016 C C . GLN D 2 52 ? 156.57204 141.04107 101.47929 1.000 74.93448 52 GLN C C 1
ATOM 20017 O O . GLN D 2 52 ? 157.52508 141.12456 102.26140 1.000 76.73713 52 GLN C O 1
ATOM 20031 N N . TYR D 2 53 ? 155.60743 140.13080 101.62564 1.000 71.64320 53 TYR C N 1
ATOM 20032 C CA . TYR D 2 53 ? 155.62723 139.21308 102.75549 1.000 71.07544 53 TYR C CA 1
ATOM 20033 C C . TYR D 2 53 ? 156.97640 138.52170 102.85412 1.000 73.73570 53 TYR C C 1
ATOM 20034 O O . TYR D 2 53 ? 157.62859 138.54989 103.90357 1.000 76.84823 53 TYR C O 1
ATOM 20052 N N . GLY D 2 54 ? 157.44073 137.94229 101.74684 1.000 70.52312 54 GLY C N 1
ATOM 20053 C CA . GLY D 2 54 ? 158.72894 137.27798 101.77812 1.000 67.04933 54 GLY C CA 1
ATOM 20054 C C . GLY D 2 54 ? 159.83349 138.22555 102.19035 1.000 74.34671 54 GLY C C 1
ATOM 20055 O O . GLY D 2 54 ? 160.66521 137.89770 103.03950 1.000 77.91042 54 GLY C O 1
ATOM 20059 N N . MET D 2 55 ? 159.82827 139.43259 101.62701 1.000 74.72506 55 MET C N 1
ATOM 20060 C CA . MET D 2 55 ? 160.87223 140.39329 101.94603 1.000 78.27122 55 MET C CA 1
ATOM 20061 C C . MET D 2 55 ? 160.85246 140.74723 103.42549 1.000 82.17797 55 MET C C 1
ATOM 20062 O O . MET D 2 55 ? 161.88944 141.11277 103.99037 1.000 83.14491 55 MET C O 1
ATOM 20076 N N . MET D 2 56 ? 159.68540 140.65064 104.06917 1.000 80.90002 56 MET C N 1
ATOM 20077 C CA . MET D 2 56 ? 159.62634 140.84331 105.51363 1.000 73.66494 56 MET C CA 1
ATOM 20078 C C . MET D 2 56 ? 160.23318 139.65265 106.24143 1.000 75.63065 56 MET C C 1
ATOM 20079 O O . MET D 2 56 ? 161.04266 139.81966 107.16096 1.000 76.45093 56 MET C O 1
ATOM 20093 N N . ALA D 2 57 ? 159.87901 138.43645 105.81811 1.000 82.09818 57 ALA C N 1
ATOM 20094 C CA . ALA D 2 57 ? 160.34299 137.24917 106.52626 1.000 74.28996 57 ALA C CA 1
ATOM 20095 C C . ALA D 2 57 ? 161.86110 137.17666 106.52713 1.000 73.90873 57 ALA C C 1
ATOM 20096 O O . ALA D 2 57 ? 162.47380 136.84501 107.54750 1.000 76.01356 57 ALA C O 1
ATOM 20103 N N . VAL D 2 58 ? 162.48807 137.50696 105.39918 1.000 75.46664 58 VAL C N 1
ATOM 20104 C CA . VAL D 2 58 ? 163.94465 137.52171 105.34785 1.000 77.40585 58 VAL C CA 1
ATOM 20105 C C . VAL D 2 58 ? 164.49830 138.42809 106.43575 1.000 82.13189 58 VAL C C 1
ATOM 20106 O O . VAL D 2 58 ? 165.44492 138.06512 107.14206 1.000 87.76616 58 VAL C O 1
ATOM 20119 N N . ASN D 2 59 ? 163.90864 139.61343 106.60300 1.000 81.13016 59 ASN C N 1
ATOM 20120 C CA . ASN D 2 59 ? 164.36006 140.50887 107.66253 1.000 83.57871 59 ASN C CA 1
ATOM 20121 C C . ASN D 2 59 ? 164.28525 139.82042 109.01746 1.000 81.40588 59 ASN C C 1
ATOM 20122 O O . ASN D 2 59 ? 165.22292 139.90419 109.82080 1.000 81.38523 59 ASN C O 1
ATOM 20133 N N . LEU D 2 60 ? 163.19231 139.09634 109.26911 1.000 80.25028 60 LEU C N 1
ATOM 20134 C CA . LEU D 2 60 ? 163.05113 138.37229 110.52506 1.000 75.56586 60 LEU C CA 1
ATOM 20135 C C . LEU D 2 60 ? 164.24973 137.47392 110.78537 1.000 79.64115 60 LEU C C 1
ATOM 20136 O O . LEU D 2 60 ? 164.66164 137.30533 111.93733 1.000 80.63418 60 LEU C O 1
ATOM 20152 N N . MET D 2 61 ? 164.82846 136.89513 109.73197 1.000 82.65031 61 MET C N 1
ATOM 20153 C CA . MET D 2 61 ? 165.97643 136.01612 109.91827 1.000 78.11310 61 MET C CA 1
ATOM 20154 C C . MET D 2 61 ? 167.17007 136.77492 110.48329 1.000 83.84748 61 MET C C 1
ATOM 20155 O O . MET D 2 61 ? 167.85586 136.27702 111.38264 1.000 88.59717 61 MET C O 1
ATOM 20169 N N . MET D 2 62 ? 167.44028 137.97983 109.97610 1.000 81.22575 62 MET C N 1
ATOM 20170 C CA . MET D 2 62 ? 168.58688 138.73047 110.47431 1.000 81.74163 62 MET C CA 1
ATOM 20171 C C . MET D 2 62 ? 168.27993 139.50270 111.74756 1.000 89.32516 62 MET C C 1
ATOM 20172 O O . MET D 2 62 ? 169.19920 140.08138 112.33574 1.000 90.40920 62 MET C O 1
ATOM 20186 N N . GLU D 2 63 ? 167.02501 139.52634 112.18421 1.000 91.22783 63 GLU C N 1
ATOM 20187 C CA . GLU D 2 63 ? 166.62225 140.17598 113.42524 1.000 86.85835 63 GLU C CA 1
ATOM 20188 C C . GLU D 2 63 ? 166.08931 139.15401 114.42302 1.000 88.72668 63 GLU C C 1
ATOM 20189 O O . GLU D 2 63 ? 165.08041 139.37905 115.09248 1.000 86.41775 63 GLU C O 1
ATOM 20201 N N . SER D 2 64 ? 166.76558 138.01017 114.52041 1.000 87.57823 64 SER C N 1
ATOM 20202 C CA . SER D 2 64 ? 166.36787 136.94751 115.43099 1.000 83.42468 64 SER C CA 1
ATOM 20203 C C . SER D 2 64 ? 167.31806 136.78057 116.60634 1.000 90.94530 64 SER C C 1
ATOM 20204 O O . SER D 2 64 ? 166.93833 136.15640 117.60220 1.000 92.42599 64 SER C O 1
ATOM 20212 N N . ASP D 2 65 ? 168.53676 137.31686 116.51855 1.000 94.99189 65 ASP C N 1
ATOM 20213 C CA . ASP D 2 65 ? 169.45749 137.22734 117.64670 1.000 98.54721 65 ASP C CA 1
ATOM 20214 C C . ASP D 2 65 ? 168.88564 137.92639 118.87315 1.000 97.55743 65 ASP C C 1
ATOM 20215 O O . ASP D 2 65 ? 168.98445 137.41146 119.99277 1.000 94.52706 65 ASP C O 1
ATOM 20224 N N . ASP D 2 66 ? 168.29142 139.10097 118.68493 1.000 92.08831 66 ASP C N 1
ATOM 20225 C CA . ASP D 2 66 ? 167.58733 139.77368 119.76310 1.000 91.99158 66 ASP C CA 1
ATOM 20226 C C . ASP D 2 66 ? 166.17401 139.21264 119.89265 1.000 90.73545 66 ASP C C 1
ATOM 20227 O O . ASP D 2 66 ? 165.64212 138.58392 118.97525 1.000 94.12305 66 ASP C O 1
ATOM 20236 N N . VAL D 2 67 ? 165.56206 139.45234 121.04779 1.000 87.11704 67 VAL C N 1
ATOM 20237 C CA . VAL D 2 67 ? 164.29046 138.82925 121.39168 1.000 85.82974 67 VAL C CA 1
ATOM 20238 C C . VAL D 2 67 ? 163.12316 139.79514 121.23230 1.000 88.61512 67 VAL C C 1
ATOM 20239 O O . VAL D 2 67 ? 162.03994 139.39275 120.80809 1.000 87.18534 67 VAL C O 1
ATOM 20252 N N . ASP D 2 68 ? 163.31485 141.06721 121.58244 1.000 89.69729 68 ASP C N 1
ATOM 20253 C CA . ASP D 2 68 ? 162.22337 142.03209 121.47813 1.000 88.23706 68 ASP C CA 1
ATOM 20254 C C . ASP D 2 68 ? 161.84612 142.27957 120.02244 1.000 86.62974 68 ASP C C 1
ATOM 20255 O O . ASP D 2 68 ? 160.66579 142.20987 119.65059 1.000 83.37654 68 ASP C O 1
ATOM 20264 N N . ASP D 2 69 ? 162.83863 142.57074 119.17933 1.000 86.45149 69 ASP C N 1
ATOM 20265 C CA . ASP D 2 69 ? 162.54909 142.77154 117.76642 1.000 85.95968 69 ASP C CA 1
ATOM 20266 C C . ASP D 2 69 ? 161.99252 141.50461 117.13970 1.000 81.77199 69 ASP C C 1
ATOM 20267 O O . ASP D 2 69 ? 161.20419 141.57744 116.19431 1.000 83.84791 69 ASP C O 1
ATOM 20276 N N . LEU D 2 70 ? 162.37505 140.33762 117.65803 1.000 77.15560 70 LEU C N 1
ATOM 20277 C CA . LEU D 2 70 ? 161.75752 139.10071 117.19784 1.000 74.76975 70 LEU C CA 1
ATOM 20278 C C . LEU D 2 70 ? 160.26030 139.11525 117.46558 1.000 72.94450 70 LEU C C 1
ATOM 20279 O O . LEU D 2 70 ? 159.46320 138.73812 116.60020 1.000 74.83388 70 LEU C O 1
ATOM 20295 N N . THR D 2 71 ? 159.85814 139.56723 118.65479 1.000 71.56581 71 THR C N 1
ATOM 20296 C CA . THR D 2 71 ? 158.43745 139.64099 118.97821 1.000 68.11541 71 THR C CA 1
ATOM 20297 C C . THR D 2 71 ? 157.72143 140.64051 118.08077 1.000 73.32529 71 THR C C 1
ATOM 20298 O O . THR D 2 71 ? 156.61875 140.36957 117.58787 1.000 74.06511 71 THR C O 1
ATOM 20309 N N . ALA D 2 72 ? 158.33267 141.80515 117.85735 1.000 71.76840 72 ALA C N 1
ATOM 20310 C CA . ALA D 2 72 ? 157.71196 142.80533 116.99411 1.000 66.97776 72 ALA C CA 1
ATOM 20311 C C . ALA D 2 72 ? 157.53035 142.26799 115.58002 1.000 72.13177 72 ALA C C 1
ATOM 20312 O O . ALA D 2 72 ? 156.45140 142.39257 114.98157 1.000 72.45103 72 ALA C O 1
ATOM 20319 N N . ASN D 2 73 ? 158.58337 141.65940 115.03197 1.000 70.71811 73 ASN C N 1
ATOM 20320 C CA . ASN D 2 73 ? 158.51643 141.12151 113.68208 1.000 60.66503 73 ASN C CA 1
ATOM 20321 C C . ASN D 2 73 ? 157.47536 140.01990 113.58590 1.000 59.53785 73 ASN C C 1
ATOM 20322 O O . ASN D 2 73 ? 156.73254 139.94776 112.60480 1.000 65.56184 73 ASN C O 1
ATOM 20333 N N . THR D 2 74 ? 157.39973 139.15338 114.59553 1.000 58.96155 74 THR C N 1
ATOM 20334 C CA . THR D 2 74 ? 156.40806 138.08602 114.57029 1.000 59.33665 74 THR C CA 1
ATOM 20335 C C . THR D 2 74 ? 154.99283 138.64847 114.60520 1.000 61.60309 74 THR C C 1
ATOM 20336 O O . THR D 2 74 ? 154.09677 138.13998 113.91848 1.000 66.29432 74 THR C O 1
ATOM 20347 N N . ILE D 2 75 ? 154.76632 139.69488 115.40267 1.000 57.89080 75 ILE C N 1
ATOM 20348 C CA . ILE D 2 75 ? 153.43587 140.29712 115.46069 1.000 60.27714 75 ILE C CA 1
ATOM 20349 C C . ILE D 2 75 ? 153.06275 140.88199 114.10549 1.000 62.95191 75 ILE C C 1
ATOM 20350 O O . ILE D 2 75 ? 151.94394 140.69092 113.61160 1.000 60.04580 75 ILE C O 1
ATOM 20366 N N . THR D 2 76 ? 153.99532 141.60611 113.48187 1.000 69.46945 76 THR C N 1
ATOM 20367 C CA . THR D 2 76 ? 153.71385 142.15573 112.15832 1.000 65.20403 76 THR C CA 1
ATOM 20368 C C . THR D 2 76 ? 153.44100 141.04044 111.15809 1.000 65.89508 76 THR C C 1
ATOM 20369 O O . THR D 2 76 ? 152.53606 141.14884 110.31994 1.000 72.41520 76 THR C O 1
ATOM 20380 N N . MET D 2 77 ? 154.21424 139.95632 111.23515 1.000 62.55891 77 MET C N 1
ATOM 20381 C CA . MET D 2 77 ? 154.05996 138.86174 110.28783 1.000 59.54625 77 MET C CA 1
ATOM 20382 C C . MET D 2 77 ? 152.70088 138.19479 110.42693 1.000 59.15161 77 MET C C 1
ATOM 20383 O O . MET D 2 77 ? 152.07309 137.86093 109.42419 1.000 67.41641 77 MET C O 1
ATOM 20397 N N . LEU D 2 78 ? 152.22023 137.99430 111.65301 1.000 53.76976 78 LEU C N 1
ATOM 20398 C CA . LEU D 2 78 ? 150.88992 137.40850 111.81721 1.000 58.04249 78 LEU C CA 1
ATOM 20399 C C . LEU D 2 78 ? 149.79657 138.37630 111.36815 1.000 64.56494 78 LEU C C 1
ATOM 20400 O O . LEU D 2 78 ? 148.81997 137.97579 110.70258 1.000 72.53349 78 LEU C O 1
ATOM 20416 N N . PHE D 2 79 ? 149.94625 139.65661 111.71927 1.000 59.51415 79 PHE C N 1
ATOM 20417 C CA . PHE D 2 79 ? 148.99039 140.66588 111.28375 1.000 60.43802 79 PHE C CA 1
ATOM 20418 C C . PHE D 2 79 ? 148.82324 140.62991 109.77306 1.000 67.41771 79 PHE C C 1
ATOM 20419 O O . PHE D 2 79 ? 147.70059 140.63713 109.25723 1.000 67.25327 79 PHE C O 1
ATOM 20436 N N . PHE D 2 80 ? 149.93891 140.57934 109.04671 1.000 68.66568 80 PHE C N 1
ATOM 20437 C CA . PHE D 2 80 ? 149.89445 140.52936 107.59267 1.000 61.70676 80 PHE C CA 1
ATOM 20438 C C . PHE D 2 80 ? 149.66823 139.12323 107.05441 1.000 61.34501 80 PHE C C 1
ATOM 20439 O O . PHE D 2 80 ? 149.44107 138.96767 105.85116 1.000 66.51290 80 PHE C O 1
ATOM 20456 N N . LEU D 2 81 ? 149.72945 138.10466 107.91021 1.000 66.21521 81 LEU C N 1
ATOM 20457 C CA . LEU D 2 81 ? 149.32692 136.76334 107.51145 1.000 66.29302 81 LEU C CA 1
ATOM 20458 C C . LEU D 2 81 ? 147.82296 136.68083 107.33500 1.000 62.45784 81 LEU C C 1
ATOM 20459 O O . LEU D 2 81 ? 147.33352 135.97410 106.44852 1.000 61.39623 81 LEU C O 1
ATOM 20475 N N . HIS D 2 82 ? 147.07940 137.37256 108.18516 1.000 62.08743 82 HIS C N 1
ATOM 20476 C CA . HIS D 2 82 ? 145.61924 137.32267 108.07344 1.000 62.20216 82 HIS C CA 1
ATOM 20477 C C . HIS D 2 82 ? 145.14295 137.56233 106.63657 1.000 64.89549 82 HIS C C 1
ATOM 20478 O O . HIS D 2 82 ? 144.40208 136.73480 106.07587 1.000 67.76820 82 HIS C O 1
ATOM 20492 N N . PRO D 2 83 ? 145.53129 138.68107 106.00942 1.000 66.53766 83 PRO C N 1
ATOM 20493 C CA . PRO D 2 83 ? 145.05501 138.94991 104.64007 1.000 63.39381 83 PRO C CA 1
ATOM 20494 C C . PRO D 2 83 ? 145.43114 137.88459 103.62807 1.000 64.87632 83 PRO C C 1
ATOM 20495 O O . PRO D 2 83 ? 144.61414 137.55142 102.76376 1.000 63.76043 83 PRO C O 1
ATOM 20506 N N . ILE D 2 84 ? 146.65405 137.35384 103.69349 1.000 68.18047 84 ILE C N 1
ATOM 20507 C CA . ILE D 2 84 ? 147.07685 136.34480 102.72637 1.000 60.29740 84 ILE C CA 1
ATOM 20508 C C . ILE D 2 84 ? 146.21396 135.10063 102.85574 1.000 58.95839 84 ILE C C 1
ATOM 20509 O O . ILE D 2 84 ? 145.77440 134.51693 101.85455 1.000 59.82398 84 ILE C O 1
ATOM 20525 N N . VAL D 2 85 ? 145.96710 134.66919 104.09161 1.000 60.25768 85 VAL C N 1
ATOM 20526 C CA . VAL D 2 85 ? 145.13872 133.49246 104.31085 1.000 54.38020 85 VAL C CA 1
ATOM 20527 C C . VAL D 2 85 ? 143.73986 133.72410 103.76666 1.000 57.03506 85 VAL C C 1
ATOM 20528 O O . VAL D 2 85 ? 143.17112 132.84985 103.11155 1.000 53.57485 85 VAL C O 1
ATOM 20541 N N . LYS D 2 86 ? 143.15972 134.90047 104.02053 1.000 63.40998 86 LYS C N 1
ATOM 20542 C CA . LYS D 2 86 ? 141.81802 135.16629 103.49842 1.000 62.73461 86 LYS C CA 1
ATOM 20543 C C . LYS D 2 86 ? 141.80537 135.15785 101.97162 1.000 65.68180 86 LYS C C 1
ATOM 20544 O O . LYS D 2 86 ? 140.89489 134.59267 101.34110 1.000 67.00018 86 LYS C O 1
ATOM 20563 N N . MET D 2 87 ? 142.81344 135.78678 101.36506 1.000 65.96233 87 MET C N 1
ATOM 20564 C CA . MET D 2 87 ? 142.88890 135.89106 99.91374 1.000 65.87424 87 MET C CA 1
ATOM 20565 C C . MET D 2 87 ? 142.96912 134.51560 99.27059 1.000 66.49537 87 MET C C 1
ATOM 20566 O O . MET D 2 87 ? 142.28315 134.23910 98.28123 1.000 66.72982 87 MET C O 1
ATOM 20580 N N . ILE D 2 88 ? 143.81753 133.63985 99.81372 1.000 63.98824 88 ILE C N 1
ATOM 20581 C CA . ILE D 2 88 ? 143.92367 132.29131 99.26590 1.000 62.66041 88 ILE C CA 1
ATOM 20582 C C . ILE D 2 88 ? 142.68604 131.47116 99.60182 1.000 60.92453 88 ILE C C 1
ATOM 20583 O O . ILE D 2 88 ? 142.27458 130.60925 98.81856 1.000 59.44474 88 ILE C O 1
ATOM 20599 N N . TYR D 2 89 ? 142.07534 131.71442 100.76074 1.000 60.61137 89 TYR C N 1
ATOM 20600 C CA . TYR D 2 89 ? 140.93247 130.92010 101.18674 1.000 59.23880 89 TYR C CA 1
ATOM 20601 C C . TYR D 2 89 ? 139.74104 131.12186 100.26587 1.000 61.22815 89 TYR C C 1
ATOM 20602 O O . TYR D 2 89 ? 139.03128 130.16244 99.94998 1.000 63.91460 89 TYR C O 1
ATOM 20620 N N . PHE D 2 90 ? 139.48571 132.35670 99.83768 1.000 63.72269 90 PHE C N 1
ATOM 20621 C CA . PHE D 2 90 ? 138.26391 132.58579 99.06620 1.000 61.42707 90 PHE C CA 1
ATOM 20622 C C . PHE D 2 90 ? 138.19863 131.76052 97.78714 1.000 66.13070 90 PHE C C 1
ATOM 20623 O O . PHE D 2 90 ? 137.18335 131.07556 97.57440 1.000 69.27555 90 PHE C O 1
ATOM 20640 N N . PRO D 2 91 ? 139.19750 131.78250 96.89742 1.000 70.36838 91 PRO C N 1
ATOM 20641 C CA . PRO D 2 91 ? 139.03482 131.07199 95.61610 1.000 65.15947 91 PRO C CA 1
ATOM 20642 C C . PRO D 2 91 ? 138.82087 129.57423 95.75479 1.000 61.66239 91 PRO C C 1
ATOM 20643 O O . PRO D 2 91 ? 138.04215 128.99841 94.98612 1.000 62.82658 91 PRO C O 1
ATOM 20654 N N . VAL D 2 92 ? 139.48150 128.92016 96.71197 1.000 62.20912 92 VAL C N 1
ATOM 20655 C CA . VAL D 2 92 ? 139.36086 127.46908 96.81858 1.000 62.50150 92 VAL C CA 1
ATOM 20656 C C . VAL D 2 92 ? 137.94639 127.08098 97.22736 1.000 63.13981 92 VAL C C 1
ATOM 20657 O O . VAL D 2 92 ? 137.41816 126.05498 96.78425 1.000 62.91154 92 VAL C O 1
ATOM 20670 N N . ARG D 2 93 ? 137.30977 127.88830 98.07326 1.000 61.90608 93 ARG C N 1
ATOM 20671 C CA . ARG D 2 93 ? 135.94849 127.64010 98.52359 1.000 63.22397 93 ARG C CA 1
ATOM 20672 C C . ARG D 2 93 ? 134.92637 128.47111 97.75961 1.000 66.85913 93 ARG C C 1
ATOM 20673 O O . ARG D 2 93 ? 133.79040 128.61883 98.21767 1.000 68.61450 93 ARG C O 1
ATOM 20694 N N . SER D 2 94 ? 135.30528 129.01175 96.60107 1.000 64.84120 94 SER C N 1
ATOM 20695 C CA . SER D 2 94 ? 134.42591 129.93169 95.88911 1.000 65.86121 94 SER C CA 1
ATOM 20696 C C . SER D 2 94 ? 133.07836 129.30097 95.56526 1.000 65.62529 94 SER C C 1
ATOM 20697 O O . SER D 2 94 ? 132.07065 130.01011 95.47222 1.000 69.82925 94 SER C O 1
ATOM 20705 N N . LYS D 2 95 ? 133.03307 127.98099 95.38966 1.000 67.82740 95 LYS C N 1
ATOM 20706 C CA . LYS D 2 95 ? 131.78068 127.33375 95.01230 1.000 72.76112 95 LYS C CA 1
ATOM 20707 C C . LYS D 2 95 ? 130.72218 127.51229 96.09315 1.000 77.95804 95 LYS C C 1
ATOM 20708 O O . LYS D 2 95 ? 129.56670 127.84195 95.80112 1.000 80.00403 95 LYS C O 1
ATOM 20727 N N . ILE D 2 96 ? 131.10061 127.30801 97.35618 1.000 73.88536 96 ILE C N 1
ATOM 20728 C CA . ILE D 2 96 ? 130.13141 127.45127 98.43752 1.000 70.75118 96 ILE C CA 1
ATOM 20729 C C . ILE D 2 96 ? 129.74900 128.91409 98.62776 1.000 71.69069 96 ILE C C 1
ATOM 20730 O O . ILE D 2 96 ? 128.60071 129.22110 98.96718 1.000 73.13318 96 ILE C O 1
ATOM 20746 N N . PHE D 2 97 ? 130.68798 129.83889 98.41811 1.000 68.64593 97 PHE C N 1
ATOM 20747 C CA . PHE D 2 97 ? 130.35224 131.25729 98.48831 1.000 67.29750 97 PHE C CA 1
ATOM 20748 C C . PHE D 2 97 ? 129.29903 131.61769 97.44860 1.000 66.48160 97 PHE C C 1
ATOM 20749 O O . PHE D 2 97 ? 128.31134 132.29683 97.75330 1.000 67.99775 97 PHE C O 1
ATOM 20766 N N . TYR D 2 98 ? 129.49375 131.16780 96.20798 1.000 66.40509 98 TYR C N 1
ATOM 20767 C CA . TYR D 2 98 ? 128.50609 131.43326 95.16957 1.000 65.54849 98 TYR C CA 1
ATOM 20768 C C . TYR D 2 98 ? 127.18254 130.75270 95.47573 1.000 68.62428 98 TYR C C 1
ATOM 20769 O O . TYR D 2 98 ? 126.11991 131.29441 95.15569 1.000 72.77419 98 TYR C O 1
ATOM 20787 N N . LYS D 2 99 ? 127.22050 129.56324 96.07658 1.000 69.33150 99 LYS C N 1
ATOM 20788 C CA . LYS D 2 99 ? 125.97855 128.90877 96.47185 1.000 71.35534 99 LYS C CA 1
ATOM 20789 C C . LYS D 2 99 ? 125.23420 129.74357 97.50461 1.000 72.84460 99 LYS C C 1
ATOM 20790 O O . LYS D 2 99 ? 124.01017 129.89623 97.42949 1.000 72.72255 99 LYS C O 1
ATOM 20809 N N . THR D 2 100 ? 125.96210 130.29592 98.47553 1.000 73.36201 100 THR C N 1
ATOM 20810 C CA . THR D 2 100 ? 125.33963 131.14175 99.48834 1.000 67.95988 100 THR C CA 1
ATOM 20811 C C . THR D 2 100 ? 124.73642 132.39162 98.86237 1.000 67.81558 100 THR C C 1
ATOM 20812 O O . THR D 2 100 ? 123.58914 132.75169 99.14622 1.000 71.01109 100 THR C O 1
ATOM 20823 N N . LEU D 2 101 ? 125.49710 133.06431 97.99672 1.000 71.26829 101 LEU C N 1
ATOM 20824 C CA . LEU D 2 101 ? 125.03084 134.31812 97.41719 1.000 69.42743 101 LEU C CA 1
ATOM 20825 C C . LEU D 2 101 ? 123.79223 134.13462 96.55351 1.000 68.20031 101 LEU C C 1
ATOM 20826 O O . LEU D 2 101 ? 123.10522 135.11779 96.26239 1.000 72.10426 101 LEU C O 1
ATOM 20842 N N . ALA D 2 102 ? 123.48983 132.90684 96.13726 1.000 68.13690 102 ALA C N 1
ATOM 20843 C CA . ALA D 2 102 ? 122.34044 132.62503 95.29078 1.000 66.58200 102 ALA C CA 1
ATOM 20844 C C . ALA D 2 102 ? 121.18215 132.00977 96.06531 1.000 70.34760 102 ALA C C 1
ATOM 20845 O O . ALA D 2 102 ? 120.26542 131.45175 95.45522 1.000 70.42349 102 ALA C O 1
ATOM 20852 N N . ILE D 2 103 ? 121.20500 132.09482 97.39541 1.000 71.85291 103 ILE C N 1
ATOM 20853 C CA . ILE D 2 103 ? 120.16510 131.45746 98.19644 1.000 68.64744 103 ILE C CA 1
ATOM 20854 C C . ILE D 2 103 ? 118.82651 132.15312 97.99047 1.000 73.46782 103 ILE C C 1
ATOM 20855 O O . ILE D 2 103 ? 117.79690 131.50168 97.78531 1.000 74.72656 103 ILE C O 1
ATOM 20871 N N . TRP D 2 104 ? 118.81702 133.48530 98.04147 1.000 70.54062 104 TRP C N 1
ATOM 20872 C CA . TRP D 2 104 ? 117.58086 134.25471 98.11148 1.000 70.21282 104 TRP C CA 1
ATOM 20873 C C . TRP D 2 104 ? 117.11050 134.74117 96.74624 1.000 68.19701 104 TRP C C 1
ATOM 20874 O O . TRP D 2 104 ? 116.46306 135.78787 96.65089 1.000 69.51279 104 TRP C O 1
ATOM 20895 N N . ASN D 2 105 ? 117.40668 133.99424 95.68410 1.000 70.48913 105 ASN C N 1
ATOM 20896 C CA . ASN D 2 105 ? 117.00255 134.43268 94.35450 1.000 76.43751 105 ASN C CA 1
ATOM 20897 C C . ASN D 2 105 ? 115.50537 134.26964 94.13446 1.000 77.08903 105 ASN C C 1
ATOM 20898 O O . ASN D 2 105 ? 114.90509 135.05099 93.38947 1.000 79.33732 105 ASN C O 1
ATOM 20909 N N . ASN D 2 106 ? 114.88697 133.26911 94.75744 1.000 76.00135 106 ASN C N 1
ATOM 20910 C CA . ASN D 2 106 ? 113.45897 132.99392 94.59748 1.000 78.89661 106 ASN C CA 1
ATOM 20911 C C . ASN D 2 106 ? 112.83118 132.79150 95.96982 1.000 75.03887 106 ASN C C 1
ATOM 20912 O O . ASN D 2 106 ? 112.66077 131.65330 96.42576 1.000 73.92818 106 ASN C O 1
ATOM 20923 N N . PRO D 2 107 ? 112.47116 133.87654 96.65914 1.000 71.26316 107 PRO C N 1
ATOM 20924 C CA . PRO D 2 107 ? 111.87102 133.73514 97.99001 1.000 65.93023 107 PRO C CA 1
ATOM 20925 C C . PRO D 2 107 ? 110.35689 133.61470 97.95336 1.000 61.55903 107 PRO C C 1
ATOM 20926 O O . PRO D 2 107 ? 109.73945 133.68698 96.88792 1.000 64.02600 107 PRO C O 1
ATOM 20937 N N . ASN D 2 108 ? 109.75576 133.42949 99.12367 1.000 60.57819 108 ASN C N 1
ATOM 20938 C CA . ASN D 2 108 ? 108.32024 133.25263 99.25635 1.000 57.37182 108 ASN C CA 1
ATOM 20939 C C . ASN D 2 108 ? 107.60034 134.59574 99.14570 1.000 64.19413 108 ASN C C 1
ATOM 20940 O O . ASN D 2 108 ? 108.21103 135.66562 99.19231 1.000 70.34217 108 ASN C O 1
ATOM 20951 N N . SER D 2 109 ? 106.27834 134.53500 98.99971 1.000 61.97837 109 SER C N 1
ATOM 20952 C CA . SER D 2 109 ? 105.48111 135.74924 98.90617 1.000 69.71722 109 SER C CA 1
ATOM 20953 C C . SER D 2 109 ? 104.05391 135.46097 99.34617 1.000 69.78607 109 SER C C 1
ATOM 20954 O O . SER D 2 109 ? 103.48164 134.43544 98.97344 1.000 66.47501 109 SER C O 1
ATOM 20962 N N . HIS D 2 110 ? 103.48643 136.37640 100.13407 1.000 65.76136 110 HIS C N 1
ATOM 20963 C CA . HIS D 2 110 ? 102.08704 136.32583 100.52748 1.000 64.82392 110 HIS C CA 1
ATOM 20964 C C . HIS D 2 110 ? 101.50890 137.73049 100.41776 1.000 73.32297 110 HIS C C 1
ATOM 20965 O O . HIS D 2 110 ? 102.17913 138.70193 100.79495 1.000 81.12850 110 HIS C O 1
ATOM 20979 N N . PRO D 2 111 ? 100.28006 137.87774 99.90984 1.000 77.74076 111 PRO C N 1
ATOM 20980 C CA . PRO D 2 111 ? 99.72861 139.23436 99.75042 1.000 74.46138 111 PRO C CA 1
ATOM 20981 C C . PRO D 2 111 ? 99.68038 140.03729 101.03865 1.000 79.08700 111 PRO C C 1
ATOM 20982 O O . PRO D 2 111 ? 99.99514 141.23317 101.02750 1.000 83.82091 111 PRO C O 1
ATOM 20993 N N . LEU D 2 112 ? 99.30034 139.41429 102.15559 1.000 75.57504 112 LEU C N 1
ATOM 20994 C CA . LEU D 2 112 ? 99.08558 140.17360 103.38309 1.000 72.44563 112 LEU C CA 1
ATOM 20995 C C . LEU D 2 112 ? 100.39923 140.65909 103.97832 1.000 73.74291 112 LEU C C 1
ATOM 20996 O O . LEU D 2 112 ? 100.46898 141.76940 104.51540 1.000 82.52421 112 LEU C O 1
ATOM 21012 N N . PHE D 2 113 ? 101.44853 139.84932 103.89612 1.000 70.06766 113 PHE C N 1
ATOM 21013 C CA . PHE D 2 113 ? 102.72109 140.16135 104.52638 1.000 73.41090 113 PHE C CA 1
ATOM 21014 C C . PHE D 2 113 ? 103.72555 140.76265 103.55603 1.000 79.96220 113 PHE C C 1
ATOM 21015 O O . PHE D 2 113 ? 104.90348 140.89110 103.90196 1.000 83.56809 113 PHE C O 1
ATOM 21032 N N . ALA D 2 114 ? 103.29073 141.13240 102.35016 1.000 80.07194 114 ALA C N 1
ATOM 21033 C CA . ALA D 2 114 ? 104.21201 141.71929 101.38386 1.000 75.19130 114 ALA C CA 1
ATOM 21034 C C . ALA D 2 114 ? 104.77167 143.03891 101.89426 1.000 77.52187 114 ALA C C 1
ATOM 21035 O O . ALA D 2 114 ? 105.99252 143.21863 101.97876 1.000 76.41692 114 ALA C O 1
ATOM 21042 N N . GLU D 2 115 ? 103.88949 143.95972 102.28831 1.000 80.15916 115 GLU C N 1
ATOM 21043 C CA . GLU D 2 115 ? 104.34096 145.28657 102.69116 1.000 81.97039 115 GLU C CA 1
ATOM 21044 C C . GLU D 2 115 ? 105.38971 145.18081 103.78397 1.000 76.76570 115 GLU C C 1
ATOM 21045 O O . GLU D 2 115 ? 106.52031 145.65800 103.62754 1.000 81.65989 115 GLU C O 1
ATOM 21057 N N . SER D 2 116 ? 105.05373 144.48583 104.87127 1.000 72.34857 116 SER C N 1
ATOM 21058 C CA . SER D 2 116 ? 106.01617 144.29915 105.94661 1.000 72.42402 116 SER C CA 1
ATOM 21059 C C . SER D 2 116 ? 107.32857 143.77954 105.38990 1.000 70.76436 116 SER C C 1
ATOM 21060 O O . SER D 2 116 ? 108.39133 144.37237 105.61152 1.000 72.93048 116 SER C O 1
ATOM 21068 N N . ASN D 2 117 ? 107.26012 142.70868 104.59773 1.000 71.45018 117 ASN C N 1
ATOM 21069 C CA . ASN D 2 117 ? 108.46679 142.15510 104.00226 1.000 70.60453 117 ASN C CA 1
ATOM 21070 C C . ASN D 2 117 ? 109.28045 143.25897 103.35273 1.000 71.85384 117 ASN C C 1
ATOM 21071 O O . ASN D 2 117 ? 110.43115 143.51350 103.73185 1.000 71.36227 117 ASN C O 1
ATOM 21082 N N . ALA D 2 118 ? 108.65770 143.98261 102.42045 1.000 75.05672 118 ALA C N 1
ATOM 21083 C CA . ALA D 2 118 ? 109.38205 145.02119 101.70663 1.000 70.43480 118 ALA C CA 1
ATOM 21084 C C . ALA D 2 118 ? 110.08009 145.93760 102.69286 1.000 69.85643 118 ALA C C 1
ATOM 21085 O O . ALA D 2 118 ? 111.30261 146.11814 102.63409 1.000 71.89153 118 ALA C O 1
ATOM 21092 N N . ARG D 2 119 ? 109.33169 146.44294 103.67548 1.000 72.91092 119 ARG C N 1
ATOM 21093 C CA . ARG D 2 119 ? 109.92047 147.38547 104.61394 1.000 70.10639 119 ARG C CA 1
ATOM 21094 C C . ARG D 2 119 ? 111.18000 146.79426 105.21655 1.000 69.43652 119 ARG C C 1
ATOM 21095 O O . ARG D 2 119 ? 112.27096 147.36476 105.09795 1.000 73.62667 119 ARG C O 1
ATOM 21116 N N . PHE D 2 120 ? 111.06590 145.59425 105.78127 1.000 70.94936 120 PHE C N 1
ATOM 21117 C CA . PHE D 2 120 ? 112.21398 145.02214 106.46433 1.000 71.71867 120 PHE C CA 1
ATOM 21118 C C . PHE D 2 120 ? 113.34007 144.76523 105.48161 1.000 71.57104 120 PHE C C 1
ATOM 21119 O O . PHE D 2 120 ? 114.50834 145.04191 105.78008 1.000 75.09318 120 PHE C O 1
ATOM 21136 N N . HIS D 2 121 ? 113.00409 144.29606 104.27842 1.000 70.21853 121 HIS C N 1
ATOM 21137 C CA . HIS D 2 121 ? 114.03143 144.13375 103.26142 1.000 68.92826 121 HIS C CA 1
ATOM 21138 C C . HIS D 2 121 ? 114.78782 145.43896 103.08344 1.000 74.57415 121 HIS C C 1
ATOM 21139 O O . HIS D 2 121 ? 116.01659 145.48523 103.22171 1.000 73.79902 121 HIS C O 1
ATOM 21153 N N . ALA D 2 122 ? 114.05374 146.53134 102.85840 1.000 78.10274 122 ALA C N 1
ATOM 21154 C CA . ALA D 2 122 ? 114.70044 147.82805 102.72703 1.000 70.30822 122 ALA C CA 1
ATOM 21155 C C . ALA D 2 122 ? 115.58956 148.08848 103.92886 1.000 70.97147 122 ALA C C 1
ATOM 21156 O O . ALA D 2 122 ? 116.77804 148.40264 103.78673 1.000 72.90442 122 ALA C O 1
ATOM 21163 N N . LEU D 2 123 ? 115.04248 147.88409 105.12797 1.000 70.89096 123 LEU C N 1
ATOM 21164 C CA . LEU D 2 123 ? 115.81564 148.11954 106.33738 1.000 71.75995 123 LEU C CA 1
ATOM 21165 C C . LEU D 2 123 ? 117.14956 147.39949 106.25303 1.000 71.79315 123 LEU C C 1
ATOM 21166 O O . LEU D 2 123 ? 118.21293 148.00900 106.42255 1.000 76.80713 123 LEU C O 1
ATOM 21182 N N . ALA D 2 124 ? 117.11289 146.10923 105.91332 1.000 71.16612 124 ALA C N 1
ATOM 21183 C CA . ALA D 2 124 ? 118.34266 145.33204 105.86911 1.000 70.19541 124 ALA C CA 1
ATOM 21184 C C . ALA D 2 124 ? 119.37912 146.03395 105.01304 1.000 73.80759 124 ALA C C 1
ATOM 21185 O O . ALA D 2 124 ? 120.49607 146.30939 105.46849 1.000 74.29052 124 ALA C O 1
ATOM 21192 N N . ILE D 2 125 ? 118.99440 146.41310 103.79255 1.000 77.96587 125 ILE C N 1
ATOM 21193 C CA . ILE D 2 125 ? 119.96499 147.00608 102.88010 1.000 73.01834 125 ILE C CA 1
ATOM 21194 C C . ILE D 2 125 ? 120.62834 148.19450 103.55212 1.000 72.34236 125 ILE C C 1
ATOM 21195 O O . ILE D 2 125 ? 121.86091 148.29109 103.61449 1.000 72.55341 125 ILE C O 1
ATOM 21211 N N . THR D 2 126 ? 119.81676 149.07131 104.14673 1.000 75.34926 126 THR C N 1
ATOM 21212 C CA . THR D 2 126 ? 120.37300 150.25467 104.78448 1.000 72.17331 126 THR C CA 1
ATOM 21213 C C . THR D 2 126 ? 121.46537 149.85596 105.75989 1.000 74.96474 126 THR C C 1
ATOM 21214 O O . THR D 2 126 ? 122.61916 150.28600 105.63372 1.000 79.42454 126 THR C O 1
ATOM 21225 N N . LYS D 2 127 ? 121.14198 148.94697 106.67952 1.000 72.40205 127 LYS C N 1
ATOM 21226 C CA . LYS D 2 127 ? 122.11987 148.55561 107.68283 1.000 69.32145 127 LYS C CA 1
ATOM 21227 C C . LYS D 2 127 ? 123.38386 148.04620 107.01333 1.000 69.45589 127 LYS C C 1
ATOM 21228 O O . LYS D 2 127 ? 124.49351 148.48546 107.34091 1.000 70.91598 127 LYS C O 1
ATOM 21247 N N . MET D 2 128 ? 123.22993 147.17372 106.01360 1.000 70.85780 128 MET C N 1
ATOM 21248 C CA . MET D 2 128 ? 124.40297 146.63850 105.33695 1.000 67.24330 128 MET C CA 1
ATOM 21249 C C . MET D 2 128 ? 125.29358 147.77477 104.86933 1.000 71.54325 128 MET C C 1
ATOM 21250 O O . MET D 2 128 ? 126.48177 147.83214 105.21095 1.000 69.26801 128 MET C O 1
ATOM 21264 N N . ARG D 2 129 ? 124.70985 148.73831 104.15188 1.000 78.30972 129 ARG C N 1
ATOM 21265 C CA . ARG D 2 129 ? 125.50640 149.84791 103.64971 1.000 69.42165 129 ARG C CA 1
ATOM 21266 C C . ARG D 2 129 ? 126.27473 150.48497 104.79116 1.000 69.20813 129 ARG C C 1
ATOM 21267 O O . ARG D 2 129 ? 127.50804 150.58276 104.75344 1.000 69.52608 129 ARG C O 1
ATOM 21288 N N . ARG D 2 130 ? 125.56181 150.83675 105.86162 1.000 71.45742 130 ARG C N 1
ATOM 21289 C CA . ARG D 2 130 ? 126.20937 151.48990 106.98709 1.000 69.93038 130 ARG C CA 1
ATOM 21290 C C . ARG D 2 130 ? 127.42546 150.69270 107.41821 1.000 71.24827 130 ARG C C 1
ATOM 21291 O O . ARG D 2 130 ? 128.54686 151.21550 107.45610 1.000 73.49965 130 ARG C O 1
ATOM 21312 N N . LEU D 2 131 ? 127.23698 149.39039 107.64136 1.000 74.88336 131 LEU C N 1
ATOM 21313 C CA . LEU D 2 131 ? 128.33655 148.57072 108.12651 1.000 67.53700 131 LEU C CA 1
ATOM 21314 C C . LEU D 2 131 ? 129.54470 148.73763 107.22220 1.000 68.01049 131 LEU C C 1
ATOM 21315 O O . LEU D 2 131 ? 130.62336 149.14161 107.67424 1.000 66.79020 131 LEU C O 1
ATOM 21331 N N . LEU D 2 132 ? 129.35062 148.54009 105.91687 1.000 65.12224 132 LEU C N 1
ATOM 21332 C CA . LEU D 2 132 ? 130.47441 148.64765 104.99886 1.000 63.23676 132 LEU C CA 1
ATOM 21333 C C . LEU D 2 132 ? 131.16876 149.98367 105.18768 1.000 69.51174 132 LEU C C 1
ATOM 21334 O O . LEU D 2 132 ? 132.36309 150.03879 105.51026 1.000 67.88077 132 LEU C O 1
ATOM 21350 N N . PHE D 2 133 ? 130.40063 151.07354 105.10619 1.000 74.13314 133 PHE C N 1
ATOM 21351 C CA . PHE D 2 133 ? 131.00048 152.39330 105.23497 1.000 66.21645 133 PHE C CA 1
ATOM 21352 C C . PHE D 2 133 ? 131.81053 152.46774 106.51460 1.000 69.66856 133 PHE C C 1
ATOM 21353 O O . PHE D 2 133 ? 133.00631 152.78376 106.49166 1.000 72.08723 133 PHE C O 1
ATOM 21370 N N . CYS D 2 134 ? 131.19447 152.08972 107.63592 1.000 71.89187 134 CYS C N 1
ATOM 21371 C CA . CYS D 2 134 ? 131.89276 152.18801 108.90725 1.000 68.01008 134 CYS C CA 1
ATOM 21372 C C . CYS D 2 134 ? 133.22291 151.46216 108.82478 1.000 65.76496 134 CYS C C 1
ATOM 21373 O O . CYS D 2 134 ? 134.28481 152.05435 109.05399 1.000 67.27636 134 CYS C O 1
ATOM 21381 N N . VAL D 2 135 ? 133.19304 150.19814 108.39995 1.000 66.52346 135 VAL C N 1
ATOM 21382 C CA . VAL D 2 135 ? 134.43114 149.43263 108.35959 1.000 67.12784 135 VAL C CA 1
ATOM 21383 C C . VAL D 2 135 ? 135.41275 150.10387 107.41738 1.000 66.88667 135 VAL C C 1
ATOM 21384 O O . VAL D 2 135 ? 136.58410 150.31270 107.76146 1.000 66.13052 135 VAL C O 1
ATOM 21397 N N . ALA D 2 136 ? 134.93433 150.52036 106.24286 1.000 66.41598 136 ALA C N 1
ATOM 21398 C CA . ALA D 2 136 ? 135.80963 151.22114 105.31725 1.000 63.17252 136 ALA C CA 1
ATOM 21399 C C . ALA D 2 136 ? 136.49715 152.37001 106.03219 1.000 69.58048 136 ALA C C 1
ATOM 21400 O O . ALA D 2 136 ? 137.73139 152.45665 106.05507 1.000 68.58141 136 ALA C O 1
ATOM 21407 N N . GLY D 2 137 ? 135.71060 153.21080 106.70747 1.000 70.64962 137 GLY C N 1
ATOM 21408 C CA . GLY D 2 137 ? 136.30516 154.31289 107.43862 1.000 62.99071 137 GLY C CA 1
ATOM 21409 C C . GLY D 2 137 ? 137.39242 153.83154 108.36930 1.000 65.07056 137 GLY C C 1
ATOM 21410 O O . GLY D 2 137 ? 138.54582 154.26211 108.27626 1.000 68.13258 137 GLY C O 1
ATOM 21414 N N . ALA D 2 138 ? 137.05957 152.86204 109.22383 1.000 67.29119 138 ALA C N 1
ATOM 21415 C CA . ALA D 2 138 ? 138.05038 152.34158 110.15335 1.000 66.21827 138 ALA C CA 1
ATOM 21416 C C . ALA D 2 138 ? 139.31035 151.94981 109.40357 1.000 70.96785 138 ALA C C 1
ATOM 21417 O O . ALA D 2 138 ? 140.41178 152.41154 109.72715 1.000 74.27822 138 ALA C O 1
ATOM 21424 N N . THR D 2 139 ? 139.15236 151.16331 108.33692 1.000 71.30066 139 THR C N 1
ATOM 21425 C CA . THR D 2 139 ? 140.31736 150.71501 107.58943 1.000 70.54191 139 THR C CA 1
ATOM 21426 C C . THR D 2 139 ? 141.16624 151.90705 107.18614 1.000 74.63975 139 THR C C 1
ATOM 21427 O O . THR D 2 139 ? 142.35393 151.98543 107.52493 1.000 76.28137 139 THR C O 1
ATOM 21438 N N . ILE D 2 140 ? 140.54341 152.89385 106.53920 1.000 75.51931 140 ILE C N 1
ATOM 21439 C CA . ILE D 2 140 ? 141.29886 154.05227 106.08081 1.000 73.59981 140 ILE C CA 1
ATOM 21440 C C . ILE D 2 140 ? 142.02868 154.68044 107.25435 1.000 74.77477 140 ILE C C 1
ATOM 21441 O O . ILE D 2 140 ? 143.24696 154.89730 107.20953 1.000 76.59561 140 ILE C O 1
ATOM 21457 N N . PHE D 2 141 ? 141.30677 154.90673 108.35425 1.000 74.86083 141 PHE C N 1
ATOM 21458 C CA . PHE D 2 141 ? 141.92635 155.53232 109.51207 1.000 73.81510 141 PHE C CA 1
ATOM 21459 C C . PHE D 2 141 ? 143.20039 154.79337 109.87746 1.000 75.10285 141 PHE C C 1
ATOM 21460 O O . PHE D 2 141 ? 144.28018 155.39253 109.96121 1.000 77.88255 141 PHE C O 1
ATOM 21477 N N . SER D 2 142 ? 143.10849 153.46688 109.99961 1.000 75.28175 142 SER C N 1
ATOM 21478 C CA . SER D 2 142 ? 144.27534 152.69346 110.39634 1.000 76.76562 142 SER C CA 1
ATOM 21479 C C . SER D 2 142 ? 145.44760 153.01964 109.49000 1.000 77.46936 142 SER C C 1
ATOM 21480 O O . SER D 2 142 ? 146.50580 153.46177 109.95593 1.000 80.58958 142 SER C O 1
ATOM 21488 N N . VAL D 2 143 ? 145.23816 152.90626 108.17642 1.000 74.87417 143 VAL C N 1
ATOM 21489 C CA . VAL D 2 143 ? 146.32169 153.17806 107.23929 1.000 72.76103 143 VAL C CA 1
ATOM 21490 C C . VAL D 2 143 ? 146.94556 154.52313 107.56679 1.000 77.30624 143 VAL C C 1
ATOM 21491 O O . VAL D 2 143 ? 148.14323 154.62038 107.86675 1.000 77.90954 143 VAL C O 1
ATOM 21504 N N . ILE D 2 144 ? 146.11668 155.56803 107.61084 1.000 81.09113 144 ILE C N 1
ATOM 21505 C CA . ILE D 2 144 ? 146.64813 156.90623 107.83280 1.000 77.28494 144 ILE C CA 1
ATOM 21506 C C . ILE D 2 144 ? 147.44462 156.93032 109.12507 1.000 73.99194 144 ILE C C 1
ATOM 21507 O O . ILE D 2 144 ? 148.62093 157.31653 109.14418 1.000 74.43940 144 ILE C O 1
ATOM 21523 N N . SER D 2 145 ? 146.84364 156.43428 110.20895 1.000 72.26762 145 SER C N 1
ATOM 21524 C CA . SER D 2 145 ? 147.53853 156.45275 111.48646 1.000 74.19383 145 SER C CA 1
ATOM 21525 C C . SER D 2 145 ? 148.89670 155.79570 111.33873 1.000 78.44462 145 SER C C 1
ATOM 21526 O O . SER D 2 145 ? 149.92760 156.38462 111.68485 1.000 82.30717 145 SER C O 1
ATOM 21534 N N . TRP D 2 146 ? 148.92026 154.59749 110.75137 1.000 76.45914 146 TRP C N 1
ATOM 21535 C CA . TRP D 2 146 ? 150.18619 153.91824 110.52244 1.000 72.14138 146 TRP C CA 1
ATOM 21536 C C . TRP D 2 146 ? 151.18071 154.88113 109.89606 1.000 75.98413 146 TRP C C 1
ATOM 21537 O O . TRP D 2 146 ? 152.19404 155.23982 110.50826 1.000 76.81427 146 TRP C O 1
ATOM 21558 N N . THR D 2 147 ? 150.85013 155.38608 108.70572 1.000 81.64186 147 THR C N 1
ATOM 21559 C CA . THR D 2 147 ? 151.76619 156.27985 108.01156 1.000 82.01637 147 THR C CA 1
ATOM 21560 C C . THR D 2 147 ? 152.16762 157.43041 108.91996 1.000 79.27002 147 THR C C 1
ATOM 21561 O O . THR D 2 147 ? 153.35752 157.73029 109.07952 1.000 78.39137 147 THR C O 1
ATOM 21572 N N . GLY D 2 148 ? 151.18476 158.04549 109.57788 1.000 77.76214 148 GLY C N 1
ATOM 21573 C CA . GLY D 2 148 ? 151.49831 159.15274 110.46003 1.000 74.82220 148 GLY C CA 1
ATOM 21574 C C . GLY D 2 148 ? 152.59338 158.79724 111.43885 1.000 77.28008 148 GLY C C 1
ATOM 21575 O O . GLY D 2 148 ? 153.63679 159.45287 111.48915 1.000 81.84609 148 GLY C O 1
ATOM 21579 N N . ILE D 2 149 ? 152.40473 157.70352 112.17995 1.000 79.67372 149 ILE C N 1
ATOM 21580 C CA . ILE D 2 149 ? 153.36829 157.35988 113.21940 1.000 78.62774 149 ILE C CA 1
ATOM 21581 C C . ILE D 2 149 ? 154.75257 157.21760 112.61127 1.000 81.00003 149 ILE C C 1
ATOM 21582 O O . ILE D 2 149 ? 155.74944 157.68689 113.17531 1.000 81.48086 149 ILE C O 1
ATOM 21598 N N . THR D 2 150 ? 154.82654 156.63551 111.41478 1.000 83.79758 150 THR C N 1
ATOM 21599 C CA . THR D 2 150 ? 156.11724 156.31174 110.82747 1.000 83.52822 150 THR C CA 1
ATOM 21600 C C . THR D 2 150 ? 156.95677 157.54960 110.57334 1.000 86.08163 150 THR C C 1
ATOM 21601 O O . THR D 2 150 ? 158.16417 157.42137 110.34423 1.000 83.36923 150 THR C O 1
ATOM 21612 N N . PHE D 2 151 ? 156.35249 158.73909 110.61107 1.000 88.42179 151 PHE C N 1
ATOM 21613 C CA . PHE D 2 151 ? 157.08433 159.97593 110.40012 1.000 84.46714 151 PHE C CA 1
ATOM 21614 C C . PHE D 2 151 ? 157.26299 160.80305 111.66205 1.000 86.30327 151 PHE C C 1
ATOM 21615 O O . PHE D 2 151 ? 158.09328 161.71621 111.66193 1.000 86.81493 151 PHE C O 1
ATOM 21632 N N . ILE D 2 152 ? 156.52735 160.50751 112.73266 1.000 90.16774 152 ILE C N 1
ATOM 21633 C CA . ILE D 2 152 ? 156.70370 161.26590 113.96607 1.000 89.13440 152 ILE C CA 1
ATOM 21634 C C . ILE D 2 152 ? 157.76249 160.63853 114.86723 1.000 89.54289 152 ILE C C 1
ATOM 21635 O O . ILE D 2 152 ? 158.42594 161.35207 115.62544 1.000 88.74659 152 ILE C O 1
ATOM 21651 N N . GLU D 2 153 ? 157.94276 159.32414 114.80073 1.000 94.70151 153 GLU C N 1
ATOM 21652 C CA . GLU D 2 153 ? 158.97217 158.66840 115.58783 1.000 99.73225 153 GLU C CA 1
ATOM 21653 C C . GLU D 2 153 ? 160.34144 158.87713 114.94608 1.000 104.76970 153 GLU C C 1
ATOM 21654 O O . GLU D 2 153 ? 160.47141 159.45528 113.86447 1.000 102.41109 153 GLU C O 1
ATOM 21666 N N . ASP D 2 154 ? 161.37557 158.40035 115.63193 1.000 111.43930 154 ASP C N 1
ATOM 21667 C CA . ASP D 2 154 ? 162.74494 158.47115 115.14174 1.000 113.16170 154 ASP C CA 1
ATOM 21668 C C . ASP D 2 154 ? 163.20226 157.07609 114.74182 1.000 116.99502 154 ASP C C 1
ATOM 21669 O O . ASP D 2 154 ? 163.11177 156.13465 115.53658 1.000 115.45182 154 ASP C O 1
ATOM 21678 N N . SER D 2 155 ? 163.68198 156.94590 113.50817 1.000 115.02181 155 SER C N 1
ATOM 21679 C CA . SER D 2 155 ? 164.11098 155.65839 112.96837 1.000 114.64507 155 SER C CA 1
ATOM 21680 C C . SER D 2 155 ? 165.55131 155.42320 113.40032 1.000 118.48871 155 SER C C 1
ATOM 21681 O O . SER D 2 155 ? 166.48631 155.97203 112.81337 1.000 118.52794 155 SER C O 1
ATOM 21689 N N . VAL D 2 156 ? 165.73211 154.60065 114.43210 1.000 118.39389 156 VAL C N 1
ATOM 21690 C CA . VAL D 2 156 ? 167.05320 154.32234 114.97906 1.000 118.45664 156 VAL C CA 1
ATOM 21691 C C . VAL D 2 156 ? 167.03992 152.92258 115.57364 1.000 121.29363 156 VAL C C 1
ATOM 21692 O O . VAL D 2 156 ? 166.01076 152.44186 116.05469 1.000 119.59400 156 VAL C O 1
ATOM 21705 N N . LYS D 2 157 ? 168.19623 152.26724 115.53064 1.000 126.08971 157 LYS C N 1
ATOM 21706 C CA . LYS D 2 157 ? 168.37011 150.91728 116.04307 1.000 124.76411 157 LYS C CA 1
ATOM 21707 C C . LYS D 2 157 ? 169.46176 150.91607 117.10325 1.000 127.67413 157 LYS C C 1
ATOM 21708 O O . LYS D 2 157 ? 170.48764 151.58813 116.95349 1.000 128.23454 157 LYS C O 1
ATOM 21727 N N . ARG D 2 158 ? 169.23378 150.16196 118.17375 1.000 130.15679 158 ARG C N 1
ATOM 21728 C CA . ARG D 2 158 ? 170.16798 150.06954 119.28580 1.000 133.37801 158 ARG C CA 1
ATOM 21729 C C . ARG D 2 158 ? 171.01820 148.81421 119.14806 1.000 135.01662 158 ARG C C 1
ATOM 21730 O O . ARG D 2 158 ? 170.50627 147.73684 118.83056 1.000 131.46304 158 ARG C O 1
ATOM 21751 N N . ILE D 2 159 ? 172.31708 148.95898 119.39016 1.000 137.07136 159 ILE C N 1
ATOM 21752 C CA . ILE D 2 159 ? 173.23998 147.83603 119.29179 1.000 137.05823 159 ILE C CA 1
ATOM 21753 C C . ILE D 2 159 ? 174.02607 147.69642 120.58956 1.000 132.90841 159 ILE C C 1
ATOM 21754 O O . ILE D 2 159 ? 174.76795 148.59813 120.97774 1.000 133.71233 159 ILE C O 1
ATOM 21770 N N . THR D 2 168 ? 175.29813 151.44662 121.04940 1.000 131.79258 168 THR C N 1
ATOM 21771 C CA . THR D 2 168 ? 175.45321 152.39142 119.95058 1.000 135.36508 168 THR C CA 1
ATOM 21772 C C . THR D 2 168 ? 174.14110 152.56739 119.19630 1.000 134.10026 168 THR C C 1
ATOM 21773 O O . THR D 2 168 ? 173.25890 151.70887 119.25282 1.000 135.59766 168 THR C O 1
ATOM 21784 N N . ILE D 2 169 ? 174.02561 153.68662 118.48632 1.000 130.27484 169 ILE C N 1
ATOM 21785 C CA . ILE D 2 169 ? 172.84088 154.02452 117.70682 1.000 129.35512 169 ILE C CA 1
ATOM 21786 C C . ILE D 2 169 ? 173.20608 153.93695 116.23291 1.000 127.59565 169 ILE C C 1
ATOM 21787 O O . ILE D 2 169 ? 174.18131 154.55654 115.79092 1.000 126.87064 169 ILE C O 1
ATOM 21803 N N . ILE D 2 170 ? 172.42720 153.17188 115.47695 1.000 125.60555 170 ILE C N 1
ATOM 21804 C CA . ILE D 2 170 ? 172.62151 153.00425 114.04399 1.000 124.74986 170 ILE C CA 1
ATOM 21805 C C . ILE D 2 170 ? 171.35977 153.49887 113.34579 1.000 120.79320 170 ILE C C 1
ATOM 21806 O O . ILE D 2 170 ? 170.26119 153.03386 113.65997 1.000 120.35914 170 ILE C O 1
ATOM 21822 N N . PRO D 2 171 ? 171.45185 154.43402 112.39910 1.000 116.13692 171 PRO C N 1
ATOM 21823 C CA . PRO D 2 171 ? 170.24104 154.89585 111.70348 1.000 113.55176 171 PRO C CA 1
ATOM 21824 C C . PRO D 2 171 ? 169.64740 153.77729 110.86108 1.000 112.69383 171 PRO C C 1
ATOM 21825 O O . PRO D 2 171 ? 170.35114 153.12846 110.08532 1.000 110.77002 171 PRO C O 1
ATOM 21836 N N . ILE D 2 172 ? 168.34786 153.55288 111.02010 1.000 110.00464 172 ILE C N 1
ATOM 21837 C CA . ILE D 2 172 ? 167.64352 152.51918 110.26744 1.000 108.44796 172 ILE C CA 1
ATOM 21838 C C . ILE D 2 172 ? 166.82299 153.19894 109.17760 1.000 110.20520 172 ILE C C 1
ATOM 21839 O O . ILE D 2 172 ? 166.36567 154.33402 109.37166 1.000 111.39021 172 ILE C O 1
ATOM 21855 N N . PRO D 2 173 ? 166.61802 152.56580 108.02397 1.000 105.65369 173 PRO C N 1
ATOM 21856 C CA . PRO D 2 173 ? 165.75318 153.16979 107.00679 1.000 103.38999 173 PRO C CA 1
ATOM 21857 C C . PRO D 2 173 ? 164.36495 153.45696 107.55794 1.000 100.66000 173 PRO C C 1
ATOM 21858 O O . PRO D 2 173 ? 163.80202 152.66736 108.31815 1.000 98.04404 173 PRO C O 1
ATOM 21869 N N . ARG D 2 174 ? 163.81317 154.60515 107.16090 1.000 97.01908 174 ARG C N 1
ATOM 21870 C CA . ARG D 2 174 ? 162.53689 155.08437 107.69152 1.000 92.87903 174 ARG C CA 1
ATOM 21871 C C . ARG D 2 174 ? 161.41056 154.61742 106.77578 1.000 90.40448 174 ARG C C 1
ATOM 21872 O O . ARG D 2 174 ? 160.94717 155.33101 105.88532 1.000 93.23789 174 ARG C O 1
ATOM 21893 N N . LEU D 2 175 ? 160.95970 153.39085 107.01234 1.000 93.33293 175 LEU C N 1
ATOM 21894 C CA . LEU D 2 175 ? 159.84582 152.80888 106.28283 1.000 89.51954 175 LEU C CA 1
ATOM 21895 C C . LEU D 2 175 ? 158.69910 152.50934 107.23576 1.000 79.26192 175 LEU C C 1
ATOM 21896 O O . LEU D 2 175 ? 158.87025 152.45541 108.45518 1.000 77.31123 175 LEU C O 1
ATOM 21912 N N . MET D 2 176 ? 157.51696 152.31758 106.65566 1.000 79.83352 176 MET C N 1
ATOM 21913 C CA . MET D 2 176 ? 156.32739 152.03918 107.44462 1.000 79.81886 176 MET C CA 1
ATOM 21914 C C . MET D 2 176 ? 156.29283 150.60914 107.95879 1.000 78.51889 176 MET C C 1
ATOM 21915 O O . MET D 2 176 ? 155.56073 150.32565 108.91214 1.000 75.75676 176 MET C O 1
ATOM 21929 N N . ILE D 2 177 ? 157.05725 149.70834 107.34718 1.000 81.74714 177 ILE C N 1
ATOM 21930 C CA . ILE D 2 177 ? 157.18346 148.32690 107.79302 1.000 79.95367 177 ILE C CA 1
ATOM 21931 C C . ILE D 2 177 ? 158.65635 147.95495 107.75578 1.000 79.33301 177 ILE C C 1
ATOM 21932 O O . ILE D 2 177 ? 159.35045 148.25500 106.77916 1.000 81.70112 177 ILE C O 1
ATOM 21948 N N . ARG D 2 178 ? 159.13205 147.30748 108.81311 1.000 78.74923 178 ARG C N 1
ATOM 21949 C CA . ARG D 2 178 ? 160.51687 146.85855 108.85658 1.000 81.84606 178 ARG C CA 1
ATOM 21950 C C . ARG D 2 178 ? 160.72210 145.75817 107.82379 1.000 81.31152 178 ARG C C 1
ATOM 21951 O O . ARG D 2 178 ? 160.08735 144.70149 107.89878 1.000 81.64058 178 ARG C O 1
ATOM 21972 N N . THR D 2 179 ? 161.60530 146.00282 106.85913 1.000 83.37833 179 THR C N 1
ATOM 21973 C CA . THR D 2 179 ? 161.78597 145.08080 105.74960 1.000 85.75900 179 THR C CA 1
ATOM 21974 C C . THR D 2 179 ? 163.20365 145.20537 105.21457 1.000 88.54410 179 THR C C 1
ATOM 21975 O O . THR D 2 179 ? 163.87804 146.21885 105.41164 1.000 87.22501 179 THR C O 1
ATOM 21986 N N . PHE D 2 180 ? 163.64639 144.15347 104.53329 1.000 86.89584 180 PHE C N 1
ATOM 21987 C CA . PHE D 2 180 ? 164.94557 144.11260 103.87767 1.000 90.71749 180 PHE C CA 1
ATOM 21988 C C . PHE D 2 180 ? 164.73713 144.22327 102.37529 1.000 93.17057 180 PHE C C 1
ATOM 21989 O O . PHE D 2 180 ? 163.90607 143.50739 101.81050 1.000 91.70044 180 PHE C O 1
ATOM 22006 N N . TYR D 2 181 ? 165.48564 145.11964 101.73397 1.000 94.28052 181 TYR C N 1
ATOM 22007 C CA . TYR D 2 181 ? 165.31665 145.38994 100.31674 1.000 93.60271 181 TYR C CA 1
ATOM 22008 C C . TYR D 2 181 ? 166.66025 145.34304 99.60195 1.000 99.51749 181 TYR C C 1
ATOM 22009 O O . TYR D 2 181 ? 167.65991 145.84492 100.12944 1.000 101.53022 181 TYR C O 1
ATOM 22027 N N . PRO D 2 182 ? 166.72339 144.74818 98.40666 1.000 102.69430 182 PRO C N 1
ATOM 22028 C CA . PRO D 2 182 ? 167.95532 144.86477 97.61022 1.000 101.57682 182 PRO C CA 1
ATOM 22029 C C . PRO D 2 182 ? 168.31643 146.30144 97.27965 1.000 102.11295 182 PRO C C 1
ATOM 22030 O O . PRO D 2 182 ? 169.50612 146.63805 97.23405 1.000 98.29919 182 PRO C O 1
ATOM 22041 N N . PHE D 2 183 ? 167.32455 147.15964 97.04871 1.000 102.67717 183 PHE C N 1
ATOM 22042 C CA . PHE D 2 183 ? 167.58505 148.57105 96.82196 1.000 101.31761 183 PHE C CA 1
ATOM 22043 C C . PHE D 2 183 ? 168.29106 149.17388 98.03658 1.000 109.47898 183 PHE C C 1
ATOM 22044 O O . PHE D 2 183 ? 168.43522 148.54395 99.08636 1.000 108.04220 183 PHE C O 1
ATOM 22061 N N . ASN D 2 184 ? 168.74792 150.41735 97.87758 1.000 113.70598 184 ASN C N 1
ATOM 22062 C CA . ASN D 2 184 ? 169.36443 151.11727 98.99972 1.000 110.86876 184 ASN C CA 1
ATOM 22063 C C . ASN D 2 184 ? 168.36153 151.33671 100.12501 1.000 113.31232 184 ASN C C 1
ATOM 22064 O O . ASN D 2 184 ? 168.69717 151.18276 101.30468 1.000 113.78593 184 ASN C O 1
ATOM 22075 N N . ALA D 2 185 ? 167.12873 151.70589 99.78097 1.000 112.59092 185 ALA C N 1
ATOM 22076 C CA . ALA D 2 185 ? 166.02585 151.90153 100.71750 1.000 110.64964 185 ALA C CA 1
ATOM 22077 C C . ALA D 2 185 ? 166.23852 153.08599 101.64981 1.000 111.61245 185 ALA C C 1
ATOM 22078 O O . ALA D 2 185 ? 165.44273 153.28269 102.57550 1.000 110.22287 185 ALA C O 1
ATOM 22085 N N . MET D 2 186 ? 167.28423 153.87852 101.43897 1.000 114.94950 186 MET C N 1
ATOM 22086 C CA . MET D 2 186 ? 167.53217 155.08769 102.21504 1.000 115.40716 186 MET C CA 1
ATOM 22087 C C . MET D 2 186 ? 167.63983 156.33226 101.35050 1.000 119.13376 186 MET C C 1
ATOM 22088 O O . MET D 2 186 ? 167.13024 157.38815 101.73268 1.000 113.39805 186 MET C O 1
ATOM 22102 N N . SER D 2 187 ? 168.28569 156.23682 100.19096 1.000 123.47166 187 SER C N 1
ATOM 22103 C CA . SER D 2 187 ? 168.37699 157.36541 99.27916 1.000 121.87698 187 SER C CA 1
ATOM 22104 C C . SER D 2 187 ? 166.99958 157.67345 98.69371 1.000 118.57991 187 SER C C 1
ATOM 22105 O O . SER D 2 187 ? 166.00927 156.98985 98.96174 1.000 114.99511 187 SER C O 1
ATOM 22113 N N . GLY D 2 188 ? 166.94191 158.71641 97.86545 1.000 117.25365 188 GLY C N 1
ATOM 22114 C CA . GLY D 2 188 ? 165.65208 159.21588 97.41596 1.000 115.22326 188 GLY C CA 1
ATOM 22115 C C . GLY D 2 188 ? 164.84497 158.18273 96.65310 1.000 112.51008 188 GLY C C 1
ATOM 22116 O O . GLY D 2 188 ? 163.68718 157.91572 96.98226 1.000 111.97012 188 GLY C O 1
ATOM 22120 N N . ALA D 2 189 ? 165.44404 157.58414 95.62261 1.000 105.02106 189 ALA C N 1
ATOM 22121 C CA . ALA D 2 189 ? 164.68322 156.69478 94.74994 1.000 104.63750 189 ALA C CA 1
ATOM 22122 C C . ALA D 2 189 ? 164.17583 155.47659 95.51075 1.000 106.21365 189 ALA C C 1
ATOM 22123 O O . ALA D 2 189 ? 162.97596 155.16777 95.49108 1.000 102.58324 189 ALA C O 1
ATOM 22130 N N . GLY D 2 190 ? 165.08003 154.77314 96.19314 1.000 108.53966 190 GLY C N 1
ATOM 22131 C CA . GLY D 2 190 ? 164.67599 153.58476 96.92237 1.000 106.90284 190 GLY C CA 1
ATOM 22132 C C . GLY D 2 190 ? 163.70493 153.89792 98.04145 1.000 104.45286 190 GLY C C 1
ATOM 22133 O O . GLY D 2 190 ? 162.73477 153.17025 98.25578 1.000 98.06851 190 GLY C O 1
ATOM 22137 N N . HIS D 2 191 ? 163.95311 154.98608 98.76973 1.000 104.20258 191 HIS C N 1
ATOM 22138 C CA . HIS D 2 191 ? 163.06684 155.36519 99.86315 1.000 104.37565 191 HIS C CA 1
ATOM 22139 C C . HIS D 2 191 ? 161.66177 155.65432 99.35098 1.000 101.19532 191 HIS C C 1
ATOM 22140 O O . HIS D 2 191 ? 160.66903 155.18719 99.92281 1.000 102.58751 191 HIS C O 1
ATOM 22154 N N . VAL D 2 192 ? 161.55879 156.41593 98.26055 1.000 97.45620 192 VAL C N 1
ATOM 22155 C CA . VAL D 2 192 ? 160.24853 156.76217 97.71980 1.000 96.68342 192 VAL C CA 1
ATOM 22156 C C . VAL D 2 192 ? 159.53186 155.51462 97.22392 1.000 95.44343 192 VAL C C 1
ATOM 22157 O O . VAL D 2 192 ? 158.33317 155.32235 97.47998 1.000 94.51505 192 VAL C O 1
ATOM 22170 N N . PHE D 2 193 ? 160.24634 154.64758 96.50140 1.000 94.48634 193 PHE C N 1
ATOM 22171 C CA . PHE D 2 193 ? 159.61020 153.43419 96.00340 1.000 94.03575 193 PHE C CA 1
ATOM 22172 C C . PHE D 2 193 ? 159.14054 152.55275 97.15012 1.000 94.03746 193 PHE C C 1
ATOM 22173 O O . PHE D 2 193 ? 158.04324 151.98648 97.09734 1.000 90.00935 193 PHE C O 1
ATOM 22190 N N . ALA D 2 194 ? 159.96293 152.41291 98.19088 1.000 91.78214 194 ALA C N 1
ATOM 22191 C CA . ALA D 2 194 ? 159.57311 151.59774 99.33206 1.000 88.94291 194 ALA C CA 1
ATOM 22192 C C . ALA D 2 194 ? 158.34156 152.17027 100.01317 1.000 89.55591 194 ALA C C 1
ATOM 22193 O O . ALA D 2 194 ? 157.42819 151.42618 100.38555 1.000 90.48511 194 ALA C O 1
ATOM 22200 N N . LEU D 2 195 ? 158.29412 153.49240 100.18289 1.000 91.46814 195 LEU C N 1
ATOM 22201 C CA . LEU D 2 195 ? 157.13072 154.10731 100.81103 1.000 90.96442 195 LEU C CA 1
ATOM 22202 C C . LEU D 2 195 ? 155.87017 153.83792 100.00120 1.000 85.67373 195 LEU C C 1
ATOM 22203 O O . LEU D 2 195 ? 154.82968 153.46017 100.55437 1.000 90.04063 195 LEU C O 1
ATOM 22219 N N . ILE D 2 196 ? 155.94732 154.01314 98.68067 1.000 79.56551 196 ILE C N 1
ATOM 22220 C CA . ILE D 2 196 ? 154.76479 153.80521 97.84751 1.000 82.90937 196 ILE C CA 1
ATOM 22221 C C . ILE D 2 196 ? 154.32978 152.34522 97.89492 1.000 83.44735 196 ILE C C 1
ATOM 22222 O O . ILE D 2 196 ? 153.13727 152.03533 98.04318 1.000 80.82665 196 ILE C O 1
ATOM 22238 N N . TYR D 2 197 ? 155.28909 151.42467 97.77602 1.000 84.18028 197 TYR C N 1
ATOM 22239 C CA . TYR D 2 197 ? 154.95711 150.00621 97.77878 1.000 82.31658 197 TYR C CA 1
ATOM 22240 C C . TYR D 2 197 ? 154.32989 149.59227 99.10180 1.000 85.02929 197 TYR C C 1
ATOM 22241 O O . TYR D 2 197 ? 153.35236 148.83776 99.12273 1.000 85.79823 197 TYR C O 1
ATOM 22259 N N . GLN D 2 198 ? 154.87537 150.07519 100.21931 1.000 81.47077 198 GLN C N 1
ATOM 22260 C CA . GLN D 2 198 ? 154.33961 149.69507 101.52008 1.000 75.33577 198 GLN C CA 1
ATOM 22261 C C . GLN D 2 198 ? 152.96514 150.30651 101.75499 1.000 76.60994 198 GLN C C 1
ATOM 22262 O O . GLN D 2 198 ? 152.10338 149.68025 102.38240 1.000 81.04180 198 GLN C O 1
ATOM 22276 N N . PHE D 2 199 ? 152.73399 151.52542 101.26382 1.000 77.14645 199 PHE C N 1
ATOM 22277 C CA . PHE D 2 199 ? 151.39543 152.09811 101.35104 1.000 77.66300 199 PHE C CA 1
ATOM 22278 C C . PHE D 2 199 ? 150.39413 151.23793 100.59116 1.000 80.02486 199 PHE C C 1
ATOM 22279 O O . PHE D 2 199 ? 149.30128 150.93151 101.09274 1.000 83.22240 199 PHE C O 1
ATOM 22296 N N . TYR D 2 200 ? 150.76284 150.82319 99.37770 1.000 74.10727 200 TYR C N 1
ATOM 22297 C CA . TYR D 2 200 ? 149.88921 149.95021 98.60177 1.000 76.09375 200 TYR C CA 1
ATOM 22298 C C . TYR D 2 200 ? 149.64279 148.63691 99.33561 1.000 80.03394 200 TYR C C 1
ATOM 22299 O O . TYR D 2 200 ? 148.50889 148.14037 99.38307 1.000 77.78063 200 TYR C O 1
ATOM 22317 N N . TYR D 2 201 ? 150.69750 148.06569 99.91976 1.000 74.72075 201 TYR C N 1
ATOM 22318 C CA . TYR D 2 201 ? 150.56203 146.82657 100.67655 1.000 70.63725 201 TYR C CA 1
ATOM 22319 C C . TYR D 2 201 ? 149.55689 146.97925 101.80761 1.000 71.50264 201 TYR C C 1
ATOM 22320 O O . TYR D 2 201 ? 148.64872 146.15399 101.96450 1.000 70.15005 201 TYR C O 1
ATOM 22338 N N . LEU D 2 202 ? 149.72287 148.02000 102.62535 1.000 74.76008 202 LEU C N 1
ATOM 22339 C CA . LEU D 2 202 ? 148.81920 148.22829 103.75013 1.000 72.34384 202 LEU C CA 1
ATOM 22340 C C . LEU D 2 202 ? 147.38239 148.33958 103.27059 1.000 73.43629 202 LEU C C 1
ATOM 22341 O O . LEU D 2 202 ? 146.48151 147.66068 103.78801 1.000 78.10382 202 LEU C O 1
ATOM 22357 N N . VAL D 2 203 ? 147.14910 149.18995 102.26962 1.000 70.25513 203 VAL C N 1
ATOM 22358 C CA . VAL D 2 203 ? 145.78375 149.40942 101.80774 1.000 69.18186 203 VAL C CA 1
ATOM 22359 C C . VAL D 2 203 ? 145.17072 148.09627 101.34377 1.000 74.28040 203 VAL C C 1
ATOM 22360 O O . VAL D 2 203 ? 144.06482 147.72675 101.75740 1.000 72.43262 203 VAL C O 1
ATOM 22373 N N . ILE D 2 204 ? 145.89457 147.35408 100.50198 1.000 78.14603 204 ILE C N 1
ATOM 22374 C CA . ILE D 2 204 ? 145.32589 146.14622 99.91202 1.000 76.41816 204 ILE C CA 1
ATOM 22375 C C . ILE D 2 204 ? 145.06813 145.08950 100.97748 1.000 70.92092 204 ILE C C 1
ATOM 22376 O O . ILE D 2 204 ? 144.01870 144.43431 100.97654 1.000 72.28661 204 ILE C O 1
ATOM 22392 N N . SER D 2 205 ? 146.01689 144.89212 101.89412 1.000 67.87456 205 SER C N 1
ATOM 22393 C CA . SER D 2 205 ? 145.85046 143.85853 102.90944 1.000 73.90570 205 SER C CA 1
ATOM 22394 C C . SER D 2 205 ? 144.64918 144.15418 103.79789 1.000 68.95930 205 SER C C 1
ATOM 22395 O O . SER D 2 205 ? 143.75896 143.30266 103.97829 1.000 69.33287 205 SER C O 1
ATOM 22403 N N . MET D 2 206 ? 144.59924 145.36701 104.35743 1.000 68.56477 206 MET C N 1
ATOM 22404 C CA . MET D 2 206 ? 143.46846 145.71362 105.20769 1.000 69.39225 206 MET C CA 1
ATOM 22405 C C . MET D 2 206 ? 142.16462 145.58494 104.43774 1.000 70.85670 206 MET C C 1
ATOM 22406 O O . MET D 2 206 ? 141.17093 145.06519 104.96244 1.000 71.80841 206 MET C O 1
ATOM 22420 N N . ALA D 2 207 ? 142.15231 146.03584 103.18238 1.000 65.77093 207 ALA C N 1
ATOM 22421 C CA . ALA D 2 207 ? 140.91496 146.04390 102.41899 1.000 64.91734 207 ALA C CA 1
ATOM 22422 C C . ALA D 2 207 ? 140.40811 144.63167 102.16530 1.000 68.47734 207 ALA C C 1
ATOM 22423 O O . ALA D 2 207 ? 139.21940 144.35706 102.34134 1.000 70.11131 207 ALA C O 1
ATOM 22430 N N . VAL D 2 208 ? 141.28900 143.71379 101.75944 1.000 74.20796 208 VAL C N 1
ATOM 22431 C CA . VAL D 2 208 ? 140.83389 142.35545 101.45817 1.000 78.03670 208 VAL C CA 1
ATOM 22432 C C . VAL D 2 208 ? 140.31075 141.68117 102.72163 1.000 74.64269 208 VAL C C 1
ATOM 22433 O O . VAL D 2 208 ? 139.20725 141.10317 102.73710 1.000 75.17156 208 VAL C O 1
ATOM 22446 N N . SER D 2 209 ? 141.08360 141.76155 103.81042 1.000 71.30949 209 SER C N 1
ATOM 22447 C CA . SER D 2 209 ? 140.64952 141.11810 105.04523 1.000 68.59314 209 SER C CA 1
ATOM 22448 C C . SER D 2 209 ? 139.28844 141.64944 105.48343 1.000 71.46347 209 SER C C 1
ATOM 22449 O O . SER D 2 209 ? 138.33244 140.88081 105.69110 1.000 79.11038 209 SER C O 1
ATOM 22457 N N . ASN D 2 210 ? 139.16892 142.97426 105.58953 1.000 63.82648 210 ASN C N 1
ATOM 22458 C CA . ASN D 2 210 ? 137.93744 143.55185 106.09982 1.000 62.44597 210 ASN C CA 1
ATOM 22459 C C . ASN D 2 210 ? 136.78010 143.35311 105.13474 1.000 64.25127 210 ASN C C 1
ATOM 22460 O O . ASN D 2 210 ? 135.63324 143.26029 105.57176 1.000 72.64009 210 ASN C O 1
ATOM 22471 N N . SER D 2 211 ? 137.04523 143.27307 103.83039 1.000 57.94670 211 SER C N 1
ATOM 22472 C CA . SER D 2 211 ? 135.96256 143.06667 102.87818 1.000 60.76704 211 SER C CA 1
ATOM 22473 C C . SER D 2 211 ? 135.34720 141.68587 103.03726 1.000 70.05214 211 SER C C 1
ATOM 22474 O O . SER D 2 211 ? 134.11671 141.54300 103.03242 1.000 70.59557 211 SER C O 1
ATOM 22482 N N . LEU D 2 212 ? 136.17987 140.65327 103.19354 1.000 75.06967 212 LEU C N 1
ATOM 22483 C CA . LEU D 2 212 ? 135.61230 139.32998 103.44841 1.000 72.80115 212 LEU C CA 1
ATOM 22484 C C . LEU D 2 212 ? 134.84374 139.31023 104.76854 1.000 73.07738 212 LEU C C 1
ATOM 22485 O O . LEU D 2 212 ? 133.72640 138.76374 104.85128 1.000 72.20348 212 LEU C O 1
ATOM 22501 N N . ASP D 2 213 ? 135.41621 139.92403 105.81029 1.000 69.75204 213 ASP C N 1
ATOM 22502 C CA . ASP D 2 213 ? 134.72076 139.97102 107.09353 1.000 67.95116 213 ASP C CA 1
ATOM 22503 C C . ASP D 2 213 ? 133.36011 140.64606 106.95744 1.000 63.38672 213 ASP C C 1
ATOM 22504 O O . ASP D 2 213 ? 132.35330 140.15906 107.48996 1.000 66.61191 213 ASP C O 1
ATOM 22513 N N . VAL D 2 214 ? 133.31173 141.76713 106.23833 1.000 61.97501 214 VAL C N 1
ATOM 22514 C CA . VAL D 2 214 ? 132.07174 142.51021 106.08067 1.000 62.69341 214 VAL C CA 1
ATOM 22515 C C . VAL D 2 214 ? 131.06270 141.70856 105.27853 1.000 66.15913 214 VAL C C 1
ATOM 22516 O O . VAL D 2 214 ? 129.85926 141.80890 105.52166 1.000 71.37003 214 VAL C O 1
ATOM 22529 N N . LEU D 2 215 ? 131.51288 140.92547 104.29766 1.000 66.22748 215 LEU C N 1
ATOM 22530 C CA . LEU D 2 215 ? 130.57717 140.06613 103.57615 1.000 68.78133 215 LEU C CA 1
ATOM 22531 C C . LEU D 2 215 ? 129.89876 139.09064 104.53111 1.000 68.51494 215 LEU C C 1
ATOM 22532 O O . LEU D 2 215 ? 128.66887 138.91685 104.50759 1.000 67.47595 215 LEU C O 1
ATOM 22548 N N . PHE D 2 216 ? 130.69253 138.45186 105.39274 1.000 70.93722 216 PHE C N 1
ATOM 22549 C CA . PHE D 2 216 ? 130.11729 137.54541 106.38674 1.000 67.17165 216 PHE C CA 1
ATOM 22550 C C . PHE D 2 216 ? 129.09479 138.26931 107.26242 1.000 66.78550 216 PHE C C 1
ATOM 22551 O O . PHE D 2 216 ? 127.94926 137.81415 107.43562 1.000 64.90427 216 PHE C O 1
ATOM 22568 N N . CYS D 2 217 ? 129.49241 139.41925 107.80818 1.000 71.75676 217 CYS C N 1
ATOM 22569 C CA . CYS D 2 217 ? 128.61260 140.15493 108.70859 1.000 63.87944 217 CYS C CA 1
ATOM 22570 C C . CYS D 2 217 ? 127.34368 140.62338 108.00678 1.000 60.26861 217 CYS C C 1
ATOM 22571 O O . CYS D 2 217 ? 126.28119 140.69036 108.63050 1.000 60.97316 217 CYS C O 1
ATOM 22579 N N . SER D 2 218 ? 127.42818 140.95344 106.71821 1.000 60.26529 218 SER C N 1
ATOM 22580 C CA . SER D 2 218 ? 126.24313 141.37902 105.98382 1.000 58.39086 218 SER C CA 1
ATOM 22581 C C . SER D 2 218 ? 125.27893 140.22169 105.77857 1.000 61.79622 218 SER C C 1
ATOM 22582 O O . SER D 2 218 ? 124.05598 140.40064 105.86013 1.000 69.93320 218 SER C O 1
ATOM 22590 N N . TRP D 2 219 ? 125.80429 139.02836 105.49713 1.000 64.01297 219 TRP C N 1
ATOM 22591 C CA . TRP D 2 219 ? 124.93656 137.85389 105.46872 1.000 60.05698 219 TRP C CA 1
ATOM 22592 C C . TRP D 2 219 ? 124.17457 137.72919 106.78096 1.000 61.92136 219 TRP C C 1
ATOM 22593 O O . TRP D 2 219 ? 122.95087 137.51806 106.80223 1.000 60.95645 219 TRP C O 1
ATOM 22614 N N . LEU D 2 220 ? 124.89707 137.86227 107.89529 1.000 64.68036 220 LEU C N 1
ATOM 22615 C CA . LEU D 2 220 ? 124.24914 137.73492 109.19905 1.000 58.88010 220 LEU C CA 1
ATOM 22616 C C . LEU D 2 220 ? 123.19554 138.81941 109.40800 1.000 59.30297 220 LEU C C 1
ATOM 22617 O O . LEU D 2 220 ? 122.11563 138.55041 109.94803 1.000 58.98903 220 LEU C O 1
ATOM 22633 N N . LEU D 2 221 ? 123.49631 140.05361 108.99861 1.000 64.71398 221 LEU C N 1
ATOM 22634 C CA . LEU D 2 221 ? 122.52618 141.13837 109.12198 1.000 62.14097 221 LEU C CA 1
ATOM 22635 C C . LEU D 2 221 ? 121.25012 140.82505 108.35524 1.000 57.65576 221 LEU C C 1
ATOM 22636 O O . LEU D 2 221 ? 120.14112 141.05131 108.85574 1.000 62.82986 221 LEU C O 1
ATOM 22652 N N . PHE D 2 222 ? 121.38672 140.32196 107.12852 1.000 57.95591 222 PHE C N 1
ATOM 22653 C CA . PHE D 2 222 ? 120.20470 139.97829 106.34714 1.000 58.56120 222 PHE C CA 1
ATOM 22654 C C . PHE D 2 222 ? 119.37973 138.91078 107.05233 1.000 61.47939 222 PHE C C 1
ATOM 22655 O O . PHE D 2 222 ? 118.14507 139.00516 107.11943 1.000 62.88345 222 PHE C O 1
ATOM 22672 N N . ALA D 2 223 ? 120.04542 137.88751 107.59326 1.000 65.05890 223 ALA C N 1
ATOM 22673 C CA . ALA D 2 223 ? 119.31134 136.84340 108.30389 1.000 58.54686 223 ALA C CA 1
ATOM 22674 C C . ALA D 2 223 ? 118.55524 137.41783 109.49655 1.000 65.84640 223 ALA C C 1
ATOM 22675 O O . ALA D 2 223 ? 117.38098 137.08829 109.72370 1.000 66.38327 223 ALA C O 1
ATOM 22682 N N . CYS D 2 224 ? 119.21447 138.28576 110.26737 1.000 67.02454 224 CYS C N 1
ATOM 22683 C CA . CYS D 2 224 ? 118.57866 138.86709 111.44503 1.000 61.32019 224 CYS C CA 1
ATOM 22684 C C . CYS D 2 224 ? 117.36765 139.70619 111.06251 1.000 57.90949 224 CYS C C 1
ATOM 22685 O O . CYS D 2 224 ? 116.33401 139.66320 111.73805 1.000 62.61969 224 CYS C O 1
ATOM 22693 N N . GLU D 2 225 ? 117.47412 140.48302 109.98586 1.000 58.47253 225 GLU C N 1
ATOM 22694 C CA . GLU D 2 225 ? 116.33208 141.28678 109.56516 1.000 59.00053 225 GLU C CA 1
ATOM 22695 C C . GLU D 2 225 ? 115.18323 140.41695 109.07744 1.000 55.59434 225 GLU C C 1
ATOM 22696 O O . GLU D 2 225 ? 114.01484 140.76301 109.28412 1.000 62.54814 225 GLU C O 1
ATOM 22708 N N . GLN D 2 226 ? 115.48175 139.28974 108.43107 1.000 55.49911 226 GLN C N 1
ATOM 22709 C CA . GLN D 2 226 ? 114.40650 138.37952 108.04321 1.000 58.45382 226 GLN C CA 1
ATOM 22710 C C . GLN D 2 226 ? 113.69969 137.81135 109.27003 1.000 55.49905 226 GLN C C 1
ATOM 22711 O O . GLN D 2 226 ? 112.46444 137.69728 109.29789 1.000 53.07187 226 GLN C O 1
ATOM 22725 N N . LEU D 2 227 ? 114.46906 137.45046 110.29805 1.000 57.61804 227 LEU C N 1
ATOM 22726 C CA . LEU D 2 227 ? 113.85534 136.98556 111.53904 1.000 54.72698 227 LEU C CA 1
ATOM 22727 C C . LEU D 2 227 ? 112.98677 138.07314 112.16088 1.000 59.37073 227 LEU C C 1
ATOM 22728 O O . LEU D 2 227 ? 111.89077 137.79480 112.66514 1.000 61.81392 227 LEU C O 1
ATOM 22744 N N . GLN D 2 228 ? 113.46938 139.31807 112.14364 1.000 59.03892 228 GLN C N 1
ATOM 22745 C CA . GLN D 2 228 ? 112.66774 140.43888 112.62498 1.000 56.90052 228 GLN C CA 1
ATOM 22746 C C . GLN D 2 228 ? 111.35346 140.53847 111.86760 1.000 53.80864 228 GLN C C 1
ATOM 22747 O O . GLN D 2 228 ? 110.30107 140.79186 112.46305 1.000 61.27127 228 GLN C O 1
ATOM 22761 N N . HIS D 2 229 ? 111.39799 140.36174 110.54871 1.000 52.47369 229 HIS C N 1
ATOM 22762 C CA . HIS D 2 229 ? 110.17169 140.40642 109.76036 1.000 52.83046 229 HIS C CA 1
ATOM 22763 C C . HIS D 2 229 ? 109.20092 139.31893 110.19737 1.000 54.90422 229 HIS C C 1
ATOM 22764 O O . HIS D 2 229 ? 107.99470 139.56566 110.33448 1.000 61.58983 229 HIS C O 1
ATOM 22778 N N . LEU D 2 230 ? 109.70852 138.10515 110.41681 1.000 56.40721 230 LEU C N 1
ATOM 22779 C CA . LEU D 2 230 ? 108.83469 137.00994 110.83464 1.000 55.81924 230 LEU C CA 1
ATOM 22780 C C . LEU D 2 230 ? 108.18412 137.31269 112.17985 1.000 54.79153 230 LEU C C 1
ATOM 22781 O O . LEU D 2 230 ? 106.97283 137.11721 112.36404 1.000 57.15522 230 LEU C O 1
ATOM 22797 N N . LYS D 2 231 ? 108.97805 137.80296 113.13397 1.000 53.68648 231 LYS C N 1
ATOM 22798 C CA . LYS D 2 231 ? 108.42519 138.15541 114.43739 1.000 53.10871 231 LYS C CA 1
ATOM 22799 C C . LYS D 2 231 ? 107.36038 139.23232 114.30305 1.000 52.17970 231 LYS C C 1
ATOM 22800 O O . LYS D 2 231 ? 106.29257 139.14322 114.91811 1.000 52.36117 231 LYS C O 1
ATOM 22819 N N . ALA D 2 232 ? 107.62955 140.25501 113.49247 1.000 54.28249 232 ALA C N 1
ATOM 22820 C CA . ALA D 2 232 ? 106.67637 141.34500 113.33982 1.000 53.65107 232 ALA C CA 1
ATOM 22821 C C . ALA D 2 232 ? 105.36323 140.85589 112.74929 1.000 55.91696 232 ALA C C 1
ATOM 22822 O O . ALA D 2 232 ? 104.28735 141.28242 113.18022 1.000 64.48168 232 ALA C O 1
ATOM 22829 N N . ILE D 2 233 ? 105.42292 139.96585 111.75528 1.000 55.44182 233 ILE C N 1
ATOM 22830 C CA . ILE D 2 233 ? 104.18859 139.53335 111.09932 1.000 54.59794 233 ILE C CA 1
ATOM 22831 C C . ILE D 2 233 ? 103.46990 138.41856 111.83896 1.000 58.82480 233 ILE C C 1
ATOM 22832 O O . ILE D 2 233 ? 102.33539 138.08752 111.47541 1.000 61.68912 233 ILE C O 1
ATOM 22848 N N . MET D 2 234 ? 104.08860 137.82199 112.86086 1.000 66.56725 234 MET C N 1
ATOM 22849 C CA . MET D 2 234 ? 103.41601 136.73883 113.57554 1.000 64.92830 234 MET C CA 1
ATOM 22850 C C . MET D 2 234 ? 102.12822 137.17712 114.26832 1.000 58.93960 234 MET C C 1
ATOM 22851 O O . MET D 2 234 ? 101.28007 136.32794 114.55627 1.000 59.91315 234 MET C O 1
ATOM 22865 N N . LYS D 2 235 ? 101.95485 138.47549 114.54686 1.000 65.75875 235 LYS C N 1
ATOM 22866 C CA . LYS D 2 235 ? 100.74768 138.91513 115.24989 1.000 65.95536 235 LYS C CA 1
ATOM 22867 C C . LYS D 2 235 ? 99.52545 138.89650 114.34182 1.000 67.43033 235 LYS C C 1
ATOM 22868 O O . LYS D 2 235 ? 98.54297 138.19986 114.66007 1.000 72.70049 235 LYS C O 1
ATOM 22887 N N . PRO D 2 236 ? 99.50111 139.62152 113.22028 1.000 64.46478 236 PRO C N 1
ATOM 22888 C CA . PRO D 2 236 ? 98.31583 139.57789 112.35234 1.000 61.53689 236 PRO C CA 1
ATOM 22889 C C . PRO D 2 236 ? 97.99353 138.18932 111.84547 1.000 66.25053 236 PRO C C 1
ATOM 22890 O O . PRO D 2 236 ? 96.82978 137.91790 111.54601 1.000 69.34235 236 PRO C O 1
ATOM 22901 N N . LEU D 2 237 ? 98.97819 137.29505 111.75683 1.000 69.12584 237 LEU C N 1
ATOM 22902 C CA . LEU D 2 237 ? 98.69127 135.89762 111.44785 1.000 67.34732 237 LEU C CA 1
ATOM 22903 C C . LEU D 2 237 ? 97.71333 135.30569 112.45769 1.000 69.12144 237 LEU C C 1
ATOM 22904 O O . LEU D 2 237 ? 96.66585 134.75460 112.08987 1.000 68.68606 237 LEU C O 1
ATOM 22920 N N . MET D 2 238 ? 98.03396 135.42690 113.74673 1.000 69.61919 238 MET C N 1
ATOM 22921 C CA . MET D 2 238 ? 97.14781 134.89476 114.77282 1.000 67.97313 238 MET C CA 1
ATOM 22922 C C . MET D 2 238 ? 95.80877 135.61405 114.76130 1.000 69.61914 238 MET C C 1
ATOM 22923 O O . MET D 2 238 ? 94.75463 134.97284 114.82131 1.000 73.86904 238 MET C O 1
ATOM 22937 N N . GLU D 2 239 ? 95.82272 136.94747 114.67374 1.000 74.18745 239 GLU C N 1
ATOM 22938 C CA . GLU D 2 239 ? 94.55070 137.66466 114.64574 1.000 77.33957 239 GLU C CA 1
ATOM 22939 C C . GLU D 2 239 ? 93.69508 137.21337 113.47214 1.000 72.78864 239 GLU C C 1
ATOM 22940 O O . GLU D 2 239 ? 92.46330 137.20782 113.56249 1.000 77.12487 239 GLU C O 1
ATOM 22952 N N . LEU D 2 240 ? 94.33118 136.83567 112.36572 1.000 74.56976 240 LEU C N 1
ATOM 22953 C CA . LEU D 2 240 ? 93.61020 136.26606 111.23673 1.000 79.51473 240 LEU C CA 1
ATOM 22954 C C . LEU D 2 240 ? 93.01640 134.91371 111.59816 1.000 78.52298 240 LEU C C 1
ATOM 22955 O O . LEU D 2 240 ? 91.88747 134.59613 111.20776 1.000 76.53605 240 LEU C O 1
ATOM 22971 N N . SER D 2 241 ? 93.76600 134.10139 112.34505 1.000 82.73441 241 SER C N 1
ATOM 22972 C CA . SER D 2 241 ? 93.23425 132.81579 112.79119 1.000 82.63140 241 SER C CA 1
ATOM 22973 C C . SER D 2 241 ? 92.06134 132.99469 113.74756 1.000 80.47697 241 SER C C 1
ATOM 22974 O O . SER D 2 241 ? 91.06665 132.26650 113.66190 1.000 75.69603 241 SER C O 1
ATOM 22982 N N . ALA D 2 242 ? 92.15977 133.95626 114.66159 1.000 92.37205 242 ALA C N 1
ATOM 22983 C CA . ALA D 2 242 ? 91.18586 134.08611 115.73787 1.000 92.28889 242 ALA C CA 1
ATOM 22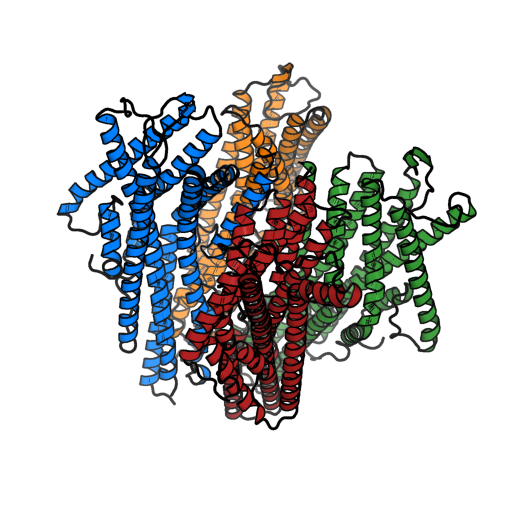984 C C . ALA D 2 242 ? 89.84802 134.58948 115.21427 1.000 94.37955 242 ALA C C 1
ATOM 22985 O O . ALA D 2 242 ? 89.79435 135.49705 114.38016 1.000 95.05898 242 ALA C O 1
ATOM 22992 N N . THR D 2 243 ? 88.76694 134.00306 115.71610 1.000 97.99507 243 THR C N 1
ATOM 22993 C CA . THR D 2 243 ? 87.41823 134.45071 115.38945 1.000 105.04739 243 THR C CA 1
ATOM 22994 C C . THR D 2 243 ? 86.38690 133.62311 116.14727 1.000 93.95253 243 THR C C 1
ATOM 22995 O O . THR D 2 243 ? 86.68104 132.52219 116.61007 1.000 84.71939 243 THR C O 1
ATOM 23006 N N . GLY D 2 313 ? 84.02941 127.09646 114.12841 1.000 113.22869 313 GLY C N 1
ATOM 23007 C CA . GLY D 2 313 ? 83.38311 128.38237 113.94279 1.000 121.08148 313 GLY C CA 1
ATOM 23008 C C . GLY D 2 313 ? 83.77527 129.05205 112.64071 1.000 124.41197 313 GLY C C 1
ATOM 23009 O O . GLY D 2 313 ? 82.94482 129.67016 111.97533 1.000 124.07122 313 GLY C O 1
ATOM 23013 N N . LEU D 2 314 ? 85.04849 128.92760 112.27719 1.000 120.37119 314 LEU C N 1
ATOM 23014 C CA . LEU D 2 314 ? 85.53774 129.52348 111.04371 1.000 117.50142 314 LEU C CA 1
ATOM 23015 C C . LEU D 2 314 ? 84.88514 128.87469 109.82916 1.000 119.52465 314 LEU C C 1
ATOM 23016 O O . LEU D 2 314 ? 84.57443 127.68064 109.82214 1.000 119.09011 314 LEU C O 1
ATOM 23032 N N . THR D 2 315 ? 84.67483 129.68205 108.79439 1.000 114.82464 315 THR C N 1
ATOM 23033 C CA . THR D 2 315 ? 84.23570 129.16512 107.51111 1.000 115.18338 315 THR C CA 1
ATOM 23034 C C . THR D 2 315 ? 85.42571 128.57234 106.75934 1.000 114.03003 315 THR C C 1
ATOM 23035 O O . THR D 2 315 ? 86.58715 128.77231 107.12296 1.000 110.63160 315 THR C O 1
ATOM 23046 N N . LYS D 2 316 ? 85.12598 127.83543 105.68808 1.000 114.95511 316 LYS C N 1
ATOM 23047 C CA . LYS D 2 316 ? 86.18264 127.13493 104.96407 1.000 112.82698 316 LYS C CA 1
ATOM 23048 C C . LYS D 2 316 ? 87.21352 128.11103 104.41265 1.000 108.72619 316 LYS C C 1
ATOM 23049 O O . LYS D 2 316 ? 88.42382 127.87062 104.51181 1.000 104.74435 316 LYS C O 1
ATOM 23068 N N . LYS D 2 317 ? 86.75448 129.22749 103.84441 1.000 108.19800 317 LYS C N 1
ATOM 23069 C CA . LYS D 2 317 ? 87.68526 130.19062 103.26403 1.000 107.11025 317 LYS C CA 1
ATOM 23070 C C . LYS D 2 317 ? 88.66506 130.69783 104.31208 1.000 105.47637 317 LYS C C 1
ATOM 23071 O O . LYS D 2 317 ? 89.85666 130.86929 104.02916 1.000 103.09149 317 LYS C O 1
ATOM 23090 N N . GLN D 2 318 ? 88.18059 130.94868 105.52919 1.000 100.16722 318 GLN C N 1
ATOM 23091 C CA . GLN D 2 318 ? 89.06983 131.39206 106.59573 1.000 96.99153 318 GLN C CA 1
ATOM 23092 C C . GLN D 2 318 ? 90.09063 130.31682 106.94108 1.000 97.12938 318 GLN C C 1
ATOM 23093 O O . GLN D 2 318 ? 91.25655 130.62316 107.21345 1.000 93.88540 318 GLN C O 1
ATOM 23107 N N . GLU D 2 319 ? 89.67264 129.04951 106.94378 1.000 97.50940 319 GLU C N 1
ATOM 23108 C CA . GLU D 2 319 ? 90.62174 127.97268 107.20160 1.000 92.59798 319 GLU C CA 1
ATOM 23109 C C . GLU D 2 319 ? 91.71781 127.94725 106.14668 1.000 91.95800 319 GLU C C 1
ATOM 23110 O O . GLU D 2 319 ? 92.90294 127.81684 106.47514 1.000 86.14540 319 GLU C O 1
ATOM 23122 N N . MET D 2 320 ? 91.34458 128.07822 104.87149 1.000 95.10396 320 MET C N 1
ATOM 23123 C CA . MET D 2 320 ? 92.35640 128.07936 103.81821 1.000 90.99433 320 MET C CA 1
ATOM 23124 C C . MET D 2 320 ? 93.27747 129.28569 103.94083 1.000 84.51864 320 MET C C 1
ATOM 23125 O O . MET D 2 320 ? 94.48945 129.17511 103.72341 1.000 81.37759 320 MET C O 1
ATOM 23139 N N . LEU D 2 321 ? 92.72217 130.44880 104.28084 1.000 83.12529 321 LEU C N 1
ATOM 23140 C CA . LEU D 2 321 ? 93.54832 131.64121 104.43568 1.000 79.24470 321 LEU C CA 1
ATOM 23141 C C . LEU D 2 321 ? 94.54696 131.47481 105.57593 1.000 77.18142 321 LEU C C 1
ATOM 23142 O O . LEU D 2 321 ? 95.72761 131.82805 105.44170 1.000 76.99685 321 LEU C O 1
ATOM 23158 N N . VAL D 2 322 ? 94.09652 130.92036 106.70210 1.000 75.92181 322 VAL C N 1
ATOM 23159 C CA . VAL D 2 322 ? 94.99542 130.69799 107.82987 1.000 70.61933 322 VAL C CA 1
ATOM 23160 C C . VAL D 2 322 ? 96.06560 129.68197 107.46115 1.000 70.59149 322 VAL C C 1
ATOM 23161 O O . VAL D 2 322 ? 97.23248 129.81911 107.84800 1.000 68.80404 322 VAL C O 1
ATOM 23174 N N . ARG D 2 323 ? 95.68686 128.63771 106.72140 1.000 73.07340 323 ARG C N 1
ATOM 23175 C CA . ARG D 2 323 ? 96.67029 127.64496 106.30547 1.000 69.57853 323 ARG C CA 1
ATOM 23176 C C . ARG D 2 323 ? 97.71951 128.26285 105.39426 1.000 65.26752 323 ARG C C 1
ATOM 23177 O O . ARG D 2 323 ? 98.91121 127.96436 105.51767 1.000 63.98914 323 ARG C O 1
ATOM 23198 N N . SER D 2 324 ? 97.29595 129.12287 104.46817 1.000 63.13111 324 SER C N 1
ATOM 23199 C CA . SER D 2 324 ? 98.25298 129.78803 103.59226 1.000 59.38379 324 SER C CA 1
ATOM 23200 C C . SER D 2 324 ? 99.19799 130.67633 104.38839 1.000 62.22466 324 SER C C 1
ATOM 23201 O O . SER D 2 324 ? 100.40465 130.71156 104.11928 1.000 63.91370 324 SER C O 1
ATOM 23209 N N . ALA D 2 325 ? 98.66959 131.40271 105.37575 1.000 63.74917 325 ALA C N 1
ATOM 23210 C CA . ALA D 2 325 ? 99.52962 132.24156 106.20590 1.000 57.83041 325 ALA C CA 1
ATOM 23211 C C . ALA D 2 325 ? 100.54007 131.40399 106.98318 1.000 57.82022 325 ALA C C 1
ATOM 23212 O O . ALA D 2 325 ? 101.72468 131.75863 107.06743 1.000 55.87176 325 ALA C O 1
ATOM 23219 N N . ILE D 2 326 ? 100.09039 130.28643 107.55878 1.000 59.24148 326 ILE C N 1
ATOM 23220 C CA . ILE D 2 326 ? 100.98940 129.42572 108.32379 1.000 54.14121 326 ILE C CA 1
ATOM 23221 C C . ILE D 2 326 ? 102.06112 128.84247 107.41556 1.000 53.17098 326 ILE C C 1
ATOM 23222 O O . ILE D 2 326 ? 103.23901 128.75282 107.78855 1.000 49.01218 326 ILE C O 1
ATOM 23238 N N . LYS D 2 327 ? 101.66493 128.42163 106.21442 1.000 55.46912 327 LYS C N 1
ATOM 23239 C CA . LYS D 2 327 ? 102.62380 127.89880 105.25293 1.000 53.06626 327 LYS C CA 1
ATOM 23240 C C . LYS D 2 327 ? 103.66644 128.94682 104.90070 1.000 52.37534 327 LYS C C 1
ATOM 23241 O O . LYS D 2 327 ? 104.86448 128.64976 104.86001 1.000 56.27657 327 LYS C O 1
ATOM 23260 N N . TYR D 2 328 ? 103.23234 130.18314 104.65122 1.000 57.00322 328 TYR C N 1
ATOM 23261 C CA . TYR D 2 328 ? 104.18158 131.24565 104.34043 1.000 55.02115 328 TYR C CA 1
ATOM 23262 C C . TYR D 2 328 ? 105.16883 131.44094 105.48268 1.000 53.26311 328 TYR C C 1
ATOM 23263 O O . TYR D 2 328 ? 106.38546 131.52462 105.26503 1.000 57.21698 328 TYR C O 1
ATOM 23281 N N . TRP D 2 329 ? 104.65999 131.50660 106.71463 1.000 45.64634 329 TRP C N 1
ATOM 23282 C CA . TRP D 2 329 ? 105.53593 131.71162 107.86373 1.000 43.91398 329 TRP C CA 1
ATOM 23283 C C . TRP D 2 329 ? 106.57644 130.60484 107.96319 1.000 51.65216 329 TRP C C 1
ATOM 23284 O O . TRP D 2 329 ? 107.78103 130.86971 108.08675 1.000 50.45573 329 TRP C O 1
ATOM 23305 N N . VAL D 2 330 ? 106.12642 129.35081 107.90672 1.000 58.15311 330 VAL C N 1
ATOM 23306 C CA . VAL D 2 330 ? 107.03908 128.23042 108.10133 1.000 48.39529 330 VAL C CA 1
ATOM 23307 C C . VAL D 2 330 ? 108.06637 128.17287 106.97939 1.000 52.26535 330 VAL C C 1
ATOM 23308 O O . VAL D 2 330 ? 109.25502 127.93143 107.22232 1.000 52.59038 330 VAL C O 1
ATOM 23321 N N . GLU D 2 331 ? 107.63146 128.37827 105.73385 1.000 54.35416 331 GLU C N 1
ATOM 23322 C CA . GLU D 2 331 ? 108.56278 128.30669 104.61538 1.000 51.17120 331 GLU C CA 1
ATOM 23323 C C . GLU D 2 331 ? 109.61386 129.40380 104.70022 1.000 48.07448 331 GLU C C 1
ATOM 23324 O O . GLU D 2 331 ? 110.79842 129.15554 104.44777 1.000 53.42701 331 GLU C O 1
ATOM 23336 N N . ARG D 2 332 ? 109.20971 130.62547 105.05489 1.000 48.54236 332 ARG C N 1
ATOM 23337 C CA . ARG D 2 332 ? 110.19627 131.68957 105.19955 1.000 50.38990 332 ARG C CA 1
ATOM 23338 C C . ARG D 2 332 ? 111.17812 131.37719 106.32224 1.000 54.70157 332 ARG C C 1
ATOM 23339 O O . ARG D 2 332 ? 112.38319 131.63485 106.19526 1.000 57.81952 332 ARG C O 1
ATOM 23360 N N . HIS D 2 333 ? 110.68682 130.82311 107.43376 1.000 47.64103 333 HIS C N 1
ATOM 23361 C CA . HIS D 2 333 ? 111.59205 130.47506 108.52446 1.000 45.01053 333 HIS C CA 1
ATOM 23362 C C . HIS D 2 333 ? 112.60259 129.42269 108.08295 1.000 53.94809 333 HIS C C 1
ATOM 23363 O O . HIS D 2 333 ? 113.80084 129.52890 108.37967 1.000 57.07668 333 HIS C O 1
ATOM 23377 N N . LYS D 2 334 ? 112.13836 128.40396 107.35774 1.000 54.69723 334 LYS C N 1
ATOM 23378 C CA . LYS D 2 334 ? 113.04632 127.37443 106.86424 1.000 46.31266 334 LYS C CA 1
ATOM 23379 C C . LYS D 2 334 ? 114.07163 127.96458 105.90635 1.000 48.99652 334 LYS C C 1
ATOM 23380 O O . LYS D 2 334 ? 115.24095 127.56485 105.91081 1.000 50.33037 334 LYS C O 1
ATOM 23399 N N . HIS D 2 335 ? 113.64602 128.90837 105.06575 1.000 53.46318 335 HIS C N 1
ATOM 23400 C CA . HIS D 2 335 ? 114.57511 129.56909 104.15543 1.000 52.04513 335 HIS C CA 1
ATOM 23401 C C . HIS D 2 335 ? 115.66152 130.31249 104.92284 1.000 53.30056 335 HIS C C 1
ATOM 23402 O O . HIS D 2 335 ? 116.84235 130.26717 104.55168 1.000 59.29147 335 HIS C O 1
ATOM 23416 N N . VAL D 2 336 ? 115.28319 131.00620 105.99700 1.000 51.23291 336 VAL C N 1
ATOM 23417 C CA . VAL D 2 336 ? 116.28533 131.68547 106.81693 1.000 48.93611 336 VAL C CA 1
ATOM 23418 C C . VAL D 2 336 ? 117.25405 130.67273 107.41507 1.000 57.16755 336 VAL C C 1
ATOM 23419 O O . VAL D 2 336 ? 118.46900 130.90963 107.47837 1.000 57.24437 336 VAL C O 1
ATOM 23432 N N . VAL D 2 337 ? 116.73150 129.53463 107.87798 1.000 58.93426 337 VAL C N 1
ATOM 23433 C CA . VAL D 2 337 ? 117.59794 128.50389 108.44916 1.000 52.31800 337 VAL C CA 1
ATOM 23434 C C . VAL D 2 337 ? 118.59285 128.00689 107.40747 1.000 53.95557 337 VAL C C 1
ATOM 23435 O O . VAL D 2 337 ? 119.77811 127.80359 107.70199 1.000 54.22187 337 VAL C O 1
ATOM 23448 N N . ARG D 2 338 ? 118.12194 127.78461 106.17924 1.000 51.77766 338 ARG C N 1
ATOM 23449 C CA . ARG D 2 338 ? 119.01370 127.35282 105.10749 1.000 48.14935 338 ARG C CA 1
ATOM 23450 C C . ARG D 2 338 ? 120.10406 128.38097 104.85524 1.000 51.36353 338 ARG C C 1
ATOM 23451 O O . ARG D 2 338 ? 121.27261 128.02656 104.65883 1.000 57.77488 338 ARG C O 1
ATOM 23472 N N . LEU D 2 339 ? 119.73717 129.66184 104.83354 1.000 56.47131 339 LEU C N 1
ATOM 23473 C CA . LEU D 2 339 ? 120.73821 130.70021 104.61987 1.000 59.76433 339 LEU C CA 1
ATOM 23474 C C . LEU D 2 339 ? 121.79327 130.67050 105.71754 1.000 58.94180 339 LEU C C 1
ATOM 23475 O O . LEU D 2 339 ? 122.99469 130.78367 105.44254 1.000 65.35816 339 LEU C O 1
ATOM 23491 N N . VAL D 2 340 ? 121.36377 130.51318 106.96986 1.000 53.78910 340 VAL C N 1
ATOM 23492 C CA . VAL D 2 340 ? 122.31772 130.49431 108.07677 1.000 54.17359 340 VAL C CA 1
ATOM 23493 C C . VAL D 2 340 ? 123.24485 129.29184 107.95755 1.000 56.83337 340 VAL C C 1
ATOM 23494 O O . VAL D 2 340 ? 124.45676 129.39102 108.19787 1.000 60.43286 340 VAL C O 1
ATOM 23507 N N . THR D 2 341 ? 122.68890 128.13404 107.59472 1.000 59.71256 341 THR C N 1
ATOM 23508 C CA . THR D 2 341 ? 123.51084 126.94091 107.42350 1.000 56.22371 341 THR C CA 1
ATOM 23509 C C . THR D 2 341 ? 124.54947 127.14197 106.32936 1.000 58.49122 341 THR C C 1
ATOM 23510 O O . THR D 2 341 ? 125.71843 126.77062 106.49324 1.000 59.98467 341 THR C O 1
ATOM 23521 N N . ALA D 2 342 ? 124.13998 127.72484 105.20192 1.000 60.61121 342 ALA C N 1
ATOM 23522 C CA . ALA D 2 342 ? 125.08292 127.97112 104.11720 1.000 55.16219 342 ALA C CA 1
ATOM 23523 C C . ALA D 2 342 ? 126.18298 128.92942 104.55239 1.000 56.22928 342 ALA C C 1
ATOM 23524 O O . ALA D 2 342 ? 127.35586 128.73317 104.21610 1.000 64.51736 342 ALA C O 1
ATOM 23531 N N . VAL D 2 343 ? 125.82475 129.97566 105.29878 1.000 58.52934 343 VAL C N 1
ATOM 23532 C CA . VAL D 2 343 ? 126.82949 130.92511 105.77362 1.000 59.89340 343 VAL C CA 1
ATOM 23533 C C . VAL D 2 343 ? 127.84124 130.22290 106.66862 1.000 62.36706 343 VAL C C 1
ATOM 23534 O O . VAL D 2 343 ? 129.05809 130.44215 106.55905 1.000 66.29520 343 VAL C O 1
ATOM 23547 N N . GLY D 2 344 ? 127.35392 129.38157 107.58085 1.000 65.10175 344 GLY C N 1
ATOM 23548 C CA . GLY D 2 344 ? 128.26263 128.64829 108.44599 1.000 60.32904 344 GLY C CA 1
ATOM 23549 C C . GLY D 2 344 ? 129.19420 127.74626 107.66230 1.000 62.23433 344 GLY C C 1
ATOM 23550 O O . GLY D 2 344 ? 130.40436 127.71781 107.90318 1.000 63.80975 344 GLY C O 1
ATOM 23554 N N . ASP D 2 345 ? 128.64273 127.00593 106.69749 1.000 65.04341 345 ASP C N 1
ATOM 23555 C CA . ASP D 2 345 ? 129.48110 126.14637 105.86820 1.000 66.67042 345 ASP C CA 1
ATOM 23556 C C . ASP D 2 345 ? 130.54507 126.95642 105.14642 1.000 61.98025 345 ASP C C 1
ATOM 23557 O O . ASP D 2 345 ? 131.69885 126.52720 105.03907 1.000 63.50533 345 ASP C O 1
ATOM 23566 N N . ALA D 2 346 ? 130.17338 128.12956 104.63822 1.000 67.12096 346 ALA C N 1
ATOM 23567 C CA . ALA D 2 346 ? 131.12378 128.94331 103.89266 1.000 65.02522 346 ALA C CA 1
ATOM 23568 C C . ALA D 2 346 ? 132.25899 129.44184 104.77767 1.000 63.87617 346 ALA C C 1
ATOM 23569 O O . ALA D 2 346 ? 133.42155 129.42652 104.35951 1.000 66.77244 346 ALA C O 1
ATOM 23576 N N . TYR D 2 347 ? 131.95562 129.89215 105.99768 1.000 63.25153 347 TYR C N 1
ATOM 23577 C CA . TYR D 2 347 ? 132.92712 130.67814 106.75351 1.000 63.52023 347 TYR C CA 1
ATOM 23578 C C . TYR D 2 347 ? 133.47905 130.01026 108.01277 1.000 64.38100 347 TYR C C 1
ATOM 23579 O O . TYR D 2 347 ? 134.27728 130.64151 108.72285 1.000 65.53498 347 TYR C O 1
ATOM 23597 N N . GLY D 2 348 ? 133.11282 128.76087 108.30922 1.000 64.10214 348 GLY C N 1
ATOM 23598 C CA . GLY D 2 348 ? 133.59041 128.14804 109.54155 1.000 58.86162 348 GLY C CA 1
ATOM 23599 C C . GLY D 2 348 ? 135.10263 128.02739 109.61086 1.000 59.51757 348 GLY C C 1
ATOM 23600 O O . GLY D 2 348 ? 135.72513 128.40053 110.61028 1.000 66.03063 348 GLY C O 1
ATOM 23604 N N . VAL D 2 349 ? 135.71789 127.49462 108.55493 1.000 59.08703 349 VAL C N 1
ATOM 23605 C CA . VAL D 2 349 ? 137.16200 127.28760 108.59178 1.000 60.18358 349 VAL C CA 1
ATOM 23606 C C . VAL D 2 349 ? 137.89308 128.62129 108.58573 1.000 62.74224 349 VAL C C 1
ATOM 23607 O O . VAL D 2 349 ? 138.97117 128.75231 109.18206 1.000 65.44855 349 VAL C O 1
ATOM 23620 N N . ALA D 2 350 ? 137.33551 129.62655 107.90899 1.000 61.30327 350 ALA C N 1
ATOM 23621 C CA . ALA D 2 350 ? 137.93003 130.95562 107.95007 1.000 55.55540 350 ALA C CA 1
ATOM 23622 C C . ALA D 2 350 ? 137.94745 131.49382 109.37042 1.000 57.86355 350 ALA C C 1
ATOM 23623 O O . ALA D 2 350 ? 138.95916 132.04167 109.82232 1.000 57.75080 350 ALA C O 1
ATOM 23630 N N . LEU D 2 351 ? 136.83768 131.33458 110.09551 1.000 59.47675 351 LEU C N 1
ATOM 23631 C CA . LEU D 2 351 ? 136.80821 131.76185 111.49134 1.000 58.12863 351 LEU C CA 1
ATOM 23632 C C . LEU D 2 351 ? 137.83515 131.00233 112.32191 1.000 53.50457 351 LEU C C 1
ATOM 23633 O O . LEU D 2 351 ? 138.53583 131.59110 113.15808 1.000 56.01364 351 LEU C O 1
ATOM 23649 N N . LEU D 2 352 ? 137.93281 129.69042 112.10886 1.000 54.90502 352 LEU C N 1
ATOM 23650 C CA . LEU D 2 352 ? 138.88435 128.88654 112.86896 1.000 55.29958 352 LEU C CA 1
ATOM 23651 C C . LEU D 2 352 ? 140.31054 129.38045 112.66017 1.000 54.75348 352 LEU C C 1
ATOM 23652 O O . LEU D 2 352 ? 141.06394 129.56871 113.62283 1.000 61.54357 352 LEU C O 1
ATOM 23668 N N . LEU D 2 353 ? 140.70243 129.58931 111.40335 1.000 56.66803 353 LEU C N 1
ATOM 23669 C CA . LEU D 2 353 ? 142.05635 130.05855 111.12296 1.000 55.16779 353 LEU C CA 1
ATOM 23670 C C . LEU D 2 353 ? 142.27983 131.46110 111.67396 1.000 55.59258 353 LEU C C 1
ATOM 23671 O O . LEU D 2 353 ? 143.36169 131.76913 112.19677 1.000 51.87299 353 LEU C O 1
ATOM 23687 N N . HIS D 2 354 ? 141.26947 132.32695 111.56089 1.000 57.29648 354 HIS C N 1
ATOM 23688 C CA . HIS D 2 354 ? 141.37676 133.67109 112.11223 1.000 55.59016 354 HIS C CA 1
ATOM 23689 C C . HIS D 2 354 ? 141.71797 133.62160 113.59226 1.000 60.33589 354 HIS C C 1
ATOM 23690 O O . HIS D 2 354 ? 142.66284 134.27603 114.04609 1.000 64.62224 354 HIS C O 1
ATOM 23704 N N . MET D 2 355 ? 140.96436 132.83543 114.36290 1.000 60.24995 355 MET C N 1
ATOM 23705 C CA . MET D 2 355 ? 141.20795 132.79816 115.80231 1.000 56.20613 355 MET C CA 1
ATOM 23706 C C . MET D 2 355 ? 142.51239 132.08799 116.13854 1.000 52.78468 355 MET C C 1
ATOM 23707 O O . MET D 2 355 ? 143.18543 132.46249 117.10663 1.000 61.54415 355 MET C O 1
ATOM 23721 N N . LEU D 2 356 ? 142.90121 131.08274 115.35399 1.000 53.80981 356 LEU C N 1
ATOM 23722 C CA . LEU D 2 356 ? 144.19725 130.45385 115.58019 1.000 53.20171 356 LEU C CA 1
ATOM 23723 C C . LEU D 2 356 ? 145.32514 131.46737 115.44984 1.000 55.74938 356 LEU C C 1
ATOM 23724 O O . LEU D 2 356 ? 146.25164 131.48222 116.26631 1.000 60.82684 356 LEU C O 1
ATOM 23740 N N . THR D 2 357 ? 145.27222 132.31888 114.42334 1.000 51.61307 357 THR C N 1
ATOM 23741 C CA . THR D 2 357 ? 146.29161 133.35896 114.28845 1.000 55.59456 357 THR C CA 1
ATOM 23742 C C . THR D 2 357 ? 146.18678 134.38321 115.41420 1.000 59.92758 357 THR C C 1
ATOM 23743 O O . THR D 2 357 ? 147.20346 134.79955 115.99246 1.000 59.17523 357 THR C O 1
ATOM 23754 N N . THR D 2 358 ? 144.95830 134.79071 115.74033 1.000 59.91662 358 THR C N 1
ATOM 23755 C CA . THR D 2 358 ? 144.75012 135.83989 116.72830 1.000 53.26812 358 THR C CA 1
ATOM 23756 C C . THR D 2 358 ? 145.26325 135.43540 118.10013 1.000 56.57375 358 THR C C 1
ATOM 23757 O O . THR D 2 358 ? 145.70259 136.29135 118.86915 1.000 59.49768 358 THR C O 1
ATOM 23768 N N . THR D 2 359 ? 145.19804 134.14887 118.43819 1.000 60.63381 359 THR C N 1
ATOM 23769 C CA . THR D 2 359 ? 145.67164 133.71561 119.74855 1.000 52.62736 359 THR C CA 1
ATOM 23770 C C . THR D 2 359 ? 147.15313 134.02867 119.92843 1.000 53.45165 359 THR C C 1
ATOM 23771 O O . THR D 2 359 ? 147.55812 134.63204 120.93089 1.000 55.99147 359 THR C O 1
ATOM 23782 N N . ILE D 2 360 ? 147.98015 133.63305 118.96127 1.000 53.06605 360 ILE C N 1
ATOM 23783 C CA . ILE D 2 360 ? 149.40632 133.92389 119.05450 1.000 54.98588 360 ILE C CA 1
ATOM 23784 C C . ILE D 2 360 ? 149.64120 135.42441 118.97427 1.000 60.24379 360 ILE C C 1
ATOM 23785 O O . ILE D 2 360 ? 150.51224 135.97377 119.66895 1.000 62.79288 360 ILE C O 1
ATOM 23801 N N . THR D 2 361 ? 148.87383 136.11390 118.12510 1.000 60.75816 361 THR C N 1
ATOM 23802 C CA . THR D 2 361 ? 149.00507 137.56358 118.04233 1.000 56.74969 361 THR C CA 1
ATOM 23803 C C . THR D 2 361 ? 148.81983 138.19680 119.41452 1.000 58.35587 361 THR C C 1
ATOM 23804 O O . THR D 2 361 ? 149.64009 139.00855 119.85309 1.000 62.93483 361 THR C O 1
ATOM 23815 N N . LEU D 2 362 ? 147.75668 137.80839 120.12055 1.000 59.47940 362 LEU C N 1
ATOM 23816 C CA . LEU D 2 362 ? 147.44561 138.40838 121.41161 1.000 52.33686 362 LEU C CA 1
ATOM 23817 C C . LEU D 2 362 ? 148.44468 138.00343 122.48440 1.000 54.57020 362 LEU C C 1
ATOM 23818 O O . LEU D 2 362 ? 148.75082 138.80685 123.36769 1.000 56.51660 362 LEU C O 1
ATOM 23834 N N . THR D 2 363 ? 148.95652 136.77366 122.44416 1.000 54.59598 363 THR C N 1
ATOM 23835 C CA . THR D 2 363 ? 150.00404 136.39992 123.39100 1.000 54.74777 363 THR C CA 1
ATOM 23836 C C . THR D 2 363 ? 151.21833 137.30861 123.23841 1.000 56.65400 363 THR C C 1
ATOM 23837 O O . THR D 2 363 ? 151.70793 137.90356 124.21531 1.000 65.83092 363 THR C O 1
ATOM 23848 N N . LEU D 2 364 ? 151.71438 137.43796 122.00802 1.000 51.79787 364 LEU C N 1
ATOM 23849 C CA . LEU D 2 364 ? 152.87030 138.29581 121.78659 1.000 54.81789 364 LEU C CA 1
ATOM 23850 C C . LEU D 2 364 ? 152.55349 139.74595 122.12510 1.000 59.32350 364 LEU C C 1
ATOM 23851 O O . LEU D 2 364 ? 153.41983 140.47293 122.62385 1.000 60.32416 364 LEU C O 1
ATOM 23867 N N . LEU D 2 365 ? 151.31262 140.17738 121.89264 1.000 63.46771 365 LEU C N 1
ATOM 23868 C CA . LEU D 2 365 ? 150.94612 141.55744 122.18659 1.000 61.17713 365 LEU C CA 1
ATOM 23869 C C . LEU D 2 365 ? 150.89899 141.81555 123.68430 1.000 62.77704 365 LEU C C 1
ATOM 23870 O O . LEU D 2 365 ? 151.24820 142.90713 124.13624 1.000 67.47239 365 LEU C O 1
ATOM 23886 N N . ALA D 2 366 ? 150.44342 140.84075 124.46951 1.000 62.14109 366 ALA C N 1
ATOM 23887 C CA . ALA D 2 366 ? 150.49240 140.99131 125.91879 1.000 63.83908 366 ALA C CA 1
ATOM 23888 C C . ALA D 2 366 ? 151.93034 141.11266 126.39727 1.000 60.84596 366 ALA C C 1
ATOM 23889 O O . ALA D 2 366 ? 152.25524 141.98475 127.21818 1.000 66.98942 366 ALA C O 1
ATOM 23896 N N . TYR D 2 367 ? 152.81822 140.26384 125.87899 1.000 61.59155 367 TYR C N 1
ATOM 23897 C CA . TYR D 2 367 ? 154.21892 140.41695 126.25831 1.000 62.90088 367 TYR C CA 1
ATOM 23898 C C . TYR D 2 367 ? 154.74641 141.79155 125.86629 1.000 64.88157 367 TYR C C 1
ATOM 23899 O O . TYR D 2 367 ? 155.55294 142.38424 126.59046 1.000 67.27577 367 TYR C O 1
ATOM 23917 N N . GLN D 2 368 ? 154.32919 142.30300 124.70637 1.000 68.47065 368 GLN C N 1
ATOM 23918 C CA . GLN D 2 368 ? 154.78659 143.62379 124.28200 1.000 69.89964 368 GLN C CA 1
ATOM 23919 C C . GLN D 2 368 ? 154.25591 144.71489 125.20183 1.000 72.61391 368 GLN C C 1
ATOM 23920 O O . GLN D 2 368 ? 154.99220 145.63414 125.57556 1.000 74.21859 368 GLN C O 1
ATOM 23934 N N . ALA D 2 369 ? 152.97792 144.63003 125.57084 1.000 72.09233 369 ALA C N 1
ATOM 23935 C CA . ALA D 2 369 ? 152.38473 145.62131 126.45777 1.000 68.81442 369 ALA C CA 1
ATOM 23936 C C . ALA D 2 369 ? 153.05892 145.61836 127.81619 1.000 67.59509 369 ALA C C 1
ATOM 23937 O O . ALA D 2 369 ? 153.06096 146.63903 128.51059 1.000 69.53504 369 ALA C O 1
ATOM 23944 N N . THR D 2 370 ? 153.63575 144.48506 128.21365 1.000 74.72731 370 THR C N 1
ATOM 23945 C CA . THR D 2 370 ? 154.34377 144.44704 129.49004 1.000 68.97758 370 THR C CA 1
ATOM 23946 C C . THR D 2 370 ? 155.45395 145.49227 129.55699 1.000 69.88980 370 THR C C 1
ATOM 23947 O O . THR D 2 370 ? 155.82138 145.93063 130.65174 1.000 70.44931 370 THR C O 1
ATOM 23958 N N . LYS D 2 371 ? 155.99348 145.91181 128.41442 1.000 76.63571 371 LYS C N 1
ATOM 23959 C CA . LYS D 2 371 ? 157.13785 146.81516 128.38096 1.000 74.84699 371 LYS C CA 1
ATOM 23960 C C . LYS D 2 371 ? 156.75805 148.27833 128.18797 1.000 76.64229 371 LYS C C 1
ATOM 23961 O O . LYS D 2 371 ? 157.65155 149.11999 128.06251 1.000 78.96611 371 LYS C O 1
ATOM 23980 N N . VAL D 2 372 ? 155.46767 148.60673 128.16222 1.000 80.17036 372 VAL C N 1
ATOM 23981 C CA . VAL D 2 372 ? 155.05111 149.98969 127.96064 1.000 78.36971 372 VAL C CA 1
ATOM 23982 C C . VAL D 2 372 ? 155.40016 150.80753 129.19578 1.000 78.26925 372 VAL C C 1
ATOM 23983 O O . VAL D 2 372 ? 155.16271 150.37699 130.33116 1.000 81.75548 372 VAL C O 1
ATOM 23996 N N . ASN D 2 373 ? 155.96879 151.99927 128.98174 1.000 81.14231 373 ASN C N 1
ATOM 23997 C CA . ASN D 2 373 ? 156.33594 152.87228 130.09180 1.000 87.75213 373 ASN C CA 1
ATOM 23998 C C . ASN D 2 373 ? 155.96472 154.32783 129.82034 1.000 93.26230 373 ASN C C 1
ATOM 23999 O O . ASN D 2 373 ? 156.57994 155.24143 130.37977 1.000 89.70985 373 ASN C O 1
ATOM 24010 N N . GLY D 2 374 ? 154.94997 154.56283 128.98749 1.000 95.92251 374 GLY C N 1
ATOM 24011 C CA . GLY D 2 374 ? 154.44633 155.89684 128.73889 1.000 88.10628 374 GLY C CA 1
ATOM 24012 C C . GLY D 2 374 ? 154.91857 156.54284 127.45429 1.000 95.97043 374 GLY C C 1
ATOM 24013 O O . GLY D 2 374 ? 154.37782 157.58997 127.07533 1.000 91.40396 374 GLY C O 1
ATOM 24017 N N . VAL D 2 375 ? 155.90399 155.95772 126.76849 1.000 102.49601 375 VAL C N 1
ATOM 24018 C CA . VAL D 2 375 ? 156.39883 156.54805 125.53088 1.000 102.71051 375 VAL C CA 1
ATOM 24019 C C . VAL D 2 375 ? 155.28409 156.57945 124.49534 1.000 95.93156 375 VAL C C 1
ATOM 24020 O O . VAL D 2 375 ? 154.54519 155.60353 124.31353 1.000 98.87170 375 VAL C O 1
ATOM 24033 N N . ASN D 2 376 ? 155.16246 157.71265 123.80372 1.000 85.82361 376 ASN C N 1
ATOM 24034 C CA . ASN D 2 376 ? 154.03732 157.91133 122.89611 1.000 95.61839 376 ASN C CA 1
ATOM 24035 C C . ASN D 2 376 ? 154.02970 156.86918 121.78329 1.000 88.71793 376 ASN C C 1
ATOM 24036 O O . ASN D 2 376 ? 153.01798 156.19797 121.55519 1.000 85.50505 376 ASN C O 1
ATOM 24047 N N . VAL D 2 377 ? 155.15304 156.71236 121.08208 1.000 85.74873 377 VAL C N 1
ATOM 24048 C CA . VAL D 2 377 ? 155.15512 155.90455 119.86457 1.000 87.02372 377 VAL C CA 1
ATOM 24049 C C . VAL D 2 377 ? 154.92082 154.43186 120.18744 1.000 85.52441 377 VAL C C 1
ATOM 24050 O O . VAL D 2 377 ? 154.06178 153.77923 119.58451 1.000 81.17295 377 VAL C O 1
ATOM 24063 N N . TYR D 2 378 ? 155.67736 153.88657 121.14049 1.000 83.20994 378 TYR C N 1
ATOM 24064 C CA . TYR D 2 378 ? 155.57181 152.46501 121.45397 1.000 76.38238 378 TYR C CA 1
ATOM 24065 C C . TYR D 2 378 ? 154.18881 152.14174 122.00422 1.000 75.24386 378 TYR C C 1
ATOM 24066 O O . TYR D 2 378 ? 153.54369 151.17335 121.57882 1.000 77.51341 378 TYR C O 1
ATOM 24084 N N . ALA D 2 379 ? 153.71344 152.95133 122.94966 1.000 73.50192 379 ALA C N 1
ATOM 24085 C CA . ALA D 2 379 ? 152.39400 152.71789 123.51777 1.000 75.17247 379 ALA C CA 1
ATOM 24086 C C . ALA D 2 379 ? 151.32128 152.80231 122.44568 1.000 75.37708 379 ALA C C 1
ATOM 24087 O O . ALA D 2 379 ? 150.39958 151.97971 122.41381 1.000 77.77841 379 ALA C O 1
ATOM 24094 N N . ALA D 2 380 ? 151.42495 153.79121 121.55567 1.000 69.32057 380 ALA C N 1
ATOM 24095 C CA . ALA D 2 380 ? 150.43367 153.93962 120.49832 1.000 71.60026 380 ALA C CA 1
ATOM 24096 C C . ALA D 2 380 ? 150.43616 152.73631 119.56838 1.000 72.44068 380 ALA C C 1
ATOM 24097 O O . ALA D 2 380 ? 149.37348 152.24223 119.18228 1.000 67.05634 380 ALA C O 1
ATOM 24104 N N . THR D 2 381 ? 151.62065 152.25074 119.19397 1.000 74.76594 381 THR C N 1
ATOM 24105 C CA . THR D 2 381 ? 151.69695 151.10210 118.29656 1.000 67.32562 381 THR C CA 1
ATOM 24106 C C . THR D 2 381 ? 151.08218 149.86562 118.94013 1.000 64.81207 381 THR C C 1
ATOM 24107 O O . THR D 2 381 ? 150.29693 149.14338 118.31015 1.000 66.39902 381 THR C O 1
ATOM 24118 N N . VAL D 2 382 ? 151.42024 149.61021 120.20552 1.000 64.63559 382 VAL C N 1
ATOM 24119 C CA . VAL D 2 382 ? 150.87593 148.43776 120.88484 1.000 64.50240 382 VAL C CA 1
ATOM 24120 C C . VAL D 2 382 ? 149.36328 148.55286 121.01625 1.000 64.68770 382 VAL C C 1
ATOM 24121 O O . VAL D 2 382 ? 148.62697 147.57985 120.79850 1.000 64.10500 382 VAL C O 1
ATOM 24134 N N . ILE D 2 383 ? 148.87441 149.73770 121.38394 1.000 65.93829 383 ILE C N 1
ATOM 24135 C CA . ILE D 2 383 ? 147.44039 149.92159 121.55825 1.000 65.73037 383 ILE C CA 1
ATOM 24136 C C . ILE D 2 383 ? 146.71940 149.76689 120.22807 1.000 67.32584 383 ILE C C 1
ATOM 24137 O O . ILE D 2 383 ? 145.61612 149.21849 120.17006 1.000 70.91217 383 ILE C O 1
ATOM 24153 N N . GLY D 2 384 ? 147.32479 150.24010 119.13898 1.000 57.46016 384 GLY C N 1
ATOM 24154 C CA . GLY D 2 384 ? 146.71372 150.05711 117.83475 1.000 58.40259 384 GLY C CA 1
ATOM 24155 C C . GLY D 2 384 ? 146.62633 148.59778 117.43835 1.000 62.05285 384 GLY C C 1
ATOM 24156 O O . GLY D 2 384 ? 145.59531 148.14033 116.93796 1.000 63.11488 384 GLY C O 1
ATOM 24160 N N . TYR D 2 385 ? 147.70691 147.84543 117.65504 1.000 60.96986 385 TYR C N 1
ATOM 24161 C CA . TYR D 2 385 ? 147.67559 146.41693 117.35548 1.000 56.96375 385 TYR C CA 1
ATOM 24162 C C . TYR D 2 385 ? 146.56927 145.72338 118.13978 1.000 57.43018 385 TYR C C 1
ATOM 24163 O O . TYR D 2 385 ? 145.74702 144.98461 117.57327 1.000 57.98662 385 TYR C O 1
ATOM 24181 N N . LEU D 2 386 ? 146.53429 145.95657 119.45393 1.000 58.73579 386 LEU C N 1
ATOM 24182 C CA . LEU D 2 386 ? 145.52752 145.31586 120.29048 1.000 57.72876 386 LEU C CA 1
ATOM 24183 C C . LEU D 2 386 ? 144.12462 145.71613 119.86302 1.000 58.20721 386 LEU C C 1
ATOM 24184 O O . LEU D 2 386 ? 143.22214 144.87191 119.79152 1.000 65.21894 386 LEU C O 1
ATOM 24200 N N . LEU D 2 387 ? 143.92171 147.00142 119.57125 1.000 57.70079 387 LEU C N 1
ATOM 24201 C CA . LEU D 2 387 ? 142.59955 147.47582 119.19367 1.000 61.18738 387 LEU C CA 1
ATOM 24202 C C . LEU D 2 387 ? 142.13981 146.84473 117.89139 1.000 62.46722 387 LEU C C 1
ATOM 24203 O O . LEU D 2 387 ? 140.98997 146.41762 117.78191 1.000 65.82022 387 LEU C O 1
ATOM 24219 N N . TYR D 2 388 ? 143.02129 146.76275 116.89385 1.000 59.93269 388 TYR C N 1
ATOM 24220 C CA . TYR D 2 388 ? 142.61874 146.18182 115.61661 1.000 58.52408 388 TYR C CA 1
ATOM 24221 C C . TYR D 2 388 ? 142.26965 144.70547 115.77192 1.000 62.43692 388 TYR C C 1
ATOM 24222 O O . TYR D 2 388 ? 141.23509 144.23823 115.26915 1.000 63.14947 388 TYR C O 1
ATOM 24240 N N . THR D 2 389 ? 143.11688 143.95300 116.48058 1.000 64.01595 389 THR C N 1
ATOM 24241 C CA . THR D 2 389 ? 142.85052 142.52834 116.65776 1.000 63.86811 389 THR C CA 1
ATOM 24242 C C . THR D 2 389 ? 141.52666 142.30585 117.38124 1.000 60.86903 389 THR C C 1
ATOM 24243 O O . THR D 2 389 ? 140.64507 141.56561 116.90503 1.000 67.53152 389 THR C O 1
ATOM 24254 N N . LEU D 2 390 ? 141.36224 142.95605 118.53307 1.000 56.87988 390 LEU C N 1
ATOM 24255 C CA . LEU D 2 390 ? 140.14193 142.77351 119.29713 1.000 58.95622 390 LEU C CA 1
ATOM 24256 C C . LEU D 2 390 ? 138.93416 143.31167 118.54823 1.000 64.23931 390 LEU C C 1
ATOM 24257 O O . LEU D 2 390 ? 137.82714 142.81601 118.74595 1.000 71.63097 390 LEU C O 1
ATOM 24273 N N . GLY D 2 391 ? 139.11975 144.29877 117.67081 1.000 56.17345 391 GLY C N 1
ATOM 24274 C CA . GLY D 2 391 ? 138.00305 144.79498 116.88698 1.000 53.81720 391 GLY C CA 1
ATOM 24275 C C . GLY D 2 391 ? 137.51810 143.79331 115.86074 1.000 63.31041 391 GLY C C 1
ATOM 24276 O O . GLY D 2 391 ? 136.31173 143.63230 115.66154 1.000 69.98514 391 GLY C O 1
ATOM 24280 N N . GLN D 2 392 ? 138.44634 143.11180 115.18760 1.000 68.45503 392 GLN C N 1
ATOM 24281 C CA . GLN D 2 392 ? 138.03894 142.04521 114.27448 1.000 64.80603 392 GLN C CA 1
ATOM 24282 C C . GLN D 2 392 ? 137.25875 140.96771 115.02076 1.000 65.00422 392 GLN C C 1
ATOM 24283 O O . GLN D 2 392 ? 136.14022 140.57834 114.62229 1.000 65.95847 392 GLN C O 1
ATOM 24297 N N . VAL D 2 393 ? 137.83539 140.48373 116.12521 1.000 66.23690 393 VAL C N 1
ATOM 24298 C CA . VAL D 2 393 ? 137.15350 139.45600 116.90669 1.000 66.00460 393 VAL C CA 1
ATOM 24299 C C . VAL D 2 393 ? 135.78761 139.95873 117.35910 1.000 66.17948 393 VAL C C 1
ATOM 24300 O O . VAL D 2 393 ? 134.78748 139.23016 117.30344 1.000 70.27915 393 VAL C O 1
ATOM 24313 N N . PHE D 2 394 ? 135.72302 141.21540 117.80229 1.000 64.54310 394 PHE C N 1
ATOM 24314 C CA . PHE D 2 394 ? 134.48374 141.77404 118.31964 1.000 64.61656 394 PHE C CA 1
ATOM 24315 C C . PHE D 2 394 ? 133.42121 141.85936 117.23913 1.000 64.20203 394 PHE C C 1
ATOM 24316 O O . PHE D 2 394 ? 132.24652 141.61193 117.50837 1.000 72.55941 394 PHE C O 1
ATOM 24333 N N . LEU D 2 395 ? 133.80490 142.23176 116.01937 1.000 62.54086 395 LEU C N 1
ATOM 24334 C CA . LEU D 2 395 ? 132.83566 142.30110 114.93129 1.000 65.20145 395 LEU C CA 1
ATOM 24335 C C . LEU D 2 395 ? 132.20401 140.93676 114.68944 1.000 68.59416 395 LEU C C 1
ATOM 24336 O O . LEU D 2 395 ? 130.96514 140.79127 114.66295 1.000 73.51801 395 LEU C O 1
ATOM 24352 N N . PHE D 2 396 ? 133.04630 139.91097 114.54063 1.000 71.87445 396 PHE C N 1
ATOM 24353 C CA . PHE D 2 396 ? 132.50056 138.57251 114.32779 1.000 67.42516 396 PHE C CA 1
ATOM 24354 C C . PHE D 2 396 ? 131.56005 138.18996 115.46277 1.000 69.38782 396 PHE C C 1
ATOM 24355 O O . PHE D 2 396 ? 130.42146 137.74747 115.23529 1.000 64.89348 396 PHE C O 1
ATOM 24372 N N . CYS D 2 397 ? 132.02078 138.37987 116.70010 1.000 69.83050 397 CYS C N 1
ATOM 24373 C CA . CYS D 2 397 ? 131.25994 137.93025 117.85596 1.000 65.63601 397 CYS C CA 1
ATOM 24374 C C . CYS D 2 397 ? 129.94107 138.67729 117.98403 1.000 61.44678 397 CYS C C 1
ATOM 24375 O O . CYS D 2 397 ? 128.91107 138.07552 118.30093 1.000 69.36928 397 CYS C O 1
ATOM 24383 N N . ILE D 2 398 ? 129.94727 139.98871 117.75048 1.000 60.51665 398 ILE C N 1
ATOM 24384 C CA . ILE D 2 398 ? 128.73041 140.76603 117.93590 1.000 64.41154 398 ILE C CA 1
ATOM 24385 C C . ILE D 2 398 ? 127.67795 140.33898 116.92916 1.000 64.13584 398 ILE C C 1
ATOM 24386 O O . ILE D 2 398 ? 126.49148 140.23170 117.26393 1.000 69.71999 398 ILE C O 1
ATOM 24402 N N . PHE D 2 399 ? 128.07879 140.06950 115.68402 1.000 66.54004 399 PHE C N 1
ATOM 24403 C CA . PHE D 2 399 ? 127.04947 139.69222 114.71717 1.000 64.89065 399 PHE C CA 1
ATOM 24404 C C . PHE D 2 399 ? 126.53642 138.27305 114.96597 1.000 68.74150 399 PHE C C 1
ATOM 24405 O O . PHE D 2 399 ? 125.32947 138.00963 114.83342 1.000 66.88549 399 PHE C O 1
ATOM 24422 N N . GLY D 2 400 ? 127.41377 137.35473 115.38210 1.000 69.32940 400 GLY C N 1
ATOM 24423 C CA . GLY D 2 400 ? 126.92636 136.04450 115.79455 1.000 64.47593 400 GLY C CA 1
ATOM 24424 C C . GLY D 2 400 ? 125.95597 136.12877 116.96088 1.000 65.19166 400 GLY C C 1
ATOM 24425 O O . GLY D 2 400 ? 124.91909 135.45062 116.98245 1.000 64.79808 400 GLY C O 1
ATOM 24429 N N . ASN D 2 401 ? 126.27743 136.96875 117.94565 1.000 64.09750 401 ASN C N 1
ATOM 24430 C CA . ASN D 2 401 ? 125.41197 137.13606 119.10534 1.000 61.95074 401 ASN C CA 1
ATOM 24431 C C . ASN D 2 401 ? 124.06429 137.71257 118.70022 1.000 61.14226 401 ASN C C 1
ATOM 24432 O O . ASN D 2 401 ? 123.02383 137.31264 119.23490 1.000 67.92034 401 ASN C O 1
ATOM 24443 N N . ARG D 2 402 ? 124.06220 138.67048 117.77292 1.000 62.55390 402 ARG C N 1
ATOM 24444 C CA . ARG D 2 402 ? 122.79656 139.20619 117.28770 1.000 64.12760 402 ARG C CA 1
ATOM 24445 C C . ARG D 2 402 ? 121.95998 138.10707 116.64765 1.000 64.74464 402 ARG C C 1
ATOM 24446 O O . ARG D 2 402 ? 120.73751 138.05406 116.83814 1.000 63.69789 402 ARG C O 1
ATOM 24467 N N . LEU D 2 403 ? 122.59779 137.22037 115.87974 1.000 61.54443 403 LEU C N 1
ATOM 24468 C CA . LEU D 2 403 ? 121.85095 136.11816 115.27596 1.000 61.35477 403 LEU C CA 1
ATOM 24469 C C . LEU D 2 403 ? 121.21093 135.23751 116.34577 1.000 59.79111 403 LEU C C 1
ATOM 24470 O O . LEU D 2 403 ? 120.02967 134.87491 116.25010 1.000 58.18207 403 LEU C O 1
ATOM 24486 N N . ILE D 2 404 ? 121.97822 134.88817 117.38031 1.000 59.34090 404 ILE C N 1
ATOM 24487 C CA . ILE D 2 404 ? 121.43943 134.03966 118.44652 1.000 59.37566 404 ILE C CA 1
ATOM 24488 C C . ILE D 2 404 ? 120.25588 134.72403 119.12635 1.000 61.49357 404 ILE C C 1
ATOM 24489 O O . ILE D 2 404 ? 119.20427 134.10896 119.37820 1.000 63.29188 404 ILE C O 1
ATOM 24505 N N . GLU D 2 405 ? 120.42026 136.00853 119.44904 1.000 66.67341 405 GLU C N 1
ATOM 24506 C CA . GLU D 2 405 ? 119.37086 136.73962 120.14619 1.000 62.75248 405 GLU C CA 1
ATOM 24507 C C . GLU D 2 405 ? 118.09889 136.80211 119.31606 1.000 64.32617 405 GLU C C 1
ATOM 24508 O O . GLU D 2 405 ? 116.99953 136.62982 119.84786 1.000 67.23820 405 GLU C O 1
ATOM 24520 N N . GLU D 2 406 ? 118.22234 137.05617 118.01229 1.000 60.57165 406 GLU C N 1
ATOM 24521 C CA . GLU D 2 406 ? 117.03639 137.08495 117.16186 1.000 57.63344 406 GLU C CA 1
ATOM 24522 C C . GLU D 2 406 ? 116.36731 135.71860 117.10946 1.000 61.40748 406 GLU C C 1
ATOM 24523 O O . GLU D 2 406 ? 115.13186 135.61344 117.15572 1.000 65.44442 406 GLU C O 1
ATOM 24535 N N . SER D 2 407 ? 117.16987 134.65579 117.02020 1.000 60.78805 407 SER C N 1
ATOM 24536 C CA . SER D 2 407 ? 116.60437 133.31447 116.95252 1.000 61.82043 407 SER C CA 1
ATOM 24537 C C . SER D 2 407 ? 115.74785 133.01504 118.17726 1.000 66.31240 407 SER C C 1
ATOM 24538 O O . SER D 2 407 ? 114.64417 132.47345 118.05207 1.000 62.64795 407 SER C O 1
ATOM 24546 N N . SER D 2 408 ? 116.23566 133.36326 119.37238 1.000 66.59565 408 SER C N 1
ATOM 24547 C CA . SER D 2 408 ? 115.44298 133.11613 120.58142 1.000 63.96522 408 SER C CA 1
ATOM 24548 C C . SER D 2 408 ? 114.26849 134.09178 120.69914 1.000 64.11227 408 SER C C 1
ATOM 24549 O O . SER D 2 408 ? 113.16706 133.72608 121.15300 1.000 68.64079 408 SER C O 1
ATOM 24557 N N . SER D 2 409 ? 114.47599 135.34215 120.29585 1.000 64.09553 409 SER C N 1
ATOM 24558 C CA . SER D 2 409 ? 113.37948 136.29048 120.30250 1.000 66.04784 409 SER C CA 1
ATOM 24559 C C . SER D 2 409 ? 112.23681 135.81866 119.42665 1.000 64.55270 409 SER C C 1
ATOM 24560 O O . SER D 2 409 ? 111.10504 136.26291 119.61846 1.000 70.68896 409 SER C O 1
ATOM 24568 N N . VAL D 2 410 ? 112.50481 134.94345 118.45738 1.000 62.13144 410 VAL C N 1
ATOM 24569 C CA . VAL D 2 410 ? 111.40643 134.38831 117.66721 1.000 59.26125 410 VAL C CA 1
ATOM 24570 C C . VAL D 2 410 ? 110.42353 133.65679 118.57261 1.000 56.03946 410 VAL C C 1
ATOM 24571 O O . VAL D 2 410 ? 109.20580 133.83000 118.46384 1.000 58.95175 410 VAL C O 1
ATOM 24584 N N . MET D 2 411 ? 110.93631 132.81608 119.47241 1.000 68.97316 411 MET C N 1
ATOM 24585 C CA . MET D 2 411 ? 110.06834 132.14721 120.43786 1.000 65.47388 411 MET C CA 1
ATOM 24586 C C . MET D 2 411 ? 109.37476 133.16612 121.32527 1.000 66.36438 411 MET C C 1
ATOM 24587 O O . MET D 2 411 ? 108.16098 133.08463 121.57074 1.000 62.73985 411 MET C O 1
ATOM 24601 N N . GLU D 2 412 ? 110.14134 134.14355 121.81375 1.000 78.15838 412 GLU C N 1
ATOM 24602 C CA . GLU D 2 412 ? 109.54836 135.15854 122.68388 1.000 75.07635 412 GLU C CA 1
ATOM 24603 C C . GLU D 2 412 ? 108.35335 135.83265 122.01527 1.000 60.85933 412 GLU C C 1
ATOM 24604 O O . GLU D 2 412 ? 107.31047 136.03337 122.64632 1.000 52.50242 412 GLU C O 1
ATOM 24616 N N . ALA D 2 413 ? 108.48734 136.18591 120.73669 1.000 63.50177 413 ALA C N 1
ATOM 24617 C CA . ALA D 2 413 ? 107.42300 136.86931 120.01056 1.000 58.71185 413 ALA C CA 1
ATOM 24618 C C . ALA D 2 413 ? 106.29869 135.92882 119.61265 1.000 54.90622 413 ALA C C 1
ATOM 24619 O O . ALA D 2 413 ? 105.15626 136.36956 119.46129 1.000 55.00384 413 ALA C O 1
ATOM 24626 N N . ALA D 2 414 ? 106.60011 134.64672 119.40936 1.000 60.93790 414 ALA C N 1
ATOM 24627 C CA . ALA D 2 414 ? 105.53966 133.67931 119.16224 1.000 57.59264 414 ALA C CA 1
ATOM 24628 C C . ALA D 2 414 ? 104.63621 133.55825 120.37516 1.000 59.65770 414 ALA C C 1
ATOM 24629 O O . ALA D 2 414 ? 103.42330 133.36884 120.24072 1.000 52.95338 414 ALA C O 1
ATOM 24636 N N . TYR D 2 415 ? 105.21549 133.64929 121.57300 1.000 64.38787 415 TYR C N 1
ATOM 24637 C CA . TYR D 2 415 ? 104.40607 133.60295 122.78686 1.000 54.52348 415 TYR C CA 1
ATOM 24638 C C . TYR D 2 415 ? 103.46199 134.79518 122.87338 1.000 60.65565 415 TYR C C 1
ATOM 24639 O O . TYR D 2 415 ? 102.27424 134.64256 123.17866 1.000 62.19748 415 TYR C O 1
ATOM 24657 N N . SER D 2 416 ? 103.97372 135.99254 122.59436 1.000 58.19664 416 SER C N 1
ATOM 24658 C CA . SER D 2 416 ? 103.26884 137.23600 122.90171 1.000 50.45323 416 SER C CA 1
ATOM 24659 C C . SER D 2 416 ? 102.31271 137.60259 121.76669 1.000 58.40873 416 SER C C 1
ATOM 24660 O O . SER D 2 416 ? 102.49156 138.57903 121.04068 1.000 65.97304 416 SER C O 1
ATOM 24668 N N . CYS D 2 417 ? 101.27071 136.78952 121.63016 1.000 63.09460 417 CYS C N 1
ATOM 24669 C CA . CYS D 2 417 ? 100.18229 137.07990 120.70913 1.000 58.87297 417 CYS C CA 1
ATOM 24670 C C . CYS D 2 417 ? 98.93208 136.38111 121.22143 1.000 67.34896 417 CYS C C 1
ATOM 24671 O O . CYS D 2 417 ? 98.96840 135.64948 122.21237 1.000 70.40571 417 CYS C O 1
ATOM 24679 N N . HIS D 2 418 ? 97.81373 136.62285 120.54494 1.000 61.33132 418 HIS C N 1
ATOM 24680 C CA . HIS D 2 418 ? 96.51244 136.17306 121.03831 1.000 66.50489 418 HIS C CA 1
ATOM 24681 C C . HIS D 2 418 ? 96.21566 134.74526 120.58047 1.000 64.58023 418 HIS C C 1
ATOM 24682 O O . HIS D 2 418 ? 95.21465 134.46647 119.92422 1.000 67.27316 418 HIS C O 1
ATOM 24696 N N . TRP D 2 419 ? 97.10681 133.82433 120.95403 1.000 58.74705 419 TRP C N 1
ATOM 24697 C CA . TRP D 2 419 ? 96.88709 132.42947 120.58734 1.000 57.93412 419 TRP C CA 1
ATOM 24698 C C . TRP D 2 419 ? 95.71549 131.82734 121.34797 1.000 61.84510 419 TRP C C 1
ATOM 24699 O O . TRP D 2 419 ? 95.00276 130.97694 120.80629 1.000 68.53729 419 TRP C O 1
ATOM 24720 N N . TYR D 2 420 ? 95.48770 132.26030 122.58800 1.000 61.51308 420 TYR C N 1
ATOM 24721 C CA . TYR D 2 420 ? 94.40339 131.68865 123.37788 1.000 63.36518 420 TYR C CA 1
ATOM 24722 C C . TYR D 2 420 ? 93.04303 131.91073 122.73320 1.000 67.88486 420 TYR C C 1
ATOM 24723 O O . TYR D 2 420 ? 92.08884 131.20648 123.07582 1.000 76.82152 420 TYR C O 1
ATOM 24741 N N . ASP D 2 421 ? 92.92627 132.86883 121.81654 1.000 64.70409 421 ASP C N 1
ATOM 24742 C CA . ASP D 2 421 ? 91.68557 133.08737 121.08501 1.000 67.87210 421 ASP C CA 1
ATOM 24743 C C . ASP D 2 421 ? 91.63016 132.33607 119.76174 1.000 74.19982 421 ASP C C 1
ATOM 24744 O O . ASP D 2 421 ? 90.58959 132.36428 119.09678 1.000 76.45533 421 ASP C O 1
ATOM 24753 N N . GLY D 2 422 ? 92.70729 131.66204 119.37047 1.000 75.12356 422 GLY C N 1
ATOM 24754 C CA . GLY D 2 422 ? 92.79847 131.05460 118.06189 1.000 72.54135 422 GLY C CA 1
ATOM 24755 C C . GLY D 2 422 ? 92.09264 129.71657 117.98430 1.000 74.71072 422 GLY C C 1
ATOM 24756 O O . GLY D 2 422 ? 91.32254 129.32160 118.86051 1.000 82.58563 422 GLY C O 1
ATOM 24760 N N . SER D 2 423 ? 92.36615 129.01106 116.89113 1.000 68.58512 423 SER C N 1
ATOM 24761 C CA . SER D 2 423 ? 91.82824 127.68469 116.64741 1.000 71.38219 423 SER C CA 1
ATOM 24762 C C . SER D 2 423 ? 92.90243 126.63729 116.92933 1.000 74.01333 423 SER C C 1
ATOM 24763 O O . SER D 2 423 ? 94.02638 126.95131 117.32642 1.000 71.66512 423 SER C O 1
ATOM 24771 N N . GLU D 2 424 ? 92.54921 125.36882 116.71371 1.000 75.14394 424 GLU C N 1
ATOM 24772 C CA . GLU D 2 424 ? 93.46784 124.28522 117.04852 1.000 73.92826 424 GLU C CA 1
ATOM 24773 C C . GLU D 2 424 ? 94.71292 124.32909 116.17411 1.000 68.29446 424 GLU C C 1
ATOM 24774 O O . GLU D 2 424 ? 95.83227 124.13715 116.66556 1.000 71.65682 424 GLU C O 1
ATOM 24786 N N . GLU D 2 425 ? 94.53934 124.58044 114.87606 1.000 66.20721 425 GLU C N 1
ATOM 24787 C CA . GLU D 2 425 ? 95.68460 124.61895 113.97546 1.000 67.60498 425 GLU C CA 1
ATOM 24788 C C . GLU D 2 425 ? 96.64547 125.73426 114.35730 1.000 66.36010 425 GLU C C 1
ATOM 24789 O O . GLU D 2 425 ? 97.86485 125.53728 114.36258 1.000 69.25445 425 GLU C O 1
ATOM 24801 N N . ALA D 2 426 ? 96.11598 126.91387 114.68160 1.000 59.56090 426 ALA C N 1
ATOM 24802 C CA . ALA D 2 426 ? 96.97659 128.03507 115.03927 1.000 57.41826 426 ALA C CA 1
ATOM 24803 C C . ALA D 2 426 ? 97.74344 127.75974 116.32700 1.000 59.65887 426 ALA C C 1
ATOM 24804 O O . ALA D 2 426 ? 98.94000 128.05767 116.42104 1.000 61.31556 426 ALA C O 1
ATOM 24811 N N . LYS D 2 427 ? 97.07412 127.19470 117.33234 1.000 58.13683 427 LYS C N 1
ATOM 24812 C CA . LYS D 2 427 ? 97.75257 126.88905 118.58716 1.000 51.95074 427 LYS C CA 1
ATOM 24813 C C . LYS D 2 427 ? 98.82211 125.82252 118.39331 1.000 56.65831 427 LYS C C 1
ATOM 24814 O O . LYS D 2 427 ? 99.91466 125.92068 118.96354 1.000 56.37472 427 LYS C O 1
ATOM 24833 N N . THR D 2 428 ? 98.52931 124.79294 117.59627 1.000 63.43464 428 THR C N 1
ATOM 24834 C CA . THR D 2 428 ? 99.53449 123.77051 117.32512 1.000 57.65209 428 THR C CA 1
ATOM 24835 C C . THR D 2 428 ? 100.71772 124.35578 116.56684 1.000 55.41882 428 THR C C 1
ATOM 24836 O O . THR D 2 428 ? 101.87207 123.98838 116.81567 1.000 60.72630 428 THR C O 1
ATOM 24847 N N . PHE D 2 429 ? 100.44674 125.26267 115.62838 1.000 54.46131 429 PHE C N 1
ATOM 24848 C CA . PHE D 2 429 ? 101.51877 125.94944 114.92144 1.000 54.65716 429 PHE C CA 1
ATOM 24849 C C . PHE D 2 429 ? 102.38965 126.73205 115.89252 1.000 52.83046 429 PHE C C 1
ATOM 24850 O O . PHE D 2 429 ? 103.62192 126.69331 115.80525 1.000 56.09806 429 PHE C O 1
ATOM 24867 N N . VAL D 2 430 ? 101.76454 127.42746 116.84305 1.000 52.72617 430 VAL C N 1
ATOM 24868 C CA . VAL D 2 430 ? 102.52120 128.17685 117.84359 1.000 52.36257 430 VAL C CA 1
ATOM 24869 C C . VAL D 2 430 ? 103.39461 127.23404 118.66089 1.000 56.17560 430 VAL C C 1
ATOM 24870 O O . VAL D 2 430 ? 104.57264 127.51078 118.91519 1.000 57.15784 430 VAL C O 1
ATOM 24883 N N . GLN D 2 431 ? 102.82476 126.10699 119.09135 1.000 58.03576 431 GLN C N 1
ATOM 24884 C CA . GLN D 2 431 ? 103.57259 125.16574 119.92022 1.000 51.71492 431 GLN C CA 1
ATOM 24885 C C . GLN D 2 431 ? 104.77655 124.61012 119.17243 1.000 53.88538 431 GLN C C 1
ATOM 24886 O O . GLN D 2 431 ? 105.88562 124.54197 119.71612 1.000 53.82047 431 GLN C O 1
ATOM 24900 N N . ILE D 2 432 ? 104.57703 124.20887 117.91651 1.000 56.93803 432 ILE C N 1
ATOM 24901 C CA . ILE D 2 432 ? 105.67212 123.62846 117.14788 1.000 51.18263 432 ILE C CA 1
ATOM 24902 C C . ILE D 2 432 ? 106.73993 124.67388 116.86123 1.000 50.10951 432 ILE C C 1
ATOM 24903 O O . ILE D 2 432 ? 107.93992 124.38131 116.91402 1.000 58.35224 432 ILE C O 1
ATOM 24919 N N . VAL D 2 433 ? 106.33160 125.90618 116.55302 1.000 48.48857 433 VAL C N 1
ATOM 24920 C CA . VAL D 2 433 ? 107.31084 126.95374 116.28378 1.000 50.22389 433 VAL C CA 1
ATOM 24921 C C . VAL D 2 433 ? 108.13345 127.24333 117.52930 1.000 50.53965 433 VAL C C 1
ATOM 24922 O O . VAL D 2 433 ? 109.35703 127.40069 117.45866 1.000 52.29637 433 VAL C O 1
ATOM 24935 N N . CYS D 2 434 ? 107.47945 127.32434 118.68937 1.000 54.96984 434 CYS C N 1
ATOM 24936 C CA . CYS D 2 434 ? 108.21390 127.56635 119.92539 1.000 53.42339 434 CYS C CA 1
ATOM 24937 C C . CYS D 2 434 ? 109.18473 126.43091 120.21397 1.000 56.70691 434 CYS C C 1
ATOM 24938 O O . CYS D 2 434 ? 110.34787 126.66820 120.56765 1.000 61.55999 434 CYS C O 1
ATOM 24946 N N . GLN D 2 435 ? 108.73091 125.18624 120.05084 1.000 59.98444 435 GLN C N 1
ATOM 24947 C CA . GLN D 2 435 ? 109.60715 124.05121 120.30798 1.000 55.69697 435 GLN C CA 1
ATOM 24948 C C . GLN D 2 435 ? 110.81632 124.07987 119.38691 1.000 55.89576 435 GLN C C 1
ATOM 24949 O O . GLN D 2 435 ? 111.94514 123.83691 119.82477 1.000 60.12373 435 GLN C O 1
ATOM 24963 N N . GLN D 2 436 ? 110.60244 124.38404 118.10705 1.000 59.88278 436 GLN C N 1
ATOM 24964 C CA . GLN D 2 436 ? 111.72191 124.48441 117.17863 1.000 55.21079 436 GLN C CA 1
ATOM 24965 C C . GLN D 2 436 ? 112.67322 125.60026 117.58895 1.000 60.12436 436 GLN C C 1
ATOM 24966 O O . GLN D 2 436 ? 113.89665 125.43719 117.52914 1.000 59.14552 436 GLN C O 1
ATOM 24980 N N . CYS D 2 437 ? 112.12975 126.74126 118.01419 1.000 66.35414 437 CYS C N 1
ATOM 24981 C CA . CYS D 2 437 ? 112.95011 127.88787 118.38237 1.000 62.17574 437 CYS C CA 1
ATOM 24982 C C . CYS D 2 437 ? 113.63274 127.72222 119.73128 1.000 62.56736 437 CYS C C 1
ATOM 24983 O O . CYS D 2 437 ? 114.44560 128.57603 120.09669 1.000 68.17284 437 CYS C O 1
ATOM 24991 N N . GLN D 2 438 ? 113.32316 126.66136 120.48060 1.000 65.34493 438 GLN C N 1
ATOM 24992 C CA . GLN D 2 438 ? 114.03675 126.42034 121.73222 1.000 63.31115 438 GLN C CA 1
ATOM 24993 C C . GLN D 2 438 ? 115.54454 126.40473 121.52922 1.000 58.54558 438 GLN C C 1
ATOM 24994 O O . GLN D 2 438 ? 116.29411 126.80891 122.42338 1.000 60.52907 438 GLN C O 1
ATOM 25008 N N . LYS D 2 439 ? 116.00853 125.93796 120.37489 1.000 62.97886 439 LYS C N 1
ATOM 25009 C CA . LYS D 2 439 ? 117.42776 125.91449 120.04787 1.000 68.53889 439 LYS C CA 1
ATOM 25010 C C . LYS D 2 439 ? 117.75268 127.08814 119.13424 1.000 69.31800 439 LYS C C 1
ATOM 25011 O O . LYS D 2 439 ? 117.10901 127.27054 118.09648 1.000 66.81126 439 LYS C O 1
ATOM 25030 N N . ALA D 2 440 ? 118.74835 127.87748 119.52116 1.000 62.72400 440 ALA C N 1
ATOM 25031 C CA . ALA D 2 440 ? 119.07453 129.10865 118.81958 1.000 62.04765 440 ALA C CA 1
ATOM 25032 C C . ALA D 2 440 ? 119.99919 128.83751 117.64235 1.000 64.99726 440 ALA C C 1
ATOM 25033 O O . ALA D 2 440 ? 120.89229 127.98995 117.71968 1.000 67.56301 440 ALA C O 1
ATOM 25040 N N . MET D 2 441 ? 119.77784 129.56640 116.55079 1.000 64.34009 441 MET C N 1
ATOM 25041 C CA . MET D 2 441 ? 120.70885 129.53655 115.43358 1.000 59.93035 441 MET C CA 1
ATOM 25042 C C . MET D 2 441 ? 122.04722 130.11836 115.86292 1.000 57.60582 441 MET C C 1
ATOM 25043 O O . MET D 2 441 ? 122.11620 131.01858 116.70012 1.000 66.08530 441 MET C O 1
ATOM 25057 N N . SER D 2 442 ? 123.12254 129.59063 115.29071 1.000 57.37146 442 SER C N 1
ATOM 25058 C CA . SER D 2 442 ? 124.45074 130.06051 115.64897 1.000 58.27856 442 SER C CA 1
ATOM 25059 C C . SER D 2 442 ? 125.42159 129.70549 114.53714 1.000 65.19123 442 SER C C 1
ATOM 25060 O O . SER D 2 442 ? 125.12623 128.88614 113.66514 1.000 73.18206 442 SER C O 1
ATOM 25068 N N . ILE D 2 443 ? 126.58493 130.34460 114.58120 1.000 63.35504 443 ILE C N 1
ATOM 25069 C CA . ILE D 2 443 ? 127.67882 130.08150 113.65768 1.000 59.84733 443 ILE C CA 1
ATOM 25070 C C . ILE D 2 443 ? 128.86282 129.59930 114.47827 1.000 62.99338 443 ILE C C 1
ATOM 25071 O O . ILE D 2 443 ? 129.23992 130.24016 115.46478 1.000 70.18779 443 ILE C O 1
ATOM 25087 N N . SER D 2 444 ? 129.44034 128.47262 114.07892 1.000 60.02706 444 SER C N 1
ATOM 25088 C CA . SER D 2 444 ? 130.54746 127.86669 114.79784 1.000 60.74960 444 SER C CA 1
ATOM 25089 C C . SER D 2 444 ? 131.79523 127.86792 113.93024 1.000 57.98210 444 SER C C 1
ATOM 25090 O O . SER D 2 444 ? 131.71977 127.75289 112.70511 1.000 64.08260 444 SER C O 1
ATOM 25098 N N . GLY D 2 445 ? 132.94551 128.00446 114.57907 1.000 53.33777 445 GLY C N 1
ATOM 25099 C CA . GLY D 2 445 ? 134.21101 127.94896 113.88034 1.000 56.15259 445 GLY C CA 1
ATOM 25100 C C . GLY D 2 445 ? 134.59717 126.52977 113.52716 1.000 61.17857 445 GLY C C 1
ATOM 25101 O O . GLY D 2 445 ? 135.58555 126.00243 114.04262 1.000 63.92865 445 GLY C O 1
ATOM 25105 N N . ALA D 2 446 ? 133.82046 125.90407 112.64155 1.000 66.01614 446 ALA C N 1
ATOM 25106 C CA . ALA D 2 446 ? 134.02023 124.50812 112.25808 1.000 60.70339 446 ALA C CA 1
ATOM 25107 C C . ALA D 2 446 ? 133.73965 123.57643 113.43291 1.000 60.24224 446 ALA C C 1
ATOM 25108 O O . ALA D 2 446 ? 134.43547 122.58207 113.63375 1.000 63.96253 446 ALA C O 1
ATOM 25115 N N . LYS D 2 447 ? 132.71726 123.90823 114.21802 1.000 57.49489 447 LYS C N 1
ATOM 25116 C CA . LYS D 2 447 ? 132.25736 123.15602 115.37928 1.000 59.42332 447 LYS C CA 1
ATOM 25117 C C . LYS D 2 447 ? 133.26198 123.14909 116.52450 1.000 59.34130 447 LYS C C 1
ATOM 25118 O O . LYS D 2 447 ? 132.99922 122.51209 117.54736 1.000 66.33208 447 LYS C O 1
ATOM 25137 N N . PHE D 2 448 ? 134.39513 123.83718 116.39870 1.000 52.81174 448 PHE C N 1
ATOM 25138 C CA . PHE D 2 448 ? 135.33759 123.94806 117.50228 1.000 54.85171 448 PHE C CA 1
ATOM 25139 C C . PHE D 2 448 ? 134.91045 124.97779 118.53660 1.000 56.82891 448 PHE C C 1
ATOM 25140 O O . PHE D 2 448 ? 135.46139 124.98498 119.64134 1.000 60.10788 448 PHE C O 1
ATOM 25157 N N . PHE D 2 449 ? 133.96214 125.85032 118.20077 1.000 58.70485 449 PHE C N 1
ATOM 25158 C CA . PHE D 2 449 ? 133.41730 126.81914 119.14243 1.000 53.96976 449 PHE C CA 1
ATOM 25159 C C . PHE D 2 449 ? 132.27328 127.57463 118.48471 1.000 52.93885 449 PHE C C 1
ATOM 25160 O O . PHE D 2 449 ? 131.95039 127.32017 117.32234 1.000 56.79804 449 PHE C O 1
ATOM 25177 N N . THR D 2 450 ? 131.64850 128.49191 119.21562 1.000 58.12315 450 THR C N 1
ATOM 25178 C CA . THR D 2 450 ? 130.57344 129.32302 118.69365 1.000 62.08438 450 THR C CA 1
ATOM 25179 C C . THR D 2 450 ? 131.00605 130.77992 118.72723 1.000 60.92997 450 THR C C 1
ATOM 25180 O O . THR D 2 450 ? 131.69349 131.20830 119.65819 1.000 65.54458 450 THR C O 1
ATOM 25191 N N . VAL D 2 451 ? 130.61519 131.53746 117.70653 1.000 58.90707 451 VAL C N 1
ATOM 25192 C CA . VAL D 2 451 ? 130.92362 132.96211 117.64346 1.000 65.90098 451 VAL C CA 1
ATOM 25193 C C . VAL D 2 451 ? 129.79757 133.71006 118.34433 1.000 69.19718 451 VAL C C 1
ATOM 25194 O O . VAL D 2 451 ? 128.64673 133.68628 117.90326 1.000 68.29815 451 VAL C O 1
ATOM 25207 N N . SER D 2 452 ? 130.13502 134.36069 119.44721 1.000 67.58012 452 SER C N 1
ATOM 25208 C CA . SER D 2 452 ? 129.20687 135.16346 120.23116 1.000 64.82032 452 SER C CA 1
ATOM 25209 C C . SER D 2 452 ? 130.05446 136.01342 121.16271 1.000 68.32210 452 SER C C 1
ATOM 25210 O O . SER D 2 452 ? 131.27914 135.86963 121.21512 1.000 70.99625 452 SER C O 1
ATOM 25218 N N . LEU D 2 453 ? 129.39891 136.90671 121.90189 1.000 69.99330 453 LEU C N 1
ATOM 25219 C CA . LEU D 2 453 ? 130.14426 137.76718 122.80972 1.000 71.66494 453 LEU C CA 1
ATOM 25220 C C . LEU D 2 453 ? 130.84959 136.96458 123.89187 1.000 72.59243 453 LEU C C 1
ATOM 25221 O O . LEU D 2 453 ? 131.81538 137.45651 124.48381 1.000 74.80005 453 LEU C O 1
ATOM 25237 N N . ASP D 2 454 ? 130.39752 135.73617 124.15236 1.000 75.24066 454 ASP C N 1
ATOM 25238 C CA . ASP D 2 454 ? 131.09381 134.87634 125.10233 1.000 73.26222 454 ASP C CA 1
ATOM 25239 C C . ASP D 2 454 ? 132.49555 134.54216 124.61321 1.000 67.04069 454 ASP C C 1
ATOM 25240 O O . ASP D 2 454 ? 133.44305 134.50513 125.40349 1.000 70.71106 454 ASP C O 1
ATOM 25249 N N . LEU D 2 455 ? 132.64592 134.27727 123.31488 1.000 61.82164 455 LEU C N 1
ATOM 25250 C CA . LEU D 2 455 ? 133.96853 133.98778 122.77212 1.000 61.79516 455 LEU C CA 1
ATOM 25251 C C . LEU D 2 455 ? 134.89415 135.18955 122.91179 1.000 69.67532 455 LEU C C 1
ATOM 25252 O O . LEU D 2 455 ? 136.06947 135.04378 123.27386 1.000 73.70872 455 LEU C O 1
ATOM 25268 N N . PHE D 2 456 ? 134.38564 136.38801 122.62034 1.000 71.37753 456 PHE C N 1
ATOM 25269 C CA . PHE D 2 456 ? 135.19931 137.58634 122.78413 1.000 66.53777 456 PHE C CA 1
ATOM 25270 C C . PHE D 2 456 ? 135.57514 137.78742 124.24303 1.000 71.54587 456 PHE C C 1
ATOM 25271 O O . PHE D 2 456 ? 136.70928 138.16639 124.55453 1.000 68.81653 456 PHE C O 1
ATOM 25288 N N . ALA D 2 457 ? 134.63080 137.54119 125.15215 1.000 75.48201 457 ALA C N 1
ATOM 25289 C CA . ALA D 2 457 ? 134.92574 137.65286 126.57447 1.000 65.81605 457 ALA C CA 1
ATOM 25290 C C . ALA D 2 457 ? 136.00615 136.66480 126.98839 1.000 64.56939 457 ALA C C 1
ATOM 25291 O O . ALA D 2 457 ? 136.89058 137.00008 127.77948 1.000 66.77286 457 ALA C O 1
ATOM 25298 N N . SER D 2 458 ? 135.94802 135.43808 126.46922 1.000 65.31815 458 SER C N 1
ATOM 25299 C CA . SER D 2 458 ? 136.97324 134.45143 126.79181 1.000 65.33242 458 SER C CA 1
ATOM 25300 C C . SER D 2 458 ? 138.33931 134.89210 126.28708 1.000 60.63466 458 SER C C 1
ATOM 25301 O O . SER D 2 458 ? 139.33956 134.78391 127.00547 1.000 65.05170 458 SER C O 1
ATOM 25309 N N . VAL D 2 459 ? 138.40296 135.39352 125.05343 1.000 59.23450 459 VAL C N 1
ATOM 25310 C CA . VAL D 2 459 ? 139.67899 135.85299 124.50649 1.000 63.08499 459 VAL C CA 1
ATOM 25311 C C . VAL D 2 459 ? 140.22951 137.00105 125.34605 1.000 64.40017 459 VAL C C 1
ATOM 25312 O O . VAL D 2 459 ? 141.41765 137.03092 125.70043 1.000 64.60339 459 VAL C O 1
ATOM 25325 N N . LEU D 2 460 ? 139.36408 137.96114 125.68201 1.000 65.08288 460 LEU C N 1
ATOM 25326 C CA . LEU D 2 460 ? 139.78558 139.11389 126.46963 1.000 63.05942 460 LEU C CA 1
ATOM 25327 C C . LEU D 2 460 ? 140.26878 138.69069 127.84934 1.000 64.54277 460 LEU C C 1
ATOM 25328 O O . LEU D 2 460 ? 141.30149 139.17099 128.33062 1.000 62.29666 460 LEU C O 1
ATOM 25344 N N . GLY D 2 461 ? 139.53007 137.79566 128.50426 1.000 66.35867 461 GLY C N 1
ATOM 25345 C CA . GLY D 2 461 ? 139.94235 137.32788 129.81249 1.000 61.58448 461 GLY C CA 1
ATOM 25346 C C . GLY D 2 461 ? 141.26713 136.59805 129.77050 1.000 59.16420 461 GLY C C 1
ATOM 25347 O O . GLY D 2 461 ? 142.11762 136.79091 130.63913 1.000 64.25049 461 GLY C O 1
ATOM 25351 N N . ALA D 2 462 ? 141.46219 135.74842 128.76211 1.000 55.27543 462 ALA C N 1
ATOM 25352 C CA . ALA D 2 462 ? 142.72342 135.02879 128.64889 1.000 51.72397 462 ALA C CA 1
ATOM 25353 C C . ALA D 2 462 ? 143.88587 135.99568 128.47887 1.000 55.20950 462 ALA C C 1
ATOM 25354 O O . ALA D 2 462 ? 144.91945 135.86618 129.14720 1.000 57.18865 462 ALA C O 1
ATOM 25361 N N . VAL D 2 463 ? 143.73108 136.98935 127.60060 1.000 56.78011 463 VAL C N 1
ATOM 25362 C CA . VAL D 2 463 ? 144.83488 137.91810 127.37147 1.000 59.19655 463 VAL C CA 1
ATOM 25363 C C . VAL D 2 463 ? 145.10325 138.74850 128.62188 1.000 62.83214 463 VAL C C 1
ATOM 25364 O O . VAL D 2 463 ? 146.26087 138.98718 128.98455 1.000 61.76543 463 VAL C O 1
ATOM 25377 N N . VAL D 2 464 ? 144.04727 139.19011 129.31055 1.000 65.61841 464 VAL C N 1
ATOM 25378 C CA . VAL D 2 464 ? 144.23343 139.99651 130.51525 1.000 61.26899 464 VAL C CA 1
ATOM 25379 C C . VAL D 2 464 ? 144.92268 139.18371 131.60354 1.000 65.45212 464 VAL C C 1
ATOM 25380 O O . VAL D 2 464 ? 145.83344 139.67324 132.28331 1.000 68.28188 464 VAL C O 1
ATOM 25393 N N . THR D 2 465 ? 144.48791 137.93783 131.80038 1.000 62.20551 465 THR C N 1
ATOM 25394 C CA . THR D 2 465 ? 145.10060 137.08211 132.80897 1.000 55.44086 465 THR C CA 1
ATOM 25395 C C . THR D 2 465 ? 146.57174 136.84948 132.50455 1.000 56.99344 465 THR C C 1
ATOM 25396 O O . THR D 2 465 ? 147.42747 136.93161 133.39604 1.000 67.22189 465 THR C O 1
ATOM 25407 N N . TYR D 2 466 ? 146.88696 136.54750 131.24463 1.000 58.28477 466 TYR C N 1
ATOM 25408 C CA . TYR D 2 466 ? 148.27987 136.32996 130.88298 1.000 58.72724 466 TYR C CA 1
ATOM 25409 C C . TYR D 2 466 ? 149.09966 137.59040 131.11043 1.000 65.46762 466 TYR C C 1
ATOM 25410 O O . TYR D 2 466 ? 150.23568 137.52274 131.59191 1.000 68.34919 466 TYR C O 1
ATOM 25428 N N . PHE D 2 467 ? 148.53930 138.75409 130.77499 1.000 65.35525 467 PHE C N 1
ATOM 25429 C CA . PHE D 2 467 ? 149.25807 140.00258 130.99685 1.000 65.78850 467 PHE C CA 1
ATOM 25430 C C . PHE D 2 467 ? 149.53220 140.22432 132.47521 1.000 69.10408 467 PHE C C 1
ATOM 25431 O O . PHE D 2 467 ? 150.62889 140.65185 132.85165 1.000 73.23158 467 PHE C O 1
ATOM 25448 N N . MET D 2 468 ? 148.53793 139.96339 133.32677 1.000 71.76670 468 MET C N 1
ATOM 25449 C CA . MET D 2 468 ? 148.72830 140.15806 134.76068 1.000 68.52184 468 MET C CA 1
ATOM 25450 C C . MET D 2 468 ? 149.81522 139.23485 135.29495 1.000 66.12713 468 MET C C 1
ATOM 25451 O O . MET D 2 468 ? 150.69316 139.66490 136.05683 1.000 69.78077 468 MET C O 1
ATOM 25465 N N . VAL D 2 469 ? 149.78400 137.96367 134.89154 1.000 69.07855 469 VAL C N 1
ATOM 25466 C CA . VAL D 2 469 ? 150.83334 137.03787 135.30721 1.000 65.35785 469 VAL C CA 1
ATOM 25467 C C . VAL D 2 469 ? 152.19180 137.54844 134.85129 1.000 66.76598 469 VAL C C 1
ATOM 25468 O O . VAL D 2 469 ? 153.16699 137.53891 135.61326 1.000 72.71878 469 VAL C O 1
ATOM 25481 N N . LEU D 2 470 ? 152.27491 138.00998 133.60381 1.000 67.75979 470 LEU C N 1
ATOM 25482 C CA . LEU D 2 470 ? 153.54639 138.47573 133.06559 1.000 69.61397 470 LEU C CA 1
ATOM 25483 C C . LEU D 2 470 ? 154.08081 139.65770 133.86146 1.000 74.38147 470 LEU C C 1
ATOM 25484 O O . LEU D 2 470 ? 155.27235 139.71456 134.18408 1.000 77.17318 470 LEU C O 1
ATOM 25500 N N . VAL D 2 471 ? 153.21525 140.62076 134.18330 1.000 77.02228 471 VAL C N 1
ATOM 25501 C CA . VAL D 2 471 ? 153.69711 141.81064 134.88004 1.000 76.03645 471 VAL C CA 1
ATOM 25502 C C . VAL D 2 471 ? 154.14011 141.44338 136.28699 1.000 77.65837 471 VAL C C 1
ATOM 25503 O O . VAL D 2 471 ? 155.16290 141.93559 136.77649 1.000 76.53921 471 VAL C O 1
ATOM 25516 N N . GLN D 2 472 ? 153.38704 140.56850 136.96053 1.000 81.60699 472 GLN C N 1
ATOM 25517 C CA . GLN D 2 472 ? 153.78154 140.16650 138.30660 1.000 80.13227 472 GLN C CA 1
ATOM 25518 C C . GLN D 2 472 ? 155.12123 139.44323 138.29186 1.000 81.49126 472 GLN C C 1
ATOM 25519 O O . GLN D 2 472 ? 155.97195 139.68572 139.15465 1.000 82.06789 472 GLN C O 1
ATOM 25533 N N . LEU D 2 473 ? 155.33266 138.56040 137.32270 1.000 85.45021 473 LEU C N 1
ATOM 25534 C CA . LEU D 2 473 ? 156.61116 137.87011 137.20259 1.000 82.56531 473 LEU C CA 1
ATOM 25535 C C . LEU D 2 473 ? 157.68678 138.82901 136.70661 1.000 80.96643 473 LEU C C 1
ATOM 25536 O O . LEU D 2 473 ? 158.87936 138.57815 136.86902 1.000 83.50201 473 LEU C O 1
#